Protein 3MML (pdb70)

Solvent-accessible surface area: 80293 Å² total

Structure (mmCIF, N/CA/C/O backbone):
data_3MML
#
_entry.id   3MML
#
_cell.length_a   77.483
_cell.length_b   84.239
_cell.length_c   402.075
_cell.angle_alpha   90.000
_cell.angle_beta   90.000
_cell.angle_gamma   90.000
#
_symmetry.space_group_name_H-M   'P 21 21 21'
#
loop_
_entity.id
_entity.type
_entity.pdbx_description
1 polymer 'Allophanate hydrolase subunit 2'
2 polymer 'Allophanate hydrolase subunit 1'
3 non-polymer 'CHLORIDE ION'
4 water water
#
loop_
_atom_site.group_PDB
_atom_site.id
_atom_site.type_symbol
_atom_site.label_atom_id
_atom_site.label_alt_id
_atom_site.label_comp_id
_atom_site.label_asym_id
_atom_site.label_entity_id
_atom_site.label_seq_id
_atom_site.pdbx_PDB_ins_code
_atom_site.Cartn_x
_atom_site.Cartn_y
_atom_site.Cartn_z
_atom_site.occupancy
_atom_site.B_iso_or_equiv
_atom_site.auth_seq_id
_atom_site.auth_comp_id
_atom_site.auth_asym_id
_atom_site.auth_atom_id
_atom_site.pdbx_PDB_model_num
ATOM 1 N N . GLY A 1 2 ? 60.171 51.200 -8.402 1.00 39.07 2 GLY A N 1
ATOM 2 C CA . GLY A 1 2 ? 58.987 52.037 -8.500 1.00 37.06 2 GLY A CA 1
ATOM 3 C C . GLY A 1 2 ? 58.575 52.628 -7.161 1.00 39.79 2 GLY A C 1
ATOM 4 O O . GLY A 1 2 ? 59.277 52.481 -6.147 1.00 41.01 2 GLY A O 1
ATOM 5 N N . THR A 1 3 ? 57.415 53.299 -7.160 1.00 31.37 3 THR A N 1
ATOM 6 C CA . THR A 1 3 ? 56.818 53.921 -5.995 1.00 28.20 3 THR A CA 1
ATOM 7 C C . THR A 1 3 ? 55.926 52.941 -5.254 1.00 29.09 3 THR A C 1
ATOM 8 O O . THR A 1 3 ? 55.150 52.195 -5.869 1.00 30.51 3 THR A O 1
ATOM 12 N N . THR A 1 4 ? 56.038 52.939 -3.922 1.00 23.16 4 THR A N 1
ATOM 13 C CA . THR A 1 4 ? 55.252 52.050 -3.068 1.00 22.58 4 THR A CA 1
ATOM 14 C C . THR A 1 4 ? 54.686 52.790 -1.856 1.00 27.34 4 THR A C 1
ATOM 15 O O . THR A 1 4 ? 55.144 53.892 -1.523 1.00 26.43 4 THR A O 1
ATOM 19 N N . LEU A 1 5 ? 53.702 52.172 -1.186 1.00 22.15 5 LEU A N 1
ATOM 20 C CA . LEU A 1 5 ? 53.184 52.656 0.070 1.00 20.76 5 LEU A CA 1
ATOM 21 C C . LEU A 1 5 ? 53.478 51.562 1.090 1.00 23.11 5 LEU A C 1
ATOM 22 O O . LEU A 1 5 ? 53.061 50.425 0.908 1.00 22.42 5 LEU A O 1
ATOM 27 N N . GLU A 1 6 ? 54.215 51.883 2.139 1.00 22.16 6 GLU A N 1
ATOM 28 C CA . GLU A 1 6 ? 54.502 50.910 3.187 1.00 23.59 6 GLU A CA 1
ATOM 29 C C . GLU A 1 6 ? 53.501 51.122 4.332 1.00 25.80 6 GLU A C 1
ATOM 30 O O . GLU A 1 6 ? 53.456 52.206 4.892 1.00 24.67 6 GLU A O 1
ATOM 36 N N . VAL A 1 7 ? 52.677 50.109 4.630 1.00 21.91 7 VAL A N 1
ATOM 37 C CA . VAL A 1 7 ? 51.664 50.158 5.690 1.00 21.02 7 VAL A CA 1
ATOM 38 C C . VAL A 1 7 ? 52.356 50.184 7.057 1.00 24.69 7 VAL A C 1
ATOM 39 O O . VAL A 1 7 ? 53.117 49.276 7.377 1.00 25.46 7 VAL A O 1
ATOM 43 N N . LEU A 1 8 ? 52.104 51.246 7.845 1.00 20.06 8 LEU A N 1
ATOM 44 C CA . LEU A 1 8 ? 52.691 51.390 9.183 1.00 19.38 8 LEU A CA 1
ATOM 45 C C . LEU A 1 8 ? 51.702 50.918 10.285 1.00 24.89 8 LEU A C 1
ATOM 46 O O . LEU A 1 8 ? 52.105 50.341 11.290 1.00 26.10 8 LEU A O 1
ATOM 51 N N . ARG A 1 9 ? 50.427 51.143 10.064 1.00 20.42 9 ARG A N 1
ATOM 52 C CA . ARG A 1 9 ? 49.328 50.902 11.018 1.00 19.69 9 ARG A CA 1
ATOM 53 C C . ARG A 1 9 ? 48.080 50.795 10.160 1.00 20.86 9 ARG A C 1
ATOM 54 O O . ARG A 1 9 ? 47.985 51.508 9.161 1.00 19.01 9 ARG A O 1
ATOM 62 N N . THR A 1 10 ? 47.129 49.925 10.526 1.00 19.11 10 THR A N 1
ATOM 63 C CA . THR A 1 10 ? 45.922 49.707 9.707 1.00 17.67 10 THR A CA 1
ATOM 64 C C . THR A 1 10 ? 44.592 50.238 10.231 1.00 20.51 10 THR A C 1
ATOM 65 O O . THR A 1 10 ? 43.700 50.564 9.442 1.00 17.66 10 THR A O 1
ATOM 69 N N . GLY A 1 11 ? 44.429 50.226 11.551 1.00 18.77 11 GLY A N 1
ATOM 70 C CA . GLY A 1 11 ? 43.139 50.493 12.164 1.00 17.49 11 GLY A CA 1
ATOM 71 C C . GLY A 1 11 ? 42.393 49.153 12.201 1.00 22.80 11 GLY A C 1
ATOM 72 O O . GLY A 1 11 ? 42.965 48.106 11.826 1.00 20.58 11 GLY A O 1
ATOM 73 N N . PRO A 1 12 ? 41.112 49.122 12.651 1.00 19.80 12 PRO A N 1
ATOM 74 C CA . PRO A 1 12 ? 40.385 47.832 12.736 1.00 18.77 12 PRO A CA 1
ATOM 75 C C . PRO A 1 12 ? 40.409 46.915 11.499 1.00 23.92 12 PRO A C 1
ATOM 76 O O . PRO A 1 12 ? 40.546 45.699 11.649 1.00 23.40 12 PRO A O 1
ATOM 80 N N . LEU A 1 13 ? 40.366 47.491 10.284 1.00 20.93 13 LEU A N 1
ATOM 81 C CA . LEU A 1 13 ? 40.346 46.697 9.047 1.00 19.81 13 LEU A CA 1
ATOM 82 C C . LEU A 1 13 ? 40.621 47.544 7.822 1.00 23.66 13 LEU A C 1
ATOM 83 O O . LEU A 1 13 ? 39.808 48.379 7.439 1.00 26.44 13 LEU A O 1
ATOM 88 N N . ALA A 1 14 ? 41.713 47.261 7.156 1.00 20.10 14 ALA A N 1
ATOM 89 C CA . ALA A 1 14 ? 42.109 47.955 5.942 1.00 19.17 14 ALA A CA 1
ATOM 90 C C . ALA A 1 14 ? 42.220 46.922 4.835 1.00 22.07 14 ALA A C 1
ATOM 91 O O . ALA A 1 14 ? 42.991 45.962 4.941 1.00 21.75 14 ALA A O 1
ATOM 93 N N . LEU A 1 15 ? 41.378 47.083 3.813 1.00 19.37 15 LEU A N 1
ATOM 94 C CA . LEU A 1 15 ? 41.260 46.164 2.675 1.00 19.53 15 LEU A CA 1
ATOM 95 C C . LEU A 1 15 ? 41.512 46.843 1.343 1.00 21.93 15 LEU A C 1
ATOM 96 O O . LEU A 1 15 ? 41.125 48.005 1.141 1.00 20.83 15 LEU A O 1
ATOM 101 N N . VAL A 1 16 ? 42.100 46.084 0.404 1.00 18.37 16 VAL A N 1
ATOM 102 C CA . VAL A 1 16 ? 42.257 46.559 -0.969 1.00 18.02 16 VAL A CA 1
ATOM 103 C C . VAL A 1 16 ? 40.883 46.309 -1.630 1.00 21.53 16 VAL A C 1
ATOM 104 O O . VAL A 1 16 ? 40.311 45.216 -1.516 1.00 20.15 16 VAL A O 1
ATOM 108 N N . GLU A 1 17 ? 40.333 47.348 -2.240 1.00 17.31 17 GLU A N 1
ATOM 109 C CA . GLU A 1 17 ? 39.029 47.242 -2.859 1.00 16.15 17 GLU A CA 1
ATOM 110 C C . GLU A 1 17 ? 38.945 47.945 -4.196 1.00 19.58 17 GLU A C 1
ATOM 111 O O . GLU A 1 17 ? 39.642 48.931 -4.444 1.00 20.26 17 GLU A O 1
ATOM 117 N N . ASP A 1 18 ? 38.074 47.450 -5.059 1.00 15.36 18 ASP A N 1
ATOM 118 C CA . ASP A 1 18 ? 37.794 48.094 -6.330 1.00 15.32 18 ASP A CA 1
ATOM 119 C C . ASP A 1 18 ? 36.297 47.922 -6.693 1.00 21.69 18 ASP A C 1
ATOM 120 O O . ASP A 1 18 ? 35.453 47.805 -5.794 1.00 20.93 18 ASP A O 1
ATOM 125 N N . LEU A 1 19 ? 35.966 47.864 -7.973 1.00 20.88 19 LEU A N 1
ATOM 126 C CA . LEU A 1 19 ? 34.580 47.710 -8.388 1.00 20.52 19 LEU A CA 1
ATOM 127 C C . LEU A 1 19 ? 34.091 46.273 -8.358 1.00 22.95 19 LEU A C 1
ATOM 128 O O . LEU A 1 19 ? 32.920 46.018 -8.587 1.00 22.67 19 LEU A O 1
ATOM 133 N N . GLY A 1 20 ? 34.977 45.362 -7.996 1.00 20.63 20 GLY A N 1
ATOM 134 C CA . GLY A 1 20 ? 34.662 43.957 -7.782 1.00 20.23 20 GLY A CA 1
ATOM 135 C C . GLY A 1 20 ? 34.883 43.068 -8.975 1.00 25.73 20 GLY A C 1
ATOM 136 O O . GLY A 1 20 ? 35.461 43.488 -9.985 1.00 26.88 20 GLY A O 1
ATOM 137 N N . ARG A 1 21 ? 34.457 41.813 -8.830 1.00 22.17 21 ARG A N 1
ATOM 138 C CA . ARG A 1 21 ? 34.552 40.778 -9.853 1.00 22.70 21 ARG A CA 1
ATOM 139 C C . ARG A 1 21 ? 33.129 40.357 -10.301 1.00 28.07 21 ARG A C 1
ATOM 140 O O . ARG A 1 21 ? 32.628 39.292 -9.912 1.00 25.02 21 ARG A O 1
ATOM 148 N N . PRO A 1 22 ? 32.458 41.194 -11.142 1.00 25.92 22 PRO A N 1
ATOM 149 C CA . PRO A 1 22 ? 31.073 40.837 -11.551 1.00 25.43 22 PRO A CA 1
ATOM 150 C C . PRO A 1 22 ? 31.044 39.675 -12.539 1.00 31.52 22 PRO A C 1
ATOM 151 O O . PRO A 1 22 ? 32.088 39.307 -13.091 1.00 32.51 22 PRO A O 1
ATOM 155 N N . GLY A 1 23 ? 29.859 39.111 -12.728 1.00 27.01 23 GLY A N 1
ATOM 156 C CA . GLY A 1 23 ? 29.615 38.066 -13.719 1.00 26.83 23 GLY A CA 1
ATOM 157 C C . GLY A 1 23 ? 30.132 36.679 -13.425 1.00 28.38 23 GLY A C 1
ATOM 158 O O . GLY A 1 23 ? 30.200 35.858 -14.347 1.00 28.16 23 GLY A O 1
ATOM 159 N N . LEU A 1 24 ? 30.434 36.385 -12.136 1.00 22.70 24 LEU A N 1
ATOM 160 C CA . LEU A 1 24 ? 31.024 35.113 -11.744 1.00 21.74 24 LEU A CA 1
ATOM 161 C C . LEU A 1 24 ? 30.142 34.138 -10.996 1.00 25.70 24 LEU A C 1
ATOM 162 O O . LEU A 1 24 ? 30.647 33.143 -10.479 1.00 27.36 24 LEU A O 1
ATOM 167 N N . ALA A 1 25 ? 28.821 34.363 -10.989 1.00 21.83 25 ALA A N 1
ATOM 168 C CA . ALA A 1 25 ? 27.845 33.444 -10.369 1.00 20.81 25 ALA A CA 1
ATOM 169 C C . ALA A 1 25 ? 27.997 32.009 -10.897 1.00 25.67 25 ALA A C 1
ATOM 170 O O . ALA A 1 25 ? 27.811 31.054 -10.144 1.00 26.25 25 ALA A O 1
ATOM 172 N N . HIS A 1 26 ? 28.341 31.853 -12.180 1.00 23.10 26 HIS A N 1
ATOM 173 C CA . HIS A 1 26 ? 28.536 30.537 -12.795 1.00 24.15 26 HIS A CA 1
ATOM 174 C C . HIS A 1 26 ? 29.675 29.727 -12.105 1.00 27.58 26 HIS A C 1
ATOM 175 O O . HIS A 1 26 ? 29.811 28.532 -12.373 1.00 28.70 26 HIS A O 1
ATOM 190 N N . GLY A 1 28 ? 30.185 30.441 -8.534 1.00 17.49 28 GLY A N 1
ATOM 191 C CA . GLY A 1 28 ? 29.772 30.687 -7.161 1.00 16.22 28 GLY A CA 1
ATOM 192 C C . GLY A 1 28 ? 30.508 31.809 -6.487 1.00 23.32 28 GLY A C 1
ATOM 193 O O . GLY A 1 28 ? 30.509 31.886 -5.263 1.00 24.37 28 GLY A O 1
ATOM 194 N N . VAL A 1 29 ? 31.095 32.712 -7.270 1.00 21.07 29 VAL A N 1
ATOM 195 C CA . VAL A 1 29 ? 31.880 33.833 -6.762 1.00 18.63 29 VAL A CA 1
ATOM 196 C C . VAL A 1 29 ? 31.059 35.142 -6.788 1.00 24.77 29 VAL A C 1
ATOM 197 O O . VAL A 1 29 ? 30.537 35.532 -7.831 1.00 27.53 29 VAL A O 1
ATOM 201 N N . THR A 1 30 ? 30.989 35.824 -5.638 1.00 19.86 30 THR A N 1
ATOM 202 C CA . THR A 1 30 ? 30.306 37.104 -5.477 1.00 19.08 30 THR A CA 1
ATOM 203 C C . THR A 1 30 ? 31.172 38.239 -6.000 1.00 24.20 30 THR A C 1
ATOM 204 O O . THR A 1 30 ? 32.390 38.095 -6.072 1.00 22.99 30 THR A O 1
ATOM 208 N N . ARG A 1 31 ? 30.533 39.352 -6.380 1.00 21.72 31 ARG A N 1
ATOM 209 C CA . ARG A 1 31 ? 31.135 40.529 -6.983 1.00 20.60 31 ARG A CA 1
ATOM 210 C C . ARG A 1 31 ? 32.106 41.201 -6.052 1.00 25.02 31 ARG A C 1
ATOM 211 O O . ARG A 1 31 ? 33.187 41.583 -6.511 1.00 24.58 31 ARG A O 1
ATOM 219 N N . SER A 1 32 ? 31.754 41.309 -4.725 1.00 21.37 32 SER A N 1
ATOM 220 C CA . SER A 1 32 ? 32.609 41.940 -3.702 1.00 19.69 32 SER A CA 1
ATOM 221 C C . SER A 1 32 ? 32.806 43.443 -4.039 1.00 21.59 32 SER A C 1
ATOM 222 O O . SER A 1 32 ? 31.885 44.065 -4.564 1.00 19.46 32 SER A O 1
ATOM 225 N N . GLY A 1 33 ? 33.985 43.995 -3.780 1.00 20.63 33 GLY A N 1
ATOM 226 C CA . GLY A 1 33 ? 34.283 45.394 -4.084 1.00 19.96 33 GLY A CA 1
ATOM 227 C C . GLY A 1 33 ? 33.978 46.381 -2.969 1.00 21.50 33 GLY A C 1
ATOM 228 O O . GLY A 1 33 ? 33.605 46.012 -1.842 1.00 19.53 33 GLY A O 1
ATOM 229 N N . ALA A 1 34 ? 34.221 47.645 -3.255 1.00 18.53 34 ALA A N 1
ATOM 230 C CA . ALA A 1 34 ? 34.021 48.707 -2.264 1.00 17.65 34 ALA A CA 1
ATOM 231 C C . ALA A 1 34 ? 32.595 48.668 -1.684 1.00 20.28 34 ALA A C 1
ATOM 232 O O . ALA A 1 34 ? 31.627 48.527 -2.422 1.00 19.43 34 ALA A O 1
ATOM 234 N N . ALA A 1 35 ? 32.473 48.731 -0.360 1.00 17.00 35 ALA A N 1
ATOM 235 C CA . ALA A 1 35 ? 31.166 48.737 0.316 1.00 15.37 35 ALA A CA 1
ATOM 236 C C . ALA A 1 35 ? 30.411 50.070 -0.008 1.00 23.56 35 ALA A C 1
ATOM 237 O O . ALA A 1 35 ? 29.186 50.078 -0.115 1.00 25.68 35 ALA A O 1
ATOM 239 N N . ASP A 1 36 ? 31.158 51.164 -0.232 1.00 18.31 36 ASP A N 1
ATOM 240 C CA . ASP A 1 36 ? 30.579 52.431 -0.625 1.00 18.43 36 ASP A CA 1
ATOM 241 C C . ASP A 1 36 ? 31.204 52.792 -1.967 1.00 23.67 36 ASP A C 1
ATOM 242 O O . ASP A 1 36 ? 32.269 53.417 -2.011 1.00 24.41 36 ASP A O 1
ATOM 247 N N . ARG A 1 37 ? 30.547 52.372 -3.057 1.00 21.02 37 ARG A N 1
ATOM 248 C CA . ARG A 1 37 ? 31.019 52.567 -4.441 1.00 20.74 37 ARG A CA 1
ATOM 249 C C . ARG A 1 37 ? 31.161 54.028 -4.857 1.00 23.11 37 ARG A C 1
ATOM 250 O O . ARG A 1 37 ? 32.133 54.357 -5.530 1.00 24.53 37 ARG A O 1
ATOM 258 N N . ARG A 1 38 ? 30.240 54.898 -4.436 1.00 19.27 38 ARG A N 1
ATOM 259 C CA . ARG A 1 38 ? 30.299 56.341 -4.758 1.00 19.86 38 ARG A CA 1
ATOM 260 C C . ARG A 1 38 ? 31.549 56.970 -4.219 1.00 21.80 38 ARG A C 1
ATOM 261 O O . ARG A 1 38 ? 32.253 57.618 -4.988 1.00 23.77 38 ARG A O 1
ATOM 269 N N . SER A 1 39 ? 31.871 56.740 -2.916 1.00 16.19 39 SER A N 1
ATOM 270 C CA . SER A 1 39 ? 33.102 57.314 -2.314 1.00 15.79 39 SER A CA 1
ATOM 271 C C . SER A 1 39 ? 34.386 56.784 -2.980 1.00 22.11 39 SER A C 1
ATOM 272 O O . SER A 1 39 ? 35.298 57.575 -3.278 1.00 21.84 39 SER A O 1
ATOM 275 N N . HIS A 1 40 ? 34.418 55.450 -3.262 1.00 18.42 40 HIS A N 1
ATOM 276 C CA . HIS A 1 40 ? 35.530 54.782 -3.920 1.00 18.35 40 HIS A CA 1
ATOM 277 C C . HIS A 1 40 ? 35.794 55.398 -5.290 1.00 22.23 40 HIS A C 1
ATOM 278 O O . HIS A 1 40 ? 36.936 55.762 -5.579 1.00 21.60 40 HIS A O 1
ATOM 285 N N . THR A 1 41 ? 34.724 55.550 -6.113 1.00 19.81 41 THR A N 1
ATOM 286 C CA . THR A 1 41 ? 34.841 56.151 -7.442 1.00 20.88 41 THR A CA 1
ATOM 287 C C . THR A 1 41 ? 35.219 57.604 -7.357 1.00 23.69 41 THR A C 1
ATOM 288 O O . THR A 1 41 ? 35.977 58.079 -8.190 1.00 24.90 41 THR A O 1
ATOM 292 N N . LEU A 1 42 ? 34.702 58.305 -6.336 1.00 20.22 42 LEU A N 1
ATOM 293 C CA . LEU A 1 42 ? 35.066 59.686 -6.100 1.00 20.29 42 LEU A CA 1
ATOM 294 C C . LEU A 1 42 ? 36.577 59.818 -5.831 1.00 24.69 42 LEU A C 1
ATOM 295 O O . LEU A 1 42 ? 37.248 60.667 -6.438 1.00 26.06 42 LEU A O 1
ATOM 300 N N . ALA A 1 43 ? 37.111 58.973 -4.939 1.00 21.31 43 ALA A N 1
ATOM 301 C CA . ALA A 1 43 ? 38.545 59.014 -4.604 1.00 20.51 43 ALA A CA 1
ATOM 302 C C . ALA A 1 43 ? 39.397 58.810 -5.872 1.00 24.18 43 ALA A C 1
ATOM 303 O O . ALA A 1 43 ? 40.366 59.550 -6.053 1.00 25.96 43 ALA A O 1
ATOM 305 N N . ASN A 1 44 ? 39.006 57.861 -6.761 1.00 17.54 44 ASN A N 1
ATOM 306 C CA . ASN A 1 44 ? 39.703 57.639 -8.031 1.00 17.65 44 ASN A CA 1
ATOM 307 C C . ASN A 1 44 ? 39.594 58.813 -8.984 1.00 24.98 44 ASN A C 1
ATOM 308 O O . ASN A 1 44 ? 40.599 59.184 -9.573 1.00 27.03 44 ASN A O 1
ATOM 313 N N . ARG A 1 45 ? 38.409 59.423 -9.116 1.00 21.24 45 ARG A N 1
ATOM 314 C CA . ARG A 1 45 ? 38.227 60.580 -10.015 1.00 22.01 45 ARG A CA 1
ATOM 315 C C . ARG A 1 45 ? 39.080 61.756 -9.600 1.00 27.35 45 ARG A C 1
ATOM 316 O O . ARG A 1 45 ? 39.657 62.401 -10.461 1.00 27.10 45 ARG A O 1
ATOM 324 N N . LEU A 1 46 ? 39.169 62.031 -8.275 1.00 24.97 46 LEU A N 1
ATOM 325 C CA . LEU A 1 46 ? 39.982 63.143 -7.749 1.00 23.91 46 LEU A CA 1
ATOM 326 C C . LEU A 1 46 ? 41.466 63.050 -8.147 1.00 26.94 46 LEU A C 1
ATOM 327 O O . LEU A 1 46 ? 42.128 64.086 -8.285 1.00 27.26 46 LEU A O 1
ATOM 332 N N . VAL A 1 47 ? 41.984 61.820 -8.275 1.00 22.60 47 VAL A N 1
ATOM 333 C CA . VAL A 1 47 ? 43.387 61.562 -8.633 1.00 22.89 47 VAL A CA 1
ATOM 334 C C . VAL A 1 47 ? 43.500 61.267 -10.097 1.00 30.33 47 VAL A C 1
ATOM 335 O O . VAL A 1 47 ? 44.601 60.983 -10.575 1.00 31.23 47 VAL A O 1
ATOM 339 N N . ALA A 1 48 ? 42.360 61.369 -10.834 1.00 28.74 48 ALA A N 1
ATOM 340 C CA . ALA A 1 48 ? 42.258 61.124 -12.291 1.00 29.38 48 ALA A CA 1
ATOM 341 C C . ALA A 1 48 ? 42.622 59.668 -12.656 1.00 31.70 48 ALA A C 1
ATOM 342 O O . ALA A 1 48 ? 43.294 59.398 -13.654 1.00 33.38 48 ALA A O 1
ATOM 344 N N . ASN A 1 49 ? 42.199 58.748 -11.822 1.00 26.14 49 ASN A N 1
ATOM 345 C CA . ASN A 1 49 ? 42.390 57.333 -12.078 1.00 27.12 49 ASN A CA 1
ATOM 346 C C . ASN A 1 49 ? 41.204 56.845 -12.853 1.00 33.32 49 ASN A C 1
ATOM 347 O O . ASN A 1 49 ? 40.103 57.330 -12.583 1.00 34.86 49 ASN A O 1
ATOM 352 N N . PRO A 1 50 ? 41.316 55.765 -13.646 1.00 31.54 50 PRO A N 1
ATOM 353 C CA . PRO A 1 50 ? 40.067 55.127 -14.157 1.00 32.84 50 PRO A CA 1
ATOM 354 C C . PRO A 1 50 ? 39.263 54.554 -12.962 1.00 37.75 50 PRO A C 1
ATOM 355 O O . PRO A 1 50 ? 39.828 54.312 -11.887 1.00 34.98 50 PRO A O 1
ATOM 359 N N . GLY A 1 51 ? 37.960 54.351 -13.147 1.00 36.75 51 GLY A N 1
ATOM 360 C CA . GLY A 1 51 ? 37.068 53.828 -12.108 1.00 35.17 51 GLY A CA 1
ATOM 361 C C . GLY A 1 51 ? 37.456 52.463 -11.553 1.00 39.48 51 GLY A C 1
ATOM 362 O O . GLY A 1 51 ? 37.217 52.213 -10.373 1.00 40.08 51 GLY A O 1
ATOM 363 N N . GLU A 1 52 ? 38.110 51.600 -12.382 1.00 36.01 52 GLU A N 1
ATOM 364 C CA . GLU A 1 52 ? 38.608 50.261 -12.034 1.00 35.72 52 GLU A CA 1
ATOM 365 C C . GLU A 1 52 ? 39.814 50.228 -11.046 1.00 34.94 52 GLU A C 1
ATOM 366 O O . GLU A 1 52 ? 40.102 49.148 -10.514 1.00 34.78 52 GLU A O 1
ATOM 372 N N . SER A 1 53 ? 40.558 51.360 -10.854 1.00 26.80 53 SER A N 1
ATOM 373 C CA . SER A 1 53 ? 41.721 51.357 -9.959 1.00 24.43 53 SER A CA 1
ATOM 374 C C . SER A 1 53 ? 41.330 51.031 -8.521 1.00 26.96 53 SER A C 1
ATOM 375 O O . SER A 1 53 ? 40.277 51.462 -8.035 1.00 25.32 53 SER A O 1
ATOM 378 N N . ALA A 1 54 ? 42.166 50.216 -7.864 1.00 22.98 54 ALA A N 1
ATOM 379 C CA . ALA A 1 54 ? 41.945 49.836 -6.489 1.00 20.87 54 ALA A CA 1
ATOM 380 C C . ALA A 1 54 ? 42.363 50.939 -5.526 1.00 23.71 54 ALA A C 1
ATOM 381 O O . ALA A 1 54 ? 43.284 51.716 -5.798 1.00 22.89 54 ALA A O 1
ATOM 383 N N . THR A 1 55 ? 41.604 51.051 -4.439 1.00 18.54 55 THR A N 1
ATOM 384 C CA . THR A 1 55 ? 41.830 51.997 -3.360 1.00 17.63 55 THR A CA 1
ATOM 385 C C . THR A 1 55 ? 41.996 51.134 -2.124 1.00 22.25 55 THR A C 1
ATOM 386 O O . THR A 1 55 ? 41.872 49.895 -2.194 1.00 20.58 55 THR A O 1
ATOM 390 N N . ILE A 1 56 ? 42.237 51.781 -0.983 1.00 18.30 56 ILE A N 1
ATOM 391 C CA . ILE A 1 56 ? 42.271 51.097 0.299 1.00 16.70 56 ILE A CA 1
ATOM 392 C C . ILE A 1 56 ? 41.022 51.558 1.044 1.00 19.48 56 ILE A C 1
ATOM 393 O O . ILE A 1 56 ? 40.818 52.774 1.239 1.00 17.69 56 ILE A O 1
ATOM 398 N N . GLU A 1 57 ? 40.161 50.583 1.390 1.00 15.04 57 GLU A N 1
ATOM 399 C CA . GLU A 1 57 ? 38.950 50.785 2.168 1.00 15.02 57 GLU A CA 1
ATOM 400 C C . GLU A 1 57 ? 39.390 50.634 3.620 1.00 21.07 57 GLU A C 1
ATOM 401 O O . GLU A 1 57 ? 39.894 49.578 4.022 1.00 20.74 57 GLU A O 1
ATOM 407 N N . VAL A 1 58 ? 39.258 51.711 4.393 1.00 18.74 58 VAL A N 1
ATOM 408 C CA . VAL A 1 58 ? 39.677 51.776 5.802 1.00 16.96 58 VAL A CA 1
ATOM 409 C C . VAL A 1 58 ? 38.420 51.828 6.665 1.00 20.80 58 VAL A C 1
ATOM 410 O O . VAL A 1 58 ? 37.530 52.607 6.370 1.00 21.49 58 VAL A O 1
ATOM 414 N N . THR A 1 59 ? 38.346 50.992 7.714 1.00 17.90 59 THR A N 1
ATOM 415 C CA . THR A 1 59 ? 37.195 50.887 8.615 1.00 16.85 59 THR A CA 1
ATOM 416 C C . THR A 1 59 ? 37.550 51.543 9.965 1.00 21.61 59 THR A C 1
ATOM 417 O O . THR A 1 59 ? 38.576 51.200 10.564 1.00 21.67 59 THR A O 1
ATOM 421 N N . PHE A 1 60 ? 36.724 52.511 10.424 1.00 16.59 60 PHE A N 1
ATOM 422 C CA . PHE A 1 60 ? 36.965 53.255 11.668 1.00 16.29 60 PHE A CA 1
ATOM 423 C C . PHE A 1 60 ? 38.265 54.117 11.657 1.00 20.54 60 PHE A C 1
ATOM 424 O O . PHE A 1 60 ? 38.707 54.526 12.707 1.00 22.19 60 PHE A O 1
ATOM 432 N N . GLY A 1 61 ? 38.827 54.401 10.493 1.00 16.15 61 GLY A N 1
ATOM 433 C CA . GLY A 1 61 ? 40.047 55.190 10.353 1.00 16.92 61 GLY A CA 1
ATOM 434 C C . GLY A 1 61 ? 41.266 54.477 10.898 1.00 19.20 61 GLY A C 1
ATOM 435 O O . GLY A 1 61 ? 41.281 53.243 10.951 1.00 19.40 61 GLY A O 1
ATOM 436 N N . GLY A 1 62 ? 42.290 55.245 11.255 1.00 14.26 62 GLY A N 1
ATOM 437 C CA . GLY A 1 62 ? 43.504 54.729 11.885 1.00 14.68 62 GLY A CA 1
ATOM 438 C C . GLY A 1 62 ? 44.581 54.108 11.017 1.00 20.54 62 GLY A C 1
ATOM 439 O O . GLY A 1 62 ? 45.531 53.524 11.536 1.00 22.92 62 GLY A O 1
ATOM 440 N N . PHE A 1 63 ? 44.450 54.228 9.719 1.00 16.33 63 PHE A N 1
ATOM 441 C CA . PHE A 1 63 ? 45.382 53.729 8.721 1.00 14.74 63 PHE A CA 1
ATOM 442 C C . PHE A 1 63 ? 46.505 54.738 8.467 1.00 19.36 63 PHE A C 1
ATOM 443 O O . PHE A 1 63 ? 46.247 55.919 8.220 1.00 20.83 63 PHE A O 1
ATOM 451 N N . SER A 1 64 ? 47.747 54.227 8.444 1.00 16.19 64 SER A N 1
ATOM 452 C CA . SER A 1 64 ? 48.978 54.974 8.163 1.00 15.61 64 SER A CA 1
ATOM 453 C C . SER A 1 64 ? 49.872 54.260 7.140 1.00 20.36 64 SER A C 1
ATOM 454 O O . SER A 1 64 ? 50.056 53.040 7.198 1.00 20.60 64 SER A O 1
ATOM 457 N N . ALA A 1 65 ? 50.435 55.019 6.216 1.00 18.97 65 ALA A N 1
ATOM 458 C CA . ALA A 1 65 ? 51.349 54.479 5.196 1.00 19.60 65 ALA A CA 1
ATOM 459 C C . ALA A 1 65 ? 52.407 55.491 4.870 1.00 26.22 65 ALA A C 1
ATOM 460 O O . ALA A 1 65 ? 52.121 56.686 4.828 1.00 29.26 65 ALA A O 1
ATOM 462 N N . ARG A 1 66 ? 53.631 55.009 4.656 1.00 21.49 66 ARG A N 1
ATOM 463 C CA . ARG A 1 66 ? 54.772 55.808 4.249 1.00 20.78 66 ARG A CA 1
ATOM 464 C C . ARG A 1 66 ? 54.988 55.633 2.769 1.00 25.61 66 ARG A C 1
ATOM 465 O O . ARG A 1 66 ? 55.014 54.493 2.274 1.00 25.74 66 ARG A O 1
ATOM 473 N N . VAL A 1 67 ? 55.233 56.768 2.081 1.00 22.61 67 VAL A N 1
ATOM 474 C CA . VAL A 1 67 ? 55.537 56.823 0.651 1.00 22.10 67 VAL A CA 1
ATOM 475 C C . VAL A 1 67 ? 57.012 56.568 0.423 1.00 26.30 67 VAL A C 1
ATOM 476 O O . VAL A 1 67 ? 57.844 57.136 1.135 1.00 27.72 67 VAL A O 1
ATOM 480 N N . CYS A 1 68 ? 57.343 55.695 -0.529 1.00 26.39 68 CYS A N 1
ATOM 481 C CA . CYS A 1 68 ? 58.747 55.367 -0.862 1.00 29.42 68 CYS A CA 1
ATOM 482 C C . CYS A 1 68 ? 58.955 55.308 -2.340 1.00 32.79 68 CYS A C 1
ATOM 483 O O . CYS A 1 68 ? 58.124 54.747 -3.059 1.00 32.49 68 CYS A O 1
ATOM 486 N N . GLY A 1 69 ? 60.091 55.826 -2.775 1.00 31.47 69 GLY A N 1
ATOM 487 C CA . GLY A 1 69 ? 60.559 55.728 -4.152 1.00 32.81 69 GLY A CA 1
ATOM 488 C C . GLY A 1 69 ? 60.170 56.818 -5.114 1.00 38.89 69 GLY A C 1
ATOM 489 O O . GLY A 1 69 ? 60.561 56.767 -6.284 1.00 42.41 69 GLY A O 1
ATOM 490 N N . GLY A 1 70 ? 59.402 57.781 -4.641 1.00 33.21 70 GLY A N 1
ATOM 491 C CA . GLY A 1 70 ? 58.945 58.893 -5.463 1.00 32.56 70 GLY A CA 1
ATOM 492 C C . GLY A 1 70 ? 57.776 59.608 -4.839 1.00 36.42 70 GLY A C 1
ATOM 493 O O . GLY A 1 70 ? 57.344 59.262 -3.738 1.00 35.32 70 GLY A O 1
ATOM 494 N N . ASP A 1 71 ? 57.249 60.600 -5.553 1.00 32.35 71 ASP A N 1
ATOM 495 C CA . ASP A 1 71 ? 56.102 61.381 -5.121 1.00 30.63 71 ASP A CA 1
ATOM 496 C C . ASP A 1 71 ? 54.771 60.752 -5.587 1.00 34.11 71 ASP A C 1
ATOM 497 O O . ASP A 1 71 ? 54.722 60.066 -6.616 1.00 33.76 71 ASP A O 1
ATOM 502 N N . VAL A 1 72 ? 53.691 60.981 -4.830 1.00 28.46 72 VAL A N 1
ATOM 503 C CA . VAL A 1 72 ? 52.363 60.458 -5.175 1.00 26.06 72 VAL A CA 1
ATOM 504 C C . VAL A 1 72 ? 51.290 61.519 -5.059 1.00 26.97 72 VAL A C 1
ATOM 505 O O . VAL A 1 72 ? 51.419 62.450 -4.267 1.00 28.41 72 VAL A O 1
ATOM 509 N N . ALA A 1 73 ? 50.209 61.319 -5.803 1.00 21.31 73 ALA A N 1
ATOM 510 C CA . ALA A 1 73 ? 48.982 62.124 -5.717 1.00 20.83 73 ALA A CA 1
ATOM 511 C C . ALA A 1 73 ? 47.944 61.190 -5.069 1.00 24.70 73 ALA A C 1
ATOM 512 O O . ALA A 1 73 ? 47.765 60.042 -5.507 1.00 23.94 73 ALA A O 1
ATOM 514 N N . ILE A 1 74 ? 47.334 61.644 -3.978 1.00 20.68 74 ILE A N 1
ATOM 515 C CA . ILE A 1 74 ? 46.335 60.853 -3.230 1.00 19.49 74 ILE A CA 1
ATOM 516 C C . ILE A 1 74 ? 45.042 61.655 -3.016 1.00 24.46 74 ILE A C 1
ATOM 517 O O . ILE A 1 74 ? 45.017 62.883 -3.199 1.00 23.28 74 ILE A O 1
ATOM 522 N N . ALA A 1 75 ? 43.993 60.953 -2.573 1.00 21.34 75 ALA A N 1
ATOM 523 C CA . ALA A 1 75 ? 42.720 61.540 -2.153 1.00 21.21 75 ALA A CA 1
ATOM 524 C C . ALA A 1 75 ? 42.097 60.593 -1.159 1.00 23.38 75 ALA A C 1
ATOM 525 O O . ALA A 1 75 ? 42.243 59.377 -1.277 1.00 22.47 75 ALA A O 1
ATOM 527 N N . VAL A 1 76 ? 41.430 61.148 -0.151 1.00 20.61 76 VAL A N 1
ATOM 528 C CA . VAL A 1 76 ? 40.713 60.363 0.876 1.00 17.14 76 VAL A CA 1
ATOM 529 C C . VAL A 1 76 ? 39.248 60.796 0.830 1.00 19.07 76 VAL A C 1
ATOM 530 O O . VAL A 1 76 ? 38.952 61.987 0.929 1.00 20.26 76 VAL A O 1
ATOM 534 N N . THR A 1 77 ? 38.356 59.853 0.640 1.00 15.72 77 THR A N 1
ATOM 535 C CA . THR A 1 77 ? 36.906 60.114 0.572 1.00 16.85 77 THR A CA 1
ATOM 536 C C . THR A 1 77 ? 36.180 59.205 1.568 1.00 20.97 77 THR A C 1
ATOM 537 O O . THR A 1 77 ? 36.832 58.360 2.199 1.00 19.01 77 THR A O 1
ATOM 541 N N . GLY A 1 78 ? 34.851 59.378 1.684 1.00 18.06 78 GLY A N 1
ATOM 542 C CA . GLY A 1 78 ? 34.003 58.615 2.613 1.00 16.25 78 GLY A CA 1
ATOM 543 C C . GLY A 1 78 ? 33.973 59.287 3.978 1.00 19.75 78 GLY A C 1
ATOM 544 O O . GLY A 1 78 ? 33.896 60.523 4.071 1.00 20.80 78 GLY A O 1
ATOM 545 N N . ALA A 1 79 ? 34.064 58.501 5.041 1.00 14.54 79 ALA A N 1
ATOM 546 C CA . ALA A 1 79 ? 34.073 59.052 6.389 1.00 14.91 79 ALA A CA 1
ATOM 547 C C . ALA A 1 79 ? 35.256 60.018 6.569 1.00 20.91 79 ALA A C 1
ATOM 548 O O . ALA A 1 79 ? 36.389 59.726 6.149 1.00 18.14 79 ALA A O 1
ATOM 550 N N . ASP A 1 80 ? 34.972 61.193 7.142 1.00 20.29 80 ASP A N 1
ATOM 551 C CA . ASP A 1 80 ? 35.983 62.223 7.359 1.00 20.22 80 ASP A CA 1
ATOM 552 C C . ASP A 1 80 ? 36.821 61.864 8.592 1.00 24.28 80 ASP A C 1
ATOM 553 O O . ASP A 1 80 ? 36.328 61.908 9.712 1.00 23.74 80 ASP A O 1
ATOM 558 N N . THR A 1 81 ? 38.076 61.516 8.356 1.00 21.02 81 THR A N 1
ATOM 559 C CA . THR A 1 81 ? 39.063 61.079 9.345 1.00 20.27 81 THR A CA 1
ATOM 560 C C . THR A 1 81 ? 40.131 62.148 9.579 1.00 22.98 81 THR A C 1
ATOM 561 O O . THR A 1 81 ? 41.155 61.844 10.179 1.00 22.38 81 THR A O 1
ATOM 565 N N . ASP A 1 82 ? 39.929 63.373 9.082 1.00 19.54 82 ASP A N 1
ATOM 566 C CA . ASP A 1 82 ? 40.912 64.457 9.209 1.00 20.42 82 ASP A CA 1
ATOM 567 C C . ASP A 1 82 ? 42.296 63.969 8.732 1.00 22.44 82 ASP A C 1
ATOM 568 O O . ASP A 1 82 ? 43.235 63.919 9.532 1.00 25.24 82 ASP A O 1
ATOM 573 N N . PRO A 1 83 ? 42.434 63.501 7.475 1.00 15.18 83 PRO A N 1
ATOM 574 C CA . PRO A 1 83 ? 43.724 62.921 7.050 1.00 13.73 83 PRO A CA 1
ATOM 575 C C . PRO A 1 83 ? 44.866 63.925 7.093 1.00 20.54 83 PRO A C 1
ATOM 576 O O . PRO A 1 83 ? 44.652 65.130 6.960 1.00 20.17 83 PRO A O 1
ATOM 580 N N . ALA A 1 84 ? 46.067 63.423 7.329 1.00 16.52 84 ALA A N 1
ATOM 581 C CA . ALA A 1 84 ? 47.249 64.225 7.543 1.00 15.21 84 ALA A CA 1
ATOM 582 C C . ALA A 1 84 ? 48.478 63.650 6.847 1.00 22.31 84 ALA A C 1
ATOM 583 O O . ALA A 1 84 ? 48.523 62.450 6.548 1.00 22.92 84 ALA A O 1
ATOM 585 N N . VAL A 1 85 ? 49.456 64.534 6.570 1.00 18.11 85 VAL A N 1
ATOM 586 C CA . VAL A 1 85 ? 50.778 64.204 6.052 1.00 19.19 85 VAL A CA 1
ATOM 587 C C . VAL A 1 85 ? 51.764 64.740 7.088 1.00 25.14 85 VAL A C 1
ATOM 588 O O . VAL A 1 85 ? 51.762 65.941 7.413 1.00 25.44 85 VAL A O 1
ATOM 592 N N . ASN A 1 86 ? 52.510 63.814 7.711 1.00 21.71 86 ASN A N 1
ATOM 593 C CA . ASN A 1 86 ? 53.436 64.122 8.804 1.00 21.28 86 ASN A CA 1
ATOM 594 C C . ASN A 1 86 ? 52.732 64.925 9.897 1.00 27.37 86 ASN A C 1
ATOM 595 O O . ASN A 1 86 ? 53.247 65.956 10.324 1.00 29.20 86 ASN A O 1
ATOM 600 N N . GLY A 1 87 ? 51.523 64.480 10.282 1.00 23.47 87 GLY A N 1
ATOM 601 C CA . GLY A 1 87 ? 50.690 65.140 11.293 1.00 23.33 87 GLY A CA 1
ATOM 602 C C . GLY A 1 87 ? 49.928 66.392 10.860 1.00 29.90 87 GLY A C 1
ATOM 603 O O . GLY A 1 87 ? 49.061 66.848 11.598 1.00 33.16 87 GLY A O 1
ATOM 604 N N . ILE A 1 88 ? 50.220 66.970 9.678 1.00 26.27 88 ILE A N 1
ATOM 605 C CA . ILE A 1 88 ? 49.533 68.185 9.219 1.00 26.63 88 ILE A CA 1
ATOM 606 C C . ILE A 1 88 ? 48.316 67.837 8.347 1.00 29.89 88 ILE A C 1
ATOM 607 O O . ILE A 1 88 ? 48.474 67.197 7.297 1.00 26.23 88 ILE A O 1
ATOM 612 N N . PRO A 1 89 ? 47.099 68.258 8.770 1.00 30.47 89 PRO A N 1
ATOM 613 C CA . PRO A 1 89 ? 45.877 67.900 8.012 1.00 29.30 89 PRO A CA 1
ATOM 614 C C . PRO A 1 89 ? 45.769 68.513 6.654 1.00 31.57 89 PRO A C 1
ATOM 615 O O . PRO A 1 89 ? 46.253 69.615 6.462 1.00 30.82 89 PRO A O 1
ATOM 619 N N . PHE A 1 90 ? 45.115 67.792 5.713 1.00 27.78 90 PHE A N 1
ATOM 620 C CA . PHE A 1 90 ? 44.944 68.246 4.338 1.00 25.47 90 PHE A CA 1
ATOM 621 C C . PHE A 1 90 ? 43.498 68.239 3.815 1.00 36.51 90 PHE A C 1
ATOM 622 O O . PHE A 1 90 ? 43.255 68.784 2.727 1.00 43.99 90 PHE A O 1
ATOM 630 N N . GLY A 1 91 ? 42.555 67.640 4.528 1.00 27.80 91 GLY A N 1
ATOM 631 C CA . GLY A 1 91 ? 41.180 67.672 4.030 1.00 26.72 91 GLY A CA 1
ATOM 632 C C . GLY A 1 91 ? 40.715 66.469 3.230 1.00 30.88 91 GLY A C 1
ATOM 633 O O . GLY A 1 91 ? 41.404 66.014 2.309 1.00 30.51 91 GLY A O 1
ATOM 634 N N . THR A 1 92 ? 39.527 65.940 3.592 1.00 26.71 92 THR A N 1
ATOM 635 C CA . THR A 1 92 ? 38.874 64.816 2.904 1.00 25.88 92 THR A CA 1
ATOM 636 C C . THR A 1 92 ? 38.352 65.387 1.574 1.00 27.75 92 THR A C 1
ATOM 637 O O . THR A 1 92 ? 38.135 66.597 1.497 1.00 27.29 92 THR A O 1
ATOM 641 N N . ASN A 1 93 ? 38.193 64.536 0.534 1.00 24.39 93 ASN A N 1
ATOM 642 C CA . ASN A 1 93 ? 37.659 64.904 -0.798 1.00 24.36 93 ASN A CA 1
ATOM 643 C C . ASN A 1 93 ? 38.512 65.903 -1.544 1.00 30.10 93 ASN A C 1
ATOM 644 O O . ASN A 1 93 ? 37.981 66.686 -2.319 1.00 31.55 93 ASN A O 1
ATOM 649 N N . SER A 1 94 ? 39.841 65.872 -1.341 1.00 26.36 94 SER A N 1
ATOM 650 C CA . SER A 1 94 ? 40.726 66.755 -2.082 1.00 26.99 94 SER A CA 1
ATOM 651 C C . SER A 1 94 ? 41.970 66.026 -2.502 1.00 32.08 94 SER A C 1
ATOM 652 O O . SER A 1 94 ? 42.475 65.198 -1.744 1.00 33.28 94 SER A O 1
ATOM 655 N N . ILE A 1 95 ? 42.456 66.307 -3.717 1.00 28.03 95 ILE A N 1
ATOM 656 C CA . ILE A 1 95 ? 43.703 65.734 -4.184 1.00 27.96 95 ILE A CA 1
ATOM 657 C C . ILE A 1 95 ? 44.859 66.307 -3.322 1.00 30.44 95 ILE A C 1
ATOM 658 O O . ILE A 1 95 ? 44.874 67.500 -3.017 1.00 31.34 95 ILE A O 1
ATOM 663 N N . HIS A 1 96 ? 45.785 65.450 -2.902 1.00 23.93 96 HIS A N 1
ATOM 664 C CA . HIS A 1 96 ? 46.925 65.883 -2.124 1.00 22.58 96 HIS A CA 1
ATOM 665 C C . HIS A 1 96 ? 48.184 65.227 -2.641 1.00 28.05 96 HIS A C 1
ATOM 666 O O . HIS A 1 96 ? 48.143 64.065 -3.027 1.00 29.05 96 HIS A O 1
ATOM 673 N N . HIS A 1 97 ? 49.291 65.988 -2.684 1.00 26.25 97 HIS A N 1
ATOM 674 C CA . HIS A 1 97 ? 50.602 65.576 -3.185 1.00 26.16 97 HIS A CA 1
ATOM 675 C C . HIS A 1 97 ? 51.552 65.285 -2.041 1.00 28.80 97 HIS A C 1
ATOM 676 O O . HIS A 1 97 ? 51.821 66.125 -1.177 1.00 28.63 97 HIS A O 1
ATOM 683 N N . VAL A 1 98 ? 52.064 64.072 -2.050 1.00 24.04 98 VAL A N 1
ATOM 684 C CA . VAL A 1 98 ? 52.917 63.549 -0.982 1.00 22.27 98 VAL A CA 1
ATOM 685 C C . VAL A 1 98 ? 54.292 63.249 -1.535 1.00 25.99 98 VAL A C 1
ATOM 686 O O . VAL A 1 98 ? 54.410 62.714 -2.631 1.00 25.83 98 VAL A O 1
ATOM 690 N N . HIS A 1 99 ? 55.330 63.614 -0.784 1.00 23.52 99 HIS A N 1
ATOM 691 C CA . HIS A 1 99 ? 56.717 63.383 -1.197 1.00 24.62 99 HIS A CA 1
ATOM 692 C C . HIS A 1 99 ? 57.238 62.071 -0.646 1.00 30.25 99 HIS A C 1
ATOM 693 O O . HIS A 1 99 ? 56.780 61.570 0.388 1.00 29.42 99 HIS A O 1
ATOM 700 N N . ASP A 1 100 ? 58.259 61.559 -1.301 1.00 28.41 100 ASP A N 1
ATOM 701 C CA . ASP A 1 100 ? 59.016 60.375 -0.914 1.00 27.88 100 ASP A CA 1
ATOM 702 C C . ASP A 1 100 ? 59.468 60.521 0.561 1.00 31.01 100 ASP A C 1
ATOM 703 O O . ASP A 1 100 ? 60.044 61.559 0.939 1.00 31.25 100 ASP A O 1
ATOM 708 N N . GLY A 1 101 ? 59.134 59.520 1.391 1.00 24.17 101 GLY A N 1
ATOM 709 C CA . GLY A 1 101 ? 59.486 59.503 2.809 1.00 20.20 101 GLY A CA 1
ATOM 710 C C . GLY A 1 101 ? 58.413 60.024 3.756 1.00 22.71 101 GLY A C 1
ATOM 711 O O . GLY A 1 101 ? 58.528 59.857 4.980 1.00 20.00 101 GLY A O 1
ATOM 712 N N . GLN A 1 102 ? 57.378 60.706 3.223 1.00 19.11 102 GLN A N 1
ATOM 713 C CA . GLN A 1 102 ? 56.341 61.267 4.091 1.00 18.35 102 GLN A CA 1
ATOM 714 C C . GLN A 1 102 ? 55.290 60.224 4.521 1.00 23.13 102 GLN A C 1
ATOM 715 O O . GLN A 1 102 ? 55.112 59.187 3.880 1.00 23.27 102 GLN A O 1
ATOM 721 N N . VAL A 1 103 ? 54.622 60.492 5.634 1.00 19.83 103 VAL A N 1
ATOM 722 C CA . VAL A 1 103 ? 53.630 59.575 6.169 1.00 18.87 103 VAL A CA 1
ATOM 723 C C . VAL A 1 103 ? 52.200 60.115 5.986 1.00 22.63 103 VAL A C 1
ATOM 724 O O . VAL A 1 103 ? 51.893 61.223 6.437 1.00 22.31 103 VAL A O 1
ATOM 728 N N . ILE A 1 104 ? 51.353 59.342 5.294 1.00 17.76 104 ILE A N 1
ATOM 729 C CA . ILE A 1 104 ? 49.929 59.641 5.112 1.00 17.02 104 ILE A CA 1
ATOM 730 C C . ILE A 1 104 ? 49.285 58.956 6.328 1.00 23.19 104 ILE A C 1
ATOM 731 O O . ILE A 1 104 ? 49.499 57.761 6.559 1.00 24.15 104 ILE A O 1
ATOM 736 N N . SER A 1 105 ? 48.443 59.677 7.042 1.00 19.45 105 SER A N 1
ATOM 737 C CA . SER A 1 105 ? 47.815 59.158 8.252 1.00 18.64 105 SER A CA 1
ATOM 738 C C . SER A 1 105 ? 46.341 59.532 8.326 1.00 22.87 105 SER A C 1
ATOM 739 O O . SER A 1 105 ? 45.993 60.712 8.259 1.00 21.25 105 SER A O 1
ATOM 742 N N . LEU A 1 106 ? 45.458 58.535 8.459 1.00 20.33 106 LEU A N 1
ATOM 743 C CA . LEU A 1 106 ? 44.039 58.880 8.643 1.00 18.47 106 LEU A CA 1
ATOM 744 C C . LEU A 1 106 ? 43.700 58.775 10.120 1.00 20.19 106 LEU A C 1
ATOM 745 O O . LEU A 1 106 ? 44.162 57.859 10.803 1.00 21.40 106 LEU A O 1
ATOM 750 N N . GLY A 1 107 ? 42.933 59.739 10.611 1.00 13.93 107 GLY A N 1
ATOM 751 C CA . GLY A 1 107 ? 42.447 59.759 11.985 1.00 12.20 107 GLY A CA 1
ATOM 752 C C . GLY A 1 107 ? 41.196 58.909 12.157 1.00 17.44 107 GLY A C 1
ATOM 753 O O . GLY A 1 107 ? 41.025 57.886 11.480 1.00 17.04 107 GLY A O 1
ATOM 754 N N . ALA A 1 108 ? 40.333 59.291 13.090 1.00 13.98 108 ALA A N 1
ATOM 755 C CA . ALA A 1 108 ? 39.150 58.490 13.373 1.00 14.57 108 ALA A CA 1
ATOM 756 C C . ALA A 1 108 ? 37.889 59.282 13.089 1.00 19.49 108 ALA A C 1
ATOM 757 O O . ALA A 1 108 ? 37.780 60.417 13.507 1.00 18.75 108 ALA A O 1
ATOM 759 N N . PRO A 1 109 ? 36.937 58.736 12.329 1.00 18.34 109 PRO A N 1
ATOM 760 C CA . PRO A 1 109 ? 35.726 59.516 12.041 1.00 19.66 109 PRO A CA 1
ATOM 761 C C . PRO A 1 109 ? 34.702 59.508 13.175 1.00 23.65 109 PRO A C 1
ATOM 762 O O . PRO A 1 109 ? 34.674 58.550 13.949 1.00 21.71 109 PRO A O 1
ATOM 766 N N . HIS A 1 110 ? 33.836 60.529 13.252 1.00 23.57 110 HIS A N 1
ATOM 767 C CA . HIS A 1 110 ? 32.747 60.461 14.246 1.00 27.23 110 HIS A CA 1
ATOM 768 C C . HIS A 1 110 ? 31.442 60.080 13.531 1.00 28.59 110 HIS A C 1
ATOM 769 O O . HIS A 1 110 ? 30.511 59.557 14.121 1.00 28.79 110 HIS A O 1
ATOM 776 N N . SER A 1 111 ? 31.404 60.366 12.242 1.00 21.74 111 SER A N 1
ATOM 777 C CA . SER A 1 111 ? 30.276 60.173 11.367 1.00 21.07 111 SER A CA 1
ATOM 778 C C . SER A 1 111 ? 30.753 59.318 10.179 1.00 21.20 111 SER A C 1
ATOM 779 O O . SER A 1 111 ? 31.817 59.576 9.634 1.00 19.03 111 SER A O 1
ATOM 782 N N . GLY A 1 112 ? 30.007 58.269 9.838 1.00 14.29 112 GLY A N 1
ATOM 783 C CA . GLY A 1 112 ? 30.430 57.343 8.791 1.00 11.79 112 GLY A CA 1
ATOM 784 C C . GLY A 1 112 ? 31.399 56.311 9.319 1.00 16.04 112 GLY A C 1
ATOM 785 O O . GLY A 1 112 ? 31.877 56.423 10.457 1.00 16.82 112 GLY A O 1
ATOM 786 N N . LEU A 1 113 ? 31.727 55.326 8.499 1.00 13.55 113 LEU A N 1
ATOM 787 C CA . LEU A 1 113 ? 32.565 54.185 8.915 1.00 15.20 113 LEU A CA 1
ATOM 788 C C . LEU A 1 113 ? 33.772 53.876 8.026 1.00 19.90 113 LEU A C 1
ATOM 789 O O . LEU A 1 113 ? 34.810 53.440 8.527 1.00 21.36 113 LEU A O 1
ATOM 794 N N . ARG A 1 114 ? 33.589 54.005 6.711 1.00 15.75 114 ARG A N 1
ATOM 795 C CA . ARG A 1 114 ? 34.576 53.643 5.715 1.00 14.96 114 ARG A CA 1
ATOM 796 C C . ARG A 1 114 ? 35.107 54.819 4.921 1.00 18.11 114 ARG A C 1
ATOM 797 O O . ARG A 1 114 ? 34.355 55.693 4.457 1.00 18.50 114 ARG A O 1
ATOM 805 N N . SER A 1 115 ? 36.418 54.831 4.782 1.00 14.41 115 SER A N 1
ATOM 806 C CA . SER A 1 115 ? 37.175 55.864 4.061 1.00 14.50 115 SER A CA 1
ATOM 807 C C . SER A 1 115 ? 37.933 55.177 2.963 1.00 20.32 115 SER A C 1
ATOM 808 O O . SER A 1 115 ? 38.268 53.989 3.089 1.00 21.31 115 SER A O 1
ATOM 811 N N . TYR A 1 116 ? 38.161 55.896 1.869 1.00 16.91 116 TYR A N 1
ATOM 812 C CA . TYR A 1 116 ? 38.832 55.364 0.692 1.00 16.68 116 TYR A CA 1
ATOM 813 C C . TYR A 1 116 ? 40.038 56.153 0.372 1.00 20.62 116 TYR A C 1
ATOM 814 O O . TYR A 1 116 ? 39.945 57.367 0.165 1.00 20.84 116 TYR A O 1
ATOM 823 N N . LEU A 1 117 ? 41.193 55.482 0.402 1.00 16.59 117 LEU A N 1
ATOM 824 C CA . LEU A 1 117 ? 42.445 56.122 0.060 1.00 15.80 117 LEU A CA 1
ATOM 825 C C . LEU A 1 117 ? 42.791 55.720 -1.335 1.00 21.21 117 LEU A C 1
ATOM 826 O O . LEU A 1 117 ? 43.024 54.537 -1.604 1.00 22.43 117 LEU A O 1
ATOM 831 N N . ALA A 1 118 ? 42.782 56.697 -2.245 1.00 16.75 118 ALA A N 1
ATOM 832 C CA . ALA A 1 118 ? 43.166 56.470 -3.632 1.00 15.75 118 ALA A CA 1
ATOM 833 C C . ALA A 1 118 ? 44.542 57.051 -3.852 1.00 19.04 118 ALA A C 1
ATOM 834 O O . ALA A 1 118 ? 44.921 58.028 -3.229 1.00 17.08 118 ALA A O 1
ATOM 836 N N . VAL A 1 119 ? 45.272 56.469 -4.777 1.00 18.72 119 VAL A N 1
ATOM 837 C CA . VAL A 1 119 ? 46.581 56.953 -5.174 1.00 19.19 119 VAL A CA 1
ATOM 838 C C . VAL A 1 119 ? 46.604 56.947 -6.693 1.00 23.59 119 VAL A C 1
ATOM 839 O O . VAL A 1 119 ? 46.111 56.005 -7.295 1.00 24.00 119 VAL A O 1
ATOM 843 N N . ARG A 1 120 ? 47.149 57.991 -7.301 1.00 21.24 120 ARG A N 1
ATOM 844 C CA . ARG A 1 120 ? 47.253 58.081 -8.754 1.00 22.54 120 ARG A CA 1
ATOM 845 C C . ARG A 1 120 ? 48.122 56.893 -9.293 1.00 28.09 120 ARG A C 1
ATOM 846 O O . ARG A 1 120 ? 49.292 56.761 -8.927 1.00 28.23 120 ARG A O 1
ATOM 854 N N . GLY A 1 121 ? 47.526 56.075 -10.160 1.00 23.39 121 GLY A N 1
ATOM 855 C CA . GLY A 1 121 ? 48.126 54.859 -10.700 1.00 22.67 121 GLY A CA 1
ATOM 856 C C . GLY A 1 121 ? 47.462 53.634 -10.098 1.00 26.73 121 GLY A C 1
ATOM 857 O O . GLY A 1 121 ? 47.551 52.546 -10.663 1.00 25.97 121 GLY A O 1
ATOM 858 N N . GLY A 1 122 ? 46.779 53.829 -8.953 1.00 23.17 122 GLY A N 1
ATOM 859 C CA . GLY A 1 122 ? 46.079 52.790 -8.197 1.00 20.38 122 GLY A CA 1
ATOM 860 C C . GLY A 1 122 ? 47.003 51.903 -7.387 1.00 24.34 122 GLY A C 1
ATOM 861 O O . GLY A 1 122 ? 48.225 51.926 -7.561 1.00 27.29 122 GLY A O 1
ATOM 862 N N . ILE A 1 123 ? 46.430 51.164 -6.452 1.00 20.90 123 ILE A N 1
ATOM 863 C CA . ILE A 1 123 ? 47.096 50.155 -5.616 1.00 21.28 123 ILE A CA 1
ATOM 864 C C . ILE A 1 123 ? 47.274 48.967 -6.553 1.00 28.48 123 ILE A C 1
ATOM 865 O O . ILE A 1 123 ? 46.306 48.267 -6.890 1.00 29.93 123 ILE A O 1
ATOM 870 N N . ASP A 1 124 ? 48.482 48.812 -7.040 1.00 25.59 124 ASP A N 1
ATOM 871 C CA . ASP A 1 124 ? 48.844 47.817 -8.035 1.00 26.11 124 ASP A CA 1
ATOM 872 C C . ASP A 1 124 ? 49.209 46.418 -7.485 1.00 31.79 124 ASP A C 1
ATOM 873 O O . ASP A 1 124 ? 50.215 45.830 -7.873 1.00 34.74 124 ASP A O 1
ATOM 878 N N . VAL A 1 125 ? 48.366 45.869 -6.597 1.00 25.77 125 VAL A N 1
ATOM 879 C CA . VAL A 1 125 ? 48.558 44.493 -6.090 1.00 24.08 125 VAL A CA 1
ATOM 880 C C . VAL A 1 125 ? 48.084 43.510 -7.187 1.00 28.71 125 VAL A C 1
ATOM 881 O O . VAL A 1 125 ? 47.406 43.916 -8.116 1.00 29.90 125 VAL A O 1
ATOM 885 N N . THR A 1 126 ? 48.440 42.251 -7.099 1.00 26.94 126 THR A N 1
ATOM 886 C CA . THR A 1 126 ? 48.024 41.269 -8.100 1.00 27.89 126 THR A CA 1
ATOM 887 C C . THR A 1 126 ? 46.484 41.024 -8.104 1.00 29.41 126 THR A C 1
ATOM 888 O O . THR A 1 126 ? 45.915 40.707 -7.052 1.00 26.48 126 THR A O 1
ATOM 892 N N . PRO A 1 127 ? 45.814 41.130 -9.274 1.00 25.75 127 PRO A N 1
ATOM 893 C CA . PRO A 1 127 ? 44.367 40.824 -9.323 1.00 24.77 127 PRO A CA 1
ATOM 894 C C . PRO A 1 127 ? 44.101 39.313 -9.136 1.00 29.81 127 PRO A C 1
ATOM 895 O O . PRO A 1 127 ? 44.947 38.480 -9.442 1.00 31.02 127 PRO A O 1
ATOM 899 N N . VAL A 1 128 ? 42.947 38.974 -8.573 1.00 23.83 128 VAL A N 1
ATOM 900 C CA . VAL A 1 128 ? 42.525 37.598 -8.310 1.00 22.68 128 VAL A CA 1
ATOM 901 C C . VAL A 1 128 ? 41.112 37.528 -8.907 1.00 28.23 128 VAL A C 1
ATOM 902 O O . VAL A 1 128 ? 40.208 38.266 -8.482 1.00 25.79 128 VAL A O 1
ATOM 906 N N . LEU A 1 129 ? 40.941 36.652 -9.924 1.00 25.93 129 LEU A N 1
ATOM 907 C CA . LEU A 1 129 ? 39.733 36.472 -10.709 1.00 24.82 129 LEU A CA 1
ATOM 908 C C . LEU A 1 129 ? 39.292 37.835 -11.310 1.00 30.20 129 LEU A C 1
ATOM 909 O O . LEU A 1 129 ? 38.117 38.205 -11.247 1.00 31.01 129 LEU A O 1
ATOM 914 N N . GLY A 1 130 ? 40.274 38.562 -11.856 1.00 27.68 130 GLY A N 1
ATOM 915 C CA . GLY A 1 130 ? 40.135 39.857 -12.519 1.00 27.16 130 GLY A CA 1
ATOM 916 C C . GLY A 1 130 ? 39.821 41.042 -11.622 1.00 32.74 130 GLY A C 1
ATOM 917 O O . GLY A 1 130 ? 39.462 42.111 -12.126 1.00 35.91 130 GLY A O 1
ATOM 918 N N . SER A 1 131 ? 39.978 40.894 -10.292 1.00 24.84 131 SER A N 1
ATOM 919 C CA . SER A 1 131 ? 39.708 41.984 -9.350 1.00 21.87 131 SER A CA 1
ATOM 920 C C . SER A 1 131 ? 40.729 42.058 -8.241 1.00 21.18 131 SER A C 1
ATOM 921 O O . SER A 1 131 ? 41.224 41.033 -7.794 1.00 20.60 131 SER A O 1
ATOM 924 N N . ARG A 1 132 ? 41.004 43.272 -7.766 1.00 18.09 132 ARG A N 1
ATOM 925 C CA . ARG A 1 132 ? 41.897 43.525 -6.627 1.00 18.45 132 ARG A CA 1
ATOM 926 C C . ARG A 1 132 ? 41.119 43.654 -5.309 1.00 22.83 132 ARG A C 1
ATOM 927 O O . ARG A 1 132 ? 41.693 43.997 -4.291 1.00 23.81 132 ARG A O 1
ATOM 935 N N . SER A 1 133 ? 39.827 43.336 -5.324 1.00 20.07 133 SER A N 1
ATOM 936 C CA . SER A 1 133 ? 38.946 43.347 -4.160 1.00 18.43 133 SER A CA 1
ATOM 937 C C . SER A 1 133 ? 39.139 42.106 -3.283 1.00 22.61 133 SER A C 1
ATOM 938 O O . SER A 1 133 ? 39.234 40.970 -3.784 1.00 22.21 133 SER A O 1
ATOM 941 N N . TYR A 1 134 ? 39.182 42.341 -1.961 1.00 18.31 134 TYR A N 1
ATOM 942 C CA . TYR A 1 134 ? 39.225 41.285 -0.979 1.00 17.27 134 TYR A CA 1
ATOM 943 C C . TYR A 1 134 ? 37.773 40.963 -0.530 1.00 22.94 134 TYR A C 1
ATOM 944 O O . TYR A 1 134 ? 37.003 41.867 -0.140 1.00 21.48 134 TYR A O 1
ATOM 953 N N . ASP A 1 135 ? 37.415 39.676 -0.597 1.00 18.05 135 ASP A N 1
ATOM 954 C CA . ASP A 1 135 ? 36.103 39.170 -0.225 1.00 16.23 135 ASP A CA 1
ATOM 955 C C . ASP A 1 135 ? 36.278 38.461 1.108 1.00 22.21 135 ASP A C 1
ATOM 956 O O . ASP A 1 135 ? 36.933 37.431 1.217 1.00 22.11 135 ASP A O 1
ATOM 961 N N . VAL A 1 136 ? 35.754 39.091 2.133 1.00 21.36 136 VAL A N 1
ATOM 962 C CA . VAL A 1 136 ? 35.848 38.750 3.558 1.00 22.09 136 VAL A CA 1
ATOM 963 C C . VAL A 1 136 ? 35.250 37.369 3.915 1.00 27.85 136 VAL A C 1
ATOM 964 O O . VAL A 1 136 ? 35.723 36.705 4.837 1.00 27.01 136 VAL A O 1
ATOM 976 N N . SER A 1 138 ? 34.708 34.589 1.397 1.00 24.68 138 SER A N 1
ATOM 977 C CA . SER A 1 138 ? 35.452 33.506 0.743 1.00 23.59 138 SER A CA 1
ATOM 978 C C . SER A 1 138 ? 36.972 33.682 0.876 1.00 24.74 138 SER A C 1
ATOM 979 O O . SER A 1 138 ? 37.731 32.764 0.557 1.00 24.29 138 SER A O 1
ATOM 982 N N . ALA A 1 139 ? 37.417 34.854 1.377 1.00 18.68 139 ALA A N 1
ATOM 983 C CA . ALA A 1 139 ? 38.840 35.172 1.519 1.00 18.49 139 ALA A CA 1
ATOM 984 C C . ALA A 1 139 ? 39.551 35.175 0.137 1.00 23.57 139 ALA A C 1
ATOM 985 O O . ALA A 1 139 ? 40.745 34.889 0.036 1.00 25.53 139 ALA A O 1
ATOM 987 N N . ILE A 1 140 ? 38.813 35.544 -0.909 1.00 21.24 140 ILE A N 1
ATOM 988 C CA . ILE A 1 140 ? 39.344 35.692 -2.269 1.00 21.61 140 ILE A CA 1
ATOM 989 C C . ILE A 1 140 ? 39.810 37.157 -2.404 1.00 26.42 140 ILE A C 1
ATOM 990 O O . ILE A 1 140 ? 39.067 38.075 -2.064 1.00 25.77 140 ILE A O 1
ATOM 995 N N . GLY A 1 141 ? 41.033 37.345 -2.881 1.00 24.22 141 GLY A N 1
ATOM 996 C CA . GLY A 1 141 ? 41.592 38.661 -3.152 1.00 23.32 141 GLY A CA 1
ATOM 997 C C . GLY A 1 141 ? 42.829 38.952 -2.342 1.00 27.87 141 GLY A C 1
ATOM 998 O O . GLY A 1 141 ? 43.299 38.094 -1.593 1.00 26.09 141 GLY A O 1
ATOM 999 N N . PRO A 1 142 ? 43.396 40.166 -2.508 1.00 25.85 142 PRO A N 1
ATOM 1000 C CA . PRO A 1 142 ? 44.579 40.554 -1.698 1.00 25.49 142 PRO A CA 1
ATOM 1001 C C . PRO A 1 142 ? 44.195 40.506 -0.213 1.00 27.93 142 PRO A C 1
ATOM 1002 O O . PRO A 1 142 ? 43.115 40.991 0.163 1.00 27.44 142 PRO A O 1
ATOM 1006 N N . SER A 1 143 ? 45.035 39.885 0.613 1.00 23.11 143 SER A N 1
ATOM 1007 C CA . SER A 1 143 ? 44.769 39.695 2.048 1.00 23.94 143 SER A CA 1
ATOM 1008 C C . SER A 1 143 ? 44.527 41.008 2.793 1.00 28.08 143 SER A C 1
ATOM 1009 O O . SER A 1 143 ? 45.126 42.030 2.431 1.00 28.29 143 SER A O 1
ATOM 1012 N N . PRO A 1 144 ? 43.749 40.986 3.896 1.00 22.29 144 PRO A N 1
ATOM 1013 C CA . PRO A 1 144 ? 43.607 42.207 4.709 1.00 20.65 144 PRO A CA 1
ATOM 1014 C C . PRO A 1 144 ? 44.990 42.755 5.072 1.00 24.42 144 PRO A C 1
ATOM 1015 O O . PRO A 1 144 ? 45.894 41.989 5.369 1.00 24.63 144 PRO A O 1
ATOM 1019 N N . LEU A 1 145 ? 45.173 44.069 4.937 1.00 20.87 145 LEU A N 1
ATOM 1020 C CA . LEU A 1 145 ? 46.444 44.737 5.165 1.00 20.18 145 LEU A CA 1
ATOM 1021 C C . LEU A 1 145 ? 46.972 44.597 6.590 1.00 25.36 145 LEU A C 1
ATOM 1022 O O . LEU A 1 145 ? 46.195 44.562 7.549 1.00 23.98 145 LEU A O 1
ATOM 1027 N N . ARG A 1 146 ? 48.319 44.500 6.707 1.00 22.29 146 ARG A N 1
ATOM 1028 C CA . ARG A 1 146 ? 49.029 44.344 7.963 1.00 22.95 146 ARG A CA 1
ATOM 1029 C C . ARG A 1 146 ? 50.165 45.355 7.981 1.00 25.95 146 ARG A C 1
ATOM 1030 O O . ARG A 1 146 ? 50.715 45.655 6.919 1.00 25.94 146 ARG A O 1
ATOM 1038 N N . PRO A 1 147 ? 50.622 45.789 9.179 1.00 21.45 147 PRO A N 1
ATOM 1039 C CA . PRO A 1 147 ? 51.854 46.626 9.238 1.00 21.33 147 PRO A CA 1
ATOM 1040 C C . PRO A 1 147 ? 53.007 45.875 8.573 1.00 26.10 147 PRO A C 1
ATOM 1041 O O . PRO A 1 147 ? 53.156 44.660 8.769 1.00 27.17 147 PRO A O 1
ATOM 1045 N N . GLY A 1 148 ? 53.774 46.576 7.755 1.00 23.22 148 GLY A N 1
ATOM 1046 C CA . GLY A 1 148 ? 54.899 45.988 7.025 1.00 23.44 148 GLY A CA 1
ATOM 1047 C C . GLY A 1 148 ? 54.602 45.726 5.560 1.00 30.14 148 GLY A C 1
ATOM 1048 O O . GLY A 1 148 ? 55.525 45.579 4.767 1.00 32.32 148 GLY A O 1
ATOM 1049 N N . ASP A 1 149 ? 53.305 45.658 5.179 1.00 26.43 149 ASP A N 1
ATOM 1050 C CA . ASP A 1 149 ? 52.898 45.437 3.788 1.00 24.48 149 ASP A CA 1
ATOM 1051 C C . ASP A 1 149 ? 53.338 46.588 2.920 1.00 27.62 149 ASP A C 1
ATOM 1052 O O . ASP A 1 149 ? 53.212 47.760 3.308 1.00 25.49 149 ASP A O 1
ATOM 1057 N N . VAL A 1 150 ? 53.882 46.240 1.753 1.00 24.06 150 VAL A N 1
ATOM 1058 C CA . VAL A 1 150 ? 54.395 47.179 0.768 1.00 23.81 150 VAL A CA 1
ATOM 1059 C C . VAL A 1 150 ? 53.482 47.088 -0.419 1.00 31.32 150 VAL A C 1
ATOM 1060 O O . VAL A 1 150 ? 53.380 46.041 -1.049 1.00 34.03 150 VAL A O 1
ATOM 1064 N N . LEU A 1 151 ? 52.766 48.165 -0.690 1.00 26.85 151 LEU A N 1
ATOM 1065 C CA . LEU A 1 151 ? 51.785 48.233 -1.763 1.00 25.91 151 LEU A CA 1
ATOM 1066 C C . LEU A 1 151 ? 52.325 48.984 -2.963 1.00 32.98 151 LEU A C 1
ATOM 1067 O O . LEU A 1 151 ? 52.711 50.145 -2.819 1.00 33.69 151 LEU A O 1
ATOM 1072 N N . PRO A 1 152 ? 52.411 48.354 -4.152 1.00 29.74 152 PRO A N 1
ATOM 1073 C CA . PRO A 1 152 ? 52.959 49.078 -5.311 1.00 29.01 152 PRO A CA 1
ATOM 1074 C C . PRO A 1 152 ? 51.960 50.086 -5.848 1.00 29.98 152 PRO A C 1
ATOM 1075 O O . PRO A 1 152 ? 50.760 49.847 -5.767 1.00 27.42 152 PRO A O 1
ATOM 1079 N N . VAL A 1 153 ? 52.469 51.209 -6.384 1.00 25.20 153 VAL A N 1
ATOM 1080 C CA . VAL A 1 153 ? 51.667 52.235 -7.037 1.00 23.68 153 VAL A CA 1
ATOM 1081 C C . VAL A 1 153 ? 51.791 51.969 -8.528 1.00 30.42 153 VAL A C 1
ATOM 1082 O O . VAL A 1 153 ? 52.907 51.840 -9.023 1.00 33.70 153 VAL A O 1
ATOM 1086 N N . GLY A 1 154 ? 50.662 51.837 -9.221 1.00 27.67 154 GLY A N 1
ATOM 1087 C CA . GLY A 1 154 ? 50.653 51.600 -10.660 1.00 28.22 154 GLY A CA 1
ATOM 1088 C C . GLY A 1 154 ? 51.225 52.727 -11.505 1.00 33.58 154 GLY A C 1
ATOM 1089 O O . GLY A 1 154 ? 51.376 53.878 -11.060 1.00 31.68 154 GLY A O 1
ATOM 1090 N N . GLU A 1 155 ? 51.552 52.391 -12.750 1.00 33.40 155 GLU A N 1
ATOM 1091 C CA . GLU A 1 155 ? 52.064 53.354 -13.717 1.00 34.77 155 GLU A CA 1
ATOM 1092 C C . GLU A 1 155 ? 50.969 54.368 -14.052 1.00 39.01 155 GLU A C 1
ATOM 1093 O O . GLU A 1 155 ? 49.783 54.041 -14.041 1.00 35.69 155 GLU A O 1
ATOM 1099 N N . HIS A 1 156 ? 51.371 55.614 -14.305 1.00 38.26 156 HIS A N 1
ATOM 1100 C CA . HIS A 1 156 ? 50.435 56.688 -14.640 1.00 38.24 156 HIS A CA 1
ATOM 1101 C C . HIS A 1 156 ? 51.142 57.803 -15.389 1.00 44.95 156 HIS A C 1
ATOM 1102 O O . HIS A 1 156 ? 52.352 57.947 -15.266 1.00 45.07 156 HIS A O 1
ATOM 1109 N N . THR A 1 157 ? 50.377 58.599 -16.143 1.00 46.33 157 THR A N 1
ATOM 1110 C CA . THR A 1 157 ? 50.838 59.796 -16.862 1.00 50.52 157 THR A CA 1
ATOM 1111 C C . THR A 1 157 ? 50.765 60.986 -15.866 1.00 62.65 157 THR A C 1
ATOM 1112 O O . THR A 1 157 ? 50.321 60.797 -14.720 1.00 59.86 157 THR A O 1
ATOM 1116 N N . ASP A 1 158 ? 51.208 62.199 -16.276 1.00 68.29 158 ASP A N 1
ATOM 1117 C CA . ASP A 1 158 ? 51.122 63.361 -15.377 1.00 71.05 158 ASP A CA 1
ATOM 1118 C C . ASP A 1 158 ? 50.306 64.537 -15.870 1.00 77.13 158 ASP A C 1
ATOM 1119 O O . ASP A 1 158 ? 50.849 65.597 -16.203 1.00 76.71 158 ASP A O 1
ATOM 1124 N N . GLU A 1 159 ? 48.975 64.327 -15.871 1.00 75.90 159 GLU A N 1
ATOM 1125 C CA . GLU A 1 159 ? 47.941 65.266 -16.306 1.00 77.95 159 GLU A CA 1
ATOM 1126 C C . GLU A 1 159 ? 47.452 66.262 -15.235 1.00 81.49 159 GLU A C 1
ATOM 1127 O O . GLU A 1 159 ? 46.795 65.916 -14.255 1.00 78.23 159 GLU A O 1
ATOM 1133 N N . PHE A 1 160 ? 47.802 67.517 -15.481 1.00 81.57 160 PHE A N 1
ATOM 1134 C CA . PHE A 1 160 ? 47.524 68.704 -14.691 1.00 81.85 160 PHE A CA 1
ATOM 1135 C C . PHE A 1 160 ? 46.903 69.777 -15.638 1.00 91.22 160 PHE A C 1
ATOM 1136 O O . PHE A 1 160 ? 47.294 69.842 -16.811 1.00 92.01 160 PHE A O 1
ATOM 1144 N N . PRO A 1 161 ? 45.914 70.598 -15.194 1.00 90.49 161 PRO A N 1
ATOM 1145 C CA . PRO A 1 161 ? 45.333 70.676 -13.837 1.00 89.50 161 PRO A CA 1
ATOM 1146 C C . PRO A 1 161 ? 44.478 69.483 -13.368 1.00 92.26 161 PRO A C 1
ATOM 1147 O O . PRO A 1 161 ? 44.286 68.487 -14.081 1.00 91.22 161 PRO A O 1
ATOM 1151 N N . GLU A 1 162 ? 44.028 69.582 -12.112 1.00 88.41 162 GLU A N 1
ATOM 1152 C CA . GLU A 1 162 ? 43.200 68.610 -11.399 1.00 86.90 162 GLU A CA 1
ATOM 1153 C C . GLU A 1 162 ? 41.741 69.065 -11.557 1.00 90.98 162 GLU A C 1
ATOM 1154 O O . GLU A 1 162 ? 41.446 70.256 -11.374 1.00 91.46 162 GLU A O 1
ATOM 1160 N N . LEU A 1 163 ? 40.841 68.137 -11.930 1.00 86.46 163 LEU A N 1
ATOM 1161 C CA . LEU A 1 163 ? 39.423 68.462 -12.126 1.00 85.95 163 LEU A CA 1
ATOM 1162 C C . LEU A 1 163 ? 38.645 68.589 -10.816 1.00 85.82 163 LEU A C 1
ATOM 1163 O O . LEU A 1 163 ? 38.731 67.719 -9.950 1.00 83.28 163 LEU A O 1
ATOM 1168 N N . ASP A 1 164 ? 37.893 69.686 -10.687 1.00 82.31 164 ASP A N 1
ATOM 1169 C CA . ASP A 1 164 ? 37.067 70.009 -9.524 1.00 81.61 164 ASP A CA 1
ATOM 1170 C C . ASP A 1 164 ? 35.817 69.131 -9.547 1.00 82.82 164 ASP A C 1
ATOM 1171 O O . ASP A 1 164 ? 35.141 69.037 -10.575 1.00 82.49 164 ASP A O 1
ATOM 1176 N N . GLN A 1 165 ? 35.525 68.471 -8.423 1.00 77.57 165 GLN A N 1
ATOM 1177 C CA . GLN A 1 165 ? 34.352 67.598 -8.309 1.00 75.81 165 GLN A CA 1
ATOM 1178 C C . GLN A 1 165 ? 33.193 68.242 -7.523 1.00 76.71 165 GLN A C 1
ATOM 1179 O O . GLN A 1 165 ? 33.421 69.134 -6.690 1.00 75.38 165 GLN A O 1
ATOM 1185 N N . ALA A 1 166 ? 31.945 67.797 -7.826 1.00 71.56 166 ALA A N 1
ATOM 1186 C CA . ALA A 1 166 ? 30.712 68.270 -7.188 1.00 70.36 166 ALA A CA 1
ATOM 1187 C C . ALA A 1 166 ? 30.761 68.042 -5.658 1.00 68.84 166 ALA A C 1
ATOM 1188 O O . ALA A 1 166 ? 31.263 66.992 -5.230 1.00 65.00 166 ALA A O 1
ATOM 1190 N N . PRO A 1 167 ? 30.265 69.017 -4.830 1.00 64.44 167 PRO A N 1
ATOM 1191 C CA . PRO A 1 167 ? 30.281 68.832 -3.366 1.00 62.21 167 PRO A CA 1
ATOM 1192 C C . PRO A 1 167 ? 29.596 67.540 -2.897 1.00 59.65 167 PRO A C 1
ATOM 1193 O O . PRO A 1 167 ? 28.760 66.950 -3.596 1.00 57.73 167 PRO A O 1
ATOM 1197 N N . VAL A 1 168 ? 30.014 67.081 -1.718 1.00 51.77 168 VAL A N 1
ATOM 1198 C CA . VAL A 1 168 ? 29.577 65.819 -1.143 1.00 48.72 168 VAL A CA 1
ATOM 1199 C C . VAL A 1 168 ? 28.593 66.066 0.009 1.00 46.80 168 VAL A C 1
ATOM 1200 O O . VAL A 1 168 ? 28.875 66.840 0.937 1.00 46.28 168 VAL A O 1
ATOM 1204 N N . ALA A 1 169 ? 27.466 65.371 -0.014 1.00 40.21 169 ALA A N 1
ATOM 1205 C CA . ALA A 1 169 ? 26.523 65.472 1.121 1.00 39.56 169 ALA A CA 1
ATOM 1206 C C . ALA A 1 169 ? 27.130 64.761 2.359 1.00 39.44 169 ALA A C 1
ATOM 1207 O O . ALA A 1 169 ? 27.741 63.692 2.218 1.00 38.02 169 ALA A O 1
ATOM 1209 N N . ALA A 1 170 ? 26.990 65.366 3.547 1.00 33.48 170 ALA A N 1
ATOM 1210 C CA . ALA A 1 170 ? 27.437 64.781 4.816 1.00 32.47 170 ALA A CA 1
ATOM 1211 C C . ALA A 1 170 ? 26.726 63.419 5.085 1.00 36.03 170 ALA A C 1
ATOM 1212 O O . ALA A 1 170 ? 25.617 63.166 4.598 1.00 38.06 170 ALA A O 1
ATOM 1214 N N . ILE A 1 171 ? 27.413 62.526 5.777 1.00 28.55 171 ILE A N 1
ATOM 1215 C CA . ILE A 1 171 ? 26.909 61.186 6.064 1.00 26.00 171 ILE A CA 1
ATOM 1216 C C . ILE A 1 171 ? 25.971 61.295 7.251 1.00 28.75 171 ILE A C 1
ATOM 1217 O O . ILE A 1 171 ? 26.294 62.034 8.171 1.00 29.28 171 ILE A O 1
ATOM 1222 N N . ALA A 1 172 ? 24.839 60.554 7.266 1.00 25.46 172 ALA A N 1
ATOM 1223 C CA . ALA A 1 172 ? 23.916 60.525 8.433 1.00 25.55 172 ALA A CA 1
ATOM 1224 C C . ALA A 1 172 ? 24.682 60.194 9.752 1.00 32.34 172 ALA A C 1
ATOM 1225 O O . ALA A 1 172 ? 25.367 59.160 9.812 1.00 31.39 172 ALA A O 1
ATOM 1227 N N . GLU A 1 173 ? 24.581 61.068 10.773 1.00 31.33 173 GLU A N 1
ATOM 1228 C CA . GLU A 1 173 ? 25.239 60.883 12.080 1.00 33.70 173 GLU A CA 1
ATOM 1229 C C . GLU A 1 173 ? 24.520 59.900 13.005 1.00 42.46 173 GLU A C 1
ATOM 1230 O O . GLU A 1 173 ? 25.187 59.111 13.682 1.00 41.30 173 GLU A O 1
ATOM 1236 N N . ASP A 1 174 ? 23.173 59.922 13.053 1.00 43.00 174 ASP A N 1
ATOM 1237 C CA . ASP A 1 174 ? 22.528 58.881 13.850 1.00 44.67 174 ASP A CA 1
ATOM 1238 C C . ASP A 1 174 ? 21.507 58.110 13.087 1.00 42.87 174 ASP A C 1
ATOM 1239 O O . ASP A 1 174 ? 21.765 56.979 12.716 1.00 42.85 174 ASP A O 1
ATOM 1244 N N . VAL A 1 175 ? 20.341 58.685 12.901 1.00 36.49 175 VAL A N 1
ATOM 1245 C CA . VAL A 1 175 ? 19.264 58.011 12.207 1.00 34.03 175 VAL A CA 1
ATOM 1246 C C . VAL A 1 175 ? 19.509 58.056 10.694 1.00 36.41 175 VAL A C 1
ATOM 1247 O O . VAL A 1 175 ? 19.597 59.145 10.082 1.00 36.95 175 VAL A O 1
ATOM 1251 N N . VAL A 1 176 ? 19.687 56.859 10.125 1.00 28.42 176 VAL A N 1
ATOM 1252 C CA . VAL A 1 176 ? 19.826 56.645 8.692 1.00 27.19 176 VAL A CA 1
ATOM 1253 C C . VAL A 1 176 ? 18.458 56.216 8.206 1.00 27.85 176 VAL A C 1
ATOM 1254 O O . VAL A 1 176 ? 17.874 55.272 8.769 1.00 27.63 176 VAL A O 1
ATOM 1258 N N . GLU A 1 177 ? 17.953 56.916 7.180 1.00 22.20 177 GLU A N 1
ATOM 1259 C CA . GLU A 1 177 ? 16.672 56.650 6.535 1.00 23.50 177 GLU A CA 1
ATOM 1260 C C . GLU A 1 177 ? 16.978 55.989 5.194 1.00 28.92 177 GLU A C 1
ATOM 1261 O O . GLU A 1 177 ? 17.728 56.558 4.410 1.00 29.54 177 GLU A O 1
ATOM 1267 N N . LEU A 1 178 ? 16.455 54.765 4.958 1.00 24.26 178 LEU A N 1
ATOM 1268 C CA . LEU A 1 178 ? 16.715 54.025 3.716 1.00 22.31 178 LEU A CA 1
ATOM 1269 C C . LEU A 1 178 ? 15.457 53.660 2.974 1.00 26.34 178 LEU A C 1
ATOM 1270 O O . LEU A 1 178 ? 14.476 53.232 3.589 1.00 27.56 178 LEU A O 1
ATOM 1275 N N . GLN A 1 179 ? 15.493 53.828 1.638 1.00 21.40 179 GLN A N 1
ATOM 1276 C CA . GLN A 1 179 ? 14.385 53.516 0.735 1.00 22.25 179 GLN A CA 1
ATOM 1277 C C . GLN A 1 179 ? 14.527 52.085 0.309 1.00 24.55 179 GLN A C 1
ATOM 1278 O O . GLN A 1 179 ? 15.636 51.620 -0.009 1.00 22.11 179 GLN A O 1
ATOM 1284 N N . VAL A 1 180 ? 13.409 51.368 0.351 1.00 21.47 180 VAL A N 1
ATOM 1285 C CA . VAL A 1 180 ? 13.372 49.941 0.111 1.00 20.33 180 VAL A CA 1
ATOM 1286 C C . VAL A 1 180 ? 12.295 49.616 -0.908 1.00 24.61 180 VAL A C 1
ATOM 1287 O O . VAL A 1 180 ? 11.128 49.973 -0.725 1.00 23.85 180 VAL A O 1
ATOM 1291 N N . VAL A 1 181 ? 12.675 48.875 -1.945 1.00 21.26 181 VAL A N 1
ATOM 1292 C CA . VAL A 1 181 ? 11.719 48.361 -2.919 1.00 22.04 181 VAL A CA 1
ATOM 1293 C C . VAL A 1 181 ? 11.083 47.101 -2.264 1.00 24.25 181 VAL A C 1
ATOM 1294 O O . VAL A 1 181 ? 11.824 46.166 -1.925 1.00 23.60 181 VAL A O 1
ATOM 1298 N N . PRO A 1 182 ? 9.745 47.091 -2.047 1.00 19.47 182 PRO A N 1
ATOM 1299 C CA . PRO A 1 182 ? 9.121 45.915 -1.380 1.00 20.19 182 PRO A CA 1
ATOM 1300 C C . PRO A 1 182 ? 9.269 44.608 -2.155 1.00 24.95 182 PRO A C 1
ATOM 1301 O O . PRO A 1 182 ? 9.202 44.617 -3.373 1.00 25.77 182 PRO A O 1
ATOM 1305 N N . GLY A 1 183 ? 9.446 43.502 -1.452 1.00 20.89 183 GLY A N 1
ATOM 1306 C CA . GLY A 1 183 ? 9.533 42.194 -2.092 1.00 20.58 183 GLY A CA 1
ATOM 1307 C C . GLY A 1 183 ? 10.932 41.718 -2.435 1.00 26.44 183 GLY A C 1
ATOM 1308 O O . GLY A 1 183 ? 11.940 42.394 -2.154 1.00 23.82 183 GLY A O 1
ATOM 1309 N N . PRO A 1 184 ? 11.041 40.524 -3.046 1.00 24.34 184 PRO A N 1
ATOM 1310 C CA . PRO A 1 184 ? 9.958 39.674 -3.600 1.00 23.77 184 PRO A CA 1
ATOM 1311 C C . PRO A 1 184 ? 9.172 38.782 -2.635 1.00 27.24 184 PRO A C 1
ATOM 1312 O O . PRO A 1 184 ? 8.112 38.308 -3.023 1.00 28.78 184 PRO A O 1
ATOM 1316 N N . ARG A 1 185 ? 9.671 38.546 -1.404 1.00 22.38 185 ARG A N 1
ATOM 1317 C CA . ARG A 1 185 ? 9.049 37.626 -0.432 1.00 22.11 185 ARG A CA 1
ATOM 1318 C C . ARG A 1 185 ? 8.384 38.301 0.752 1.00 26.20 185 ARG A C 1
ATOM 1319 O O . ARG A 1 185 ? 8.310 37.688 1.815 1.00 26.35 185 ARG A O 1
ATOM 1327 N N . ASP A 1 186 ? 7.848 39.523 0.576 1.00 22.15 186 ASP A N 1
ATOM 1328 C CA . ASP A 1 186 ? 7.150 40.207 1.655 1.00 21.77 186 ASP A CA 1
ATOM 1329 C C . ASP A 1 186 ? 5.897 39.432 2.133 1.00 26.42 186 ASP A C 1
ATOM 1330 O O . ASP A 1 186 ? 5.499 39.570 3.288 1.00 25.66 186 ASP A O 1
ATOM 1335 N N . ASP A 1 187 ? 5.340 38.554 1.259 1.00 23.01 187 ASP A N 1
ATOM 1336 C CA . ASP A 1 187 ? 4.162 37.706 1.524 1.00 23.05 187 ASP A CA 1
ATOM 1337 C C . ASP A 1 187 ? 4.477 36.607 2.568 1.00 27.47 187 ASP A C 1
ATOM 1338 O O . ASP A 1 187 ? 3.565 35.959 3.071 1.00 27.31 187 ASP A O 1
ATOM 1343 N N . TRP A 1 188 ? 5.771 36.382 2.870 1.00 25.19 188 TRP A N 1
ATOM 1344 C CA . TRP A 1 188 ? 6.225 35.383 3.841 1.00 26.05 188 TRP A CA 1
ATOM 1345 C C . TRP A 1 188 ? 6.056 35.851 5.280 1.00 28.88 188 TRP A C 1
ATOM 1346 O O . TRP A 1 188 ? 6.129 35.035 6.198 1.00 25.84 188 TRP A O 1
ATOM 1357 N N . PHE A 1 189 ? 5.813 37.160 5.463 1.00 25.98 189 PHE A N 1
ATOM 1358 C CA . PHE A 1 189 ? 5.742 37.811 6.766 1.00 25.50 189 PHE A CA 1
ATOM 1359 C C . PHE A 1 189 ? 4.330 38.193 7.184 1.00 30.06 189 PHE A C 1
ATOM 1360 O O . PHE A 1 189 ? 3.553 38.670 6.351 1.00 28.41 189 PHE A O 1
ATOM 1368 N N . VAL A 1 190 ? 4.009 37.951 8.487 1.00 25.50 190 VAL A N 1
ATOM 1369 C CA . VAL A 1 190 ? 2.716 38.252 9.082 1.00 25.56 190 VAL A CA 1
ATOM 1370 C C . VAL A 1 190 ? 2.384 39.738 8.925 1.00 32.61 190 VAL A C 1
ATOM 1371 O O . VAL A 1 190 ? 1.280 40.081 8.537 1.00 33.69 190 VAL A O 1
ATOM 1375 N N . ASP A 1 191 ? 3.359 40.607 9.155 1.00 30.72 191 ASP A N 1
ATOM 1376 C CA . ASP A 1 191 ? 3.134 42.043 9.091 1.00 30.25 191 ASP A CA 1
ATOM 1377 C C . ASP A 1 191 ? 4.372 42.658 8.449 1.00 32.67 191 ASP A C 1
ATOM 1378 O O . ASP A 1 191 ? 5.226 43.180 9.171 1.00 31.72 191 ASP A O 1
ATOM 1383 N N . PRO A 1 192 ? 4.566 42.565 7.103 1.00 27.60 192 PRO A N 1
ATOM 1384 C CA . PRO A 1 192 ? 5.812 43.119 6.536 1.00 25.39 192 PRO A CA 1
ATOM 1385 C C . PRO A 1 192 ? 6.008 44.603 6.875 1.00 30.39 192 PRO A C 1
ATOM 1386 O O . PRO A 1 192 ? 7.131 45.011 7.072 1.00 31.64 192 PRO A O 1
ATOM 1390 N N . ASP A 1 193 ? 4.920 45.376 7.029 1.00 28.26 193 ASP A N 1
ATOM 1391 C CA . ASP A 1 193 ? 4.925 46.800 7.357 1.00 28.30 193 ASP A CA 1
ATOM 1392 C C . ASP A 1 193 ? 5.625 47.158 8.674 1.00 35.18 193 ASP A C 1
ATOM 1393 O O . ASP A 1 193 ? 6.138 48.267 8.797 1.00 35.68 193 ASP A O 1
ATOM 1398 N N . ILE A 1 194 ? 5.794 46.181 9.580 1.00 32.76 194 ILE A N 1
ATOM 1399 C CA . ILE A 1 194 ? 6.600 46.365 10.782 1.00 33.51 194 ILE A CA 1
ATOM 1400 C C . ILE A 1 194 ? 8.025 46.815 10.363 1.00 29.42 194 ILE A C 1
ATOM 1401 O O . ILE A 1 194 ? 8.643 47.617 11.060 1.00 27.69 194 ILE A O 1
ATOM 1406 N N . LEU A 1 195 ? 8.536 46.287 9.244 1.00 21.24 195 LEU A N 1
ATOM 1407 C CA . LEU A 1 195 ? 9.860 46.637 8.744 1.00 20.63 195 LEU A CA 1
ATOM 1408 C C . LEU A 1 195 ? 10.074 48.159 8.640 1.00 22.82 195 LEU A C 1
ATOM 1409 O O . LEU A 1 195 ? 11.146 48.638 8.941 1.00 19.82 195 LEU A O 1
ATOM 1414 N N . VAL A 1 196 ? 9.026 48.892 8.227 1.00 22.10 196 VAL A N 1
ATOM 1415 C CA . VAL A 1 196 ? 9.025 50.328 7.968 1.00 22.18 196 VAL A CA 1
ATOM 1416 C C . VAL A 1 196 ? 8.417 51.216 9.100 1.00 27.53 196 VAL A C 1
ATOM 1417 O O . VAL A 1 196 ? 8.147 52.407 8.876 1.00 29.91 196 VAL A O 1
ATOM 1421 N N . ARG A 1 197 ? 8.227 50.644 10.293 1.00 22.21 197 ARG A N 1
ATOM 1422 C CA . ARG A 1 197 ? 7.665 51.304 11.484 1.00 23.06 197 ARG A CA 1
ATOM 1423 C C . ARG A 1 197 ? 8.573 51.052 12.736 1.00 29.19 197 ARG A C 1
ATOM 1424 O O . ARG A 1 197 ? 8.203 51.450 13.858 1.00 33.59 197 ARG A O 1
ATOM 1432 N N . THR A 1 198 ? 9.726 50.398 12.542 1.00 21.11 198 THR A N 1
ATOM 1433 C CA . THR A 1 198 ? 10.640 50.013 13.607 1.00 20.48 198 THR A CA 1
ATOM 1434 C C . THR A 1 198 ? 11.975 50.763 13.566 1.00 24.42 198 THR A C 1
ATOM 1435 O O . THR A 1 198 ? 12.546 50.937 12.493 1.00 23.02 198 THR A O 1
ATOM 1439 N N . ASN A 1 199 ? 12.521 51.095 14.751 1.00 22.16 199 ASN A N 1
ATOM 1440 C CA . ASN A 1 199 ? 13.864 51.650 14.895 1.00 22.87 199 ASN A CA 1
ATOM 1441 C C . ASN A 1 199 ? 14.824 50.501 14.991 1.00 28.63 199 ASN A C 1
ATOM 1442 O O . ASN A 1 199 ? 14.959 49.901 16.060 1.00 31.12 199 ASN A O 1
ATOM 1447 N N . TRP A 1 200 ? 15.421 50.133 13.870 1.00 22.87 200 TRP A N 1
ATOM 1448 C CA . TRP A 1 200 ? 16.344 49.016 13.865 1.00 20.82 200 TRP A CA 1
ATOM 1449 C C . TRP A 1 200 ? 17.689 49.453 14.369 1.00 27.83 200 TRP A C 1
ATOM 1450 O O . TRP A 1 200 ? 18.167 50.513 13.981 1.00 28.26 200 TRP A O 1
ATOM 1461 N N . LEU A 1 201 ? 18.309 48.648 15.232 1.00 26.34 201 LEU A N 1
ATOM 1462 C CA . LEU A 1 201 ? 19.643 48.954 15.751 1.00 25.90 201 LEU A CA 1
ATOM 1463 C C . LEU A 1 201 ? 20.679 48.101 15.062 1.00 24.66 201 LEU A C 1
ATOM 1464 O O . LEU A 1 201 ? 20.482 46.893 14.907 1.00 21.31 201 LEU A O 1
ATOM 1469 N N . VAL A 1 202 ? 21.816 48.727 14.702 1.00 20.85 202 VAL A N 1
ATOM 1470 C CA . VAL A 1 202 ? 22.924 48.040 14.046 1.00 20.74 202 VAL A CA 1
ATOM 1471 C C . VAL A 1 202 ? 23.875 47.429 15.083 1.00 24.28 202 VAL A C 1
ATOM 1472 O O . VAL A 1 202 ? 24.327 48.122 15.993 1.00 23.12 202 VAL A O 1
ATOM 1476 N N . THR A 1 203 ? 24.120 46.118 14.973 1.00 20.58 203 THR A N 1
ATOM 1477 C CA . THR A 1 203 ? 25.017 45.435 15.878 1.00 21.13 203 THR A CA 1
ATOM 1478 C C . THR A 1 203 ? 26.444 45.443 15.363 1.00 26.42 203 THR A C 1
ATOM 1479 O O . THR A 1 203 ? 26.713 45.615 14.173 1.00 25.10 203 THR A O 1
ATOM 1483 N N . ASN A 1 204 ? 27.354 45.266 16.296 1.00 24.50 204 ASN A N 1
ATOM 1484 C CA . ASN A 1 204 ? 28.792 45.125 16.103 1.00 24.57 204 ASN A CA 1
ATOM 1485 C C . ASN A 1 204 ? 29.131 43.841 15.313 1.00 28.99 204 ASN A C 1
ATOM 1486 O O . ASN A 1 204 ? 30.296 43.655 14.976 1.00 30.89 204 ASN A O 1
ATOM 1491 N N . ARG A 1 205 ? 28.145 42.960 15.017 1.00 24.15 205 ARG A N 1
ATOM 1492 C CA . ARG A 1 205 ? 28.391 41.732 14.239 1.00 23.56 205 ARG A CA 1
ATOM 1493 C C . ARG A 1 205 ? 28.289 41.989 12.732 1.00 26.64 205 ARG A C 1
ATOM 1494 O O . ARG A 1 205 ? 28.571 41.099 11.924 1.00 28.72 205 ARG A O 1
ATOM 1502 N N . SER A 1 206 ? 27.905 43.223 12.358 1.00 20.57 206 SER A N 1
ATOM 1503 C CA . SER A 1 206 ? 27.810 43.719 10.984 1.00 18.67 206 SER A CA 1
ATOM 1504 C C . SER A 1 206 ? 29.182 43.694 10.344 1.00 23.14 206 SER A C 1
ATOM 1505 O O . SER A 1 206 ? 30.197 43.882 11.027 1.00 23.68 206 SER A O 1
ATOM 1508 N N . ASP A 1 207 ? 29.222 43.378 9.052 1.00 18.04 207 ASP A N 1
ATOM 1509 C CA . ASP A 1 207 ? 30.473 43.323 8.297 1.00 17.24 207 ASP A CA 1
ATOM 1510 C C . ASP A 1 207 ? 30.068 43.457 6.850 1.00 21.51 207 ASP A C 1
ATOM 1511 O O . ASP A 1 207 ? 28.892 43.698 6.581 1.00 21.55 207 ASP A O 1
ATOM 1516 N N . ARG A 1 208 ? 30.994 43.226 5.923 1.00 17.83 208 ARG A N 1
ATOM 1517 C CA . ARG A 1 208 ? 30.753 43.326 4.493 1.00 15.75 208 ARG A CA 1
ATOM 1518 C C . ARG A 1 208 ? 29.877 42.195 3.953 1.00 19.68 208 ARG A C 1
ATOM 1519 O O . ARG A 1 208 ? 29.462 42.250 2.789 1.00 20.76 208 ARG A O 1
ATOM 1527 N N . VAL A 1 209 ? 29.611 41.159 4.775 1.00 14.85 209 VAL A N 1
ATOM 1528 C CA . VAL A 1 209 ? 28.715 40.082 4.357 1.00 14.82 209 VAL A CA 1
ATOM 1529 C C . VAL A 1 209 ? 27.274 40.554 4.523 1.00 20.51 209 VAL A C 1
ATOM 1530 O O . VAL A 1 209 ? 26.470 40.375 3.616 1.00 20.13 209 VAL A O 1
ATOM 1534 N N . GLY A 1 210 ? 26.980 41.176 5.678 1.00 18.21 210 GLY A N 1
ATOM 1535 C CA . GLY A 1 210 ? 25.681 41.734 5.979 1.00 18.22 210 GLY A CA 1
ATOM 1536 C C . GLY A 1 210 ? 25.656 42.634 7.183 1.00 24.36 210 GLY A C 1
ATOM 1537 O O . GLY A 1 210 ? 26.408 42.429 8.132 1.00 26.74 210 GLY A O 1
ATOM 1546 N N . ARG A 1 212 ? 23.732 43.502 10.433 1.00 21.91 212 ARG A N 1
ATOM 1547 C CA . ARG A 1 212 ? 22.763 42.848 11.297 1.00 21.13 212 ARG A CA 1
ATOM 1548 C C . ARG A 1 212 ? 21.971 43.864 12.072 1.00 24.78 212 ARG A C 1
ATOM 1549 O O . ARG A 1 212 ? 22.545 44.656 12.811 1.00 22.65 212 ARG A O 1
ATOM 1557 N N . LEU A 1 213 ? 20.636 43.806 11.935 1.00 23.78 213 LEU A N 1
ATOM 1558 C CA . LEU A 1 213 ? 19.722 44.709 12.617 1.00 23.61 213 LEU A CA 1
ATOM 1559 C C . LEU A 1 213 ? 18.971 43.959 13.694 1.00 31.42 213 LEU A C 1
ATOM 1560 O O . LEU A 1 213 ? 18.712 42.763 13.546 1.00 34.43 213 LEU A O 1
ATOM 1565 N N . VAL A 1 214 ? 18.658 44.650 14.798 1.00 27.87 214 VAL A N 1
ATOM 1566 C CA . VAL A 1 214 ? 17.884 44.083 15.885 1.00 29.15 214 VAL A CA 1
ATOM 1567 C C . VAL A 1 214 ? 16.760 45.024 16.224 1.00 31.69 214 VAL A C 1
ATOM 1568 O O . VAL A 1 214 ? 16.906 46.247 16.139 1.00 29.12 214 VAL A O 1
ATOM 1572 N N . GLY A 1 215 ? 15.652 44.421 16.600 1.00 30.20 215 GLY A N 1
ATOM 1573 C CA . GLY A 1 215 ? 14.431 45.063 17.037 1.00 31.33 215 GLY A CA 1
ATOM 1574 C C . GLY A 1 215 ? 13.383 43.991 17.183 1.00 39.68 215 GLY A C 1
ATOM 1575 O O . GLY A 1 215 ? 13.719 42.800 17.225 1.00 39.19 215 GLY A O 1
ATOM 1584 N N . PRO A 1 217 ? 11.175 41.219 16.387 1.00 32.75 217 PRO A N 1
ATOM 1585 C CA . PRO A 1 217 ? 11.315 40.253 15.280 1.00 31.39 217 PRO A CA 1
ATOM 1586 C C . PRO A 1 217 ? 10.148 40.197 14.319 1.00 33.93 217 PRO A C 1
ATOM 1587 O O . PRO A 1 217 ? 9.010 40.342 14.739 1.00 36.25 217 PRO A O 1
ATOM 1591 N N . LEU A 1 218 ? 10.446 40.010 13.029 1.00 29.96 218 LEU A N 1
ATOM 1592 C CA . LEU A 1 218 ? 9.466 39.842 11.964 1.00 30.18 218 LEU A CA 1
ATOM 1593 C C . LEU A 1 218 ? 9.010 38.365 12.024 1.00 36.52 218 LEU A C 1
ATOM 1594 O O . LEU A 1 218 ? 9.824 37.452 11.827 1.00 37.47 218 LEU A O 1
ATOM 1599 N N . GLU A 1 219 ? 7.728 38.122 12.292 1.00 34.81 219 GLU A N 1
ATOM 1600 C CA . GLU A 1 219 ? 7.299 36.728 12.278 1.00 34.67 219 GLU A CA 1
ATOM 1601 C C . GLU A 1 219 ? 6.897 36.207 10.902 1.00 33.15 219 GLU A C 1
ATOM 1602 O O . GLU A 1 219 ? 6.315 36.956 10.108 1.00 31.12 219 GLU A O 1
ATOM 1608 N N . TYR A 1 220 ? 7.268 34.937 10.615 1.00 26.61 220 TYR A N 1
ATOM 1609 C CA . TYR A 1 220 ? 6.904 34.246 9.385 1.00 26.05 220 TYR A CA 1
ATOM 1610 C C . TYR A 1 220 ? 5.428 33.795 9.480 1.00 28.70 220 TYR A C 1
ATOM 1611 O O . TYR A 1 220 ? 4.985 33.427 10.564 1.00 28.80 220 TYR A O 1
ATOM 1620 N N . ARG A 1 221 ? 4.715 33.738 8.342 1.00 23.80 221 ARG A N 1
ATOM 1621 C CA . ARG A 1 221 ? 3.333 33.252 8.277 1.00 23.97 221 ARG A CA 1
ATOM 1622 C C . ARG A 1 221 ? 3.405 31.736 8.411 1.00 31.73 221 ARG A C 1
ATOM 1623 O O . ARG A 1 221 ? 2.632 31.188 9.158 1.00 33.87 221 ARG A O 1
ATOM 1631 N N . ASN A 1 222 ? 4.406 31.072 7.784 1.00 29.90 222 ASN A N 1
ATOM 1632 C CA . ASN A 1 222 ? 4.648 29.623 7.876 1.00 29.68 222 ASN A CA 1
ATOM 1633 C C . ASN A 1 222 ? 6.081 29.416 8.353 1.00 34.33 222 ASN A C 1
ATOM 1634 O O . ASN A 1 222 ? 6.993 29.373 7.529 1.00 34.36 222 ASN A O 1
ATOM 1639 N N . PRO A 1 223 ? 6.310 29.346 9.694 1.00 33.23 223 PRO A N 1
ATOM 1640 C CA . PRO A 1 223 ? 7.699 29.304 10.221 1.00 33.01 223 PRO A CA 1
ATOM 1641 C C . PRO A 1 223 ? 8.613 28.176 9.803 1.00 40.75 223 PRO A C 1
ATOM 1642 O O . PRO A 1 223 ? 9.842 28.352 9.816 1.00 41.41 223 PRO A O 1
ATOM 1646 N N . ASP A 1 224 ? 8.038 27.039 9.433 1.00 39.50 224 ASP A N 1
ATOM 1647 C CA . ASP A 1 224 ? 8.825 25.882 9.026 1.00 41.37 224 ASP A CA 1
ATOM 1648 C C . ASP A 1 224 ? 9.050 25.817 7.516 1.00 43.75 224 ASP A C 1
ATOM 1649 O O . ASP A 1 224 ? 9.712 24.888 7.032 1.00 43.21 224 ASP A O 1
ATOM 1654 N N . ARG A 1 225 ? 8.473 26.788 6.762 1.00 38.82 225 ARG A N 1
ATOM 1655 C CA . ARG A 1 225 ? 8.595 26.842 5.303 1.00 36.45 225 ARG A CA 1
ATOM 1656 C C . ARG A 1 225 ? 10.047 27.123 4.857 1.00 39.58 225 ARG A C 1
ATOM 1657 O O . ARG A 1 225 ? 10.726 28.010 5.392 1.00 34.19 225 ARG A O 1
ATOM 1665 N N . GLN A 1 226 ? 10.520 26.316 3.900 1.00 40.97 226 GLN A N 1
ATOM 1666 C CA . GLN A 1 226 ? 11.882 26.450 3.376 1.00 41.41 226 GLN A CA 1
ATOM 1667 C C . GLN A 1 226 ? 11.844 27.041 1.990 1.00 43.29 226 GLN A C 1
ATOM 1668 O O . GLN A 1 226 ? 11.070 26.603 1.139 1.00 44.43 226 GLN A O 1
ATOM 1674 N N . LEU A 1 227 ? 12.641 28.085 1.798 1.00 35.63 227 LEU A N 1
ATOM 1675 C CA . LEU A 1 227 ? 12.769 28.769 0.539 1.00 32.69 227 LEU A CA 1
ATOM 1676 C C . LEU A 1 227 ? 13.901 28.086 -0.231 1.00 34.46 227 LEU A C 1
ATOM 1677 O O . LEU A 1 227 ? 15.017 28.008 0.294 1.00 35.04 227 LEU A O 1
ATOM 1682 N N . PRO A 1 228 ? 13.676 27.645 -1.492 1.00 28.94 228 PRO A N 1
ATOM 1683 C CA . PRO A 1 228 ? 14.812 27.151 -2.305 1.00 28.78 228 PRO A CA 1
ATOM 1684 C C . PRO A 1 228 ? 15.804 28.309 -2.514 1.00 32.57 228 PRO A C 1
ATOM 1685 O O . PRO A 1 228 ? 15.385 29.471 -2.624 1.00 32.81 228 PRO A O 1
ATOM 1689 N N . SER A 1 229 ? 17.107 28.011 -2.489 1.00 28.24 229 SER A N 1
ATOM 1690 C CA . SER A 1 229 ? 18.153 29.013 -2.648 1.00 27.26 229 SER A CA 1
ATOM 1691 C C . SER A 1 229 ? 17.937 29.877 -3.875 1.00 27.64 229 SER A C 1
ATOM 1692 O O . SER A 1 229 ? 17.528 29.371 -4.911 1.00 25.77 229 SER A O 1
ATOM 1695 N N . GLU A 1 230 ? 18.171 31.188 -3.735 1.00 23.24 230 GLU A N 1
ATOM 1696 C CA . GLU A 1 230 ? 18.026 32.125 -4.834 1.00 23.00 230 GLU A CA 1
ATOM 1697 C C . GLU A 1 230 ? 19.084 33.172 -4.837 1.00 27.61 230 GLU A C 1
ATOM 1698 O O . GLU A 1 230 ? 19.618 33.509 -3.784 1.00 28.70 230 GLU A O 1
ATOM 1704 N N . GLY A 1 231 ? 19.363 33.704 -6.020 1.00 24.43 231 GLY A N 1
ATOM 1705 C CA . GLY A 1 231 ? 20.317 34.792 -6.203 1.00 23.22 231 GLY A CA 1
ATOM 1706 C C . GLY A 1 231 ? 19.975 35.989 -5.330 1.00 26.37 231 GLY A C 1
ATOM 1707 O O . GLY A 1 231 ? 18.800 36.270 -5.041 1.00 26.72 231 GLY A O 1
ATOM 1708 N N . ALA A 1 232 ? 21.002 36.604 -4.798 1.00 20.25 232 ALA A N 1
ATOM 1709 C CA . ALA A 1 232 ? 20.870 37.740 -3.926 1.00 20.43 232 ALA A CA 1
ATOM 1710 C C . ALA A 1 232 ? 21.699 38.891 -4.466 1.00 22.88 232 ALA A C 1
ATOM 1711 O O . ALA A 1 232 ? 22.462 38.719 -5.420 1.00 22.15 232 ALA A O 1
ATOM 1713 N N . THR A 1 233 ? 21.490 40.091 -3.915 1.00 17.83 233 THR A N 1
ATOM 1714 C CA . THR A 1 233 ? 22.271 41.269 -4.307 1.00 17.95 233 THR A CA 1
ATOM 1715 C C . THR A 1 233 ? 22.573 41.996 -3.029 1.00 21.17 233 THR A C 1
ATOM 1716 O O . THR A 1 233 ? 21.889 41.790 -2.018 1.00 20.02 233 THR A O 1
ATOM 1720 N N . ARG A 1 234 ? 23.551 42.911 -3.083 1.00 18.10 234 ARG A N 1
ATOM 1721 C CA . ARG A 1 234 ? 23.794 43.722 -1.931 1.00 18.22 234 ARG A CA 1
ATOM 1722 C C . ARG A 1 234 ? 22.595 44.683 -1.778 1.00 22.98 234 ARG A C 1
ATOM 1723 O O . ARG A 1 234 ? 21.919 44.999 -2.764 1.00 25.72 234 ARG A O 1
ATOM 1731 N N . GLY A 1 235 ? 22.266 45.007 -0.551 1.00 16.16 235 GLY A N 1
ATOM 1732 C CA . GLY A 1 235 ? 21.102 45.824 -0.277 1.00 17.05 235 GLY A CA 1
ATOM 1733 C C . GLY A 1 235 ? 19.844 45.004 -0.090 1.00 20.21 235 GLY A C 1
ATOM 1734 O O . GLY A 1 235 ? 18.831 45.562 0.321 1.00 20.14 235 GLY A O 1
ATOM 1735 N N . ALA A 1 236 ? 19.888 43.680 -0.398 1.00 14.68 236 ALA A N 1
ATOM 1736 C CA . ALA A 1 236 ? 18.707 42.845 -0.175 1.00 15.43 236 ALA A CA 1
ATOM 1737 C C . ALA A 1 236 ? 18.540 42.622 1.322 1.00 19.85 236 ALA A C 1
ATOM 1738 O O . ALA A 1 236 ? 19.518 42.388 2.051 1.00 20.02 236 ALA A O 1
ATOM 1740 N N . ILE A 1 237 ? 17.306 42.743 1.785 1.00 17.14 237 ILE A N 1
ATOM 1741 C CA . ILE A 1 237 ? 16.973 42.553 3.199 1.00 15.99 237 ILE A CA 1
ATOM 1742 C C . ILE A 1 237 ? 16.435 41.146 3.445 1.00 22.13 237 ILE A C 1
ATOM 1743 O O . ILE A 1 237 ? 15.264 40.885 3.191 1.00 24.01 237 ILE A O 1
ATOM 1748 N N . GLN A 1 238 ? 17.299 40.265 3.947 1.00 19.45 238 GLN A N 1
ATOM 1749 C CA . GLN A 1 238 ? 16.971 38.871 4.280 1.00 20.16 238 GLN A CA 1
ATOM 1750 C C . GLN A 1 238 ? 16.363 38.846 5.653 1.00 23.89 238 GLN A C 1
ATOM 1751 O O . GLN A 1 238 ? 16.807 39.581 6.547 1.00 19.09 238 GLN A O 1
ATOM 1757 N N . VAL A 1 239 ? 15.410 37.916 5.858 1.00 23.68 239 VAL A N 1
ATOM 1758 C CA . VAL A 1 239 ? 14.834 37.737 7.178 1.00 22.89 239 VAL A CA 1
ATOM 1759 C C . VAL A 1 239 ? 15.024 36.295 7.617 1.00 26.75 239 VAL A C 1
ATOM 1760 O O . VAL A 1 239 ? 14.183 35.461 7.303 1.00 26.85 239 VAL A O 1
ATOM 1764 N N . PRO A 1 240 ? 16.115 35.987 8.362 1.00 23.60 240 PRO A N 1
ATOM 1765 C CA . PRO A 1 240 ? 16.318 34.618 8.869 1.00 23.90 240 PRO A CA 1
ATOM 1766 C C . PRO A 1 240 ? 15.214 34.207 9.850 1.00 31.03 240 PRO A C 1
ATOM 1767 O O . PRO A 1 240 ? 14.410 35.067 10.261 1.00 27.43 240 PRO A O 1
ATOM 1771 N N . PRO A 1 241 ? 15.125 32.904 10.239 1.00 31.63 241 PRO A N 1
ATOM 1772 C CA . PRO A 1 241 ? 14.007 32.463 11.123 1.00 30.85 241 PRO A CA 1
ATOM 1773 C C . PRO A 1 241 ? 13.819 33.209 12.448 1.00 31.64 241 PRO A C 1
ATOM 1774 O O . PRO A 1 241 ? 12.699 33.261 12.947 1.00 29.65 241 PRO A O 1
ATOM 1778 N N . ASN A 1 242 ? 14.897 33.820 12.996 1.00 28.13 242 ASN A N 1
ATOM 1779 C CA . ASN A 1 242 ? 14.842 34.586 14.258 1.00 27.24 242 ASN A CA 1
ATOM 1780 C C . ASN A 1 242 ? 14.116 35.940 14.090 1.00 31.19 242 ASN A C 1
ATOM 1781 O O . ASN A 1 242 ? 13.798 36.588 15.084 1.00 31.32 242 ASN A O 1
ATOM 1786 N N . GLY A 1 243 ? 13.878 36.349 12.837 1.00 26.70 243 GLY A N 1
ATOM 1787 C CA . GLY A 1 243 ? 13.136 37.559 12.510 1.00 26.53 243 GLY A CA 1
ATOM 1788 C C . GLY A 1 243 ? 13.943 38.843 12.556 1.00 28.18 243 GLY A C 1
ATOM 1789 O O . GLY A 1 243 ? 13.359 39.932 12.471 1.00 26.10 243 GLY A O 1
ATOM 1790 N N . PHE A 1 244 ? 15.283 38.728 12.698 1.00 22.86 244 PHE A N 1
ATOM 1791 C CA . PHE A 1 244 ? 16.167 39.908 12.724 1.00 22.18 244 PHE A CA 1
ATOM 1792 C C . PHE A 1 244 ? 16.700 40.141 11.333 1.00 26.09 244 PHE A C 1
ATOM 1793 O O . PHE A 1 244 ? 17.362 39.258 10.802 1.00 26.16 244 PHE A O 1
ATOM 1801 N N . PRO A 1 245 ? 16.319 41.264 10.682 1.00 23.36 245 PRO A N 1
ATOM 1802 C CA . PRO A 1 245 ? 16.771 41.503 9.310 1.00 22.44 245 PRO A CA 1
ATOM 1803 C C . PRO A 1 245 ? 18.278 41.683 9.182 1.00 24.34 245 PRO A C 1
ATOM 1804 O O . PRO A 1 245 ? 18.953 42.209 10.084 1.00 22.57 245 PRO A O 1
ATOM 1808 N N . VAL A 1 246 ? 18.793 41.234 8.036 1.00 18.97 246 VAL A N 1
ATOM 1809 C CA . VAL A 1 246 ? 20.183 41.349 7.651 1.00 17.12 246 VAL A CA 1
ATOM 1810 C C . VAL A 1 246 ? 20.127 42.040 6.301 1.00 21.59 246 VAL A C 1
ATOM 1811 O O . VAL A 1 246 ? 19.451 41.543 5.406 1.00 22.20 246 VAL A O 1
ATOM 1815 N N . ILE A 1 247 ? 20.843 43.163 6.138 1.00 19.56 247 ILE A N 1
ATOM 1816 C CA . ILE A 1 247 ? 20.947 43.864 4.847 1.00 17.50 247 ILE A CA 1
ATOM 1817 C C . ILE A 1 247 ? 22.266 43.403 4.240 1.00 21.39 247 ILE A C 1
ATOM 1818 O O . ILE A 1 247 ? 23.330 43.651 4.823 1.00 20.08 247 ILE A O 1
ATOM 1823 N N . LEU A 1 248 ? 22.191 42.643 3.124 1.00 17.94 248 LEU A N 1
ATOM 1824 C CA . LEU A 1 248 ? 23.377 42.064 2.483 1.00 17.27 248 LEU A CA 1
ATOM 1825 C C . LEU A 1 248 ? 24.368 43.107 1.993 1.00 21.85 248 LEU A C 1
ATOM 1826 O O . LEU A 1 248 ? 23.977 44.120 1.403 1.00 20.32 248 LEU A O 1
ATOM 1831 N N . GLY A 1 249 ? 25.641 42.846 2.248 1.00 17.82 249 GLY A N 1
ATOM 1832 C CA . GLY A 1 249 ? 26.721 43.737 1.834 1.00 16.89 249 GLY A CA 1
ATOM 1833 C C . GLY A 1 249 ? 27.410 43.262 0.571 1.00 23.53 249 GLY A C 1
ATOM 1834 O O . GLY A 1 249 ? 26.942 42.305 -0.075 1.00 23.60 249 GLY A O 1
ATOM 1835 N N . PRO A 1 250 ? 28.568 43.864 0.205 1.00 19.98 250 PRO A N 1
ATOM 1836 C CA . PRO A 1 250 ? 29.239 43.437 -1.057 1.00 19.02 250 PRO A CA 1
ATOM 1837 C C . PRO A 1 250 ? 29.772 42.009 -1.051 1.00 21.94 250 PRO A C 1
ATOM 1838 O O . PRO A 1 250 ? 29.950 41.420 -2.120 1.00 24.29 250 PRO A O 1
ATOM 1842 N N . ASP A 1 251 ? 30.026 41.451 0.135 1.00 16.99 251 ASP A N 1
ATOM 1843 C CA . ASP A 1 251 ? 30.614 40.106 0.272 1.00 15.56 251 ASP A CA 1
ATOM 1844 C C . ASP A 1 251 ? 29.572 38.998 0.580 1.00 22.84 251 ASP A C 1
ATOM 1845 O O . ASP A 1 251 ? 29.944 37.893 0.927 1.00 20.88 251 ASP A O 1
ATOM 1850 N N . HIS A 1 252 ? 28.276 39.274 0.347 1.00 25.81 252 HIS A N 1
ATOM 1851 C CA . HIS A 1 252 ? 27.184 38.296 0.494 1.00 28.22 252 HIS A CA 1
ATOM 1852 C C . HIS A 1 252 ? 27.463 37.109 -0.450 1.00 32.86 252 HIS A C 1
ATOM 1853 O O . HIS A 1 252 ? 27.900 37.365 -1.559 1.00 33.59 252 HIS A O 1
ATOM 1860 N N . PRO A 1 253 ? 27.158 35.843 -0.134 1.00 29.86 253 PRO A N 1
ATOM 1861 C CA . PRO A 1 253 ? 27.310 34.793 -1.160 1.00 29.81 253 PRO A CA 1
ATOM 1862 C C . PRO A 1 253 ? 26.328 35.006 -2.337 1.00 29.39 253 PRO A C 1
ATOM 1863 O O . PRO A 1 253 ? 25.330 35.730 -2.184 1.00 26.79 253 PRO A O 1
ATOM 1867 N N . VAL A 1 254 ? 26.653 34.460 -3.540 1.00 25.96 254 VAL A N 1
ATOM 1868 C CA . VAL A 1 254 ? 25.832 34.635 -4.754 1.00 26.86 254 VAL A CA 1
ATOM 1869 C C . VAL A 1 254 ? 24.374 34.265 -4.565 1.00 30.15 254 VAL A C 1
ATOM 1870 O O . VAL A 1 254 ? 23.527 34.915 -5.167 1.00 27.97 254 VAL A O 1
ATOM 1874 N N . THR A 1 255 ? 24.093 33.192 -3.787 1.00 27.14 255 THR A N 1
ATOM 1875 C CA . THR A 1 255 ? 22.748 32.739 -3.491 1.00 27.41 255 THR A CA 1
ATOM 1876 C C . THR A 1 255 ? 22.573 32.669 -1.984 1.00 34.27 255 THR A C 1
ATOM 1877 O O . THR A 1 255 ? 23.553 32.475 -1.252 1.00 36.08 255 THR A O 1
ATOM 1881 N N . GLY A 1 256 ? 21.325 32.789 -1.546 1.00 28.14 256 GLY A N 1
ATOM 1882 C CA . GLY A 1 256 ? 20.928 32.730 -0.149 1.00 25.98 256 GLY A CA 1
ATOM 1883 C C . GLY A 1 256 ? 19.640 31.950 -0.001 1.00 29.14 256 GLY A C 1
ATOM 1884 O O . GLY A 1 256 ? 18.870 31.813 -0.963 1.00 26.53 256 GLY A O 1
ATOM 1885 N N . GLY A 1 257 ? 19.406 31.439 1.211 1.00 26.59 257 GLY A N 1
ATOM 1886 C CA . GLY A 1 257 ? 18.211 30.651 1.497 1.00 27.19 257 GLY A CA 1
ATOM 1887 C C . GLY A 1 257 ? 17.132 31.325 2.308 1.00 31.23 257 GLY A C 1
ATOM 1888 O O . GLY A 1 257 ? 16.174 30.662 2.701 1.00 32.44 257 GLY A O 1
ATOM 1889 N N . TYR A 1 258 ? 17.297 32.626 2.618 1.00 27.92 258 TYR A N 1
ATOM 1890 C CA . TYR A 1 258 ? 16.322 33.352 3.456 1.00 26.81 258 TYR A CA 1
ATOM 1891 C C . TYR A 1 258 ? 15.380 34.207 2.648 1.00 26.36 258 TYR A C 1
ATOM 1892 O O . TYR A 1 258 ? 15.818 34.863 1.707 1.00 25.96 258 TYR A O 1
ATOM 1901 N N . PRO A 1 259 ? 14.090 34.271 3.015 1.00 21.08 259 PRO A N 1
ATOM 1902 C CA . PRO A 1 259 ? 13.172 35.160 2.261 1.00 20.15 259 PRO A CA 1
ATOM 1903 C C . PRO A 1 259 ? 13.599 36.640 2.361 1.00 22.24 259 PRO A C 1
ATOM 1904 O O . PRO A 1 259 ? 14.007 37.115 3.424 1.00 19.65 259 PRO A O 1
ATOM 1908 N N . VAL A 1 260 ? 13.578 37.334 1.226 1.00 20.33 260 VAL A N 1
ATOM 1909 C CA . VAL A 1 260 ? 13.947 38.743 1.110 1.00 18.45 260 VAL A CA 1
ATOM 1910 C C . VAL A 1 260 ? 12.667 39.571 1.163 1.00 23.17 260 VAL A C 1
ATOM 1911 O O . VAL A 1 260 ? 11.782 39.411 0.307 1.00 23.71 260 VAL A O 1
ATOM 1915 N N . ILE A 1 261 ? 12.537 40.391 2.217 1.00 17.86 261 ILE A N 1
ATOM 1916 C CA . ILE A 1 261 ? 11.343 41.229 2.451 1.00 18.23 261 ILE A CA 1
ATOM 1917 C C . ILE A 1 261 ? 11.307 42.476 1.542 1.00 25.30 261 ILE A C 1
ATOM 1918 O O . ILE A 1 261 ? 10.224 42.955 1.167 1.00 27.42 261 ILE A O 1
ATOM 1923 N N . GLY A 1 262 ? 12.497 42.971 1.208 1.00 19.99 262 GLY A N 1
ATOM 1924 C CA . GLY A 1 262 ? 12.704 44.150 0.379 1.00 18.78 262 GLY A CA 1
ATOM 1925 C C . GLY A 1 262 ? 14.156 44.327 -0.005 1.00 21.92 262 GLY A C 1
ATOM 1926 O O . GLY A 1 262 ? 15.039 43.642 0.527 1.00 20.73 262 GLY A O 1
ATOM 1927 N N . VAL A 1 263 ? 14.420 45.219 -0.973 1.00 16.51 263 VAL A N 1
ATOM 1928 C CA . VAL A 1 263 ? 15.786 45.478 -1.421 1.00 14.26 263 VAL A CA 1
ATOM 1929 C C . VAL A 1 263 ? 16.004 46.991 -1.428 1.00 16.59 263 VAL A C 1
ATOM 1930 O O . VAL A 1 263 ? 15.211 47.729 -2.009 1.00 17.14 263 VAL A O 1
ATOM 1934 N N . VAL A 1 264 ? 17.057 47.453 -0.764 1.00 12.99 264 VAL A N 1
ATOM 1935 C CA . VAL A 1 264 ? 17.421 48.873 -0.719 1.00 12.61 264 VAL A CA 1
ATOM 1936 C C . VAL A 1 264 ? 17.649 49.384 -2.170 1.00 19.55 264 VAL A C 1
ATOM 1937 O O . VAL A 1 264 ? 18.240 48.672 -3.002 1.00 20.87 264 VAL A O 1
ATOM 1941 N N . THR A 1 265 ? 17.149 50.591 -2.481 1.00 16.37 265 THR A N 1
ATOM 1942 C CA . THR A 1 265 ? 17.311 51.191 -3.800 1.00 16.06 265 THR A CA 1
ATOM 1943 C C . THR A 1 265 ? 18.770 51.477 -4.106 1.00 21.16 265 THR A C 1
ATOM 1944 O O . THR A 1 265 ? 19.566 51.692 -3.198 1.00 22.84 265 THR A O 1
ATOM 1948 N N . GLU A 1 266 ? 19.107 51.550 -5.378 1.00 18.14 266 GLU A N 1
ATOM 1949 C CA . GLU A 1 266 ? 20.438 51.884 -5.809 1.00 18.69 266 GLU A CA 1
ATOM 1950 C C . GLU A 1 266 ? 20.906 53.240 -5.189 1.00 23.54 266 GLU A C 1
ATOM 1951 O O . GLU A 1 266 ? 22.080 53.341 -4.810 1.00 21.76 266 GLU A O 1
ATOM 1957 N N . GLU A 1 267 ? 20.027 54.287 -5.163 1.00 21.54 267 GLU A N 1
ATOM 1958 C CA . GLU A 1 267 ? 20.377 55.613 -4.630 1.00 22.24 267 GLU A CA 1
ATOM 1959 C C . GLU A 1 267 ? 20.868 55.543 -3.194 1.00 25.46 267 GLU A C 1
ATOM 1960 O O . GLU A 1 267 ? 21.748 56.318 -2.830 1.00 29.48 267 GLU A O 1
ATOM 1966 N N . ASP A 1 268 ? 20.357 54.574 -2.392 1.00 18.87 268 ASP A N 1
ATOM 1967 C CA . ASP A 1 268 ? 20.660 54.387 -0.967 1.00 16.72 268 ASP A CA 1
ATOM 1968 C C . ASP A 1 268 ? 21.609 53.177 -0.612 1.00 22.13 268 ASP A C 1
ATOM 1969 O O . ASP A 1 268 ? 22.026 53.044 0.556 1.00 22.01 268 ASP A O 1
ATOM 1974 N N . ILE A 1 269 ? 21.971 52.334 -1.592 1.00 18.79 269 ILE A N 1
ATOM 1975 C CA . ILE A 1 269 ? 22.833 51.182 -1.314 1.00 21.34 269 ILE A CA 1
ATOM 1976 C C . ILE A 1 269 ? 24.229 51.537 -0.753 1.00 26.12 269 ILE A C 1
ATOM 1977 O O . ILE A 1 269 ? 24.711 50.881 0.173 1.00 28.04 269 ILE A O 1
ATOM 1982 N N . ASP A 1 270 ? 24.830 52.615 -1.245 1.00 20.17 270 ASP A N 1
ATOM 1983 C CA . ASP A 1 270 ? 26.143 53.057 -0.774 1.00 18.14 270 ASP A CA 1
ATOM 1984 C C . ASP A 1 270 ? 26.119 53.669 0.621 1.00 23.75 270 ASP A C 1
ATOM 1985 O O . ASP A 1 270 ? 27.127 53.611 1.316 1.00 23.88 270 ASP A O 1
ATOM 1990 N N . LYS A 1 271 ? 24.948 54.182 1.062 1.00 19.03 271 LYS A N 1
ATOM 1991 C CA . LYS A 1 271 ? 24.775 54.725 2.404 1.00 18.23 271 LYS A CA 1
ATOM 1992 C C . LYS A 1 271 ? 24.975 53.615 3.450 1.00 22.28 271 LYS A C 1
ATOM 1993 O O . LYS A 1 271 ? 25.397 53.892 4.574 1.00 22.36 271 LYS A O 1
ATOM 1999 N N . LEU A 1 272 ? 24.681 52.357 3.060 1.00 19.09 272 LEU A N 1
ATOM 2000 C CA . LEU A 1 272 ? 24.833 51.162 3.887 1.00 18.52 272 LEU A CA 1
ATOM 2001 C C . LEU A 1 272 ? 26.278 50.968 4.319 1.00 23.63 272 LEU A C 1
ATOM 2002 O O . LEU A 1 272 ? 26.524 50.472 5.421 1.00 24.46 272 LEU A O 1
ATOM 2007 N N . GLY A 1 273 ? 27.222 51.383 3.471 1.00 18.22 273 GLY A N 1
ATOM 2008 C CA . GLY A 1 273 ? 28.649 51.243 3.765 1.00 17.63 273 GLY A CA 1
ATOM 2009 C C . GLY A 1 273 ? 29.160 52.238 4.773 1.00 19.40 273 GLY A C 1
ATOM 2010 O O . GLY A 1 273 ? 30.307 52.129 5.204 1.00 19.83 273 GLY A O 1
ATOM 2011 N N . GLN A 1 274 ? 28.303 53.202 5.163 1.00 15.08 274 GLN A N 1
ATOM 2012 C CA . GLN A 1 274 ? 28.623 54.261 6.119 1.00 14.71 274 GLN A CA 1
ATOM 2013 C C . GLN A 1 274 ? 27.860 54.188 7.453 1.00 19.70 274 GLN A C 1
ATOM 2014 O O . GLN A 1 274 ? 27.904 55.146 8.231 1.00 19.62 274 GLN A O 1
ATOM 2020 N N . VAL A 1 275 ? 27.125 53.093 7.692 1.00 15.59 275 VAL A N 1
ATOM 2021 C CA . VAL A 1 275 ? 26.332 52.951 8.911 1.00 15.09 275 VAL A CA 1
ATOM 2022 C C . VAL A 1 275 ? 27.237 52.304 9.949 1.00 21.20 275 VAL A C 1
ATOM 2023 O O . VAL A 1 275 ? 27.848 51.252 9.690 1.00 21.19 275 VAL A O 1
ATOM 2027 N N . ARG A 1 276 ? 27.371 52.977 11.099 1.00 17.62 276 ARG A N 1
ATOM 2028 C CA . ARG A 1 276 ? 28.199 52.544 12.207 1.00 17.67 276 ARG A CA 1
ATOM 2029 C C . ARG A 1 276 ? 27.396 51.641 13.162 1.00 20.20 276 ARG A C 1
ATOM 2030 O O . ARG A 1 276 ? 26.216 51.903 13.381 1.00 18.59 276 ARG A O 1
ATOM 2038 N N . PRO A 1 277 ? 28.029 50.646 13.827 1.00 17.28 277 PRO A N 1
ATOM 2039 C CA . PRO A 1 277 ? 27.298 49.886 14.862 1.00 17.13 277 PRO A CA 1
ATOM 2040 C C . PRO A 1 277 ? 26.732 50.809 15.953 1.00 23.25 277 PRO A C 1
ATOM 2041 O O . PRO A 1 277 ? 27.359 51.803 16.333 1.00 24.82 277 PRO A O 1
ATOM 2045 N N . GLY A 1 278 ? 25.511 50.511 16.387 1.00 20.40 278 GLY A N 1
ATOM 2046 C CA . GLY A 1 278 ? 24.791 51.261 17.403 1.00 19.03 278 GLY A CA 1
ATOM 2047 C C . GLY A 1 278 ? 23.929 52.361 16.833 1.00 22.72 278 GLY A C 1
ATOM 2048 O O . GLY A 1 278 ? 23.159 52.983 17.567 1.00 22.89 278 GLY A O 1
ATOM 2049 N N . GLN A 1 279 ? 24.078 52.648 15.533 1.00 20.26 279 GLN A N 1
ATOM 2050 C CA . GLN A 1 279 ? 23.213 53.633 14.879 1.00 20.64 279 GLN A CA 1
ATOM 2051 C C . GLN A 1 279 ? 21.808 53.053 14.650 1.00 24.27 279 GLN A C 1
ATOM 2052 O O . GLN A 1 279 ? 21.608 51.827 14.639 1.00 21.48 279 GLN A O 1
ATOM 2058 N N . THR A 1 280 ? 20.848 53.949 14.424 1.00 23.63 280 THR A N 1
ATOM 2059 C CA . THR A 1 280 ? 19.463 53.598 14.118 1.00 23.24 280 THR A CA 1
ATOM 2060 C C . THR A 1 280 ? 19.229 53.645 12.608 1.00 27.86 280 THR A C 1
ATOM 2061 O O . THR A 1 280 ? 19.555 54.627 11.952 1.00 27.03 280 THR A O 1
ATOM 2065 N N . VAL A 1 281 ? 18.660 52.565 12.078 1.00 24.26 281 VAL A N 1
ATOM 2066 C CA . VAL A 1 281 ? 18.274 52.444 10.685 1.00 22.53 281 VAL A CA 1
ATOM 2067 C C . VAL A 1 281 ? 16.761 52.407 10.651 1.00 26.25 281 VAL A C 1
ATOM 2068 O O . VAL A 1 281 ? 16.119 51.587 11.324 1.00 27.21 281 VAL A O 1
ATOM 2072 N N . ARG A 1 282 ? 16.190 53.323 9.868 1.00 22.48 282 ARG A N 1
ATOM 2073 C CA . ARG A 1 282 ? 14.759 53.389 9.615 1.00 21.59 282 ARG A CA 1
ATOM 2074 C C . ARG A 1 282 ? 14.562 53.070 8.130 1.00 25.39 282 ARG A C 1
ATOM 2075 O O . ARG A 1 282 ? 15.269 53.615 7.269 1.00 26.01 282 ARG A O 1
ATOM 2083 N N . LEU A 1 283 ? 13.637 52.153 7.840 1.00 21.04 283 LEU A N 1
ATOM 2084 C CA . LEU A 1 283 ? 13.367 51.714 6.474 1.00 19.67 283 LEU A CA 1
ATOM 2085 C C . LEU A 1 283 ? 12.067 52.249 6.020 1.00 23.02 283 LEU A C 1
ATOM 2086 O O . LEU A 1 283 ? 11.185 52.422 6.843 1.00 23.92 283 LEU A O 1
ATOM 2091 N N . HIS A 1 284 ? 11.953 52.562 4.719 1.00 20.87 284 HIS A N 1
ATOM 2092 C CA . HIS A 1 284 ? 10.711 53.105 4.121 1.00 21.67 284 HIS A CA 1
ATOM 2093 C C . HIS A 1 284 ? 10.478 52.497 2.745 1.00 25.51 284 HIS A C 1
ATOM 2094 O O . HIS A 1 284 ? 11.431 52.340 1.981 1.00 23.37 284 HIS A O 1
ATOM 2101 N N . TRP A 1 285 ? 9.229 52.151 2.424 1.00 24.50 285 TRP A N 1
ATOM 2102 C CA . TRP A 1 285 ? 8.905 51.630 1.079 1.00 26.07 285 TRP A CA 1
ATOM 2103 C C . TRP A 1 285 ? 9.175 52.695 -0.003 1.00 35.35 285 TRP A C 1
ATOM 2104 O O . TRP A 1 285 ? 8.781 53.843 0.179 1.00 38.33 285 TRP A O 1
ATOM 2115 N N . ALA A 1 286 ? 9.904 52.343 -1.076 1.00 34.39 286 ALA A N 1
ATOM 2116 C CA . ALA A 1 286 ? 10.239 53.269 -2.179 1.00 37.22 286 ALA A CA 1
ATOM 2117 C C . ALA A 1 286 ? 8.946 53.675 -2.898 1.00 47.18 286 ALA A C 1
ATOM 2118 O O . ALA A 1 286 ? 8.791 54.837 -3.311 1.00 46.10 286 ALA A O 1
ATOM 2120 N N . TYR A 1 287 ? 8.021 52.712 -2.988 1.00 47.09 287 TYR A N 1
ATOM 2121 C CA . TYR A 1 287 ? 6.698 52.877 -3.550 1.00 50.41 287 TYR A CA 1
ATOM 2122 C C . TYR A 1 287 ? 5.734 51.966 -2.772 1.00 61.87 287 TYR A C 1
ATOM 2123 O O . TYR A 1 287 ? 6.196 50.959 -2.186 1.00 61.29 287 TYR A O 1
ATOM 2132 N N . PRO A 1 288 ? 4.406 52.286 -2.753 1.00 63.66 288 PRO A N 1
ATOM 2133 C CA . PRO A 1 288 ? 3.467 51.454 -2.002 1.00 63.81 288 PRO A CA 1
ATOM 2134 C C . PRO A 1 288 ? 3.537 49.977 -2.282 1.00 67.00 288 PRO A C 1
ATOM 2135 O O . PRO A 1 288 ? 3.823 49.523 -3.394 1.00 67.97 288 PRO A O 1
ATOM 2139 N N . ARG A 1 289 ? 3.393 49.260 -1.190 1.00 60.98 289 ARG A N 1
ATOM 2140 C CA . ARG A 1 289 ? 3.347 47.829 -1.157 1.00 59.98 289 ARG A CA 1
ATOM 2141 C C . ARG A 1 289 ? 1.874 47.445 -1.462 1.00 68.21 289 ARG A C 1
ATOM 2142 O O . ARG A 1 289 ? 0.948 48.203 -1.111 1.00 67.77 289 ARG A O 1
ATOM 2150 N N . ARG A 1 290 ? 1.663 46.293 -2.144 1.00 66.90 290 ARG A N 1
ATOM 2151 C CA . ARG A 1 290 ? 0.314 45.813 -2.483 1.00 94.26 290 ARG A CA 1
ATOM 2152 C C . ARG A 1 290 ? -0.007 44.400 -1.933 1.00 114.12 290 ARG A C 1
ATOM 2153 O O . ARG A 1 290 ? 0.874 43.545 -1.779 1.00 67.96 290 ARG A O 1
ATOM 2161 N N . SER B 2 19 ? 6.843 28.524 -24.918 1.00 69.87 1 SER B N 1
ATOM 2162 C CA . SER B 2 19 ? 6.598 28.902 -23.529 1.00 67.31 1 SER B CA 1
ATOM 2163 C C . SER B 2 19 ? 7.106 30.290 -23.218 1.00 65.69 1 SER B C 1
ATOM 2164 O O . SER B 2 19 ? 8.209 30.707 -23.617 1.00 63.15 1 SER B O 1
ATOM 2167 N N . THR B 2 20 ? 6.253 30.992 -22.492 1.00 59.49 2 THR B N 1
ATOM 2168 C CA . THR B 2 20 ? 6.381 32.359 -22.081 1.00 56.24 2 THR B CA 1
ATOM 2169 C C . THR B 2 20 ? 6.842 32.410 -20.610 1.00 56.20 2 THR B C 1
ATOM 2170 O O . THR B 2 20 ? 6.849 31.389 -19.914 1.00 54.81 2 THR B O 1
ATOM 2174 N N . LEU B 2 21 ? 7.325 33.578 -20.175 1.00 50.10 3 LEU B N 1
ATOM 2175 C CA . LEU B 2 21 ? 7.757 33.762 -18.794 1.00 46.87 3 LEU B CA 1
ATOM 2176 C C . LEU B 2 21 ? 6.539 33.768 -17.846 1.00 49.60 3 LEU B C 1
ATOM 2177 O O . LEU B 2 21 ? 5.415 34.041 -18.277 1.00 49.51 3 LEU B O 1
ATOM 2182 N N . GLY B 2 22 ? 6.785 33.441 -16.575 1.00 43.67 4 GLY B N 1
ATOM 2183 C CA . GLY B 2 22 ? 5.798 33.510 -15.511 1.00 42.07 4 GLY B CA 1
ATOM 2184 C C . GLY B 2 22 ? 5.955 34.842 -14.811 1.00 42.00 4 GLY B C 1
ATOM 2185 O O . GLY B 2 22 ? 6.046 35.883 -15.468 1.00 40.40 4 GLY B O 1
ATOM 2186 N N . THR B 2 23 ? 6.033 34.817 -13.475 1.00 36.98 5 THR B N 1
ATOM 2187 C CA . THR B 2 23 ? 6.202 36.020 -12.646 1.00 33.87 5 THR B CA 1
ATOM 2188 C C . THR B 2 23 ? 7.610 36.595 -12.848 1.00 32.02 5 THR B C 1
ATOM 2189 O O . THR B 2 23 ? 8.590 35.842 -12.896 1.00 28.22 5 THR B O 1
ATOM 2193 N N . VAL B 2 24 ? 7.683 37.938 -12.998 1.00 26.73 6 VAL B N 1
ATOM 2194 C CA . VAL B 2 24 ? 8.933 38.686 -13.130 1.00 23.83 6 VAL B CA 1
ATOM 2195 C C . VAL B 2 24 ? 8.868 39.777 -12.073 1.00 29.03 6 VAL B C 1
ATOM 2196 O O . VAL B 2 24 ? 8.210 40.798 -12.258 1.00 28.68 6 VAL B O 1
ATOM 2200 N N . HIS B 2 25 ? 9.543 39.546 -10.949 1.00 25.76 7 HIS B N 1
ATOM 2201 C CA . HIS B 2 25 ? 9.579 40.505 -9.845 1.00 23.21 7 HIS B CA 1
ATOM 2202 C C . HIS B 2 25 ? 10.651 41.506 -10.080 1.00 27.92 7 HIS B C 1
ATOM 2203 O O . HIS B 2 25 ? 11.742 41.145 -10.546 1.00 27.48 7 HIS B O 1
ATOM 2210 N N . ASN B 2 26 ? 10.393 42.744 -9.635 1.00 23.53 8 ASN B N 1
ATOM 2211 C CA . ASN B 2 26 ? 11.434 43.735 -9.506 1.00 22.79 8 ASN B CA 1
ATOM 2212 C C . ASN B 2 26 ? 12.223 43.251 -8.263 1.00 27.11 8 ASN B C 1
ATOM 2213 O O . ASN B 2 26 ? 11.619 42.872 -7.246 1.00 27.80 8 ASN B O 1
ATOM 2218 N N . TYR B 2 27 ? 13.546 43.159 -8.380 1.00 21.98 9 TYR B N 1
ATOM 2219 C CA . TYR B 2 27 ? 14.395 42.767 -7.259 1.00 19.80 9 TYR B CA 1
ATOM 2220 C C . TYR B 2 27 ? 15.199 44.015 -6.986 1.00 23.46 9 TYR B C 1
ATOM 2221 O O . TYR B 2 27 ? 16.257 44.221 -7.564 1.00 25.91 9 TYR B O 1
ATOM 2230 N N . GLY B 2 28 ? 14.641 44.894 -6.182 1.00 19.06 10 GLY B N 1
ATOM 2231 C CA . GLY B 2 28 ? 15.227 46.213 -5.984 1.00 19.83 10 GLY B CA 1
ATOM 2232 C C . GLY B 2 28 ? 15.004 47.024 -7.249 1.00 24.65 10 GLY B C 1
ATOM 2233 O O . GLY B 2 28 ? 14.079 46.725 -8.024 1.00 22.89 10 GLY B O 1
ATOM 2234 N N . ASP B 2 29 ? 15.874 48.019 -7.522 1.00 22.17 11 ASP B N 1
ATOM 2235 C CA . ASP B 2 29 ? 15.649 48.798 -8.738 1.00 20.16 11 ASP B CA 1
ATOM 2236 C C . ASP B 2 29 ? 16.585 48.502 -9.878 1.00 24.46 11 ASP B C 1
ATOM 2237 O O . ASP B 2 29 ? 16.519 49.160 -10.920 1.00 25.08 11 ASP B O 1
ATOM 2242 N N . GLN B 2 30 ? 17.411 47.460 -9.721 1.00 22.57 12 GLN B N 1
ATOM 2243 C CA . GLN B 2 30 ? 18.400 47.109 -10.738 1.00 22.58 12 GLN B CA 1
ATOM 2244 C C . GLN B 2 30 ? 18.626 45.628 -10.960 1.00 25.80 12 GLN B C 1
ATOM 2245 O O . GLN B 2 30 ? 19.723 45.210 -11.351 1.00 26.82 12 GLN B O 1
ATOM 2251 N N . ALA B 2 31 ? 17.570 44.841 -10.792 1.00 18.41 13 ALA B N 1
ATOM 2252 C CA . ALA B 2 31 ? 17.622 43.409 -11.048 1.00 16.57 13 ALA B CA 1
ATOM 2253 C C . ALA B 2 31 ? 16.203 42.972 -11.195 1.00 21.47 13 ALA B C 1
ATOM 2254 O O . ALA B 2 31 ? 15.275 43.695 -10.824 1.00 20.23 13 ALA B O 1
ATOM 2256 N N . LEU B 2 32 ? 16.025 41.775 -11.723 1.00 19.88 14 LEU B N 1
ATOM 2257 C CA . LEU B 2 32 ? 14.724 41.152 -11.939 1.00 19.86 14 LEU B CA 1
ATOM 2258 C C . LEU B 2 32 ? 14.824 39.702 -11.520 1.00 22.72 14 LEU B C 1
ATOM 2259 O O . LEU B 2 32 ? 15.810 39.030 -11.850 1.00 22.50 14 LEU B O 1
ATOM 2264 N N . LEU B 2 33 ? 13.817 39.220 -10.799 1.00 18.39 15 LEU B N 1
ATOM 2265 C CA . LEU B 2 33 ? 13.778 37.840 -10.351 1.00 19.17 15 LEU B CA 1
ATOM 2266 C C . LEU B 2 33 ? 12.660 37.137 -11.102 1.00 25.95 15 LEU B C 1
ATOM 2267 O O . LEU B 2 33 ? 11.481 37.520 -10.999 1.00 25.46 15 LEU B O 1
ATOM 2272 N N . LEU B 2 34 ? 13.049 36.133 -11.913 1.00 22.42 16 LEU B N 1
ATOM 2273 C CA . LEU B 2 34 ? 12.145 35.351 -12.735 1.00 23.20 16 LEU B CA 1
ATOM 2274 C C . LEU B 2 34 ? 11.820 34.061 -11.984 1.00 26.95 16 LEU B C 1
ATOM 2275 O O . LEU B 2 34 ? 12.718 33.389 -11.515 1.00 26.01 16 LEU B O 1
ATOM 2280 N N . GLU B 2 35 ? 10.543 33.723 -11.871 1.00 26.42 17 GLU B N 1
ATOM 2281 C CA . GLU B 2 35 ? 10.096 32.505 -11.191 1.00 27.88 17 GLU B CA 1
ATOM 2282 C C . GLU B 2 35 ? 9.775 31.384 -12.157 1.00 33.11 17 GLU B C 1
ATOM 2283 O O . GLU B 2 35 ? 9.187 31.630 -13.211 1.00 32.82 17 GLU B O 1
ATOM 2289 N N . PHE B 2 36 ? 10.137 30.140 -11.772 1.00 29.33 18 PHE B N 1
ATOM 2290 C CA . PHE B 2 36 ? 9.871 28.945 -12.564 1.00 30.39 18 PHE B CA 1
ATOM 2291 C C . PHE B 2 36 ? 9.395 27.805 -11.694 1.00 37.55 18 PHE B C 1
ATOM 2292 O O . PHE B 2 36 ? 9.667 27.803 -10.493 1.00 37.80 18 PHE B O 1
ATOM 2300 N N . ASP B 2 37 ? 8.682 26.840 -12.301 1.00 36.85 19 ASP B N 1
ATOM 2301 C CA . ASP B 2 37 ? 8.127 25.691 -11.589 1.00 39.72 19 ASP B CA 1
ATOM 2302 C C . ASP B 2 37 ? 9.074 24.515 -11.483 1.00 45.41 19 ASP B C 1
ATOM 2303 O O . ASP B 2 37 ? 8.793 23.568 -10.740 1.00 48.42 19 ASP B O 1
ATOM 2308 N N . SER B 2 38 ? 10.193 24.566 -12.210 1.00 40.37 20 SER B N 1
ATOM 2309 C CA . SER B 2 38 ? 11.165 23.480 -12.246 1.00 39.20 20 SER B CA 1
ATOM 2310 C C . SER B 2 38 ? 12.538 23.979 -12.586 1.00 41.63 20 SER B C 1
ATOM 2311 O O . SER B 2 38 ? 12.675 25.038 -13.189 1.00 40.81 20 SER B O 1
ATOM 2314 N N . THR B 2 39 ? 13.559 23.186 -12.239 1.00 40.08 21 THR B N 1
ATOM 2315 C CA . THR B 2 39 ? 14.968 23.471 -12.518 1.00 38.24 21 THR B CA 1
ATOM 2316 C C . THR B 2 39 ? 15.218 23.382 -14.024 1.00 41.93 21 THR B C 1
ATOM 2317 O O . THR B 2 39 ? 15.977 24.195 -14.559 1.00 41.60 21 THR B O 1
ATOM 2321 N N . ALA B 2 40 ? 14.529 22.449 -14.711 1.00 38.96 22 ALA B N 1
ATOM 2322 C CA . ALA B 2 40 ? 14.629 22.274 -16.160 1.00 39.75 22 ALA B CA 1
ATOM 2323 C C . ALA B 2 40 ? 14.274 23.579 -16.902 1.00 43.70 22 ALA B C 1
ATOM 2324 O O . ALA B 2 40 ? 14.977 23.948 -17.851 1.00 45.39 22 ALA B O 1
ATOM 2326 N N . GLU B 2 41 ? 13.226 24.293 -16.429 1.00 36.47 23 GLU B N 1
ATOM 2327 C CA . GLU B 2 41 ? 12.801 25.575 -16.990 1.00 34.86 23 GLU B CA 1
ATOM 2328 C C . GLU B 2 41 ? 13.831 26.662 -16.662 1.00 38.84 23 GLU B C 1
ATOM 2329 O O . GLU B 2 41 ? 14.078 27.529 -17.499 1.00 40.28 23 GLU B O 1
ATOM 2335 N N . VAL B 2 42 ? 14.400 26.648 -15.431 1.00 31.55 24 VAL B N 1
ATOM 2336 C CA . VAL B 2 42 ? 15.424 27.606 -15.002 1.00 29.72 24 VAL B CA 1
ATOM 2337 C C . VAL B 2 42 ? 16.625 27.521 -15.965 1.00 36.52 24 VAL B C 1
ATOM 2338 O O . VAL B 2 42 ? 17.094 28.543 -16.472 1.00 35.21 24 VAL B O 1
ATOM 2342 N N . LEU B 2 43 ? 17.077 26.293 -16.247 1.00 36.46 25 LEU B N 1
ATOM 2343 C CA . LEU B 2 43 ? 18.206 26.035 -17.130 1.00 37.80 25 LEU B CA 1
ATOM 2344 C C . LEU B 2 43 ? 17.960 26.426 -18.583 1.00 43.08 25 LEU B C 1
ATOM 2345 O O . LEU B 2 43 ? 18.845 27.000 -19.212 1.00 44.04 25 LEU B O 1
ATOM 2350 N N . ALA B 2 44 ? 16.765 26.183 -19.082 1.00 39.47 26 ALA B N 1
ATOM 2351 C CA . ALA B 2 44 ? 16.399 26.500 -20.458 1.00 41.00 26 ALA B CA 1
ATOM 2352 C C . ALA B 2 44 ? 16.361 28.023 -20.672 1.00 44.56 26 ALA B C 1
ATOM 2353 O O . ALA B 2 44 ? 16.851 28.530 -21.693 1.00 46.94 26 ALA B O 1
ATOM 2355 N N . TRP B 2 45 ? 15.802 28.735 -19.692 1.00 35.37 27 TRP B N 1
ATOM 2356 C CA . TRP B 2 45 ? 15.676 30.174 -19.710 1.00 32.83 27 TRP B CA 1
ATOM 2357 C C . TRP B 2 45 ? 16.991 30.859 -19.523 1.00 35.84 27 TRP B C 1
ATOM 2358 O O . TRP B 2 45 ? 17.208 31.911 -20.104 1.00 35.99 27 TRP B O 1
ATOM 2369 N N . THR B 2 46 ? 17.883 30.259 -18.742 1.00 33.00 28 THR B N 1
ATOM 2370 C CA . THR B 2 46 ? 19.229 30.783 -18.531 1.00 32.34 28 THR B CA 1
ATOM 2371 C C . THR B 2 46 ? 19.980 30.869 -19.865 1.00 38.27 28 THR B C 1
ATOM 2372 O O . THR B 2 46 ? 20.565 31.909 -20.154 1.00 37.75 28 THR B O 1
ATOM 2376 N N . GLU B 2 47 ? 19.904 29.809 -20.691 1.00 36.64 29 GLU B N 1
ATOM 2377 C CA . GLU B 2 47 ? 20.562 29.783 -21.983 1.00 37.45 29 GLU B CA 1
ATOM 2378 C C . GLU B 2 47 ? 19.974 30.782 -22.919 1.00 41.37 29 GLU B C 1
ATOM 2379 O O . GLU B 2 47 ? 20.722 31.544 -23.516 1.00 42.31 29 GLU B O 1
ATOM 2385 N N . THR B 2 48 ? 18.643 30.873 -22.953 1.00 37.15 30 THR B N 1
ATOM 2386 C CA . THR B 2 48 ? 17.909 31.865 -23.735 1.00 37.35 30 THR B CA 1
ATOM 2387 C C . THR B 2 48 ? 18.380 33.276 -23.385 1.00 39.50 30 THR B C 1
ATOM 2388 O O . THR B 2 48 ? 18.666 34.042 -24.293 1.00 40.07 30 THR B O 1
ATOM 2392 N N . LEU B 2 49 ? 18.458 33.609 -22.093 1.00 35.54 31 LEU B N 1
ATOM 2393 C CA . LEU B 2 49 ? 18.898 34.911 -21.601 1.00 36.41 31 LEU B CA 1
ATOM 2394 C C . LEU B 2 49 ? 20.362 35.185 -21.936 1.00 40.63 31 LEU B C 1
ATOM 2395 O O . LEU B 2 49 ? 20.691 36.285 -22.376 1.00 42.32 31 LEU B O 1
ATOM 2400 N N . ARG B 2 50 ? 21.212 34.173 -21.764 1.00 36.44 32 ARG B N 1
ATOM 2401 C CA . ARG B 2 50 ? 22.643 34.189 -22.016 1.00 36.99 32 ARG B CA 1
ATOM 2402 C C . ARG B 2 50 ? 22.915 34.451 -23.490 1.00 44.60 32 ARG B C 1
ATOM 2403 O O . ARG B 2 50 ? 23.784 35.253 -23.789 1.00 45.62 32 ARG B O 1
ATOM 2411 N N . GLU B 2 51 ? 22.151 33.804 -24.400 1.00 44.03 33 GLU B N 1
ATOM 2412 C CA . GLU B 2 51 ? 22.209 33.928 -25.864 1.00 46.17 33 GLU B CA 1
ATOM 2413 C C . GLU B 2 51 ? 21.640 35.267 -26.340 1.00 47.64 33 GLU B C 1
ATOM 2414 O O . GLU B 2 51 ? 22.009 35.716 -27.413 1.00 50.32 33 GLU B O 1
ATOM 2420 N N . ALA B 2 52 ? 20.674 35.850 -25.609 1.00 40.89 34 ALA B N 1
ATOM 2421 C CA . ALA B 2 52 ? 20.033 37.119 -25.972 1.00 39.15 34 ALA B CA 1
ATOM 2422 C C . ALA B 2 52 ? 20.979 38.308 -25.844 1.00 44.36 34 ALA B C 1
ATOM 2423 O O . ALA B 2 52 ? 20.761 39.306 -26.521 1.00 44.86 34 ALA B O 1
ATOM 2425 N N . GLU B 2 53 ? 22.043 38.193 -24.998 1.00 42.63 35 GLU B N 1
ATOM 2426 C CA . GLU B 2 53 ? 23.080 39.214 -24.763 1.00 43.43 35 GLU B CA 1
ATOM 2427 C C . GLU B 2 53 ? 22.476 40.608 -24.540 1.00 47.02 35 GLU B C 1
ATOM 2428 O O . GLU B 2 53 ? 22.836 41.575 -25.219 1.00 48.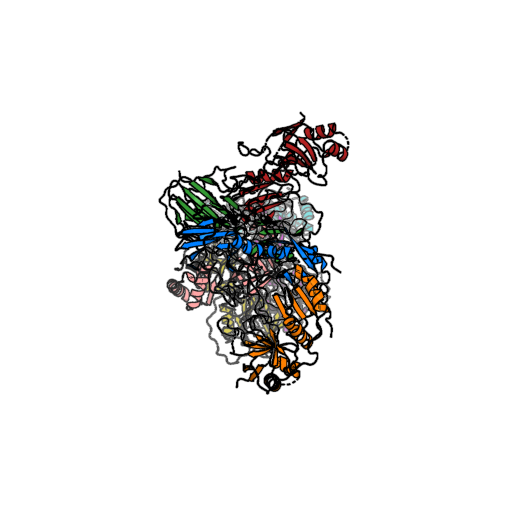78 35 GLU B O 1
ATOM 2434 N N . LEU B 2 54 ? 21.514 40.688 -23.612 1.00 41.44 36 LEU B N 1
ATOM 2435 C CA . LEU B 2 54 ? 20.749 41.893 -23.307 1.00 39.12 36 LEU B CA 1
ATOM 2436 C C . LEU B 2 54 ? 21.604 43.042 -22.797 1.00 41.36 36 LEU B C 1
ATOM 2437 O O . LEU B 2 54 ? 22.543 42.838 -22.038 1.00 38.04 36 LEU B O 1
ATOM 2442 N N . LEU B 2 55 ? 21.287 44.253 -23.242 1.00 39.78 37 LEU B N 1
ATOM 2443 C CA . LEU B 2 55 ? 21.978 45.461 -22.831 1.00 38.77 37 LEU B CA 1
ATOM 2444 C C . LEU B 2 55 ? 21.771 45.730 -21.331 1.00 37.53 37 LEU B C 1
ATOM 2445 O O . LEU B 2 55 ? 20.650 45.669 -20.815 1.00 34.49 37 LEU B O 1
ATOM 2450 N N . GLY B 2 56 ? 22.889 45.987 -20.660 1.00 33.19 38 GLY B N 1
ATOM 2451 C CA . GLY B 2 56 ? 22.941 46.316 -19.240 1.00 29.27 38 GLY B CA 1
ATOM 2452 C C . GLY B 2 56 ? 22.972 45.152 -18.293 1.00 29.01 38 GLY B C 1
ATOM 2453 O O . GLY B 2 56 ? 23.006 45.378 -17.084 1.00 29.34 38 GLY B O 1
ATOM 2454 N N . VAL B 2 57 ? 22.950 43.915 -18.801 1.00 24.75 39 VAL B N 1
ATOM 2455 C CA . VAL B 2 57 ? 22.987 42.709 -17.963 1.00 24.48 39 VAL B CA 1
ATOM 2456 C C . VAL B 2 57 ? 24.412 42.498 -17.460 1.00 30.78 39 VAL B C 1
ATOM 2457 O O . VAL B 2 57 ? 25.332 42.392 -18.264 1.00 33.70 39 VAL B O 1
ATOM 2461 N N . VAL B 2 58 ? 24.590 42.464 -16.128 1.00 26.90 40 VAL B N 1
ATOM 2462 C CA . VAL B 2 58 ? 25.887 42.291 -15.467 1.00 25.69 40 VAL B CA 1
ATOM 2463 C C . VAL B 2 58 ? 26.109 40.799 -15.133 1.00 27.03 40 VAL B C 1
ATOM 2464 O O . VAL B 2 58 ? 27.223 40.299 -15.236 1.00 27.45 40 VAL B O 1
ATOM 2468 N N . ASP B 2 59 ? 25.046 40.107 -14.727 1.00 22.05 41 ASP B N 1
ATOM 2469 C CA . ASP B 2 59 ? 25.069 38.697 -14.409 1.00 22.14 41 ASP B CA 1
ATOM 2470 C C . ASP B 2 59 ? 23.679 38.081 -14.497 1.00 24.35 41 ASP B C 1
ATOM 2471 O O . ASP B 2 59 ? 22.682 38.788 -14.373 1.00 22.90 41 ASP B O 1
ATOM 2476 N N . ILE B 2 60 ? 23.641 36.764 -14.765 1.00 20.90 42 ILE B N 1
ATOM 2477 C CA . ILE B 2 60 ? 22.462 35.902 -14.845 1.00 20.82 42 ILE B CA 1
ATOM 2478 C C . ILE B 2 60 ? 22.697 34.823 -13.795 1.00 25.42 42 ILE B C 1
ATOM 2479 O O . ILE B 2 60 ? 23.642 34.060 -13.890 1.00 26.21 42 ILE B O 1
ATOM 2484 N N . VAL B 2 61 ? 21.884 34.826 -12.751 1.00 23.01 43 VAL B N 1
ATOM 2485 C CA . VAL B 2 61 ? 22.011 33.923 -11.618 1.00 20.22 43 VAL B CA 1
ATOM 2486 C C . VAL B 2 61 ? 20.901 32.864 -11.577 1.00 22.64 43 VAL B C 1
ATOM 2487 O O . VAL B 2 61 ? 19.893 33.045 -10.897 1.00 23.13 43 VAL B O 1
ATOM 2491 N N . PRO B 2 62 ? 21.089 31.714 -12.263 1.00 20.18 44 PRO B N 1
ATOM 2492 C CA . PRO B 2 62 ? 20.105 30.633 -12.117 1.00 20.34 44 PRO B CA 1
ATOM 2493 C C . PRO B 2 62 ? 20.208 30.029 -10.699 1.00 24.51 44 PRO B C 1
ATOM 2494 O O . PRO B 2 62 ? 21.283 30.020 -10.087 1.00 23.21 44 PRO B O 1
ATOM 2498 N N . ALA B 2 63 ? 19.085 29.509 -10.201 1.00 22.99 45 ALA B N 1
ATOM 2499 C CA . ALA B 2 63 ? 18.981 28.836 -8.918 1.00 21.96 45 ALA B CA 1
ATOM 2500 C C . ALA B 2 63 ? 17.889 27.756 -9.004 1.00 30.59 45 ALA B C 1
ATOM 2501 O O . ALA B 2 63 ? 17.453 27.433 -10.104 1.00 32.47 45 ALA B O 1
ATOM 2503 N N . ALA B 2 64 ? 17.491 27.147 -7.889 1.00 28.95 46 ALA B N 1
ATOM 2504 C CA . ALA B 2 64 ? 16.521 26.041 -7.924 1.00 28.86 46 ALA B CA 1
ATOM 2505 C C . ALA B 2 64 ? 15.234 26.309 -8.645 1.00 34.00 46 ALA B C 1
ATOM 2506 O O . ALA B 2 64 ? 14.803 25.454 -9.422 1.00 36.95 46 ALA B O 1
ATOM 2508 N N . ARG B 2 65 ? 14.593 27.478 -8.386 1.00 27.07 47 ARG B N 1
ATOM 2509 C CA . ARG B 2 65 ? 13.296 27.794 -8.981 1.00 26.24 47 ARG B CA 1
ATOM 2510 C C . ARG B 2 65 ? 13.202 29.236 -9.488 1.00 27.02 47 ARG B C 1
ATOM 2511 O O . ARG B 2 65 ? 12.112 29.761 -9.729 1.00 27.73 47 ARG B O 1
ATOM 2519 N N . THR B 2 66 ? 14.337 29.870 -9.678 1.00 21.46 48 THR B N 1
ATOM 2520 C CA . THR B 2 66 ? 14.364 31.251 -10.123 1.00 20.90 48 THR B CA 1
ATOM 2521 C C . THR B 2 66 ? 15.595 31.536 -10.975 1.00 25.49 48 THR B C 1
ATOM 2522 O O . THR B 2 66 ? 16.573 30.772 -10.961 1.00 22.32 48 THR B O 1
ATOM 2526 N N . VAL B 2 67 ? 15.569 32.713 -11.634 1.00 22.33 49 VAL B N 1
ATOM 2527 C CA . VAL B 2 67 ? 16.695 33.282 -12.355 1.00 20.83 49 VAL B CA 1
ATOM 2528 C C . VAL B 2 67 ? 16.730 34.745 -11.946 1.00 26.86 49 VAL B C 1
ATOM 2529 O O . VAL B 2 67 ? 15.730 35.446 -12.087 1.00 28.05 49 VAL B O 1
ATOM 2533 N N . LEU B 2 68 ? 17.866 35.193 -11.402 1.00 22.95 50 LEU B N 1
ATOM 2534 C CA . LEU B 2 68 ? 18.084 36.588 -11.023 1.00 21.72 50 LEU B CA 1
ATOM 2535 C C . LEU B 2 68 ? 18.908 37.222 -12.153 1.00 24.76 50 LEU B C 1
ATOM 2536 O O . LEU B 2 68 ? 20.001 36.742 -12.469 1.00 22.10 50 LEU B O 1
ATOM 2541 N N . VAL B 2 69 ? 18.361 38.257 -12.791 1.00 22.37 51 VAL B N 1
ATOM 2542 C CA . VAL B 2 69 ? 19.041 38.987 -13.873 1.00 21.79 51 VAL B CA 1
ATOM 2543 C C . VAL B 2 69 ? 19.523 40.291 -13.237 1.00 22.48 51 VAL B C 1
ATOM 2544 O O . VAL B 2 69 ? 18.702 41.103 -12.833 1.00 20.50 51 VAL B O 1
ATOM 2548 N N . LYS B 2 70 ? 20.844 40.428 -13.037 1.00 19.24 52 LYS B N 1
ATOM 2549 C CA . LYS B 2 70 ? 21.454 41.610 -12.414 1.00 17.61 52 LYS B CA 1
ATOM 2550 C C . LYS B 2 70 ? 21.802 42.597 -13.486 1.00 21.98 52 LYS B C 1
ATOM 2551 O O . LYS B 2 70 ? 22.398 42.236 -14.507 1.00 23.04 52 LYS B O 1
ATOM 2557 N N . LEU B 2 71 ? 21.436 43.853 -13.253 1.00 19.47 53 LEU B N 1
ATOM 2558 C CA . LEU B 2 71 ? 21.610 44.947 -14.214 1.00 20.07 53 LEU B CA 1
ATOM 2559 C C . LEU B 2 71 ? 22.588 45.989 -13.747 1.00 22.39 53 LEU B C 1
ATOM 2560 O O . LEU B 2 71 ? 22.807 46.134 -12.545 1.00 21.29 53 LEU B O 1
ATOM 2565 N N . ALA B 2 72 ? 23.174 46.708 -14.702 1.00 20.20 54 ALA B N 1
ATOM 2566 C CA . ALA B 2 72 ? 24.207 47.743 -14.502 1.00 20.91 54 ALA B CA 1
ATOM 2567 C C . ALA B 2 72 ? 23.703 49.025 -13.826 1.00 27.71 54 ALA B C 1
ATOM 2568 O O . ALA B 2 72 ? 24.491 49.851 -13.396 1.00 30.75 54 ALA B O 1
ATOM 2570 N N . GLY B 2 73 ? 22.409 49.227 -13.809 1.00 23.51 55 GLY B N 1
ATOM 2571 C CA . GLY B 2 73 ? 21.821 50.413 -13.214 1.00 21.99 55 GLY B CA 1
ATOM 2572 C C . GLY B 2 73 ? 20.311 50.406 -13.287 1.00 22.59 55 GLY B C 1
ATOM 2573 O O . GLY B 2 73 ? 19.740 49.654 -14.072 1.00 19.35 55 GLY B O 1
ATOM 2574 N N . PRO B 2 74 ? 19.639 51.269 -12.497 1.00 20.36 56 PRO B N 1
ATOM 2575 C CA . PRO B 2 74 ? 18.163 51.294 -12.520 1.00 19.73 56 PRO B CA 1
ATOM 2576 C C . PRO B 2 74 ? 17.550 51.581 -13.870 1.00 23.37 56 PRO B C 1
ATOM 2577 O O . PRO B 2 74 ? 16.465 51.069 -14.136 1.00 26.05 56 PRO B O 1
ATOM 2581 N N . ARG B 2 75 ? 18.241 52.341 -14.737 1.00 19.29 57 ARG B N 1
ATOM 2582 C CA . ARG B 2 75 ? 17.754 52.702 -16.078 1.00 19.29 57 ARG B CA 1
ATOM 2583 C C . ARG B 2 75 ? 17.383 51.494 -16.948 1.00 24.86 57 ARG B C 1
ATOM 2584 O O . ARG B 2 75 ? 16.498 51.610 -17.796 1.00 26.01 57 ARG B O 1
ATOM 2592 N N . TYR B 2 76 ? 18.060 50.345 -16.729 1.00 21.11 58 TYR B N 1
ATOM 2593 C CA . TYR B 2 76 ? 17.893 49.109 -17.486 1.00 20.07 58 TYR B CA 1
ATOM 2594 C C . TYR B 2 76 ? 16.726 48.280 -17.067 1.00 22.55 58 TYR B C 1
ATOM 2595 O O . TYR B 2 76 ? 16.351 47.392 -17.828 1.00 22.00 58 TYR B O 1
ATOM 2604 N N . GLN B 2 77 ? 16.136 48.555 -15.877 1.00 19.29 59 GLN B N 1
ATOM 2605 C CA . GLN B 2 77 ? 15.053 47.739 -15.344 1.00 18.81 59 GLN B CA 1
ATOM 2606 C C . GLN B 2 77 ? 13.803 47.563 -16.224 1.00 24.16 59 GLN B C 1
ATOM 2607 O O . GLN B 2 77 ? 13.524 46.427 -16.655 1.00 24.68 59 GLN B O 1
ATOM 2613 N N . ALA B 2 78 ? 13.076 48.660 -16.511 1.00 20.93 60 ALA B N 1
ATOM 2614 C CA . ALA B 2 78 ? 11.889 48.601 -17.370 1.00 21.06 60 ALA B CA 1
ATOM 2615 C C . ALA B 2 78 ? 12.234 48.134 -18.836 1.00 26.57 60 ALA B C 1
ATOM 2616 O O . ALA B 2 78 ? 11.556 47.234 -19.345 1.00 28.90 60 ALA B O 1
ATOM 2618 N N . PRO B 2 79 ? 13.300 48.667 -19.504 1.00 22.12 61 PRO B N 1
ATOM 2619 C CA . PRO B 2 79 ? 13.630 48.182 -20.863 1.00 22.31 61 PRO B CA 1
ATOM 2620 C C . PRO B 2 79 ? 13.951 46.687 -20.902 1.00 29.97 61 PRO B C 1
ATOM 2621 O O . PRO B 2 79 ? 13.583 46.036 -21.874 1.00 34.05 61 PRO B O 1
ATOM 2625 N N . THR B 2 80 ? 14.605 46.128 -19.858 1.00 25.60 62 THR B N 1
ATOM 2626 C CA . THR B 2 80 ? 14.931 44.697 -19.809 1.00 25.51 62 THR B CA 1
ATOM 2627 C C . THR B 2 80 ? 13.657 43.863 -19.620 1.00 28.66 62 THR B C 1
ATOM 2628 O O . THR B 2 80 ? 13.505 42.809 -20.256 1.00 27.98 62 THR B O 1
ATOM 2632 N N . ARG B 2 81 ? 12.733 44.359 -18.777 1.00 24.93 63 ARG B N 1
ATOM 2633 C CA . ARG B 2 81 ? 11.435 43.702 -18.558 1.00 25.31 63 ARG B CA 1
ATOM 2634 C C . ARG B 2 81 ? 10.700 43.570 -19.868 1.00 31.42 63 ARG B C 1
ATOM 2635 O O . ARG B 2 81 ? 10.233 42.479 -20.185 1.00 34.21 63 ARG B O 1
ATOM 2643 N N . GLN B 2 82 ? 10.672 44.651 -20.679 1.00 27.67 64 GLN B N 1
ATOM 2644 C CA . GLN B 2 82 ? 10.076 44.648 -22.025 1.00 26.88 64 GLN B CA 1
ATOM 2645 C C . GLN B 2 82 ? 10.765 43.636 -22.947 1.00 31.59 64 GLN B C 1
ATOM 2646 O O . GLN B 2 82 ? 10.068 42.851 -23.586 1.00 33.96 64 GLN B O 1
ATOM 2652 N N . ARG B 2 83 ? 12.118 43.630 -22.998 1.00 28.67 65 ARG B N 1
ATOM 2653 C CA . ARG B 2 83 ? 12.884 42.702 -23.871 1.00 31.07 65 ARG B CA 1
ATOM 2654 C C . ARG B 2 83 ? 12.637 41.240 -23.494 1.00 38.36 65 ARG B C 1
ATOM 2655 O O . ARG B 2 83 ? 12.523 40.386 -24.379 1.00 40.91 65 ARG B O 1
ATOM 2663 N N . LEU B 2 84 ? 12.519 40.966 -22.181 1.00 34.85 66 LEU B N 1
ATOM 2664 C CA . LEU B 2 84 ? 12.215 39.648 -21.601 1.00 34.77 66 LEU B CA 1
ATOM 2665 C C . LEU B 2 84 ? 10.878 39.087 -22.116 1.00 40.59 66 LEU B C 1
ATOM 2666 O O . LEU B 2 84 ? 10.786 37.881 -22.393 1.00 41.20 66 LEU B O 1
ATOM 2671 N N . GLY B 2 85 ? 9.886 39.977 -22.297 1.00 35.33 67 GLY B N 1
ATOM 2672 C CA . GLY B 2 85 ? 8.569 39.624 -22.812 1.00 35.36 67 GLY B CA 1
ATOM 2673 C C . GLY B 2 85 ? 8.554 39.139 -24.246 1.00 42.07 67 GLY B C 1
ATOM 2674 O O . GLY B 2 85 ? 7.598 38.474 -24.659 1.00 44.68 67 GLY B O 1
ATOM 2675 N N . LYS B 2 86 ? 9.604 39.469 -25.022 1.00 38.62 68 LYS B N 1
ATOM 2676 C CA . LYS B 2 86 ? 9.756 39.094 -26.438 1.00 39.95 68 LYS B CA 1
ATOM 2677 C C . LYS B 2 86 ? 10.564 37.812 -26.617 1.00 48.82 68 LYS B C 1
ATOM 2678 O O . LYS B 2 86 ? 10.574 37.229 -27.695 1.00 53.56 68 LYS B O 1
ATOM 2684 N N . LEU B 2 87 ? 11.171 37.324 -25.548 1.00 44.50 69 LEU B N 1
ATOM 2685 C CA . LEU B 2 87 ? 11.968 36.102 -25.557 1.00 44.41 69 LEU B CA 1
ATOM 2686 C C . LEU B 2 87 ? 11.090 34.853 -25.502 1.00 52.97 69 LEU B C 1
ATOM 2687 O O . LEU B 2 87 ? 10.058 34.840 -24.827 1.00 52.77 69 LEU B O 1
ATOM 2692 N N . ARG B 2 88 ? 11.472 33.810 -26.234 1.00 53.76 70 ARG B N 1
ATOM 2693 C CA . ARG B 2 88 ? 10.748 32.555 -26.176 1.00 56.25 70 ARG B CA 1
ATOM 2694 C C . ARG B 2 88 ? 11.741 31.505 -25.870 1.00 66.09 70 ARG B C 1
ATOM 2695 O O . ARG B 2 88 ? 12.866 31.580 -26.367 1.00 65.15 70 ARG B O 1
ATOM 2703 N N . VAL B 2 89 ? 11.370 30.551 -25.015 1.00 69.34 71 VAL B N 1
ATOM 2704 C CA . VAL B 2 89 ? 12.292 29.492 -24.642 1.00 72.95 71 VAL B CA 1
ATOM 2705 C C . VAL B 2 89 ? 12.753 28.759 -25.912 1.00 89.90 71 VAL B C 1
ATOM 2706 O O . VAL B 2 89 ? 11.934 28.152 -26.618 1.00 91.14 71 VAL B O 1
ATOM 2710 N N . ARG B 2 90 ? 14.041 28.992 -26.276 1.00 94.11 72 ARG B N 1
ATOM 2711 C CA . ARG B 2 90 ? 14.672 28.479 -27.496 1.00 99.85 72 ARG B CA 1
ATOM 2712 C C . ARG B 2 90 ? 14.495 26.965 -27.772 1.00 112.89 72 ARG B C 1
ATOM 2713 O O . ARG B 2 90 ? 14.098 26.624 -28.898 1.00 114.92 72 ARG B O 1
ATOM 2721 N N . PRO B 2 91 ? 14.771 26.036 -26.814 1.00 113.65 73 PRO B N 1
ATOM 2722 C CA . PRO B 2 91 ? 14.631 24.618 -27.161 1.00 117.60 73 PRO B CA 1
ATOM 2723 C C . PRO B 2 91 ? 13.218 24.056 -27.014 1.00 127.54 73 PRO B C 1
ATOM 2724 O O . PRO B 2 91 ? 12.556 23.831 -28.034 1.00 130.54 73 PRO B O 1
ATOM 2728 N N . GLU B 2 92 ? 12.759 23.853 -25.742 1.00 124.45 74 GLU B N 1
ATOM 2729 C CA . GLU B 2 92 ? 11.515 23.207 -25.283 1.00 125.76 74 GLU B CA 1
ATOM 2730 C C . GLU B 2 92 ? 11.772 21.667 -25.219 1.00 131.16 74 GLU B C 1
ATOM 2731 O O . GLU B 2 92 ? 11.141 20.964 -24.426 1.00 131.23 74 GLU B O 1
ATOM 2737 N N . ALA B 2 93 ? 12.768 21.187 -26.008 1.00 128.21 75 ALA B N 1
ATOM 2738 C CA . ALA B 2 93 ? 13.266 19.812 -26.073 1.00 129.55 75 ALA B CA 1
ATOM 2739 C C . ALA B 2 93 ? 14.696 19.839 -25.499 1.00 130.43 75 ALA B C 1
ATOM 2740 O O . ALA B 2 93 ? 15.568 20.514 -26.056 1.00 128.42 75 ALA B O 1
ATOM 2742 N N . ILE B 2 94 ? 14.907 19.161 -24.344 1.00 126.58 76 ILE B N 1
ATOM 2743 C CA . ILE B 2 94 ? 16.175 19.138 -23.581 1.00 124.22 76 ILE B CA 1
ATOM 2744 C C . ILE B 2 94 ? 16.806 17.728 -23.398 1.00 128.07 76 ILE B C 1
ATOM 2745 O O . ILE B 2 94 ? 16.153 16.726 -23.710 1.00 130.26 76 ILE B O 1
ATOM 2750 N N . THR B 2 95 ? 18.077 17.661 -22.902 1.00 121.58 77 THR B N 1
ATOM 2751 C CA . THR B 2 95 ? 18.822 16.402 -22.674 1.00 121.41 77 THR B CA 1
ATOM 2752 C C . THR B 2 95 ? 19.142 16.115 -21.186 1.00 121.81 77 THR B C 1
ATOM 2753 O O . THR B 2 95 ? 19.418 17.048 -20.424 1.00 119.15 77 THR B O 1
ATOM 2757 N N . HIS B 2 96 ? 19.101 14.813 -20.792 1.00 117.54 78 HIS B N 1
ATOM 2758 C CA . HIS B 2 96 ? 19.378 14.325 -19.426 1.00 114.58 78 HIS B CA 1
ATOM 2759 C C . HIS B 2 96 ? 20.305 13.098 -19.432 1.00 114.01 78 HIS B C 1
ATOM 2760 O O . HIS B 2 96 ? 20.237 12.276 -18.516 1.00 112.68 78 HIS B O 1
ATOM 2767 N N . GLN B 2 97 ? 21.160 12.972 -20.469 1.00 108.99 79 GLN B N 1
ATOM 2768 C CA . GLN B 2 97 ? 22.116 11.869 -20.652 1.00 108.70 79 GLN B CA 1
ATOM 2769 C C . GLN B 2 97 ? 23.412 12.397 -21.315 1.00 108.71 79 GLN B C 1
ATOM 2770 O O . GLN B 2 97 ? 23.304 13.217 -22.236 1.00 108.00 79 GLN B O 1
ATOM 2776 N N . PRO B 2 98 ? 24.633 11.948 -20.895 1.00 103.09 80 PRO B N 1
ATOM 2777 C CA . PRO B 2 98 ? 25.864 12.460 -21.538 1.00 102.18 80 PRO B CA 1
ATOM 2778 C C . PRO B 2 98 ? 26.078 11.917 -22.958 1.00 109.59 80 PRO B C 1
ATOM 2779 O O . PRO B 2 98 ? 26.116 10.689 -23.139 1.00 110.86 80 PRO B O 1
ATOM 2783 N N . PRO B 2 99 ? 26.203 12.813 -23.979 1.00 106.92 81 PRO B N 1
ATOM 2784 C CA . PRO B 2 99 ? 26.380 12.340 -25.366 1.00 109.32 81 PRO B CA 1
ATOM 2785 C C . PRO B 2 99 ? 27.761 11.736 -25.629 1.00 111.34 81 PRO B C 1
ATOM 2786 O O . PRO B 2 99 ? 28.783 12.277 -25.187 1.00 108.84 81 PRO B O 1
ATOM 2790 N N . GLY B 2 100 ? 27.759 10.587 -26.310 1.00 108.39 82 GLY B N 1
ATOM 2791 C CA . GLY B 2 100 ? 28.953 9.802 -26.604 1.00 107.91 82 GLY B CA 1
ATOM 2792 C C . GLY B 2 100 ? 29.382 8.984 -25.400 1.00 107.14 82 GLY B C 1
ATOM 2793 O O . GLY B 2 100 ? 30.403 8.291 -25.445 1.00 105.57 82 GLY B O 1
ATOM 2794 N N . ASP B 2 101 ? 28.569 9.069 -24.310 1.00 101.57 83 ASP B N 1
ATOM 2795 C CA . ASP B 2 101 ? 28.741 8.460 -22.985 1.00 99.27 83 ASP B CA 1
ATOM 2796 C C . ASP B 2 101 ? 30.008 8.962 -22.252 1.00 96.61 83 ASP B C 1
ATOM 2797 O O . ASP B 2 101 ? 30.405 8.405 -21.219 1.00 95.05 83 ASP B O 1
ATOM 2802 N N . ARG B 2 102 ? 30.617 10.042 -22.789 1.00 88.51 84 ARG B N 1
ATOM 2803 C CA . ARG B 2 102 ? 31.811 10.672 -22.236 1.00 83.93 84 ARG B CA 1
ATOM 2804 C C . ARG B 2 102 ? 31.352 11.634 -21.134 1.00 77.70 84 ARG B C 1
ATOM 2805 O O . ARG B 2 102 ? 30.484 12.503 -21.359 1.00 77.53 84 ARG B O 1
ATOM 2813 N N . VAL B 2 103 ? 31.874 11.394 -19.924 1.00 64.49 85 VAL B N 1
ATOM 2814 C CA . VAL B 2 103 ? 31.637 12.183 -18.723 1.00 58.03 85 VAL B CA 1
ATOM 2815 C C . VAL B 2 103 ? 32.831 13.160 -18.673 1.00 57.34 85 VAL B C 1
ATOM 2816 O O . VAL B 2 103 ? 33.948 12.780 -19.056 1.00 57.29 85 VAL B O 1
ATOM 2820 N N . ASP B 2 104 ? 32.588 14.418 -18.282 1.00 49.55 86 ASP B N 1
ATOM 2821 C CA . ASP B 2 104 ? 33.635 15.450 -18.263 1.00 47.33 86 ASP B CA 1
ATOM 2822 C C . ASP B 2 104 ? 34.653 15.304 -17.151 1.00 47.32 86 ASP B C 1
ATOM 2823 O O . ASP B 2 104 ? 35.828 15.630 -17.341 1.00 46.19 86 ASP B O 1
ATOM 2828 N N . VAL B 2 105 ? 34.196 14.845 -15.979 1.00 42.48 87 VAL B N 1
ATOM 2829 C CA . VAL B 2 105 ? 35.011 14.676 -14.778 1.00 40.35 87 VAL B CA 1
ATOM 2830 C C . VAL B 2 105 ? 34.467 13.529 -13.920 1.00 41.18 87 VAL B C 1
ATOM 2831 O O . VAL B 2 105 ? 33.259 13.326 -13.841 1.00 39.69 87 VAL B O 1
ATOM 2835 N N . THR B 2 106 ? 35.372 12.800 -13.270 1.00 37.26 88 THR B N 1
ATOM 2836 C CA . THR B 2 106 ? 35.032 11.726 -12.344 1.00 36.31 88 THR B CA 1
ATOM 2837 C C . THR B 2 106 ? 35.501 12.159 -10.947 1.00 36.90 88 THR B C 1
ATOM 2838 O O . THR B 2 106 ? 36.651 12.539 -10.785 1.00 37.03 88 THR B O 1
ATOM 2842 N N . ILE B 2 107 ? 34.604 12.155 -9.967 1.00 31.85 89 ILE B N 1
ATOM 2843 C CA . ILE B 2 107 ? 34.920 12.541 -8.588 1.00 29.72 89 ILE B CA 1
ATOM 2844 C C . ILE B 2 107 ? 34.935 11.270 -7.733 1.00 31.94 89 ILE B C 1
ATOM 2845 O O . ILE B 2 107 ? 33.939 10.530 -7.704 1.00 31.56 89 ILE B O 1
ATOM 2850 N N . ASP B 2 108 ? 36.075 11.006 -7.084 1.00 26.39 90 ASP B N 1
ATOM 2851 C CA . ASP B 2 108 ? 36.250 9.828 -6.230 1.00 26.20 90 ASP B CA 1
ATOM 2852 C C . ASP B 2 108 ? 35.783 10.182 -4.824 1.00 26.33 90 ASP B C 1
ATOM 2853 O O . ASP B 2 108 ? 36.224 11.197 -4.258 1.00 21.62 90 ASP B O 1
ATOM 2858 N N . VAL B 2 109 ? 34.865 9.378 -4.298 1.00 22.50 91 VAL B N 1
ATOM 2859 C CA . VAL B 2 109 ? 34.209 9.619 -3.004 1.00 23.84 91 VAL B CA 1
ATOM 2860 C C . VAL B 2 109 ? 34.365 8.446 -2.045 1.00 29.81 91 VAL B C 1
ATOM 2861 O O . VAL B 2 109 ? 34.179 7.289 -2.451 1.00 29.68 91 VAL B O 1
ATOM 2865 N N . VAL B 2 110 ? 34.662 8.759 -0.755 1.00 25.50 92 VAL B N 1
ATOM 2866 C CA . VAL B 2 110 ? 34.702 7.773 0.336 1.00 25.33 92 VAL B CA 1
ATOM 2867 C C . VAL B 2 110 ? 33.325 7.952 0.949 1.00 32.25 92 VAL B C 1
ATOM 2868 O O . VAL B 2 110 ? 33.011 9.041 1.447 1.00 32.31 92 VAL B O 1
ATOM 2872 N N . TYR B 2 111 ? 32.477 6.912 0.863 1.00 30.33 93 TYR B N 1
ATOM 2873 C CA . TYR B 2 111 ? 31.125 6.972 1.375 1.00 30.21 93 TYR B CA 1
ATOM 2874 C C . TYR B 2 111 ? 31.006 6.708 2.881 1.00 36.75 93 TYR B C 1
ATOM 2875 O O . TYR B 2 111 ? 30.417 5.701 3.311 1.00 38.58 93 TYR B O 1
ATOM 2884 N N . ASP B 2 112 ? 31.535 7.658 3.680 1.00 32.51 94 ASP B N 1
ATOM 2885 C CA . ASP B 2 112 ? 31.564 7.635 5.151 1.00 32.87 94 ASP B CA 1
ATOM 2886 C C . ASP B 2 112 ? 30.791 8.799 5.766 1.00 38.57 94 ASP B C 1
ATOM 2887 O O . ASP B 2 112 ? 31.074 9.190 6.903 1.00 39.60 94 ASP B O 1
ATOM 2892 N N . GLY B 2 113 ? 29.855 9.361 5.009 1.00 36.10 95 GLY B N 1
ATOM 2893 C CA . GLY B 2 113 ? 29.058 10.507 5.439 1.00 37.30 95 GLY B CA 1
ATOM 2894 C C . GLY B 2 113 ? 28.196 10.224 6.652 1.00 46.42 95 GLY B C 1
ATOM 2895 O O . GLY B 2 113 ? 27.728 9.092 6.858 1.00 49.11 95 GLY B O 1
ATOM 2896 N N . ALA B 2 114 ? 27.988 11.275 7.455 1.00 42.83 96 ALA B N 1
ATOM 2897 C CA . ALA B 2 114 ? 27.224 11.272 8.700 1.00 43.93 96 ALA B CA 1
ATOM 2898 C C . ALA B 2 114 ? 25.755 10.854 8.529 1.00 50.59 96 ALA B C 1
ATOM 2899 O O . ALA B 2 114 ? 25.189 10.249 9.435 1.00 53.27 96 ALA B O 1
ATOM 2901 N N . ASP B 2 115 ? 25.153 11.194 7.384 1.00 45.36 97 ASP B N 1
ATOM 2902 C CA . ASP B 2 115 ? 23.760 10.938 7.061 1.00 45.98 97 ASP B CA 1
ATOM 2903 C C . ASP B 2 115 ? 23.519 9.772 6.096 1.00 50.63 97 ASP B C 1
ATOM 2904 O O . ASP B 2 115 ? 22.368 9.560 5.699 1.00 52.69 97 ASP B O 1
ATOM 2909 N N . LEU B 2 116 ? 24.573 8.990 5.746 1.00 46.15 98 LEU B N 1
ATOM 2910 C CA . LEU B 2 116 ? 24.435 7.838 4.842 1.00 46.19 98 LEU B CA 1
ATOM 2911 C C . LEU B 2 116 ? 23.310 6.878 5.260 1.00 52.22 98 LEU B C 1
ATOM 2912 O O . LEU B 2 116 ? 22.430 6.593 4.442 1.00 52.62 98 LEU B O 1
ATOM 2917 N N . HIS B 2 117 ? 23.295 6.457 6.538 1.00 50.87 99 HIS B N 1
ATOM 2918 C CA . HIS B 2 117 ? 22.244 5.578 7.092 1.00 54.58 99 HIS B CA 1
ATOM 2919 C C . HIS B 2 117 ? 20.871 6.254 7.133 1.00 61.78 99 HIS B C 1
ATOM 2920 O O . HIS B 2 117 ? 19.870 5.587 6.908 1.00 66.20 99 HIS B O 1
ATOM 2927 N N . GLU B 2 118 ? 20.822 7.581 7.344 1.00 56.79 100 GLU B N 1
ATOM 2928 C CA . GLU B 2 118 ? 19.578 8.345 7.350 1.00 57.98 100 GLU B CA 1
ATOM 2929 C C . GLU B 2 118 ? 18.967 8.420 5.942 1.00 59.88 100 GLU B C 1
ATOM 2930 O O . GLU B 2 118 ? 17.753 8.234 5.794 1.00 61.38 100 GLU B O 1
ATOM 2936 N N . VAL B 2 119 ? 19.819 8.668 4.918 1.00 52.91 101 VAL B N 1
ATOM 2937 C CA . VAL B 2 119 ? 19.444 8.732 3.496 1.00 51.79 101 VAL B CA 1
ATOM 2938 C C . VAL B 2 119 ? 18.872 7.373 3.084 1.00 57.29 101 VAL B C 1
ATOM 2939 O O . VAL B 2 119 ? 17.839 7.313 2.430 1.00 58.32 101 VAL B O 1
ATOM 2943 N N . ALA B 2 120 ? 19.529 6.288 3.516 1.00 55.24 102 ALA B N 1
ATOM 2944 C CA . ALA B 2 120 ? 19.097 4.925 3.254 1.00 56.87 102 ALA B CA 1
ATOM 2945 C C . ALA B 2 120 ? 17.659 4.728 3.768 1.00 61.90 102 ALA B C 1
ATOM 2946 O O . ALA B 2 120 ? 16.791 4.370 2.975 1.00 62.34 102 ALA B O 1
ATOM 2948 N N . SER B 2 121 ? 17.399 5.081 5.048 1.00 59.48 103 SER B N 1
ATOM 2949 C CA . SER B 2 121 ? 16.080 4.989 5.696 1.00 63.50 103 SER B CA 1
ATOM 2950 C C . SER B 2 121 ? 15.026 5.793 4.962 1.00 68.57 103 SER B C 1
ATOM 2951 O O . SER B 2 121 ? 13.956 5.272 4.691 1.00 70.92 103 SER B O 1
ATOM 2954 N N . LEU B 2 122 ? 15.346 7.049 4.616 1.00 64.22 104 LEU B N 1
ATOM 2955 C CA . LEU B 2 122 ? 14.440 7.967 3.932 1.00 63.84 104 LEU B CA 1
ATOM 2956 C C . LEU B 2 122 ? 14.136 7.559 2.480 1.00 69.19 104 LEU B C 1
ATOM 2957 O O . LEU B 2 122 ? 13.016 7.754 2.025 1.00 70.29 104 LEU B O 1
ATOM 2962 N N . THR B 2 123 ? 15.124 7.003 1.751 1.00 65.54 105 THR B N 1
ATOM 2963 C CA . THR B 2 123 ? 14.943 6.589 0.347 1.00 65.20 105 THR B CA 1
ATOM 2964 C C . THR B 2 123 ? 14.400 5.172 0.190 1.00 69.40 105 THR B C 1
ATOM 2965 O O . THR B 2 123 ? 14.071 4.772 -0.934 1.00 70.16 105 THR B O 1
ATOM 2969 N N . GLY B 2 124 ? 14.332 4.429 1.292 1.00 65.61 106 GLY B N 1
ATOM 2970 C CA . GLY B 2 124 ? 13.842 3.050 1.295 1.00 68.44 106 GLY B CA 1
ATOM 2971 C C . GLY B 2 124 ? 14.853 2.078 0.714 1.00 71.87 106 GLY B C 1
ATOM 2972 O O . GLY B 2 124 ? 14.493 1.012 0.220 1.00 75.47 106 GLY B O 1
ATOM 2981 N N . THR B 2 126 ? 19.172 0.451 1.105 1.00 59.91 108 THR B N 1
ATOM 2982 C CA . THR B 2 126 ? 20.224 0.071 2.046 1.00 57.99 108 THR B CA 1
ATOM 2983 C C . THR B 2 126 ? 21.399 1.028 1.774 1.00 57.81 108 THR B C 1
ATOM 2984 O O . THR B 2 126 ? 21.457 1.579 0.668 1.00 57.16 108 THR B O 1
ATOM 2988 N N . PRO B 2 127 ? 22.380 1.215 2.692 1.00 51.58 109 PRO B N 1
ATOM 2989 C CA . PRO B 2 127 ? 23.537 2.087 2.353 1.00 47.39 109 PRO B CA 1
ATOM 2990 C C . PRO B 2 127 ? 24.279 1.658 1.076 1.00 50.78 109 PRO B C 1
ATOM 2991 O O . PRO B 2 127 ? 24.700 2.513 0.307 1.00 50.32 109 PRO B O 1
ATOM 2995 N N . ALA B 2 128 ? 24.363 0.342 0.812 1.00 48.76 110 ALA B N 1
ATOM 2996 C CA . ALA B 2 128 ? 24.982 -0.221 -0.397 1.00 47.34 110 ALA B CA 1
ATOM 2997 C C . ALA B 2 128 ? 24.254 0.274 -1.680 1.00 51.70 110 ALA B C 1
ATOM 2998 O O . ALA B 2 128 ? 24.916 0.680 -2.636 1.00 50.03 110 ALA B O 1
ATOM 3000 N N . GLN B 2 129 ? 22.902 0.270 -1.668 1.00 49.18 111 GLN B N 1
ATOM 3001 C CA . GLN B 2 129 ? 22.085 0.731 -2.789 1.00 50.79 111 GLN B CA 1
ATOM 3002 C C . GLN B 2 129 ? 22.205 2.242 -2.995 1.00 54.95 111 GLN B C 1
ATOM 3003 O O . GLN B 2 129 ? 22.143 2.693 -4.139 1.00 55.93 111 GLN B O 1
ATOM 3009 N N . VAL B 2 130 ? 22.371 3.019 -1.895 1.00 48.88 112 VAL B N 1
ATOM 3010 C CA . VAL B 2 130 ? 22.529 4.473 -1.951 1.00 46.98 112 VAL B CA 1
ATOM 3011 C C . VAL B 2 130 ? 23.804 4.828 -2.719 1.00 49.56 112 VAL B C 1
ATOM 3012 O O . VAL B 2 130 ? 23.750 5.650 -3.642 1.00 49.57 112 VAL B O 1
ATOM 3016 N N . ILE B 2 131 ? 24.939 4.188 -2.341 1.00 43.43 113 ILE B N 1
ATOM 3017 C CA . ILE B 2 131 ? 26.252 4.359 -2.967 1.00 40.63 113 ILE B CA 1
ATOM 3018 C C . ILE B 2 131 ? 26.183 3.963 -4.453 1.00 43.86 113 ILE B C 1
ATOM 3019 O O . ILE B 2 131 ? 26.631 4.726 -5.305 1.00 44.11 113 ILE B O 1
ATOM 3024 N N . ALA B 2 132 ? 25.604 2.794 -4.751 1.00 39.63 114 ALA B N 1
ATOM 3025 C CA . ALA B 2 132 ? 25.425 2.289 -6.113 1.00 40.19 114 ALA B CA 1
ATOM 3026 C C . ALA B 2 132 ? 24.557 3.248 -6.981 1.00 47.26 114 ALA B C 1
ATOM 3027 O O . ALA B 2 132 ? 24.881 3.456 -8.153 1.00 48.67 114 ALA B O 1
ATOM 3029 N N . ALA B 2 133 ? 23.486 3.840 -6.412 1.00 42.51 115 ALA B N 1
ATOM 3030 C CA . ALA B 2 133 ? 22.644 4.786 -7.155 1.00 42.56 115 ALA B CA 1
ATOM 3031 C C . ALA B 2 133 ? 23.409 6.099 -7.428 1.00 44.84 115 ALA B C 1
ATOM 3032 O O . ALA B 2 133 ? 23.387 6.604 -8.550 1.00 46.15 115 ALA B O 1
ATOM 3034 N N . HIS B 2 134 ? 24.118 6.619 -6.417 1.00 37.83 116 HIS B N 1
ATOM 3035 C CA . HIS B 2 134 ? 24.889 7.855 -6.543 1.00 34.94 116 HIS B CA 1
ATOM 3036 C C . HIS B 2 134 ? 26.005 7.748 -7.581 1.00 39.05 116 HIS B C 1
ATOM 3037 O O . HIS B 2 134 ? 26.222 8.700 -8.342 1.00 35.87 116 HIS B O 1
ATOM 3044 N N . THR B 2 135 ? 26.672 6.575 -7.632 1.00 36.99 117 THR B N 1
ATOM 3045 C CA . THR B 2 135 ? 27.764 6.294 -8.561 1.00 38.10 117 THR B CA 1
ATOM 3046 C C . THR B 2 135 ? 27.298 5.724 -9.926 1.00 49.09 117 THR B C 1
ATOM 3047 O O . THR B 2 135 ? 28.064 5.764 -10.890 1.00 50.68 117 THR B O 1
ATOM 3051 N N . GLY B 2 136 ? 26.082 5.196 -9.990 1.00 48.96 118 GLY B N 1
ATOM 3052 C CA . GLY B 2 136 ? 25.562 4.561 -11.195 1.00 53.01 118 GLY B CA 1
ATOM 3053 C C . GLY B 2 136 ? 25.026 5.451 -12.305 1.00 62.18 118 GLY B C 1
ATOM 3054 O O . GLY B 2 136 ? 25.007 5.046 -13.479 1.00 64.91 118 GLY B O 1
ATOM 3055 N N . THR B 2 137 ? 24.516 6.636 -11.946 1.00 57.51 119 THR B N 1
ATOM 3056 C CA . THR B 2 137 ? 23.961 7.566 -12.931 1.00 55.87 119 THR B CA 1
ATOM 3057 C C . THR B 2 137 ? 24.755 8.850 -12.875 1.00 55.00 119 THR B C 1
ATOM 3058 O O . THR B 2 137 ? 24.868 9.436 -11.795 1.00 52.91 119 THR B O 1
ATOM 3062 N N . PRO B 2 138 ? 25.293 9.312 -14.035 1.00 50.16 120 PRO B N 1
ATOM 3063 C CA . PRO B 2 138 ? 26.044 10.584 -14.043 1.00 46.78 120 PRO B CA 1
ATOM 3064 C C . PRO B 2 138 ? 25.131 11.766 -13.754 1.00 48.59 120 PRO B C 1
ATOM 3065 O O . PRO B 2 138 ? 23.919 11.679 -13.968 1.00 48.92 120 PRO B O 1
ATOM 3069 N N . TRP B 2 139 ? 25.710 12.848 -13.214 1.00 42.95 121 TRP B N 1
ATOM 3070 C CA . TRP B 2 139 ? 24.994 14.072 -12.851 1.00 39.85 121 TRP B CA 1
ATOM 3071 C C . TRP B 2 139 ? 25.465 15.182 -13.748 1.00 43.34 121 TRP B C 1
ATOM 3072 O O . TRP B 2 139 ? 26.623 15.195 -14.170 1.00 42.00 121 TRP B O 1
ATOM 3083 N N . ARG B 2 140 ? 24.582 16.128 -14.022 1.00 41.25 122 ARG B N 1
ATOM 3084 C CA . ARG B 2 140 ? 24.931 17.308 -14.808 1.00 40.89 122 ARG B CA 1
ATOM 3085 C C . ARG B 2 140 ? 25.019 18.505 -13.861 1.00 41.05 122 ARG B C 1
ATOM 3086 O O . ARG B 2 140 ? 24.175 18.640 -12.956 1.00 40.69 122 ARG B O 1
ATOM 3094 N N . VAL B 2 141 ? 26.024 19.368 -14.057 1.00 33.61 123 VAL B N 1
ATOM 3095 C CA . VAL B 2 141 ? 26.079 20.571 -13.236 1.00 31.93 123 VAL B CA 1
ATOM 3096 C C . VAL B 2 141 ? 25.097 21.559 -13.827 1.00 36.08 123 VAL B C 1
ATOM 3097 O O . VAL B 2 141 ? 25.259 21.980 -14.984 1.00 36.09 123 VAL B O 1
ATOM 3101 N N . GLY B 2 142 ? 24.021 21.794 -13.073 1.00 31.59 124 GLY B N 1
ATOM 3102 C CA . GLY B 2 142 ? 22.963 22.700 -13.482 1.00 32.72 124 GLY B CA 1
ATOM 3103 C C . GLY B 2 142 ? 23.396 24.147 -13.351 1.00 39.67 124 GLY B C 1
ATOM 3104 O O . GLY B 2 142 ? 23.433 24.889 -14.339 1.00 40.26 124 GLY B O 1
ATOM 3105 N N . PHE B 2 143 ? 23.785 24.532 -12.131 1.00 35.74 125 PHE B N 1
ATOM 3106 C CA . PHE B 2 143 ? 24.203 25.888 -11.809 1.00 33.95 125 PHE B CA 1
ATOM 3107 C C . PHE B 2 143 ? 25.095 25.914 -10.577 1.00 36.62 125 PHE B C 1
ATOM 3108 O O . PHE B 2 143 ? 25.117 24.957 -9.798 1.00 35.61 125 PHE B O 1
ATOM 3116 N N . CYS B 2 144 ? 25.788 27.039 -10.379 1.00 32.89 126 CYS B N 1
ATOM 3117 C CA . CYS B 2 144 ? 26.618 27.262 -9.209 1.00 32.46 126 CYS B CA 1
ATOM 3118 C C . CYS B 2 144 ? 25.921 28.274 -8.321 1.00 35.93 126 CYS B C 1
ATOM 3119 O O . CYS B 2 144 ? 25.086 29.047 -8.778 1.00 37.67 126 CYS B O 1
ATOM 3122 N N . GLY B 2 145 ? 26.233 28.220 -7.051 1.00 31.53 127 GLY B N 1
ATOM 3123 C CA . GLY B 2 145 ? 25.725 29.108 -6.024 1.00 31.04 127 GLY B CA 1
ATOM 3124 C C . GLY B 2 145 ? 26.296 28.705 -4.684 1.00 36.01 127 GLY B C 1
ATOM 3125 O O . GLY B 2 145 ? 27.128 27.798 -4.615 1.00 36.30 127 GLY B O 1
ATOM 3126 N N . PHE B 2 146 ? 25.874 29.394 -3.614 1.00 31.53 128 PHE B N 1
ATOM 3127 C CA . PHE B 2 146 ? 26.218 29.104 -2.229 1.00 29.62 128 PHE B CA 1
ATOM 3128 C C . PHE B 2 146 ? 27.618 29.547 -1.777 1.00 35.81 128 PHE B C 1
ATOM 3129 O O . PHE B 2 146 ? 27.762 30.170 -0.710 1.00 37.50 128 PHE B O 1
ATOM 3137 N N . ALA B 2 147 ? 28.653 29.133 -2.535 1.00 28.82 129 ALA B N 1
ATOM 3138 C CA . ALA B 2 147 ? 30.062 29.366 -2.249 1.00 26.20 129 ALA B CA 1
ATOM 3139 C C . ALA B 2 147 ? 30.851 29.187 -3.526 1.00 27.31 129 ALA B C 1
ATOM 3140 O O . ALA B 2 147 ? 30.378 28.476 -4.421 1.00 27.55 129 ALA B O 1
ATOM 3142 N N . PRO B 2 148 ? 32.076 29.761 -3.634 1.00 23.74 130 PRO B N 1
ATOM 3143 C CA . PRO B 2 148 ? 32.871 29.544 -4.864 1.00 22.80 130 PRO B CA 1
ATOM 3144 C C . PRO B 2 148 ? 33.162 28.060 -5.090 1.00 25.98 130 PRO B C 1
ATOM 3145 O O . PRO B 2 148 ? 33.650 27.402 -4.194 1.00 25.42 130 PRO B O 1
ATOM 3149 N N . GLY B 2 149 ? 32.818 27.538 -6.254 1.00 24.24 131 GLY B N 1
ATOM 3150 C CA . GLY B 2 149 ? 33.049 26.137 -6.575 1.00 24.84 131 GLY B CA 1
ATOM 3151 C C . GLY B 2 149 ? 31.930 25.187 -6.171 1.00 30.66 131 GLY B C 1
ATOM 3152 O O . GLY B 2 149 ? 32.023 23.979 -6.433 1.00 31.96 131 GLY B O 1
ATOM 3153 N N . PHE B 2 150 ? 30.875 25.700 -5.516 1.00 26.84 132 PHE B N 1
ATOM 3154 C CA . PHE B 2 150 ? 29.756 24.842 -5.137 1.00 27.73 132 PHE B CA 1
ATOM 3155 C C . PHE B 2 150 ? 28.813 24.688 -6.350 1.00 33.84 132 PHE B C 1
ATOM 3156 O O . PHE B 2 150 ? 28.212 25.667 -6.801 1.00 35.06 132 PHE B O 1
ATOM 3164 N N . ALA B 2 151 ? 28.712 23.471 -6.881 1.00 27.89 133 ALA B N 1
ATOM 3165 C CA . ALA B 2 151 ? 27.873 23.178 -8.033 1.00 27.45 133 ALA B CA 1
ATOM 3166 C C . ALA B 2 151 ? 26.654 22.356 -7.631 1.00 34.13 133 ALA B C 1
ATOM 3167 O O . ALA B 2 151 ? 26.779 21.375 -6.901 1.00 35.45 133 ALA B O 1
ATOM 3169 N N . TYR B 2 152 ? 25.469 22.791 -8.073 1.00 30.91 134 TYR B N 1
ATOM 3170 C CA . TYR B 2 152 ? 24.191 22.090 -7.855 1.00 31.22 134 TYR B CA 1
ATOM 3171 C C . TYR B 2 152 ? 24.065 21.117 -9.025 1.00 34.59 134 TYR B C 1
ATOM 3172 O O . TYR B 2 152 ? 23.995 21.504 -10.203 1.00 32.37 134 TYR B O 1
ATOM 3181 N N . LEU B 2 153 ? 24.127 19.839 -8.689 1.00 33.24 135 LEU B N 1
ATOM 3182 C CA . LEU B 2 153 ? 24.074 18.765 -9.669 1.00 33.35 135 LEU B CA 1
ATOM 3183 C C . LEU B 2 153 ? 22.683 18.234 -9.837 1.00 38.16 135 LEU B C 1
ATOM 3184 O O . LEU B 2 153 ? 21.933 18.119 -8.863 1.00 38.47 135 LEU B O 1
ATOM 3189 N N . VAL B 2 154 ? 22.314 17.987 -11.099 1.00 36.25 136 VAL B N 1
ATOM 3190 C CA . VAL B 2 154 ? 20.995 17.480 -11.514 1.00 37.80 136 VAL B CA 1
ATOM 3191 C C . VAL B 2 154 ? 21.112 16.245 -12.437 1.00 45.23 136 VAL B C 1
ATOM 3192 O O . VAL B 2 154 ? 22.187 15.943 -12.954 1.00 44.76 136 VAL B O 1
ATOM 3196 N N . ASP B 2 155 ? 19.974 15.596 -12.694 1.00 46.03 137 ASP B N 1
ATOM 3197 C CA . ASP B 2 155 ? 19.804 14.470 -13.614 1.00 49.16 137 ASP B CA 1
ATOM 3198 C C . ASP B 2 155 ? 20.462 13.164 -13.194 1.00 55.45 137 ASP B C 1
ATOM 3199 O O . ASP B 2 155 ? 20.688 12.268 -14.031 1.00 57.42 137 ASP B O 1
ATOM 3204 N N . GLY B 2 156 ? 20.687 13.037 -11.882 1.00 50.91 138 GLY B N 1
ATOM 3205 C CA . GLY B 2 156 ? 21.230 11.824 -11.285 1.00 51.07 138 GLY B CA 1
ATOM 3206 C C . GLY B 2 156 ? 20.091 10.880 -10.956 1.00 56.92 138 GLY B C 1
ATOM 3207 O O . GLY B 2 156 ? 18.951 11.124 -11.367 1.00 59.20 138 GLY B O 1
ATOM 3208 N N . ASP B 2 157 ? 20.378 9.803 -10.207 1.00 50.87 139 ASP B N 1
ATOM 3209 C CA . ASP B 2 157 ? 19.367 8.834 -9.820 1.00 51.58 139 ASP B CA 1
ATOM 3210 C C . ASP B 2 157 ? 18.268 9.482 -8.958 1.00 54.17 139 ASP B C 1
ATOM 3211 O O . ASP B 2 157 ? 18.537 9.942 -7.841 1.00 51.20 139 ASP B O 1
ATOM 3216 N N . ALA B 2 158 ? 17.026 9.499 -9.501 1.00 52.68 140 ALA B N 1
ATOM 3217 C CA . ALA B 2 158 ? 15.839 10.077 -8.859 1.00 53.93 140 ALA B CA 1
ATOM 3218 C C . ALA B 2 158 ? 15.441 9.416 -7.540 1.00 61.78 140 ALA B C 1
ATOM 3219 O O . ALA B 2 158 ? 14.784 10.057 -6.722 1.00 62.21 140 ALA B O 1
ATOM 3221 N N . ARG B 2 159 ? 15.857 8.146 -7.326 1.00 60.79 141 ARG B N 1
ATOM 3222 C CA . ARG B 2 159 ? 15.611 7.372 -6.100 1.00 61.74 141 ARG B CA 1
ATOM 3223 C C . ARG B 2 159 ? 16.274 8.016 -4.883 1.00 60.93 141 ARG B C 1
ATOM 3224 O O . ARG B 2 159 ? 15.831 7.804 -3.757 1.00 61.23 141 ARG B O 1
ATOM 3232 N N . LEU B 2 160 ? 17.344 8.793 -5.119 1.00 53.61 142 LEU B N 1
ATOM 3233 C CA . LEU B 2 160 ? 18.133 9.452 -4.080 1.00 51.11 142 LEU B CA 1
ATOM 3234 C C . LEU B 2 160 ? 17.463 10.694 -3.468 1.00 57.64 142 LEU B C 1
ATOM 3235 O O . LEU B 2 160 ? 17.962 11.199 -2.456 1.00 55.65 142 LEU B O 1
ATOM 3240 N N . GLN B 2 161 ? 16.339 11.180 -4.071 1.00 56.16 143 GLN B N 1
ATOM 3241 C CA . GLN B 2 161 ? 15.615 12.370 -3.602 1.00 55.22 143 GLN B CA 1
ATOM 3242 C C . GLN B 2 161 ? 15.242 12.266 -2.136 1.00 61.77 143 GLN B C 1
ATOM 3243 O O . GLN B 2 161 ? 14.488 11.387 -1.735 1.00 66.44 143 GLN B O 1
ATOM 3249 N N . VAL B 2 162 ? 15.859 13.115 -1.338 1.00 56.73 144 VAL B N 1
ATOM 3250 C CA . VAL B 2 162 ? 15.770 13.143 0.111 1.00 57.45 144 VAL B CA 1
ATOM 3251 C C . VAL B 2 162 ? 15.600 14.604 0.579 1.00 63.70 144 VAL B C 1
ATOM 3252 O O . VAL B 2 162 ? 16.153 15.516 -0.056 1.00 62.87 144 VAL B O 1
ATOM 3256 N N . PRO B 2 163 ? 14.818 14.885 1.646 1.00 62.80 145 PRO B N 1
ATOM 3257 C CA . PRO B 2 163 ? 14.669 16.289 2.060 1.00 61.62 145 PRO B CA 1
ATOM 3258 C C . PRO B 2 163 ? 15.921 16.808 2.767 1.00 62.51 145 PRO B C 1
ATOM 3259 O O . PRO B 2 163 ? 16.726 16.005 3.241 1.00 60.92 145 PRO B O 1
ATOM 3263 N N . ARG B 2 164 ? 16.050 18.145 2.870 1.00 58.75 146 ARG B N 1
ATOM 3264 C CA . ARG B 2 164 ? 17.116 18.837 3.598 1.00 58.07 146 ARG B CA 1
ATOM 3265 C C . ARG B 2 164 ? 17.021 18.463 5.076 1.00 64.52 146 ARG B C 1
ATOM 3266 O O . ARG B 2 164 ? 15.965 18.001 5.522 1.00 67.31 146 ARG B O 1
ATOM 3274 N N . ARG B 2 165 ? 18.093 18.697 5.845 1.00 60.42 147 ARG B N 1
ATOM 3275 C CA . ARG B 2 165 ? 18.087 18.432 7.284 1.00 62.17 147 ARG B CA 1
ATOM 3276 C C . ARG B 2 165 ? 17.179 19.450 7.965 1.00 74.07 147 ARG B C 1
ATOM 3277 O O . ARG B 2 165 ? 17.039 20.579 7.459 1.00 72.88 147 ARG B O 1
ATOM 3285 N N . ALA B 2 166 ? 16.520 19.045 9.083 1.00 76.57 148 ALA B N 1
ATOM 3286 C CA . ALA B 2 166 ? 15.577 19.919 9.818 1.00 78.92 148 ALA B CA 1
ATOM 3287 C C . ALA B 2 166 ? 16.240 21.259 10.163 1.00 81.52 148 ALA B C 1
ATOM 3288 O O . ALA B 2 166 ? 15.716 22.325 9.825 1.00 80.15 148 ALA B O 1
ATOM 3290 N N . GLU B 2 167 ? 17.442 21.179 10.752 1.00 77.86 149 GLU B N 1
ATOM 3291 C CA . GLU B 2 167 ? 18.254 22.335 11.079 1.00 76.73 149 GLU B CA 1
ATOM 3292 C C . GLU B 2 167 ? 19.650 22.187 10.434 1.00 74.86 149 GLU B C 1
ATOM 3293 O O . GLU B 2 167 ? 20.208 21.082 10.444 1.00 75.43 149 GLU B O 1
ATOM 3299 N N . PRO B 2 168 ? 20.222 23.271 9.856 1.00 65.36 150 PRO B N 1
ATOM 3300 C CA . PRO B 2 168 ? 21.562 23.157 9.259 1.00 61.50 150 PRO B CA 1
ATOM 3301 C C . PRO B 2 168 ? 22.668 22.873 10.271 1.00 61.63 150 PRO B C 1
ATOM 3302 O O . PRO B 2 168 ? 22.555 23.238 11.436 1.00 62.83 150 PRO B O 1
ATOM 3306 N N . ARG B 2 169 ? 23.735 22.205 9.814 1.00 54.39 151 ARG B N 1
ATOM 3307 C CA . ARG B 2 169 ? 24.905 21.898 10.619 1.00 53.35 151 ARG B CA 1
ATOM 3308 C C . ARG B 2 169 ? 25.747 23.164 10.709 1.00 58.53 151 ARG B C 1
ATOM 3309 O O . ARG B 2 169 ? 25.735 23.976 9.780 1.00 56.19 151 ARG B O 1
ATOM 3317 N N . THR B 2 170 ? 26.479 23.328 11.823 1.00 57.16 152 THR B N 1
ATOM 3318 C CA . THR B 2 170 ? 27.339 24.483 12.072 1.00 56.62 152 THR B CA 1
ATOM 3319 C C . THR B 2 170 ? 28.569 24.427 11.172 1.00 59.40 152 THR B C 1
ATOM 3320 O O . THR B 2 170 ? 29.011 25.455 10.641 1.00 59.22 152 THR B O 1
ATOM 3324 N N . SER B 2 171 ? 29.101 23.208 11.004 1.00 53.95 153 SER B N 1
ATOM 3325 C CA . SER B 2 171 ? 30.286 22.928 10.225 1.00 52.01 153 SER B CA 1
ATOM 3326 C C . SER B 2 171 ? 30.156 21.592 9.503 1.00 56.63 153 SER B C 1
ATOM 3327 O O . SER B 2 171 ? 29.936 20.550 10.139 1.00 59.76 153 SER B O 1
ATOM 3330 N N . VAL B 2 172 ? 30.284 21.632 8.168 1.00 47.63 154 VAL B N 1
ATOM 3331 C CA . VAL B 2 172 ? 30.332 20.440 7.322 1.00 44.49 154 VAL B CA 1
ATOM 3332 C C . VAL B 2 172 ? 31.753 20.437 6.751 1.00 43.28 154 VAL B C 1
ATOM 3333 O O . VAL B 2 172 ? 32.266 21.515 6.440 1.00 40.59 154 VAL B O 1
ATOM 3337 N N . PRO B 2 173 ? 32.468 19.297 6.693 1.00 39.25 155 PRO B N 1
ATOM 3338 C CA . PRO B 2 173 ? 33.856 19.342 6.192 1.00 36.86 155 PRO B CA 1
ATOM 3339 C C . PRO B 2 173 ? 33.992 19.669 4.706 1.00 39.96 155 PRO B C 1
ATOM 3340 O O . PRO B 2 173 ? 33.048 19.476 3.924 1.00 38.14 155 PRO B O 1
ATOM 3344 N N . ALA B 2 174 ? 35.173 20.199 4.326 1.00 36.19 156 ALA B N 1
ATOM 3345 C CA . ALA B 2 174 ? 35.525 20.517 2.949 1.00 34.57 156 ALA B CA 1
ATOM 3346 C C . ALA B 2 174 ? 35.541 19.184 2.185 1.00 36.78 156 ALA B C 1
ATOM 3347 O O . ALA B 2 174 ? 36.071 18.189 2.701 1.00 36.75 156 ALA B O 1
ATOM 3349 N N . GLY B 2 175 ? 34.902 19.165 1.011 1.00 30.98 157 GLY B N 1
ATOM 3350 C CA . GLY B 2 175 ? 34.814 17.970 0.169 1.00 29.57 157 GLY B CA 1
ATOM 3351 C C . GLY B 2 175 ? 33.642 17.068 0.495 1.00 32.09 157 GLY B C 1
ATOM 3352 O O . GLY B 2 175 ? 33.537 15.973 -0.054 1.00 32.55 157 GLY B O 1
ATOM 3353 N N . ALA B 2 176 ? 32.743 17.520 1.384 1.00 28.00 158 ALA B N 1
ATOM 3354 C CA . ALA B 2 176 ? 31.543 16.773 1.762 1.00 28.60 158 ALA B CA 1
ATOM 3355 C C . ALA B 2 176 ? 30.614 16.596 0.565 1.00 32.54 158 ALA B C 1
ATOM 3356 O O . ALA B 2 176 ? 30.256 17.575 -0.095 1.00 32.22 158 ALA B O 1
ATOM 3358 N N . VAL B 2 177 ? 30.283 15.321 0.267 1.00 27.54 159 VAL B N 1
ATOM 3359 C CA . VAL B 2 177 ? 29.424 14.908 -0.840 1.00 25.02 159 VAL B CA 1
ATOM 3360 C C . VAL B 2 177 ? 28.060 14.767 -0.245 1.00 32.64 159 VAL B C 1
ATOM 3361 O O . VAL B 2 177 ? 27.877 14.088 0.765 1.00 32.51 159 VAL B O 1
ATOM 3365 N N . ALA B 2 178 ? 27.110 15.493 -0.806 1.00 33.14 160 ALA B N 1
ATOM 3366 C CA . ALA B 2 178 ? 25.791 15.603 -0.212 1.00 34.24 160 ALA B CA 1
ATOM 3367 C C . ALA B 2 178 ? 24.599 15.533 -1.158 1.00 35.21 160 ALA B C 1
ATOM 3368 O O . ALA B 2 178 ? 24.755 15.582 -2.382 1.00 34.07 160 ALA B O 1
ATOM 3370 N N . LEU B 2 179 ? 23.397 15.423 -0.558 1.00 31.17 161 LEU B N 1
ATOM 3371 C CA . LEU B 2 179 ? 22.104 15.362 -1.253 1.00 31.71 161 LEU B CA 1
ATOM 3372 C C . LEU B 2 179 ? 21.086 16.280 -0.604 1.00 38.21 161 LEU B C 1
ATOM 3373 O O . LEU B 2 179 ? 21.098 16.457 0.616 1.00 40.37 161 LEU B O 1
ATOM 3378 N N . ALA B 2 180 ? 20.191 16.846 -1.407 1.00 36.33 162 ALA B N 1
ATOM 3379 C CA . ALA B 2 180 ? 19.025 17.647 -0.958 1.00 37.58 162 ALA B CA 1
ATOM 3380 C C . ALA B 2 180 ? 18.085 17.786 -2.129 1.00 43.07 162 ALA B C 1
ATOM 3381 O O . ALA B 2 180 ? 18.525 18.214 -3.220 1.00 41.65 162 ALA B O 1
ATOM 3383 N N . GLY B 2 181 ? 16.817 17.386 -1.911 1.00 41.11 163 GLY B N 1
ATOM 3384 C CA . GLY B 2 181 ? 15.793 17.431 -2.940 1.00 42.09 163 GLY B CA 1
ATOM 3385 C C . GLY B 2 181 ? 16.240 16.652 -4.154 1.00 50.27 163 GLY B C 1
ATOM 3386 O O . GLY B 2 181 ? 16.710 15.524 -4.014 1.00 51.70 163 GLY B O 1
ATOM 3387 N N . GLU B 2 182 ? 16.182 17.284 -5.335 1.00 48.34 164 GLU B N 1
ATOM 3388 C CA . GLU B 2 182 ? 16.578 16.688 -6.621 1.00 48.64 164 GLU B CA 1
ATOM 3389 C C . GLU B 2 182 ? 18.082 16.869 -6.911 1.00 46.22 164 GLU B C 1
ATOM 3390 O O . GLU B 2 182 ? 18.561 16.463 -7.983 1.00 46.47 164 GLU B O 1
ATOM 3396 N N . PHE B 2 183 ? 18.810 17.494 -5.977 1.00 37.95 165 PHE B N 1
ATOM 3397 C CA . PHE B 2 183 ? 20.231 17.797 -6.177 1.00 35.45 165 PHE B CA 1
ATOM 3398 C C . PHE B 2 183 ? 21.220 16.966 -5.378 1.00 39.39 165 PHE B C 1
ATOM 3399 O O . PHE B 2 183 ? 20.923 16.432 -4.299 1.00 40.90 165 PHE B O 1
ATOM 3407 N N . SER B 2 184 ? 22.431 16.932 -5.915 1.00 33.23 166 SER B N 1
ATOM 3408 C CA . SER B 2 184 ? 23.622 16.427 -5.273 1.00 32.00 166 SER B CA 1
ATOM 3409 C C . SER B 2 184 ? 24.648 17.579 -5.381 1.00 36.37 166 SER B C 1
ATOM 3410 O O . SER B 2 184 ? 24.526 18.455 -6.236 1.00 36.24 166 SER B O 1
ATOM 3413 N N . GLY B 2 185 ? 25.620 17.597 -4.505 1.00 32.50 167 GLY B N 1
ATOM 3414 C CA . GLY B 2 185 ? 26.633 18.633 -4.560 1.00 30.98 167 GLY B CA 1
ATOM 3415 C C . GLY B 2 185 ? 27.801 18.337 -3.667 1.00 32.43 167 GLY B C 1
ATOM 3416 O O . GLY B 2 185 ? 27.680 17.538 -2.735 1.00 32.64 167 GLY B O 1
ATOM 3417 N N . VAL B 2 186 ? 28.935 18.969 -3.956 1.00 26.13 168 VAL B N 1
ATOM 3418 C CA . VAL B 2 186 ? 30.144 18.823 -3.150 1.00 24.00 168 VAL B CA 1
ATOM 3419 C C . VAL B 2 186 ? 30.504 20.184 -2.534 1.00 29.06 168 VAL B C 1
ATOM 3420 O O . VAL B 2 186 ? 30.779 21.135 -3.277 1.00 27.71 168 VAL B O 1
ATOM 3424 N N . TYR B 2 187 ? 30.536 20.258 -1.187 1.00 26.05 169 TYR B N 1
ATOM 3425 C CA . TYR B 2 187 ? 30.929 21.454 -0.431 1.00 25.96 169 TYR B CA 1
ATOM 3426 C C . TYR B 2 187 ? 32.406 21.756 -0.686 1.00 32.13 169 TYR B C 1
ATOM 3427 O O . TYR B 2 187 ? 33.258 20.909 -0.380 1.00 33.80 169 TYR B O 1
ATOM 3436 N N . PRO B 2 188 ? 32.739 22.930 -1.283 1.00 27.51 170 PRO B N 1
ATOM 3437 C CA . PRO B 2 188 ? 34.169 23.218 -1.592 1.00 26.57 170 PRO B CA 1
ATOM 3438 C C . PRO B 2 188 ? 35.059 23.520 -0.386 1.00 35.21 170 PRO B C 1
ATOM 3439 O O . PRO B 2 188 ? 36.237 23.186 -0.408 1.00 36.82 170 PRO B O 1
ATOM 3443 N N . ARG B 2 189 ? 34.519 24.149 0.660 1.00 33.55 171 ARG B N 1
ATOM 3444 C CA . ARG B 2 189 ? 35.265 24.493 1.885 1.00 34.16 171 ARG B CA 1
ATOM 3445 C C . ARG B 2 189 ? 34.437 24.111 3.114 1.00 37.18 171 ARG B C 1
ATOM 3446 O O . ARG B 2 189 ? 33.210 23.960 3.005 1.00 32.17 171 ARG B O 1
ATOM 3454 N N . GLN B 2 190 ? 35.091 24.074 4.297 1.00 36.42 172 GLN B N 1
ATOM 3455 C CA . GLN B 2 190 ? 34.394 23.876 5.566 1.00 37.90 172 GLN B CA 1
ATOM 3456 C C . GLN B 2 190 ? 33.427 25.049 5.735 1.00 42.98 172 GLN B C 1
ATOM 3457 O O . GLN B 2 190 ? 33.834 26.203 5.581 1.00 43.62 172 GLN B O 1
ATOM 3463 N N . SER B 2 191 ? 32.144 24.754 5.984 1.00 39.38 173 SER B N 1
ATOM 3464 C CA . SER B 2 191 ? 31.122 25.774 6.126 1.00 40.44 173 SER B CA 1
ATOM 3465 C C . SER B 2 191 ? 29.851 25.212 6.740 1.00 46.95 173 SER B C 1
ATOM 3466 O O . SER B 2 191 ? 29.700 23.991 6.770 1.00 49.05 173 SER B O 1
ATOM 3469 N N . PRO B 2 192 ? 28.883 26.055 7.167 1.00 42.44 174 PRO B N 1
ATOM 3470 C CA . PRO B 2 192 ? 27.606 25.490 7.623 1.00 43.01 174 PRO B CA 1
ATOM 3471 C C . PRO B 2 192 ? 26.859 24.924 6.409 1.00 46.35 174 PRO B C 1
ATOM 3472 O O . PRO B 2 192 ? 27.039 25.423 5.291 1.00 44.89 174 PRO B O 1
ATOM 3476 N N . GLY B 2 193 ? 26.048 23.895 6.623 1.00 43.22 175 GLY B N 1
ATOM 3477 C CA . GLY B 2 193 ? 25.279 23.280 5.544 1.00 42.53 175 GLY B CA 1
ATOM 3478 C C . GLY B 2 193 ? 24.123 22.447 6.031 1.00 47.37 175 GLY B C 1
ATOM 3479 O O . GLY B 2 193 ? 24.248 21.741 7.030 1.00 48.57 175 GLY B O 1
ATOM 3480 N N . GLY B 2 194 ? 23.009 22.522 5.315 1.00 44.86 176 GLY B N 1
ATOM 3481 C CA . GLY B 2 194 ? 21.791 21.788 5.660 1.00 46.02 176 GLY B CA 1
ATOM 3482 C C . GLY B 2 194 ? 21.497 20.569 4.813 1.00 48.59 176 GLY B C 1
ATOM 3483 O O . GLY B 2 194 ? 20.443 19.944 4.963 1.00 52.28 176 GLY B O 1
ATOM 3484 N N . TRP B 2 195 ? 22.413 20.229 3.911 1.00 39.88 177 TRP B N 1
ATOM 3485 C CA . TRP B 2 195 ? 22.266 19.073 3.035 1.00 38.25 177 TRP B CA 1
ATOM 3486 C C . TRP B 2 195 ? 22.623 17.774 3.746 1.00 42.45 177 TRP B C 1
ATOM 3487 O O . TRP B 2 195 ? 23.327 17.775 4.764 1.00 42.02 177 TRP B O 1
ATOM 3498 N N . GLN B 2 196 ? 22.128 16.671 3.197 1.00 40.23 178 GLN B N 1
ATOM 3499 C CA . GLN B 2 196 ? 22.330 15.318 3.707 1.00 41.87 178 GLN B CA 1
ATOM 3500 C C . GLN B 2 196 ? 23.693 14.805 3.242 1.00 41.19 178 GLN B C 1
ATOM 3501 O O . GLN B 2 196 ? 23.903 14.694 2.037 1.00 39.98 178 GLN B O 1
ATOM 3507 N N . LEU B 2 197 ? 24.641 14.570 4.183 1.00 35.74 179 LEU B N 1
ATOM 3508 C CA . LEU B 2 197 ? 26.040 14.162 3.896 1.00 33.02 179 LEU B CA 1
ATOM 3509 C C . LEU B 2 197 ? 26.234 12.651 3.731 1.00 38.78 179 LEU B C 1
ATOM 3510 O O . LEU B 2 197 ? 26.047 11.903 4.689 1.00 40.46 179 LEU B O 1
ATOM 3515 N N . ILE B 2 198 ? 26.652 12.208 2.526 1.00 33.72 180 ILE B N 1
ATOM 3516 C CA . ILE B 2 198 ? 26.823 10.783 2.199 1.00 33.01 180 ILE B CA 1
ATOM 3517 C C . ILE B 2 198 ? 28.258 10.304 2.093 1.00 36.24 180 ILE B C 1
ATOM 3518 O O . ILE B 2 198 ? 28.528 9.099 2.155 1.00 36.67 180 ILE B O 1
ATOM 3523 N N . GLY B 2 199 ? 29.173 11.251 1.996 1.00 30.51 181 GLY B N 1
ATOM 3524 C CA . GLY B 2 199 ? 30.586 10.939 1.892 1.00 29.30 181 GLY B CA 1
ATOM 3525 C C . GLY B 2 199 ? 31.469 12.150 1.736 1.00 32.19 181 GLY B C 1
ATOM 3526 O O . GLY B 2 199 ? 31.057 13.293 2.010 1.00 32.03 181 GLY B O 1
ATOM 3527 N N . HIS B 2 200 ? 32.714 11.899 1.340 1.00 27.42 182 HIS B N 1
ATOM 3528 C CA . HIS B 2 200 ? 33.667 12.998 1.147 1.00 25.74 182 HIS B CA 1
ATOM 3529 C C . HIS B 2 200 ? 34.630 12.716 0.020 1.00 27.26 182 HIS B C 1
ATOM 3530 O O . HIS B 2 200 ? 34.913 11.551 -0.289 1.00 25.93 182 HIS B O 1
ATOM 3537 N N . THR B 2 201 ? 35.119 13.784 -0.604 1.00 23.98 183 THR B N 1
ATOM 3538 C CA . THR B 2 201 ? 36.113 13.719 -1.658 1.00 24.04 183 THR B CA 1
ATOM 3539 C C . THR B 2 201 ? 37.371 14.503 -1.289 1.00 27.49 183 THR B C 1
ATOM 3540 O O . THR B 2 201 ? 37.302 15.458 -0.484 1.00 25.95 183 THR B O 1
ATOM 3544 N N . ASP B 2 202 ? 38.512 14.082 -1.898 1.00 23.27 184 ASP B N 1
ATOM 3545 C CA . ASP B 2 202 ? 39.797 14.747 -1.760 1.00 24.17 184 ASP B CA 1
ATOM 3546 C C . ASP B 2 202 ? 40.083 15.618 -2.989 1.00 28.08 184 ASP B C 1
ATOM 3547 O O . ASP B 2 202 ? 41.105 16.306 -3.041 1.00 29.68 184 ASP B O 1
ATOM 3552 N N . ALA B 2 203 ? 39.152 15.630 -3.948 1.00 24.29 185 ALA B N 1
ATOM 3553 C CA . ALA B 2 203 ? 39.203 16.466 -5.153 1.00 23.35 185 ALA B CA 1
ATOM 3554 C C . ALA B 2 203 ? 39.052 17.940 -4.729 1.00 23.80 185 ALA B C 1
ATOM 3555 O O . ALA B 2 203 ? 38.337 18.236 -3.772 1.00 21.59 185 ALA B O 1
ATOM 3557 N N . VAL B 2 204 ? 39.785 18.831 -5.378 1.00 21.11 186 VAL B N 1
ATOM 3558 C CA . VAL B 2 204 ? 39.752 20.251 -5.055 1.00 21.95 186 VAL B CA 1
ATOM 3559 C C . VAL B 2 204 ? 38.664 20.891 -5.913 1.00 28.91 186 VAL B C 1
ATOM 3560 O O . VAL B 2 204 ? 38.837 21.008 -7.134 1.00 30.93 186 VAL B O 1
ATOM 3572 N N . PHE B 2 206 ? 37.519 24.007 -5.665 1.00 22.05 188 PHE B N 1
ATOM 3573 C CA . PHE B 2 206 ? 37.846 25.369 -5.981 1.00 20.77 188 PHE B CA 1
ATOM 3574 C C . PHE B 2 206 ? 39.262 25.731 -5.624 1.00 25.71 188 PHE B C 1
ATOM 3575 O O . PHE B 2 206 ? 39.686 25.496 -4.518 1.00 26.38 188 PHE B O 1
ATOM 3583 N N . ASP B 2 207 ? 39.999 26.292 -6.566 1.00 24.56 189 ASP B N 1
ATOM 3584 C CA . ASP B 2 207 ? 41.368 26.729 -6.357 1.00 26.55 189 ASP B CA 1
ATOM 3585 C C . ASP B 2 207 ? 41.589 27.945 -7.222 1.00 34.24 189 ASP B C 1
ATOM 3586 O O . ASP B 2 207 ? 41.580 27.867 -8.450 1.00 36.49 189 ASP B O 1
ATOM 3591 N N . VAL B 2 208 ? 41.799 29.067 -6.566 1.00 31.04 190 VAL B N 1
ATOM 3592 C CA . VAL B 2 208 ? 41.957 30.364 -7.221 1.00 32.01 190 VAL B CA 1
ATOM 3593 C C . VAL B 2 208 ? 43.165 30.479 -8.169 1.00 41.11 190 VAL B C 1
ATOM 3594 O O . VAL B 2 208 ? 43.144 31.293 -9.106 1.00 41.62 190 VAL B O 1
ATOM 3598 N N . ASN B 2 209 ? 44.188 29.631 -7.953 1.00 40.16 191 ASN B N 1
ATOM 3599 C CA . ASN B 2 209 ? 45.428 29.636 -8.742 1.00 42.71 191 ASN B CA 1
ATOM 3600 C C . ASN B 2 209 ? 45.452 28.650 -9.917 1.00 49.93 191 ASN B C 1
ATOM 3601 O O . ASN B 2 209 ? 46.353 28.701 -10.748 1.00 52.84 191 ASN B O 1
ATOM 3606 N N . ARG B 2 210 ? 44.458 27.776 -9.982 1.00 45.76 192 ARG B N 1
ATOM 3607 C CA . ARG B 2 210 ? 44.273 26.785 -11.027 1.00 45.84 192 ARG B CA 1
ATOM 3608 C C . ARG B 2 210 ? 43.701 27.527 -12.249 1.00 52.18 192 ARG B C 1
ATOM 3609 O O . ARG B 2 210 ? 42.963 28.498 -12.078 1.00 51.25 192 ARG B O 1
ATOM 3617 N N . ASP B 2 211 ? 44.061 27.086 -13.469 1.00 51.85 193 ASP B N 1
ATOM 3618 C CA . ASP B 2 211 ? 43.620 27.679 -14.744 1.00 52.92 193 ASP B CA 1
ATOM 3619 C C . ASP B 2 211 ? 42.111 27.736 -14.855 1.00 54.99 193 ASP B C 1
ATOM 3620 O O . ASP B 2 211 ? 41.577 28.730 -15.349 1.00 56.23 193 ASP B O 1
ATOM 3625 N N . LYS B 2 212 ? 41.421 26.684 -14.362 1.00 48.56 194 LYS B N 1
ATOM 3626 C CA . LYS B 2 212 ? 39.958 26.633 -14.251 1.00 45.74 194 LYS B CA 1
ATOM 3627 C C . LYS B 2 212 ? 39.697 26.591 -12.736 1.00 43.43 194 LYS B C 1
ATOM 3628 O O . LYS B 2 212 ? 39.875 25.550 -12.096 1.00 41.05 194 LYS B O 1
ATOM 3634 N N . PRO B 2 213 ? 39.438 27.766 -12.114 1.00 37.98 195 PRO B N 1
ATOM 3635 C CA . PRO B 2 213 ? 39.306 27.810 -10.639 1.00 34.37 195 PRO B CA 1
ATOM 3636 C C . PRO B 2 213 ? 38.321 26.825 -10.045 1.00 34.60 195 PRO B C 1
ATOM 3637 O O . PRO B 2 213 ? 38.675 26.107 -9.120 1.00 32.73 195 PRO B O 1
ATOM 3641 N N . ALA B 2 214 ? 37.087 26.792 -10.578 1.00 30.56 196 ALA B N 1
ATOM 3642 C CA . ALA B 2 214 ? 36.040 25.879 -10.143 1.00 27.82 196 ALA B CA 1
ATOM 3643 C C . ALA B 2 214 ? 36.176 24.604 -10.986 1.00 34.05 196 ALA B C 1
ATOM 3644 O O . ALA B 2 214 ? 36.262 24.680 -12.225 1.00 33.54 196 ALA B O 1
ATOM 3646 N N . LEU B 2 215 ? 36.222 23.444 -10.316 1.00 29.79 197 LEU B N 1
ATOM 3647 C CA . LEU B 2 215 ? 36.325 22.159 -11.005 1.00 30.24 197 LEU B CA 1
ATOM 3648 C C . LEU B 2 215 ? 35.081 21.890 -11.861 1.00 35.33 197 LEU B C 1
ATOM 3649 O O . LEU B 2 215 ? 35.217 21.378 -12.966 1.00 35.26 197 LEU B O 1
ATOM 3654 N N . LEU B 2 216 ? 33.887 22.269 -11.343 1.00 31.29 198 LEU B N 1
ATOM 3655 C CA . LEU B 2 216 ? 32.592 22.033 -11.968 1.00 31.04 198 LEU B CA 1
ATOM 3656 C C . LEU B 2 216 ? 31.973 23.324 -12.533 1.00 37.97 198 LEU B C 1
ATOM 3657 O O . LEU B 2 216 ? 31.714 24.286 -11.801 1.00 37.78 198 LEU B O 1
ATOM 3662 N N . THR B 2 217 ? 31.744 23.320 -13.849 1.00 37.07 199 THR B N 1
ATOM 3663 C CA . THR B 2 217 ? 31.183 24.418 -14.650 1.00 37.18 199 THR B CA 1
ATOM 3664 C C . THR B 2 217 ? 29.777 24.025 -15.133 1.00 38.56 199 THR B C 1
ATOM 3665 O O . THR B 2 217 ? 29.625 22.885 -15.564 1.00 38.39 199 THR B O 1
ATOM 3669 N N . PRO B 2 218 ? 28.752 24.930 -15.140 1.00 35.97 200 PRO B N 1
ATOM 3670 C CA . PRO B 2 218 ? 27.422 24.537 -15.678 1.00 35.04 200 PRO B CA 1
ATOM 3671 C C . PRO B 2 218 ? 27.496 23.871 -17.053 1.00 37.32 200 PRO B C 1
ATOM 3672 O O . PRO B 2 218 ? 28.268 24.302 -17.907 1.00 37.40 200 PRO B O 1
ATOM 3676 N N . GLY B 2 219 ? 26.774 22.758 -17.208 1.00 33.22 201 GLY B N 1
ATOM 3677 C CA . GLY B 2 219 ? 26.749 21.992 -18.447 1.00 34.17 201 GLY B CA 1
ATOM 3678 C C . GLY B 2 219 ? 27.616 20.748 -18.452 1.00 42.07 201 GLY B C 1
ATOM 3679 O O . GLY B 2 219 ? 27.404 19.857 -19.278 1.00 46.38 201 GLY B O 1
ATOM 3688 N N . TRP B 2 221 ? 29.193 17.128 -17.229 1.00 41.30 203 TRP B N 1
ATOM 3689 C CA . TRP B 2 221 ? 28.684 15.844 -16.748 1.00 42.57 203 TRP B CA 1
ATOM 3690 C C . TRP B 2 221 ? 29.709 15.269 -15.792 1.00 43.00 203 TRP B C 1
ATOM 3691 O O . TRP B 2 221 ? 30.911 15.226 -16.103 1.00 40.55 203 TRP B O 1
ATOM 3702 N N . VAL B 2 222 ? 29.230 14.872 -14.604 1.00 38.98 204 VAL B N 1
ATOM 3703 C CA . VAL B 2 222 ? 30.038 14.326 -13.514 1.00 36.91 204 VAL B CA 1
ATOM 3704 C C . VAL B 2 222 ? 29.650 12.880 -13.226 1.00 40.62 204 VAL B C 1
ATOM 3705 O O . VAL B 2 222 ? 28.464 12.572 -13.096 1.00 41.56 204 VAL B O 1
ATOM 3709 N N . GLN B 2 223 ? 30.655 12.023 -13.053 1.00 34.75 205 GLN B N 1
ATOM 3710 C CA . GLN B 2 223 ? 30.482 10.661 -12.587 1.00 33.73 205 GLN B CA 1
ATOM 3711 C C . GLN B 2 223 ? 31.106 10.572 -11.175 1.00 35.25 205 GLN B C 1
ATOM 3712 O O . GLN B 2 223 ? 32.220 11.058 -10.948 1.00 33.47 205 GLN B O 1
ATOM 3718 N N . PHE B 2 224 ? 30.376 9.994 -10.228 1.00 31.66 206 PHE B N 1
ATOM 3719 C CA . PHE B 2 224 ? 30.906 9.768 -8.897 1.00 30.57 206 PHE B CA 1
ATOM 3720 C C . PHE B 2 224 ? 31.396 8.340 -8.887 1.00 35.25 206 PHE B C 1
ATOM 3721 O O . PHE B 2 224 ? 30.775 7.480 -9.528 1.00 37.00 206 PHE B O 1
ATOM 3729 N N . ARG B 2 225 ? 32.547 8.098 -8.222 1.00 28.33 207 ARG B N 1
ATOM 3730 C CA . ARG B 2 225 ? 33.171 6.801 -8.132 1.00 27.73 207 ARG B CA 1
ATOM 3731 C C . ARG B 2 225 ? 33.514 6.519 -6.667 1.00 33.47 207 ARG B C 1
ATOM 3732 O O . ARG B 2 225 ? 34.134 7.350 -6.001 1.00 32.61 207 ARG B O 1
ATOM 3740 N N . ALA B 2 226 ? 33.091 5.346 -6.172 1.00 30.91 208 ALA B N 1
ATOM 3741 C CA . ALA B 2 226 ? 33.351 4.942 -4.804 1.00 28.70 208 ALA B CA 1
ATOM 3742 C C . ALA B 2 226 ? 34.771 4.520 -4.620 1.00 32.77 208 ALA B C 1
ATOM 3743 O O . ALA B 2 226 ? 35.305 3.743 -5.429 1.00 34.36 208 ALA B O 1
ATOM 3745 N N . VAL B 2 227 ? 35.387 5.086 -3.554 1.00 27.29 209 VAL B N 1
ATOM 3746 C CA . VAL B 2 227 ? 36.728 4.776 -3.118 1.00 25.78 209 VAL B CA 1
ATOM 3747 C C . VAL B 2 227 ? 36.674 3.412 -2.410 1.00 36.43 209 VAL B C 1
ATOM 3748 O O . VAL B 2 227 ? 35.907 3.234 -1.458 1.00 37.65 209 VAL B O 1
ATOM 3752 N N . GLY B 2 228 ? 37.489 2.474 -2.882 1.00 35.06 210 GLY B N 1
ATOM 3753 C CA . GLY B 2 228 ? 37.565 1.140 -2.305 1.00 38.31 210 GLY B CA 1
ATOM 3754 C C . GLY B 2 228 ? 38.216 0.097 -3.185 1.00 56.53 210 GLY B C 1
ATOM 3755 O O . GLY B 2 228 ? 38.432 0.365 -4.389 1.00 66.23 210 GLY B O 1
ATOM 3757 N N . GLY C 1 2 ? 56.653 77.026 29.352 1.00 42.04 2 GLY C N 1
ATOM 3758 C CA . GLY C 1 2 ? 57.507 75.887 29.071 1.00 40.77 2 GLY C CA 1
ATOM 3759 C C . GLY C 1 2 ? 57.097 75.019 27.881 1.00 39.94 2 GLY C C 1
ATOM 3760 O O . GLY C 1 2 ? 57.102 75.453 26.717 1.00 38.29 2 GLY C O 1
ATOM 3761 N N . THR C 1 3 ? 56.844 73.745 28.181 1.00 32.14 3 THR C N 1
ATOM 3762 C CA . THR C 1 3 ? 56.493 72.703 27.239 1.00 29.20 3 THR C CA 1
ATOM 3763 C C . THR C 1 3 ? 54.984 72.702 26.998 1.00 30.58 3 THR C C 1
ATOM 3764 O O . THR C 1 3 ? 54.178 72.857 27.933 1.00 27.95 3 THR C O 1
ATOM 3768 N N . THR C 1 4 ? 54.604 72.527 25.730 1.00 26.02 4 THR C N 1
ATOM 3769 C CA . THR C 1 4 ? 53.187 72.489 25.363 1.00 24.36 4 THR C CA 1
ATOM 3770 C C . THR C 1 4 ? 52.888 71.350 24.400 1.00 26.53 4 THR C C 1
ATOM 3771 O O . THR C 1 4 ? 53.790 70.863 23.710 1.00 25.51 4 THR C O 1
ATOM 3775 N N . LEU C 1 5 ? 51.602 70.963 24.319 1.00 22.11 5 LEU C N 1
ATOM 3776 C CA . LEU C 1 5 ? 51.118 70.010 23.336 1.00 20.97 5 LEU C CA 1
ATOM 3777 C C . LEU C 1 5 ? 50.161 70.755 22.421 1.00 23.77 5 LEU C C 1
ATOM 3778 O O . LEU C 1 5 ? 49.190 71.334 22.895 1.00 24.54 5 LEU C O 1
ATOM 3783 N N . GLU C 1 6 ? 50.423 70.757 21.122 1.00 20.20 6 GLU C N 1
ATOM 3784 C CA . GLU C 1 6 ? 49.537 71.422 20.166 1.00 19.59 6 GLU C CA 1
ATOM 3785 C C . GLU C 1 6 ? 48.645 70.363 19.539 1.00 24.86 6 GLU C C 1
ATOM 3786 O O . GLU C 1 6 ? 49.149 69.437 18.929 1.00 26.12 6 GLU C O 1
ATOM 3792 N N . VAL C 1 7 ? 47.325 70.488 19.710 1.00 20.97 7 VAL C N 1
ATOM 3793 C CA . VAL C 1 7 ? 46.352 69.534 19.194 1.00 20.07 7 VAL C CA 1
ATOM 3794 C C . VAL C 1 7 ? 46.258 69.693 17.670 1.00 23.67 7 VAL C C 1
ATOM 3795 O O . VAL C 1 7 ? 45.908 70.770 17.169 1.00 24.14 7 VAL C O 1
ATOM 3799 N N . LEU C 1 8 ? 46.602 68.623 16.936 1.00 17.98 8 LEU C N 1
ATOM 3800 C CA . LEU C 1 8 ? 46.574 68.653 15.476 1.00 17.87 8 LEU C CA 1
ATOM 3801 C C . LEU C 1 8 ? 45.253 68.114 14.926 1.00 20.07 8 LEU C C 1
ATOM 3802 O O . LEU C 1 8 ? 44.737 68.630 13.955 1.00 19.71 8 LEU C O 1
ATOM 3807 N N . ARG C 1 9 ? 44.675 67.136 15.620 1.00 17.02 9 ARG C N 1
ATOM 3808 C CA . ARG C 1 9 ? 43.489 66.374 15.231 1.00 15.88 9 ARG C CA 1
ATOM 3809 C C . ARG C 1 9 ? 43.006 65.768 16.542 1.00 17.88 9 ARG C C 1
ATOM 3810 O O . ARG C 1 9 ? 43.841 65.431 17.391 1.00 15.05 9 ARG C O 1
ATOM 3818 N N . THR C 1 10 ? 41.675 65.617 16.717 1.00 15.69 10 THR C N 1
ATOM 3819 C CA . THR C 1 10 ? 41.135 65.104 18.002 1.00 14.81 10 THR C CA 1
ATOM 3820 C C . THR C 1 10 ? 40.517 63.711 17.972 1.00 16.76 10 THR C C 1
ATOM 3821 O O . THR C 1 10 ? 40.506 63.023 18.984 1.00 15.04 10 THR C O 1
ATOM 3825 N N . GLY C 1 11 ? 39.909 63.359 16.850 1.00 15.87 11 GLY C N 1
ATOM 3826 C CA . GLY C 1 11 ? 39.068 62.184 16.728 1.00 15.94 11 GLY C CA 1
ATOM 3827 C C . GLY C 1 11 ? 37.665 62.590 17.206 1.00 20.65 11 GLY C C 1
ATOM 3828 O O . GLY C 1 11 ? 37.420 63.781 17.503 1.00 15.57 11 GLY C O 1
ATOM 3829 N N . PRO C 1 12 ? 36.706 61.640 17.314 1.00 20.92 12 PRO C N 1
ATOM 3830 C CA . PRO C 1 12 ? 35.328 62.024 17.727 1.00 21.26 12 PRO C CA 1
ATOM 3831 C C . PRO C 1 12 ? 35.165 62.908 18.981 1.00 28.15 12 PRO C C 1
ATOM 3832 O O . PRO C 1 12 ? 34.332 63.823 18.966 1.00 30.49 12 PRO C O 1
ATOM 3836 N N . LEU C 1 13 ? 35.946 62.670 20.050 1.00 24.18 13 LEU C N 1
ATOM 3837 C CA . LEU C 1 13 ? 35.819 63.456 21.297 1.00 22.39 13 LEU C CA 1
ATOM 3838 C C . LEU C 1 13 ? 37.052 63.334 22.177 1.00 24.66 13 LEU C C 1
ATOM 3839 O O . LEU C 1 13 ? 37.302 62.265 22.757 1.00 23.66 13 LEU C O 1
ATOM 3844 N N . ALA C 1 14 ? 37.794 64.451 22.323 1.00 18.88 14 ALA C N 1
ATOM 3845 C CA . ALA C 1 14 ? 38.998 64.475 23.159 1.00 17.25 14 ALA C CA 1
ATOM 3846 C C . ALA C 1 14 ? 38.774 65.467 24.276 1.00 20.68 14 ALA C C 1
ATOM 3847 O O . ALA C 1 14 ? 38.552 66.666 24.042 1.00 19.25 14 ALA C O 1
ATOM 3849 N N . LEU C 1 15 ? 38.765 64.932 25.509 1.00 19.46 15 LEU C N 1
ATOM 3850 C CA . LEU C 1 15 ? 38.477 65.696 26.730 1.00 20.52 15 LEU C CA 1
ATOM 3851 C C . LEU C 1 15 ? 39.582 65.674 27.715 1.00 22.28 15 LEU C C 1
ATOM 3852 O O . LEU C 1 15 ? 40.223 64.648 27.878 1.00 22.35 15 LEU C O 1
ATOM 3857 N N . VAL C 1 16 ? 39.745 66.786 28.446 1.00 20.21 16 VAL C N 1
ATOM 3858 C CA . VAL C 1 16 ? 40.689 66.854 29.569 1.00 20.63 16 VAL C CA 1
ATOM 3859 C C . VAL C 1 16 ? 39.937 66.242 30.740 1.00 25.71 16 VAL C C 1
ATOM 3860 O O . VAL C 1 16 ? 38.790 66.617 31.013 1.00 26.04 16 VAL C O 1
ATOM 3864 N N . GLU C 1 17 ? 40.524 65.229 31.354 1.00 21.76 17 GLU C N 1
ATOM 3865 C CA . GLU C 1 17 ? 39.883 64.551 32.474 1.00 20.98 17 GLU C CA 1
ATOM 3866 C C . GLU C 1 17 ? 40.864 64.282 33.629 1.00 26.28 17 GLU C C 1
ATOM 3867 O O . GLU C 1 17 ? 42.068 64.100 33.417 1.00 27.01 17 GLU C O 1
ATOM 3873 N N . ASP C 1 18 ? 40.331 64.279 34.840 1.00 22.27 18 ASP C N 1
ATOM 3874 C CA . ASP C 1 18 ? 41.054 63.903 36.046 1.00 23.99 18 ASP C CA 1
ATOM 3875 C C . ASP C 1 18 ? 40.164 63.030 36.979 1.00 29.03 18 ASP C C 1
ATOM 3876 O O . ASP C 1 18 ? 39.357 62.215 36.501 1.00 28.89 18 ASP C O 1
ATOM 3881 N N . LEU C 1 19 ? 40.339 63.173 38.268 1.00 27.03 19 LEU C N 1
ATOM 3882 C CA . LEU C 1 19 ? 39.593 62.419 39.277 1.00 29.44 19 LEU C CA 1
ATOM 3883 C C . LEU C 1 19 ? 38.212 63.020 39.460 1.00 32.89 19 LEU C C 1
ATOM 3884 O O . LEU C 1 19 ? 37.361 62.434 40.114 1.00 33.34 19 LEU C O 1
ATOM 3889 N N . GLY C 1 20 ? 38.025 64.206 38.904 1.00 28.21 20 GLY C N 1
ATOM 3890 C CA . GLY C 1 20 ? 36.769 64.916 38.936 1.00 26.91 20 GLY C CA 1
ATOM 3891 C C . GLY C 1 20 ? 36.666 65.862 40.090 1.00 32.24 20 GLY C C 1
ATOM 3892 O O . GLY C 1 20 ? 37.671 66.191 40.732 1.00 32.96 20 GLY C O 1
ATOM 3893 N N . ARG C 1 21 ? 35.421 66.308 40.346 1.00 29.12 21 ARG C N 1
ATOM 3894 C CA . ARG C 1 21 ? 35.099 67.262 41.399 1.00 29.06 21 ARG C CA 1
ATOM 3895 C C . ARG C 1 21 ? 34.091 66.667 42.428 1.00 33.51 21 ARG C C 1
ATOM 3896 O O . ARG C 1 21 ? 32.906 67.011 42.389 1.00 32.89 21 ARG C O 1
ATOM 3904 N N . PRO C 1 22 ? 34.556 65.748 43.333 1.00 29.94 22 PRO C N 1
ATOM 3905 C CA . PRO C 1 22 ? 33.637 65.142 44.318 1.00 31.15 22 PRO C CA 1
ATOM 3906 C C . PRO C 1 22 ? 33.102 66.115 45.352 1.00 36.44 22 PRO C C 1
ATOM 3907 O O . PRO C 1 22 ? 33.689 67.181 45.538 1.00 39.38 22 PRO C O 1
ATOM 3911 N N . GLY C 1 23 ? 32.016 65.719 46.019 1.00 30.73 23 GLY C N 1
ATOM 3912 C CA . GLY C 1 23 ? 31.405 66.450 47.130 1.00 31.50 23 GLY C CA 1
ATOM 3913 C C . GLY C 1 23 ? 30.712 67.763 46.835 1.00 36.34 23 GLY C C 1
ATOM 3914 O O . GLY C 1 23 ? 30.517 68.569 47.749 1.00 37.77 23 GLY C O 1
ATOM 3915 N N . LEU C 1 24 ? 30.264 67.959 45.584 1.00 31.56 24 LEU C N 1
ATOM 3916 C CA . LEU C 1 24 ? 29.632 69.206 45.165 1.00 30.80 24 LEU C CA 1
ATOM 3917 C C . LEU C 1 24 ? 28.127 69.155 44.879 1.00 38.33 24 LEU C C 1
ATOM 3918 O O . LEU C 1 24 ? 27.596 70.115 44.322 1.00 39.01 24 LEU C O 1
ATOM 3923 N N . ALA C 1 25 ? 27.419 68.092 45.334 1.00 35.51 25 ALA C N 1
ATOM 3924 C CA . ALA C 1 25 ? 25.971 67.966 45.165 1.00 35.26 25 ALA C CA 1
ATOM 3925 C C . ALA C 1 25 ? 25.236 69.164 45.785 1.00 40.84 25 ALA C C 1
ATOM 3926 O O . ALA C 1 25 ? 24.200 69.579 45.275 1.00 42.47 25 ALA C O 1
ATOM 3928 N N . HIS C 1 26 ? 25.788 69.747 46.856 1.00 38.03 26 HIS C N 1
ATOM 3929 C CA . HIS C 1 26 ? 25.182 70.914 47.517 1.00 39.52 26 HIS C CA 1
ATOM 3930 C C . HIS C 1 26 ? 25.086 72.141 46.578 1.00 44.00 26 HIS C C 1
ATOM 3931 O O . HIS C 1 26 ? 24.388 73.095 46.897 1.00 45.76 26 HIS C O 1
ATOM 3946 N N . GLY C 1 28 ? 24.700 71.422 43.029 1.00 35.43 28 GLY C N 1
ATOM 3947 C CA . GLY C 1 28 ? 24.154 70.757 41.852 1.00 32.69 28 GLY C CA 1
ATOM 3948 C C . GLY C 1 28 ? 25.190 70.341 40.832 1.00 34.65 28 GLY C C 1
ATOM 3949 O O . GLY C 1 28 ? 24.853 70.110 39.671 1.00 34.65 28 GLY C O 1
ATOM 3950 N N . VAL C 1 29 ? 26.444 70.182 41.265 1.00 30.15 29 VAL C N 1
ATOM 3951 C CA . VAL C 1 29 ? 27.548 69.806 40.400 1.00 29.31 29 VAL C CA 1
ATOM 3952 C C . VAL C 1 29 ? 27.921 68.322 40.592 1.00 32.85 29 VAL C C 1
ATOM 3953 O O . VAL C 1 29 ? 28.253 67.887 41.697 1.00 32.91 29 VAL C O 1
ATOM 3957 N N . THR C 1 30 ? 27.901 67.565 39.507 1.00 29.35 30 THR C N 1
ATOM 3958 C CA . THR C 1 30 ? 28.256 66.144 39.495 1.00 28.39 30 THR C CA 1
ATOM 3959 C C . THR C 1 30 ? 29.798 65.986 39.537 1.00 32.64 30 THR C C 1
ATOM 3960 O O . THR C 1 30 ? 30.533 66.913 39.166 1.00 32.63 30 THR C O 1
ATOM 3964 N N . ARG C 1 31 ? 30.277 64.825 40.006 1.00 29.13 31 ARG C N 1
ATOM 3965 C CA . ARG C 1 31 ? 31.703 64.529 40.142 1.00 27.54 31 ARG C CA 1
ATOM 3966 C C . ARG C 1 31 ? 32.472 64.545 38.817 1.00 30.30 31 ARG C C 1
ATOM 3967 O O . ARG C 1 31 ? 33.607 65.045 38.779 1.00 28.66 31 ARG C O 1
ATOM 3975 N N . SER C 1 32 ? 31.882 63.970 37.754 1.00 24.92 32 SER C N 1
ATOM 3976 C CA . SER C 1 32 ? 32.541 63.919 36.457 1.00 23.47 32 SER C CA 1
ATOM 3977 C C . SER C 1 32 ? 33.842 63.080 36.557 1.00 27.83 32 SER C C 1
ATOM 3978 O O . SER C 1 32 ? 33.878 62.100 37.299 1.00 26.13 32 SER C O 1
ATOM 3981 N N . GLY C 1 33 ? 34.879 63.476 35.814 1.00 25.54 33 GLY C N 1
ATOM 3982 C CA . GLY C 1 33 ? 36.178 62.817 35.833 1.00 23.77 33 GLY C CA 1
ATOM 3983 C C . GLY C 1 33 ? 36.268 61.762 34.770 1.00 25.48 33 GLY C C 1
ATOM 3984 O O . GLY C 1 33 ? 35.359 61.621 33.935 1.00 24.60 33 GLY C O 1
ATOM 3985 N N . ALA C 1 34 ? 37.367 61.018 34.794 1.00 22.38 34 ALA C N 1
ATOM 3986 C CA . ALA C 1 34 ? 37.618 59.949 33.815 1.00 22.25 34 ALA C CA 1
ATOM 3987 C C . ALA C 1 34 ? 36.480 58.885 33.790 1.00 26.69 34 ALA C C 1
ATOM 3988 O O . ALA C 1 34 ? 36.027 58.483 34.850 1.00 26.72 34 ALA C O 1
ATOM 3990 N N . ALA C 1 35 ? 36.013 58.460 32.586 1.00 23.61 35 ALA C N 1
ATOM 3991 C CA . ALA C 1 35 ? 34.972 57.425 32.443 1.00 23.41 35 ALA C CA 1
ATOM 3992 C C . ALA C 1 35 ? 35.534 56.048 32.853 1.00 31.50 35 ALA C C 1
ATOM 3993 O O . ALA C 1 35 ? 34.812 55.233 33.425 1.00 34.53 35 ALA C O 1
ATOM 3995 N N . ASP C 1 36 ? 36.827 55.802 32.595 1.00 27.05 36 ASP C N 1
ATOM 3996 C CA . ASP C 1 36 ? 37.505 54.575 32.993 1.00 26.00 36 ASP C CA 1
ATOM 3997 C C . ASP C 1 36 ? 38.633 55.003 33.925 1.00 28.80 36 ASP C C 1
ATOM 3998 O O . ASP C 1 36 ? 39.736 55.300 33.471 1.00 27.27 36 ASP C O 1
ATOM 4003 N N . ARG C 1 37 ? 38.328 55.055 35.237 1.00 26.11 37 ARG C N 1
ATOM 4004 C CA . ARG C 1 37 ? 39.234 55.493 36.290 1.00 26.02 37 ARG C CA 1
ATOM 4005 C C . ARG C 1 37 ? 40.530 54.670 36.383 1.00 30.88 37 ARG C C 1
ATOM 4006 O O . ARG C 1 37 ? 41.593 55.274 36.539 1.00 32.64 37 ARG C O 1
ATOM 4014 N N . ARG C 1 38 ? 40.460 53.320 36.289 1.00 24.95 38 ARG C N 1
ATOM 4015 C CA . ARG C 1 38 ? 41.642 52.440 36.353 1.00 24.90 38 ARG C CA 1
ATOM 4016 C C . ARG C 1 38 ? 42.644 52.800 35.263 1.00 30.42 38 ARG C C 1
ATOM 4017 O O . ARG C 1 38 ? 43.819 52.988 35.581 1.00 32.58 38 ARG C O 1
ATOM 4025 N N . SER C 1 39 ? 42.194 52.924 33.985 1.00 25.83 39 SER C N 1
ATOM 4026 C CA . SER C 1 39 ? 43.081 53.287 32.856 1.00 24.76 39 SER C CA 1
ATOM 4027 C C . SER C 1 39 ? 43.708 54.662 33.021 1.00 29.31 39 SER C C 1
ATOM 4028 O O . SER C 1 39 ? 44.889 54.816 32.735 1.00 30.23 39 SER C O 1
ATOM 4031 N N . HIS C 1 40 ? 42.9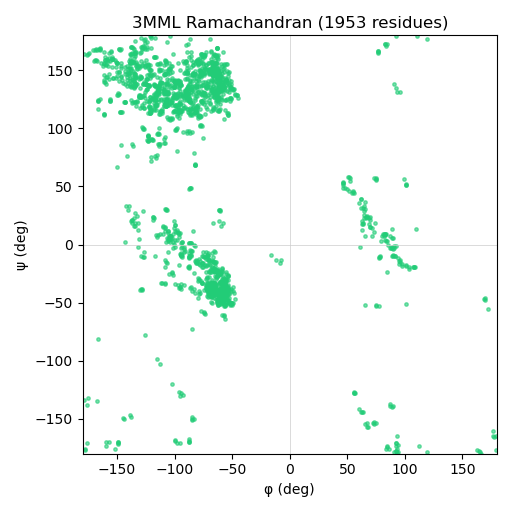25 55.653 33.484 1.00 24.29 40 HIS C N 1
ATOM 4032 C CA . HIS C 1 40 ? 43.384 57.021 33.704 1.00 22.92 40 HIS C CA 1
ATOM 4033 C C . HIS C 1 40 ? 44.517 57.042 34.759 1.00 29.32 40 HIS C C 1
ATOM 4034 O O . HIS C 1 40 ? 45.565 57.654 34.544 1.00 29.91 40 HIS C O 1
ATOM 4041 N N . THR C 1 41 ? 44.277 56.374 35.888 1.00 25.84 41 THR C N 1
ATOM 4042 C CA . THR C 1 41 ? 45.178 56.229 37.023 1.00 25.98 41 THR C CA 1
ATOM 4043 C C . THR C 1 41 ? 46.477 55.555 36.590 1.00 27.52 41 THR C C 1
ATOM 4044 O O . THR C 1 41 ? 47.548 55.985 37.007 1.00 29.22 41 THR C O 1
ATOM 4048 N N . LEU C 1 42 ? 46.395 54.542 35.726 1.00 24.32 42 LEU C N 1
ATOM 4049 C CA . LEU C 1 42 ? 47.566 53.810 35.213 1.00 24.48 42 LEU C CA 1
ATOM 4050 C C . LEU C 1 42 ? 48.446 54.711 34.354 1.00 28.71 42 LEU C C 1
ATOM 4051 O O . LEU C 1 42 ? 49.661 54.739 34.533 1.00 30.15 42 LEU C O 1
ATOM 4056 N N . ALA C 1 43 ? 47.827 55.458 33.450 1.00 24.50 43 ALA C N 1
ATOM 4057 C CA . ALA C 1 43 ? 48.509 56.388 32.547 1.00 23.51 43 ALA C CA 1
ATOM 4058 C C . ALA C 1 43 ? 49.353 57.341 33.383 1.00 29.07 43 ALA C C 1
ATOM 4059 O O . ALA C 1 43 ? 50.538 57.495 33.105 1.00 31.20 43 ALA C O 1
ATOM 4061 N N . ASN C 1 44 ? 48.768 57.907 34.449 1.00 25.64 44 ASN C N 1
ATOM 4062 C CA . ASN C 1 44 ? 49.432 58.815 35.383 1.00 26.51 44 ASN C CA 1
ATOM 4063 C C . ASN C 1 44 ? 50.515 58.136 36.185 1.00 34.68 44 ASN C C 1
ATOM 4064 O O . ASN C 1 44 ? 51.549 58.761 36.435 1.00 37.00 44 ASN C O 1
ATOM 4069 N N . ARG C 1 45 ? 50.294 56.875 36.617 1.00 33.00 45 ARG C N 1
ATOM 4070 C CA . ARG C 1 45 ? 51.318 56.127 37.388 1.00 34.21 45 ARG C CA 1
ATOM 4071 C C . ARG C 1 45 ? 52.521 55.828 36.484 1.00 36.45 45 ARG C C 1
ATOM 4072 O O . ARG C 1 45 ? 53.652 55.970 36.906 1.00 37.52 45 ARG C O 1
ATOM 4080 N N . LEU C 1 46 ? 52.271 55.453 35.231 1.00 31.23 46 LEU C N 1
ATOM 4081 C CA . LEU C 1 46 ? 53.350 55.169 34.301 1.00 31.19 46 LEU C CA 1
ATOM 4082 C C . LEU C 1 46 ? 54.348 56.317 34.107 1.00 36.92 46 LEU C C 1
ATOM 4083 O O . LEU C 1 46 ? 55.529 56.046 33.970 1.00 38.73 46 LEU C O 1
ATOM 4088 N N . VAL C 1 47 ? 53.886 57.580 34.120 1.00 31.86 47 VAL C N 1
ATOM 4089 C CA . VAL C 1 47 ? 54.746 58.754 33.919 1.00 30.58 47 VAL C CA 1
ATOM 4090 C C . VAL C 1 47 ? 55.182 59.377 35.234 1.00 36.81 47 VAL C C 1
ATOM 4091 O O . VAL C 1 47 ? 55.787 60.453 35.225 1.00 37.73 47 VAL C O 1
ATOM 4095 N N . ALA C 1 48 ? 54.851 58.714 36.356 1.00 33.24 48 ALA C N 1
ATOM 4096 C CA . ALA C 1 48 ? 55.153 59.122 37.735 1.00 34.07 48 ALA C CA 1
ATOM 4097 C C . ALA C 1 48 ? 54.497 60.456 38.129 1.00 38.54 48 ALA C C 1
ATOM 4098 O O . ALA C 1 48 ? 55.076 61.274 38.860 1.00 37.74 48 ALA C O 1
ATOM 4100 N N . ASN C 1 49 ? 53.250 60.645 37.671 1.00 33.90 49 ASN C N 1
ATOM 4101 C CA . ASN C 1 49 ? 52.514 61.827 38.052 1.00 34.09 49 ASN C CA 1
ATOM 4102 C C . ASN C 1 49 ? 51.827 61.641 39.411 1.00 42.15 49 ASN C C 1
ATOM 4103 O O . ASN C 1 49 ? 51.406 60.527 39.719 1.00 43.25 49 ASN C O 1
ATOM 4108 N N . PRO C 1 50 ? 51.539 62.715 40.182 1.00 38.96 50 PRO C N 1
ATOM 4109 C CA . PRO C 1 50 ? 50.610 62.538 41.311 1.00 38.62 50 PRO C CA 1
ATOM 4110 C C . PRO C 1 50 ? 49.262 62.099 40.727 1.00 40.85 50 PRO C C 1
ATOM 4111 O O . PRO C 1 50 ? 48.952 62.411 39.568 1.00 41.09 50 PRO C O 1
ATOM 4115 N N . GLY C 1 51 ? 48.489 61.358 41.495 1.00 36.97 51 GLY C N 1
ATOM 4116 C CA . GLY C 1 51 ? 47.191 60.845 41.044 1.00 35.63 51 GLY C CA 1
ATOM 4117 C C . GLY C 1 51 ? 46.141 61.853 40.603 1.00 38.49 51 GLY C C 1
ATOM 4118 O O . GLY C 1 51 ? 45.242 61.484 39.856 1.00 38.13 51 GLY C O 1
ATOM 4119 N N . GLU C 1 52 ? 46.257 63.135 41.031 1.00 36.01 52 GLU C N 1
ATOM 4120 C CA . GLU C 1 52 ? 45.356 64.251 40.682 1.00 35.68 52 GLU C CA 1
ATOM 4121 C C . GLU C 1 52 ? 45.566 64.788 39.234 1.00 35.77 52 GLU C C 1
ATOM 4122 O O . GLU C 1 52 ? 44.689 65.501 38.737 1.00 34.11 52 GLU C O 1
ATOM 4128 N N . SER C 1 53 ? 46.728 64.505 38.598 1.00 28.59 53 SER C N 1
ATOM 4129 C CA . SER C 1 53 ? 47.073 65.030 37.272 1.00 25.89 53 SER C CA 1
ATOM 4130 C C . SER C 1 53 ? 46.012 64.738 36.237 1.00 28.62 53 SER C C 1
ATOM 4131 O O . SER C 1 53 ? 45.390 63.671 36.289 1.00 28.14 53 SER C O 1
ATOM 4134 N N . ALA C 1 54 ? 45.808 65.690 35.290 1.00 23.51 54 ALA C N 1
ATOM 4135 C CA . ALA C 1 54 ? 44.863 65.495 34.190 1.00 20.89 54 ALA C CA 1
ATOM 4136 C C . ALA C 1 54 ? 45.533 64.771 33.018 1.00 23.50 54 ALA C C 1
ATOM 4137 O O . ALA C 1 54 ? 46.748 64.903 32.786 1.00 23.25 54 ALA C O 1
ATOM 4139 N N . THR C 1 55 ? 44.746 63.950 32.330 1.00 18.23 55 THR C N 1
ATOM 4140 C CA . THR C 1 55 ? 45.164 63.221 31.134 1.00 16.37 55 THR C CA 1
ATOM 4141 C C . THR C 1 55 ? 44.196 63.702 30.057 1.00 20.71 55 THR C C 1
ATOM 4142 O O . THR C 1 55 ? 43.285 64.497 30.344 1.00 21.43 55 THR C O 1
ATOM 4146 N N . ILE C 1 56 ? 44.355 63.189 28.826 1.00 17.32 56 ILE C N 1
ATOM 4147 C CA . ILE C 1 56 ? 43.410 63.433 27.754 1.00 16.69 56 ILE C CA 1
ATOM 4148 C C . ILE C 1 56 ? 42.681 62.106 27.520 1.00 20.21 56 ILE C C 1
ATOM 4149 O O . ILE C 1 56 ? 43.323 61.074 27.280 1.00 19.69 56 ILE C O 1
ATOM 4154 N N . GLU C 1 57 ? 41.363 62.119 27.709 1.00 17.15 57 GLU C N 1
ATOM 4155 C CA . GLU C 1 57 ? 40.462 61.000 27.439 1.00 17.07 57 GLU C CA 1
ATOM 4156 C C . GLU C 1 57 ? 40.071 61.117 25.943 1.00 20.92 57 GLU C C 1
ATOM 4157 O O . GLU C 1 57 ? 39.502 62.120 25.521 1.00 20.15 57 GLU C O 1
ATOM 4163 N N . VAL C 1 58 ? 40.468 60.135 25.146 1.00 18.58 58 VAL C N 1
ATOM 4164 C CA . VAL C 1 58 ? 40.245 60.113 23.693 1.00 17.82 58 VAL C CA 1
ATOM 4165 C C . VAL C 1 58 ? 39.195 59.040 23.400 1.00 21.80 58 VAL C C 1
ATOM 4166 O O . VAL C 1 58 ? 39.280 57.932 23.914 1.00 23.41 58 VAL C O 1
ATOM 4170 N N . THR C 1 59 ? 38.219 59.374 22.582 1.00 19.13 59 THR C N 1
ATOM 4171 C CA . THR C 1 59 ? 37.113 58.481 22.232 1.00 20.05 59 THR C CA 1
ATOM 4172 C C . THR C 1 59 ? 37.303 58.006 20.790 1.00 24.46 59 THR C C 1
ATOM 4173 O O . THR C 1 59 ? 37.483 58.844 19.903 1.00 24.18 59 THR C O 1
ATOM 4177 N N . PHE C 1 60 ? 37.317 56.663 20.568 1.00 19.10 60 PHE C N 1
ATOM 4178 C CA . PHE C 1 60 ? 37.520 56.068 19.246 1.00 19.34 60 PHE C CA 1
ATOM 4179 C C . PHE C 1 60 ? 38.912 56.379 18.604 1.00 24.46 60 PHE C C 1
ATOM 4180 O O . PHE C 1 60 ? 39.052 56.221 17.404 1.00 25.66 60 PHE C O 1
ATOM 4188 N N . GLY C 1 61 ? 39.914 56.769 19.397 1.00 20.07 61 GLY C N 1
ATOM 4189 C CA . GLY C 1 61 ? 41.243 57.141 18.912 1.00 18.75 61 GLY C CA 1
ATOM 4190 C C . GLY C 1 61 ? 41.265 58.401 18.045 1.00 20.97 61 GLY C C 1
ATOM 4191 O O . GLY C 1 61 ? 40.391 59.278 18.137 1.00 18.22 61 GLY C O 1
ATOM 4192 N N . GLY C 1 62 ? 42.267 58.481 17.189 1.00 17.34 62 GLY C N 1
ATOM 4193 C CA . GLY C 1 62 ? 42.392 59.552 16.208 1.00 16.97 62 GLY C CA 1
ATOM 4194 C C . GLY C 1 62 ? 42.940 60.876 16.679 1.00 21.06 62 GLY C C 1
ATOM 4195 O O . GLY C 1 62 ? 42.928 61.850 15.924 1.00 24.11 62 GLY C O 1
ATOM 4196 N N . PHE C 1 63 ? 43.412 60.931 17.902 1.00 14.86 63 PHE C N 1
ATOM 4197 C CA . PHE C 1 63 ? 44.005 62.120 18.499 1.00 14.61 63 PHE C CA 1
ATOM 4198 C C . PHE C 1 63 ? 45.515 62.241 18.127 1.00 20.85 63 PHE C C 1
ATOM 4199 O O . PHE C 1 63 ? 46.280 61.279 18.268 1.00 21.66 63 PHE C O 1
ATOM 4207 N N . SER C 1 64 ? 45.933 63.442 17.754 1.00 17.38 64 SER C N 1
ATOM 4208 C CA . SER C 1 64 ? 47.326 63.787 17.441 1.00 17.65 64 SER C CA 1
ATOM 4209 C C . SER C 1 64 ? 47.695 65.091 18.080 1.00 21.08 64 SER C C 1
ATOM 4210 O O . SER C 1 64 ? 46.885 66.020 18.091 1.00 22.68 64 SER C O 1
ATOM 4213 N N . ALA C 1 65 ? 48.913 65.165 18.597 1.00 15.39 65 ALA C N 1
ATOM 4214 C CA . ALA C 1 65 ? 49.460 66.375 19.202 1.00 15.52 65 ALA C CA 1
ATOM 4215 C C . ALA C 1 65 ? 50.960 66.467 18.959 1.00 23.17 65 ALA C C 1
ATOM 4216 O O . ALA C 1 65 ? 51.660 65.451 18.926 1.00 24.74 65 ALA C O 1
ATOM 4218 N N . ARG C 1 66 ? 51.443 67.685 18.774 1.00 20.07 66 ARG C N 1
ATOM 4219 C CA . ARG C 1 66 ? 52.850 68.000 18.595 1.00 18.98 66 ARG C CA 1
ATOM 4220 C C . ARG C 1 66 ? 53.407 68.592 19.863 1.00 23.25 66 ARG C C 1
ATOM 4221 O O . ARG C 1 66 ? 52.790 69.489 20.475 1.00 21.84 66 ARG C O 1
ATOM 4229 N N . VAL C 1 67 ? 54.620 68.124 20.222 1.00 20.70 67 VAL C N 1
ATOM 4230 C CA . VAL C 1 67 ? 55.369 68.538 21.402 1.00 19.75 67 VAL C CA 1
ATOM 4231 C C . VAL C 1 67 ? 56.216 69.759 21.040 1.00 24.73 67 VAL C C 1
ATOM 4232 O O . VAL C 1 67 ? 56.882 69.775 19.997 1.00 24.17 67 VAL C O 1
ATOM 4236 N N . CYS C 1 68 ? 56.211 70.771 21.911 1.00 21.50 68 CYS C N 1
ATOM 4237 C CA . CYS C 1 68 ? 57.038 71.961 21.711 1.00 22.35 68 CYS C CA 1
ATOM 4238 C C . CYS C 1 68 ? 57.607 72.454 22.994 1.00 28.38 68 CYS C C 1
ATOM 4239 O O . CYS C 1 68 ? 56.911 72.473 23.995 1.00 27.94 68 CYS C O 1
ATOM 4242 N N . GLY C 1 69 ? 58.849 72.911 22.942 1.00 29.70 69 GLY C N 1
ATOM 4243 C CA . GLY C 1 69 ? 59.519 73.542 24.074 1.00 30.74 69 GLY C CA 1
ATOM 4244 C C . GLY C 1 69 ? 60.344 72.664 24.978 1.00 36.40 69 GLY C C 1
ATOM 4245 O O . GLY C 1 69 ? 60.950 73.161 25.927 1.00 38.44 69 GLY C O 1
ATOM 4246 N N . GLY C 1 70 ? 60.376 71.375 24.696 1.00 32.23 70 GLY C N 1
ATOM 4247 C CA . GLY C 1 70 ? 61.179 70.432 25.466 1.00 31.75 70 GLY C CA 1
ATOM 4248 C C . GLY C 1 70 ? 60.748 69.012 25.197 1.00 34.62 70 GLY C C 1
ATOM 4249 O O . GLY C 1 70 ? 59.845 68.776 24.396 1.00 32.17 70 GLY C O 1
ATOM 4250 N N . ASP C 1 71 ? 61.386 68.071 25.878 1.00 32.61 71 ASP C N 1
ATOM 4251 C CA . ASP C 1 71 ? 61.085 66.644 25.818 1.00 31.75 71 ASP C CA 1
ATOM 4252 C C . ASP C 1 71 ? 60.032 66.288 26.861 1.00 37.33 71 ASP C C 1
ATOM 4253 O O . ASP C 1 71 ? 59.985 66.921 27.914 1.00 39.01 71 ASP C O 1
ATOM 4258 N N . VAL C 1 72 ? 59.178 65.299 26.564 1.00 32.18 72 VAL C N 1
ATOM 4259 C CA . VAL C 1 72 ? 58.123 64.839 27.480 1.00 31.08 72 VAL C CA 1
ATOM 4260 C C . VAL C 1 72 ? 58.120 63.304 27.633 1.00 34.18 72 VAL C C 1
ATOM 4261 O O . VAL C 1 72 ? 58.486 62.594 26.697 1.00 33.66 72 VAL C O 1
ATOM 4265 N N . ALA C 1 73 ? 57.671 62.798 28.785 1.00 28.92 73 ALA C N 1
ATOM 4266 C CA . ALA C 1 73 ? 57.450 61.368 28.983 1.00 27.96 73 ALA C CA 1
ATOM 4267 C C . ALA C 1 73 ? 55.931 61.216 28.949 1.00 30.46 73 ALA C C 1
ATOM 4268 O O . ALA C 1 73 ? 55.192 61.990 29.577 1.00 30.07 73 ALA C O 1
ATOM 4270 N N . ILE C 1 74 ? 55.465 60.281 28.147 1.00 25.74 74 ILE C N 1
ATOM 4271 C CA . ILE C 1 74 ? 54.027 60.043 27.956 1.00 23.42 74 ILE C CA 1
ATOM 4272 C C . ILE C 1 74 ? 53.709 58.569 28.127 1.00 27.15 74 ILE C C 1
ATOM 4273 O O . ILE C 1 74 ? 54.622 57.706 28.109 1.00 26.71 74 ILE C O 1
ATOM 4278 N N . ALA C 1 75 ? 52.413 58.279 28.292 1.00 21.74 75 ALA C N 1
ATOM 4279 C CA . ALA C 1 75 ? 51.889 56.912 28.361 1.00 21.04 75 ALA C CA 1
ATOM 4280 C C . ALA C 1 75 ? 50.469 56.946 27.825 1.00 24.78 75 ALA C C 1
ATOM 4281 O O . ALA C 1 75 ? 49.762 57.948 28.029 1.00 23.66 75 ALA C O 1
ATOM 4283 N N . VAL C 1 76 ? 50.073 55.893 27.099 1.00 21.22 76 VAL C N 1
ATOM 4284 C CA . VAL C 1 76 ? 48.717 55.756 26.549 1.00 21.08 76 VAL C CA 1
ATOM 4285 C C . VAL C 1 76 ? 48.140 54.458 27.109 1.00 26.09 76 VAL C C 1
ATOM 4286 O O . VAL C 1 76 ? 48.735 53.393 26.944 1.00 24.87 76 VAL C O 1
ATOM 4290 N N . THR C 1 77 ? 47.007 54.554 27.796 1.00 22.97 77 THR C N 1
ATOM 4291 C CA . THR C 1 77 ? 46.331 53.393 28.386 1.00 23.41 77 THR C CA 1
ATOM 4292 C C . THR C 1 77 ? 44.888 53.328 27.865 1.00 26.91 77 THR C C 1
ATOM 4293 O O . THR C 1 77 ? 44.461 54.252 27.156 1.00 25.74 77 THR C O 1
ATOM 4297 N N . GLY C 1 78 ? 44.168 52.247 28.215 1.00 21.69 78 GLY C N 1
ATOM 4298 C CA . GLY C 1 78 ? 42.784 52.020 27.815 1.00 18.93 78 GLY C CA 1
ATOM 4299 C C . GLY C 1 78 ? 42.751 51.289 26.498 1.00 21.92 78 GLY C C 1
ATOM 4300 O O . GLY C 1 78 ? 43.549 50.379 26.285 1.00 21.12 78 GLY C O 1
ATOM 4301 N N . ALA C 1 79 ? 41.822 51.674 25.597 1.00 19.49 79 ALA C N 1
ATOM 4302 C CA . ALA C 1 79 ? 41.709 51.039 24.287 1.00 19.77 79 ALA C CA 1
ATOM 4303 C C . ALA C 1 79 ? 43.063 51.133 23.534 1.00 21.82 79 ALA C C 1
ATOM 4304 O O . ALA C 1 79 ? 43.716 52.181 23.530 1.00 20.32 79 ALA C O 1
ATOM 4306 N N . ASP C 1 80 ? 43.495 50.021 22.967 1.00 18.94 80 ASP C N 1
ATOM 4307 C CA . ASP C 1 80 ? 44.749 49.967 22.212 1.00 19.30 80 ASP C CA 1
ATOM 4308 C C . ASP C 1 80 ? 44.535 50.572 20.820 1.00 24.02 80 ASP C C 1
ATOM 4309 O O . ASP C 1 80 ? 43.858 49.987 19.979 1.00 24.31 80 ASP C O 1
ATOM 4314 N N . THR C 1 81 ? 45.135 51.731 20.591 1.00 21.80 81 THR C N 1
ATOM 4315 C CA . THR C 1 81 ? 45.052 52.515 19.346 1.00 20.59 81 THR C CA 1
ATOM 4316 C C . THR C 1 81 ? 46.334 52.424 18.525 1.00 26.15 81 THR C C 1
ATOM 4317 O O . THR C 1 81 ? 46.503 53.219 17.606 1.00 25.82 81 THR C O 1
ATOM 4321 N N . ASP C 1 82 ? 47.258 51.502 18.859 1.00 24.65 82 ASP C N 1
ATOM 4322 C CA . ASP C 1 82 ? 48.556 51.407 18.177 1.00 25.11 82 ASP C CA 1
ATOM 4323 C C . ASP C 1 82 ? 49.278 52.785 18.156 1.00 25.45 82 ASP C C 1
ATOM 4324 O O . ASP C 1 82 ? 49.540 53.321 17.068 1.00 24.34 82 ASP C O 1
ATOM 4329 N N . PRO C 1 83 ? 49.485 53.438 19.322 1.00 21.19 83 PRO C N 1
ATOM 4330 C CA . PRO C 1 83 ? 50.041 54.800 19.279 1.00 20.96 83 PRO C CA 1
ATOM 4331 C C . PRO C 1 83 ? 51.440 54.856 18.647 1.00 25.04 83 PRO C C 1
ATOM 4332 O O . PRO C 1 83 ? 52.194 53.875 18.677 1.00 25.72 83 PRO C O 1
ATOM 4336 N N . ALA C 1 84 ? 51.727 55.969 17.985 1.00 21.16 84 ALA C N 1
ATOM 4337 C CA . ALA C 1 84 ? 52.989 56.191 17.282 1.00 20.68 84 ALA C CA 1
ATOM 4338 C C . ALA C 1 84 ? 53.530 57.606 17.518 1.00 26.66 84 ALA C C 1
ATOM 4339 O O . ALA C 1 84 ? 52.789 58.525 17.893 1.00 27.21 84 ALA C O 1
ATOM 4341 N N . VAL C 1 85 ? 54.853 57.746 17.352 1.00 23.38 85 VAL C N 1
ATOM 4342 C CA . VAL C 1 85 ? 55.580 59.005 17.390 1.00 21.99 85 VAL C CA 1
ATOM 4343 C C . VAL C 1 85 ? 56.238 59.111 16.021 1.00 28.13 85 VAL C C 1
ATOM 4344 O O . VAL C 1 85 ? 57.000 58.219 15.654 1.00 30.44 85 VAL C O 1
ATOM 4348 N N . ASN C 1 86 ? 55.843 60.119 15.216 1.00 24.46 86 ASN C N 1
ATOM 4349 C CA . ASN C 1 86 ? 56.296 60.279 13.827 1.00 25.29 86 ASN C CA 1
ATOM 4350 C C . ASN C 1 86 ? 56.217 58.944 13.048 1.00 31.75 86 ASN C C 1
ATOM 4351 O O . ASN C 1 86 ? 57.204 58.515 12.455 1.00 33.57 86 ASN C O 1
ATOM 4356 N N . GLY C 1 87 ? 55.076 58.265 13.148 1.00 28.84 87 GLY C N 1
ATOM 4357 C CA . GLY C 1 87 ? 54.831 56.983 12.486 1.00 28.02 87 GLY C CA 1
ATOM 4358 C C . GLY C 1 87 ? 55.423 55.735 13.111 1.00 29.39 87 GLY C C 1
ATOM 4359 O O . GLY C 1 87 ? 55.099 54.635 12.660 1.00 28.05 87 GLY C O 1
ATOM 4360 N N . ILE C 1 88 ? 56.315 55.867 14.115 1.00 24.91 88 ILE C N 1
ATOM 4361 C CA . ILE C 1 88 ? 56.952 54.697 14.753 1.00 24.70 88 ILE C CA 1
ATOM 4362 C C . ILE C 1 88 ? 56.126 54.277 15.977 1.00 27.77 88 ILE C C 1
ATOM 4363 O O . ILE C 1 88 ? 55.975 55.069 16.911 1.00 26.97 88 ILE C O 1
ATOM 4368 N N . PRO C 1 89 ? 55.568 53.049 15.983 1.00 24.44 89 PRO C N 1
ATOM 4369 C CA . PRO C 1 89 ? 54.717 52.624 17.118 1.00 24.01 89 PRO C CA 1
ATOM 4370 C C . PRO C 1 89 ? 55.480 52.474 18.410 1.00 30.18 89 PRO C C 1
ATOM 4371 O O . PRO C 1 89 ? 56.670 52.148 18.370 1.00 34.55 89 PRO C O 1
ATOM 4375 N N . PHE C 1 90 ? 54.804 52.697 19.550 1.00 25.49 90 PHE C N 1
ATOM 4376 C CA . PHE C 1 90 ? 55.470 52.569 20.847 1.00 26.11 90 PHE C CA 1
ATOM 4377 C C . PHE C 1 90 ? 54.760 51.696 21.881 1.00 36.55 90 PHE C C 1
ATOM 4378 O O . PHE C 1 90 ? 55.340 51.394 22.931 1.00 42.29 90 PHE C O 1
ATOM 4386 N N . GLY C 1 91 ? 53.542 51.296 21.624 1.00 32.40 91 GLY C N 1
ATOM 4387 C CA . GLY C 1 91 ? 52.909 50.404 22.597 1.00 33.67 91 GLY C CA 1
ATOM 4388 C C . GLY C 1 91 ? 52.060 51.054 23.669 1.00 37.15 91 GLY C C 1
ATOM 4389 O O . GLY C 1 91 ? 52.471 52.025 24.314 1.00 37.68 91 GLY C O 1
ATOM 4390 N N . THR C 1 92 ? 50.856 50.516 23.842 1.00 31.27 92 THR C N 1
ATOM 4391 C CA . THR C 1 92 ? 49.920 50.952 24.861 1.00 29.77 92 THR C CA 1
ATOM 4392 C C . THR C 1 92 ? 50.470 50.420 26.227 1.00 34.20 92 THR C C 1
ATOM 4393 O O . THR C 1 92 ? 51.197 49.421 26.254 1.00 35.38 92 THR C O 1
ATOM 4397 N N . ASN C 1 93 ? 50.178 51.136 27.334 1.00 29.20 93 ASN C N 1
ATOM 4398 C CA . ASN C 1 93 ? 50.586 50.799 28.699 1.00 29.08 93 ASN C CA 1
ATOM 4399 C C . ASN C 1 93 ? 52.075 50.829 28.938 1.00 35.56 93 ASN C C 1
ATOM 4400 O O . ASN C 1 93 ? 52.584 50.071 29.770 1.00 38.24 93 ASN C O 1
ATOM 4405 N N . SER C 1 94 ? 52.786 51.722 28.260 1.00 30.95 94 SER C N 1
ATOM 4406 C CA . SER C 1 94 ? 54.233 51.826 28.476 1.00 31.73 94 SER C CA 1
ATOM 4407 C C . SER C 1 94 ? 54.654 53.269 28.409 1.00 32.60 94 SER C C 1
ATOM 4408 O O . SER C 1 94 ? 54.079 54.028 27.656 1.00 31.46 94 SER C O 1
ATOM 4411 N N . ILE C 1 95 ? 55.653 53.645 29.179 1.00 29.99 95 ILE C N 1
ATOM 4412 C CA . ILE C 1 95 ? 56.203 54.995 29.136 1.00 29.66 95 ILE C CA 1
ATOM 4413 C C . ILE C 1 95 ? 56.995 55.169 27.829 1.00 34.70 95 ILE C C 1
ATOM 4414 O O . ILE C 1 95 ? 57.714 54.258 27.414 1.00 35.30 95 ILE C O 1
ATOM 4419 N N . HIS C 1 96 ? 56.845 56.335 27.197 1.00 31.65 96 HIS C N 1
ATOM 4420 C CA . HIS C 1 96 ? 57.572 56.697 25.980 1.00 31.25 96 HIS C CA 1
ATOM 4421 C C . HIS C 1 96 ? 58.076 58.114 26.098 1.00 33.06 96 HIS C C 1
ATOM 4422 O O . HIS C 1 96 ? 57.340 59.003 26.518 1.00 32.37 96 HIS C O 1
ATOM 4429 N N . HIS C 1 97 ? 59.325 58.312 25.734 1.00 30.84 97 HIS C N 1
ATOM 4430 C CA . HIS C 1 97 ? 59.968 59.611 25.727 1.00 32.41 97 HIS C CA 1
ATOM 4431 C C . HIS C 1 97 ? 59.796 60.239 24.346 1.00 34.14 97 HIS C C 1
ATOM 4432 O O . HIS C 1 97 ? 60.122 59.618 23.336 1.00 34.69 97 HIS C O 1
ATOM 4439 N N . VAL C 1 98 ? 59.223 61.439 24.302 1.00 28.18 98 VAL C N 1
ATOM 4440 C CA . VAL C 1 98 ? 58.964 62.186 23.052 1.00 25.91 98 VAL C CA 1
ATOM 4441 C C . VAL C 1 98 ? 59.847 63.438 23.034 1.00 29.15 98 VAL C C 1
ATOM 4442 O O . VAL C 1 98 ? 59.991 64.112 24.054 1.00 28.98 98 VAL C O 1
ATOM 4446 N N . HIS C 1 99 ? 60.462 63.714 21.907 1.00 28.17 99 HIS C N 1
ATOM 4447 C CA . HIS C 1 99 ? 61.348 64.867 21.757 1.00 30.06 99 HIS C CA 1
ATOM 4448 C C . HIS C 1 99 ? 60.578 66.070 21.245 1.00 30.77 99 HIS C C 1
ATOM 4449 O O . HIS C 1 99 ? 59.567 65.938 20.561 1.00 28.24 99 HIS C O 1
ATOM 4456 N N . ASP C 1 100 ? 61.120 67.247 21.529 1.00 28.56 100 ASP C N 1
ATOM 4457 C CA . ASP C 1 100 ? 60.635 68.550 21.066 1.00 27.38 100 ASP C CA 1
ATOM 4458 C C . ASP C 1 100 ? 60.445 68.472 19.522 1.00 29.55 100 ASP C C 1
ATOM 4459 O O . ASP C 1 100 ? 61.361 68.038 18.812 1.00 28.86 100 ASP C O 1
ATOM 4464 N N . GLY C 1 101 ? 59.242 68.801 19.057 1.00 22.63 101 GLY C N 1
ATOM 4465 C CA . GLY C 1 101 ? 58.918 68.811 17.635 1.00 21.94 101 GLY C CA 1
ATOM 4466 C C . GLY C 1 101 ? 58.219 67.576 17.113 1.00 24.37 101 GLY C C 1
ATOM 4467 O O . GLY C 1 101 ? 57.663 67.615 16.022 1.00 23.06 101 GLY C O 1
ATOM 4468 N N . GLN C 1 102 ? 58.257 66.473 17.870 1.00 22.39 102 GLN C N 1
ATOM 4469 C CA . GLN C 1 102 ? 57.663 65.223 17.428 1.00 22.55 102 GLN C CA 1
ATOM 4470 C C . GLN C 1 102 ? 56.151 65.178 17.573 1.00 27.02 102 GLN C C 1
ATOM 4471 O O . GLN C 1 102 ? 55.569 65.900 18.377 1.00 26.47 102 GLN C O 1
ATOM 4477 N N . VAL C 1 103 ? 55.516 64.329 16.772 1.00 23.34 103 VAL C N 1
ATOM 4478 C CA . VAL C 1 103 ? 54.070 64.184 16.773 1.00 20.68 103 VAL C CA 1
ATOM 4479 C C . VAL C 1 103 ? 53.641 62.854 17.417 1.00 24.56 103 VAL C C 1
ATOM 4480 O O . VAL C 1 103 ? 54.048 61.795 16.954 1.00 24.26 103 VAL C O 1
ATOM 4484 N N . ILE C 1 104 ? 52.825 62.933 18.495 1.00 21.60 104 ILE C N 1
ATOM 4485 C CA . ILE C 1 104 ? 52.218 61.784 19.151 1.00 20.46 104 ILE C CA 1
ATOM 4486 C C . ILE C 1 104 ? 50.914 61.580 18.379 1.00 24.62 104 ILE C C 1
ATOM 4487 O O . ILE C 1 104 ? 50.103 62.518 18.276 1.00 25.22 104 ILE C O 1
ATOM 4492 N N . SER C 1 105 ? 50.683 60.358 17.906 1.00 19.80 105 SER C N 1
ATOM 4493 C CA . SER C 1 105 ? 49.490 60.029 17.135 1.00 18.81 105 SER C CA 1
ATOM 4494 C C . SER C 1 105 ? 48.814 58.740 17.586 1.00 23.22 105 SER C C 1
ATOM 4495 O O . SER C 1 105 ? 49.423 57.668 17.490 1.00 23.32 105 SER C O 1
ATOM 4498 N N . LEU C 1 106 ? 47.541 58.824 18.031 1.00 20.28 106 LEU C N 1
ATOM 4499 C CA . LEU C 1 106 ? 46.833 57.587 18.345 1.00 19.45 106 LEU C CA 1
ATOM 4500 C C . LEU C 1 106 ? 46.002 57.166 17.142 1.00 21.21 106 LEU C C 1
ATOM 4501 O O . LEU C 1 106 ? 45.414 58.007 16.449 1.00 20.18 106 LEU C O 1
ATOM 4506 N N . GLY C 1 107 ? 45.989 55.868 16.883 1.00 16.99 107 GLY C N 1
ATOM 4507 C CA . GLY C 1 107 ? 45.212 55.276 15.804 1.00 15.43 107 GLY C CA 1
ATOM 4508 C C . GLY C 1 107 ? 43.797 55.002 16.260 1.00 20.68 107 GLY C C 1
ATOM 4509 O O . GLY C 1 107 ? 43.272 55.701 17.134 1.00 19.74 107 GLY C O 1
ATOM 4510 N N . ALA C 1 108 ? 43.165 53.986 15.670 1.00 17.87 108 ALA C N 1
ATOM 4511 C CA . ALA C 1 108 ? 41.783 53.650 15.979 1.00 16.37 108 ALA C CA 1
ATOM 4512 C C . ALA C 1 108 ? 41.692 52.262 16.613 1.00 20.98 108 ALA C C 1
ATOM 4513 O O . ALA C 1 108 ? 42.266 51.302 16.093 1.00 20.24 108 ALA C O 1
ATOM 4515 N N . PRO C 1 109 ? 41.037 52.123 17.769 1.00 19.46 109 PRO C N 1
ATOM 4516 C CA . PRO C 1 109 ? 40.977 50.787 18.399 1.00 19.81 109 PRO C CA 1
ATOM 4517 C C . PRO C 1 109 ? 39.935 49.889 17.760 1.00 24.85 109 PRO C C 1
ATOM 4518 O O . PRO C 1 109 ? 38.962 50.411 17.200 1.00 22.58 109 PRO C O 1
ATOM 4522 N N . HIS C 1 110 ? 40.079 48.555 17.891 1.00 26.34 110 HIS C N 1
ATOM 4523 C CA . HIS C 1 110 ? 39.001 47.670 17.424 1.00 29.21 110 HIS C CA 1
ATOM 4524 C C . HIS C 1 110 ? 38.194 47.197 18.605 1.00 32.70 110 HIS C C 1
ATOM 4525 O O . HIS C 1 110 ? 37.037 46.862 18.459 1.00 34.28 110 HIS C O 1
ATOM 4532 N N . SER C 1 111 ? 38.818 47.166 19.777 1.00 29.86 111 SER C N 1
ATOM 4533 C CA . SER C 1 111 ? 38.265 46.686 21.048 1.00 29.03 111 SER C CA 1
ATOM 4534 C C . SER C 1 111 ? 38.410 47.842 22.059 1.00 31.06 111 SER C C 1
ATOM 4535 O O . SER C 1 111 ? 39.448 48.508 22.103 1.00 30.88 111 SER C O 1
ATOM 4538 N N . GLY C 1 112 ? 37.360 48.121 22.810 1.00 25.65 112 GLY C N 1
ATOM 4539 C CA . GLY C 1 112 ? 37.397 49.246 23.736 1.00 24.13 112 GLY C CA 1
ATOM 4540 C C . GLY C 1 112 ? 37.070 50.545 23.043 1.00 25.92 112 GLY C C 1
ATOM 4541 O O . GLY C 1 112 ? 36.999 50.603 21.804 1.00 23.35 112 GLY C O 1
ATOM 4542 N N . LEU C 1 113 ? 36.890 51.610 23.833 1.00 22.74 113 LEU C N 1
ATOM 4543 C CA . LEU C 1 113 ? 36.450 52.906 23.295 1.00 22.12 113 LEU C CA 1
ATOM 4544 C C . LEU C 1 113 ? 37.301 54.126 23.693 1.00 24.24 113 LEU C C 1
ATOM 4545 O O . LEU C 1 113 ? 37.458 55.061 22.894 1.00 24.32 113 LEU C O 1
ATOM 4550 N N . ARG C 1 114 ? 37.773 54.139 24.944 1.00 18.23 114 ARG C N 1
ATOM 4551 C CA . ARG C 1 114 ? 38.485 55.264 25.520 1.00 18.06 114 ARG C CA 1
ATOM 4552 C C . ARG C 1 114 ? 39.932 54.969 25.855 1.00 20.95 114 ARG C C 1
ATOM 4553 O O . ARG C 1 114 ? 40.257 53.924 26.426 1.00 18.98 114 ARG C O 1
ATOM 4561 N N . SER C 1 115 ? 40.788 55.902 25.460 1.00 17.76 115 SER C N 1
ATOM 4562 C CA . SER C 1 115 ? 42.238 55.840 25.675 1.00 18.10 115 SER C CA 1
ATOM 4563 C C . SER C 1 115 ? 42.622 57.072 26.472 1.00 21.95 115 SER C C 1
ATOM 4564 O O . SER C 1 115 ? 41.954 58.110 26.387 1.00 21.57 115 SER C O 1
ATOM 4567 N N . TYR C 1 116 ? 43.664 56.945 27.262 1.00 18.64 116 TYR C N 1
ATOM 4568 C CA . TYR C 1 116 ? 44.136 58.000 28.150 1.00 18.67 116 TYR C CA 1
ATOM 4569 C C . TYR C 1 116 ? 45.542 58.352 27.852 1.00 25.59 116 TYR C C 1
ATOM 4570 O O . TYR C 1 116 ? 46.427 57.497 27.935 1.00 27.65 116 TYR C O 1
ATOM 4579 N N . LEU C 1 117 ? 45.754 59.605 27.466 1.00 21.78 117 LEU C N 1
ATOM 4580 C CA . LEU C 1 117 ? 47.096 60.081 27.192 1.00 21.27 117 LEU C CA 1
ATOM 4581 C C . LEU C 1 117 ? 47.554 60.862 28.394 1.00 24.61 117 LEU C C 1
ATOM 4582 O O . LEU C 1 117 ? 46.975 61.900 28.726 1.00 24.11 117 LEU C O 1
ATOM 4587 N N . ALA C 1 118 ? 48.585 60.356 29.065 1.00 21.80 118 ALA C N 1
ATOM 4588 C CA . ALA C 1 118 ? 49.175 61.059 30.202 1.00 22.15 118 ALA C CA 1
ATOM 4589 C C . ALA C 1 118 ? 50.495 61.635 29.773 1.00 28.67 118 ALA C C 1
ATOM 4590 O O . ALA C 1 118 ? 51.162 61.082 28.901 1.00 27.19 118 ALA C O 1
ATOM 4592 N N . VAL C 1 119 ? 50.877 62.750 30.390 1.00 29.08 119 VAL C N 1
ATOM 4593 C CA . VAL C 1 119 ? 52.154 63.414 30.146 1.00 29.46 119 VAL C CA 1
ATOM 4594 C C . VAL C 1 119 ? 52.727 63.752 31.500 1.00 33.31 119 VAL C C 1
ATOM 4595 O O . VAL C 1 119 ? 51.981 64.166 32.396 1.00 33.59 119 VAL C O 1
ATOM 4599 N N . ARG C 1 120 ? 54.021 63.515 31.695 1.00 31.17 120 ARG C N 1
ATOM 4600 C CA . ARG C 1 120 ? 54.656 63.863 32.971 1.00 31.20 120 ARG C CA 1
ATOM 4601 C C . ARG C 1 120 ? 54.566 65.391 33.186 1.00 31.68 120 ARG C C 1
ATOM 4602 O O . ARG C 1 120 ? 54.990 66.168 32.319 1.00 26.97 120 ARG C O 1
ATOM 4610 N N . GLY C 1 121 ? 53.978 65.761 34.328 1.00 28.61 121 GLY C N 1
ATOM 4611 C CA . GLY C 1 121 ? 53.684 67.127 34.719 1.00 28.35 121 GLY C CA 1
ATOM 4612 C C . GLY C 1 121 ? 52.188 67.388 34.612 1.00 30.72 121 GLY C C 1
ATOM 4613 O O . GLY C 1 121 ? 51.671 68.333 35.221 1.00 30.42 121 GLY C O 1
ATOM 4614 N N . GLY C 1 122 ? 51.497 66.543 33.833 1.00 25.44 122 GLY C N 1
ATOM 4615 C CA . GLY C 1 122 ? 50.051 66.617 33.585 1.00 24.07 122 GLY C CA 1
ATOM 4616 C C . GLY C 1 122 ? 49.651 67.710 32.615 1.00 27.76 122 GLY C C 1
ATOM 4617 O O . GLY C 1 122 ? 50.462 68.590 32.291 1.00 28.61 122 GLY C O 1
ATOM 4618 N N . ILE C 1 123 ? 48.398 67.648 32.117 1.00 24.15 123 ILE C N 1
ATOM 4619 C CA . ILE C 1 123 ? 47.783 68.657 31.241 1.00 23.39 123 ILE C CA 1
ATOM 4620 C C . ILE C 1 123 ? 47.413 69.792 32.186 1.00 30.13 123 ILE C C 1
ATOM 4621 O O . ILE C 1 123 ? 46.488 69.671 32.986 1.00 32.21 123 ILE C O 1
ATOM 4626 N N . ASP C 1 124 ? 48.220 70.843 32.173 1.00 27.58 124 ASP C N 1
ATOM 4627 C CA . ASP C 1 124 ? 48.122 71.946 33.111 1.00 27.91 124 ASP C CA 1
ATOM 4628 C C . ASP C 1 124 ? 47.167 73.070 32.719 1.00 31.43 124 ASP C C 1
ATOM 4629 O O . ASP C 1 124 ? 47.513 74.241 32.829 1.00 35.21 124 ASP C O 1
ATOM 4634 N N . VAL C 1 125 ? 45.940 72.724 32.296 1.00 24.34 125 VAL C N 1
ATOM 4635 C CA . VAL C 1 125 ? 44.912 73.719 31.990 1.00 23.25 125 VAL C CA 1
ATOM 4636 C C . VAL C 1 125 ? 44.344 74.265 33.322 1.00 31.17 125 VAL C C 1
ATOM 4637 O O . VAL C 1 125 ? 44.524 73.643 34.366 1.00 32.31 125 VAL C O 1
ATOM 4641 N N . THR C 1 126 ? 43.684 75.408 33.297 1.00 29.53 126 THR C N 1
ATOM 4642 C CA . THR C 1 126 ? 43.113 75.992 34.506 1.00 31.17 126 THR C CA 1
ATOM 4643 C C . THR C 1 126 ? 42.007 75.104 35.127 1.00 34.02 126 THR C C 1
ATOM 4644 O O . THR C 1 126 ? 41.055 74.755 34.424 1.00 34.02 126 THR C O 1
ATOM 4648 N N . PRO C 1 127 ? 42.088 74.776 36.440 1.00 29.11 127 PRO C N 1
ATOM 4649 C CA . PRO C 1 127 ? 41.007 73.993 37.069 1.00 28.68 127 PRO C CA 1
ATOM 4650 C C . PRO C 1 127 ? 39.713 74.823 37.206 1.00 33.76 127 PRO C C 1
ATOM 4651 O O . PRO C 1 127 ? 39.752 76.065 37.292 1.00 33.53 127 PRO C O 1
ATOM 4655 N N . VAL C 1 128 ? 38.567 74.133 37.173 1.00 29.40 128 VAL C N 1
ATOM 4656 C CA . VAL C 1 128 ? 37.234 74.731 37.341 1.00 28.60 128 VAL C CA 1
ATOM 4657 C C . VAL C 1 128 ? 36.579 73.935 38.451 1.00 32.67 128 VAL C C 1
ATOM 4658 O O . VAL C 1 128 ? 36.417 72.720 38.315 1.00 31.70 128 VAL C O 1
ATOM 4662 N N . LEU C 1 129 ? 36.260 74.605 39.572 1.00 31.83 129 LEU C N 1
ATOM 4663 C CA . LEU C 1 129 ? 35.693 74.016 40.802 1.00 32.11 129 LEU C CA 1
ATOM 4664 C C . LEU C 1 129 ? 36.604 72.888 41.313 1.00 36.23 129 LEU C C 1
ATOM 4665 O O . LEU C 1 129 ? 36.130 71.800 41.672 1.00 37.40 129 LEU C O 1
ATOM 4670 N N . GLY C 1 130 ? 37.915 73.179 41.305 1.00 31.11 130 GLY C N 1
ATOM 4671 C CA . GLY C 1 130 ? 38.998 72.310 41.767 1.00 29.92 130 GLY C CA 1
ATOM 4672 C C . GLY C 1 130 ? 39.289 71.088 40.918 1.00 32.63 130 GLY C C 1
ATOM 4673 O O . GLY C 1 130 ? 40.009 70.194 41.362 1.00 32.83 130 GLY C O 1
ATOM 4674 N N . SER C 1 131 ? 38.772 71.040 39.683 1.00 27.88 131 SER C N 1
ATOM 4675 C CA . SER C 1 131 ? 39.005 69.915 38.783 1.00 25.44 131 SER C CA 1
ATOM 4676 C C . SER C 1 131 ? 39.255 70.383 37.350 1.00 27.38 131 SER C C 1
ATOM 4677 O O . SER C 1 131 ? 38.669 71.373 36.896 1.00 26.79 131 SER C O 1
ATOM 4680 N N . ARG C 1 132 ? 40.086 69.627 36.626 1.00 23.85 132 ARG C N 1
ATOM 4681 C CA . ARG C 1 132 ? 40.379 69.885 35.213 1.00 23.20 132 ARG C CA 1
ATOM 4682 C C . ARG C 1 132 ? 39.521 68.995 34.314 1.00 26.35 132 ARG C C 1
ATOM 4683 O O . ARG C 1 132 ? 39.737 68.949 33.109 1.00 26.68 132 ARG C O 1
ATOM 4691 N N . SER C 1 133 ? 38.508 68.359 34.884 1.00 22.64 133 SER C N 1
ATOM 4692 C CA . SER C 1 133 ? 37.588 67.495 34.152 1.00 21.83 133 SER C CA 1
ATOM 4693 C C . SER C 1 133 ? 36.509 68.298 33.428 1.00 25.11 133 SER C C 1
ATOM 4694 O O . SER C 1 133 ? 35.907 69.204 34.005 1.00 26.07 133 SER C O 1
ATOM 4697 N N . TYR C 1 134 ? 36.222 67.913 32.193 1.00 19.48 134 TYR C N 1
ATOM 4698 C CA . TYR C 1 134 ? 35.117 68.491 31.461 1.00 18.97 134 TYR C CA 1
ATOM 4699 C C . TYR C 1 134 ? 33.877 67.632 31.721 1.00 22.40 134 TYR C C 1
ATOM 4700 O O . TYR C 1 134 ? 33.946 66.404 31.615 1.00 20.04 134 TYR C O 1
ATOM 4709 N N . ASP C 1 135 ? 32.757 68.296 32.053 1.00 20.73 135 ASP C N 1
ATOM 4710 C CA . ASP C 1 135 ? 31.451 67.713 32.339 1.00 21.46 135 ASP C CA 1
ATOM 4711 C C . ASP C 1 135 ? 30.603 68.030 31.128 1.00 28.46 135 ASP C C 1
ATOM 4712 O O . ASP C 1 135 ? 30.275 69.177 30.835 1.00 28.49 135 ASP C O 1
ATOM 4717 N N . VAL C 1 136 ? 30.326 66.989 30.390 1.00 27.67 136 VAL C N 1
ATOM 4718 C CA . VAL C 1 136 ? 29.609 66.965 29.124 1.00 28.43 136 VAL C CA 1
ATOM 4719 C C . VAL C 1 136 ? 28.184 67.520 29.197 1.00 36.40 136 VAL C C 1
ATOM 4720 O O . VAL C 1 136 ? 27.750 68.205 28.281 1.00 36.84 136 VAL C O 1
ATOM 4732 N N . SER C 1 138 ? 26.754 69.591 31.936 1.00 29.67 138 SER C N 1
ATOM 4733 C CA . SER C 1 138 ? 26.692 70.943 32.462 1.00 28.63 138 SER C CA 1
ATOM 4734 C C . SER C 1 138 ? 27.637 71.888 31.718 1.00 31.49 138 SER C C 1
ATOM 4735 O O . SER C 1 138 ? 27.545 73.098 31.897 1.00 30.83 138 SER C O 1
ATOM 4738 N N . ALA C 1 139 ? 28.569 71.335 30.906 1.00 27.10 139 ALA C N 1
ATOM 4739 C CA . ALA C 1 139 ? 29.600 72.083 30.171 1.00 26.09 139 ALA C CA 1
ATOM 4740 C C . ALA C 1 139 ? 30.600 72.799 31.109 1.00 30.75 139 ALA C C 1
ATOM 4741 O O . ALA C 1 139 ? 31.221 73.801 30.723 1.00 32.37 139 ALA C O 1
ATOM 4743 N N . ILE C 1 140 ? 30.757 72.263 32.335 1.00 25.10 140 ILE C N 1
ATOM 4744 C CA . ILE C 1 140 ? 31.702 72.770 33.322 1.00 23.73 140 ILE C CA 1
ATOM 4745 C C . ILE C 1 140 ? 33.047 72.090 33.099 1.00 27.31 140 ILE C C 1
ATOM 4746 O O . ILE C 1 140 ? 33.098 70.867 33.009 1.00 25.28 140 ILE C O 1
ATOM 4751 N N . GLY C 1 141 ? 34.111 72.900 33.098 1.00 25.39 141 GLY C N 1
ATOM 4752 C CA . GLY C 1 141 ? 35.501 72.482 33.008 1.00 24.69 141 GLY C CA 1
ATOM 4753 C C . GLY C 1 141 ? 36.124 72.906 31.701 1.00 29.52 141 GLY C C 1
ATOM 4754 O O . GLY C 1 141 ? 35.475 73.624 30.931 1.00 30.08 141 GLY C O 1
ATOM 4755 N N . PRO C 1 142 ? 37.384 72.469 31.423 1.00 25.45 142 PRO C N 1
ATOM 4756 C CA . PRO C 1 142 ? 38.042 72.836 30.139 1.00 23.87 142 PRO C CA 1
ATOM 4757 C C . PRO C 1 142 ? 37.260 72.295 28.949 1.00 27.63 142 PRO C C 1
ATOM 4758 O O . PRO C 1 142 ? 36.890 71.113 28.944 1.00 26.50 142 PRO C O 1
ATOM 4762 N N . SER C 1 143 ? 37.002 73.163 27.945 1.00 23.94 143 SER C N 1
ATOM 4763 C CA . SER C 1 143 ? 36.229 72.826 26.748 1.00 23.87 143 SER C CA 1
ATOM 4764 C C . SER C 1 143 ? 36.751 71.604 26.010 1.00 26.30 143 SER C C 1
ATOM 4765 O O . SER C 1 143 ? 37.970 71.398 25.968 1.00 27.02 143 SER C O 1
ATOM 4768 N N . PRO C 1 144 ? 35.862 70.815 25.359 1.00 20.46 144 PRO C N 1
ATOM 4769 C CA . PRO C 1 144 ? 36.353 69.723 24.491 1.00 19.68 144 PRO C CA 1
ATOM 4770 C C . PRO C 1 144 ? 37.446 70.255 23.542 1.00 24.43 144 PRO C C 1
ATOM 4771 O O . PRO C 1 144 ? 37.345 71.378 23.022 1.00 23.91 144 PRO C O 1
ATOM 4775 N N . LEU C 1 145 ? 38.541 69.510 23.432 1.00 20.62 145 LEU C N 1
ATOM 4776 C CA . LEU C 1 145 ? 39.678 69.887 22.600 1.00 19.40 145 LEU C CA 1
ATOM 4777 C C . LEU C 1 145 ? 39.321 70.052 21.113 1.00 23.98 145 LEU C C 1
ATOM 4778 O O . LEU C 1 145 ? 38.425 69.348 20.583 1.00 20.98 145 LEU C O 1
ATOM 4783 N N . ARG C 1 146 ? 40.007 71.038 20.463 1.00 20.53 146 ARG C N 1
ATOM 4784 C CA . ARG C 1 146 ? 39.835 71.358 19.053 1.00 20.10 146 ARG C CA 1
ATOM 4785 C C . ARG C 1 146 ? 41.217 71.429 18.404 1.00 22.57 146 ARG C C 1
ATOM 4786 O O . ARG C 1 146 ? 42.184 71.828 19.086 1.00 21.62 146 ARG C O 1
ATOM 4794 N N . PRO C 1 147 ? 41.320 71.178 17.074 1.00 18.04 147 PRO C N 1
ATOM 4795 C CA . PRO C 1 147 ? 42.621 71.400 16.387 1.00 17.95 147 PRO C CA 1
ATOM 4796 C C . PRO C 1 147 ? 43.035 72.853 16.576 1.00 22.98 147 PRO C C 1
ATOM 4797 O O . PRO C 1 147 ? 42.173 73.745 16.508 1.00 21.83 147 PRO C O 1
ATOM 4801 N N . GLY C 1 148 ? 44.319 73.075 16.864 1.00 20.72 148 GLY C N 1
ATOM 4802 C CA . GLY C 1 148 ? 44.843 74.415 17.111 1.00 20.69 148 GLY C CA 1
ATOM 4803 C C . GLY C 1 148 ? 45.032 74.744 18.584 1.00 27.19 148 GLY C C 1
ATOM 4804 O O . GLY C 1 148 ? 45.756 75.689 18.910 1.00 28.56 148 GLY C O 1
ATOM 4805 N N . ASP C 1 149 ? 44.386 73.971 19.498 1.00 22.65 149 ASP C N 1
ATOM 4806 C CA . ASP C 1 149 ? 44.544 74.176 20.940 1.00 21.22 149 ASP C CA 1
ATOM 4807 C C . ASP C 1 149 ? 45.967 73.842 21.345 1.00 23.93 149 ASP C C 1
ATOM 4808 O O . ASP C 1 149 ? 46.525 72.828 20.916 1.00 21.48 149 ASP C O 1
ATOM 4813 N N . VAL C 1 150 ? 46.535 74.695 22.192 1.00 21.78 150 VAL C N 1
ATOM 4814 C CA . VAL C 1 150 ? 47.869 74.538 22.759 1.00 19.75 150 VAL C CA 1
ATOM 4815 C C . VAL C 1 150 ? 47.688 74.299 24.258 1.00 23.84 150 VAL C C 1
ATOM 4816 O O . VAL C 1 150 ? 47.182 75.155 24.977 1.00 24.26 150 VAL C O 1
ATOM 4820 N N . LEU C 1 151 ? 48.063 73.120 24.703 1.00 22.21 151 LEU C N 1
ATOM 4821 C CA . LEU C 1 151 ? 47.906 72.681 26.081 1.00 22.45 151 LEU C CA 1
ATOM 4822 C C . LEU C 1 151 ? 49.210 72.782 26.835 1.00 29.79 151 LEU C C 1
ATOM 4823 O O . LEU C 1 151 ? 50.199 72.196 26.397 1.00 30.42 151 LEU C O 1
ATOM 4828 N N . PRO C 1 152 ? 49.243 73.454 28.010 1.00 28.80 152 PRO C N 1
ATOM 4829 C CA . PRO C 1 152 ? 50.497 73.483 28.782 1.00 28.57 152 PRO C CA 1
ATOM 4830 C C . PRO C 1 152 ? 50.761 72.174 29.505 1.00 28.68 152 PRO C C 1
ATOM 4831 O O . PRO C 1 152 ? 49.825 71.497 29.956 1.00 26.44 152 PRO C O 1
ATOM 4835 N N . VAL C 1 153 ? 52.047 71.821 29.617 1.00 25.94 153 VAL C N 1
ATOM 4836 C CA . VAL C 1 153 ? 52.490 70.648 30.368 1.00 26.04 153 VAL C CA 1
ATOM 4837 C C . VAL C 1 153 ? 52.981 71.214 31.705 1.00 32.77 153 VAL C C 1
ATOM 4838 O O . VAL C 1 153 ? 53.746 72.177 31.716 1.00 35.03 153 VAL C O 1
ATOM 4842 N N . GLY C 1 154 ? 52.501 70.658 32.814 1.00 30.19 154 GLY C N 1
ATOM 4843 C CA . GLY C 1 154 ? 52.891 71.122 34.147 1.00 30.95 154 GLY C CA 1
ATOM 4844 C C . GLY C 1 154 ? 54.343 70.907 34.505 1.00 38.37 154 GLY C C 1
ATOM 4845 O O . GLY C 1 154 ? 55.051 70.134 33.858 1.00 37.62 154 GLY C O 1
ATOM 4846 N N . GLU C 1 155 ? 54.808 71.592 35.548 1.00 39.68 155 GLU C N 1
ATOM 4847 C CA . GLU C 1 155 ? 56.183 71.457 36.034 1.00 40.62 155 GLU C CA 1
ATOM 4848 C C . GLU C 1 155 ? 56.433 70.064 36.579 1.00 44.30 155 GLU C C 1
ATOM 4849 O O . GLU C 1 155 ? 55.532 69.438 37.145 1.00 40.99 155 GLU C O 1
ATOM 4855 N N . HIS C 1 156 ? 57.645 69.555 36.348 1.00 45.12 156 HIS C N 1
ATOM 4856 C CA . HIS C 1 156 ? 58.061 68.232 36.808 1.00 46.33 156 HIS C CA 1
ATOM 4857 C C . HIS C 1 156 ? 59.585 68.113 36.821 1.00 55.29 156 HIS C C 1
ATOM 4858 O O . HIS C 1 156 ? 60.283 68.860 36.117 1.00 53.68 156 HIS C O 1
ATOM 4865 N N . THR C 1 157 ? 60.083 67.123 37.574 1.00 57.20 157 THR C N 1
ATOM 4866 C CA . THR C 1 157 ? 61.504 66.748 37.592 1.00 60.69 157 THR C CA 1
ATOM 4867 C C . THR C 1 157 ? 61.670 65.785 36.396 1.00 69.74 157 THR C C 1
ATOM 4868 O O . THR C 1 157 ? 60.735 65.036 36.095 1.00 67.68 157 THR C O 1
ATOM 4872 N N . ASP C 1 158 ? 62.789 65.873 35.648 1.00 71.51 158 ASP C N 1
ATOM 4873 C CA . ASP C 1 158 ? 63.009 65.019 34.459 1.00 71.77 158 ASP C CA 1
ATOM 4874 C C . ASP C 1 158 ? 63.314 63.569 34.841 1.00 75.29 158 ASP C C 1
ATOM 4875 O O . ASP C 1 158 ? 62.905 62.650 34.138 1.00 74.34 158 ASP C O 1
ATOM 4880 N N . GLU C 1 159 ? 64.020 63.379 35.954 1.00 72.87 159 GLU C N 1
ATOM 4881 C CA . GLU C 1 159 ? 64.386 62.076 36.488 1.00 73.92 159 GLU C CA 1
ATOM 4882 C C . GLU C 1 159 ? 63.236 61.534 37.343 1.00 75.58 159 GLU C C 1
ATOM 4883 O O . GLU C 1 159 ? 62.639 62.294 38.108 1.00 75.19 159 GLU C O 1
ATOM 4889 N N . PHE C 1 160 ? 62.917 60.232 37.189 1.00 71.09 160 PHE C N 1
ATOM 4890 C CA . PHE C 1 160 ? 61.889 59.506 37.954 1.00 70.67 160 PHE C CA 1
ATOM 4891 C C . PHE C 1 160 ? 62.050 57.963 37.829 1.00 78.32 160 PHE C C 1
ATOM 4892 O O . PHE C 1 160 ? 62.580 57.501 36.810 1.00 76.93 160 PHE C O 1
ATOM 4900 N N . PRO C 1 161 ? 61.556 57.140 38.798 1.00 79.01 161 PRO C N 1
ATOM 4901 C CA . PRO C 1 161 ? 61.689 55.684 38.644 1.00 80.67 161 PRO C CA 1
ATOM 4902 C C . PRO C 1 161 ? 60.558 55.084 37.810 1.00 87.90 161 PRO C C 1
ATOM 4903 O O . PRO C 1 161 ? 59.374 55.245 38.149 1.00 86.02 161 PRO C O 1
ATOM 4907 N N . GLU C 1 162 ? 60.933 54.419 36.686 1.00 88.19 162 GLU C N 1
ATOM 4908 C CA . GLU C 1 162 ? 60.016 53.726 35.761 1.00 87.43 162 GLU C CA 1
ATOM 4909 C C . GLU C 1 162 ? 59.750 52.322 36.370 1.00 96.77 162 GLU C C 1
ATOM 4910 O O . GLU C 1 162 ? 60.392 51.329 35.985 1.00 97.77 162 GLU C O 1
ATOM 4916 N N . LEU C 1 163 ? 58.843 52.285 37.386 1.00 95.38 163 LEU C N 1
ATOM 4917 C CA . LEU C 1 163 ? 58.441 51.096 38.154 1.00 96.97 163 LEU C CA 1
ATOM 4918 C C . LEU C 1 163 ? 57.761 50.007 37.311 1.00 101.95 163 LEU C C 1
ATOM 4919 O O . LEU C 1 163 ? 57.099 50.302 36.303 1.00 98.97 163 LEU C O 1
ATOM 4924 N N . ASP C 1 164 ? 57.918 48.740 37.761 1.00 101.78 164 ASP C N 1
ATOM 4925 C CA . ASP C 1 164 ? 57.295 47.558 37.147 1.00 101.64 164 ASP C CA 1
ATOM 4926 C C . ASP C 1 164 ? 55.804 47.570 37.523 1.00 102.30 164 ASP C C 1
ATOM 4927 O O . ASP C 1 164 ? 55.463 47.617 38.714 1.00 102.71 164 ASP C O 1
ATOM 4932 N N . GLN C 1 165 ? 54.923 47.594 36.512 1.00 95.15 165 GLN C N 1
ATOM 4933 C CA . GLN C 1 165 ? 53.478 47.670 36.753 1.00 92.65 165 GLN C CA 1
ATOM 4934 C C . GLN C 1 165 ? 52.749 46.331 36.579 1.00 94.66 165 GLN C C 1
ATOM 4935 O O . GLN C 1 165 ? 53.214 45.465 35.830 1.00 94.52 165 GLN C O 1
ATOM 4941 N N . ALA C 1 166 ? 51.606 46.173 37.288 1.00 89.31 166 ALA C N 1
ATOM 4942 C CA . ALA C 1 166 ? 50.752 44.982 37.245 1.00 89.09 166 ALA C CA 1
ATOM 4943 C C . ALA C 1 166 ? 50.188 44.790 35.832 1.00 90.83 166 ALA C C 1
ATOM 4944 O O . ALA C 1 166 ? 49.807 45.790 35.208 1.00 89.23 166 ALA C O 1
ATOM 4946 N N . PRO C 1 167 ? 50.121 43.534 35.305 1.00 86.46 167 PRO C N 1
ATOM 4947 C CA . PRO C 1 167 ? 49.565 43.333 33.947 1.00 83.95 167 PRO C CA 1
ATOM 4948 C C . PRO C 1 167 ? 48.140 43.865 33.788 1.00 81.26 167 PRO C C 1
ATOM 4949 O O . PRO C 1 167 ? 47.393 44.002 34.774 1.00 80.57 167 PRO C O 1
ATOM 4953 N N . VAL C 1 168 ? 47.787 44.208 32.540 1.00 72.01 168 VAL C N 1
ATOM 4954 C CA . VAL C 1 168 ? 46.490 44.795 32.221 1.00 67.47 168 VAL C CA 1
ATOM 4955 C C . VAL C 1 168 ? 45.529 43.776 31.622 1.00 68.28 168 VAL C C 1
ATOM 4956 O O . VAL C 1 168 ? 45.855 43.132 30.615 1.00 66.93 168 VAL C O 1
ATOM 4960 N N . ALA C 1 169 ? 44.333 43.659 32.225 1.00 63.35 169 ALA C N 1
ATOM 4961 C CA . ALA C 1 169 ? 43.284 42.777 31.711 1.00 62.87 169 ALA C CA 1
ATOM 4962 C C . ALA C 1 169 ? 42.770 43.346 30.359 1.00 60.76 169 ALA C C 1
ATOM 4963 O O . ALA C 1 169 ? 42.524 44.564 30.254 1.00 56.97 169 ALA C O 1
ATOM 4965 N N . ALA C 1 170 ? 42.654 42.468 29.329 1.00 54.71 170 ALA C N 1
ATOM 4966 C CA . ALA C 1 170 ? 42.142 42.869 28.010 1.00 51.80 170 ALA C CA 1
ATOM 4967 C C . ALA C 1 170 ? 40.670 43.273 28.120 1.00 50.67 170 ALA C C 1
ATOM 4968 O O . ALA C 1 170 ? 39.956 42.884 29.060 1.00 51.57 170 ALA C O 1
ATOM 4970 N N . ILE C 1 171 ? 40.272 44.168 27.237 1.00 40.82 171 ILE C N 1
ATOM 4971 C CA . ILE C 1 171 ? 38.927 44.721 27.179 1.00 35.93 171 ILE C CA 1
ATOM 4972 C C . ILE C 1 171 ? 38.055 43.723 26.438 1.00 37.36 171 ILE C C 1
ATOM 4973 O O . ILE C 1 171 ? 38.482 43.225 25.393 1.00 39.06 171 ILE C O 1
ATOM 4978 N N . ALA C 1 172 ? 36.839 43.451 26.949 1.00 32.53 172 ALA C N 1
ATOM 4979 C CA . ALA C 1 172 ? 35.844 42.566 26.313 1.00 32.35 172 ALA C CA 1
ATOM 4980 C C . ALA C 1 172 ? 35.562 43.041 24.882 1.00 38.69 172 ALA C C 1
ATOM 4981 O O . ALA C 1 172 ? 35.244 44.221 24.687 1.00 36.76 172 ALA C O 1
ATOM 4983 N N . GLU C 1 173 ? 35.734 42.147 23.884 1.00 40.21 173 GLU C N 1
ATOM 4984 C CA . GLU C 1 173 ? 35.509 42.473 22.458 1.00 41.16 173 GLU C CA 1
ATOM 4985 C C . GLU C 1 173 ? 34.052 42.354 22.070 1.00 45.62 173 GLU C C 1
ATOM 4986 O O . GLU C 1 173 ? 33.588 43.164 21.269 1.00 44.04 173 GLU C O 1
ATOM 4992 N N . ASP C 1 174 ? 33.318 41.345 22.605 1.00 44.50 174 ASP C N 1
ATOM 4993 C CA . ASP C 1 174 ? 31.897 41.262 22.276 1.00 44.16 174 ASP C CA 1
ATOM 4994 C C . ASP C 1 174 ? 30.962 41.456 23.441 1.00 41.47 174 ASP C C 1
ATOM 4995 O O . ASP C 1 174 ? 30.666 42.604 23.741 1.00 39.99 174 ASP C O 1
ATOM 5000 N N . VAL C 1 175 ? 30.444 40.371 24.045 1.00 34.85 175 VAL C N 1
ATOM 5001 C CA . VAL C 1 175 ? 29.516 40.445 25.180 1.00 33.20 175 VAL C CA 1
ATOM 5002 C C . VAL C 1 175 ? 30.233 40.919 26.436 1.00 39.04 175 VAL C C 1
ATOM 5003 O O . VAL C 1 175 ? 31.311 40.413 26.771 1.00 40.17 175 VAL C O 1
ATOM 5007 N N . VAL C 1 176 ? 29.659 41.941 27.085 1.00 34.48 176 VAL C N 1
ATOM 5008 C CA . VAL C 1 176 ? 30.146 42.510 28.333 1.00 32.82 176 VAL C CA 1
ATOM 5009 C C . VAL C 1 176 ? 29.197 42.031 29.409 1.00 37.67 176 VAL C C 1
ATOM 5010 O O . VAL C 1 176 ? 27.992 42.278 29.316 1.00 38.49 176 VAL C O 1
ATOM 5014 N N . GLU C 1 177 ? 29.729 41.308 30.406 1.00 34.39 177 GLU C N 1
ATOM 5015 C CA . GLU C 1 177 ? 28.950 40.769 31.534 1.00 34.11 177 GLU C CA 1
ATOM 5016 C C . GLU C 1 177 ? 29.128 41.732 32.699 1.00 37.03 177 GLU C C 1
ATOM 5017 O O . GLU C 1 177 ? 30.255 42.107 33.002 1.00 36.85 177 GLU C O 1
ATOM 5023 N N . LEU C 1 178 ? 28.028 42.189 33.305 1.00 32.63 178 LEU C N 1
ATOM 5024 C CA . LEU C 1 178 ? 28.081 43.137 34.424 1.00 30.31 178 LEU C CA 1
ATOM 5025 C C . LEU C 1 178 ? 27.298 42.642 35.609 1.00 33.17 178 LEU C C 1
ATOM 5026 O O . LEU C 1 178 ? 26.198 42.119 35.444 1.00 32.87 178 LEU C O 1
ATOM 5031 N N . GLN C 1 179 ? 27.866 42.825 36.817 1.00 29.23 179 GLN C N 1
ATOM 5032 C CA . GLN C 1 179 ? 27.224 42.484 38.094 1.00 28.59 179 GLN C CA 1
ATOM 5033 C C . GLN C 1 179 ? 26.436 43.702 38.535 1.00 33.27 179 GLN C C 1
ATOM 5034 O O . GLN C 1 179 ? 26.915 44.850 38.447 1.00 31.59 179 GLN C O 1
ATOM 5040 N N . VAL C 1 180 ? 25.198 43.454 38.973 1.00 31.88 180 VAL C N 1
ATOM 5041 C CA . VAL C 1 180 ? 24.256 44.496 39.345 1.00 30.95 180 VAL C CA 1
ATOM 5042 C C . VAL C 1 180 ? 23.682 44.219 40.711 1.00 37.25 180 VAL C C 1
ATOM 5043 O O . VAL C 1 180 ? 23.132 43.142 40.951 1.00 39.30 180 VAL C O 1
ATOM 5047 N N . VAL C 1 181 ? 23.774 45.210 41.611 1.00 32.98 181 VAL C N 1
ATOM 5048 C CA . VAL C 1 181 ? 23.148 45.121 42.920 1.00 32.76 181 VAL C CA 1
ATOM 5049 C C . VAL C 1 181 ? 21.655 45.467 42.679 1.00 35.09 181 VAL C C 1
ATOM 5050 O O . VAL C 1 181 ? 21.356 46.554 42.179 1.00 33.19 181 VAL C O 1
ATOM 5054 N N . PRO C 1 182 ? 20.721 44.551 42.987 1.00 32.18 182 PRO C N 1
ATOM 5055 C CA . PRO C 1 182 ? 19.299 44.846 42.733 1.00 32.37 182 PRO C CA 1
ATOM 5056 C C . PRO C 1 182 ? 18.757 46.012 43.535 1.00 38.09 182 PRO C C 1
ATOM 5057 O O . PRO C 1 182 ? 19.110 46.174 44.708 1.00 39.65 182 PRO C O 1
ATOM 5061 N N . GLY C 1 183 ? 17.885 46.795 42.914 1.00 33.96 183 GLY C N 1
ATOM 5062 C CA . GLY C 1 183 ? 17.237 47.902 43.609 1.00 34.09 183 GLY C CA 1
ATOM 5063 C C . GLY C 1 183 ? 17.911 49.247 43.469 1.00 37.04 183 GLY C C 1
ATOM 5064 O O . GLY C 1 183 ? 18.918 49.375 42.776 1.00 35.17 183 GLY C O 1
ATOM 5065 N N . PRO C 1 184 ? 17.374 50.293 44.111 1.00 35.52 184 PRO C N 1
ATOM 5066 C CA . PRO C 1 184 ? 16.284 50.276 45.108 1.00 37.85 184 PRO C CA 1
ATOM 5067 C C . PRO C 1 184 ? 14.841 50.178 44.621 1.00 46.01 184 PRO C C 1
ATOM 5068 O O . PRO C 1 184 ? 13.968 49.860 45.441 1.00 47.67 184 PRO C O 1
ATOM 5072 N N . ARG C 1 185 ? 14.576 50.441 43.312 1.00 41.18 185 ARG C N 1
ATOM 5073 C CA . ARG C 1 185 ? 13.214 50.461 42.758 1.00 40.25 185 ARG C CA 1
ATOM 5074 C C . ARG C 1 185 ? 12.859 49.278 41.861 1.00 43.07 185 ARG C C 1
ATOM 5075 O O . ARG C 1 185 ? 12.035 49.424 40.962 1.00 40.89 185 ARG C O 1
ATOM 5083 N N . ASP C 1 186 ? 13.436 48.102 42.101 1.00 41.78 186 ASP C N 1
ATOM 5084 C CA . ASP C 1 186 ? 13.108 46.923 41.291 1.00 42.85 186 ASP C CA 1
ATOM 5085 C C . ASP C 1 186 ? 11.614 46.510 41.444 1.00 51.73 186 ASP C C 1
ATOM 5086 O O . ASP C 1 186 ? 11.050 45.925 40.521 1.00 52.24 186 ASP C O 1
ATOM 5091 N N . ASP C 1 187 ? 10.972 46.896 42.571 1.00 51.09 187 ASP C N 1
ATOM 5092 C CA . ASP C 1 187 ? 9.553 46.654 42.888 1.00 53.17 187 ASP C CA 1
ATOM 5093 C C . ASP C 1 187 ? 8.597 47.425 41.951 1.00 55.91 187 ASP C C 1
ATOM 5094 O O . ASP C 1 187 ? 7.409 47.132 41.941 1.00 57.70 187 ASP C O 1
ATOM 5099 N N . TRP C 1 188 ? 9.108 48.420 41.200 1.00 49.73 188 TRP C N 1
ATOM 5100 C CA . TRP C 1 188 ? 8.344 49.241 40.249 1.00 49.10 188 TRP C CA 1
ATOM 5101 C C . TRP C 1 188 ? 7.999 48.510 38.945 1.00 52.00 188 TRP C C 1
ATOM 5102 O O . TRP C 1 188 ? 7.150 48.979 38.174 1.00 52.69 188 TRP C O 1
ATOM 5113 N N . PHE C 1 189 ? 8.685 47.386 38.687 1.00 45.51 189 PHE C N 1
ATOM 5114 C CA . PHE C 1 189 ? 8.593 46.637 37.441 1.00 43.34 189 PHE C CA 1
ATOM 5115 C C . PHE C 1 189 ? 7.799 45.380 37.532 1.00 51.66 189 PHE C C 1
ATOM 5116 O O . PHE C 1 189 ? 7.862 44.687 38.548 1.00 55.01 189 PHE C O 1
ATOM 5124 N N . VAL C 1 190 ? 7.031 45.095 36.468 1.00 48.13 190 VAL C N 1
ATOM 5125 C CA . VAL C 1 190 ? 6.181 43.910 36.354 1.00 49.67 190 VAL C CA 1
ATOM 5126 C C . VAL C 1 190 ? 7.047 42.650 36.483 1.00 55.78 190 VAL C C 1
ATOM 5127 O O . VAL C 1 190 ? 6.730 41.760 37.280 1.00 57.51 190 VAL C O 1
ATOM 5131 N N . ASP C 1 191 ? 8.141 42.600 35.715 1.00 50.60 191 ASP C N 1
ATOM 5132 C CA . ASP C 1 191 ? 9.076 41.493 35.736 1.00 50.11 191 ASP C CA 1
ATOM 5133 C C . ASP C 1 191 ? 10.513 42.039 35.705 1.00 52.05 191 ASP C C 1
ATOM 5134 O O . ASP C 1 191 ? 11.101 42.153 34.625 1.00 51.35 191 ASP C O 1
ATOM 5139 N N . PRO C 1 192 ? 11.105 42.375 36.879 1.00 47.70 192 PRO C N 1
ATOM 5140 C CA . PRO C 1 192 ? 12.484 42.922 36.870 1.00 45.64 192 PRO C CA 1
ATOM 5141 C C . PRO C 1 192 ? 13.566 41.946 36.409 1.00 48.35 192 PRO C C 1
ATOM 5142 O O . PRO C 1 192 ? 14.616 42.399 35.945 1.00 45.24 192 PRO C O 1
ATOM 5146 N N . ASP C 1 193 ? 13.298 40.621 36.463 1.00 46.14 193 ASP C N 1
ATOM 5147 C CA . ASP C 1 193 ? 14.266 39.623 36.003 1.00 46.30 193 ASP C CA 1
ATOM 5148 C C . ASP C 1 193 ? 14.554 39.682 34.493 1.00 51.20 193 ASP C C 1
ATOM 5149 O O . ASP C 1 193 ? 15.597 39.174 34.072 1.00 52.19 193 ASP C O 1
ATOM 5154 N N . ILE C 1 194 ? 13.690 40.393 33.696 1.00 45.05 194 ILE C N 1
ATOM 5155 C CA . ILE C 1 194 ? 13.927 40.666 32.274 1.00 43.26 194 ILE C CA 1
ATOM 5156 C C . ILE C 1 194 ? 15.310 41.331 32.178 1.00 43.29 194 ILE C C 1
ATOM 5157 O O . ILE C 1 194 ? 16.049 41.050 31.242 1.00 44.66 194 ILE C O 1
ATOM 5162 N N . LEU C 1 195 ? 15.675 42.166 33.171 1.00 36.06 195 LEU C N 1
ATOM 5163 C CA . LEU C 1 195 ? 16.976 42.843 33.158 1.00 34.70 195 LEU C CA 1
ATOM 5164 C C . LEU C 1 195 ? 18.153 41.881 32.973 1.00 36.03 195 LEU C C 1
ATOM 5165 O O . LEU C 1 195 ? 19.078 42.159 32.220 1.00 30.62 195 LEU C O 1
ATOM 5170 N N . VAL C 1 196 ? 18.084 40.746 33.672 1.00 36.11 196 VAL C N 1
ATOM 5171 C CA . VAL C 1 196 ? 19.137 39.747 33.739 1.00 36.41 196 VAL C CA 1
ATOM 5172 C C . VAL C 1 196 ? 19.012 38.545 32.786 1.00 43.68 196 VAL C C 1
ATOM 5173 O O . VAL C 1 196 ? 19.789 37.596 32.900 1.00 44.81 196 VAL C O 1
ATOM 5177 N N . ARG C 1 197 ? 18.077 38.594 31.831 1.00 41.64 197 ARG C N 1
ATOM 5178 C CA . ARG C 1 197 ? 17.913 37.527 30.845 1.00 42.73 197 ARG C CA 1
ATOM 5179 C C . ARG C 1 197 ? 17.821 38.065 29.406 1.00 47.63 197 ARG C C 1
ATOM 5180 O O . ARG C 1 197 ? 17.545 37.319 28.467 1.00 48.88 197 ARG C O 1
ATOM 5188 N N . THR C 1 198 ? 18.159 39.347 29.234 1.00 42.46 198 THR C N 1
ATOM 5189 C CA . THR C 1 198 ? 18.082 40.041 27.957 1.00 41.24 198 THR C CA 1
ATOM 5190 C C . THR C 1 198 ? 19.466 40.385 27.424 1.00 44.85 198 THR C C 1
ATOM 5191 O O . THR C 1 198 ? 20.331 40.805 28.186 1.00 44.20 198 THR C O 1
ATOM 5195 N N . ASN C 1 199 ? 19.660 40.229 26.111 1.00 41.46 199 ASN C N 1
ATOM 5196 C CA . ASN C 1 199 ? 20.886 40.647 25.429 1.00 39.91 199 ASN C CA 1
ATOM 5197 C C . ASN C 1 199 ? 20.639 42.102 25.065 1.00 41.12 199 ASN C C 1
ATOM 5198 O O . ASN C 1 199 ? 19.909 42.381 24.121 1.00 44.86 199 ASN C O 1
ATOM 5203 N N . TRP C 1 200 ? 21.139 43.014 25.878 1.00 31.83 200 TRP C N 1
ATOM 5204 C CA . TRP C 1 200 ? 20.948 44.443 25.694 1.00 29.11 200 TRP C CA 1
ATOM 5205 C C . TRP C 1 200 ? 21.922 44.984 24.680 1.00 32.19 200 TRP C C 1
ATOM 5206 O O . TRP C 1 200 ? 23.118 44.739 24.804 1.00 31.52 200 TRP C O 1
ATOM 5217 N N . LEU C 1 201 ? 21.428 45.753 23.692 1.00 28.11 201 LEU C N 1
ATOM 5218 C CA . LEU C 1 201 ? 22.304 46.368 22.717 1.00 26.97 201 LEU C CA 1
ATOM 5219 C C . LEU C 1 201 ? 22.642 47.807 23.113 1.00 29.58 201 LEU C C 1
ATOM 5220 O O . LEU C 1 201 ? 21.754 48.558 23.485 1.00 31.50 201 LEU C O 1
ATOM 5225 N N . VAL C 1 202 ? 23.897 48.203 22.977 1.00 23.81 202 VAL C N 1
ATOM 5226 C CA . VAL C 1 202 ? 24.383 49.556 23.283 1.00 22.02 202 VAL C CA 1
ATOM 5227 C C . VAL C 1 202 ? 24.203 50.465 22.064 1.00 25.61 202 VAL C C 1
ATOM 5228 O O . VAL C 1 202 ? 24.702 50.149 20.979 1.00 26.24 202 VAL C O 1
ATOM 5232 N N . THR C 1 203 ? 23.477 51.578 22.230 1.00 21.79 203 THR C N 1
ATOM 5233 C CA . THR C 1 203 ? 23.254 52.483 21.103 1.00 21.88 203 THR C CA 1
ATOM 5234 C C . THR C 1 203 ? 24.358 53.544 20.983 1.00 25.92 203 THR C C 1
ATOM 5235 O O . THR C 1 203 ? 25.110 53.776 21.929 1.00 22.23 203 THR C O 1
ATOM 5239 N N . ASN C 1 204 ? 24.393 54.220 19.814 1.00 25.54 204 ASN C N 1
ATOM 5240 C CA . ASN C 1 204 ? 25.264 55.348 19.448 1.00 24.27 204 ASN C CA 1
ATOM 5241 C C . ASN C 1 204 ? 24.859 56.637 20.216 1.00 28.50 204 ASN C C 1
ATOM 5242 O O . ASN C 1 204 ? 25.566 57.633 20.110 1.00 29.50 204 ASN C O 1
ATOM 5247 N N . ARG C 1 205 ? 23.737 56.627 20.968 1.00 25.38 205 ARG C N 1
ATOM 5248 C CA . ARG C 1 205 ? 23.322 57.779 21.775 1.00 25.50 205 ARG C CA 1
ATOM 5249 C C . ARG C 1 205 ? 24.009 57.791 23.163 1.00 27.94 205 ARG C C 1
ATOM 5250 O O . ARG C 1 205 ? 23.889 58.767 23.904 1.00 27.64 205 ARG C O 1
ATOM 5258 N N . SER C 1 206 ? 24.764 56.722 23.477 1.00 23.42 206 SER C N 1
ATOM 5259 C CA . SER C 1 206 ? 25.553 56.575 24.696 1.00 22.35 206 SER C CA 1
ATOM 5260 C C . SER C 1 206 ? 26.614 57.656 24.766 1.00 25.58 206 SER C C 1
ATOM 5261 O O . SER C 1 206 ? 27.176 58.041 23.749 1.00 26.06 206 SER C O 1
ATOM 5264 N N . ASP C 1 207 ? 26.852 58.179 25.953 1.00 21.58 207 ASP C N 1
ATOM 5265 C CA . ASP C 1 207 ? 27.839 59.227 26.189 1.00 19.81 207 ASP C CA 1
ATOM 5266 C C . ASP C 1 207 ? 28.208 59.144 27.657 1.00 23.16 207 ASP C C 1
ATOM 5267 O O . ASP C 1 207 ? 27.768 58.206 28.338 1.00 23.28 207 ASP C O 1
ATOM 5272 N N . ARG C 1 208 ? 28.945 60.150 28.166 1.00 18.58 208 ARG C N 1
ATOM 5273 C CA . ARG C 1 208 ? 29.369 60.228 29.571 1.00 16.77 208 ARG C CA 1
ATOM 5274 C C . ARG C 1 208 ? 28.231 60.551 30.528 1.00 22.53 208 ARG C C 1
ATOM 5275 O O . ARG C 1 208 ? 28.424 60.453 31.724 1.00 24.63 208 ARG C O 1
ATOM 5283 N N . VAL C 1 209 ? 27.040 60.902 30.027 1.00 20.85 209 VAL C N 1
ATOM 5284 C CA . VAL C 1 209 ? 25.875 61.124 30.886 1.00 23.09 209 VAL C CA 1
ATOM 5285 C C . VAL C 1 209 ? 25.276 59.721 31.184 1.00 27.05 209 VAL C C 1
ATOM 5286 O O . VAL C 1 209 ? 24.949 59.431 32.330 1.00 25.53 209 VAL C O 1
ATOM 5290 N N . GLY C 1 210 ? 25.222 58.856 30.161 1.00 22.87 210 GLY C N 1
ATOM 5291 C CA . GLY C 1 210 ? 24.759 57.486 30.330 1.00 21.56 210 GLY C CA 1
ATOM 5292 C C . GLY C 1 210 ? 24.865 56.606 29.104 1.00 24.93 210 GLY C C 1
ATOM 5293 O O . GLY C 1 210 ? 24.849 57.080 27.954 1.00 22.25 210 GLY C O 1
ATOM 5302 N N . ARG C 1 212 ? 23.036 54.038 26.738 1.00 23.93 212 ARG C N 1
ATOM 5303 C CA . ARG C 1 212 ? 21.658 53.670 26.403 1.00 24.43 212 ARG C CA 1
ATOM 5304 C C . ARG C 1 212 ? 21.596 52.253 25.885 1.00 28.13 212 ARG C C 1
ATOM 5305 O O . ARG C 1 212 ? 22.299 51.913 24.938 1.00 26.58 212 ARG C O 1
ATOM 5313 N N . LEU C 1 213 ? 20.761 51.425 26.512 1.00 27.58 213 LEU C N 1
ATOM 5314 C CA . LEU C 1 213 ? 20.559 50.028 26.114 1.00 29.14 213 LEU C CA 1
ATOM 5315 C C . LEU C 1 213 ? 19.190 49.838 25.479 1.00 36.68 213 LEU C C 1
ATOM 5316 O O . LEU C 1 213 ? 18.249 50.532 25.858 1.00 35.96 213 LEU C O 1
ATOM 5321 N N . VAL C 1 214 ? 19.079 48.922 24.501 1.00 34.49 214 VAL C N 1
ATOM 5322 C CA . VAL C 1 214 ? 17.815 48.582 23.838 1.00 35.49 214 VAL C CA 1
ATOM 5323 C C . VAL C 1 214 ? 17.633 47.087 23.834 1.00 39.93 214 VAL C C 1
ATOM 5324 O O . VAL C 1 214 ? 18.594 46.328 23.721 1.00 38.48 214 VAL C O 1
ATOM 5328 N N . GLY C 1 215 ? 16.396 46.687 23.993 1.00 40.33 215 GLY C N 1
ATOM 5329 C CA . GLY C 1 215 ? 15.963 45.304 24.032 1.00 43.22 215 GLY C CA 1
ATOM 5330 C C . GLY C 1 215 ? 14.532 45.270 24.492 1.00 51.84 215 GLY C C 1
ATOM 5331 O O . GLY C 1 215 ? 13.860 46.302 24.414 1.00 51.99 215 GLY C O 1
ATOM 5340 N N . PRO C 1 217 ? 11.508 45.901 26.340 1.00 46.83 217 PRO C N 1
ATOM 5341 C CA . PRO C 1 217 ? 11.266 46.943 27.356 1.00 45.80 217 PRO C CA 1
ATOM 5342 C C . PRO C 1 217 ? 10.796 46.412 28.709 1.00 51.31 217 PRO C C 1
ATOM 5343 O O . PRO C 1 217 ? 10.045 45.436 28.778 1.00 52.18 217 PRO C O 1
ATOM 5347 N N . LEU C 1 218 ? 11.276 47.051 29.783 1.00 47.33 218 LEU C N 1
ATOM 5348 C CA . LEU C 1 218 ? 10.894 46.755 31.147 1.00 47.42 218 LEU C CA 1
ATOM 5349 C C . LEU C 1 218 ? 9.572 47.497 31.372 1.00 52.72 218 LEU C C 1
ATOM 5350 O O . LEU C 1 218 ? 9.541 48.729 31.306 1.00 51.29 218 LEU C O 1
ATOM 5355 N N . GLU C 1 219 ? 8.472 46.773 31.624 1.00 52.05 219 GLU C N 1
ATOM 5356 C CA . GLU C 1 219 ? 7.252 47.518 31.865 1.00 53.16 219 GLU C CA 1
ATOM 5357 C C . GLU C 1 219 ? 7.075 47.864 33.338 1.00 54.45 219 GLU C C 1
ATOM 5358 O O . GLU C 1 219 ? 7.458 47.084 34.219 1.00 54.15 219 GLU C O 1
ATOM 5364 N N . TYR C 1 220 ? 6.543 49.063 33.593 1.00 49.46 220 TYR C N 1
ATOM 5365 C CA . TYR C 1 220 ? 6.221 49.546 34.938 1.00 49.79 220 TYR C CA 1
ATOM 5366 C C . TYR C 1 220 ? 4.912 48.872 35.393 1.00 55.60 220 TYR C C 1
ATOM 5367 O O . TYR C 1 220 ? 4.028 48.633 34.572 1.00 55.35 220 TYR C O 1
ATOM 5376 N N . ARG C 1 221 ? 4.766 48.638 36.702 1.00 55.02 221 ARG C N 1
ATOM 5377 C CA . ARG C 1 221 ? 3.538 48.121 37.314 1.00 57.76 221 ARG C CA 1
ATOM 5378 C C . ARG C 1 221 ? 2.463 49.213 37.193 1.00 65.80 221 ARG C C 1
ATOM 5379 O O . ARG C 1 221 ? 1.332 48.922 36.795 1.00 67.34 221 ARG C O 1
ATOM 5387 N N . ASN C 1 222 ? 2.849 50.477 37.502 1.00 63.61 222 ASN C N 1
ATOM 5388 C CA . ASN C 1 222 ? 2.008 51.675 37.434 1.00 65.86 222 ASN C CA 1
ATOM 5389 C C . ASN C 1 222 ? 2.685 52.675 36.491 1.00 69.83 222 ASN C C 1
ATOM 5390 O O . ASN C 1 222 ? 3.535 53.458 36.933 1.00 70.14 222 ASN C O 1
ATOM 5395 N N . PRO C 1 223 ? 2.369 52.615 35.172 1.00 65.09 223 PRO C N 1
ATOM 5396 C CA . PRO C 1 223 ? 3.075 53.462 34.192 1.00 63.83 223 PRO C CA 1
ATOM 5397 C C . PRO C 1 223 ? 3.023 54.975 34.353 1.00 71.95 223 PRO C C 1
ATOM 5398 O O . PRO C 1 223 ? 3.906 55.670 33.861 1.00 71.57 223 PRO C O 1
ATOM 5402 N N . ASP C 1 224 ? 2.018 55.480 35.035 1.00 73.52 224 ASP C N 1
ATOM 5403 C CA . ASP C 1 224 ? 1.873 56.912 35.230 1.00 75.33 224 ASP C CA 1
ATOM 5404 C C . ASP C 1 224 ? 2.544 57.397 36.509 1.00 78.85 224 ASP C C 1
ATOM 5405 O O . ASP C 1 224 ? 2.608 58.614 36.720 1.00 80.49 224 ASP C O 1
ATOM 5410 N N . ARG C 1 225 ? 3.048 56.454 37.353 1.00 71.80 225 ARG C N 1
ATOM 5411 C CA . ARG C 1 225 ? 3.689 56.745 38.636 1.00 70.05 225 ARG C CA 1
ATOM 5412 C C . ARG C 1 225 ? 4.962 57.568 38.480 1.00 70.31 225 ARG C C 1
ATOM 5413 O O . ARG C 1 225 ? 5.838 57.246 37.671 1.00 66.95 225 ARG C O 1
ATOM 5421 N N . GLN C 1 226 ? 5.027 58.666 39.242 1.00 66.65 226 GLN C N 1
ATOM 5422 C CA . GLN C 1 226 ? 6.173 59.564 39.240 1.00 63.94 226 GLN C CA 1
ATOM 5423 C C . GLN C 1 226 ? 6.974 59.374 40.511 1.00 61.78 226 GLN C C 1
ATOM 5424 O O . GLN C 1 226 ? 6.439 59.324 41.628 1.00 62.05 226 GLN C O 1
ATOM 5430 N N . LEU C 1 227 ? 8.258 59.201 40.312 1.00 53.03 227 LEU C N 1
ATOM 5431 C CA . LEU C 1 227 ? 9.211 59.032 41.379 1.00 50.58 227 LEU C CA 1
ATOM 5432 C C . LEU C 1 227 ? 9.714 60.421 41.783 1.00 50.29 227 LEU C C 1
ATOM 5433 O O . LEU C 1 227 ? 10.203 61.154 40.909 1.00 47.31 227 LEU C O 1
ATOM 5438 N N . PRO C 1 228 ? 9.646 60.784 43.091 1.00 45.13 228 PRO C N 1
ATOM 5439 C CA . PRO C 1 228 ? 10.237 62.069 43.515 1.00 44.34 228 PRO C CA 1
ATOM 5440 C C . PRO C 1 228 ? 11.741 62.006 43.223 1.00 48.13 228 PRO C C 1
ATOM 5441 O O . PRO C 1 228 ? 12.343 60.932 43.360 1.00 47.10 228 PRO C O 1
ATOM 5445 N N . SER C 1 229 ? 12.334 63.124 42.761 1.00 44.38 229 SER C N 1
ATOM 5446 C CA . SER C 1 229 ? 13.744 63.186 42.411 1.00 42.85 229 SER C CA 1
ATOM 5447 C C . SER C 1 229 ? 14.642 62.663 43.509 1.00 45.40 229 SER C C 1
ATOM 5448 O O . SER C 1 229 ? 14.385 62.926 44.688 1.00 45.61 229 SER C O 1
ATOM 5451 N N . GLU C 1 230 ? 15.637 61.845 43.122 1.00 39.29 230 GLU C N 1
ATOM 5452 C CA . GLU C 1 230 ? 16.595 61.271 44.052 1.00 38.22 230 GLU C CA 1
ATOM 5453 C C . GLU C 1 230 ? 18.002 61.278 43.535 1.00 39.82 230 GLU C C 1
ATOM 5454 O O . GLU C 1 230 ? 18.221 61.202 42.316 1.00 38.56 230 GLU C O 1
ATOM 5460 N N . GLY C 1 231 ? 18.943 61.366 44.476 1.00 34.56 231 GLY C N 1
ATOM 5461 C CA . GLY C 1 231 ? 20.373 61.322 44.197 1.00 32.39 231 GLY C CA 1
ATOM 5462 C C . GLY C 1 231 ? 20.728 60.082 43.411 1.00 34.59 231 GLY C C 1
ATOM 5463 O O . GLY C 1 231 ? 20.130 59.024 43.606 1.00 34.40 231 GLY C O 1
ATOM 5464 N N . ALA C 1 232 ? 21.631 60.227 42.451 1.00 30.70 232 ALA C N 1
ATOM 5465 C CA . ALA C 1 232 ? 22.056 59.124 41.606 1.00 28.44 232 ALA C CA 1
ATOM 5466 C C . ALA C 1 232 ? 23.564 58.968 41.703 1.00 32.47 232 ALA C C 1
ATOM 5467 O O . ALA C 1 232 ? 24.227 59.834 42.270 1.00 31.66 232 ALA C O 1
ATOM 5469 N N . THR C 1 233 ? 24.110 57.859 41.179 1.00 30.35 233 THR C N 1
ATOM 5470 C CA . THR C 1 233 ? 25.568 57.613 41.107 1.00 29.37 233 THR C CA 1
ATOM 5471 C C . THR C 1 233 ? 25.853 57.023 39.757 1.00 31.50 233 THR C C 1
ATOM 5472 O O . THR C 1 233 ? 24.940 56.472 39.124 1.00 29.68 233 THR C O 1
ATOM 5476 N N . ARG C 1 234 ? 27.135 57.041 39.340 1.00 29.18 234 ARG C N 1
ATOM 5477 C CA . ARG C 1 234 ? 27.487 56.365 38.111 1.00 27.52 234 ARG C CA 1
ATOM 5478 C C . ARG C 1 234 ? 27.285 54.862 38.326 1.00 29.29 234 ARG C C 1
ATOM 5479 O O . ARG C 1 234 ? 27.365 54.376 39.461 1.00 28.91 234 ARG C O 1
ATOM 5487 N N . GLY C 1 235 ? 26.863 54.180 37.278 1.00 24.02 235 GLY C N 1
ATOM 5488 C CA . GLY C 1 235 ? 26.575 52.758 37.360 1.00 23.60 235 GLY C CA 1
ATOM 5489 C C . GLY C 1 235 ? 25.136 52.482 37.713 1.00 27.20 235 GLY C C 1
ATOM 5490 O O . GLY C 1 235 ? 24.715 51.335 37.632 1.00 28.59 235 GLY C O 1
ATOM 5491 N N . ALA C 1 236 ? 24.358 53.516 38.104 1.00 23.89 236 ALA C N 1
ATOM 5492 C CA . ALA C 1 236 ? 22.946 53.290 38.416 1.00 24.93 236 ALA C CA 1
ATOM 5493 C C . ALA C 1 236 ? 22.189 53.047 37.118 1.00 25.66 236 ALA C C 1
ATOM 5494 O O . ALA C 1 236 ? 22.437 53.733 36.121 1.00 25.41 236 ALA C O 1
ATOM 5496 N N . ILE C 1 237 ? 21.312 52.040 37.120 1.00 21.62 237 ILE C N 1
ATOM 5497 C CA . ILE C 1 237 ? 20.494 51.665 35.981 1.00 20.49 237 ILE C CA 1
ATOM 5498 C C . ILE C 1 237 ? 19.091 52.250 36.108 1.00 29.46 237 ILE C C 1
ATOM 5499 O O . ILE C 1 237 ? 18.249 51.700 36.823 1.00 31.49 237 ILE C O 1
ATOM 5504 N N . GLN C 1 238 ? 18.852 53.385 35.432 1.00 27.34 238 GLN C N 1
ATOM 5505 C CA . GLN C 1 238 ? 17.553 54.070 35.386 1.00 27.65 238 GLN C CA 1
ATOM 5506 C C . GLN C 1 238 ? 16.691 53.395 34.342 1.00 33.80 238 GLN C C 1
ATOM 5507 O O . GLN C 1 238 ? 17.189 52.962 33.300 1.00 31.77 238 GLN C O 1
ATOM 5513 N N . VAL C 1 239 ? 15.383 53.358 34.581 1.00 34.15 239 VAL C N 1
ATOM 5514 C CA . VAL C 1 239 ? 14.455 52.812 33.596 1.00 33.79 239 VAL C CA 1
ATOM 5515 C C . VAL C 1 239 ? 13.413 53.878 33.256 1.00 39.42 239 VAL C C 1
ATOM 5516 O O . VAL C 1 239 ? 12.397 53.965 33.954 1.00 39.20 239 VAL C O 1
ATOM 5520 N N . PRO C 1 240 ? 13.657 54.690 32.182 1.00 35.42 240 PRO C N 1
ATOM 5521 C CA . PRO C 1 240 ? 12.674 55.704 31.767 1.00 36.03 240 PRO C CA 1
ATOM 5522 C C . PRO C 1 240 ? 11.358 55.057 31.313 1.00 41.22 240 PRO C C 1
ATOM 5523 O O . PRO C 1 240 ? 11.313 53.829 31.166 1.00 39.90 240 PRO C O 1
ATOM 5527 N N . PRO C 1 241 ? 10.273 55.841 31.105 1.00 40.56 241 PRO C N 1
ATOM 5528 C CA . PRO C 1 241 ? 8.962 55.229 30.738 1.00 41.25 241 PRO C CA 1
ATOM 5529 C C . PRO C 1 241 ? 8.928 54.290 29.530 1.00 42.32 241 PRO C C 1
ATOM 5530 O O . PRO C 1 241 ? 8.095 53.378 29.505 1.00 42.05 241 PRO C O 1
ATOM 5534 N N . ASN C 1 242 ? 9.856 54.468 28.564 1.00 36.90 242 ASN C N 1
ATOM 5535 C CA . ASN C 1 242 ? 9.960 53.621 27.365 1.00 36.08 242 ASN C CA 1
ATOM 5536 C C . ASN C 1 242 ? 10.469 52.176 27.690 1.00 39.45 242 ASN C C 1
ATOM 5537 O O . ASN C 1 242 ? 10.377 51.284 26.847 1.00 40.50 242 ASN C O 1
ATOM 5542 N N . GLY C 1 243 ? 11.011 51.983 28.890 1.00 33.17 243 GLY C N 1
ATOM 5543 C CA . GLY C 1 243 ? 11.471 50.687 29.367 1.00 32.17 243 GLY C CA 1
ATOM 5544 C C . GLY C 1 243 ? 12.859 50.293 28.920 1.00 36.12 243 GLY C C 1
ATOM 5545 O O . GLY C 1 243 ? 13.271 49.149 29.142 1.00 35.40 243 GLY C O 1
ATOM 5546 N N . PHE C 1 244 ? 13.602 51.237 28.291 1.00 30.74 244 PHE C N 1
ATOM 5547 C CA . PHE C 1 244 ? 14.962 50.988 27.823 1.00 27.19 244 PHE C CA 1
ATOM 5548 C C . PHE C 1 244 ? 15.926 51.474 28.867 1.00 32.51 244 PHE C C 1
ATOM 5549 O O . PHE C 1 244 ? 15.921 52.663 29.166 1.00 33.56 244 PHE C O 1
ATOM 5557 N N . PRO C 1 245 ? 16.710 50.561 29.497 1.00 28.33 245 PRO C N 1
ATOM 5558 C CA . PRO C 1 245 ? 17.617 50.988 30.569 1.00 26.75 245 PRO C CA 1
ATOM 5559 C C . PRO C 1 245 ? 18.714 51.912 30.134 1.00 28.63 245 PRO C C 1
ATOM 5560 O O . PRO C 1 245 ? 19.223 51.825 29.017 1.00 28.25 245 PRO C O 1
ATOM 5564 N N . VAL C 1 246 ? 19.077 52.803 31.051 1.00 25.42 246 VAL C N 1
ATOM 5565 C CA . VAL C 1 246 ? 20.178 53.758 30.924 1.00 23.76 246 VAL C CA 1
ATOM 5566 C C . VAL C 1 246 ? 21.135 53.506 32.102 1.00 26.97 246 VAL C C 1
ATOM 5567 O O . VAL C 1 246 ? 20.697 53.550 33.256 1.00 27.41 246 VAL C O 1
ATOM 5571 N N . ILE C 1 247 ? 22.418 53.233 31.816 1.00 20.26 247 ILE C N 1
ATOM 5572 C CA . ILE C 1 247 ? 23.414 53.055 32.871 1.00 18.44 247 ILE C CA 1
ATOM 5573 C C . ILE C 1 247 ? 24.137 54.368 32.998 1.00 26.66 247 ILE C C 1
ATOM 5574 O O . ILE C 1 247 ? 24.842 54.765 32.061 1.00 28.19 247 ILE C O 1
ATOM 5579 N N . LEU C 1 248 ? 23.921 55.084 34.132 1.00 24.02 248 LEU C N 1
ATOM 5580 C CA . LEU C 1 248 ? 24.537 56.400 34.349 1.00 23.42 248 LEU C CA 1
ATOM 5581 C C . LEU C 1 248 ? 26.050 56.404 34.334 1.00 26.04 248 LEU C C 1
ATOM 5582 O O . LEU C 1 248 ? 26.659 55.519 34.925 1.00 24.00 248 LEU C O 1
ATOM 5587 N N . GLY C 1 249 ? 26.621 57.395 33.641 1.00 23.91 249 GLY C N 1
ATOM 5588 C CA . GLY C 1 249 ? 28.060 57.576 33.484 1.00 24.12 249 GLY C CA 1
ATOM 5589 C C . GLY C 1 249 ? 28.632 58.618 34.429 1.00 29.28 249 GLY C C 1
ATOM 5590 O O . GLY C 1 249 ? 27.909 59.095 35.302 1.00 30.77 249 GLY C O 1
ATOM 5591 N N . PRO C 1 250 ? 29.903 59.071 34.246 1.00 24.49 250 PRO C N 1
ATOM 5592 C CA . PRO C 1 250 ? 30.471 60.069 35.188 1.00 23.22 250 PRO C CA 1
ATOM 5593 C C . PRO C 1 250 ? 29.797 61.431 35.174 1.00 27.42 250 PRO C C 1
ATOM 5594 O O . PRO C 1 250 ? 29.911 62.164 36.141 1.00 28.53 250 PRO C O 1
ATOM 5598 N N . ASP C 1 251 ? 29.125 61.773 34.082 1.00 23.48 251 ASP C N 1
ATOM 5599 C CA . ASP C 1 251 ? 28.514 63.085 33.898 1.00 24.51 251 ASP C CA 1
ATOM 5600 C C . ASP C 1 251 ? 27.002 63.155 34.168 1.00 30.18 251 ASP C C 1
ATOM 5601 O O . ASP C 1 251 ? 26.362 64.184 33.872 1.00 28.16 251 ASP C O 1
ATOM 5606 N N . HIS C 1 252 ? 26.456 62.072 34.774 1.00 27.42 252 HIS C N 1
ATOM 5607 C CA . HIS C 1 252 ? 25.041 61.952 35.152 1.00 28.59 252 HIS C CA 1
ATOM 5608 C C . HIS C 1 252 ? 24.652 63.172 36.001 1.00 33.75 252 HIS C C 1
ATOM 5609 O O . HIS C 1 252 ? 25.495 63.678 36.753 1.00 31.15 252 HIS C O 1
ATOM 5616 N N . PRO C 1 253 ? 23.399 63.656 35.960 1.00 33.31 253 PRO C N 1
ATOM 5617 C CA . PRO C 1 253 ? 23.050 64.788 36.853 1.00 34.45 253 PRO C CA 1
ATOM 5618 C C . PRO C 1 253 ? 23.016 64.327 38.318 1.00 38.38 253 PRO C C 1
ATOM 5619 O O . PRO C 1 253 ? 22.851 63.121 38.563 1.00 35.91 253 PRO C O 1
ATOM 5623 N N . VAL C 1 254 ? 23.199 65.257 39.287 1.00 36.52 254 VAL C N 1
ATOM 5624 C CA . VAL C 1 254 ? 23.209 64.885 40.710 1.00 38.13 254 VAL C CA 1
ATOM 5625 C C . VAL C 1 254 ? 21.964 64.142 41.194 1.00 40.75 254 VAL C C 1
ATOM 5626 O O . VAL C 1 254 ? 22.073 63.226 42.001 1.00 41.48 254 VAL C O 1
ATOM 5630 N N . THR C 1 255 ? 20.794 64.537 40.698 1.00 36.55 255 THR C N 1
ATOM 5631 C CA . THR C 1 255 ? 19.519 63.876 40.996 1.00 37.33 255 THR C CA 1
ATOM 5632 C C . THR C 1 255 ? 18.813 63.495 39.700 1.00 40.00 255 THR C C 1
ATOM 5633 O O . THR C 1 255 ? 19.041 64.113 38.661 1.00 40.42 255 THR C O 1
ATOM 5637 N N . GLY C 1 256 ? 17.981 62.471 39.778 1.00 35.38 256 GLY C N 1
ATOM 5638 C CA . GLY C 1 256 ? 17.208 61.976 38.647 1.00 34.93 256 GLY C CA 1
ATOM 5639 C C . GLY C 1 256 ? 15.797 61.627 39.035 1.00 40.13 256 GLY C C 1
ATOM 5640 O O . GLY C 1 256 ? 15.510 61.395 40.211 1.00 40.29 256 GLY C O 1
ATOM 5641 N N . GLY C 1 257 ? 14.923 61.567 38.045 1.00 37.88 257 GLY C N 1
ATOM 5642 C CA . GLY C 1 257 ? 13.513 61.265 38.282 1.00 38.92 257 GLY C CA 1
ATOM 5643 C C . GLY C 1 257 ? 13.039 59.912 37.781 1.00 43.14 257 GLY C C 1
ATOM 5644 O O . GLY C 1 257 ? 11.840 59.645 37.819 1.00 46.36 257 GLY C O 1
ATOM 5645 N N . TYR C 1 258 ? 13.954 59.030 37.329 1.00 35.87 258 TYR C N 1
ATOM 5646 C CA . TYR C 1 258 ? 13.573 57.701 36.864 1.00 34.17 258 TYR C CA 1
ATOM 5647 C C . TYR C 1 258 ? 13.862 56.623 37.892 1.00 37.46 258 TYR C C 1
ATOM 5648 O O . TYR C 1 258 ? 14.918 56.662 38.526 1.00 37.02 258 TYR C O 1
ATOM 5657 N N . PRO C 1 259 ? 12.975 55.610 38.048 1.00 34.57 259 PRO C N 1
ATOM 5658 C CA . PRO C 1 259 ? 13.263 54.522 39.000 1.00 33.77 259 PRO C CA 1
ATOM 5659 C C . PRO C 1 259 ? 14.534 53.763 38.621 1.00 35.20 259 PRO C C 1
ATOM 5660 O O . PRO C 1 259 ? 14.758 53.472 37.440 1.00 34.59 259 PRO C O 1
ATOM 5664 N N . VAL C 1 260 ? 15.388 53.506 39.611 1.00 29.68 260 VAL C N 1
ATOM 5665 C CA . VAL C 1 260 ? 16.619 52.757 39.436 1.00 28.33 260 VAL C CA 1
ATOM 5666 C C . VAL C 1 260 ? 16.336 51.264 39.758 1.00 35.55 260 VAL C C 1
ATOM 5667 O O . VAL C 1 260 ? 15.945 50.937 40.880 1.00 36.19 260 VAL C O 1
ATOM 5671 N N . ILE C 1 261 ? 16.459 50.383 38.742 1.00 31.69 261 ILE C N 1
ATOM 5672 C CA . ILE C 1 261 ? 16.202 48.942 38.888 1.00 31.87 261 ILE C CA 1
ATOM 5673 C C . ILE C 1 261 ? 17.347 48.214 39.612 1.00 36.72 261 ILE C C 1
ATOM 5674 O O . ILE C 1 261 ? 17.106 47.237 40.322 1.00 38.35 261 ILE C O 1
ATOM 5679 N N . GLY C 1 262 ? 18.571 48.695 39.395 1.00 29.86 262 GLY C N 1
ATOM 5680 C CA . GLY C 1 262 ? 19.790 48.151 39.958 1.00 28.29 262 GLY C CA 1
ATOM 5681 C C . GLY C 1 262 ? 20.967 49.087 39.765 1.00 31.25 262 GLY C C 1
ATOM 5682 O O . GLY C 1 262 ? 20.872 50.076 39.028 1.00 29.38 262 GLY C O 1
ATOM 5683 N N . VAL C 1 263 ? 22.071 48.818 40.466 1.00 26.93 263 VAL C N 1
ATOM 5684 C CA . VAL C 1 263 ? 23.274 49.639 40.355 1.00 25.38 263 VAL C CA 1
ATOM 5685 C C . VAL C 1 263 ? 24.463 48.694 40.107 1.00 29.81 263 VAL C C 1
ATOM 5686 O O . VAL C 1 263 ? 24.639 47.715 40.829 1.00 31.39 263 VAL C O 1
ATOM 5690 N N . VAL C 1 264 ? 25.256 48.974 39.077 1.00 23.31 264 VAL C N 1
ATOM 5691 C CA . VAL C 1 264 ? 26.430 48.181 38.744 1.00 23.13 264 VAL C CA 1
ATOM 5692 C C . VAL C 1 264 ? 27.400 48.220 39.953 1.00 30.80 264 VAL C C 1
ATOM 5693 O O . VAL C 1 264 ? 27.574 49.282 40.555 1.00 30.62 264 VAL C O 1
ATOM 5697 N N . THR C 1 265 ? 27.985 47.058 40.333 1.00 28.41 265 THR C N 1
ATOM 5698 C CA . THR C 1 265 ? 28.979 47.013 41.415 1.00 29.00 265 THR C CA 1
ATOM 5699 C C . THR C 1 265 ? 30.221 47.849 41.039 1.00 34.76 265 THR C C 1
ATOM 5700 O O . THR C 1 265 ? 30.482 48.100 39.849 1.00 34.68 265 THR C O 1
ATOM 5704 N N . GLU C 1 266 ? 30.997 48.253 42.055 1.00 33.01 266 GLU C N 1
ATOM 5705 C CA . GLU C 1 266 ? 32.196 49.062 41.892 1.00 33.09 266 GLU C CA 1
ATOM 5706 C C . GLU C 1 266 ? 33.227 48.440 40.959 1.00 36.32 266 GLU C C 1
ATOM 5707 O O . GLU C 1 266 ? 33.722 49.125 40.079 1.00 34.98 266 GLU C O 1
ATOM 5713 N N . GLU C 1 267 ? 33.506 47.145 41.129 1.00 34.20 267 GLU C N 1
ATOM 5714 C CA . GLU C 1 267 ? 34.466 46.380 40.343 1.00 33.89 267 GLU C CA 1
ATOM 5715 C C . GLU C 1 267 ? 34.196 46.472 38.818 1.00 36.81 267 GLU C C 1
ATOM 5716 O O . GLU C 1 267 ? 35.146 46.554 38.035 1.00 37.27 267 GLU C O 1
ATOM 5722 N N . ASP C 1 268 ? 32.909 46.471 38.407 1.00 31.61 268 ASP C N 1
ATOM 5723 C CA . ASP C 1 268 ? 32.505 46.514 36.994 1.00 29.54 268 ASP C CA 1
ATOM 5724 C C . ASP C 1 268 ? 32.220 47.936 36.463 1.00 33.24 268 ASP C C 1
ATOM 5725 O O . ASP C 1 268 ? 31.915 48.096 35.300 1.00 31.38 268 ASP C O 1
ATOM 5730 N N . ILE C 1 269 ? 32.299 48.953 37.291 1.00 32.98 269 ILE C N 1
ATOM 5731 C CA . ILE C 1 269 ? 32.005 50.310 36.817 1.00 33.71 269 ILE C CA 1
ATOM 5732 C C . ILE C 1 269 ? 32.940 50.859 35.696 1.00 36.08 269 ILE C C 1
ATOM 5733 O O . ILE C 1 269 ? 32.449 51.500 34.759 1.00 34.31 269 ILE C O 1
ATOM 5738 N N . ASP C 1 270 ? 34.257 50.575 35.764 1.00 32.61 270 ASP C N 1
ATOM 5739 C CA . ASP C 1 270 ? 35.191 51.048 34.722 1.00 32.01 270 ASP C CA 1
ATOM 5740 C C . ASP C 1 270 ? 35.027 50.368 33.368 1.00 36.67 270 ASP C C 1
ATOM 5741 O O . ASP C 1 270 ? 35.312 50.996 32.339 1.00 35.37 270 ASP C O 1
ATOM 5746 N N . LYS C 1 271 ? 34.538 49.096 33.371 1.00 33.06 271 LYS C N 1
ATOM 5747 C CA . LYS C 1 271 ? 34.219 48.315 32.173 1.00 31.63 271 LYS C CA 1
ATOM 5748 C C . LYS C 1 271 ? 33.274 49.116 31.293 1.00 33.34 271 LYS C C 1
ATOM 5749 O O . LYS C 1 271 ? 33.371 49.036 30.070 1.00 34.37 271 LYS C O 1
ATOM 5755 N N . LEU C 1 272 ? 32.344 49.867 31.902 1.00 28.17 272 LEU C N 1
ATOM 5756 C CA . LEU C 1 272 ? 31.351 50.689 31.170 1.00 26.35 272 LEU C CA 1
ATOM 5757 C C . LEU C 1 272 ? 32.000 51.714 30.275 1.00 27.71 272 LEU C C 1
ATOM 5758 O O . LEU C 1 272 ? 31.430 52.034 29.243 1.00 27.29 272 LEU C O 1
ATOM 5763 N N . GLY C 1 273 ? 33.161 52.244 30.686 1.00 23.66 273 GLY C N 1
ATOM 5764 C CA . GLY C 1 273 ? 33.902 53.241 29.920 1.00 22.73 273 GLY C CA 1
ATOM 5765 C C . GLY C 1 273 ? 34.546 52.693 28.655 1.00 26.47 273 GLY C C 1
ATOM 5766 O O . GLY C 1 273 ? 35.033 53.467 27.823 1.00 26.52 273 GLY C O 1
ATOM 5767 N N . GLN C 1 274 ? 34.518 51.352 28.481 1.00 20.84 274 GLN C N 1
ATOM 5768 C CA . GLN C 1 274 ? 35.109 50.650 27.350 1.00 19.96 274 GLN C CA 1
ATOM 5769 C C . GLN C 1 274 ? 34.111 49.908 26.459 1.00 24.67 274 GLN C C 1
ATOM 5770 O O . GLN C 1 274 ? 34.526 49.135 25.597 1.00 25.86 274 GLN C O 1
ATOM 5776 N N . VAL C 1 275 ? 32.805 50.101 26.685 1.00 22.23 275 VAL C N 1
ATOM 5777 C CA . VAL C 1 275 ? 31.762 49.433 25.892 1.00 23.64 275 VAL C CA 1
ATOM 5778 C C . VAL C 1 275 ? 31.482 50.303 24.664 1.00 28.06 275 VAL C C 1
ATOM 5779 O O . VAL C 1 275 ? 31.202 51.499 24.807 1.00 28.95 275 VAL C O 1
ATOM 5783 N N . ARG C 1 276 ? 31.619 49.706 23.477 1.00 21.69 276 ARG C N 1
ATOM 5784 C CA . ARG C 1 276 ? 31.413 50.386 22.214 1.00 21.05 276 ARG C CA 1
ATOM 5785 C C . ARG C 1 276 ? 29.932 50.299 21.770 1.00 24.62 276 ARG C C 1
ATOM 5786 O O . ARG C 1 276 ? 29.289 49.253 21.981 1.00 23.34 276 ARG C O 1
ATOM 5794 N N . PRO C 1 277 ? 29.395 51.340 21.064 1.00 18.40 277 PRO C N 1
ATOM 5795 C CA . PRO C 1 277 ? 28.039 51.202 20.483 1.00 17.12 277 PRO C CA 1
ATOM 5796 C C . PRO C 1 277 ? 27.965 49.949 19.589 1.00 22.80 277 PRO C C 1
ATOM 5797 O O . PRO C 1 277 ? 28.949 49.621 18.883 1.00 20.96 277 PRO C O 1
ATOM 5801 N N . GLY C 1 278 ? 26.845 49.215 19.668 1.00 18.93 278 GLY C N 1
ATOM 5802 C CA . GLY C 1 278 ? 26.724 47.996 18.868 1.00 19.69 278 GLY C CA 1
ATOM 5803 C C . GLY C 1 278 ? 27.054 46.716 19.604 1.00 23.67 278 GLY C C 1
ATOM 5804 O O . GLY C 1 278 ? 26.691 45.637 19.136 1.00 25.38 278 GLY C O 1
ATOM 5805 N N . GLN C 1 279 ? 27.759 46.813 20.736 1.00 20.92 279 GLN C N 1
ATOM 5806 C CA . GLN C 1 279 ? 28.086 45.683 21.622 1.00 21.97 279 GLN C CA 1
ATOM 5807 C C . GLN C 1 279 ? 26.863 45.270 22.449 1.00 27.47 279 GLN C C 1
ATOM 5808 O O . GLN C 1 279 ? 25.914 46.042 22.637 1.00 26.27 279 GLN C O 1
ATOM 5814 N N . THR C 1 280 ? 26.908 44.051 22.946 1.00 26.10 280 THR C N 1
ATOM 5815 C CA . THR C 1 280 ? 25.871 43.438 23.768 1.00 26.21 280 THR C CA 1
ATOM 5816 C C . THR C 1 280 ? 26.310 43.468 25.214 1.00 31.79 280 THR C C 1
ATOM 5817 O O . THR C 1 280 ? 27.454 43.113 25.530 1.00 31.78 280 THR C O 1
ATOM 5821 N N . VAL C 1 281 ? 25.382 43.868 26.097 1.00 27.70 281 VAL C N 1
ATOM 5822 C CA . VAL C 1 281 ? 25.581 43.909 27.525 1.00 26.95 281 VAL C CA 1
ATOM 5823 C C . VAL C 1 281 ? 24.637 42.882 28.164 1.00 32.81 281 VAL C C 1
ATOM 5824 O O . VAL C 1 281 ? 23.452 42.834 27.829 1.00 32.28 281 VAL C O 1
ATOM 5828 N N . ARG C 1 282 ? 25.188 42.026 29.036 1.00 30.76 282 ARG C N 1
ATOM 5829 C CA . ARG C 1 282 ? 24.434 41.040 29.812 1.00 31.88 282 ARG C CA 1
ATOM 5830 C C . ARG C 1 282 ? 24.582 41.405 31.270 1.00 35.43 282 ARG C C 1
ATOM 5831 O O . ARG C 1 282 ? 25.697 41.657 31.733 1.00 34.50 282 ARG C O 1
ATOM 5839 N N . LEU C 1 283 ? 23.450 41.512 31.977 1.00 31.47 283 LEU C N 1
ATOM 5840 C CA . LEU C 1 283 ? 23.438 41.888 33.379 1.00 30.50 283 LEU C CA 1
ATOM 5841 C C . LEU C 1 283 ? 23.154 40.701 34.246 1.00 35.94 283 LEU C C 1
ATOM 5842 O O . LEU C 1 283 ? 22.449 39.777 33.829 1.00 36.59 283 LEU C O 1
ATOM 5847 N N . HIS C 1 284 ? 23.739 40.687 35.441 1.00 34.39 284 HIS C N 1
ATOM 5848 C CA . HIS C 1 284 ? 23.522 39.597 36.415 1.00 36.76 284 HIS C CA 1
ATOM 5849 C C . HIS C 1 284 ? 23.380 40.178 37.812 1.00 39.70 284 HIS C C 1
ATOM 5850 O O . HIS C 1 284 ? 24.149 41.064 38.181 1.00 38.59 284 HIS C O 1
ATOM 5857 N N . TRP C 1 285 ? 22.411 39.691 38.589 1.00 37.54 285 TRP C N 1
ATOM 5858 C CA . TRP C 1 285 ? 22.258 40.122 39.982 1.00 38.15 285 TRP C CA 1
ATOM 5859 C C . TRP C 1 285 ? 23.517 39.738 40.798 1.00 41.38 285 TRP C C 1
ATOM 5860 O O . TRP C 1 285 ? 23.975 38.597 40.699 1.00 41.72 285 TRP C O 1
ATOM 5871 N N . ALA C 1 286 ? 24.089 40.694 41.558 1.00 37.10 286 ALA C N 1
ATOM 5872 C CA . ALA C 1 286 ? 25.284 40.483 42.402 1.00 36.95 286 ALA C CA 1
ATOM 5873 C C . ALA C 1 286 ? 24.928 39.491 43.505 1.00 45.22 286 ALA C C 1
ATOM 5874 O O . ALA C 1 286 ? 25.742 38.646 43.872 1.00 47.20 286 ALA C O 1
ATOM 5876 N N . TYR C 1 287 ? 23.684 39.571 43.987 1.00 42.78 287 TYR C N 1
ATOM 5877 C CA . TYR C 1 287 ? 23.097 38.680 44.983 1.00 45.08 287 TYR C CA 1
ATOM 5878 C C . TYR C 1 287 ? 21.582 38.618 44.703 1.00 52.46 287 TYR C C 1
ATOM 5879 O O . TYR C 1 287 ? 21.053 39.554 44.087 1.00 49.97 287 TYR C O 1
ATOM 5888 N N . PRO C 1 288 ? 20.851 37.557 45.114 1.00 53.38 288 PRO C N 1
ATOM 5889 C CA . PRO C 1 288 ? 19.402 37.509 44.815 1.00 54.54 288 PRO C CA 1
ATOM 5890 C C . PRO C 1 288 ? 18.578 38.686 45.335 1.00 62.51 288 PRO C C 1
ATOM 5891 O O . PRO C 1 288 ? 18.934 39.296 46.339 1.00 61.67 288 PRO C O 1
ATOM 5895 N N . ARG C 1 289 ? 17.508 39.051 44.621 1.00 62.99 289 ARG C N 1
ATOM 5896 C CA . ARG C 1 289 ? 16.603 40.100 45.108 1.00 65.09 289 ARG C CA 1
ATOM 5897 C C . ARG C 1 289 ? 15.439 39.438 45.832 1.00 78.02 289 ARG C C 1
ATOM 5898 O O . ARG C 1 289 ? 15.070 38.304 45.499 1.00 78.43 289 ARG C O 1
ATOM 5906 N N . ARG C 1 290 ? 14.878 40.133 46.834 1.00 80.90 290 ARG C N 1
ATOM 5907 C CA . ARG C 1 290 ? 13.762 39.628 47.633 1.00 85.67 290 ARG C CA 1
ATOM 5908 C C . ARG C 1 290 ? 12.846 40.760 48.159 1.00 94.25 290 ARG C C 1
ATOM 5909 O O . ARG C 1 290 ? 13.330 41.896 48.267 1.00 92.89 290 ARG C O 1
ATOM 5917 N N . PRO C 1 291 ? 11.539 40.496 48.494 1.00 94.81 291 PRO C N 1
ATOM 5918 C CA . PRO C 1 291 ? 10.686 41.585 49.010 1.00 100.32 291 PRO C CA 1
ATOM 5919 C C . PRO C 1 291 ? 10.868 41.845 50.507 1.00 135.86 291 PRO C C 1
ATOM 5920 O O . PRO C 1 291 ? 10.921 42.997 50.944 1.00 100.60 291 PRO C O 1
ATOM 5924 N N . SER D 2 19 ? 14.076 60.366 66.981 1.00 84.91 1 SER D N 1
ATOM 5925 C CA . SER D 2 19 ? 13.644 59.318 66.054 1.00 82.94 1 SER D CA 1
ATOM 5926 C C . SER D 2 19 ? 14.825 58.624 65.323 1.00 84.58 1 SER D C 1
ATOM 5927 O O . SER D 2 19 ? 15.923 59.188 65.213 1.00 82.15 1 SER D O 1
ATOM 5930 N N . THR D 2 20 ? 14.580 57.388 64.843 1.00 80.72 2 THR D N 1
ATOM 5931 C CA . THR D 2 20 ? 15.555 56.575 64.115 1.00 77.71 2 THR D CA 1
ATOM 5932 C C . THR D 2 20 ? 15.213 56.531 62.638 1.00 77.27 2 THR D C 1
ATOM 5933 O O . THR D 2 20 ? 14.168 57.021 62.199 1.00 76.11 2 THR D O 1
ATOM 5937 N N . LEU D 2 21 ? 16.103 55.922 61.873 1.00 70.99 3 LEU D N 1
ATOM 5938 C CA . LEU D 2 21 ? 15.969 55.785 60.435 1.00 66.62 3 LEU D CA 1
ATOM 5939 C C . LEU D 2 21 ? 14.895 54.772 60.054 1.00 69.18 3 LEU D C 1
ATOM 5940 O O . LEU D 2 21 ? 14.583 53.872 60.841 1.00 71.98 3 LEU D O 1
ATOM 5945 N N . GLY D 2 22 ? 14.343 54.947 58.853 1.00 60.56 4 GLY D N 1
ATOM 5946 C CA . GLY D 2 22 ? 13.383 54.024 58.268 1.00 59.73 4 GLY D CA 1
ATOM 5947 C C . GLY D 2 22 ? 14.136 53.050 57.379 1.00 59.71 4 GLY D C 1
ATOM 5948 O O . GLY D 2 22 ? 15.144 52.462 57.805 1.00 59.51 4 GLY D O 1
ATOM 5949 N N . THR D 2 23 ? 13.686 52.922 56.119 1.00 52.22 5 THR D N 1
ATOM 5950 C CA . THR D 2 23 ? 14.310 52.084 55.095 1.00 49.85 5 THR D CA 1
ATOM 5951 C C . THR D 2 23 ? 15.683 52.658 54.700 1.00 51.18 5 THR D C 1
ATOM 5952 O O . THR D 2 23 ? 15.838 53.868 54.518 1.00 48.19 5 THR D O 1
ATOM 5956 N N . VAL D 2 24 ? 16.681 51.776 54.636 1.00 48.31 6 VAL D N 1
ATOM 5957 C CA . VAL D 2 24 ? 18.040 52.073 54.205 1.00 44.93 6 VAL D CA 1
ATOM 5958 C C . VAL D 2 24 ? 18.363 51.046 53.135 1.00 47.16 6 VAL D C 1
ATOM 5959 O O . VAL D 2 24 ? 18.651 49.888 53.439 1.00 47.99 6 VAL D O 1
ATOM 5963 N N . HIS D 2 25 ? 18.275 51.467 51.874 1.00 42.13 7 HIS D N 1
ATOM 5964 C CA . HIS D 2 25 ? 18.594 50.610 50.736 1.00 39.90 7 HIS D CA 1
ATOM 5965 C C . HIS D 2 25 ? 20.063 50.632 50.474 1.00 41.36 7 HIS D C 1
ATOM 5966 O O . HIS D 2 25 ? 20.688 51.693 50.569 1.00 39.48 7 HIS D O 1
ATOM 5973 N N . ASN D 2 26 ? 20.596 49.498 50.014 1.00 38.36 8 ASN D N 1
ATOM 5974 C CA . ASN D 2 26 ? 21.937 49.442 49.453 1.00 36.93 8 ASN D CA 1
ATOM 5975 C C . ASN D 2 26 ? 21.729 50.076 48.070 1.00 40.02 8 ASN D C 1
ATOM 5976 O O . ASN D 2 26 ? 20.757 49.741 47.380 1.00 41.20 8 ASN D O 1
ATOM 5981 N N . TYR D 2 27 ? 22.556 51.044 47.708 1.00 35.01 9 TYR D N 1
ATOM 5982 C CA . TYR D 2 27 ? 22.498 51.690 46.391 1.00 32.07 9 TYR D CA 1
ATOM 5983 C C . TYR D 2 27 ? 23.800 51.288 45.727 1.00 33.80 9 TYR D C 1
ATOM 5984 O O . TYR D 2 27 ? 24.823 51.944 45.881 1.00 30.59 9 TYR D O 1
ATOM 5993 N N . GLY D 2 28 ? 23.779 50.134 45.090 1.00 31.97 10 GLY D N 1
ATOM 5994 C CA . GLY D 2 28 ? 25.005 49.536 44.585 1.00 32.24 10 GLY D CA 1
ATOM 5995 C C . GLY D 2 28 ? 25.806 49.000 45.765 1.00 38.09 10 GLY D C 1
ATOM 5996 O O . GLY D 2 28 ? 25.235 48.701 46.827 1.00 38.14 10 GLY D O 1
ATOM 5997 N N . ASP D 2 29 ? 27.127 48.897 45.616 1.00 35.06 11 ASP D N 1
ATOM 5998 C CA . ASP D 2 29 ? 27.932 48.373 46.714 1.00 36.05 11 ASP D CA 1
ATOM 5999 C C . ASP D 2 29 ? 28.737 49.422 47.465 1.00 42.03 11 ASP D C 1
ATOM 6000 O O . ASP D 2 29 ? 29.470 49.088 48.389 1.00 43.05 11 ASP D O 1
ATOM 6005 N N . GLN D 2 30 ? 28.584 50.693 47.090 1.00 38.59 12 GLN D N 1
ATOM 6006 C CA . GLN D 2 30 ? 29.291 51.752 47.780 1.00 38.50 12 GLN D CA 1
ATOM 6007 C C . GLN D 2 30 ? 28.476 53.000 48.015 1.00 39.83 12 GLN D C 1
ATOM 6008 O O . GLN D 2 30 ? 29.019 54.111 48.069 1.00 38.22 12 GLN D O 1
ATOM 6014 N N . ALA D 2 31 ? 27.173 52.815 48.229 1.00 35.70 13 ALA D N 1
ATOM 6015 C CA . ALA D 2 31 ? 26.266 53.929 48.563 1.00 34.16 13 ALA D CA 1
ATOM 6016 C C . ALA D 2 31 ? 25.052 53.390 49.283 1.00 36.86 13 ALA D C 1
ATOM 6017 O O . ALA D 2 31 ? 24.783 52.188 49.222 1.00 37.32 13 ALA D O 1
ATOM 6019 N N . LEU D 2 32 ? 24.347 54.270 49.990 1.00 32.35 14 LEU D N 1
ATOM 6020 C CA . LEU D 2 32 ? 23.146 53.917 50.742 1.00 32.93 14 LEU D CA 1
ATOM 6021 C C . LEU D 2 32 ? 22.083 54.963 50.464 1.00 35.03 14 LEU D C 1
ATOM 6022 O O . LEU D 2 32 ? 22.390 56.156 50.436 1.00 32.72 14 LEU D O 1
ATOM 6027 N N . LEU D 2 33 ? 20.850 54.516 50.236 1.00 31.39 15 LEU D N 1
ATOM 6028 C CA . LEU D 2 33 ? 19.735 55.412 49.982 1.00 30.70 15 LEU D CA 1
ATOM 6029 C C . LEU D 2 33 ? 18.759 55.316 51.151 1.00 36.19 15 LEU D C 1
ATOM 6030 O O . LEU D 2 33 ? 18.192 54.255 51.406 1.00 35.61 15 LEU D O 1
ATOM 6035 N N . LEU D 2 34 ? 18.656 56.415 51.912 1.00 35.08 16 LEU D N 1
ATOM 6036 C CA . LEU D 2 34 ? 17.804 56.539 53.093 1.00 37.46 16 LEU D CA 1
ATOM 6037 C C . LEU D 2 34 ? 16.467 57.126 52.673 1.00 41.82 16 LEU D C 1
ATOM 6038 O O . LEU D 2 34 ? 16.446 58.153 51.997 1.00 40.94 16 LEU D O 1
ATOM 6043 N N . GLU D 2 35 ? 15.371 56.475 53.035 1.00 40.49 17 GLU D N 1
ATOM 6044 C CA . GLU D 2 35 ? 14.008 56.884 52.695 1.00 42.19 17 GLU D CA 1
ATOM 6045 C C . GLU D 2 35 ? 13.366 57.705 53.828 1.00 48.08 17 GLU D C 1
ATOM 6046 O O . GLU D 2 35 ? 13.536 57.337 54.999 1.00 49.07 17 GLU D O 1
ATOM 6052 N N . PHE D 2 36 ? 12.633 58.815 53.487 1.00 45.49 18 PHE D N 1
ATOM 6053 C CA . PHE D 2 36 ? 11.916 59.721 54.425 1.00 47.55 18 PHE D CA 1
ATOM 6054 C C . PHE D 2 36 ? 10.539 60.111 53.901 1.00 57.51 18 PHE D C 1
ATOM 6055 O O . PHE D 2 36 ? 10.288 60.020 52.704 1.00 56.61 18 PHE D O 1
ATOM 6063 N N . ASP D 2 37 ? 9.644 60.513 54.798 1.00 61.29 19 ASP D N 1
ATOM 6064 C CA . ASP D 2 37 ? 8.269 60.869 54.455 1.00 64.55 19 ASP D CA 1
ATOM 6065 C C . ASP D 2 37 ? 8.098 62.326 54.049 1.00 68.96 19 ASP D C 1
ATOM 6066 O O . ASP D 2 37 ? 7.024 62.697 53.564 1.00 72.31 19 ASP D O 1
ATOM 6071 N N . SER D 2 38 ? 9.135 63.153 54.257 1.00 61.34 20 SER D N 1
ATOM 6072 C CA . SER D 2 38 ? 9.075 64.580 53.965 1.00 60.76 20 SER D CA 1
ATOM 6073 C C . SER D 2 38 ? 10.446 65.145 53.683 1.00 63.57 20 SER D C 1
ATOM 6074 O O . SER D 2 38 ? 11.453 64.572 54.103 1.00 61.97 20 SER D O 1
ATOM 6077 N N . THR D 2 39 ? 10.477 66.302 53.000 1.00 60.23 21 THR D N 1
ATOM 6078 C CA . THR D 2 39 ? 11.686 67.043 52.674 1.00 58.06 21 THR D CA 1
ATOM 6079 C C . THR D 2 39 ? 12.319 67.609 53.956 1.00 62.23 21 THR D C 1
ATOM 6080 O O . THR D 2 39 ? 13.546 67.610 54.083 1.00 61.26 21 THR D O 1
ATOM 6084 N N . ALA D 2 40 ? 11.481 68.013 54.931 1.00 60.92 22 ALA D N 1
ATOM 6085 C CA . ALA D 2 40 ? 11.925 68.532 56.225 1.00 61.97 22 ALA D CA 1
ATOM 6086 C C . ALA D 2 40 ? 12.784 67.505 56.963 1.00 64.05 22 ALA D C 1
ATOM 6087 O O . ALA D 2 40 ? 13.801 67.890 57.539 1.00 64.99 22 ALA D O 1
ATOM 6089 N N . GLU D 2 41 ? 12.411 66.201 56.894 1.00 57.32 23 GLU D N 1
ATOM 6090 C CA . GLU D 2 41 ? 13.147 65.094 57.513 1.00 55.32 23 GLU D CA 1
ATOM 6091 C C . GLU D 2 41 ? 14.419 64.847 56.780 1.00 52.90 23 GLU D C 1
ATOM 6092 O O . GLU D 2 41 ? 15.419 64.505 57.404 1.00 51.42 23 GLU D O 1
ATOM 6098 N N . VAL D 2 42 ? 14.384 64.996 55.455 1.00 48.39 24 VAL D N 1
ATOM 6099 C CA . VAL D 2 42 ? 15.557 64.788 54.598 1.00 46.05 24 VAL D CA 1
ATOM 6100 C C . VAL D 2 42 ? 16.625 65.825 55.034 1.00 55.02 24 VAL D C 1
ATOM 6101 O O . VAL D 2 42 ? 17.756 65.458 55.335 1.00 55.61 24 VAL D O 1
ATOM 6105 N N . LEU D 2 43 ? 16.221 67.092 55.165 1.00 54.55 25 LEU D N 1
ATOM 6106 C CA . LEU D 2 43 ? 17.097 68.189 55.571 1.00 55.21 25 LEU D CA 1
ATOM 6107 C C . LEU D 2 43 ? 17.613 68.027 57.014 1.00 59.13 25 LEU D C 1
ATOM 6108 O O . LEU D 2 43 ? 18.793 68.291 57.236 1.00 59.05 25 LEU D O 1
ATOM 6113 N N . ALA D 2 44 ? 16.789 67.488 57.963 1.00 54.55 26 ALA D N 1
ATOM 6114 C CA . ALA D 2 44 ? 17.255 67.239 59.353 1.00 55.44 26 ALA D CA 1
ATOM 6115 C C . ALA D 2 44 ? 18.262 66.055 59.450 1.00 57.66 26 ALA D C 1
ATOM 6116 O O . ALA D 2 44 ? 19.268 66.162 60.160 1.00 59.73 26 ALA D O 1
ATOM 6118 N N . TRP D 2 45 ? 18.014 64.956 58.715 1.00 48.99 27 TRP D N 1
ATOM 6119 C CA . TRP D 2 45 ? 18.910 63.812 58.701 1.00 47.33 27 TRP D CA 1
ATOM 6120 C C . TRP D 2 45 ? 20.198 64.129 57.938 1.00 50.84 27 TRP D C 1
ATOM 6121 O O . TRP D 2 45 ? 21.247 63.576 58.279 1.00 50.48 27 TRP D O 1
ATOM 6132 N N . THR D 2 46 ? 20.130 65.056 56.940 1.00 45.94 28 THR D N 1
ATOM 6133 C CA . THR D 2 46 ? 21.309 65.525 56.211 1.00 44.56 28 THR D CA 1
ATOM 6134 C C . THR D 2 46 ? 22.262 66.165 57.208 1.00 52.58 28 THR D C 1
ATOM 6135 O O . THR D 2 46 ? 23.429 65.792 57.227 1.00 53.04 28 THR D O 1
ATOM 6139 N N . GLU D 2 47 ? 21.753 67.073 58.068 1.00 51.77 29 GLU D N 1
ATOM 6140 C CA . GLU D 2 47 ? 22.525 67.735 59.113 1.00 55.11 29 GLU D CA 1
ATOM 6141 C C . GLU D 2 47 ? 23.119 66.722 60.089 1.00 60.45 29 GLU D C 1
ATOM 6142 O O . GLU D 2 47 ? 24.295 66.836 60.437 1.00 61.81 29 GLU D O 1
ATOM 6148 N N . THR D 2 48 ? 22.316 65.724 60.500 1.00 55.82 30 THR D N 1
ATOM 6149 C CA . THR D 2 48 ? 22.720 64.654 61.418 1.00 57.25 30 THR D CA 1
ATOM 6150 C C . THR D 2 48 ? 23.889 63.826 60.832 1.00 60.32 30 THR D C 1
ATOM 6151 O O . THR D 2 48 ? 24.847 63.507 61.535 1.00 61.51 30 THR D O 1
ATOM 6155 N N . LEU D 2 49 ? 23.787 63.486 59.549 1.00 54.50 31 LEU D N 1
ATOM 6156 C CA . LEU D 2 49 ? 24.797 62.725 58.823 1.00 52.62 31 LEU D CA 1
ATOM 6157 C C . LEU D 2 49 ? 26.073 63.545 58.611 1.00 59.85 31 LEU D C 1
ATOM 6158 O O . LEU D 2 49 ? 27.167 63.018 58.800 1.00 60.25 31 LEU D O 1
ATOM 6163 N N . ARG D 2 50 ? 25.931 64.832 58.252 1.00 58.12 32 ARG D N 1
ATOM 6164 C CA . ARG D 2 50 ? 27.043 65.768 58.079 1.00 59.17 32 ARG D CA 1
ATOM 6165 C C . ARG D 2 50 ? 27.815 65.875 59.405 1.00 66.87 32 ARG D C 1
ATOM 6166 O O . ARG D 2 50 ? 29.034 65.671 59.416 1.00 67.71 32 ARG D O 1
ATOM 6174 N N . GLU D 2 51 ? 27.089 66.123 60.524 1.00 65.58 33 GLU D N 1
ATOM 6175 C CA . GLU D 2 51 ? 27.649 66.262 61.867 1.00 69.38 33 GLU D CA 1
ATOM 6176 C C . GLU D 2 51 ? 28.293 64.978 62.396 1.00 73.94 33 GLU D C 1
ATOM 6177 O O . GLU D 2 51 ? 29.207 65.049 63.222 1.00 77.67 33 GLU D O 1
ATOM 6183 N N . ALA D 2 52 ? 27.831 63.811 61.923 1.00 67.19 34 ALA D N 1
ATOM 6184 C CA . ALA D 2 52 ? 28.392 62.524 62.341 1.00 67.77 34 ALA D CA 1
ATOM 6185 C C . ALA D 2 52 ? 29.809 62.297 61.780 1.00 71.11 34 ALA D C 1
ATOM 6186 O O . ALA D 2 52 ? 30.572 61.526 62.364 1.00 72.80 34 ALA D O 1
ATOM 6188 N N . GLU D 2 53 ? 30.161 62.986 60.662 1.00 65.15 35 GLU D N 1
ATOM 6189 C CA . GLU D 2 53 ? 31.472 62.918 59.994 1.00 64.73 35 GLU D CA 1
ATOM 6190 C C . GLU D 2 53 ? 31.954 61.466 59.831 1.00 65.92 35 GLU D C 1
ATOM 6191 O O . GLU D 2 53 ? 33.042 61.094 60.279 1.00 67.67 35 GLU D O 1
ATOM 6197 N N . LEU D 2 54 ? 31.091 60.648 59.215 1.00 58.52 36 LEU D N 1
ATOM 6198 C CA . LEU D 2 54 ? 31.295 59.225 58.997 1.00 56.40 36 LEU D CA 1
ATOM 6199 C C . LEU D 2 54 ? 32.472 58.943 58.107 1.00 57.14 36 LEU D C 1
ATOM 6200 O O . LEU D 2 54 ? 32.695 59.650 57.120 1.00 54.09 36 LEU D O 1
ATOM 6205 N N . LEU D 2 55 ? 33.235 57.917 58.476 1.00 56.15 37 LEU D N 1
ATOM 6206 C CA . LEU D 2 55 ? 34.407 57.470 57.746 1.00 56.76 37 LEU D CA 1
ATOM 6207 C C . LEU D 2 55 ? 34.009 56.913 56.374 1.00 56.57 37 LEU D C 1
ATOM 6208 O O . LEU D 2 55 ? 33.070 56.115 56.267 1.00 55.30 37 LEU D O 1
ATOM 6213 N N . GLY D 2 56 ? 34.705 57.385 55.344 1.00 50.62 38 GLY D N 1
ATOM 6214 C CA . GLY D 2 56 ? 34.504 56.959 53.963 1.00 46.94 38 GLY D CA 1
ATOM 6215 C C . GLY D 2 56 ? 33.391 57.645 53.200 1.00 48.33 38 GLY D C 1
ATOM 6216 O O . GLY D 2 56 ? 33.139 57.276 52.053 1.00 45.49 38 GLY D O 1
ATOM 6217 N N . VAL D 2 57 ? 32.708 58.632 53.813 1.00 45.66 39 VAL D N 1
ATOM 6218 C CA . VAL D 2 57 ? 31.623 59.364 53.146 1.00 43.70 39 VAL D CA 1
ATOM 6219 C C . VAL D 2 57 ? 32.232 60.378 52.179 1.00 47.74 39 VAL D C 1
ATOM 6220 O O . VAL D 2 57 ? 33.042 61.199 52.587 1.00 50.45 39 VAL D O 1
ATOM 6224 N N . VAL D 2 58 ? 31.865 60.292 50.903 1.00 41.36 40 VAL D N 1
ATOM 6225 C CA . VAL D 2 58 ? 32.358 61.168 49.837 1.00 40.46 40 VAL D CA 1
ATOM 6226 C C . VAL D 2 58 ? 31.378 62.344 49.615 1.00 42.13 40 VAL D C 1
ATOM 6227 O O . VAL D 2 58 ? 31.796 63.467 49.343 1.00 42.67 40 VAL D O 1
ATOM 6231 N N . ASP D 2 59 ? 30.084 62.079 49.737 1.00 37.21 41 ASP D N 1
ATOM 6232 C CA . ASP D 2 59 ? 29.034 63.076 49.574 1.00 35.86 41 ASP D CA 1
ATOM 6233 C C . ASP D 2 59 ? 27.741 62.580 50.199 1.00 37.51 41 ASP D C 1
ATOM 6234 O O . ASP D 2 59 ? 27.525 61.365 50.328 1.00 34.28 41 ASP D O 1
ATOM 6239 N N . ILE D 2 60 ? 26.899 63.550 50.602 1.00 34.64 42 ILE D N 1
ATOM 6240 C CA . ILE D 2 60 ? 25.568 63.380 51.175 1.00 35.43 42 ILE D CA 1
ATOM 6241 C C . ILE D 2 60 ? 24.632 64.150 50.241 1.00 40.32 42 ILE D C 1
ATOM 6242 O O . ILE D 2 60 ? 24.743 65.374 50.109 1.00 42.15 42 ILE D O 1
ATOM 6247 N N . VAL D 2 61 ? 23.762 63.411 49.553 1.00 34.13 43 VAL D N 1
ATOM 6248 C CA . VAL D 2 61 ? 22.857 63.951 48.560 1.00 31.92 43 VAL D CA 1
ATOM 6249 C C . VAL D 2 61 ? 21.387 63.961 49.022 1.00 39.37 43 VAL D C 1
ATOM 6250 O O . VAL D 2 61 ? 20.625 63.021 48.786 1.00 40.16 43 VAL D O 1
ATOM 6254 N N . PRO D 2 62 ? 20.933 65.065 49.618 1.00 38.03 44 PRO D N 1
ATOM 6255 C CA . PRO D 2 62 ? 19.508 65.158 49.952 1.00 39.71 44 PRO D CA 1
ATOM 6256 C C . PRO D 2 62 ? 18.675 65.323 48.662 1.00 45.31 44 PRO D C 1
ATOM 6257 O O . PRO D 2 62 ? 19.175 65.831 47.648 1.00 44.18 44 PRO D O 1
ATOM 6261 N N . ALA D 2 63 ? 17.432 64.833 48.674 1.00 41.96 45 ALA D N 1
ATOM 6262 C CA . ALA D 2 63 ? 16.523 64.916 47.522 1.00 41.10 45 ALA D CA 1
ATOM 6263 C C . ALA D 2 63 ? 15.093 65.002 48.028 1.00 48.81 45 ALA D C 1
ATOM 6264 O O . ALA D 2 63 ? 14.923 65.237 49.214 1.00 49.34 45 ALA D O 1
ATOM 6266 N N . ALA D 2 64 ? 14.064 64.884 47.164 1.00 47.03 46 ALA D N 1
ATOM 6267 C CA . ALA D 2 64 ? 12.681 65.061 47.608 1.00 48.32 46 ALA D CA 1
ATOM 6268 C C . ALA D 2 64 ? 12.250 64.223 48.802 1.00 53.32 46 ALA D C 1
ATOM 6269 O O . ALA D 2 64 ? 11.685 64.774 49.755 1.00 56.31 46 ALA D O 1
ATOM 6271 N N . ARG D 2 65 ? 12.531 62.910 48.776 1.00 46.68 47 ARG D N 1
ATOM 6272 C CA . ARG D 2 65 ? 12.115 61.998 49.851 1.00 46.64 47 ARG D CA 1
ATOM 6273 C C . ARG D 2 65 ? 13.217 61.032 50.307 1.00 46.82 47 ARG D C 1
ATOM 6274 O O . ARG D 2 65 ? 12.951 60.016 50.942 1.00 47.37 47 ARG D O 1
ATOM 6282 N N . THR D 2 66 ? 14.456 61.351 49.985 1.00 40.39 48 THR D N 1
ATOM 6283 C CA . THR D 2 66 ? 15.561 60.468 50.289 1.00 38.56 48 THR D CA 1
ATOM 6284 C C . THR D 2 66 ? 16.833 61.241 50.564 1.00 40.83 48 THR D C 1
ATOM 6285 O O . THR D 2 66 ? 16.930 62.430 50.257 1.00 40.88 48 THR D O 1
ATOM 6289 N N . VAL D 2 67 ? 17.837 60.526 51.094 1.00 35.58 49 VAL D N 1
ATOM 6290 C CA . VAL D 2 67 ? 19.200 61.005 51.273 1.00 33.15 49 VAL D CA 1
ATOM 6291 C C . VAL D 2 67 ? 20.093 59.891 50.734 1.00 37.91 49 VAL D C 1
ATOM 6292 O O . VAL D 2 67 ? 19.974 58.736 51.167 1.00 37.24 49 VAL D O 1
ATOM 6296 N N . LEU D 2 68 ? 20.957 60.235 49.765 1.00 35.47 50 LEU D N 1
ATOM 6297 C CA . LEU D 2 68 ? 21.921 59.322 49.179 1.00 35.09 50 LEU D CA 1
ATOM 6298 C C . LEU D 2 68 ? 23.255 59.599 49.873 1.00 38.27 50 LEU D C 1
ATOM 6299 O O . LEU D 2 68 ? 23.738 60.729 49.829 1.00 36.92 50 LEU D O 1
ATOM 6304 N N . VAL D 2 69 ? 23.820 58.585 50.549 1.00 35.60 51 VAL D N 1
ATOM 6305 C CA . VAL D 2 69 ? 25.124 58.683 51.210 1.00 35.66 51 VAL D CA 1
ATOM 6306 C C . VAL D 2 69 ? 26.111 57.965 50.299 1.00 37.86 51 VAL D C 1
ATOM 6307 O O . VAL D 2 69 ? 26.006 56.751 50.132 1.00 39.06 51 VAL D O 1
ATOM 6311 N N . LYS D 2 70 ? 26.991 58.723 49.627 1.00 32.58 52 LYS D N 1
ATOM 6312 C CA . LYS D 2 70 ? 27.987 58.168 48.700 1.00 29.96 52 LYS D CA 1
ATOM 6313 C C . LYS D 2 70 ? 29.252 57.861 49.466 1.00 33.95 52 LYS D C 1
ATOM 6314 O O . LYS D 2 70 ? 29.729 58.695 50.245 1.00 33.65 52 LYS D O 1
ATOM 6320 N N . LEU D 2 71 ? 29.772 56.647 49.272 1.00 31.97 53 LEU D N 1
ATOM 6321 C CA . LEU D 2 71 ? 30.954 56.158 49.983 1.00 34.21 53 LEU D CA 1
ATOM 6322 C C . LEU D 2 71 ? 32.141 55.980 49.057 1.00 38.82 53 LEU D C 1
ATOM 6323 O O . LEU D 2 71 ? 31.958 55.767 47.856 1.00 38.02 53 LEU D O 1
ATOM 6328 N N . ALA D 2 72 ? 33.350 56.031 49.638 1.00 37.46 54 ALA D N 1
ATOM 6329 C CA . ALA D 2 72 ? 34.637 55.917 48.959 1.00 38.35 54 ALA D CA 1
ATOM 6330 C C . ALA D 2 72 ? 34.939 54.540 48.375 1.00 42.59 54 ALA D C 1
ATOM 6331 O O . ALA D 2 72 ? 35.800 54.420 47.505 1.00 44.58 54 ALA D O 1
ATOM 6333 N N . GLY D 2 73 ? 34.269 53.517 48.869 1.00 37.55 55 GLY D N 1
ATOM 6334 C CA . GLY D 2 73 ? 34.500 52.160 48.406 1.00 37.62 55 GLY D CA 1
ATOM 6335 C C . GLY D 2 73 ? 33.565 51.156 49.028 1.00 41.55 55 GLY D C 1
ATOM 6336 O O . GLY D 2 73 ? 32.951 51.453 50.056 1.00 41.47 55 GLY D O 1
ATOM 6337 N N . PRO D 2 74 ? 33.450 49.942 48.433 1.00 38.17 56 PRO D N 1
ATOM 6338 C CA . PRO D 2 74 ? 32.544 48.922 48.998 1.00 39.25 56 PRO D CA 1
ATOM 6339 C C . PRO D 2 74 ? 32.792 48.549 50.451 1.00 45.98 56 PRO D C 1
ATOM 6340 O O . PRO D 2 74 ? 31.831 48.206 51.142 1.00 47.91 56 PRO D O 1
ATOM 6344 N N . ARG D 2 75 ? 34.063 48.624 50.912 1.00 43.27 57 ARG D N 1
ATOM 6345 C CA . ARG D 2 75 ? 34.458 48.296 52.293 1.00 45.17 57 ARG D CA 1
ATOM 6346 C C . ARG D 2 75 ? 33.693 49.094 53.357 1.00 48.90 57 ARG D C 1
ATOM 6347 O O . ARG D 2 75 ? 33.498 48.589 54.447 1.00 51.71 57 ARG D O 1
ATOM 6355 N N . TYR D 2 76 ? 33.267 50.328 53.029 1.00 44.26 58 TYR D N 1
ATOM 6356 C CA . TYR D 2 76 ? 32.549 51.247 53.917 1.00 44.39 58 TYR D CA 1
ATOM 6357 C C . TYR D 2 76 ? 31.055 50.985 54.038 1.00 46.06 58 TYR D C 1
ATOM 6358 O O . TYR D 2 76 ? 30.438 51.531 54.941 1.00 45.06 58 TYR D O 1
ATOM 6367 N N . GLN D 2 77 ? 30.469 50.157 53.157 1.00 42.38 59 GLN D N 1
ATOM 6368 C CA . GLN D 2 77 ? 29.021 49.916 53.162 1.00 40.38 59 GLN D CA 1
ATOM 6369 C C . GLN D 2 77 ? 28.435 49.355 54.457 1.00 47.04 59 GLN D C 1
ATOM 6370 O O . GLN D 2 77 ? 27.574 50.018 55.042 1.00 47.00 59 GLN D O 1
ATOM 6376 N N . ALA D 2 78 ? 28.888 48.146 54.899 1.00 45.25 60 ALA D N 1
ATOM 6377 C CA . ALA D 2 78 ? 28.448 47.523 56.157 1.00 47.35 60 ALA D CA 1
ATOM 6378 C C . ALA D 2 78 ? 28.796 48.385 57.397 1.00 53.25 60 ALA D C 1
ATOM 6379 O O . ALA D 2 78 ? 27.890 48.652 58.194 1.00 55.25 60 ALA D O 1
ATOM 6381 N N . PRO D 2 79 ? 30.053 48.896 57.562 1.00 49.45 61 PRO D N 1
ATOM 6382 C CA . PRO D 2 79 ? 30.352 49.754 58.725 1.00 50.76 61 PRO D CA 1
ATOM 6383 C C . PRO D 2 79 ? 29.474 51.005 58.797 1.00 52.43 61 PRO D C 1
ATOM 6384 O O . PRO D 2 79 ? 29.074 51.393 59.896 1.00 54.69 61 PRO D O 1
ATOM 6388 N N . THR D 2 80 ? 29.135 51.595 57.639 1.00 44.04 62 THR D N 1
ATOM 6389 C CA . THR D 2 80 ? 28.242 52.749 57.583 1.00 43.17 62 THR D CA 1
ATOM 6390 C C . THR D 2 80 ? 26.832 52.357 58.003 1.00 49.03 62 THR D C 1
ATOM 6391 O O . THR D 2 80 ? 26.237 53.070 58.808 1.00 50.71 62 THR D O 1
ATOM 6395 N N . ARG D 2 81 ? 26.313 51.225 57.494 1.00 44.78 63 ARG D N 1
ATOM 6396 C CA . ARG D 2 81 ? 24.979 50.741 57.849 1.00 46.14 63 ARG D CA 1
ATOM 6397 C C . ARG D 2 81 ? 24.869 50.592 59.350 1.00 56.68 63 ARG D C 1
ATOM 6398 O O . ARG D 2 81 ? 23.887 51.076 59.924 1.00 58.65 63 ARG D O 1
ATOM 6406 N N . GLN D 2 82 ? 25.920 50.021 60.003 1.00 55.81 64 GLN D N 1
ATOM 6407 C CA . GLN D 2 82 ? 25.987 49.828 61.470 1.00 58.75 64 GLN D CA 1
ATOM 6408 C C . GLN D 2 82 ? 25.955 51.178 62.192 1.00 63.89 64 GLN D C 1
ATOM 6409 O O . GLN D 2 82 ? 25.130 51.361 63.093 1.00 66.97 64 GLN D O 1
ATOM 6415 N N . ARG D 2 83 ? 26.847 52.124 61.796 1.00 58.09 65 ARG D N 1
ATOM 6416 C CA . ARG D 2 83 ? 26.943 53.474 62.376 1.00 58.08 65 ARG D CA 1
ATOM 6417 C C . ARG D 2 83 ? 25.601 54.219 62.261 1.00 60.75 65 ARG D C 1
ATOM 6418 O O . ARG D 2 83 ? 25.153 54.837 63.228 1.00 62.90 65 ARG D O 1
ATOM 6426 N N . LEU D 2 84 ? 24.945 54.107 61.091 1.00 54.51 66 LEU D N 1
ATOM 6427 C CA . LEU D 2 84 ? 23.650 54.709 60.775 1.00 53.66 66 LEU D CA 1
ATOM 6428 C C . LEU D 2 84 ? 22.554 54.300 61.764 1.00 61.42 66 LEU D C 1
ATOM 6429 O O . LEU D 2 84 ? 21.743 55.138 62.164 1.00 62.38 66 LEU D O 1
ATOM 6434 N N . GLY D 2 85 ? 22.600 53.043 62.205 1.00 59.57 67 GLY D N 1
ATOM 6435 C CA . GLY D 2 85 ? 21.658 52.486 63.169 1.00 62.35 67 GLY D CA 1
ATOM 6436 C C . GLY D 2 85 ? 21.727 53.103 64.547 1.00 70.30 67 GLY D C 1
ATOM 6437 O O . GLY D 2 85 ? 20.742 53.053 65.302 1.00 73.56 67 GLY D O 1
ATOM 6438 N N . LYS D 2 86 ? 22.891 53.695 64.888 1.00 66.53 68 LYS D N 1
ATOM 6439 C CA . LYS D 2 86 ? 23.130 54.326 66.198 1.00 69.19 68 LYS D CA 1
ATOM 6440 C C . LYS D 2 86 ? 22.844 55.840 66.177 1.00 71.08 68 LYS D C 1
ATOM 6441 O O . LYS D 2 86 ? 22.836 56.481 67.223 1.00 73.13 68 LYS D O 1
ATOM 6447 N N . LEU D 2 87 ? 22.583 56.398 64.985 1.00 63.27 69 LEU D N 1
ATOM 6448 C CA . LEU D 2 87 ? 22.284 57.812 64.812 1.00 61.42 69 LEU D CA 1
ATOM 6449 C C . LEU D 2 87 ? 20.867 58.163 65.229 1.00 68.85 69 LEU D C 1
ATOM 6450 O O . LEU D 2 87 ? 19.946 57.367 65.034 1.00 69.80 69 LEU D O 1
ATOM 6455 N N . ARG D 2 88 ? 20.708 59.368 65.812 1.00 66.40 70 ARG D N 1
ATOM 6456 C CA . ARG D 2 88 ? 19.431 59.938 66.221 1.00 67.18 70 ARG D CA 1
ATOM 6457 C C . ARG D 2 88 ? 19.276 61.419 65.805 1.00 69.15 70 ARG D C 1
ATOM 6458 O O . ARG D 2 88 ? 20.234 62.201 65.882 1.00 67.61 70 ARG D O 1
ATOM 6466 N N . VAL D 2 89 ? 18.065 61.776 65.330 1.00 65.03 71 VAL D N 1
ATOM 6467 C CA . VAL D 2 89 ? 17.699 63.135 64.935 1.00 64.95 71 VAL D CA 1
ATOM 6468 C C . VAL D 2 89 ? 16.770 63.689 65.998 1.00 76.19 71 VAL D C 1
ATOM 6469 O O . VAL D 2 89 ? 15.954 62.930 66.547 1.00 78.64 71 VAL D O 1
ATOM 6473 N N . ARG D 2 90 ? 16.888 64.993 66.322 1.00 76.69 72 ARG D N 1
ATOM 6474 C CA . ARG D 2 90 ? 15.972 65.561 67.325 1.00 81.86 72 ARG D CA 1
ATOM 6475 C C . ARG D 2 90 ? 14.668 65.939 66.606 1.00 84.90 72 ARG D C 1
ATOM 6476 O O . ARG D 2 90 ? 14.741 66.428 65.467 1.00 80.55 72 ARG D O 1
ATOM 6484 N N . PRO D 2 91 ? 13.482 65.773 67.245 1.00 85.14 73 PRO D N 1
ATOM 6485 C CA . PRO D 2 91 ? 12.228 66.190 66.583 1.00 84.84 73 PRO D CA 1
ATOM 6486 C C . PRO D 2 91 ? 12.238 67.662 66.124 1.00 88.81 73 PRO D C 1
ATOM 6487 O O . PRO D 2 91 ? 11.777 67.946 65.016 1.00 87.05 73 PRO D O 1
ATOM 6491 N N . GLU D 2 92 ? 12.827 68.569 66.947 1.00 86.10 74 GLU D N 1
ATOM 6492 C CA . GLU D 2 92 ? 12.985 70.006 66.715 1.00 86.32 74 GLU D CA 1
ATOM 6493 C C . GLU D 2 92 ? 13.688 70.332 65.405 1.00 87.00 74 GLU D C 1
ATOM 6494 O O . GLU D 2 92 ? 13.307 71.299 64.742 1.00 86.58 74 GLU D O 1
ATOM 6500 N N . ALA D 2 93 ? 14.708 69.522 65.021 1.00 81.01 75 ALA D N 1
ATOM 6501 C CA . ALA D 2 93 ? 15.480 69.679 63.776 1.00 76.74 75 ALA D CA 1
ATOM 6502 C C . ALA D 2 93 ? 14.621 69.544 62.499 1.00 76.94 75 ALA D C 1
ATOM 6503 O O . ALA D 2 93 ? 15.021 70.052 61.448 1.00 73.20 75 ALA D O 1
ATOM 6505 N N . ILE D 2 94 ? 13.453 68.846 62.597 1.00 74.42 76 ILE D N 1
ATOM 6506 C CA . ILE D 2 94 ? 12.472 68.679 61.516 1.00 71.88 76 ILE D CA 1
ATOM 6507 C C . ILE D 2 94 ? 11.596 69.934 61.579 1.00 80.06 76 ILE D C 1
ATOM 6508 O O . ILE D 2 94 ? 10.707 70.039 62.423 1.00 81.99 76 ILE D O 1
ATOM 6513 N N . THR D 2 95 ? 11.931 70.926 60.737 1.00 78.40 77 THR D N 1
ATOM 6514 C CA . THR D 2 95 ? 11.265 72.232 60.702 1.00 81.28 77 THR D CA 1
ATOM 6515 C C . THR D 2 95 ? 10.589 72.533 59.356 1.00 84.10 77 THR D C 1
ATOM 6516 O O . THR D 2 95 ? 11.092 72.123 58.306 1.00 79.99 77 THR D O 1
ATOM 6520 N N . HIS D 2 96 ? 9.453 73.248 59.402 1.00 84.36 78 HIS D N 1
ATOM 6521 C CA . HIS D 2 96 ? 8.672 73.635 58.220 1.00 84.27 78 HIS D CA 1
ATOM 6522 C C . HIS D 2 96 ? 8.597 75.149 58.011 1.00 90.41 78 HIS D C 1
ATOM 6523 O O . HIS D 2 96 ? 8.151 75.609 56.956 1.00 89.42 78 HIS D O 1
ATOM 6530 N N . GLN D 2 97 ? 9.052 75.910 59.020 1.00 89.51 79 GLN D N 1
ATOM 6531 C CA . GLN D 2 97 ? 9.148 77.367 59.019 1.00 91.88 79 GLN D CA 1
ATOM 6532 C C . GLN D 2 97 ? 10.585 77.749 59.450 1.00 97.41 79 GLN D C 1
ATOM 6533 O O . GLN D 2 97 ? 11.226 76.927 60.116 1.00 95.59 79 GLN D O 1
ATOM 6539 N N . PRO D 2 98 ? 11.150 78.926 59.063 1.00 96.84 80 PRO D N 1
ATOM 6540 C CA . PRO D 2 98 ? 12.528 79.239 59.495 1.00 97.32 80 PRO D CA 1
ATOM 6541 C C . PRO D 2 98 ? 12.608 79.427 61.015 1.00 106.06 80 PRO D C 1
ATOM 6542 O O . PRO D 2 98 ? 11.731 80.103 61.567 1.00 109.32 80 PRO D O 1
ATOM 6546 N N . PRO D 2 99 ? 13.583 78.784 61.718 1.00 102.22 81 PRO D N 1
ATOM 6547 C CA . PRO D 2 99 ? 13.667 78.948 63.180 1.00 106.51 81 PRO D CA 1
ATOM 6548 C C . PRO D 2 99 ? 14.088 80.376 63.543 1.00 115.79 81 PRO D C 1
ATOM 6549 O O . PRO D 2 99 ? 15.187 80.818 63.186 1.00 113.72 81 PRO D O 1
ATOM 6553 N N . GLY D 2 100 ? 13.162 81.091 64.195 1.00 118.51 82 GLY D N 1
ATOM 6554 C CA . GLY D 2 100 ? 13.287 82.499 64.569 1.00 123.49 82 GLY D CA 1
ATOM 6555 C C . GLY D 2 100 ? 12.796 83.420 63.464 1.00 128.21 82 GLY D C 1
ATOM 6556 O O . GLY D 2 100 ? 13.063 84.626 63.485 1.00 130.49 82 GLY D O 1
ATOM 6557 N N . ASP D 2 101 ? 12.085 82.831 62.468 1.00 122.89 83 ASP D N 1
ATOM 6558 C CA . ASP D 2 101 ? 11.538 83.454 61.254 1.00 122.67 83 ASP D CA 1
ATOM 6559 C C . ASP D 2 101 ? 12.590 84.078 60.314 1.00 126.76 83 ASP D C 1
ATOM 6560 O O . ASP D 2 101 ? 12.250 84.531 59.218 1.00 125.23 83 ASP D O 1
ATOM 6565 N N . ARG D 2 102 ? 13.873 84.029 60.728 1.00 124.26 84 ARG D N 1
ATOM 6566 C CA . ARG D 2 102 ? 15.031 84.557 60.008 1.00 123.18 84 ARG D CA 1
ATOM 6567 C C . ARG D 2 102 ? 15.418 83.732 58.787 1.00 121.28 84 ARG D C 1
ATOM 6568 O O . ARG D 2 102 ? 15.596 82.511 58.864 1.00 118.17 84 ARG D O 1
ATOM 6576 N N . VAL D 2 103 ? 15.545 84.430 57.655 1.00 116.27 85 VAL D N 1
ATOM 6577 C CA . VAL D 2 103 ? 15.887 83.898 56.332 1.00 110.67 85 VAL D CA 1
ATOM 6578 C C . VAL D 2 103 ? 17.407 84.061 56.023 1.00 109.71 85 VAL D C 1
ATOM 6579 O O . VAL D 2 103 ? 18.069 84.924 56.604 1.00 111.96 85 VAL D O 1
ATOM 6583 N N . ASP D 2 104 ? 17.949 83.218 55.130 1.00 100.34 86 ASP D N 1
ATOM 6584 C CA . ASP D 2 104 ? 19.359 83.233 54.735 1.00 97.75 86 ASP D CA 1
ATOM 6585 C C . ASP D 2 104 ? 19.676 84.197 53.600 1.00 99.57 86 ASP D C 1
ATOM 6586 O O . ASP D 2 104 ? 20.743 84.811 53.613 1.00 100.50 86 ASP D O 1
ATOM 6591 N N . VAL D 2 105 ? 18.758 84.328 52.623 1.00 93.50 87 VAL D N 1
ATOM 6592 C CA . VAL D 2 105 ? 18.936 85.171 51.432 1.00 93.02 87 VAL D CA 1
ATOM 6593 C C . VAL D 2 105 ? 17.585 85.730 50.970 1.00 96.28 87 VAL D C 1
ATOM 6594 O O . VAL D 2 105 ? 16.548 85.072 51.129 1.00 92.69 87 VAL D O 1
ATOM 6598 N N . THR D 2 106 ? 17.614 86.943 50.387 1.00 96.58 88 THR D N 1
ATOM 6599 C CA . THR D 2 106 ? 16.433 87.599 49.825 1.00 99.07 88 THR D CA 1
ATOM 6600 C C . THR D 2 106 ? 16.666 87.778 48.332 1.00 103.48 88 THR D C 1
ATOM 6601 O O . THR D 2 106 ? 17.684 88.340 47.939 1.00 104.17 88 THR D O 1
ATOM 6605 N N . ILE D 2 107 ? 15.752 87.255 47.506 1.00 99.74 89 ILE D N 1
ATOM 6606 C CA . ILE D 2 107 ? 15.851 87.343 46.044 1.00 98.76 89 ILE D CA 1
ATOM 6607 C C . ILE D 2 107 ? 14.812 88.340 45.549 1.00 108.04 89 ILE D C 1
ATOM 6608 O O . ILE D 2 107 ? 13.625 88.192 45.850 1.00 108.41 89 ILE D O 1
ATOM 6613 N N . ASP D 2 108 ? 15.273 89.379 44.831 1.00 108.85 90 ASP D N 1
ATOM 6614 C CA . ASP D 2 108 ? 14.396 90.407 44.273 1.00 113.73 90 ASP D CA 1
ATOM 6615 C C . ASP D 2 108 ? 13.911 89.968 42.907 1.00 117.60 90 ASP D C 1
ATOM 6616 O O . ASP D 2 108 ? 14.716 89.624 42.043 1.00 114.11 90 ASP D O 1
ATOM 6621 N N . VAL D 2 109 ? 12.580 89.925 42.743 1.00 117.78 91 VAL D N 1
ATOM 6622 C CA . VAL D 2 109 ? 11.904 89.430 41.542 1.00 117.20 91 VAL D CA 1
ATOM 6623 C C . VAL D 2 109 ? 10.997 90.483 40.910 1.00 125.91 91 VAL D C 1
ATOM 6624 O O . VAL D 2 109 ? 10.229 91.151 41.616 1.00 128.64 91 VAL D O 1
ATOM 6628 N N . VAL D 2 110 ? 11.056 90.584 39.569 1.00 122.78 92 VAL D N 1
ATOM 6629 C CA . VAL D 2 110 ? 10.157 91.419 38.780 1.00 127.06 92 VAL D CA 1
ATOM 6630 C C . VAL D 2 110 ? 9.111 90.399 38.332 1.00 129.02 92 VAL D C 1
ATOM 6631 O O . VAL D 2 110 ? 9.452 89.453 37.612 1.00 124.56 92 VAL D O 1
ATOM 6635 N N . TYR D 2 111 ? 7.864 90.552 38.802 1.00 128.20 93 TYR D N 1
ATOM 6636 C CA . TYR D 2 111 ? 6.795 89.613 38.477 1.00 127.07 93 TYR D CA 1
ATOM 6637 C C . TYR D 2 111 ? 6.126 89.870 37.123 1.00 135.05 93 TYR D C 1
ATOM 6638 O O . TYR D 2 111 ? 4.956 90.251 37.048 1.00 138.59 93 TYR D O 1
ATOM 6647 N N . ASP D 2 112 ? 6.899 89.633 36.047 1.00 130.83 94 ASP D N 1
ATOM 6648 C CA . ASP D 2 112 ? 6.500 89.824 34.652 1.00 133.59 94 ASP D CA 1
ATOM 6649 C C . ASP D 2 112 ? 6.533 88.511 33.849 1.00 134.97 94 ASP D C 1
ATOM 6650 O O . ASP D 2 112 ? 6.675 88.534 32.622 1.00 135.04 94 ASP D O 1
ATOM 6655 N N . GLY D 2 113 ? 6.429 87.389 34.554 1.00 129.17 95 GLY D N 1
ATOM 6656 C CA . GLY D 2 113 ? 6.464 86.061 33.959 1.00 126.30 95 GLY D CA 1
ATOM 6657 C C . GLY D 2 113 ? 5.342 85.807 32.979 1.00 133.89 95 GLY D C 1
ATOM 6658 O O . GLY D 2 113 ? 4.236 86.325 33.143 1.00 136.91 95 GLY D O 1
ATOM 6659 N N . ALA D 2 114 ? 5.643 84.999 31.955 1.00 130.19 96 ALA D N 1
ATOM 6660 C CA . ALA D 2 114 ? 4.750 84.612 30.864 1.00 133.37 96 ALA D CA 1
ATOM 6661 C C . ALA D 2 114 ? 3.487 83.876 31.321 1.00 140.18 96 ALA D C 1
ATOM 6662 O O . ALA D 2 114 ? 2.440 84.003 30.680 1.00 144.46 96 ALA D O 1
ATOM 6664 N N . ASP D 2 115 ? 3.592 83.109 32.418 1.00 133.92 97 ASP D N 1
ATOM 6665 C CA . ASP D 2 115 ? 2.509 82.297 32.963 1.00 134.58 97 ASP D CA 1
ATOM 6666 C C . ASP D 2 115 ? 1.842 82.871 34.221 1.00 141.53 97 ASP D C 1
ATOM 6667 O O . ASP D 2 115 ? 0.991 82.194 34.804 1.00 141.86 97 ASP D O 1
ATOM 6672 N N . LEU D 2 116 ? 2.187 84.116 34.622 1.00 140.79 98 LEU D N 1
ATOM 6673 C CA . LEU D 2 116 ? 1.601 84.753 35.810 1.00 143.49 98 LEU D CA 1
ATOM 6674 C C . LEU D 2 116 ? 0.065 84.714 35.819 1.00 154.53 98 LEU D C 1
ATOM 6675 O O . LEU D 2 116 ? -0.523 84.251 36.800 1.00 154.16 98 LEU D O 1
ATOM 6680 N N . HIS D 2 117 ? -0.569 85.134 34.707 1.00 157.24 99 HIS D N 1
ATOM 6681 C CA . HIS D 2 117 ? -2.026 85.124 34.554 1.00 163.30 99 HIS D CA 1
ATOM 6682 C C . HIS D 2 117 ? -2.602 83.703 34.522 1.00 166.80 99 HIS D C 1
ATOM 6683 O O . HIS D 2 117 ? -3.700 83.486 35.036 1.00 169.04 99 HIS D O 1
ATOM 6690 N N . GLU D 2 118 ? -1.841 82.733 33.969 1.00 159.90 100 GLU D N 1
ATOM 6691 C CA . GLU D 2 118 ? -2.244 81.323 33.915 1.00 158.51 100 GLU D CA 1
ATOM 6692 C C . GLU D 2 118 ? -2.240 80.706 35.324 1.00 160.22 100 GLU D C 1
ATOM 6693 O O . GLU D 2 118 ? -3.183 79.995 35.678 1.00 160.82 100 GLU D O 1
ATOM 6699 N N . VAL D 2 119 ? -1.190 81.008 36.126 1.00 154.21 101 VAL D N 1
ATOM 6700 C CA . VAL D 2 119 ? -1.026 80.563 37.520 1.00 152.28 101 VAL D CA 1
ATOM 6701 C C . VAL D 2 119 ? -2.199 81.103 38.343 1.00 162.52 101 VAL D C 1
ATOM 6702 O O . VAL D 2 119 ? -2.801 80.354 39.115 1.00 162.25 101 VAL D O 1
ATOM 6706 N N . ALA D 2 120 ? -2.551 82.385 38.128 1.00 163.55 102 ALA D N 1
ATOM 6707 C CA . ALA D 2 120 ? -3.675 83.039 38.791 1.00 168.68 102 ALA D CA 1
ATOM 6708 C C . ALA D 2 120 ? -4.968 82.245 38.543 1.00 176.15 102 ALA D C 1
ATOM 6709 O O . ALA D 2 120 ? -5.606 81.826 39.508 1.00 176.61 102 ALA D O 1
ATOM 6711 N N . SER D 2 121 ? -5.277 81.942 37.260 1.00 174.10 103 SER D N 1
ATOM 6712 C CA . SER D 2 121 ? -6.452 81.170 36.833 1.00 177.38 103 SER D CA 1
ATOM 6713 C C . SER D 2 121 ? -6.477 79.776 37.455 1.00 177.49 103 SER D C 1
ATOM 6714 O O . SER D 2 121 ? -7.511 79.361 37.979 1.00 179.82 103 SER D O 1
ATOM 6717 N N . LEU D 2 122 ? -5.334 79.071 37.415 1.00 167.99 104 LEU D N 1
ATOM 6718 C CA . LEU D 2 122 ? -5.190 77.719 37.950 1.00 164.14 104 LEU D CA 1
ATOM 6719 C C . LEU D 2 122 ? -5.289 77.643 39.486 1.00 166.28 104 LEU D C 1
ATOM 6720 O O . LEU D 2 122 ? -5.864 76.683 40.006 1.00 166.18 104 LEU D O 1
ATOM 6725 N N . THR D 2 123 ? -4.747 78.647 40.205 1.00 161.45 105 THR D N 1
ATOM 6726 C CA . THR D 2 123 ? -4.769 78.678 41.677 1.00 159.87 105 THR D CA 1
ATOM 6727 C C . THR D 2 123 ? -6.043 79.292 42.260 1.00 166.54 105 THR D C 1
ATOM 6728 O O . THR D 2 123 ? -6.246 79.228 43.474 1.00 165.58 105 THR D O 1
ATOM 6732 N N . GLY D 2 124 ? -6.865 79.895 41.404 1.00 167.12 106 GLY D N 1
ATOM 6733 C CA . GLY D 2 124 ? -8.103 80.554 41.806 1.00 172.26 106 GLY D CA 1
ATOM 6734 C C . GLY D 2 124 ? -7.865 81.889 42.481 1.00 176.43 106 GLY D C 1
ATOM 6735 O O . GLY D 2 124 ? -8.721 82.372 43.226 1.00 177.43 106 GLY D O 1
ATOM 6744 N N . THR D 2 126 ? -5.900 86.079 42.029 1.00 167.83 108 THR D N 1
ATOM 6745 C CA . THR D 2 126 ? -5.653 87.179 41.096 1.00 167.34 108 THR D CA 1
ATOM 6746 C C . THR D 2 126 ? -4.124 87.273 40.958 1.00 168.32 108 THR D C 1
ATOM 6747 O O . THR D 2 126 ? -3.436 86.799 41.870 1.00 166.38 108 THR D O 1
ATOM 6751 N N . PRO D 2 127 ? -3.545 87.918 39.908 1.00 165.24 109 PRO D N 1
ATOM 6752 C CA . PRO D 2 127 ? -2.073 88.033 39.854 1.00 161.87 109 PRO D CA 1
ATOM 6753 C C . PRO D 2 127 ? -1.470 88.716 41.087 1.00 164.35 109 PRO D C 1
ATOM 6754 O O . PRO D 2 127 ? -0.401 88.303 41.530 1.00 159.88 109 PRO D O 1
ATOM 6758 N N . ALA D 2 128 ? -2.188 89.696 41.683 1.00 163.91 110 ALA D N 1
ATOM 6759 C CA . ALA D 2 128 ? -1.776 90.402 42.904 1.00 162.87 110 ALA D CA 1
ATOM 6760 C C . ALA D 2 128 ? -1.618 89.424 44.083 1.00 162.67 110 ALA D C 1
ATOM 6761 O O . ALA D 2 128 ? -0.620 89.496 44.806 1.00 159.40 110 ALA D O 1
ATOM 6763 N N . GLN D 2 129 ? -2.587 88.493 44.245 1.00 157.64 111 GLN D N 1
ATOM 6764 C CA . GLN D 2 129 ? -2.581 87.476 45.304 1.00 153.55 111 GLN D CA 1
ATOM 6765 C C . GLN D 2 129 ? -1.475 86.446 45.097 1.00 147.45 111 GLN D C 1
ATOM 6766 O O . GLN D 2 129 ? -0.908 85.969 46.079 1.00 144.25 111 GLN D O 1
ATOM 6772 N N . VAL D 2 130 ? -1.164 86.111 43.826 1.00 139.21 112 VAL D N 1
ATOM 6773 C CA . VAL D 2 130 ? -0.098 85.167 43.471 1.00 131.70 112 VAL D CA 1
ATOM 6774 C C . VAL D 2 130 ? 1.252 85.724 43.939 1.00 129.66 112 VAL D C 1
ATOM 6775 O O . VAL D 2 130 ? 1.987 85.012 44.625 1.00 125.57 112 VAL D O 1
ATOM 6779 N N . ILE D 2 131 ? 1.551 87.000 43.587 1.00 126.81 113 ILE D N 1
ATOM 6780 C CA . ILE D 2 131 ? 2.786 87.714 43.948 1.00 124.92 113 ILE D CA 1
ATOM 6781 C C . ILE D 2 131 ? 2.905 87.819 45.472 1.00 128.12 113 ILE D C 1
ATOM 6782 O O . ILE D 2 131 ? 3.967 87.520 46.021 1.00 125.18 113 ILE D O 1
ATOM 6787 N N . ALA D 2 132 ? 1.809 88.200 46.141 1.00 127.32 114 ALA D N 1
ATOM 6788 C CA . ALA D 2 132 ? 1.751 88.321 47.595 1.00 128.41 114 ALA D CA 1
ATOM 6789 C C . ALA D 2 132 ? 2.003 86.976 48.291 1.00 127.57 114 ALA D C 1
ATOM 6790 O O . ALA D 2 132 ? 2.719 86.952 49.288 1.00 125.68 114 ALA D O 1
ATOM 6792 N N . ALA D 2 133 ? 1.452 85.861 47.756 1.00 122.15 115 ALA D N 1
ATOM 6793 C CA . ALA D 2 133 ? 1.664 84.525 48.330 1.00 118.12 115 ALA D CA 1
ATOM 6794 C C . ALA D 2 133 ? 3.119 84.078 48.136 1.00 115.99 115 ALA D C 1
ATOM 6795 O O . ALA D 2 133 ? 3.727 83.581 49.078 1.00 113.93 115 ALA D O 1
ATOM 6797 N N . HIS D 2 134 ? 3.690 84.305 46.943 1.00 109.73 116 HIS D N 1
ATOM 6798 C CA . HIS D 2 134 ? 5.073 83.937 46.634 1.00 104.11 116 HIS D CA 1
ATOM 6799 C C . HIS D 2 134 ? 6.093 84.680 47.501 1.00 108.27 116 HIS D C 1
ATOM 6800 O O . HIS D 2 134 ? 7.084 84.082 47.940 1.00 104.60 116 HIS D O 1
ATOM 6807 N N . THR D 2 135 ? 5.827 85.974 47.767 1.00 108.69 117 THR D N 1
ATOM 6808 C CA . THR D 2 135 ? 6.678 86.854 48.577 1.00 109.55 117 THR D CA 1
ATOM 6809 C C . THR D 2 135 ? 6.366 86.801 50.090 1.00 115.93 117 THR D C 1
ATOM 6810 O O . THR D 2 135 ? 7.211 87.193 50.894 1.00 115.48 117 THR D O 1
ATOM 6814 N N . GLY D 2 136 ? 5.170 86.334 50.456 1.00 115.01 118 GLY D N 1
ATOM 6815 C CA . GLY D 2 136 ? 4.697 86.291 51.841 1.00 117.62 118 GLY D CA 1
ATOM 6816 C C . GLY D 2 136 ? 5.198 85.170 52.731 1.00 118.00 118 GLY D C 1
ATOM 6817 O O . GLY D 2 136 ? 5.271 85.340 53.952 1.00 119.04 118 GLY D O 1
ATOM 6818 N N . THR D 2 137 ? 5.503 84.007 52.138 1.00 109.68 119 THR D N 1
ATOM 6819 C CA . THR D 2 137 ? 5.985 82.850 52.883 1.00 105.79 119 THR D CA 1
ATOM 6820 C C . THR D 2 137 ? 7.370 82.474 52.389 1.00 104.19 119 THR D C 1
ATOM 6821 O O . THR D 2 137 ? 7.534 82.251 51.188 1.00 100.67 119 THR D O 1
ATOM 6825 N N . PRO D 2 138 ? 8.367 82.389 53.306 1.00 100.13 120 PRO D N 1
ATOM 6826 C CA . PRO D 2 138 ? 9.720 81.981 52.891 1.00 96.14 120 PRO D CA 1
ATOM 6827 C C . PRO D 2 138 ? 9.749 80.530 52.424 1.00 95.69 120 PRO D C 1
ATOM 6828 O O . PRO D 2 138 ? 8.891 79.726 52.826 1.00 95.41 120 PRO D O 1
ATOM 6832 N N . TRP D 2 139 ? 10.714 80.214 51.539 1.00 87.72 121 TRP D N 1
ATOM 6833 C CA . TRP D 2 139 ? 10.893 78.881 50.973 1.00 82.80 121 TRP D CA 1
ATOM 6834 C C . TRP D 2 139 ? 12.189 78.302 51.473 1.00 84.79 121 TRP D C 1
ATOM 6835 O O . TRP D 2 139 ? 13.140 79.045 51.732 1.00 85.84 121 TRP D O 1
ATOM 6846 N N . ARG D 2 140 ? 12.238 76.974 51.599 1.00 77.60 122 ARG D N 1
ATOM 6847 C CA . ARG D 2 140 ? 13.446 76.272 51.997 1.00 74.28 122 ARG D CA 1
ATOM 6848 C C . ARG D 2 140 ? 14.019 75.588 50.764 1.00 76.06 122 ARG D C 1
ATOM 6849 O O . ARG D 2 140 ? 13.252 75.018 49.978 1.00 76.04 122 ARG D O 1
ATOM 6857 N N . VAL D 2 141 ? 15.356 75.639 50.575 1.00 69.74 123 VAL D N 1
ATOM 6858 C CA . VAL D 2 141 ? 15.942 74.904 49.471 1.00 65.53 123 VAL D CA 1
ATOM 6859 C C . VAL D 2 141 ? 16.037 73.459 49.907 1.00 66.29 123 VAL D C 1
ATOM 6860 O O . VAL D 2 141 ? 16.724 73.141 50.878 1.00 63.61 123 VAL D O 1
ATOM 6864 N N . GLY D 2 142 ? 15.216 72.631 49.276 1.00 64.90 124 GLY D N 1
ATOM 6865 C CA . GLY D 2 142 ? 15.134 71.207 49.580 1.00 64.51 124 GLY D CA 1
ATOM 6866 C C . GLY D 2 142 ? 16.300 70.455 48.990 1.00 67.07 124 GLY D C 1
ATOM 6867 O O . GLY D 2 142 ? 17.069 69.821 49.712 1.00 65.97 124 GLY D O 1
ATOM 6868 N N . PHE D 2 143 ? 16.460 70.573 47.665 1.00 63.94 125 PHE D N 1
ATOM 6869 C CA . PHE D 2 143 ? 17.514 69.880 46.937 1.00 63.05 125 PHE D CA 1
ATOM 6870 C C . PHE D 2 143 ? 17.902 70.548 45.620 1.00 71.51 125 PHE D C 1
ATOM 6871 O O . PHE D 2 143 ? 17.119 71.302 45.037 1.00 72.28 125 PHE D O 1
ATOM 6879 N N . CYS D 2 144 ? 19.122 70.256 45.146 1.00 70.52 126 CYS D N 1
ATOM 6880 C CA . CYS D 2 144 ? 19.596 70.759 43.870 1.00 71.17 126 CYS D CA 1
ATOM 6881 C C . CYS D 2 144 ? 19.492 69.640 42.856 1.00 72.71 126 CYS D C 1
ATOM 6882 O O . CYS D 2 144 ? 19.533 68.471 43.215 1.00 72.52 126 CYS D O 1
ATOM 6885 N N . GLY D 2 145 ? 19.255 70.013 41.620 1.00 68.51 127 GLY D N 1
ATOM 6886 C CA . GLY D 2 145 ? 19.127 69.104 40.493 1.00 67.07 127 GLY D CA 1
ATOM 6887 C C . GLY D 2 145 ? 18.903 69.907 39.235 1.00 70.72 127 GLY D C 1
ATOM 6888 O O . GLY D 2 145 ? 18.933 71.140 39.288 1.00 72.38 127 GLY D O 1
ATOM 6889 N N . PHE D 2 146 ? 18.703 69.220 38.095 1.00 65.28 128 PHE D N 1
ATOM 6890 C CA . PHE D 2 146 ? 18.403 69.818 36.787 1.00 66.20 128 PHE D CA 1
ATOM 6891 C C . PHE D 2 146 ? 19.605 70.492 36.079 1.00 67.39 128 PHE D C 1
ATOM 6892 O O . PHE D 2 146 ? 19.845 70.231 34.891 1.00 66.93 128 PHE D O 1
ATOM 6900 N N . ALA D 2 147 ? 20.302 71.395 36.795 1.00 60.39 129 ALA D N 1
ATOM 6901 C CA . ALA D 2 147 ? 21.445 72.152 36.308 1.00 58.42 129 ALA D CA 1
ATOM 6902 C C . ALA D 2 147 ? 22.224 72.706 37.508 1.00 58.64 129 ALA D C 1
ATOM 6903 O O . ALA D 2 147 ? 21.613 72.897 38.554 1.00 59.47 129 ALA D O 1
ATOM 6905 N N . PRO D 2 148 ? 23.546 73.007 37.403 1.00 51.22 130 PRO D N 1
ATOM 6906 C CA . PRO D 2 148 ? 24.249 73.637 38.536 1.00 49.58 130 PRO D CA 1
ATOM 6907 C C . PRO D 2 148 ? 23.590 74.956 38.940 1.00 52.71 130 PRO D C 1
ATOM 6908 O O . PRO D 2 148 ? 23.285 75.806 38.097 1.00 52.97 130 PRO D O 1
ATOM 6912 N N . GLY D 2 149 ? 23.316 75.071 40.234 1.00 48.89 131 GLY D N 1
ATOM 6913 C CA . GLY D 2 149 ? 22.685 76.242 40.821 1.00 50.15 131 GLY D CA 1
ATOM 6914 C C . GLY D 2 149 ? 21.180 76.207 40.801 1.00 55.41 131 GLY D C 1
ATOM 6915 O O . GLY D 2 149 ? 20.565 77.133 41.321 1.00 57.53 131 GLY D O 1
ATOM 6916 N N . PHE D 2 150 ? 20.564 75.160 40.205 1.00 53.16 132 PHE D N 1
ATOM 6917 C CA . PHE D 2 150 ? 19.108 75.041 40.207 1.00 55.78 132 PHE D CA 1
ATOM 6918 C C . PHE D 2 150 ? 18.678 74.400 41.526 1.00 62.58 132 PHE D C 1
ATOM 6919 O O . PHE D 2 150 ? 18.985 73.239 41.780 1.00 62.45 132 PHE D O 1
ATOM 6927 N N . ALA D 2 151 ? 17.983 75.165 42.361 1.00 60.87 133 ALA D N 1
ATOM 6928 C CA . ALA D 2 151 ? 17.517 74.689 43.649 1.00 60.91 133 ALA D CA 1
ATOM 6929 C C . ALA D 2 151 ? 16.002 74.511 43.642 1.00 65.68 133 ALA D C 1
ATOM 6930 O O . ALA D 2 151 ? 15.266 75.402 43.198 1.00 66.59 133 ALA D O 1
ATOM 6932 N N . TYR D 2 152 ? 15.547 73.334 44.101 1.00 61.74 134 TYR D N 1
ATOM 6933 C CA . TYR D 2 152 ? 14.124 72.998 44.237 1.00 63.24 134 TYR D CA 1
ATOM 6934 C C . TYR D 2 152 ? 13.714 73.534 45.593 1.00 65.28 134 TYR D C 1
ATOM 6935 O O . TYR D 2 152 ? 14.246 73.093 46.621 1.00 62.21 134 TYR D O 1
ATOM 6944 N N . LEU D 2 153 ? 12.842 74.555 45.586 1.00 63.65 135 LEU D N 1
ATOM 6945 C CA . LEU D 2 153 ? 12.386 75.200 46.812 1.00 65.27 135 LEU D CA 1
ATOM 6946 C C . LEU D 2 153 ? 11.086 74.604 47.306 1.00 70.99 135 LEU D C 1
ATOM 6947 O O . LEU D 2 153 ? 10.204 74.270 46.513 1.00 71.06 135 LEU D O 1
ATOM 6952 N N . VAL D 2 154 ? 11.016 74.395 48.623 1.00 68.75 136 VAL D N 1
ATOM 6953 C CA . VAL D 2 154 ? 9.870 73.798 49.314 1.00 70.91 136 VAL D CA 1
ATOM 6954 C C . VAL D 2 154 ? 9.411 74.657 50.514 1.00 79.42 136 VAL D C 1
ATOM 6955 O O . VAL D 2 154 ? 10.123 75.572 50.942 1.00 78.64 136 VAL D O 1
ATOM 6959 N N . ASP D 2 155 ? 8.238 74.299 51.078 1.00 80.11 137 ASP D N 1
ATOM 6960 C CA . ASP D 2 155 ? 7.630 74.892 52.273 1.00 84.24 137 ASP D CA 1
ATOM 6961 C C . ASP D 2 155 ? 7.165 76.351 52.147 1.00 92.45 137 ASP D C 1
ATOM 6962 O O . ASP D 2 155 ? 7.012 77.058 53.152 1.00 95.45 137 ASP D O 1
ATOM 6967 N N . GLY D 2 156 ? 6.880 76.755 50.908 1.00 89.30 138 GLY D N 1
ATOM 6968 C CA . GLY D 2 156 ? 6.326 78.064 50.590 1.00 92.60 138 GLY D CA 1
ATOM 6969 C C . GLY D 2 156 ? 4.813 78.000 50.673 1.00 100.65 138 GLY D C 1
ATOM 6970 O O . GLY D 2 156 ? 4.264 77.004 51.165 1.00 99.93 138 GLY D O 1
ATOM 6971 N N . ASP D 2 157 ? 4.119 79.047 50.188 1.00 100.66 139 ASP D N 1
ATOM 6972 C CA . ASP D 2 157 ? 2.656 79.084 50.204 1.00 104.21 139 ASP D CA 1
ATOM 6973 C C . ASP D 2 157 ? 2.045 77.957 49.360 1.00 108.33 139 ASP D C 1
ATOM 6974 O O . ASP D 2 157 ? 2.214 77.925 48.142 1.00 105.78 139 ASP D O 1
ATOM 6979 N N . ALA D 2 158 ? 1.338 77.031 50.034 1.00 108.24 140 ALA D N 1
ATOM 6980 C CA . ALA D 2 158 ? 0.695 75.852 49.441 1.00 108.37 140 ALA D CA 1
ATOM 6981 C C . ALA D 2 158 ? -0.385 76.179 48.405 1.00 118.04 140 ALA D C 1
ATOM 6982 O O . ALA D 2 158 ? -0.652 75.343 47.537 1.00 117.11 140 ALA D O 1
ATOM 6984 N N . ARG D 2 159 ? -0.994 77.393 48.492 1.00 119.36 141 ARG D N 1
ATOM 6985 C CA . ARG D 2 159 ? -2.015 77.900 47.565 1.00 122.66 141 ARG D CA 1
ATOM 6986 C C . ARG D 2 159 ? -1.468 78.010 46.132 1.00 125.65 141 ARG D C 1
ATOM 6987 O O . ARG D 2 159 ? -2.244 77.949 45.174 1.00 126.76 141 ARG D O 1
ATOM 6995 N N . LEU D 2 160 ? -0.133 78.186 46.003 1.00 119.43 142 LEU D N 1
ATOM 6996 C CA . LEU D 2 160 ? 0.578 78.353 44.737 1.00 117.54 142 LEU D CA 1
ATOM 6997 C C . LEU D 2 160 ? 0.740 77.065 43.915 1.00 120.30 142 LEU D C 1
ATOM 6998 O O . LEU D 2 160 ? 1.148 77.148 42.750 1.00 119.29 142 LEU D O 1
ATOM 7003 N N . GLN D 2 161 ? 0.423 75.883 44.506 1.00 116.60 143 GLN D N 1
ATOM 7004 C CA . GLN D 2 161 ? 0.547 74.579 43.835 1.00 114.26 143 GLN D CA 1
ATOM 7005 C C . GLN D 2 161 ? -0.182 74.545 42.503 1.00 122.40 143 GLN D C 1
ATOM 7006 O O . GLN D 2 161 ? -1.402 74.680 42.442 1.00 126.75 143 GLN D O 1
ATOM 7012 N N . VAL D 2 162 ? 0.603 74.462 41.435 1.00 118.14 144 VAL D N 1
ATOM 7013 C CA . VAL D 2 162 ? 0.166 74.518 40.046 1.00 120.42 144 VAL D CA 1
ATOM 7014 C C . VAL D 2 162 ? 0.853 73.388 39.228 1.00 122.16 144 VAL D C 1
ATOM 7015 O O . VAL D 2 162 ? 2.008 73.060 39.520 1.00 117.56 144 VAL D O 1
ATOM 7019 N N . PRO D 2 163 ? 0.185 72.757 38.229 1.00 120.83 145 PRO D N 1
ATOM 7020 C CA . PRO D 2 163 ? 0.865 71.692 37.475 1.00 117.80 145 PRO D CA 1
ATOM 7021 C C . PRO D 2 163 ? 1.880 72.253 36.490 1.00 119.52 145 PRO D C 1
ATOM 7022 O O . PRO D 2 163 ? 1.813 73.441 36.156 1.00 120.40 145 PRO D O 1
ATOM 7026 N N . ARG D 2 164 ? 2.799 71.381 36.002 1.00 113.08 146 ARG D N 1
ATOM 7027 C CA . ARG D 2 164 ? 3.810 71.701 34.989 1.00 111.05 146 ARG D CA 1
ATOM 7028 C C . ARG D 2 164 ? 3.094 72.053 33.684 1.00 119.78 146 ARG D C 1
ATOM 7029 O O . ARG D 2 164 ? 1.921 71.706 33.514 1.00 122.73 146 ARG D O 1
ATOM 7037 N N . ARG D 2 165 ? 3.801 72.718 32.755 1.00 116.93 147 ARG D N 1
ATOM 7038 C CA . ARG D 2 165 ? 3.239 73.058 31.447 1.00 120.81 147 ARG D CA 1
ATOM 7039 C C . ARG D 2 165 ? 3.069 71.781 30.625 1.00 126.60 147 ARG D C 1
ATOM 7040 O O . ARG D 2 165 ? 3.845 70.835 30.805 1.00 122.72 147 ARG D O 1
ATOM 7048 N N . ALA D 2 166 ? 2.030 71.741 29.757 1.00 129.10 148 ALA D N 1
ATOM 7049 C CA . ALA D 2 166 ? 1.704 70.595 28.895 1.00 131.09 148 ALA D CA 1
ATOM 7050 C C . ALA D 2 166 ? 2.942 70.153 28.109 1.00 133.38 148 ALA D C 1
ATOM 7051 O O . ALA D 2 166 ? 3.340 68.989 28.190 1.00 131.19 148 ALA D O 1
ATOM 7053 N N . GLU D 2 167 ? 3.593 71.109 27.430 1.00 130.63 149 GLU D N 1
ATOM 7054 C CA . GLU D 2 167 ? 4.827 70.879 26.693 1.00 128.55 149 GLU D CA 1
ATOM 7055 C C . GLU D 2 167 ? 5.905 71.864 27.165 1.00 130.36 149 GLU D C 1
ATOM 7056 O O . GLU D 2 167 ? 5.588 73.037 27.402 1.00 131.23 149 GLU D O 1
ATOM 7062 N N . PRO D 2 168 ? 7.173 71.407 27.339 1.00 123.72 150 PRO D N 1
ATOM 7063 C CA . PRO D 2 168 ? 8.227 72.329 27.808 1.00 120.98 150 PRO D CA 1
ATOM 7064 C C . PRO D 2 168 ? 8.580 73.404 26.789 1.00 126.26 150 PRO D C 1
ATOM 7065 O O . PRO D 2 168 ? 8.433 73.192 25.585 1.00 127.85 150 PRO D O 1
ATOM 7069 N N . ARG D 2 169 ? 9.043 74.560 27.283 1.00 122.07 151 ARG D N 1
ATOM 7070 C CA . ARG D 2 169 ? 9.491 75.671 26.450 1.00 123.66 151 ARG D CA 1
ATOM 7071 C C . ARG D 2 169 ? 10.882 75.332 25.929 1.00 125.64 151 ARG D C 1
ATOM 7072 O O . ARG D 2 169 ? 11.631 74.623 26.606 1.00 121.51 151 ARG D O 1
ATOM 7080 N N . THR D 2 170 ? 11.222 75.828 24.728 1.00 124.24 152 THR D N 1
ATOM 7081 C CA . THR D 2 170 ? 12.521 75.608 24.086 1.00 121.98 152 THR D CA 1
ATOM 7082 C C . THR D 2 170 ? 13.612 76.396 24.821 1.00 121.79 152 THR D C 1
ATOM 7083 O O . THR D 2 170 ? 14.730 75.901 25.008 1.00 118.08 152 THR D O 1
ATOM 7087 N N . SER D 2 171 ? 13.257 77.623 25.241 1.00 118.75 153 SER D N 1
ATOM 7088 C CA . SER D 2 171 ? 14.137 78.543 25.933 1.00 116.60 153 SER D CA 1
ATOM 7089 C C . SER D 2 171 ? 13.384 79.336 26.996 1.00 121.55 153 SER D C 1
ATOM 7090 O O . SER D 2 171 ? 12.390 80.007 26.694 1.00 124.60 153 SER D O 1
ATOM 7093 N N . VAL D 2 172 ? 13.858 79.235 28.247 1.00 114.89 154 VAL D N 1
ATOM 7094 C CA . VAL D 2 172 ? 13.363 80.016 29.377 1.00 114.82 154 VAL D CA 1
ATOM 7095 C C . VAL D 2 172 ? 14.559 80.913 29.768 1.00 116.76 154 VAL D C 1
ATOM 7096 O O . VAL D 2 172 ? 15.703 80.447 29.702 1.00 113.54 154 VAL D O 1
ATOM 7100 N N . PRO D 2 173 ? 14.361 82.214 30.059 1.00 115.33 155 PRO D N 1
ATOM 7101 C CA . PRO D 2 173 ? 15.524 83.072 30.344 1.00 114.48 155 PRO D CA 1
ATOM 7102 C C . PRO D 2 173 ? 16.260 82.757 31.638 1.00 113.11 155 PRO D C 1
ATOM 7103 O O . PRO D 2 173 ? 15.702 82.135 32.549 1.00 111.72 155 PRO D O 1
ATOM 7107 N N . ALA D 2 174 ? 17.519 83.221 31.707 1.00 107.01 156 ALA D N 1
ATOM 7108 C CA . ALA D 2 174 ? 18.404 83.082 32.858 1.00 103.67 156 ALA D CA 1
ATOM 7109 C C . ALA D 2 174 ? 17.928 84.037 33.953 1.00 106.88 156 ALA D C 1
ATOM 7110 O O . ALA D 2 174 ? 17.980 85.259 33.791 1.00 109.76 156 ALA D O 1
ATOM 7112 N N . GLY D 2 175 ? 17.428 83.457 35.036 1.00 99.52 157 GLY D N 1
ATOM 7113 C CA . GLY D 2 175 ? 16.898 84.188 36.178 1.00 99.65 157 GLY D CA 1
ATOM 7114 C C . GLY D 2 175 ? 15.396 84.075 36.290 1.00 101.07 157 GLY D C 1
ATOM 7115 O O . GLY D 2 175 ? 14.791 84.825 37.054 1.00 102.64 157 GLY D O 1
ATOM 7116 N N . ALA D 2 176 ? 14.788 83.129 35.529 1.00 94.06 158 ALA D N 1
ATOM 7117 C CA . ALA D 2 176 ? 13.348 82.885 35.511 1.00 94.34 158 ALA D CA 1
ATOM 7118 C C . ALA D 2 176 ? 12.892 82.271 36.818 1.00 96.49 158 ALA D C 1
ATOM 7119 O O . ALA D 2 176 ? 13.434 81.245 37.249 1.00 92.42 158 ALA D O 1
ATOM 7121 N N . VAL D 2 177 ? 11.916 82.936 37.467 1.00 95.45 159 VAL D N 1
ATOM 7122 C CA . VAL D 2 177 ? 11.321 82.535 38.743 1.00 94.22 159 VAL D CA 1
ATOM 7123 C C . VAL D 2 177 ? 10.076 81.753 38.389 1.00 98.55 159 VAL D C 1
ATOM 7124 O O . VAL D 2 177 ? 9.227 82.237 37.641 1.00 101.17 159 VAL D O 1
ATOM 7128 N N . ALA D 2 178 ? 10.030 80.494 38.830 1.00 92.43 160 ALA D N 1
ATOM 7129 C CA . ALA D 2 178 ? 8.989 79.576 38.410 1.00 92.08 160 ALA D CA 1
ATOM 7130 C C . ALA D 2 178 ? 8.355 78.710 39.486 1.00 94.06 160 ALA D C 1
ATOM 7131 O O . ALA D 2 178 ? 8.842 78.651 40.615 1.00 90.98 160 ALA D O 1
ATOM 7133 N N . LEU D 2 179 ? 7.249 78.034 39.107 1.00 92.88 161 LEU D N 1
ATOM 7134 C CA . LEU D 2 179 ? 6.464 77.132 39.947 1.00 92.62 161 LEU D CA 1
ATOM 7135 C C . LEU D 2 179 ? 6.124 75.847 39.202 1.00 96.74 161 LEU D C 1
ATOM 7136 O O . LEU D 2 179 ? 5.916 75.869 37.989 1.00 97.16 161 LEU D O 1
ATOM 7141 N N . ALA D 2 180 ? 6.058 74.730 39.940 1.00 92.68 162 ALA D N 1
ATOM 7142 C CA . ALA D 2 180 ? 5.646 73.406 39.459 1.00 92.63 162 ALA D CA 1
ATOM 7143 C C . ALA D 2 180 ? 5.396 72.536 40.670 1.00 96.95 162 ALA D C 1
ATOM 7144 O O . ALA D 2 180 ? 6.268 72.415 41.541 1.00 94.56 162 ALA D O 1
ATOM 7146 N N . GLY D 2 181 ? 4.191 71.976 40.734 1.00 96.48 163 GLY D N 1
ATOM 7147 C CA . GLY D 2 181 ? 3.765 71.140 41.848 1.00 96.43 163 GLY D CA 1
ATOM 7148 C C . GLY D 2 181 ? 3.909 71.879 43.158 1.00 100.34 163 GLY D C 1
ATOM 7149 O O . GLY D 2 181 ? 3.483 73.032 43.262 1.00 102.38 163 GLY D O 1
ATOM 7150 N N . GLU D 2 182 ? 4.594 71.254 44.127 1.00 94.80 164 GLU D N 1
ATOM 7151 C CA . GLU D 2 182 ? 4.848 71.815 45.463 1.00 95.21 164 GLU D CA 1
ATOM 7152 C C . GLU D 2 182 ? 6.119 72.702 45.495 1.00 96.38 164 GLU D C 1
ATOM 7153 O O . GLU D 2 182 ? 6.499 73.206 46.564 1.00 97.12 164 GLU D O 1
ATOM 7159 N N . PHE D 2 183 ? 6.780 72.865 44.336 1.00 88.99 165 PHE D N 1
ATOM 7160 C CA . PHE D 2 183 ? 8.036 73.604 44.255 1.00 86.39 165 PHE D CA 1
ATOM 7161 C C . PHE D 2 183 ? 7.976 74.955 43.578 1.00 89.83 165 PHE D C 1
ATOM 7162 O O . PHE D 2 183 ? 7.113 75.230 42.740 1.00 91.32 165 PHE D O 1
ATOM 7170 N N . SER D 2 184 ? 8.972 75.773 43.916 1.00 83.88 166 SER D N 1
ATOM 7171 C CA . SER D 2 184 ? 9.317 77.047 43.310 1.00 83.43 166 SER D CA 1
ATOM 7172 C C . SER D 2 184 ? 10.797 76.873 43.017 1.00 83.04 166 SER D C 1
ATOM 7173 O O . SER D 2 184 ? 11.446 76.047 43.662 1.00 79.25 166 SER D O 1
ATOM 7176 N N . GLY D 2 185 ? 11.308 77.595 42.031 1.00 79.73 167 GLY D N 1
ATOM 7177 C CA . GLY D 2 185 ? 12.714 77.512 41.672 1.00 77.06 167 GLY D CA 1
ATOM 7178 C C . GLY D 2 185 ? 13.128 78.621 40.745 1.00 82.90 167 GLY D C 1
ATOM 7179 O O . GLY D 2 185 ? 12.281 79.223 40.076 1.00 86.18 167 GLY D O 1
ATOM 7180 N N . VAL D 2 186 ? 14.430 78.910 40.721 1.00 77.40 168 VAL D N 1
ATOM 7181 C CA . VAL D 2 186 ? 14.987 79.930 39.843 1.00 78.87 168 VAL D CA 1
ATOM 7182 C C . VAL D 2 186 ? 15.941 79.242 38.861 1.00 82.89 168 VAL D C 1
ATOM 7183 O O . VAL D 2 186 ? 16.927 78.628 39.289 1.00 80.04 168 VAL D O 1
ATOM 7187 N N . TYR D 2 187 ? 15.650 79.361 37.548 1.00 82.33 169 TYR D N 1
ATOM 7188 C CA . TYR D 2 187 ? 16.477 78.814 36.467 1.00 81.10 169 TYR D CA 1
ATOM 7189 C C . TYR D 2 187 ? 17.812 79.559 36.439 1.00 87.32 169 TYR D C 1
ATOM 7190 O O . TYR D 2 187 ? 17.803 80.783 36.259 1.00 89.87 169 TYR D O 1
ATOM 7199 N N . PRO D 2 188 ? 18.958 78.861 36.658 1.00 82.68 170 PRO D N 1
ATOM 7200 C CA . PRO D 2 188 ? 20.247 79.566 36.682 1.00 83.96 170 PRO D CA 1
ATOM 7201 C C . PRO D 2 188 ? 20.730 80.169 35.365 1.00 93.63 170 PRO D C 1
ATOM 7202 O O . PRO D 2 188 ? 21.274 81.280 35.355 1.00 96.42 170 PRO D O 1
ATOM 7206 N N . ARG D 2 189 ? 20.508 79.454 34.259 1.00 90.89 171 ARG D N 1
ATOM 7207 C CA . ARG D 2 189 ? 20.920 79.895 32.929 1.00 92.62 171 ARG D CA 1
ATOM 7208 C C . ARG D 2 189 ? 19.755 79.802 31.948 1.00 100.67 171 ARG D C 1
ATOM 7209 O O . ARG D 2 189 ? 18.669 79.342 32.318 1.00 100.45 171 ARG D O 1
ATOM 7217 N N . GLN D 2 190 ? 19.989 80.226 30.690 1.00 100.40 172 GLN D N 1
ATOM 7218 C CA . GLN D 2 190 ? 18.999 80.082 29.628 1.00 102.41 172 GLN D CA 1
ATOM 7219 C C . GLN D 2 190 ? 18.988 78.595 29.267 1.00 102.24 172 GLN D C 1
ATOM 7220 O O . GLN D 2 190 ? 20.055 78.017 29.041 1.00 99.13 172 GLN D O 1
ATOM 7226 N N . SER D 2 191 ? 17.799 77.969 29.283 1.00 98.48 173 SER D N 1
ATOM 7227 C CA . SER D 2 191 ? 17.663 76.545 28.995 1.00 96.49 173 SER D CA 1
ATOM 7228 C C . SER D 2 191 ? 16.205 76.171 28.710 1.00 102.78 173 SER D C 1
ATOM 7229 O O . SER D 2 191 ? 15.308 76.954 29.044 1.00 103.83 173 SER D O 1
ATOM 7232 N N . PRO D 2 192 ? 15.920 74.953 28.181 1.00 100.00 174 PRO D N 1
ATOM 7233 C CA . PRO D 2 192 ? 14.515 74.542 28.059 1.00 102.12 174 PRO D CA 1
ATOM 7234 C C . PRO D 2 192 ? 13.938 74.294 29.461 1.00 106.10 174 PRO D C 1
ATOM 7235 O O . PRO D 2 192 ? 14.678 73.915 30.377 1.00 103.41 174 PRO D O 1
ATOM 7239 N N . GLY D 2 193 ? 12.644 74.541 29.627 1.00 105.47 175 GLY D N 1
ATOM 7240 C CA . GLY D 2 193 ? 11.978 74.360 30.913 1.00 104.61 175 GLY D CA 1
ATOM 7241 C C . GLY D 2 193 ? 10.476 74.226 30.802 1.00 111.58 175 GLY D C 1
ATOM 7242 O O . GLY D 2 193 ? 9.848 74.937 30.015 1.00 114.23 175 GLY D O 1
ATOM 7243 N N . GLY D 2 194 ? 9.915 73.312 31.596 1.00 107.69 176 GLY D N 1
ATOM 7244 C CA . GLY D 2 194 ? 8.483 73.022 31.625 1.00 110.14 176 GLY D CA 1
ATOM 7245 C C . GLY D 2 194 ? 7.728 73.605 32.809 1.00 113.50 176 GLY D C 1
ATOM 7246 O O . GLY D 2 194 ? 6.536 73.329 32.974 1.00 115.48 176 GLY D O 1
ATOM 7247 N N . TRP D 2 195 ? 8.412 74.402 33.650 1.00 106.66 177 TRP D N 1
ATOM 7248 C CA . TRP D 2 195 ? 7.807 75.027 34.825 1.00 106.23 177 TRP D CA 1
ATOM 7249 C C . TRP D 2 195 ? 7.024 76.275 34.453 1.00 112.79 177 TRP D C 1
ATOM 7250 O O . TRP D 2 195 ? 7.248 76.866 33.394 1.00 114.26 177 TRP D O 1
ATOM 7261 N N . GLN D 2 196 ? 6.098 76.665 35.329 1.00 109.91 178 GLN D N 1
ATOM 7262 C CA . GLN D 2 196 ? 5.232 77.825 35.173 1.00 113.25 178 GLN D CA 1
ATOM 7263 C C . GLN D 2 196 ? 6.010 79.080 35.586 1.00 116.21 178 GLN D C 1
ATOM 7264 O O . GLN D 2 196 ? 6.385 79.193 36.749 1.00 114.11 178 GLN D O 1
ATOM 7270 N N . LEU D 2 197 ? 6.290 79.995 34.627 1.00 114.42 179 LEU D N 1
ATOM 7271 C CA . LEU D 2 197 ? 7.090 81.221 34.838 1.00 114.38 179 LEU D CA 1
ATOM 7272 C C . LEU D 2 197 ? 6.285 82.412 35.382 1.00 121.12 179 LEU D C 1
ATOM 7273 O O . LEU D 2 197 ? 5.387 82.908 34.700 1.00 124.67 179 LEU D O 1
ATOM 7278 N N . ILE D 2 198 ? 6.628 82.882 36.600 1.00 115.76 180 ILE D N 1
ATOM 7279 C CA . ILE D 2 198 ? 5.920 83.986 37.265 1.00 118.90 180 ILE D CA 1
ATOM 7280 C C . ILE D 2 198 ? 6.675 85.319 37.306 1.00 123.84 180 ILE D C 1
ATOM 7281 O O . ILE D 2 198 ? 6.063 86.372 37.533 1.00 127.91 180 ILE D O 1
ATOM 7286 N N . GLY D 2 199 ? 7.974 85.262 37.039 1.00 116.10 181 GLY D N 1
ATOM 7287 C CA . GLY D 2 199 ? 8.819 86.445 37.017 1.00 117.07 181 GLY D CA 1
ATOM 7288 C C . GLY D 2 199 ? 10.273 86.170 36.722 1.00 117.12 181 GLY D C 1
ATOM 7289 O O . GLY D 2 199 ? 10.635 85.095 36.227 1.00 112.76 181 GLY D O 1
ATOM 7290 N N . HIS D 2 200 ? 11.117 87.163 36.997 1.00 115.33 182 HIS D N 1
ATOM 7291 C CA . HIS D 2 200 ? 12.547 87.018 36.760 1.00 112.55 182 HIS D CA 1
ATOM 7292 C C . HIS D 2 200 ? 13.374 87.776 37.782 1.00 115.94 182 HIS D C 1
ATOM 7293 O O . HIS D 2 200 ? 12.910 88.772 38.348 1.00 119.94 182 HIS D O 1
ATOM 7300 N N . THR D 2 201 ? 14.601 87.299 38.014 1.00 107.51 183 THR D N 1
ATOM 7301 C CA . THR D 2 201 ? 15.555 87.942 38.907 1.00 107.21 183 THR D CA 1
ATOM 7302 C C . THR D 2 201 ? 16.848 88.271 38.166 1.00 111.28 183 THR D C 1
ATOM 7303 O O . THR D 2 201 ? 17.177 87.629 37.157 1.00 108.55 183 THR D O 1
ATOM 7307 N N . ASP D 2 202 ? 17.576 89.275 38.679 1.00 110.51 184 ASP D N 1
ATOM 7308 C CA . ASP D 2 202 ? 18.876 89.693 38.155 1.00 110.49 184 ASP D CA 1
ATOM 7309 C C . ASP D 2 202 ? 20.003 89.101 39.015 1.00 110.04 184 ASP D C 1
ATOM 7310 O O . ASP D 2 202 ? 21.188 89.274 38.702 1.00 109.77 184 ASP D O 1
ATOM 7315 N N . ALA D 2 203 ? 19.618 88.365 40.081 1.00 102.61 185 ALA D N 1
ATOM 7316 C CA . ALA D 2 203 ? 20.528 87.673 40.994 1.00 98.58 185 ALA D CA 1
ATOM 7317 C C . ALA D 2 203 ? 21.218 86.550 40.226 1.00 94.41 185 ALA D C 1
ATOM 7318 O O . ALA D 2 203 ? 20.600 85.926 39.360 1.00 92.19 185 ALA D O 1
ATOM 7320 N N . VAL D 2 204 ? 22.508 86.342 40.479 1.00 86.95 186 VAL D N 1
ATOM 7321 C CA . VAL D 2 204 ? 23.265 85.294 39.800 1.00 81.85 186 VAL D CA 1
ATOM 7322 C C . VAL D 2 204 ? 23.112 84.012 40.611 1.00 79.33 186 VAL D C 1
ATOM 7323 O O . VAL D 2 204 ? 23.625 83.907 41.733 1.00 79.08 186 VAL D O 1
ATOM 7335 N N . PHE D 2 206 ? 24.159 80.895 39.782 1.00 60.98 188 PHE D N 1
ATOM 7336 C CA . PHE D 2 206 ? 25.370 80.102 39.704 1.00 57.08 188 PHE D CA 1
ATOM 7337 C C . PHE D 2 206 ? 26.482 80.850 38.989 1.00 64.61 188 PHE D C 1
ATOM 7338 O O . PHE D 2 206 ? 26.294 81.364 37.885 1.00 65.14 188 PHE D O 1
ATOM 7346 N N . ASP D 2 207 ? 27.646 80.912 39.629 1.00 62.54 189 ASP D N 1
ATOM 7347 C CA . ASP D 2 207 ? 28.828 81.555 39.071 1.00 63.79 189 ASP D CA 1
ATOM 7348 C C . ASP D 2 207 ? 30.027 80.775 39.543 1.00 64.68 189 ASP D C 1
ATOM 7349 O O . ASP D 2 207 ? 30.345 80.742 40.731 1.00 63.89 189 ASP D O 1
ATOM 7354 N N . VAL D 2 208 ? 30.698 80.157 38.590 1.00 59.90 190 VAL D N 1
ATOM 7355 C CA . VAL D 2 208 ? 31.847 79.308 38.811 1.00 58.44 190 VAL D CA 1
ATOM 7356 C C . VAL D 2 208 ? 33.066 80.010 39.457 1.00 66.81 190 VAL D C 1
ATOM 7357 O O . VAL D 2 208 ? 33.867 79.357 40.130 1.00 66.43 190 VAL D O 1
ATOM 7361 N N . ASN D 2 209 ? 33.166 81.337 39.293 1.00 67.85 191 ASN D N 1
ATOM 7362 C CA . ASN D 2 209 ? 34.268 82.158 39.805 1.00 71.12 191 ASN D CA 1
ATOM 7363 C C . ASN D 2 209 ? 34.018 82.802 41.173 1.00 79.21 191 ASN D C 1
ATOM 7364 O O . ASN D 2 209 ? 34.942 83.366 41.769 1.00 82.47 191 ASN D O 1
ATOM 7369 N N . ARG D 2 210 ? 32.772 82.702 41.662 1.00 74.69 192 ARG D N 1
ATOM 7370 C CA . ARG D 2 210 ? 32.308 83.218 42.949 1.00 76.75 192 ARG D CA 1
ATOM 7371 C C . ARG D 2 210 ? 32.775 82.243 44.027 1.00 81.57 192 ARG D C 1
ATOM 7372 O O . ARG D 2 210 ? 32.866 81.044 43.748 1.00 77.63 192 ARG D O 1
ATOM 7380 N N . ASP D 2 211 ? 33.079 82.761 45.247 1.00 82.84 193 ASP D N 1
ATOM 7381 C CA . ASP D 2 211 ? 33.544 81.990 46.415 1.00 83.35 193 ASP D CA 1
ATOM 7382 C C . ASP D 2 211 ? 32.581 80.846 46.762 1.00 83.37 193 ASP D C 1
ATOM 7383 O O . ASP D 2 211 ? 33.036 79.736 47.052 1.00 81.86 193 ASP D O 1
ATOM 7388 N N . LYS D 2 212 ? 31.257 81.115 46.700 1.00 77.29 194 LYS D N 1
ATOM 7389 C CA . LYS D 2 212 ? 30.200 80.117 46.847 1.00 72.68 194 LYS D CA 1
ATOM 7390 C C . LYS D 2 212 ? 29.513 80.079 45.481 1.00 71.60 194 LYS D C 1
ATOM 7391 O O . LYS D 2 212 ? 28.744 80.993 45.161 1.00 73.28 194 LYS D O 1
ATOM 7397 N N . PRO D 2 213 ? 29.916 79.114 44.612 1.00 61.28 195 PRO D N 1
ATOM 7398 C CA . PRO D 2 213 ? 29.388 79.075 43.236 1.00 58.21 195 PRO D CA 1
ATOM 7399 C C . PRO D 2 213 ? 27.872 79.127 43.115 1.00 58.96 195 PRO D C 1
ATOM 7400 O O . PRO D 2 213 ? 27.367 79.959 42.367 1.00 58.11 195 PRO D O 1
ATOM 7404 N N . ALA D 2 214 ? 27.153 78.257 43.856 1.00 54.85 196 ALA D N 1
ATOM 7405 C CA . ALA D 2 214 ? 25.692 78.246 43.857 1.00 54.94 196 ALA D CA 1
ATOM 7406 C C . ALA D 2 214 ? 25.202 79.171 44.966 1.00 66.98 196 ALA D C 1
ATOM 7407 O O . ALA D 2 214 ? 25.657 79.058 46.111 1.00 68.93 196 ALA D O 1
ATOM 7409 N N . LEU D 2 215 ? 24.288 80.100 44.622 1.00 66.69 197 LEU D N 1
ATOM 7410 C CA . LEU D 2 215 ? 23.705 81.036 45.582 1.00 69.51 197 LEU D CA 1
ATOM 7411 C C . LEU D 2 215 ? 22.854 80.275 46.624 1.00 74.33 197 LEU D C 1
ATOM 7412 O O . LEU D 2 215 ? 22.893 80.619 47.805 1.00 77.22 197 LEU D O 1
ATOM 7417 N N . LEU D 2 216 ? 22.119 79.235 46.184 1.00 67.73 198 LEU D N 1
ATOM 7418 C CA . LEU D 2 216 ? 21.231 78.430 47.017 1.00 66.58 198 LEU D CA 1
ATOM 7419 C C . LEU D 2 216 ? 21.772 77.017 47.309 1.00 73.96 198 LEU D C 1
ATOM 7420 O O . LEU D 2 216 ? 22.021 76.228 46.389 1.00 72.52 198 LEU D O 1
ATOM 7425 N N . THR D 2 217 ? 21.942 76.713 48.609 1.00 74.04 199 THR D N 1
ATOM 7426 C CA . THR D 2 217 ? 22.460 75.455 49.163 1.00 73.13 199 THR D CA 1
ATOM 7427 C C . THR D 2 217 ? 21.327 74.722 49.927 1.00 78.90 199 THR D C 1
ATOM 7428 O O . THR D 2 217 ? 20.603 75.397 50.664 1.00 80.71 199 THR D O 1
ATOM 7432 N N . PRO D 2 218 ? 21.167 73.359 49.821 1.00 73.51 200 PRO D N 1
ATOM 7433 C CA . PRO D 2 218 ? 20.095 72.679 50.589 1.00 72.93 200 PRO D CA 1
ATOM 7434 C C . PRO D 2 218 ? 20.092 73.035 52.072 1.00 78.10 200 PRO D C 1
ATOM 7435 O O . PRO D 2 218 ? 21.159 73.123 52.682 1.00 78.62 200 PRO D O 1
ATOM 7439 N N . GLY D 2 219 ? 18.900 73.314 52.602 1.00 75.58 201 GLY D N 1
ATOM 7440 C CA . GLY D 2 219 ? 18.694 73.681 54.001 1.00 77.99 201 GLY D CA 1
ATOM 7441 C C . GLY D 2 219 ? 18.513 75.166 54.232 1.00 83.51 201 GLY D C 1
ATOM 7442 O O . GLY D 2 219 ? 18.019 75.566 55.292 1.00 86.54 201 GLY D O 1
ATOM 7451 N N . TRP D 2 221 ? 17.016 79.055 53.814 1.00 83.46 203 TRP D N 1
ATOM 7452 C CA . TRP D 2 221 ? 15.708 79.699 53.757 1.00 85.14 203 TRP D CA 1
ATOM 7453 C C . TRP D 2 221 ? 15.802 80.941 52.860 1.00 91.42 203 TRP D C 1
ATOM 7454 O O . TRP D 2 221 ? 16.716 81.761 53.018 1.00 92.55 203 TRP D O 1
ATOM 7465 N N . VAL D 2 222 ? 14.881 81.040 51.887 1.00 87.78 204 VAL D N 1
ATOM 7466 C CA . VAL D 2 222 ? 14.835 82.108 50.888 1.00 89.32 204 VAL D CA 1
ATOM 7467 C C . VAL D 2 222 ? 13.562 82.902 51.014 1.00 98.42 204 VAL D C 1
ATOM 7468 O O . VAL D 2 222 ? 12.478 82.319 51.142 1.00 98.93 204 VAL D O 1
ATOM 7472 N N . GLN D 2 223 ? 13.688 84.235 50.905 1.00 98.46 205 GLN D N 1
ATOM 7473 C CA . GLN D 2 223 ? 12.557 85.153 50.872 1.00 102.22 205 GLN D CA 1
ATOM 7474 C C . GLN D 2 223 ? 12.565 85.813 49.491 1.00 106.46 205 GLN D C 1
ATOM 7475 O O . GLN D 2 223 ? 13.609 86.269 49.021 1.00 104.74 205 GLN D O 1
ATOM 7481 N N . PHE D 2 224 ? 11.409 85.828 48.831 1.00 104.95 206 PHE D N 1
ATOM 7482 C CA . PHE D 2 224 ? 11.269 86.497 47.547 1.00 105.71 206 PHE D CA 1
ATOM 7483 C C . PHE D 2 224 ? 10.689 87.859 47.836 1.00 114.80 206 PHE D C 1
ATOM 7484 O O . PHE D 2 224 ? 9.872 87.997 48.750 1.00 116.84 206 PHE D O 1
ATOM 7492 N N . ARG D 2 225 ? 11.170 88.872 47.109 1.00 113.55 207 ARG D N 1
ATOM 7493 C CA . ARG D 2 225 ? 10.758 90.262 47.266 1.00 118.97 207 ARG D CA 1
ATOM 7494 C C . ARG D 2 225 ? 10.409 90.851 45.901 1.00 124.07 207 ARG D C 1
ATOM 7495 O O . ARG D 2 225 ? 11.200 90.758 44.966 1.00 120.48 207 ARG D O 1
ATOM 7503 N N . ALA D 2 226 ? 9.208 91.435 45.785 1.00 125.43 208 ALA D N 1
ATOM 7504 C CA . ALA D 2 226 ? 8.743 92.039 44.536 1.00 127.41 208 ALA D CA 1
ATOM 7505 C C . ALA D 2 226 ? 9.398 93.402 44.322 1.00 135.14 208 ALA D C 1
ATOM 7506 O O . ALA D 2 226 ? 9.492 94.185 45.271 1.00 138.95 208 ALA D O 1
ATOM 7508 N N . VAL D 2 227 ? 9.845 93.693 43.084 1.00 130.54 209 VAL D N 1
ATOM 7509 C CA . VAL D 2 227 ? 10.469 94.970 42.708 1.00 151.85 209 VAL D CA 1
ATOM 7510 C C . VAL D 2 227 ? 9.924 95.387 41.340 1.00 177.62 209 VAL D C 1
ATOM 7511 O O . VAL D 2 227 ? 9.381 96.479 41.203 1.00 155.92 209 VAL D O 1
ATOM 7515 N N . GLY E 1 2 ? -0.030 -18.341 116.389 1.00 50.58 2 GLY E N 1
ATOM 7516 C CA . GLY E 1 2 ? 0.177 -16.915 116.158 1.00 48.21 2 GLY E CA 1
ATOM 7517 C C . GLY E 1 2 ? 0.877 -16.595 114.850 1.00 49.60 2 GLY E C 1
ATOM 7518 O O . GLY E 1 2 ? 1.779 -17.320 114.426 1.00 49.71 2 GLY E O 1
ATOM 7519 N N . THR E 1 3 ? 0.457 -15.503 114.211 1.00 43.33 3 THR E N 1
ATOM 7520 C CA . THR E 1 3 ? 1.024 -14.996 112.968 1.00 41.35 3 THR E CA 1
ATOM 7521 C C . THR E 1 3 ? 2.198 -14.049 113.253 1.00 42.53 3 THR E C 1
ATOM 7522 O O . THR E 1 3 ? 2.116 -13.191 114.142 1.00 41.96 3 THR E O 1
ATOM 7526 N N . THR E 1 4 ? 3.284 -14.205 112.489 1.00 36.04 4 THR E N 1
ATOM 7527 C CA . THR E 1 4 ? 4.469 -13.376 112.641 1.00 34.05 4 THR E CA 1
ATOM 7528 C C . THR E 1 4 ? 4.999 -12.875 111.295 1.00 38.62 4 THR E C 1
ATOM 7529 O O . THR E 1 4 ? 4.652 -13.410 110.238 1.00 38.48 4 THR E O 1
ATOM 7533 N N . LEU E 1 5 ? 5.857 -11.855 111.340 1.00 35.49 5 LEU E N 1
ATOM 7534 C CA . LEU E 1 5 ? 6.579 -11.381 110.175 1.00 34.33 5 LEU E CA 1
ATOM 7535 C C . LEU E 1 5 ? 8.059 -11.613 110.506 1.00 38.60 5 LEU E C 1
ATOM 7536 O O . LEU E 1 5 ? 8.554 -11.093 111.502 1.00 36.88 5 LEU E O 1
ATOM 7541 N N . GLU E 1 6 ? 8.745 -12.430 109.700 1.00 35.18 6 GLU E N 1
ATOM 7542 C CA . GLU E 1 6 ? 10.160 -12.672 109.908 1.00 34.53 6 GLU E CA 1
ATOM 7543 C C . GLU E 1 6 ? 10.916 -11.744 108.968 1.00 36.42 6 GLU E C 1
ATOM 7544 O O . GLU E 1 6 ? 10.734 -11.829 107.755 1.00 36.26 6 GLU E O 1
ATOM 7550 N N . VAL E 1 7 ? 11.737 -10.834 109.535 1.00 31.79 7 VAL E N 1
ATOM 7551 C CA . VAL E 1 7 ? 12.521 -9.847 108.787 1.00 29.59 7 VAL E CA 1
ATOM 7552 C C . VAL E 1 7 ? 13.629 -10.571 108.013 1.00 31.59 7 VAL E C 1
ATOM 7553 O O . VAL E 1 7 ? 14.451 -11.249 108.612 1.00 31.97 7 VAL E O 1
ATOM 7557 N N . LEU E 1 8 ? 13.644 -10.417 106.690 1.00 27.48 8 LEU E N 1
ATOM 7558 C CA . LEU E 1 8 ? 14.653 -11.037 105.831 1.00 27.46 8 LEU E CA 1
ATOM 7559 C C . LEU E 1 8 ? 15.755 -10.056 105.454 1.00 29.86 8 LEU E C 1
ATOM 7560 O O . LEU E 1 8 ? 16.923 -10.445 105.332 1.00 30.59 8 LEU E O 1
ATOM 7565 N N . ARG E 1 9 ? 15.399 -8.788 105.299 1.00 25.30 9 ARG E N 1
ATOM 7566 C CA . ARG E 1 9 ? 16.295 -7.707 104.867 1.00 25.45 9 ARG E CA 1
ATOM 7567 C C . ARG E 1 9 ? 15.644 -6.430 105.376 1.00 31.47 9 ARG E C 1
ATOM 7568 O O . ARG E 1 9 ? 14.424 -6.369 105.377 1.00 31.97 9 ARG E O 1
ATOM 7576 N N . THR E 1 10 ? 16.419 -5.403 105.754 1.00 30.06 10 THR E N 1
ATOM 7577 C CA . THR E 1 10 ? 15.834 -4.165 106.322 1.00 28.98 10 THR E CA 1
ATOM 7578 C C . THR E 1 10 ? 15.923 -2.890 105.483 1.00 31.31 10 THR E C 1
ATOM 7579 O O . THR E 1 10 ? 15.064 -2.009 105.616 1.00 29.69 10 THR E O 1
ATOM 7583 N N . GLY E 1 11 ? 17.009 -2.752 104.718 1.00 26.62 11 GLY E N 1
ATOM 7584 C CA . GLY E 1 11 ? 17.333 -1.503 104.051 1.00 25.01 11 GLY E CA 1
ATOM 7585 C C . GLY E 1 11 ? 18.063 -0.618 105.060 1.00 28.08 11 GLY E C 1
ATOM 7586 O O . GLY E 1 11 ? 18.341 -1.071 106.184 1.00 24.15 11 GLY E O 1
ATOM 7587 N N . PRO E 1 12 ? 18.416 0.649 104.710 1.00 27.13 12 PRO E N 1
ATOM 7588 C CA . PRO E 1 12 ? 19.186 1.491 105.663 1.00 27.39 12 PRO E CA 1
ATOM 7589 C C . PRO E 1 12 ? 18.702 1.585 107.126 1.00 32.80 12 PRO E C 1
ATOM 7590 O O . PRO E 1 12 ? 19.520 1.563 108.035 1.00 33.02 12 PRO E O 1
ATOM 7594 N N . LEU E 1 13 ? 17.389 1.696 107.363 1.00 30.01 13 LEU E N 1
ATOM 7595 C CA . LEU E 1 13 ? 16.857 1.807 108.717 1.00 28.17 13 LEU E CA 1
ATOM 7596 C C . LEU E 1 13 ? 15.374 1.462 108.772 1.00 29.51 13 LEU E C 1
ATOM 7597 O O . LEU E 1 13 ? 14.541 2.231 108.271 1.00 28.07 13 LEU E O 1
ATOM 7602 N N . ALA E 1 14 ? 15.048 0.320 109.423 1.00 24.46 14 ALA E N 1
ATOM 7603 C CA . ALA E 1 14 ? 13.664 -0.125 109.591 1.00 22.47 14 ALA E CA 1
ATOM 7604 C C . ALA E 1 14 ? 13.354 -0.126 111.085 1.00 27.64 14 ALA E C 1
ATOM 7605 O O . ALA E 1 14 ? 13.992 -0.831 111.890 1.00 26.60 14 ALA E O 1
ATOM 7607 N N . LEU E 1 15 ? 12.402 0.745 111.453 1.00 25.44 15 LEU E N 1
ATOM 7608 C CA . LEU E 1 15 ? 12.002 0.960 112.846 1.00 25.87 15 LEU E CA 1
ATOM 7609 C C . LEU E 1 15 ? 10.537 0.674 113.071 1.00 29.92 15 LEU E C 1
ATOM 7610 O O . LEU E 1 15 ? 9.698 0.958 112.206 1.00 28.54 15 LEU E O 1
ATOM 7615 N N . VAL E 1 16 ? 10.224 0.165 114.263 1.00 26.40 16 VAL E N 1
ATOM 7616 C CA . VAL E 1 16 ? 8.841 -0.016 114.677 1.00 25.43 16 VAL E CA 1
ATOM 7617 C C . VAL E 1 16 ? 8.444 1.380 115.185 1.00 28.47 16 VAL E C 1
ATOM 7618 O O . VAL E 1 16 ? 9.175 1.990 115.976 1.00 25.85 16 VAL E O 1
ATOM 7622 N N . GLU E 1 17 ? 7.363 1.920 114.646 1.00 26.79 17 GLU E N 1
ATOM 7623 C CA . GLU E 1 17 ? 6.902 3.256 115.012 1.00 25.90 17 GLU E CA 1
ATOM 7624 C C . GLU E 1 17 ? 5.410 3.289 115.173 1.00 30.81 17 GLU E C 1
ATOM 7625 O O . GLU E 1 17 ? 4.703 2.483 114.572 1.00 32.43 17 GLU E O 1
ATOM 7631 N N . ASP E 1 18 ? 4.934 4.205 116.020 1.00 26.22 18 ASP E N 1
ATOM 7632 C CA . ASP E 1 18 ? 3.522 4.469 116.230 1.00 26.06 18 ASP E CA 1
ATOM 7633 C C . ASP E 1 18 ? 3.322 5.980 116.471 1.00 30.62 18 ASP E C 1
ATOM 7634 O O . ASP E 1 18 ? 4.111 6.789 115.974 1.00 27.98 18 ASP E O 1
ATOM 7639 N N . LEU E 1 19 ? 2.311 6.367 117.254 1.00 29.27 19 LEU E N 1
ATOM 7640 C CA . LEU E 1 19 ? 2.083 7.787 117.499 1.00 28.48 19 LEU E CA 1
ATOM 7641 C C . LEU E 1 19 ? 2.946 8.381 118.597 1.00 36.17 19 LEU E C 1
ATOM 7642 O O . LEU E 1 19 ? 2.872 9.588 118.878 1.00 36.95 19 LEU E O 1
ATOM 7647 N N . GLY E 1 20 ? 3.780 7.528 119.191 1.00 33.46 20 GLY E N 1
ATOM 7648 C CA . GLY E 1 20 ? 4.750 7.910 120.208 1.00 32.60 20 GLY E CA 1
ATOM 7649 C C . GLY E 1 20 ? 4.291 7.801 121.637 1.00 38.78 20 GLY E C 1
ATOM 7650 O O . GLY E 1 20 ? 3.226 7.240 121.930 1.00 39.10 20 GLY E O 1
ATOM 7651 N N . ARG E 1 21 ? 5.133 8.346 122.530 1.00 36.22 21 ARG E N 1
ATOM 7652 C CA . ARG E 1 21 ? 4.943 8.392 123.976 1.00 36.89 21 ARG E CA 1
ATOM 7653 C C . ARG E 1 21 ? 4.803 9.864 124.473 1.00 41.30 21 ARG E C 1
ATOM 7654 O O . ARG E 1 21 ? 5.746 10.427 125.054 1.00 39.75 21 ARG E O 1
ATOM 7662 N N . PRO E 1 22 ? 3.624 10.515 124.225 1.00 38.69 22 PRO E N 1
ATOM 7663 C CA . PRO E 1 22 ? 3.431 11.903 124.698 1.00 38.39 22 PRO E CA 1
ATOM 7664 C C . PRO E 1 22 ? 3.338 12.009 126.222 1.00 41.38 22 PRO E C 1
ATOM 7665 O O . PRO E 1 22 ? 3.104 10.995 126.915 1.00 40.69 22 PRO E O 1
ATOM 7669 N N . GLY E 1 23 ? 3.469 13.250 126.711 1.00 36.39 23 GLY E N 1
ATOM 7670 C CA . GLY E 1 23 ? 3.328 13.621 128.114 1.00 36.09 23 GLY E CA 1
ATOM 7671 C C . GLY E 1 23 ? 4.408 13.163 129.073 1.00 41.22 23 GLY E C 1
ATOM 7672 O O . GLY E 1 23 ? 4.169 13.140 130.282 1.00 44.35 23 GLY E O 1
ATOM 7673 N N . LEU E 1 24 ? 5.610 12.844 128.571 1.00 35.40 24 LEU E N 1
ATOM 7674 C CA . LEU E 1 24 ? 6.700 12.317 129.389 1.00 34.44 24 LEU E CA 1
ATOM 7675 C C . LEU E 1 24 ? 7.874 13.256 129.642 1.00 37.82 24 LEU E C 1
ATOM 7676 O O . LEU E 1 24 ? 8.902 12.814 130.161 1.00 36.16 24 LEU E O 1
ATOM 7681 N N . ALA E 1 25 ? 7.699 14.569 129.384 1.00 35.58 25 ALA E N 1
ATOM 7682 C CA . ALA E 1 25 ? 8.737 15.577 129.670 1.00 35.91 25 ALA E CA 1
ATOM 7683 C C . ALA E 1 25 ? 9.164 15.542 131.141 1.00 41.93 25 ALA E C 1
ATOM 7684 O O . ALA E 1 25 ? 10.339 15.791 131.451 1.00 44.81 25 ALA E O 1
ATOM 7686 N N . HIS E 1 26 ? 8.227 15.218 132.049 1.00 36.28 26 HIS E N 1
ATOM 7687 C CA . HIS E 1 26 ? 8.526 15.131 133.488 1.00 37.20 26 HIS E CA 1
ATOM 7688 C C . HIS E 1 26 ? 9.600 14.068 133.815 1.00 41.78 26 HIS E C 1
ATOM 7689 O O . HIS E 1 26 ? 10.113 14.050 134.929 1.00 43.61 26 HIS E O 1
ATOM 7704 N N . GLY E 1 28 ? 12.054 13.437 131.165 1.00 34.05 28 GLY E N 1
ATOM 7705 C CA . GLY E 1 28 ? 13.026 13.761 130.130 1.00 33.49 28 GLY E CA 1
ATOM 7706 C C . GLY E 1 28 ? 12.909 12.925 128.874 1.00 39.73 28 GLY E C 1
ATOM 7707 O O . GLY E 1 28 ? 13.862 12.845 128.092 1.00 40.24 28 GLY E O 1
ATOM 7708 N N . VAL E 1 29 ? 11.738 12.310 128.655 1.00 36.23 29 VAL E N 1
ATOM 7709 C CA . VAL E 1 29 ? 11.498 11.426 127.517 1.00 34.51 29 VAL E CA 1
ATOM 7710 C C . VAL E 1 29 ? 10.684 12.145 126.428 1.00 40.90 29 VAL E C 1
ATOM 7711 O O . VAL E 1 29 ? 9.578 12.656 126.698 1.00 41.40 29 VAL E O 1
ATOM 7715 N N . THR E 1 30 ? 11.243 12.173 125.197 1.00 35.67 30 THR E N 1
ATOM 7716 C CA . THR E 1 30 ? 10.603 12.777 124.030 1.00 33.65 30 THR E CA 1
ATOM 7717 C C . THR E 1 30 ? 9.479 11.883 123.488 1.00 37.84 30 THR E C 1
ATOM 7718 O O . THR E 1 30 ? 9.498 10.665 123.719 1.00 37.46 30 THR E O 1
ATOM 7722 N N . ARG E 1 31 ? 8.510 12.498 122.760 1.00 33.14 31 ARG E N 1
ATOM 7723 C CA . ARG E 1 31 ? 7.369 11.792 122.191 1.00 32.09 31 ARG E CA 1
ATOM 7724 C C . ARG E 1 31 ? 7.745 10.719 121.175 1.00 34.24 31 ARG E C 1
ATOM 7725 O O . ARG E 1 31 ? 7.149 9.651 121.206 1.00 35.68 31 ARG E O 1
ATOM 7733 N N . SER E 1 32 ? 8.737 10.979 120.315 1.00 29.44 32 SER E N 1
ATOM 7734 C CA . SER E 1 32 ? 9.196 10.046 119.277 1.00 28.07 32 SER E CA 1
ATOM 7735 C C . SER E 1 32 ? 8.048 9.746 118.290 1.00 32.72 32 SER E C 1
ATOM 7736 O O . SER E 1 32 ? 7.229 10.636 118.047 1.00 32.59 32 SER E O 1
ATOM 7739 N N . GLY E 1 33 ? 7.952 8.514 117.776 1.00 30.31 33 GLY E N 1
ATOM 7740 C CA . GLY E 1 33 ? 6.863 8.130 116.886 1.00 29.81 33 GLY E CA 1
ATOM 7741 C C . GLY E 1 33 ? 7.181 8.325 115.418 1.00 34.29 33 GLY E C 1
ATOM 7742 O O . GLY E 1 33 ? 8.276 8.790 115.077 1.00 34.53 33 GLY E O 1
ATOM 7743 N N . ALA E 1 34 ? 6.224 7.975 114.539 1.00 29.70 34 ALA E N 1
ATOM 7744 C CA . ALA E 1 34 ? 6.395 8.102 113.089 1.00 29.05 34 ALA E CA 1
ATOM 7745 C C . ALA E 1 34 ? 6.847 9.533 112.652 1.00 31.29 34 ALA E C 1
ATOM 7746 O O . ALA E 1 34 ? 6.260 10.524 113.071 1.00 29.34 34 ALA E O 1
ATOM 7748 N N . ALA E 1 35 ? 7.885 9.612 111.821 1.00 28.23 35 ALA E N 1
ATOM 7749 C CA . ALA E 1 35 ? 8.382 10.884 111.289 1.00 28.11 35 ALA E CA 1
ATOM 7750 C C . ALA E 1 35 ? 7.324 11.540 110.358 1.00 33.64 35 ALA E C 1
ATOM 7751 O O . ALA E 1 35 ? 7.195 12.772 110.328 1.00 36.10 35 ALA E O 1
ATOM 7753 N N . ASP E 1 36 ? 6.541 10.716 109.649 1.00 27.74 36 ASP E N 1
ATOM 7754 C CA . ASP E 1 36 ? 5.456 11.179 108.789 1.00 26.18 36 ASP E CA 1
ATOM 7755 C C . ASP E 1 36 ? 4.177 10.573 109.331 1.00 28.13 36 ASP E C 1
ATOM 7756 O O . ASP E 1 36 ? 3.819 9.461 108.958 1.00 27.28 36 ASP E O 1
ATOM 7761 N N . ARG E 1 37 ? 3.522 11.297 110.262 1.00 25.46 37 ARG E N 1
ATOM 7762 C CA . ARG E 1 37 ? 2.311 10.847 110.961 1.00 25.41 37 ARG E CA 1
ATOM 7763 C C . ARG E 1 37 ? 1.134 10.552 110.073 1.00 30.51 37 ARG E C 1
ATOM 7764 O O . ARG E 1 37 ? 0.457 9.554 110.328 1.00 28.83 37 ARG E O 1
ATOM 7772 N N . ARG E 1 38 ? 0.868 11.417 109.049 1.00 29.43 38 ARG E N 1
ATOM 7773 C CA . ARG E 1 38 ? -0.261 11.244 108.126 1.00 29.28 38 ARG E CA 1
ATOM 7774 C C . ARG E 1 38 ? -0.164 9.938 107.348 1.00 32.57 38 ARG E C 1
ATOM 7775 O O . ARG E 1 38 ? -1.167 9.247 107.229 1.00 34.45 38 ARG E O 1
ATOM 7783 N N . SER E 1 39 ? 1.053 9.545 106.924 1.00 27.26 39 SER E N 1
ATOM 7784 C CA . SER E 1 39 ? 1.288 8.315 106.157 1.00 26.26 39 SER E CA 1
ATOM 7785 C C . SER E 1 39 ? 1.095 7.090 107.020 1.00 31.19 39 SER E C 1
ATOM 7786 O O . SER E 1 39 ? 0.415 6.142 106.605 1.00 31.57 39 SER E O 1
ATOM 7789 N N . HIS E 1 40 ? 1.661 7.137 108.240 1.00 26.67 40 HIS E N 1
ATOM 7790 C CA . HIS E 1 40 ? 1.563 6.088 109.251 1.00 25.07 40 HIS E CA 1
ATOM 7791 C C . HIS E 1 40 ? 0.078 5.795 109.575 1.00 30.29 40 HIS E C 1
ATOM 7792 O O . HIS E 1 40 ? -0.342 4.636 109.547 1.00 30.29 40 HIS E O 1
ATOM 7799 N N . THR E 1 41 ? -0.700 6.855 109.853 1.00 27.60 41 THR E N 1
ATOM 7800 C CA . THR E 1 41 ? -2.130 6.828 110.170 1.00 27.93 41 THR E CA 1
ATOM 7801 C C . THR E 1 41 ? -2.912 6.273 108.983 1.00 32.03 41 THR E C 1
ATOM 7802 O O . THR E 1 41 ? -3.812 5.442 109.176 1.00 33.32 41 THR E O 1
ATOM 7806 N N . LEU E 1 42 ? -2.559 6.718 107.755 1.00 26.53 42 LEU E N 1
ATOM 7807 C CA . LEU E 1 42 ? -3.184 6.211 106.521 1.00 24.93 42 LEU E CA 1
ATOM 7808 C C . LEU E 1 42 ? -2.968 4.706 106.383 1.00 29.17 42 LEU E C 1
ATOM 7809 O O . LEU E 1 42 ? -3.932 4.001 106.099 1.00 31.44 42 LEU E O 1
ATOM 7814 N N . ALA E 1 43 ? -1.721 4.216 106.613 1.00 24.84 43 ALA E N 1
ATOM 7815 C CA . ALA E 1 43 ? -1.382 2.788 106.497 1.00 24.83 43 ALA E CA 1
ATOM 7816 C C . ALA E 1 43 ? -2.294 1.941 107.381 1.00 30.76 43 ALA E C 1
ATOM 7817 O O . ALA E 1 43 ? -2.918 1.006 106.881 1.00 31.31 43 ALA E O 1
ATOM 7819 N N . ASN E 1 44 ? -2.445 2.334 108.656 1.00 27.36 44 ASN E N 1
ATOM 7820 C CA . ASN E 1 44 ? -3.333 1.666 109.599 1.00 28.48 44 ASN E CA 1
ATOM 7821 C C . ASN E 1 44 ? -4.786 1.765 109.188 1.00 35.94 44 ASN E C 1
ATOM 7822 O O . ASN E 1 44 ? -5.510 0.775 109.314 1.00 37.47 44 ASN E O 1
ATOM 7827 N N . ARG E 1 45 ? -5.226 2.938 108.675 1.00 34.82 45 ARG E N 1
ATOM 7828 C CA . ARG E 1 45 ? -6.633 3.096 108.273 1.00 36.31 45 ARG E CA 1
ATOM 7829 C C . ARG E 1 45 ? -6.972 2.108 107.175 1.00 39.52 45 ARG E C 1
ATOM 7830 O O . ARG E 1 45 ? -8.045 1.515 107.219 1.00 41.19 45 ARG E O 1
ATOM 7838 N N . LEU E 1 46 ? -6.032 1.878 106.232 1.00 33.32 46 LEU E N 1
ATOM 7839 C CA . LEU E 1 46 ? -6.247 0.948 105.123 1.00 31.86 46 LEU E CA 1
ATOM 7840 C C . LEU E 1 46 ? -6.435 -0.524 105.547 1.00 35.62 46 LEU E C 1
ATOM 7841 O O . LEU E 1 46 ? -7.135 -1.265 104.870 1.00 35.79 46 LEU E O 1
ATOM 7846 N N . VAL E 1 47 ? -5.832 -0.941 106.665 1.00 30.95 47 VAL E N 1
ATOM 7847 C CA . VAL E 1 47 ? -5.971 -2.321 107.148 1.00 30.28 47 VAL E CA 1
ATOM 7848 C C . VAL E 1 47 ? -6.973 -2.376 108.289 1.00 36.07 47 VAL E C 1
ATOM 7849 O O . VAL E 1 47 ? -7.119 -3.414 108.915 1.00 38.49 47 VAL E O 1
ATOM 7853 N N . ALA E 1 48 ? -7.682 -1.264 108.528 1.00 31.93 48 ALA E N 1
ATOM 7854 C CA . ALA E 1 48 ? -8.692 -1.083 109.578 1.00 33.41 48 ALA E CA 1
ATOM 7855 C C . ALA E 1 48 ? -8.173 -1.276 111.003 1.00 39.62 48 ALA E C 1
ATOM 7856 O O . ALA E 1 48 ? -8.878 -1.766 111.882 1.00 41.09 48 ALA E O 1
ATOM 7858 N N . ASN E 1 49 ? -6.938 -0.863 111.230 1.00 35.76 49 ASN E N 1
ATOM 7859 C CA . ASN E 1 49 ? -6.331 -0.898 112.554 1.00 35.86 49 ASN E CA 1
ATOM 7860 C C . ASN E 1 49 ? -6.717 0.371 113.302 1.00 42.90 49 ASN E C 1
ATOM 7861 O O . ASN E 1 49 ? -6.807 1.429 112.655 1.00 43.03 49 ASN E O 1
ATOM 7866 N N . PRO E 1 50 ? -6.777 0.354 114.660 1.00 41.54 50 PRO E N 1
ATOM 7867 C CA . PRO E 1 50 ? -6.908 1.629 115.393 1.00 41.94 50 PRO E CA 1
ATOM 7868 C C . PRO E 1 50 ? -5.638 2.465 115.131 1.00 47.79 50 PRO E C 1
ATOM 7869 O O . PRO E 1 50 ? -4.580 1.905 114.825 1.00 46.69 50 PRO E O 1
ATOM 7873 N N . GLY E 1 51 ? -5.760 3.785 115.215 1.00 46.44 51 GLY E N 1
ATOM 7874 C CA . GLY E 1 51 ? -4.665 4.728 114.986 1.00 45.17 51 GLY E CA 1
ATOM 7875 C C . GLY E 1 51 ? -3.412 4.536 115.825 1.00 48.77 51 GLY E C 1
ATOM 7876 O O . GLY E 1 51 ? -2.341 4.946 115.388 1.00 51.04 51 GLY E O 1
ATOM 7877 N N . GLU E 1 52 ? -3.520 3.898 117.009 1.00 42.61 52 GLU E N 1
ATOM 7878 C CA . GLU E 1 52 ? -2.407 3.594 117.938 1.00 41.91 52 GLU E CA 1
ATOM 7879 C C . GLU E 1 52 ? -1.506 2.400 117.489 1.00 44.64 52 GLU E C 1
ATOM 7880 O O . GLU E 1 52 ? -0.404 2.250 118.040 1.00 44.16 52 GLU E O 1
ATOM 7886 N N . SER E 1 53 ? -1.971 1.550 116.525 1.00 38.25 53 SER E N 1
ATOM 7887 C CA . SER E 1 53 ? -1.202 0.377 116.059 1.00 35.91 53 SER E CA 1
ATOM 7888 C C . SER E 1 53 ? 0.218 0.707 115.521 1.00 34.99 53 SER E C 1
ATOM 7889 O O . SER E 1 53 ? 0.434 1.745 114.906 1.00 32.30 53 SER E O 1
ATOM 7892 N N . ALA E 1 54 ? 1.172 -0.159 115.789 1.00 29.85 54 ALA E N 1
ATOM 7893 C CA . ALA E 1 54 ? 2.499 0.111 115.301 1.00 29.51 54 ALA E CA 1
ATOM 7894 C C . ALA E 1 54 ? 2.646 -0.432 113.890 1.00 33.22 54 ALA E C 1
ATOM 7895 O O . ALA E 1 54 ? 2.061 -1.467 113.548 1.00 32.82 54 ALA E O 1
ATOM 7897 N N . THR E 1 55 ? 3.372 0.338 113.050 1.00 28.13 55 THR E N 1
ATOM 7898 C CA . THR E 1 55 ? 3.708 0.026 111.667 1.00 25.56 55 THR E CA 1
ATOM 7899 C C . THR E 1 55 ? 5.233 -0.084 111.647 1.00 27.89 55 THR E C 1
ATOM 7900 O O . THR E 1 55 ? 5.891 0.183 112.655 1.00 26.32 55 THR E O 1
ATOM 7904 N N . ILE E 1 56 ? 5.794 -0.410 110.486 1.00 26.41 56 ILE E N 1
ATOM 7905 C CA . ILE E 1 56 ? 7.240 -0.414 110.273 1.00 25.99 56 ILE E CA 1
ATOM 7906 C C . ILE E 1 56 ? 7.557 0.780 109.391 1.00 27.79 56 ILE E C 1
ATOM 7907 O O . ILE E 1 56 ? 6.987 0.908 108.315 1.00 26.91 56 ILE E O 1
ATOM 7912 N N . GLU E 1 57 ? 8.377 1.699 109.913 1.00 26.44 57 GLU E N 1
ATOM 7913 C CA . GLU E 1 57 ? 8.879 2.896 109.221 1.00 26.19 57 GLU E CA 1
ATOM 7914 C C . GLU E 1 57 ? 10.165 2.436 108.510 1.00 29.41 57 GLU E C 1
ATOM 7915 O O . GLU E 1 57 ? 11.122 2.027 109.156 1.00 29.40 57 GLU E O 1
ATOM 7921 N N . VAL E 1 58 ? 10.149 2.447 107.181 1.00 26.79 58 VAL E N 1
ATOM 7922 C CA . VAL E 1 58 ? 11.269 2.004 106.332 1.00 25.97 58 VAL E CA 1
ATOM 7923 C C . VAL E 1 58 ? 11.907 3.247 105.697 1.00 29.74 58 VAL E C 1
ATOM 7924 O O . VAL E 1 58 ? 11.192 4.093 105.162 1.00 31.54 58 VAL E O 1
ATOM 7928 N N . THR E 1 59 ? 13.226 3.354 105.768 1.00 24.72 59 THR E N 1
ATOM 7929 C CA . THR E 1 59 ? 13.982 4.493 105.240 1.00 23.94 59 THR E CA 1
ATOM 7930 C C . THR E 1 59 ? 14.713 4.058 103.966 1.00 26.31 59 THR E C 1
ATOM 7931 O O . THR E 1 59 ? 15.439 3.061 103.992 1.00 26.97 59 THR E O 1
ATOM 7935 N N . PHE E 1 60 ? 14.497 4.783 102.843 1.00 23.67 60 PHE E N 1
ATOM 7936 C CA . PHE E 1 60 ? 15.088 4.485 101.523 1.00 22.95 60 PHE E CA 1
ATOM 7937 C C . PHE E 1 60 ? 14.641 3.111 100.969 1.00 28.11 60 PHE E C 1
ATOM 7938 O O . PHE E 1 60 ? 15.300 2.585 100.076 1.00 28.16 60 PHE E O 1
ATOM 7946 N N . GLY E 1 61 ? 13.547 2.543 101.507 1.00 26.14 61 GLY E N 1
ATOM 7947 C CA . GLY E 1 61 ? 13.006 1.240 101.104 1.00 26.26 61 GLY E CA 1
ATOM 7948 C C . GLY E 1 61 ? 13.911 0.075 101.456 1.00 31.74 61 GLY E C 1
ATOM 7949 O O . GLY E 1 61 ? 14.709 0.168 102.406 1.00 30.55 61 GLY E O 1
ATOM 7950 N N . GLY E 1 62 ? 13.799 -1.016 100.684 1.00 28.90 62 GLY E N 1
ATOM 7951 C CA . GLY E 1 62 ? 14.672 -2.188 100.829 1.00 28.67 62 GLY E CA 1
ATOM 7952 C C . GLY E 1 62 ? 14.347 -3.200 101.906 1.00 32.72 62 GLY E C 1
ATOM 7953 O O . GLY E 1 62 ? 15.129 -4.108 102.147 1.00 36.66 62 GLY E O 1
ATOM 7954 N N . PHE E 1 63 ? 13.216 -3.058 102.556 1.00 27.06 63 PHE E N 1
ATOM 7955 C CA . PHE E 1 63 ? 12.723 -3.940 103.602 1.00 25.80 63 PHE E CA 1
ATOM 7956 C C . PHE E 1 63 ? 11.952 -5.146 103.022 1.00 28.18 63 PHE E C 1
ATOM 7957 O O . PHE E 1 63 ? 11.043 -4.961 102.225 1.00 27.51 63 PHE E O 1
ATOM 7965 N N . SER E 1 64 ? 12.235 -6.349 103.522 1.00 24.77 64 SER E N 1
ATOM 7966 C CA . SER E 1 64 ? 11.530 -7.607 103.179 1.00 23.99 64 SER E CA 1
ATOM 7967 C C . SER E 1 64 ? 11.209 -8.390 104.448 1.00 28.46 64 SER E C 1
ATOM 7968 O O . SER E 1 64 ? 11.981 -8.382 105.410 1.00 27.76 64 SER E O 1
ATOM 7971 N N . ALA E 1 65 ? 10.060 -9.051 104.451 1.00 25.70 65 ALA E N 1
ATOM 7972 C CA . ALA E 1 65 ? 9.590 -9.891 105.554 1.00 25.79 65 ALA E CA 1
ATOM 7973 C C . ALA E 1 65 ? 8.754 -11.022 104.999 1.00 30.43 65 ALA E C 1
ATOM 7974 O O . ALA E 1 65 ? 8.030 -10.827 104.015 1.00 30.04 65 ALA E O 1
ATOM 7976 N N . ARG E 1 66 ? 8.913 -12.220 105.577 1.00 28.15 66 ARG E N 1
ATOM 7977 C CA . ARG E 1 66 ? 8.118 -13.401 105.240 1.00 28.44 66 ARG E CA 1
ATOM 7978 C C . ARG E 1 66 ? 7.018 -13.530 106.292 1.00 34.52 66 ARG E C 1
ATOM 7979 O O . ARG E 1 66 ? 7.240 -13.311 107.506 1.00 34.99 66 ARG E O 1
ATOM 7987 N N . VAL E 1 67 ? 5.826 -13.856 105.814 1.00 31.51 67 VAL E N 1
ATOM 7988 C CA . VAL E 1 67 ? 4.638 -14.083 106.638 1.00 31.35 67 VAL E CA 1
ATOM 7989 C C . VAL E 1 67 ? 4.667 -15.544 107.099 1.00 38.57 67 VAL E C 1
ATOM 7990 O O . VAL E 1 67 ? 4.920 -16.436 106.284 1.00 38.44 67 VAL E O 1
ATOM 7994 N N . CYS E 1 68 ? 4.418 -15.786 108.395 1.00 36.64 68 CYS E N 1
ATOM 7995 C CA . CYS E 1 68 ? 4.377 -17.144 108.941 1.00 39.05 68 CYS E CA 1
ATOM 7996 C C . CYS E 1 68 ? 3.211 -17.311 109.891 1.00 42.67 68 CYS E C 1
ATOM 7997 O O . CYS E 1 68 ? 2.929 -16.416 110.686 1.00 42.05 68 CYS E O 1
ATOM 8000 N N . GLY E 1 69 ? 2.586 -18.480 109.840 1.00 40.12 69 GLY E N 1
ATOM 8001 C CA . GLY E 1 69 ? 1.522 -18.873 110.756 1.00 40.92 69 GLY E CA 1
ATOM 8002 C C . GLY E 1 69 ? 0.088 -18.529 110.398 1.00 46.26 69 GLY E C 1
ATOM 8003 O O . GLY E 1 69 ? -0.831 -18.890 111.138 1.00 47.28 69 GLY E O 1
ATOM 8004 N N . GLY E 1 70 ? -0.107 -17.832 109.284 1.00 42.79 70 GLY E N 1
ATOM 8005 C CA . GLY E 1 70 ? -1.430 -17.454 108.812 1.00 41.75 70 GLY E CA 1
ATOM 8006 C C . GLY E 1 70 ? -1.359 -16.410 107.735 1.00 42.50 70 GLY E C 1
ATOM 8007 O O . GLY E 1 70 ? -0.271 -15.992 107.347 1.00 39.69 70 GLY E O 1
ATOM 8008 N N . ASP E 1 71 ? -2.527 -16.002 107.244 1.00 39.47 71 ASP E N 1
ATOM 8009 C CA . ASP E 1 71 ? -2.683 -14.970 106.229 1.00 37.70 71 ASP E CA 1
ATOM 8010 C C . ASP E 1 71 ? -2.805 -13.589 106.895 1.00 41.31 71 ASP E C 1
ATOM 8011 O O . ASP E 1 71 ? -3.327 -13.480 108.008 1.00 42.19 71 ASP E O 1
ATOM 8016 N N . VAL E 1 72 ? -2.317 -12.542 106.215 1.00 35.68 72 VAL E N 1
ATOM 8017 C CA . VAL E 1 72 ? -2.368 -11.171 106.736 1.00 35.17 72 VAL E CA 1
ATOM 8018 C C . VAL E 1 72 ? -2.876 -10.174 105.694 1.00 38.10 72 VAL E C 1
ATOM 8019 O O . VAL E 1 72 ? -2.675 -10.378 104.499 1.00 37.77 72 VAL E O 1
ATOM 8023 N N . ALA E 1 73 ? -3.501 -9.086 106.149 1.00 32.65 73 ALA E N 1
ATOM 8024 C CA . ALA E 1 73 ? -3.851 -7.951 105.312 1.00 31.16 73 ALA E CA 1
ATOM 8025 C C . ALA E 1 73 ? -2.749 -6.905 105.599 1.00 32.46 73 ALA E C 1
ATOM 8026 O O . ALA E 1 73 ? -2.369 -6.703 106.760 1.00 32.69 73 ALA E O 1
ATOM 8028 N N . ILE E 1 74 ? -2.216 -6.272 104.560 1.00 25.99 74 ILE E N 1
ATOM 8029 C CA . ILE E 1 74 ? -1.157 -5.256 104.711 1.00 23.79 74 ILE E CA 1
ATOM 8030 C C . ILE E 1 74 ? -1.449 -4.030 103.830 1.00 28.79 74 ILE E C 1
ATOM 8031 O O . ILE E 1 74 ? -2.298 -4.086 102.933 1.00 29.80 74 ILE E O 1
ATOM 8036 N N . ALA E 1 75 ? -0.705 -2.955 104.053 1.00 24.87 75 ALA E N 1
ATOM 8037 C CA . ALA E 1 75 ? -0.764 -1.717 103.243 1.00 24.22 75 ALA E CA 1
ATOM 8038 C C . ALA E 1 75 ? 0.575 -0.999 103.417 1.00 26.47 75 ALA E C 1
ATOM 8039 O O . ALA E 1 75 ? 1.162 -1.033 104.497 1.00 26.12 75 ALA E O 1
ATOM 8041 N N . VAL E 1 76 ? 1.066 -0.395 102.348 1.00 24.85 76 VAL E N 1
ATOM 8042 C CA . VAL E 1 76 ? 2.315 0.375 102.355 1.00 24.72 76 VAL E CA 1
ATOM 8043 C C . VAL E 1 76 ? 1.980 1.815 101.912 1.00 28.70 76 VAL E C 1
ATOM 8044 O O . VAL E 1 76 ? 1.395 2.003 100.863 1.00 28.18 76 VAL E O 1
ATOM 8048 N N . THR E 1 77 ? 2.328 2.808 102.723 1.00 25.46 77 THR E N 1
ATOM 8049 C CA . THR E 1 77 ? 2.089 4.230 102.432 1.00 24.12 77 THR E CA 1
ATOM 8050 C C . THR E 1 77 ? 3.424 5.006 102.527 1.00 28.35 77 THR E C 1
ATOM 8051 O O . THR E 1 77 ? 4.443 4.423 102.893 1.00 27.32 77 THR E O 1
ATOM 8055 N N . GLY E 1 78 ? 3.394 6.305 102.220 1.00 25.55 78 GLY E N 1
ATOM 8056 C CA . GLY E 1 78 ? 4.562 7.184 102.214 1.00 23.63 78 GLY E CA 1
ATOM 8057 C C . GLY E 1 78 ? 5.268 7.136 100.864 1.00 29.22 78 GLY E C 1
ATOM 8058 O O . GLY E 1 78 ? 4.620 7.105 99.807 1.00 28.87 78 GLY E O 1
ATOM 8059 N N . ALA E 1 79 ? 6.608 7.106 100.879 1.00 25.77 79 ALA E N 1
ATOM 8060 C CA . ALA E 1 79 ? 7.389 7.016 99.653 1.00 23.63 79 ALA E CA 1
ATOM 8061 C C . ALA E 1 79 ? 7.015 5.748 98.878 1.00 25.18 79 ALA E C 1
ATOM 8062 O O . ALA E 1 79 ? 6.850 4.673 99.462 1.00 22.15 79 ALA E O 1
ATOM 8064 N N . ASP E 1 80 ? 6.836 5.898 97.567 1.00 25.00 80 ASP E N 1
ATOM 8065 C CA . ASP E 1 80 ? 6.431 4.795 96.699 1.00 26.90 80 ASP E CA 1
ATOM 8066 C C . ASP E 1 80 ? 7.650 3.934 96.376 1.00 33.51 80 ASP E C 1
ATOM 8067 O O . ASP E 1 80 ? 8.528 4.360 95.634 1.00 35.25 80 ASP E O 1
ATOM 8072 N N . THR E 1 81 ? 7.686 2.728 96.938 1.00 29.21 81 THR E N 1
ATOM 8073 C CA . THR E 1 81 ? 8.778 1.757 96.796 1.00 28.38 81 THR E CA 1
ATOM 8074 C C . THR E 1 81 ? 8.389 0.601 95.872 1.00 33.90 81 THR E C 1
ATOM 8075 O O . THR E 1 81 ? 9.098 -0.407 95.847 1.00 32.85 81 THR E O 1
ATOM 8079 N N . ASP E 1 82 ? 7.250 0.715 95.137 1.00 32.89 82 ASP E N 1
ATOM 8080 C CA . ASP E 1 82 ? 6.747 -0.366 94.264 1.00 33.72 82 ASP E CA 1
ATOM 8081 C C . ASP E 1 82 ? 6.700 -1.700 95.052 1.00 35.06 82 ASP E C 1
ATOM 8082 O O . ASP E 1 82 ? 7.421 -2.654 94.712 1.00 34.44 82 ASP E O 1
ATOM 8087 N N . PRO E 1 83 ? 5.951 -1.759 96.177 1.00 29.42 83 PRO E N 1
ATOM 8088 C CA . PRO E 1 83 ? 5.971 -2.987 96.997 1.00 28.72 83 PRO E CA 1
ATOM 8089 C C . PRO E 1 83 ? 5.453 -4.199 96.269 1.00 30.99 83 PRO E C 1
ATOM 8090 O O . PRO E 1 83 ? 4.648 -4.066 95.355 1.00 29.40 83 PRO E O 1
ATOM 8094 N N . ALA E 1 84 ? 5.996 -5.368 96.622 1.00 27.19 84 ALA E N 1
ATOM 8095 C CA . ALA E 1 84 ? 5.704 -6.617 95.956 1.00 26.60 84 ALA E CA 1
ATOM 8096 C C . ALA E 1 84 ? 5.525 -7.770 96.930 1.00 31.74 84 ALA E C 1
ATOM 8097 O O . ALA E 1 84 ? 5.996 -7.708 98.071 1.00 29.71 84 ALA E O 1
ATOM 8099 N N . VAL E 1 85 ? 4.819 -8.816 96.460 1.00 30.94 85 VAL E N 1
ATOM 8100 C CA . VAL E 1 85 ? 4.648 -10.085 97.146 1.00 31.97 85 VAL E CA 1
ATOM 8101 C C . VAL E 1 85 ? 5.198 -11.132 96.178 1.00 38.67 85 VAL E C 1
ATOM 8102 O O . VAL E 1 85 ? 4.711 -11.248 95.045 1.00 38.09 85 VAL E O 1
ATOM 8106 N N . ASN E 1 86 ? 6.306 -11.810 96.589 1.00 36.28 86 ASN E N 1
ATOM 8107 C CA . ASN E 1 86 ? 7.005 -12.794 95.759 1.00 36.11 86 ASN E CA 1
ATOM 8108 C C . ASN E 1 86 ? 7.280 -12.210 94.380 1.00 42.05 86 ASN E C 1
ATOM 8109 O O . ASN E 1 86 ? 6.949 -12.828 93.359 1.00 43.09 86 ASN E O 1
ATOM 8114 N N . GLY E 1 87 ? 7.810 -10.975 94.378 1.00 39.01 87 GLY E N 1
ATOM 8115 C CA . GLY E 1 87 ? 8.169 -10.233 93.170 1.00 38.45 87 GLY E CA 1
ATOM 8116 C C . GLY E 1 87 ? 7.054 -9.580 92.386 1.00 40.34 87 GLY E C 1
ATOM 8117 O O . GLY E 1 87 ? 7.352 -8.786 91.506 1.00 40.75 87 GLY E O 1
ATOM 8118 N N . ILE E 1 88 ? 5.776 -9.879 92.688 1.00 35.55 88 ILE E N 1
ATOM 8119 C CA . ILE E 1 88 ? 4.655 -9.280 91.969 1.00 35.71 88 ILE E CA 1
ATOM 8120 C C . ILE E 1 88 ? 4.196 -7.994 92.676 1.00 44.84 88 ILE E C 1
ATOM 8121 O O . ILE E 1 88 ? 3.760 -8.056 93.834 1.00 43.96 88 ILE E O 1
ATOM 8126 N N . PRO E 1 89 ? 4.269 -6.823 91.987 1.00 44.39 89 PRO E N 1
ATOM 8127 C CA . PRO E 1 89 ? 3.858 -5.563 92.625 1.00 42.43 89 PRO E CA 1
ATOM 8128 C C . PRO E 1 89 ? 2.383 -5.485 92.942 1.00 42.66 89 PRO E C 1
ATOM 8129 O O . PRO E 1 89 ? 1.577 -6.023 92.195 1.00 43.27 89 PRO E O 1
ATOM 8133 N N . PHE E 1 90 ? 2.033 -4.782 94.028 1.00 34.79 90 PHE E N 1
ATOM 8134 C CA . PHE E 1 90 ? 0.647 -4.617 94.447 1.00 32.25 90 PHE E CA 1
ATOM 8135 C C . PHE E 1 90 ? 0.204 -3.163 94.651 1.00 36.64 90 PHE E C 1
ATOM 8136 O O . PHE E 1 90 ? -0.965 -2.940 94.921 1.00 38.49 90 PHE E O 1
ATOM 8144 N N . GLY E 1 91 ? 1.113 -2.199 94.568 1.00 32.30 91 GLY E N 1
ATOM 8145 C CA . GLY E 1 91 ? 0.745 -0.794 94.715 1.00 32.35 91 GLY E CA 1
ATOM 8146 C C . GLY E 1 91 ? 0.789 -0.201 96.111 1.00 37.89 91 GLY E C 1
ATOM 8147 O O . GLY E 1 91 ? 0.363 -0.818 97.088 1.00 38.21 91 GLY E O 1
ATOM 8148 N N . THR E 1 92 ? 1.309 1.028 96.202 1.00 34.93 92 THR E N 1
ATOM 8149 C CA . THR E 1 92 ? 1.366 1.819 97.428 1.00 34.40 92 THR E CA 1
ATOM 8150 C C . THR E 1 92 ? -0.072 2.333 97.683 1.00 38.29 92 THR E C 1
ATOM 8151 O O . THR E 1 92 ? -0.849 2.463 96.726 1.00 39.22 92 THR E O 1
ATOM 8155 N N . ASN E 1 93 ? -0.432 2.564 98.955 1.00 31.42 93 ASN E N 1
ATOM 8156 C CA . ASN E 1 93 ? -1.737 3.074 99.371 1.00 30.99 93 ASN E CA 1
ATOM 8157 C C . ASN E 1 93 ? -2.912 2.153 99.083 1.00 34.78 93 ASN E C 1
ATOM 8158 O O . ASN E 1 93 ? -4.031 2.631 98.924 1.00 34.32 93 ASN E O 1
ATOM 8163 N N . SER E 1 94 ? -2.689 0.844 99.065 1.00 31.70 94 SER E N 1
ATOM 8164 C CA . SER E 1 94 ? -3.797 -0.080 98.834 1.00 32.12 94 SER E CA 1
ATOM 8165 C C . SER E 1 94 ? -3.652 -1.296 99.707 1.00 35.36 94 SER E C 1
ATOM 8166 O O . SER E 1 94 ? -2.534 -1.720 99.979 1.00 36.60 94 SER E O 1
ATOM 8169 N N . ILE E 1 95 ? -4.774 -1.830 100.183 1.00 30.79 95 ILE E N 1
ATOM 8170 C CA . ILE E 1 95 ? -4.796 -3.034 100.994 1.00 30.74 95 ILE E CA 1
ATOM 8171 C C . ILE E 1 95 ? -4.453 -4.235 100.104 1.00 35.32 95 ILE E C 1
ATOM 8172 O O . ILE E 1 95 ? -4.889 -4.289 98.970 1.00 37.61 95 ILE E O 1
ATOM 8177 N N . HIS E 1 96 ? -3.679 -5.177 100.619 1.00 30.56 96 HIS E N 1
ATOM 8178 C CA . HIS E 1 96 ? -3.302 -6.394 99.944 1.00 29.73 96 HIS E CA 1
ATOM 8179 C C . HIS E 1 96 ? -3.256 -7.549 100.971 1.00 34.64 96 HIS E C 1
ATOM 8180 O O . HIS E 1 96 ? -2.814 -7.374 102.112 1.00 33.01 96 HIS E O 1
ATOM 8187 N N . HIS E 1 97 ? -3.766 -8.701 100.562 1.00 33.21 97 HIS E N 1
ATOM 8188 C CA . HIS E 1 97 ? -3.827 -9.939 101.332 1.00 34.82 97 HIS E CA 1
ATOM 8189 C C . HIS E 1 97 ? -2.664 -10.847 100.957 1.00 37.13 97 HIS E C 1
ATOM 8190 O O . HIS E 1 97 ? -2.386 -11.078 99.777 1.00 36.06 97 HIS E O 1
ATOM 8197 N N . VAL E 1 98 ? -1.925 -11.277 101.975 1.00 32.68 98 VAL E N 1
ATOM 8198 C CA . VAL E 1 98 ? -0.707 -12.068 101.829 1.00 30.84 98 VAL E CA 1
ATOM 8199 C C . VAL E 1 98 ? -0.940 -13.417 102.476 1.00 33.18 98 VAL E C 1
ATOM 8200 O O . VAL E 1 98 ? -1.496 -13.489 103.570 1.00 32.36 98 VAL E O 1
ATOM 8204 N N . HIS E 1 99 ? -0.510 -14.482 101.811 1.00 31.57 99 HIS E N 1
ATOM 8205 C CA . HIS E 1 99 ? -0.621 -15.824 102.385 1.00 32.50 99 HIS E CA 1
ATOM 8206 C C . HIS E 1 99 ? 0.611 -16.194 103.196 1.00 36.50 99 HIS E C 1
ATOM 8207 O O . HIS E 1 99 ? 1.713 -15.682 102.957 1.00 34.32 99 HIS E O 1
ATOM 8214 N N . ASP E 1 100 ? 0.418 -17.143 104.104 1.00 34.83 100 ASP E N 1
ATOM 8215 C CA . ASP E 1 100 ? 1.427 -17.786 104.943 1.00 34.48 100 ASP E CA 1
ATOM 8216 C C . ASP E 1 100 ? 2.549 -18.277 104.006 1.00 36.31 100 ASP E C 1
ATOM 8217 O O . ASP E 1 100 ? 2.276 -18.928 103.005 1.00 36.17 100 ASP E O 1
ATOM 8222 N N . GLY E 1 101 ? 3.774 -17.885 104.300 1.00 32.28 101 GLY E N 1
ATOM 8223 C CA . GLY E 1 101 ? 4.943 -18.272 103.520 1.00 31.85 101 GLY E CA 1
ATOM 8224 C C . GLY E 1 101 ? 5.389 -17.283 102.461 1.00 36.99 101 GLY E C 1
ATOM 8225 O O . GLY E 1 101 ? 6.484 -17.431 101.901 1.00 38.14 101 GLY E O 1
ATOM 8226 N N . GLN E 1 102 ? 4.553 -16.291 102.138 1.00 32.68 102 GLN E N 1
ATOM 8227 C CA . GLN E 1 102 ? 4.902 -15.327 101.093 1.00 32.34 102 GLN E CA 1
ATOM 8228 C C . GLN E 1 102 ? 5.814 -14.213 101.600 1.00 35.73 102 GLN E C 1
ATOM 8229 O O . GLN E 1 102 ? 5.867 -13.928 102.801 1.00 34.85 102 GLN E O 1
ATOM 8235 N N . VAL E 1 103 ? 6.560 -13.605 100.677 1.00 31.60 103 VAL E N 1
ATOM 8236 C CA . VAL E 1 103 ? 7.510 -12.557 101.036 1.00 30.68 103 VAL E CA 1
ATOM 8237 C C . VAL E 1 103 ? 7.018 -11.179 100.587 1.00 34.08 103 VAL E C 1
ATOM 8238 O O . VAL E 1 103 ? 6.788 -10.964 99.384 1.00 34.46 103 VAL E O 1
ATOM 8242 N N . ILE E 1 104 ? 6.850 -10.261 101.561 1.00 28.45 104 ILE E N 1
ATOM 8243 C CA . ILE E 1 104 ? 6.509 -8.854 101.312 1.00 26.74 104 ILE E CA 1
ATOM 8244 C C . ILE E 1 104 ? 7.871 -8.181 101.119 1.00 29.21 104 ILE E C 1
ATOM 8245 O O . ILE E 1 104 ? 8.734 -8.306 101.982 1.00 25.72 104 ILE E O 1
ATOM 8250 N N . SER E 1 105 ? 8.038 -7.446 100.029 1.00 27.16 105 SER E N 1
ATOM 8251 C CA . SER E 1 105 ? 9.298 -6.793 99.689 1.00 26.43 105 SER E CA 1
ATOM 8252 C C . SER E 1 105 ? 9.089 -5.357 99.204 1.00 31.99 105 SER E C 1
ATOM 8253 O O . SER E 1 105 ? 8.385 -5.120 98.208 1.00 33.24 105 SER E O 1
ATOM 8256 N N . LEU E 1 106 ? 9.707 -4.392 99.869 1.00 29.44 106 LEU E N 1
ATOM 8257 C CA . LEU E 1 106 ? 9.606 -3.012 99.365 1.00 29.09 106 LEU E CA 1
ATOM 8258 C C . LEU E 1 106 ? 10.875 -2.689 98.589 1.00 30.85 106 LEU E C 1
ATOM 8259 O O . LEU E 1 106 ? 11.980 -3.093 98.987 1.00 30.82 106 LEU E O 1
ATOM 8264 N N . GLY E 1 107 ? 10.699 -1.988 97.481 1.00 25.46 107 GLY E N 1
ATOM 8265 C CA . GLY E 1 107 ? 11.795 -1.555 96.628 1.00 24.87 107 GLY E CA 1
ATOM 8266 C C . GLY E 1 107 ? 12.392 -0.250 97.109 1.00 29.68 107 GLY E C 1
ATOM 8267 O O . GLY E 1 107 ? 12.397 0.048 98.312 1.00 29.99 107 GLY E O 1
ATOM 8268 N N . ALA E 1 108 ? 12.923 0.537 96.176 1.00 26.41 108 ALA E N 1
ATOM 8269 C CA . ALA E 1 108 ? 13.578 1.790 96.526 1.00 25.21 108 ALA E CA 1
ATOM 8270 C C . ALA E 1 108 ? 12.834 2.969 95.940 1.00 29.81 108 ALA E C 1
ATOM 8271 O O . ALA E 1 108 ? 12.501 2.952 94.776 1.00 31.15 108 ALA E O 1
ATOM 8273 N N . PRO E 1 109 ? 12.508 3.994 96.725 1.00 27.36 109 PRO E N 1
ATOM 8274 C CA . PRO E 1 109 ? 11.777 5.143 96.150 1.00 27.16 109 PRO E CA 1
ATOM 8275 C C . PRO E 1 109 ? 12.670 6.133 95.421 1.00 32.26 109 PRO E C 1
ATOM 8276 O O . PRO E 1 109 ? 13.864 6.208 95.713 1.00 31.97 109 PRO E O 1
ATOM 8280 N N . HIS E 1 110 ? 12.117 6.922 94.509 1.00 32.83 110 HIS E N 1
ATOM 8281 C CA . HIS E 1 110 ? 12.954 7.961 93.878 1.00 35.70 110 HIS E CA 1
ATOM 8282 C C . HIS E 1 110 ? 12.564 9.313 94.481 1.00 37.36 110 HIS E C 1
ATOM 8283 O O . HIS E 1 110 ? 13.349 10.249 94.508 1.00 37.11 110 HIS E O 1
ATOM 8290 N N . SER E 1 111 ? 11.335 9.388 94.969 1.00 32.59 111 SER E N 1
ATOM 8291 C CA . SER E 1 111 ? 10.727 10.577 95.548 1.00 31.60 111 SER E CA 1
ATOM 8292 C C . SER E 1 111 ? 10.269 10.200 96.951 1.00 30.92 111 SER E C 1
ATOM 8293 O O . SER E 1 111 ? 9.704 9.127 97.138 1.00 30.12 111 SER E O 1
ATOM 8296 N N . GLY E 1 112 ? 10.567 11.041 97.932 1.00 25.78 112 GLY E N 1
ATOM 8297 C CA . GLY E 1 112 ? 10.245 10.722 99.312 1.00 25.92 112 GLY E CA 1
ATOM 8298 C C . GLY E 1 112 ? 11.302 9.836 99.934 1.00 30.42 112 GLY E C 1
ATOM 8299 O O . GLY E 1 112 ? 12.192 9.327 99.229 1.00 29.89 112 GLY E O 1
ATOM 8300 N N . LEU E 1 113 ? 11.191 9.603 101.251 1.00 26.45 113 LEU E N 1
ATOM 8301 C CA . LEU E 1 113 ? 12.210 8.850 101.990 1.00 26.54 113 LEU E CA 1
ATOM 8302 C C . LEU E 1 113 ? 11.693 7.693 102.857 1.00 30.51 113 LEU E C 1
ATOM 8303 O O . LEU E 1 113 ? 12.385 6.672 103.017 1.00 29.55 113 LEU E O 1
ATOM 8308 N N . ARG E 1 114 ? 10.534 7.914 103.501 1.00 25.62 114 ARG E N 1
ATOM 8309 C CA . ARG E 1 114 ? 9.955 6.985 104.461 1.00 24.53 114 ARG E CA 1
ATOM 8310 C C . ARG E 1 114 ? 8.661 6.366 104.022 1.00 28.10 114 ARG E C 1
ATOM 8311 O O . ARG E 1 114 ? 7.775 7.040 103.484 1.00 25.91 114 ARG E O 1
ATOM 8319 N N . SER E 1 115 ? 8.585 5.043 104.212 1.00 24.86 115 SER E N 1
ATOM 8320 C CA . SER E 1 115 ? 7.421 4.233 103.857 1.00 23.46 115 SER E CA 1
ATOM 8321 C C . SER E 1 115 ? 6.949 3.549 105.114 1.00 26.83 115 SER E C 1
ATOM 8322 O O . SER E 1 115 ? 7.750 3.297 106.021 1.00 24.95 115 SER E O 1
ATOM 8325 N N . TYR E 1 116 ? 5.649 3.281 105.179 1.00 25.02 116 TYR E N 1
ATOM 8326 C CA . TYR E 1 116 ? 5.008 2.689 106.353 1.00 25.16 116 TYR E CA 1
ATOM 8327 C C . TYR E 1 116 ? 4.314 1.421 105.998 1.00 30.41 116 TYR E C 1
ATOM 8328 O O . TYR E 1 116 ? 3.438 1.421 105.124 1.00 29.12 116 TYR E O 1
ATOM 8337 N N . LEU E 1 117 ? 4.770 0.322 106.614 1.00 25.67 117 LEU E N 1
ATOM 8338 C CA . LEU E 1 117 ? 4.161 -0.962 106.376 1.00 25.08 117 LEU E CA 1
ATOM 8339 C C . LEU E 1 117 ? 3.221 -1.245 107.554 1.00 30.00 117 LEU E C 1
ATOM 8340 O O . LEU E 1 117 ? 3.670 -1.389 108.704 1.00 28.49 117 LEU E O 1
ATOM 8345 N N . ALA E 1 118 ? 1.917 -1.301 107.262 1.00 24.53 118 ALA E N 1
ATOM 8346 C CA . ALA E 1 118 ? 0.935 -1.655 108.276 1.00 23.32 118 ALA E CA 1
ATOM 8347 C C . ALA E 1 118 ? 0.471 -3.085 108.041 1.00 27.39 118 ALA E C 1
ATOM 8348 O O . ALA E 1 118 ? 0.447 -3.551 106.913 1.00 25.25 118 ALA E O 1
ATOM 8350 N N . VAL E 1 119 ? 0.088 -3.765 109.105 1.00 27.76 119 VAL E N 1
ATOM 8351 C CA . VAL E 1 119 ? -0.471 -5.110 109.066 1.00 29.70 119 VAL E CA 1
ATOM 8352 C C . VAL E 1 119 ? -1.706 -5.107 109.968 1.00 33.26 119 VAL E C 1
ATOM 8353 O O . VAL E 1 119 ? -1.679 -4.484 111.039 1.00 33.56 119 VAL E O 1
ATOM 8357 N N . ARG E 1 120 ? -2.794 -5.755 109.541 1.00 29.09 120 ARG E N 1
ATOM 8358 C CA . ARG E 1 120 ? -4.004 -5.828 110.364 1.00 29.03 120 ARG E CA 1
ATOM 8359 C C . ARG E 1 120 ? -3.696 -6.605 111.632 1.00 33.89 120 ARG E C 1
ATOM 8360 O O . ARG E 1 120 ? -3.197 -7.736 111.566 1.00 33.46 120 ARG E O 1
ATOM 8368 N N . GLY E 1 121 ? -3.937 -5.943 112.767 1.00 31.20 121 GLY E N 1
ATOM 8369 C CA . GLY E 1 121 ? -3.634 -6.418 114.112 1.00 30.24 121 GLY E CA 1
ATOM 8370 C C . GLY E 1 121 ? -2.470 -5.638 114.692 1.00 34.50 121 GLY E C 1
ATOM 8371 O O . GLY E 1 121 ? -2.281 -5.602 115.911 1.00 36.73 121 GLY E O 1
ATOM 8372 N N . GLY E 1 122 ? -1.702 -4.999 113.814 1.00 30.48 122 GLY E N 1
ATOM 8373 C CA . GLY E 1 122 ? -0.518 -4.202 114.152 1.00 29.10 122 GLY E CA 1
ATOM 8374 C C . GLY E 1 122 ? 0.705 -5.032 114.491 1.00 30.82 122 GLY E C 1
ATOM 8375 O O . GLY E 1 122 ? 0.601 -6.245 114.689 1.00 31.52 122 GLY E O 1
ATOM 8376 N N . ILE E 1 123 ? 1.874 -4.382 114.535 1.00 26.01 123 ILE E N 1
ATOM 8377 C CA . ILE E 1 123 ? 3.149 -4.984 114.917 1.00 26.78 123 ILE E CA 1
ATOM 8378 C C . ILE E 1 123 ? 3.088 -5.049 116.437 1.00 34.44 123 ILE E C 1
ATOM 8379 O O . ILE E 1 123 ? 3.198 -4.027 117.122 1.00 32.14 123 ILE E O 1
ATOM 8384 N N . ASP E 1 124 ? 2.816 -6.247 116.946 1.00 35.10 124 ASP E N 1
ATOM 8385 C CA . ASP E 1 124 ? 2.602 -6.489 118.357 1.00 36.89 124 ASP E CA 1
ATOM 8386 C C . ASP E 1 124 ? 3.852 -6.764 119.186 1.00 41.68 124 ASP E C 1
ATOM 8387 O O . ASP E 1 124 ? 3.866 -7.707 119.983 1.00 45.87 124 ASP E O 1
ATOM 8392 N N . VAL E 1 125 ? 4.890 -5.921 119.045 1.00 34.19 125 VAL E N 1
ATOM 8393 C CA . VAL E 1 125 ? 6.100 -6.016 119.886 1.00 32.92 125 VAL E CA 1
ATOM 8394 C C . VAL E 1 125 ? 5.757 -5.438 121.275 1.00 39.16 125 VAL E C 1
ATOM 8395 O O . VAL E 1 125 ? 4.735 -4.763 121.429 1.00 41.15 125 VAL E O 1
ATOM 8399 N N . THR E 1 126 ? 6.575 -5.704 122.277 1.00 35.89 126 THR E N 1
ATOM 8400 C CA . THR E 1 126 ? 6.335 -5.187 123.626 1.00 36.09 126 THR E CA 1
ATOM 8401 C C . THR E 1 126 ? 6.450 -3.652 123.684 1.00 37.48 126 THR E C 1
ATOM 8402 O O . THR E 1 126 ? 7.489 -3.123 123.282 1.00 35.57 126 THR E O 1
ATOM 8406 N N . PRO E 1 127 ? 5.425 -2.932 124.216 1.00 34.47 127 PRO E N 1
ATOM 8407 C CA . PRO E 1 127 ? 5.557 -1.462 124.370 1.00 34.22 127 PRO E CA 1
ATOM 8408 C C . PRO E 1 127 ? 6.599 -1.091 125.432 1.00 39.26 127 PRO E C 1
ATOM 8409 O O . PRO E 1 127 ? 6.868 -1.865 126.353 1.00 39.85 127 PRO E O 1
ATOM 8413 N N . VAL E 1 128 ? 7.225 0.073 125.264 1.00 36.08 128 VAL E N 1
ATOM 8414 C CA . VAL E 1 128 ? 8.237 0.613 126.185 1.00 35.84 128 VAL E CA 1
ATOM 8415 C C . VAL E 1 128 ? 7.763 2.016 126.500 1.00 38.90 128 VAL E C 1
ATOM 8416 O O . VAL E 1 128 ? 7.630 2.838 125.593 1.00 38.41 128 VAL E O 1
ATOM 8420 N N . LEU E 1 129 ? 7.478 2.277 127.771 1.00 37.75 129 LEU E N 1
ATOM 8421 C CA . LEU E 1 129 ? 6.906 3.536 128.278 1.00 38.03 129 LEU E CA 1
ATOM 8422 C C . LEU E 1 129 ? 5.597 3.883 127.521 1.00 40.57 129 LEU E C 1
ATOM 8423 O O . LEU E 1 129 ? 5.394 5.022 127.094 1.00 39.80 129 LEU E O 1
ATOM 8428 N N . GLY E 1 130 ? 4.750 2.858 127.342 1.00 36.15 130 GLY E N 1
ATOM 8429 C CA . GLY E 1 130 ? 3.456 2.963 126.680 1.00 35.49 130 GLY E CA 1
ATOM 8430 C C . GLY E 1 130 ? 3.455 3.136 125.176 1.00 39.92 130 GLY E C 1
ATOM 8431 O O . GLY E 1 130 ? 2.396 3.393 124.603 1.00 42.13 130 GLY E O 1
ATOM 8432 N N . SER E 1 131 ? 4.613 2.957 124.511 1.00 33.84 131 SER E N 1
ATOM 8433 C CA . SER E 1 131 ? 4.730 3.113 123.064 1.00 31.24 131 SER E CA 1
ATOM 8434 C C . SER E 1 131 ? 5.637 2.058 122.445 1.00 35.16 131 SER E C 1
ATOM 8435 O O . SER E 1 131 ? 6.615 1.629 123.063 1.00 33.58 131 SER E O 1
ATOM 8438 N N . ARG E 1 132 ? 5.323 1.674 121.192 1.00 31.49 132 ARG E N 1
ATOM 8439 C CA . ARG E 1 132 ? 6.127 0.720 120.419 1.00 29.36 132 ARG E CA 1
ATOM 8440 C C . ARG E 1 132 ? 7.088 1.482 119.469 1.00 31.48 132 ARG E C 1
ATOM 8441 O O . ARG E 1 132 ? 7.732 0.847 118.647 1.00 31.54 132 ARG E O 1
ATOM 8449 N N . SER E 1 133 ? 7.229 2.821 119.614 1.00 26.22 133 SER E N 1
ATOM 8450 C CA . SER E 1 133 ? 8.154 3.621 118.788 1.00 25.32 133 SER E CA 1
ATOM 8451 C C . SER E 1 133 ? 9.609 3.520 119.250 1.00 32.21 133 SER E C 1
ATOM 8452 O O . SER E 1 133 ? 9.887 3.591 120.461 1.00 32.85 133 SER E O 1
ATOM 8455 N N . TYR E 1 134 ? 10.546 3.454 118.282 1.00 28.67 134 TYR E N 1
ATOM 8456 C CA . TYR E 1 134 ? 11.959 3.526 118.628 1.00 28.01 134 TYR E CA 1
ATOM 8457 C C . TYR E 1 134 ? 12.393 4.997 118.544 1.00 29.56 134 TYR E C 1
ATOM 8458 O O . TYR E 1 134 ? 12.075 5.678 117.577 1.00 25.70 134 TYR E O 1
ATOM 8467 N N . ASP E 1 135 ? 13.049 5.482 119.604 1.00 28.88 135 ASP E N 1
ATOM 8468 C CA . ASP E 1 135 ? 13.659 6.797 119.713 1.00 28.72 135 ASP E CA 1
ATOM 8469 C C . ASP E 1 135 ? 15.165 6.560 119.424 1.00 34.39 135 ASP E C 1
ATOM 8470 O O . ASP E 1 135 ? 15.855 5.852 120.159 1.00 34.85 135 ASP E O 1
ATOM 8475 N N . VAL E 1 136 ? 15.645 7.148 118.339 1.00 30.92 136 VAL E N 1
ATOM 8476 C CA . VAL E 1 136 ? 17.004 7.041 117.801 1.00 31.27 136 VAL E CA 1
ATOM 8477 C C . VAL E 1 136 ? 18.107 7.669 118.698 1.00 38.10 136 VAL E C 1
ATOM 8478 O O . VAL E 1 136 ? 19.281 7.271 118.649 1.00 36.57 136 VAL E O 1
ATOM 8490 N N . SER E 1 138 ? 17.705 8.464 122.423 1.00 33.97 138 SER E N 1
ATOM 8491 C CA . SER E 1 138 ? 17.744 7.829 123.729 1.00 33.37 138 SER E CA 1
ATOM 8492 C C . SER E 1 138 ? 17.842 6.278 123.630 1.00 38.06 138 SER E C 1
ATOM 8493 O O . SER E 1 138 ? 18.161 5.630 124.628 1.00 39.55 138 SER E O 1
ATOM 8496 N N . ALA E 1 139 ? 17.546 5.683 122.450 1.00 32.53 139 ALA E N 1
ATOM 8497 C CA . ALA E 1 139 ? 17.511 4.222 122.266 1.00 32.07 139 ALA E CA 1
ATOM 8498 C C . ALA E 1 139 ? 16.335 3.568 123.023 1.00 35.97 139 ALA E C 1
ATOM 8499 O O . ALA E 1 139 ? 16.314 2.348 123.215 1.00 37.20 139 ALA E O 1
ATOM 8501 N N . ILE E 1 140 ? 15.322 4.380 123.407 1.00 31.40 140 ILE E N 1
ATOM 8502 C CA . ILE E 1 140 ? 14.106 3.847 124.043 1.00 30.72 140 ILE E CA 1
ATOM 8503 C C . ILE E 1 140 ? 13.175 3.283 122.919 1.00 32.99 140 ILE E C 1
ATOM 8504 O O . ILE E 1 140 ? 13.052 3.888 121.854 1.00 28.38 140 ILE E O 1
ATOM 8509 N N . GLY E 1 141 ? 12.575 2.124 123.186 1.00 32.88 141 GLY E N 1
ATOM 8510 C CA . GLY E 1 141 ? 11.650 1.435 122.296 1.00 32.80 141 GLY E CA 1
ATOM 8511 C C . GLY E 1 141 ? 12.200 0.151 121.707 1.00 38.51 141 GLY E C 1
ATOM 8512 O O . GLY E 1 141 ? 13.342 -0.212 121.991 1.00 38.00 141 GLY E O 1
ATOM 8513 N N . PRO E 1 142 ? 11.394 -0.565 120.874 1.00 36.63 142 PRO E N 1
ATOM 8514 C CA . PRO E 1 142 ? 11.891 -1.778 120.184 1.00 35.38 142 PRO E CA 1
ATOM 8515 C C . PRO E 1 142 ? 13.120 -1.443 119.329 1.00 37.60 142 PRO E C 1
ATOM 8516 O O . PRO E 1 142 ? 13.103 -0.431 118.622 1.00 36.54 142 PRO E O 1
ATOM 8520 N N . SER E 1 143 ? 14.190 -2.256 119.421 1.00 33.68 143 SER E N 1
ATOM 8521 C CA . SER E 1 143 ? 15.460 -2.013 118.716 1.00 33.03 143 SER E CA 1
ATOM 8522 C C . SER E 1 143 ? 15.306 -1.915 117.211 1.00 33.43 143 SER E C 1
ATOM 8523 O O . SER E 1 143 ? 14.412 -2.568 116.670 1.00 33.35 143 SER E O 1
ATOM 8526 N N . PRO E 1 144 ? 16.171 -1.144 116.510 1.00 27.61 144 PRO E N 1
ATOM 8527 C CA . PRO E 1 144 ? 16.099 -1.116 115.036 1.00 27.57 144 PRO E CA 1
ATOM 8528 C C . PRO E 1 144 ? 16.119 -2.558 114.489 1.00 31.85 144 PRO E C 1
ATOM 8529 O O . PRO E 1 144 ? 16.849 -3.396 114.987 1.00 31.81 144 PRO E O 1
ATOM 8533 N N . LEU E 1 145 ? 15.234 -2.855 113.556 1.00 29.59 145 LEU E N 1
ATOM 8534 C CA . LEU E 1 145 ? 15.067 -4.197 112.997 1.00 29.84 145 LEU E CA 1
ATOM 8535 C C . LEU E 1 145 ? 16.321 -4.727 112.307 1.00 35.55 145 LEU E C 1
ATOM 8536 O O . LEU E 1 145 ? 17.094 -3.960 111.725 1.00 34.86 145 LEU E O 1
ATOM 8541 N N . ARG E 1 146 ? 16.526 -6.047 112.414 1.00 33.15 146 ARG E N 1
ATOM 8542 C CA . ARG E 1 146 ? 17.658 -6.771 111.863 1.00 33.10 146 ARG E CA 1
ATOM 8543 C C . ARG E 1 146 ? 17.129 -8.002 111.157 1.00 36.64 146 ARG E C 1
ATOM 8544 O O . ARG E 1 146 ? 16.119 -8.562 111.606 1.00 36.00 146 ARG E O 1
ATOM 8552 N N . PRO E 1 147 ? 17.863 -8.527 110.138 1.00 34.30 147 PRO E N 1
ATOM 8553 C CA . PRO E 1 147 ? 17.463 -9.818 109.540 1.00 34.38 147 PRO E CA 1
ATOM 8554 C C . PRO E 1 147 ? 17.412 -10.894 110.636 1.00 37.80 147 PRO E C 1
ATOM 8555 O O . PRO E 1 147 ? 18.293 -10.948 111.496 1.00 38.29 147 PRO E O 1
ATOM 8559 N N . GLY E 1 148 ? 16.366 -11.707 110.619 1.00 33.32 148 GLY E N 1
ATOM 8560 C CA . GLY E 1 148 ? 16.176 -12.758 111.608 1.00 34.05 148 GLY E CA 1
ATOM 8561 C C . GLY E 1 148 ? 15.132 -12.423 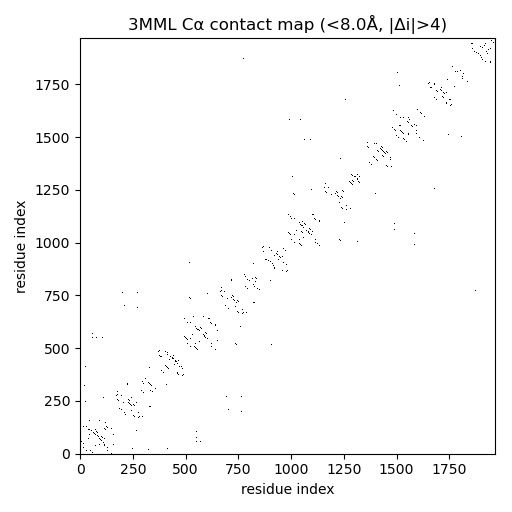112.659 1.00 39.25 148 GLY E C 1
ATOM 8562 O O . GLY E 1 148 ? 14.607 -13.343 113.302 1.00 40.06 148 GLY E O 1
ATOM 8563 N N . ASP E 1 149 ? 14.832 -11.109 112.858 1.00 33.71 149 ASP E N 1
ATOM 8564 C CA . ASP E 1 149 ? 13.822 -10.658 113.821 1.00 32.65 149 ASP E CA 1
ATOM 8565 C C . ASP E 1 149 ? 12.451 -11.157 113.443 1.00 38.60 149 ASP E C 1
ATOM 8566 O O . ASP E 1 149 ? 12.066 -11.119 112.274 1.00 40.61 149 ASP E O 1
ATOM 8571 N N . VAL E 1 150 ? 11.730 -11.656 114.436 1.00 35.58 150 VAL E N 1
ATOM 8572 C CA . VAL E 1 150 ? 10.395 -12.211 114.313 1.00 34.82 150 VAL E CA 1
ATOM 8573 C C . VAL E 1 150 ? 9.453 -11.268 115.016 1.00 41.14 150 VAL E C 1
ATOM 8574 O O . VAL E 1 150 ? 9.556 -11.082 116.226 1.00 43.34 150 VAL E O 1
ATOM 8578 N N . LEU E 1 151 ? 8.577 -10.631 114.253 1.00 36.39 151 LEU E N 1
ATOM 8579 C CA . LEU E 1 151 ? 7.631 -9.652 114.757 1.00 35.31 151 LEU E CA 1
ATOM 8580 C C . LEU E 1 151 ? 6.236 -10.246 114.874 1.00 40.33 151 LEU E C 1
ATOM 8581 O O . LEU E 1 151 ? 5.679 -10.691 113.868 1.00 40.42 151 LEU E O 1
ATOM 8586 N N . PRO E 1 152 ? 5.624 -10.250 116.063 1.00 36.54 152 PRO E N 1
ATOM 8587 C CA . PRO E 1 152 ? 4.256 -10.798 116.164 1.00 35.93 152 PRO E CA 1
ATOM 8588 C C . PRO E 1 152 ? 3.219 -9.855 115.558 1.00 39.04 152 PRO E C 1
ATOM 8589 O O . PRO E 1 152 ? 3.391 -8.634 115.599 1.00 37.09 152 PRO E O 1
ATOM 8593 N N . VAL E 1 153 ? 2.150 -10.434 114.977 1.00 34.67 153 VAL E N 1
ATOM 8594 C CA . VAL E 1 153 ? 1.023 -9.694 114.440 1.00 33.11 153 VAL E CA 1
ATOM 8595 C C . VAL E 1 153 ? -0.058 -9.791 115.529 1.00 37.55 153 VAL E C 1
ATOM 8596 O O . VAL E 1 153 ? -0.351 -10.888 116.022 1.00 38.09 153 VAL E O 1
ATOM 8600 N N . GLY E 1 154 ? -0.605 -8.649 115.934 1.00 34.50 154 GLY E N 1
ATOM 8601 C CA . GLY E 1 154 ? -1.646 -8.606 116.957 1.00 35.50 154 GLY E CA 1
ATOM 8602 C C . GLY E 1 154 ? -2.955 -9.279 116.579 1.00 43.39 154 GLY E C 1
ATOM 8603 O O . GLY E 1 154 ? -3.232 -9.538 115.398 1.00 44.02 154 GLY E O 1
ATOM 8604 N N . GLU E 1 155 ? -3.780 -9.561 117.587 1.00 43.31 155 GLU E N 1
ATOM 8605 C CA . GLU E 1 155 ? -5.090 -10.159 117.371 1.00 45.75 155 GLU E CA 1
ATOM 8606 C C . GLU E 1 155 ? -6.000 -9.177 116.633 1.00 51.20 155 GLU E C 1
ATOM 8607 O O . GLU E 1 155 ? -5.868 -7.960 116.797 1.00 49.24 155 GLU E O 1
ATOM 8613 N N . HIS E 1 156 ? -6.875 -9.714 115.771 1.00 50.08 156 HIS E N 1
ATOM 8614 C CA . HIS E 1 156 ? -7.807 -8.913 114.991 1.00 50.46 156 HIS E CA 1
ATOM 8615 C C . HIS E 1 156 ? -8.977 -9.758 114.523 1.00 58.03 156 HIS E C 1
ATOM 8616 O O . HIS E 1 156 ? -8.876 -10.988 114.439 1.00 55.93 156 HIS E O 1
ATOM 8623 N N . THR E 1 157 ? -10.072 -9.071 114.175 1.00 60.95 157 THR E N 1
ATOM 8624 C CA . THR E 1 157 ? -11.258 -9.661 113.572 1.00 64.24 157 THR E CA 1
ATOM 8625 C C . THR E 1 157 ? -10.906 -9.801 112.083 1.00 74.00 157 THR E C 1
ATOM 8626 O O . THR E 1 157 ? -10.231 -8.925 111.521 1.00 71.44 157 THR E O 1
ATOM 8630 N N . ASP E 1 158 ? -11.208 -10.979 111.506 1.00 77.20 158 ASP E N 1
ATOM 8631 C CA . ASP E 1 158 ? -10.894 -11.278 110.106 1.00 78.68 158 ASP E CA 1
ATOM 8632 C C . ASP E 1 158 ? -11.745 -10.423 109.178 1.00 85.35 158 ASP E C 1
ATOM 8633 O O . ASP E 1 158 ? -11.209 -9.767 108.281 1.00 84.79 158 ASP E O 1
ATOM 8638 N N . GLU E 1 159 ? -13.063 -10.399 109.428 1.00 84.13 159 GLU E N 1
ATOM 8639 C CA . GLU E 1 159 ? -14.006 -9.623 108.644 1.00 84.55 159 GLU E CA 1
ATOM 8640 C C . GLU E 1 159 ? -13.917 -8.162 109.054 1.00 88.34 159 GLU E C 1
ATOM 8641 O O . GLU E 1 159 ? -14.047 -7.829 110.236 1.00 87.45 159 GLU E O 1
ATOM 8647 N N . PHE E 1 160 ? -13.657 -7.299 108.069 1.00 86.05 160 PHE E N 1
ATOM 8648 C CA . PHE E 1 160 ? -13.561 -5.857 108.259 1.00 86.54 160 PHE E CA 1
ATOM 8649 C C . PHE E 1 160 ? -13.879 -5.073 106.960 1.00 91.37 160 PHE E C 1
ATOM 8650 O O . PHE E 1 160 ? -13.626 -5.572 105.852 1.00 88.50 160 PHE E O 1
ATOM 8658 N N . PRO E 1 161 ? -14.382 -3.820 107.081 1.00 91.26 161 PRO E N 1
ATOM 8659 C CA . PRO E 1 161 ? -14.674 -3.053 105.871 1.00 92.03 161 PRO E CA 1
ATOM 8660 C C . PRO E 1 161 ? -13.467 -2.327 105.280 1.00 96.72 161 PRO E C 1
ATOM 8661 O O . PRO E 1 161 ? -12.853 -1.445 105.902 1.00 94.70 161 PRO E O 1
ATOM 8665 N N . GLU E 1 162 ? -13.142 -2.723 104.050 1.00 95.48 162 GLU E N 1
ATOM 8666 C CA . GLU E 1 162 ? -12.106 -2.115 103.232 1.00 95.05 162 GLU E CA 1
ATOM 8667 C C . GLU E 1 162 ? -12.852 -1.004 102.470 1.00 102.70 162 GLU E C 1
ATOM 8668 O O . GLU E 1 162 ? -13.570 -1.292 101.504 1.00 102.85 162 GLU E O 1
ATOM 8674 N N . LEU E 1 163 ? -12.766 0.242 102.974 1.00 101.54 163 LEU E N 1
ATOM 8675 C CA . LEU E 1 163 ? -13.449 1.387 102.367 1.00 103.14 163 LEU E CA 1
ATOM 8676 C C . LEU E 1 163 ? -12.519 2.321 101.566 1.00 109.31 163 LEU E C 1
ATOM 8677 O O . LEU E 1 163 ? -11.319 2.407 101.854 1.00 108.73 163 LEU E O 1
ATOM 8682 N N . ASP E 1 164 ? -13.085 2.992 100.542 1.00 107.39 164 ASP E N 1
ATOM 8683 C CA . ASP E 1 164 ? -12.397 3.918 99.638 1.00 106.61 164 ASP E CA 1
ATOM 8684 C C . ASP E 1 164 ? -11.867 5.123 100.419 1.00 108.59 164 ASP E C 1
ATOM 8685 O O . ASP E 1 164 ? -12.627 5.772 101.144 1.00 109.29 164 ASP E O 1
ATOM 8690 N N . GLN E 1 165 ? -10.564 5.403 100.286 1.00 102.09 165 GLN E N 1
ATOM 8691 C CA . GLN E 1 165 ? -9.943 6.535 100.967 1.00 100.49 165 GLN E CA 1
ATOM 8692 C C . GLN E 1 165 ? -9.668 7.706 100.004 1.00 103.30 165 GLN E C 1
ATOM 8693 O O . GLN E 1 165 ? -9.563 7.498 98.786 1.00 102.76 165 GLN E O 1
ATOM 8699 N N . ALA E 1 166 ? -9.574 8.940 100.560 1.00 98.63 166 ALA E N 1
ATOM 8700 C CA . ALA E 1 166 ? -9.280 10.179 99.820 1.00 97.38 166 ALA E CA 1
ATOM 8701 C C . ALA E 1 166 ? -7.915 10.070 99.115 1.00 98.54 166 ALA E C 1
ATOM 8702 O O . ALA E 1 166 ? -6.979 9.538 99.731 1.00 98.41 166 ALA E O 1
ATOM 8704 N N . PRO E 1 167 ? -7.772 10.546 97.839 1.00 91.94 167 PRO E N 1
ATOM 8705 C CA . PRO E 1 167 ? -6.459 10.456 97.160 1.00 88.79 167 PRO E CA 1
ATOM 8706 C C . PRO E 1 167 ? -5.315 11.099 97.948 1.00 84.84 167 PRO E C 1
ATOM 8707 O O . PRO E 1 167 ? -5.531 11.960 98.820 1.00 83.08 167 PRO E O 1
ATOM 8711 N N . VAL E 1 168 ? -4.099 10.624 97.676 1.00 76.54 168 VAL E N 1
ATOM 8712 C CA . VAL E 1 168 ? -2.896 11.042 98.392 1.00 73.64 168 VAL E CA 1
ATOM 8713 C C . VAL E 1 168 ? -2.099 12.088 97.617 1.00 74.30 168 VAL E C 1
ATOM 8714 O O . VAL E 1 168 ? -1.773 11.880 96.436 1.00 73.03 168 VAL E O 1
ATOM 8718 N N . ALA E 1 169 ? -1.758 13.198 98.301 1.00 69.02 169 ALA E N 1
ATOM 8719 C CA . ALA E 1 169 ? -0.932 14.263 97.714 1.00 68.34 169 ALA E CA 1
ATOM 8720 C C . ALA E 1 169 ? 0.487 13.725 97.478 1.00 66.98 169 ALA E C 1
ATOM 8721 O O . ALA E 1 169 ? 1.064 13.088 98.385 1.00 64.80 169 ALA E O 1
ATOM 8723 N N . ALA E 1 170 ? 1.018 13.946 96.239 1.00 59.46 170 ALA E N 1
ATOM 8724 C CA . ALA E 1 170 ? 2.354 13.501 95.834 1.00 55.61 170 ALA E CA 1
ATOM 8725 C C . ALA E 1 170 ? 3.411 14.203 96.684 1.00 52.11 170 ALA E C 1
ATOM 8726 O O . ALA E 1 170 ? 3.167 15.284 97.240 1.00 53.93 170 ALA E O 1
ATOM 8728 N N . ILE E 1 171 ? 4.532 13.516 96.886 1.00 39.38 171 ILE E N 1
ATOM 8729 C CA . ILE E 1 171 ? 5.647 13.996 97.663 1.00 34.12 171 ILE E CA 1
ATOM 8730 C C . ILE E 1 171 ? 6.480 14.890 96.737 1.00 34.70 171 ILE E C 1
ATOM 8731 O O . ILE E 1 171 ? 6.734 14.514 95.584 1.00 32.20 171 ILE E O 1
ATOM 8736 N N . ALA E 1 172 ? 6.932 16.055 97.254 1.00 30.85 172 ALA E N 1
ATOM 8737 C CA . ALA E 1 172 ? 7.809 16.967 96.518 1.00 30.30 172 ALA E CA 1
ATOM 8738 C C . ALA E 1 172 ? 9.103 16.236 96.061 1.00 37.79 172 ALA E C 1
ATOM 8739 O O . ALA E 1 172 ? 9.785 15.628 96.890 1.00 37.57 172 ALA E O 1
ATOM 8741 N N . GLU E 1 173 ? 9.397 16.250 94.750 1.00 37.50 173 GLU E N 1
ATOM 8742 C CA . GLU E 1 173 ? 10.597 15.612 94.192 1.00 39.13 173 GLU E CA 1
ATOM 8743 C C . GLU E 1 173 ? 11.823 16.535 94.262 1.00 44.05 173 GLU E C 1
ATOM 8744 O O . GLU E 1 173 ? 12.945 16.075 94.520 1.00 42.00 173 GLU E O 1
ATOM 8750 N N . ASP E 1 174 ? 11.600 17.830 93.977 1.00 42.63 174 ASP E N 1
ATOM 8751 C CA . ASP E 1 174 ? 12.630 18.862 93.854 1.00 43.75 174 ASP E CA 1
ATOM 8752 C C . ASP E 1 174 ? 12.667 19.724 95.118 1.00 43.12 174 ASP E C 1
ATOM 8753 O O . ASP E 1 174 ? 12.907 19.201 96.203 1.00 42.49 174 ASP E O 1
ATOM 8758 N N . VAL E 1 175 ? 12.425 21.038 94.970 1.00 36.07 175 VAL E N 1
ATOM 8759 C CA . VAL E 1 175 ? 12.394 22.015 96.049 1.00 33.98 175 VAL E CA 1
ATOM 8760 C C . VAL E 1 175 ? 11.187 21.748 96.954 1.00 37.66 175 VAL E C 1
ATOM 8761 O O . VAL E 1 175 ? 10.073 21.516 96.475 1.00 38.83 175 VAL E O 1
ATOM 8765 N N . VAL E 1 176 ? 11.436 21.736 98.261 1.00 31.98 176 VAL E N 1
ATOM 8766 C CA . VAL E 1 176 ? 10.415 21.593 99.290 1.00 30.94 176 VAL E CA 1
ATOM 8767 C C . VAL E 1 176 ? 10.254 22.994 99.888 1.00 33.87 176 VAL E C 1
ATOM 8768 O O . VAL E 1 176 ? 11.242 23.641 100.258 1.00 32.78 176 VAL E O 1
ATOM 8772 N N . GLU E 1 177 ? 9.009 23.482 99.887 1.00 32.10 177 GLU E N 1
ATOM 8773 C CA . GLU E 1 177 ? 8.627 24.815 100.355 1.00 32.27 177 GLU E CA 1
ATOM 8774 C C . GLU E 1 177 ? 7.863 24.641 101.636 1.00 36.16 177 GLU E C 1
ATOM 8775 O O . GLU E 1 177 ? 6.906 23.883 101.676 1.00 36.77 177 GLU E O 1
ATOM 8781 N N . LEU E 1 178 ? 8.336 25.275 102.709 1.00 31.73 178 LEU E N 1
ATOM 8782 C CA . LEU E 1 178 ? 7.742 25.120 104.036 1.00 29.34 178 LEU E CA 1
ATOM 8783 C C . LEU E 1 178 ? 7.373 26.444 104.645 1.00 30.16 178 LEU E C 1
ATOM 8784 O O . LEU E 1 178 ? 8.131 27.408 104.536 1.00 30.29 178 LEU E O 1
ATOM 8789 N N . GLN E 1 179 ? 6.207 26.482 105.288 1.00 26.13 179 GLN E N 1
ATOM 8790 C CA . GLN E 1 179 ? 5.710 27.649 106.017 1.00 26.54 179 GLN E CA 1
ATOM 8791 C C . GLN E 1 179 ? 6.225 27.567 107.461 1.00 29.53 179 GLN E C 1
ATOM 8792 O O . GLN E 1 179 ? 6.245 26.497 108.077 1.00 26.51 179 GLN E O 1
ATOM 8798 N N . VAL E 1 180 ? 6.736 28.699 107.943 1.00 27.65 180 VAL E N 1
ATOM 8799 C CA . VAL E 1 180 ? 7.381 28.811 109.233 1.00 27.49 180 VAL E CA 1
ATOM 8800 C C . VAL E 1 180 ? 6.769 29.927 110.054 1.00 33.78 180 VAL E C 1
ATOM 8801 O O . VAL E 1 180 ? 6.680 31.066 109.595 1.00 36.79 180 VAL E O 1
ATOM 8805 N N . VAL E 1 181 ? 6.385 29.608 111.282 1.00 28.95 181 VAL E N 1
ATOM 8806 C CA . VAL E 1 181 ? 5.880 30.598 112.237 1.00 29.46 181 VAL E CA 1
ATOM 8807 C C . VAL E 1 181 ? 7.154 31.266 112.836 1.00 33.68 181 VAL E C 1
ATOM 8808 O O . VAL E 1 181 ? 7.992 30.564 113.416 1.00 31.92 181 VAL E O 1
ATOM 8812 N N . PRO E 1 182 ? 7.330 32.590 112.670 1.00 30.45 182 PRO E N 1
ATOM 8813 C CA . PRO E 1 182 ? 8.546 33.237 113.196 1.00 30.77 182 PRO E CA 1
ATOM 8814 C C . PRO E 1 182 ? 8.660 33.183 114.715 1.00 36.15 182 PRO E C 1
ATOM 8815 O O . PRO E 1 182 ? 7.649 33.249 115.398 1.00 37.36 182 PRO E O 1
ATOM 8819 N N . GLY E 1 183 ? 9.882 33.044 115.222 1.00 33.30 183 GLY E N 1
ATOM 8820 C CA . GLY E 1 183 ? 10.141 33.016 116.649 1.00 33.96 183 GLY E CA 1
ATOM 8821 C C . GLY E 1 183 ? 10.155 31.650 117.301 1.00 40.01 183 GLY E C 1
ATOM 8822 O O . GLY E 1 183 ? 9.998 30.627 116.630 1.00 39.21 183 GLY E O 1
ATOM 8823 N N . PRO E 1 184 ? 10.351 31.596 118.640 1.00 37.71 184 PRO E N 1
ATOM 8824 C CA . PRO E 1 184 ? 10.429 32.726 119.597 1.00 37.75 184 PRO E CA 1
ATOM 8825 C C . PRO E 1 184 ? 11.720 33.538 119.683 1.00 40.53 184 PRO E C 1
ATOM 8826 O O . PRO E 1 184 ? 11.663 34.647 120.210 1.00 39.01 184 PRO E O 1
ATOM 8830 N N . ARG E 1 185 ? 12.864 33.010 119.170 1.00 37.38 185 ARG E N 1
ATOM 8831 C CA . ARG E 1 185 ? 14.184 33.660 119.275 1.00 37.39 185 ARG E CA 1
ATOM 8832 C C . ARG E 1 185 ? 14.727 34.282 118.001 1.00 41.55 185 ARG E C 1
ATOM 8833 O O . ARG E 1 185 ? 15.948 34.367 117.851 1.00 38.84 185 ARG E O 1
ATOM 8841 N N . ASP E 1 186 ? 13.853 34.750 117.104 1.00 40.30 186 ASP E N 1
ATOM 8842 C CA . ASP E 1 186 ? 14.299 35.406 115.873 1.00 41.37 186 ASP E CA 1
ATOM 8843 C C . ASP E 1 186 ? 15.114 36.704 116.156 1.00 47.03 186 ASP E C 1
ATOM 8844 O O . ASP E 1 186 ? 15.965 37.075 115.354 1.00 47.55 186 ASP E O 1
ATOM 8849 N N . ASP E 1 187 ? 14.894 37.323 117.332 1.00 44.91 187 ASP E N 1
ATOM 8850 C CA . ASP E 1 187 ? 15.569 38.526 117.838 1.00 47.30 187 ASP E CA 1
ATOM 8851 C C . ASP E 1 187 ? 17.064 38.290 118.149 1.00 50.86 187 ASP E C 1
ATOM 8852 O O . ASP E 1 187 ? 17.800 39.261 118.339 1.00 52.60 187 ASP E O 1
ATOM 8857 N N . TRP E 1 188 ? 17.497 37.019 118.225 1.00 44.55 188 TRP E N 1
ATOM 8858 C CA . TRP E 1 188 ? 18.882 36.615 118.474 1.00 44.79 188 TRP E CA 1
ATOM 8859 C C . TRP E 1 188 ? 19.796 36.767 117.256 1.00 45.09 188 TRP E C 1
ATOM 8860 O O . TRP E 1 188 ? 21.022 36.753 117.401 1.00 44.68 188 TRP E O 1
ATOM 8871 N N . PHE E 1 189 ? 19.200 36.841 116.056 1.00 37.97 189 PHE E N 1
ATOM 8872 C CA . PHE E 1 189 ? 19.942 36.887 114.798 1.00 36.43 189 PHE E CA 1
ATOM 8873 C C . PHE E 1 189 ? 20.045 38.248 114.181 1.00 42.15 189 PHE E C 1
ATOM 8874 O O . PHE E 1 189 ? 19.104 39.049 114.261 1.00 42.32 189 PHE E O 1
ATOM 8882 N N . VAL E 1 190 ? 21.205 38.510 113.577 1.00 39.96 190 VAL E N 1
ATOM 8883 C CA . VAL E 1 190 ? 21.515 39.771 112.905 1.00 42.20 190 VAL E CA 1
ATOM 8884 C C . VAL E 1 190 ? 20.502 40.031 111.766 1.00 47.75 190 VAL E C 1
ATOM 8885 O O . VAL E 1 190 ? 19.932 41.127 111.666 1.00 49.13 190 VAL E O 1
ATOM 8889 N N . ASP E 1 191 ? 20.288 39.007 110.919 1.00 42.28 191 ASP E N 1
ATOM 8890 C CA . ASP E 1 191 ? 19.366 39.081 109.809 1.00 40.61 191 ASP E CA 1
ATOM 8891 C C . ASP E 1 191 ? 18.539 37.801 109.726 1.00 43.12 191 ASP E C 1
ATOM 8892 O O . ASP E 1 191 ? 18.893 36.895 108.958 1.00 44.29 191 ASP E O 1
ATOM 8897 N N . PRO E 1 192 ? 17.423 37.699 110.491 1.00 36.74 192 PRO E N 1
ATOM 8898 C CA . PRO E 1 192 ? 16.606 36.477 110.425 1.00 35.15 192 PRO E CA 1
ATOM 8899 C C . PRO E 1 192 ? 15.955 36.191 109.065 1.00 37.09 192 PRO E C 1
ATOM 8900 O O . PRO E 1 192 ? 15.676 35.030 108.773 1.00 34.92 192 PRO E O 1
ATOM 8904 N N . ASP E 1 193 ? 15.784 37.216 108.202 1.00 34.80 193 ASP E N 1
ATOM 8905 C CA . ASP E 1 193 ? 15.198 36.998 106.863 1.00 33.22 193 ASP E CA 1
ATOM 8906 C C . ASP E 1 193 ? 16.048 36.132 105.929 1.00 34.91 193 ASP E C 1
ATOM 8907 O O . ASP E 1 193 ? 15.511 35.589 104.975 1.00 33.15 193 ASP E O 1
ATOM 8912 N N . ILE E 1 194 ? 17.353 35.930 106.253 1.00 31.90 194 ILE E N 1
ATOM 8913 C CA . ILE E 1 194 ? 18.240 35.001 105.538 1.00 30.79 194 ILE E CA 1
ATOM 8914 C C . ILE E 1 194 ? 17.563 33.614 105.522 1.00 31.66 194 ILE E C 1
ATOM 8915 O O . ILE E 1 194 ? 17.649 32.916 104.517 1.00 32.48 194 ILE E O 1
ATOM 8920 N N . LEU E 1 195 ? 16.890 33.226 106.616 1.00 25.38 195 LEU E N 1
ATOM 8921 C CA . LEU E 1 195 ? 16.184 31.954 106.717 1.00 24.27 195 LEU E CA 1
ATOM 8922 C C . LEU E 1 195 ? 15.209 31.737 105.550 1.00 29.60 195 LEU E C 1
ATOM 8923 O O . LEU E 1 195 ? 15.099 30.629 105.025 1.00 29.48 195 LEU E O 1
ATOM 8928 N N . VAL E 1 196 ? 14.492 32.793 105.168 1.00 27.22 196 VAL E N 1
ATOM 8929 C CA . VAL E 1 196 ? 13.459 32.756 104.133 1.00 26.95 196 VAL E CA 1
ATOM 8930 C C . VAL E 1 196 ? 13.898 33.248 102.763 1.00 34.28 196 VAL E C 1
ATOM 8931 O O . VAL E 1 196 ? 13.054 33.429 101.883 1.00 34.82 196 VAL E O 1
ATOM 8935 N N . ARG E 1 197 ? 15.215 33.453 102.583 1.00 32.36 197 ARG E N 1
ATOM 8936 C CA . ARG E 1 197 ? 15.812 33.975 101.355 1.00 34.34 197 ARG E CA 1
ATOM 8937 C C . ARG E 1 197 ? 17.009 33.111 100.904 1.00 40.47 197 ARG E C 1
ATOM 8938 O O . ARG E 1 197 ? 17.805 33.532 100.057 1.00 41.93 197 ARG E O 1
ATOM 8946 N N . THR E 1 198 ? 17.082 31.877 101.410 1.00 35.87 198 THR E N 1
ATOM 8947 C CA . THR E 1 198 ? 18.170 30.941 101.107 1.00 35.69 198 THR E CA 1
ATOM 8948 C C . THR E 1 198 ? 17.651 29.620 100.550 1.00 39.12 198 THR E C 1
ATOM 8949 O O . THR E 1 198 ? 16.582 29.136 100.957 1.00 36.81 198 THR E O 1
ATOM 8953 N N . ASN E 1 199 ? 18.432 29.033 99.635 1.00 36.61 199 ASN E N 1
ATOM 8954 C CA . ASN E 1 199 ? 18.154 27.693 99.124 1.00 36.52 199 ASN E CA 1
ATOM 8955 C C . ASN E 1 199 ? 18.964 26.759 100.017 1.00 40.07 199 ASN E C 1
ATOM 8956 O O . ASN E 1 199 ? 20.174 26.618 99.841 1.00 42.38 199 ASN E O 1
ATOM 8961 N N . TRP E 1 200 ? 18.313 26.203 101.024 1.00 33.36 200 TRP E N 1
ATOM 8962 C CA . TRP E 1 200 ? 18.959 25.344 102.002 1.00 31.29 200 TRP E CA 1
ATOM 8963 C C . TRP E 1 200 ? 19.143 23.936 101.460 1.00 34.87 200 TRP E C 1
ATOM 8964 O O . TRP E 1 200 ? 18.185 23.344 100.979 1.00 35.18 200 TRP E O 1
ATOM 8975 N N . LEU E 1 201 ? 20.353 23.381 101.579 1.00 31.08 201 LEU E N 1
ATOM 8976 C CA . LEU E 1 201 ? 20.622 22.015 101.147 1.00 30.91 201 LEU E CA 1
ATOM 8977 C C . LEU E 1 201 ? 20.524 21.053 102.345 1.00 32.76 201 LEU E C 1
ATOM 8978 O O . LEU E 1 201 ? 21.060 21.339 103.425 1.00 32.05 201 LEU E O 1
ATOM 8983 N N . VAL E 1 202 ? 19.842 19.917 102.145 1.00 26.58 202 VAL E N 1
ATOM 8984 C CA . VAL E 1 202 ? 19.658 18.905 103.175 1.00 25.37 202 VAL E CA 1
ATOM 8985 C C . VAL E 1 202 ? 20.854 17.957 103.139 1.00 29.21 202 VAL E C 1
ATOM 8986 O O . VAL E 1 202 ? 21.140 17.431 102.074 1.00 28.07 202 VAL E O 1
ATOM 8990 N N . THR E 1 203 ? 21.582 17.792 104.286 1.00 25.59 203 THR E N 1
ATOM 8991 C CA . THR E 1 203 ? 22.745 16.912 104.372 1.00 26.61 203 THR E CA 1
ATOM 8992 C C . THR E 1 203 ? 22.365 15.468 104.726 1.00 32.75 203 THR E C 1
ATOM 8993 O O . THR E 1 203 ? 21.292 15.210 105.281 1.00 31.12 203 THR E O 1
ATOM 8997 N N . ASN E 1 204 ? 23.297 14.545 104.442 1.00 31.23 204 ASN E N 1
ATOM 8998 C CA . ASN E 1 204 ? 23.228 13.119 104.763 1.00 32.24 204 ASN E CA 1
ATOM 8999 C C . ASN E 1 204 ? 23.308 12.866 106.304 1.00 36.12 204 ASN E C 1
ATOM 9000 O O . ASN E 1 204 ? 23.154 11.719 106.741 1.00 35.29 204 ASN E O 1
ATOM 9005 N N . ARG E 1 205 ? 23.581 13.915 107.115 1.00 32.89 205 ARG E N 1
ATOM 9006 C CA . ARG E 1 205 ? 23.637 13.780 108.578 1.00 32.69 205 ARG E CA 1
ATOM 9007 C C . ARG E 1 205 ? 22.242 13.917 109.205 1.00 34.57 205 ARG E C 1
ATOM 9008 O O . ARG E 1 205 ? 22.084 13.704 110.402 1.00 34.21 205 ARG E O 1
ATOM 9016 N N . SER E 1 206 ? 21.229 14.243 108.382 1.00 30.90 206 SER E N 1
ATOM 9017 C CA . SER E 1 206 ? 19.821 14.335 108.781 1.00 30.03 206 SER E CA 1
ATOM 9018 C C . SER E 1 206 ? 19.330 12.987 109.285 1.00 35.13 206 SER E C 1
ATOM 9019 O O . SER E 1 206 ? 19.694 11.949 108.742 1.00 36.49 206 SER E O 1
ATOM 9022 N N . ASP E 1 207 ? 18.585 13.010 110.369 1.00 30.17 207 ASP E N 1
ATOM 9023 C CA . ASP E 1 207 ? 18.034 11.814 110.983 1.00 29.67 207 ASP E CA 1
ATOM 9024 C C . ASP E 1 207 ? 16.756 12.230 111.688 1.00 34.59 207 ASP E C 1
ATOM 9025 O O . ASP E 1 207 ? 16.397 13.417 111.629 1.00 35.22 207 ASP E O 1
ATOM 9030 N N . ARG E 1 208 ? 16.117 11.282 112.412 1.00 29.08 208 ARG E N 1
ATOM 9031 C CA . ARG E 1 208 ? 14.889 11.511 113.176 1.00 27.82 208 ARG E CA 1
ATOM 9032 C C . ARG E 1 208 ? 15.091 12.518 114.320 1.00 29.73 208 ARG E C 1
ATOM 9033 O O . ARG E 1 208 ? 14.126 13.030 114.865 1.00 27.75 208 ARG E O 1
ATOM 9041 N N . VAL E 1 209 ? 16.345 12.806 114.672 1.00 27.63 209 VAL E N 1
ATOM 9042 C CA . VAL E 1 209 ? 16.654 13.796 115.707 1.00 28.16 209 VAL E CA 1
ATOM 9043 C C . VAL E 1 209 ? 16.493 15.184 115.056 1.00 30.44 209 VAL E C 1
ATOM 9044 O O . VAL E 1 209 ? 15.834 16.048 115.618 1.00 29.10 209 VAL E O 1
ATOM 9048 N N . GLY E 1 210 ? 16.961 15.320 113.826 1.00 26.51 210 GLY E N 1
ATOM 9049 C CA . GLY E 1 210 ? 16.785 16.568 113.102 1.00 26.56 210 GLY E CA 1
ATOM 9050 C C . GLY E 1 210 ? 17.348 16.582 111.699 1.00 30.42 210 GLY E C 1
ATOM 9051 O O . GLY E 1 210 ? 18.253 15.811 111.365 1.00 30.96 210 GLY E O 1
ATOM 9060 N N . ARG E 1 212 ? 19.463 18.425 108.928 1.00 28.48 212 ARG E N 1
ATOM 9061 C CA . ARG E 1 212 ? 20.539 19.416 108.887 1.00 29.43 212 ARG E CA 1
ATOM 9062 C C . ARG E 1 212 ? 20.543 20.140 107.576 1.00 34.84 212 ARG E C 1
ATOM 9063 O O . ARG E 1 212 ? 20.629 19.504 106.522 1.00 35.96 212 ARG E O 1
ATOM 9071 N N . LEU E 1 213 ? 20.445 21.475 107.632 1.00 30.72 213 LEU E N 1
ATOM 9072 C CA . LEU E 1 213 ? 20.473 22.309 106.443 1.00 30.51 213 LEU E CA 1
ATOM 9073 C C . LEU E 1 213 ? 21.781 23.077 106.365 1.00 36.46 213 LEU E C 1
ATOM 9074 O O . LEU E 1 213 ? 22.358 23.420 107.399 1.00 36.94 213 LEU E O 1
ATOM 9079 N N . VAL E 1 214 ? 22.277 23.308 105.148 1.00 33.55 214 VAL E N 1
ATOM 9080 C CA . VAL E 1 214 ? 23.494 24.081 104.919 1.00 33.77 214 VAL E CA 1
ATOM 9081 C C . VAL E 1 214 ? 23.209 25.135 103.879 1.00 37.07 214 VAL E C 1
ATOM 9082 O O . VAL E 1 214 ? 22.421 24.909 102.951 1.00 36.74 214 VAL E O 1
ATOM 9086 N N . GLY E 1 215 ? 23.832 26.280 104.081 1.00 34.36 215 GLY E N 1
ATOM 9087 C CA . GLY E 1 215 ? 23.732 27.463 103.242 1.00 35.77 215 GLY E CA 1
ATOM 9088 C C . GLY E 1 215 ? 24.370 28.618 103.975 1.00 46.10 215 GLY E C 1
ATOM 9089 O O . GLY E 1 215 ? 25.161 28.395 104.889 1.00 46.34 215 GLY E O 1
ATOM 9098 N N . PRO E 1 217 ? 25.287 30.994 106.556 1.00 46.63 217 PRO E N 1
ATOM 9099 C CA . PRO E 1 217 ? 25.040 30.908 108.010 1.00 45.37 217 PRO E CA 1
ATOM 9100 C C . PRO E 1 217 ? 24.290 32.101 108.597 1.00 50.68 217 PRO E C 1
ATOM 9101 O O . PRO E 1 217 ? 24.485 33.248 108.176 1.00 51.42 217 PRO E O 1
ATOM 9105 N N . LEU E 1 218 ? 23.405 31.810 109.564 1.00 46.14 218 LEU E N 1
ATOM 9106 C CA . LEU E 1 218 ? 22.660 32.810 110.319 1.00 45.63 218 LEU E CA 1
ATOM 9107 C C . LEU E 1 218 ? 23.592 33.293 111.444 1.00 50.39 218 LEU E C 1
ATOM 9108 O O . LEU E 1 218 ? 23.974 32.500 112.310 1.00 49.62 218 LEU E O 1
ATOM 9113 N N . GLU E 1 219 ? 23.974 34.563 111.440 1.00 48.56 219 GLU E N 1
ATOM 9114 C CA . GLU E 1 219 ? 24.841 35.001 112.526 1.00 49.17 219 GLU E CA 1
ATOM 9115 C C . GLU E 1 219 ? 24.072 35.510 113.743 1.00 49.59 219 GLU E C 1
ATOM 9116 O O . GLU E 1 219 ? 23.013 36.125 113.602 1.00 48.50 219 GLU E O 1
ATOM 9122 N N . TYR E 1 220 ? 24.602 35.219 114.942 1.00 44.32 220 TYR E N 1
ATOM 9123 C CA . TYR E 1 220 ? 24.048 35.690 116.218 1.00 43.65 220 TYR E CA 1
ATOM 9124 C C . TYR E 1 220 ? 24.424 37.171 116.417 1.00 46.98 220 TYR E C 1
ATOM 9125 O O . TYR E 1 220 ? 25.523 37.581 116.035 1.00 46.45 220 TYR E O 1
ATOM 9134 N N . ARG E 1 221 ? 23.543 37.951 117.074 1.00 44.43 221 ARG E N 1
ATOM 9135 C CA . ARG E 1 221 ? 23.793 39.357 117.421 1.00 45.07 221 ARG E CA 1
ATOM 9136 C C . ARG E 1 221 ? 24.857 39.362 118.527 1.00 50.21 221 ARG E C 1
ATOM 9137 O O . ARG E 1 221 ? 25.785 40.165 118.480 1.00 50.52 221 ARG E O 1
ATOM 9145 N N . ASN E 1 222 ? 24.719 38.439 119.505 1.00 47.32 222 ASN E N 1
ATOM 9146 C CA . ASN E 1 222 ? 25.635 38.261 120.634 1.00 49.22 222 ASN E CA 1
ATOM 9147 C C . ASN E 1 222 ? 26.133 36.810 120.611 1.00 54.12 222 ASN E C 1
ATOM 9148 O O . ASN E 1 222 ? 25.491 35.933 121.184 1.00 53.28 222 ASN E O 1
ATOM 9153 N N . PRO E 1 223 ? 27.246 36.528 119.889 1.00 52.17 223 PRO E N 1
ATOM 9154 C CA . PRO E 1 223 ? 27.692 35.124 119.721 1.00 51.83 223 PRO E CA 1
ATOM 9155 C C . PRO E 1 223 ? 28.043 34.323 120.976 1.00 58.31 223 PRO E C 1
ATOM 9156 O O . PRO E 1 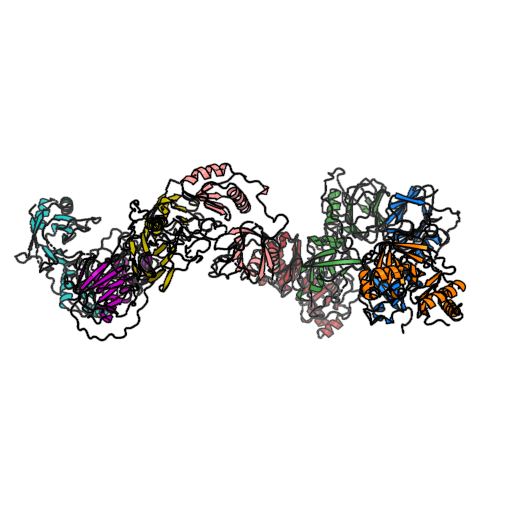223 ? 27.985 33.087 120.965 1.00 56.92 223 PRO E O 1
ATOM 9160 N N . ASP E 1 224 ? 28.391 35.020 122.046 1.00 58.61 224 ASP E N 1
ATOM 9161 C CA . ASP E 1 224 ? 28.758 34.398 123.315 1.00 61.10 224 ASP E CA 1
ATOM 9162 C C . ASP E 1 224 ? 27.565 34.238 124.265 1.00 67.08 224 ASP E C 1
ATOM 9163 O O . ASP E 1 224 ? 27.723 33.663 125.348 1.00 68.84 224 ASP E O 1
ATOM 9168 N N . ARG E 1 225 ? 26.370 34.718 123.854 1.00 61.83 225 ARG E N 1
ATOM 9169 C CA . ARG E 1 225 ? 25.140 34.618 124.649 1.00 60.17 225 ARG E CA 1
ATOM 9170 C C . ARG E 1 225 ? 24.660 33.170 124.732 1.00 62.18 225 ARG E C 1
ATOM 9171 O O . ARG E 1 225 ? 24.590 32.457 123.723 1.00 59.83 225 ARG E O 1
ATOM 9179 N N . GLN E 1 226 ? 24.381 32.732 125.954 1.00 60.23 226 GLN E N 1
ATOM 9180 C CA . GLN E 1 226 ? 23.927 31.373 126.206 1.00 59.03 226 GLN E CA 1
ATOM 9181 C C . GLN E 1 226 ? 22.446 31.388 126.517 1.00 59.02 226 GLN E C 1
ATOM 9182 O O . GLN E 1 226 ? 21.968 32.211 127.312 1.00 59.24 226 GLN E O 1
ATOM 9188 N N . LEU E 1 227 ? 21.718 30.513 125.837 1.00 50.99 227 LEU E N 1
ATOM 9189 C CA . LEU E 1 227 ? 20.288 30.385 126.036 1.00 48.54 227 LEU E CA 1
ATOM 9190 C C . LEU E 1 227 ? 20.086 29.305 127.094 1.00 46.85 227 LEU E C 1
ATOM 9191 O O . LEU E 1 227 ? 20.556 28.175 126.881 1.00 44.39 227 LEU E O 1
ATOM 9196 N N . PRO E 1 228 ? 19.348 29.585 128.204 1.00 41.09 228 PRO E N 1
ATOM 9197 C CA . PRO E 1 228 ? 19.023 28.492 129.144 1.00 40.30 228 PRO E CA 1
ATOM 9198 C C . PRO E 1 228 ? 18.148 27.485 128.389 1.00 43.57 228 PRO E C 1
ATOM 9199 O O . PRO E 1 228 ? 17.361 27.868 127.505 1.00 41.31 228 PRO E O 1
ATOM 9203 N N . SER E 1 229 ? 18.334 26.197 128.680 1.00 40.99 229 SER E N 1
ATOM 9204 C CA . SER E 1 229 ? 17.591 25.134 128.005 1.00 39.34 229 SER E CA 1
ATOM 9205 C C . SER E 1 229 ? 16.093 25.358 128.065 1.00 41.27 229 SER E C 1
ATOM 9206 O O . SER E 1 229 ? 15.575 25.823 129.084 1.00 40.80 229 SER E O 1
ATOM 9209 N N . GLU E 1 230 ? 15.413 25.095 126.939 1.00 37.04 230 GLU E N 1
ATOM 9210 C CA . GLU E 1 230 ? 13.966 25.238 126.820 1.00 35.82 230 GLU E CA 1
ATOM 9211 C C . GLU E 1 230 ? 13.324 24.136 126.010 1.00 38.68 230 GLU E C 1
ATOM 9212 O O . GLU E 1 230 ? 13.964 23.560 125.124 1.00 38.47 230 GLU E O 1
ATOM 9218 N N . GLY E 1 231 ? 12.066 23.848 126.336 1.00 33.82 231 GLY E N 1
ATOM 9219 C CA . GLY E 1 231 ? 11.250 22.861 125.644 1.00 31.94 231 GLY E CA 1
ATOM 9220 C C . GLY E 1 231 ? 11.225 23.114 124.151 1.00 34.91 231 GLY E C 1
ATOM 9221 O O . GLY E 1 231 ? 11.272 24.264 123.691 1.00 33.76 231 GLY E O 1
ATOM 9222 N N . ALA E 1 232 ? 11.255 22.029 123.387 1.00 30.66 232 ALA E N 1
ATOM 9223 C CA . ALA E 1 232 ? 11.264 22.106 121.938 1.00 30.02 232 ALA E CA 1
ATOM 9224 C C . ALA E 1 232 ? 10.143 21.219 121.388 1.00 37.22 232 ALA E C 1
ATOM 9225 O O . ALA E 1 232 ? 9.536 20.448 122.136 1.00 38.40 232 ALA E O 1
ATOM 9227 N N . THR E 1 233 ? 9.853 21.338 120.095 1.00 32.77 233 THR E N 1
ATOM 9228 C CA . THR E 1 233 ? 8.866 20.479 119.417 1.00 32.81 233 THR E CA 1
ATOM 9229 C C . THR E 1 233 ? 9.456 20.080 118.078 1.00 34.94 233 THR E C 1
ATOM 9230 O O . THR E 1 233 ? 10.379 20.741 117.580 1.00 34.18 233 THR E O 1
ATOM 9234 N N . ARG E 1 234 ? 8.877 19.062 117.448 1.00 31.34 234 ARG E N 1
ATOM 9235 C CA . ARG E 1 234 ? 9.329 18.744 116.118 1.00 31.29 234 ARG E CA 1
ATOM 9236 C C . ARG E 1 234 ? 8.884 19.898 115.188 1.00 33.00 234 ARG E C 1
ATOM 9237 O O . ARG E 1 234 ? 7.906 20.607 115.486 1.00 32.42 234 ARG E O 1
ATOM 9245 N N . GLY E 1 235 ? 9.695 20.159 114.168 1.00 26.89 235 GLY E N 1
ATOM 9246 C CA . GLY E 1 235 ? 9.453 21.268 113.267 1.00 26.13 235 GLY E CA 1
ATOM 9247 C C . GLY E 1 235 ? 10.104 22.553 113.743 1.00 29.75 235 GLY E C 1
ATOM 9248 O O . GLY E 1 235 ? 10.124 23.528 112.996 1.00 29.90 235 GLY E O 1
ATOM 9249 N N . ALA E 1 236 ? 10.629 22.584 114.976 1.00 27.30 236 ALA E N 1
ATOM 9250 C CA . ALA E 1 236 ? 11.314 23.773 115.458 1.00 28.52 236 ALA E CA 1
ATOM 9251 C C . ALA E 1 236 ? 12.652 23.895 114.741 1.00 32.25 236 ALA E C 1
ATOM 9252 O O . ALA E 1 236 ? 13.368 22.888 114.563 1.00 31.35 236 ALA E O 1
ATOM 9254 N N . ILE E 1 237 ? 12.968 25.132 114.308 1.00 27.34 237 ILE E N 1
ATOM 9255 C CA . ILE E 1 237 ? 14.219 25.419 113.621 1.00 26.77 237 ILE E CA 1
ATOM 9256 C C . ILE E 1 237 ? 15.244 26.013 114.590 1.00 30.83 237 ILE E C 1
ATOM 9257 O O . ILE E 1 237 ? 15.191 27.210 114.882 1.00 30.53 237 ILE E O 1
ATOM 9262 N N . GLN E 1 238 ? 16.168 25.160 115.082 1.00 26.76 238 GLN E N 1
ATOM 9263 C CA . GLN E 1 238 ? 17.249 25.554 115.988 1.00 27.82 238 GLN E CA 1
ATOM 9264 C C . GLN E 1 238 ? 18.372 26.119 115.162 1.00 34.22 238 GLN E C 1
ATOM 9265 O O . GLN E 1 238 ? 18.640 25.620 114.063 1.00 32.47 238 GLN E O 1
ATOM 9271 N N . VAL E 1 239 ? 19.095 27.103 115.723 1.00 33.27 239 VAL E N 1
ATOM 9272 C CA . VAL E 1 239 ? 20.257 27.644 115.044 1.00 32.89 239 VAL E CA 1
ATOM 9273 C C . VAL E 1 239 ? 21.476 27.510 115.944 1.00 38.70 239 VAL E C 1
ATOM 9274 O O . VAL E 1 239 ? 21.722 28.401 116.754 1.00 40.90 239 VAL E O 1
ATOM 9278 N N . PRO E 1 240 ? 22.261 26.409 115.793 1.00 34.89 240 PRO E N 1
ATOM 9279 C CA . PRO E 1 240 ? 23.495 26.246 116.589 1.00 34.98 240 PRO E CA 1
ATOM 9280 C C . PRO E 1 240 ? 24.522 27.350 116.288 1.00 41.13 240 PRO E C 1
ATOM 9281 O O . PRO E 1 240 ? 24.328 28.103 115.328 1.00 41.13 240 PRO E O 1
ATOM 9285 N N . PRO E 1 241 ? 25.613 27.481 117.079 1.00 38.77 241 PRO E N 1
ATOM 9286 C CA . PRO E 1 241 ? 26.584 28.562 116.828 1.00 39.36 241 PRO E CA 1
ATOM 9287 C C . PRO E 1 241 ? 27.175 28.672 115.422 1.00 43.70 241 PRO E C 1
ATOM 9288 O O . PRO E 1 241 ? 27.532 29.783 115.017 1.00 44.57 241 PRO E O 1
ATOM 9292 N N . ASN E 1 242 ? 27.255 27.549 114.663 1.00 39.46 242 ASN E N 1
ATOM 9293 C CA . ASN E 1 242 ? 27.776 27.558 113.283 1.00 39.26 242 ASN E CA 1
ATOM 9294 C C . ASN E 1 242 ? 26.830 28.271 112.270 1.00 42.45 242 ASN E C 1
ATOM 9295 O O . ASN E 1 242 ? 27.235 28.558 111.136 1.00 43.85 242 ASN E O 1
ATOM 9300 N N . GLY E 1 243 ? 25.589 28.522 112.690 1.00 36.51 243 GLY E N 1
ATOM 9301 C CA . GLY E 1 243 ? 24.586 29.222 111.896 1.00 35.88 243 GLY E CA 1
ATOM 9302 C C . GLY E 1 243 ? 23.838 28.368 110.894 1.00 38.49 243 GLY E C 1
ATOM 9303 O O . GLY E 1 243 ? 23.089 28.906 110.075 1.00 37.55 243 GLY E O 1
ATOM 9304 N N . PHE E 1 244 ? 24.036 27.039 110.936 1.00 34.65 244 PHE E N 1
ATOM 9305 C CA . PHE E 1 244 ? 23.356 26.127 110.005 1.00 33.54 244 PHE E CA 1
ATOM 9306 C C . PHE E 1 244 ? 22.110 25.593 110.693 1.00 36.16 244 PHE E C 1
ATOM 9307 O O . PHE E 1 244 ? 22.226 24.975 111.754 1.00 34.85 244 PHE E O 1
ATOM 9315 N N . PRO E 1 245 ? 20.911 25.921 110.164 1.00 30.95 245 PRO E N 1
ATOM 9316 C CA . PRO E 1 245 ? 19.673 25.490 110.827 1.00 30.25 245 PRO E CA 1
ATOM 9317 C C . PRO E 1 245 ? 19.465 23.996 110.834 1.00 34.18 245 PRO E C 1
ATOM 9318 O O . PRO E 1 245 ? 19.857 23.285 109.888 1.00 32.72 245 PRO E O 1
ATOM 9322 N N . VAL E 1 246 ? 18.810 23.537 111.912 1.00 30.10 246 VAL E N 1
ATOM 9323 C CA . VAL E 1 246 ? 18.433 22.148 112.128 1.00 29.97 246 VAL E CA 1
ATOM 9324 C C . VAL E 1 246 ? 16.946 22.148 112.415 1.00 33.74 246 VAL E C 1
ATOM 9325 O O . VAL E 1 246 ? 16.475 22.843 113.343 1.00 33.27 246 VAL E O 1
ATOM 9329 N N . ILE E 1 247 ? 16.197 21.419 111.590 1.00 28.08 247 ILE E N 1
ATOM 9330 C CA . ILE E 1 247 ? 14.759 21.325 111.801 1.00 26.97 247 ILE E CA 1
ATOM 9331 C C . ILE E 1 247 ? 14.532 20.061 112.610 1.00 31.43 247 ILE E C 1
ATOM 9332 O O . ILE E 1 247 ? 14.852 18.971 112.135 1.00 30.48 247 ILE E O 1
ATOM 9337 N N . LEU E 1 248 ? 14.015 20.215 113.847 1.00 28.41 248 LEU E N 1
ATOM 9338 C CA . LEU E 1 248 ? 13.789 19.090 114.755 1.00 27.85 248 LEU E CA 1
ATOM 9339 C C . LEU E 1 248 ? 12.793 18.056 114.268 1.00 30.33 248 LEU E C 1
ATOM 9340 O O . LEU E 1 248 ? 11.691 18.405 113.828 1.00 28.05 248 LEU E O 1
ATOM 9345 N N . GLY E 1 249 ? 13.208 16.793 114.372 1.00 25.96 249 GLY E N 1
ATOM 9346 C CA . GLY E 1 249 ? 12.400 15.634 114.020 1.00 23.72 249 GLY E CA 1
ATOM 9347 C C . GLY E 1 249 ? 11.700 15.047 115.227 1.00 31.83 249 GLY E C 1
ATOM 9348 O O . GLY E 1 249 ? 11.739 15.634 116.324 1.00 32.25 249 GLY E O 1
ATOM 9349 N N . PRO E 1 250 ? 11.070 13.850 115.083 1.00 29.69 250 PRO E N 1
ATOM 9350 C CA . PRO E 1 250 ? 10.321 13.266 116.230 1.00 29.01 250 PRO E CA 1
ATOM 9351 C C . PRO E 1 250 ? 11.173 12.847 117.424 1.00 31.47 250 PRO E C 1
ATOM 9352 O O . PRO E 1 250 ? 10.635 12.737 118.541 1.00 32.15 250 PRO E O 1
ATOM 9356 N N . ASP E 1 251 ? 12.482 12.603 117.199 1.00 25.53 251 ASP E N 1
ATOM 9357 C CA . ASP E 1 251 ? 13.419 12.138 118.231 1.00 25.35 251 ASP E CA 1
ATOM 9358 C C . ASP E 1 251 ? 14.303 13.223 118.847 1.00 31.28 251 ASP E C 1
ATOM 9359 O O . ASP E 1 251 ? 15.294 12.917 119.533 1.00 30.81 251 ASP E O 1
ATOM 9364 N N . HIS E 1 252 ? 13.905 14.494 118.656 1.00 29.98 252 HIS E N 1
ATOM 9365 C CA . HIS E 1 252 ? 14.580 15.657 119.241 1.00 31.08 252 HIS E CA 1
ATOM 9366 C C . HIS E 1 252 ? 14.544 15.489 120.775 1.00 35.97 252 HIS E C 1
ATOM 9367 O O . HIS E 1 252 ? 13.535 15.009 121.280 1.00 35.57 252 HIS E O 1
ATOM 9374 N N . PRO E 1 253 ? 15.566 15.866 121.565 1.00 33.91 253 PRO E N 1
ATOM 9375 C CA . PRO E 1 253 ? 15.408 15.791 123.034 1.00 34.04 253 PRO E CA 1
ATOM 9376 C C . PRO E 1 253 ? 14.309 16.763 123.529 1.00 38.69 253 PRO E C 1
ATOM 9377 O O . PRO E 1 253 ? 13.982 17.723 122.806 1.00 39.98 253 PRO E O 1
ATOM 9381 N N . VAL E 1 254 ? 13.690 16.500 124.713 1.00 34.05 254 VAL E N 1
ATOM 9382 C CA . VAL E 1 254 ? 12.595 17.341 125.235 1.00 34.67 254 VAL E CA 1
ATOM 9383 C C . VAL E 1 254 ? 12.947 18.798 125.324 1.00 38.89 254 VAL E C 1
ATOM 9384 O O . VAL E 1 254 ? 12.081 19.629 125.068 1.00 40.47 254 VAL E O 1
ATOM 9388 N N . THR E 1 255 ? 14.199 19.109 125.722 1.00 32.80 255 THR E N 1
ATOM 9389 C CA . THR E 1 255 ? 14.689 20.467 125.803 1.00 33.06 255 THR E CA 1
ATOM 9390 C C . THR E 1 255 ? 15.925 20.614 124.952 1.00 39.20 255 THR E C 1
ATOM 9391 O O . THR E 1 255 ? 16.677 19.647 124.776 1.00 40.70 255 THR E O 1
ATOM 9395 N N . GLY E 1 256 ? 16.148 21.830 124.474 1.00 35.92 256 GLY E N 1
ATOM 9396 C CA . GLY E 1 256 ? 17.314 22.188 123.682 1.00 35.04 256 GLY E CA 1
ATOM 9397 C C . GLY E 1 256 ? 17.940 23.470 124.173 1.00 38.13 256 GLY E C 1
ATOM 9398 O O . GLY E 1 256 ? 17.256 24.301 124.793 1.00 36.32 256 GLY E O 1
ATOM 9399 N N . GLY E 1 257 ? 19.226 23.643 123.871 1.00 36.39 257 GLY E N 1
ATOM 9400 C CA . GLY E 1 257 ? 19.984 24.832 124.272 1.00 37.19 257 GLY E CA 1
ATOM 9401 C C . GLY E 1 257 ? 20.250 25.855 123.183 1.00 41.63 257 GLY E C 1
ATOM 9402 O O . GLY E 1 257 ? 20.938 26.849 123.429 1.00 42.44 257 GLY E O 1
ATOM 9403 N N . TYR E 1 258 ? 19.730 25.611 121.969 1.00 37.69 258 TYR E N 1
ATOM 9404 C CA . TYR E 1 258 ? 19.922 26.505 120.835 1.00 37.67 258 TYR E CA 1
ATOM 9405 C C . TYR E 1 258 ? 18.732 27.419 120.582 1.00 38.40 258 TYR E C 1
ATOM 9406 O O . TYR E 1 258 ? 17.590 26.960 120.644 1.00 35.31 258 TYR E O 1
ATOM 9415 N N . PRO E 1 259 ? 18.968 28.708 120.257 1.00 35.93 259 PRO E N 1
ATOM 9416 C CA . PRO E 1 259 ? 17.828 29.592 119.935 1.00 35.01 259 PRO E CA 1
ATOM 9417 C C . PRO E 1 259 ? 17.019 29.061 118.730 1.00 37.08 259 PRO E C 1
ATOM 9418 O O . PRO E 1 259 ? 17.593 28.611 117.740 1.00 35.97 259 PRO E O 1
ATOM 9422 N N . VAL E 1 260 ? 15.687 29.063 118.854 1.00 32.51 260 VAL E N 1
ATOM 9423 C CA . VAL E 1 260 ? 14.761 28.650 117.802 1.00 29.36 260 VAL E CA 1
ATOM 9424 C C . VAL E 1 260 ? 14.322 29.910 117.019 1.00 33.10 260 VAL E C 1
ATOM 9425 O O . VAL E 1 260 ? 13.732 30.811 117.599 1.00 33.95 260 VAL E O 1
ATOM 9429 N N . ILE E 1 261 ? 14.684 29.991 115.733 1.00 29.06 261 ILE E N 1
ATOM 9430 C CA . ILE E 1 261 ? 14.383 31.126 114.842 1.00 28.24 261 ILE E CA 1
ATOM 9431 C C . ILE E 1 261 ? 12.917 31.135 114.364 1.00 32.01 261 ILE E C 1
ATOM 9432 O O . ILE E 1 261 ? 12.327 32.211 114.166 1.00 30.88 261 ILE E O 1
ATOM 9437 N N . GLY E 1 262 ? 12.369 29.935 114.189 1.00 27.18 262 GLY E N 1
ATOM 9438 C CA . GLY E 1 262 ? 11.008 29.711 113.731 1.00 25.80 262 GLY E CA 1
ATOM 9439 C C . GLY E 1 262 ? 10.601 28.269 113.882 1.00 29.66 262 GLY E C 1
ATOM 9440 O O . GLY E 1 262 ? 11.441 27.399 114.146 1.00 28.57 262 GLY E O 1
ATOM 9441 N N . VAL E 1 263 ? 9.301 28.000 113.744 1.00 27.21 263 VAL E N 1
ATOM 9442 C CA . VAL E 1 263 ? 8.770 26.638 113.886 1.00 26.24 263 VAL E CA 1
ATOM 9443 C C . VAL E 1 263 ? 7.875 26.353 112.682 1.00 28.41 263 VAL E C 1
ATOM 9444 O O . VAL E 1 263 ? 6.957 27.121 112.385 1.00 26.09 263 VAL E O 1
ATOM 9448 N N . VAL E 1 264 ? 8.124 25.242 112.000 1.00 26.35 264 VAL E N 1
ATOM 9449 C CA . VAL E 1 264 ? 7.327 24.815 110.837 1.00 25.10 264 VAL E CA 1
ATOM 9450 C C . VAL E 1 264 ? 5.864 24.630 111.284 1.00 30.30 264 VAL E C 1
ATOM 9451 O O . VAL E 1 264 ? 5.627 24.101 112.379 1.00 28.81 264 VAL E O 1
ATOM 9455 N N . THR E 1 265 ? 4.894 25.136 110.468 1.00 28.53 265 THR E N 1
ATOM 9456 C CA . THR E 1 265 ? 3.455 25.039 110.724 1.00 28.94 265 THR E CA 1
ATOM 9457 C C . THR E 1 265 ? 3.067 23.561 110.747 1.00 36.10 265 THR E C 1
ATOM 9458 O O . THR E 1 265 ? 3.685 22.755 110.031 1.00 35.52 265 THR E O 1
ATOM 9462 N N . GLU E 1 266 ? 2.056 23.212 111.574 1.00 34.06 266 GLU E N 1
ATOM 9463 C CA . GLU E 1 266 ? 1.541 21.858 111.756 1.00 33.21 266 GLU E CA 1
ATOM 9464 C C . GLU E 1 266 ? 1.276 21.140 110.437 1.00 36.08 266 GLU E C 1
ATOM 9465 O O . GLU E 1 266 ? 1.677 19.987 110.272 1.00 35.34 266 GLU E O 1
ATOM 9471 N N . GLU E 1 267 ? 0.602 21.829 109.513 1.00 33.49 267 GLU E N 1
ATOM 9472 C CA . GLU E 1 267 ? 0.231 21.344 108.188 1.00 32.93 267 GLU E CA 1
ATOM 9473 C C . GLU E 1 267 ? 1.459 20.925 107.380 1.00 34.13 267 GLU E C 1
ATOM 9474 O O . GLU E 1 267 ? 1.369 19.960 106.626 1.00 34.58 267 GLU E O 1
ATOM 9480 N N . ASP E 1 268 ? 2.591 21.642 107.532 1.00 29.33 268 ASP E N 1
ATOM 9481 C CA . ASP E 1 268 ? 3.823 21.357 106.799 1.00 29.46 268 ASP E CA 1
ATOM 9482 C C . ASP E 1 268 ? 4.790 20.411 107.517 1.00 34.15 268 ASP E C 1
ATOM 9483 O O . ASP E 1 268 ? 5.791 20.035 106.931 1.00 32.66 268 ASP E O 1
ATOM 9488 N N . ILE E 1 269 ? 4.484 20.006 108.749 1.00 33.60 269 ILE E N 1
ATOM 9489 C CA . ILE E 1 269 ? 5.356 19.145 109.551 1.00 33.77 269 ILE E CA 1
ATOM 9490 C C . ILE E 1 269 ? 5.636 17.745 108.988 1.00 36.74 269 ILE E C 1
ATOM 9491 O O . ILE E 1 269 ? 6.791 17.372 108.935 1.00 36.76 269 ILE E O 1
ATOM 9496 N N . ASP E 1 270 ? 4.621 16.988 108.560 1.00 33.38 270 ASP E N 1
ATOM 9497 C CA . ASP E 1 270 ? 4.823 15.651 107.966 1.00 32.22 270 ASP E CA 1
ATOM 9498 C C . ASP E 1 270 ? 5.652 15.649 106.671 1.00 36.30 270 ASP E C 1
ATOM 9499 O O . ASP E 1 270 ? 6.351 14.663 106.393 1.00 35.62 270 ASP E O 1
ATOM 9504 N N . LYS E 1 271 ? 5.639 16.778 105.928 1.00 33.04 271 LYS E N 1
ATOM 9505 C CA . LYS E 1 271 ? 6.470 16.962 104.724 1.00 31.85 271 LYS E CA 1
ATOM 9506 C C . LYS E 1 271 ? 7.959 16.788 105.063 1.00 31.62 271 LYS E C 1
ATOM 9507 O O . LYS E 1 271 ? 8.740 16.418 104.196 1.00 32.09 271 LYS E O 1
ATOM 9513 N N . LEU E 1 272 ? 8.343 17.073 106.296 1.00 25.51 272 LEU E N 1
ATOM 9514 C CA . LEU E 1 272 ? 9.738 16.961 106.780 1.00 25.26 272 LEU E CA 1
ATOM 9515 C C . LEU E 1 272 ? 10.236 15.509 106.763 1.00 30.07 272 LEU E C 1
ATOM 9516 O O . LEU E 1 272 ? 11.416 15.272 106.499 1.00 31.02 272 LEU E O 1
ATOM 9521 N N . GLY E 1 273 ? 9.335 14.557 107.029 1.00 24.43 273 GLY E N 1
ATOM 9522 C CA . GLY E 1 273 ? 9.665 13.139 107.056 1.00 24.13 273 GLY E CA 1
ATOM 9523 C C . GLY E 1 273 ? 9.919 12.535 105.688 1.00 28.88 273 GLY E C 1
ATOM 9524 O O . GLY E 1 273 ? 10.368 11.387 105.592 1.00 30.21 273 GLY E O 1
ATOM 9525 N N . GLN E 1 274 ? 9.685 13.324 104.625 1.00 22.75 274 GLN E N 1
ATOM 9526 C CA . GLN E 1 274 ? 9.819 12.889 103.234 1.00 22.24 274 GLN E CA 1
ATOM 9527 C C . GLN E 1 274 ? 10.919 13.608 102.434 1.00 25.67 274 GLN E C 1
ATOM 9528 O O . GLN E 1 274 ? 10.994 13.439 101.220 1.00 24.61 274 GLN E O 1
ATOM 9534 N N . VAL E 1 275 ? 11.713 14.442 103.095 1.00 21.87 275 VAL E N 1
ATOM 9535 C CA . VAL E 1 275 ? 12.787 15.189 102.429 1.00 22.84 275 VAL E CA 1
ATOM 9536 C C . VAL E 1 275 ? 14.019 14.308 102.425 1.00 28.61 275 VAL E C 1
ATOM 9537 O O . VAL E 1 275 ? 14.431 13.781 103.472 1.00 27.25 275 VAL E O 1
ATOM 9541 N N . ARG E 1 276 ? 14.577 14.109 101.227 1.00 26.22 276 ARG E N 1
ATOM 9542 C CA . ARG E 1 276 ? 15.742 13.272 101.008 1.00 24.98 276 ARG E CA 1
ATOM 9543 C C . ARG E 1 276 ? 17.029 14.098 101.096 1.00 31.32 276 ARG E C 1
ATOM 9544 O O . ARG E 1 276 ? 17.031 15.242 100.620 1.00 32.70 276 ARG E O 1
ATOM 9552 N N . PRO E 1 277 ? 18.169 13.525 101.582 1.00 27.87 277 PRO E N 1
ATOM 9553 C CA . PRO E 1 277 ? 19.441 14.276 101.520 1.00 27.22 277 PRO E CA 1
ATOM 9554 C C . PRO E 1 277 ? 19.756 14.702 100.080 1.00 30.33 277 PRO E C 1
ATOM 9555 O O . PRO E 1 277 ? 19.458 13.957 99.121 1.00 29.90 277 PRO E O 1
ATOM 9559 N N . GLY E 1 278 ? 20.303 15.912 99.936 1.00 24.95 278 GLY E N 1
ATOM 9560 C CA . GLY E 1 278 ? 20.639 16.478 98.640 1.00 24.58 278 GLY E CA 1
ATOM 9561 C C . GLY E 1 278 ? 19.555 17.377 98.072 1.00 29.87 278 GLY E C 1
ATOM 9562 O O . GLY E 1 278 ? 19.835 18.159 97.169 1.00 29.92 278 GLY E O 1
ATOM 9563 N N . GLN E 1 279 ? 18.316 17.297 98.588 1.00 26.55 279 GLN E N 1
ATOM 9564 C CA . GLN E 1 279 ? 17.231 18.165 98.158 1.00 26.68 279 GLN E CA 1
ATOM 9565 C C . GLN E 1 279 ? 17.420 19.564 98.728 1.00 31.24 279 GLN E C 1
ATOM 9566 O O . GLN E 1 279 ? 18.112 19.732 99.752 1.00 28.76 279 GLN E O 1
ATOM 9572 N N . THR E 1 280 ? 16.707 20.551 98.103 1.00 29.09 280 THR E N 1
ATOM 9573 C CA . THR E 1 280 ? 16.657 21.964 98.494 1.00 28.72 280 THR E CA 1
ATOM 9574 C C . THR E 1 280 ? 15.375 22.226 99.286 1.00 31.05 280 THR E C 1
ATOM 9575 O O . THR E 1 280 ? 14.299 21.779 98.902 1.00 29.41 280 THR E O 1
ATOM 9579 N N . VAL E 1 281 ? 15.511 22.969 100.390 1.00 28.54 281 VAL E N 1
ATOM 9580 C CA . VAL E 1 281 ? 14.411 23.389 101.238 1.00 27.52 281 VAL E CA 1
ATOM 9581 C C . VAL E 1 281 ? 14.344 24.915 101.169 1.00 31.30 281 VAL E C 1
ATOM 9582 O O . VAL E 1 281 ? 15.364 25.582 101.325 1.00 29.89 281 VAL E O 1
ATOM 9586 N N . ARG E 1 282 ? 13.152 25.448 100.874 1.00 28.92 282 ARG E N 1
ATOM 9587 C CA . ARG E 1 282 ? 12.876 26.878 100.890 1.00 29.16 282 ARG E CA 1
ATOM 9588 C C . ARG E 1 282 ? 11.881 27.149 102.012 1.00 33.47 282 ARG E C 1
ATOM 9589 O O . ARG E 1 282 ? 10.862 26.454 102.115 1.00 33.63 282 ARG E O 1
ATOM 9597 N N . LEU E 1 283 ? 12.203 28.123 102.874 1.00 29.04 283 LEU E N 1
ATOM 9598 C CA . LEU E 1 283 ? 11.352 28.476 104.015 1.00 28.60 283 LEU E CA 1
ATOM 9599 C C . LEU E 1 283 ? 10.653 29.789 103.778 1.00 31.97 283 LEU E C 1
ATOM 9600 O O . LEU E 1 283 ? 11.203 30.632 103.080 1.00 32.96 283 LEU E O 1
ATOM 9605 N N . HIS E 1 284 ? 9.432 29.944 104.303 1.00 27.70 284 HIS E N 1
ATOM 9606 C CA . HIS E 1 284 ? 8.634 31.181 104.149 1.00 29.23 284 HIS E CA 1
ATOM 9607 C C . HIS E 1 284 ? 7.888 31.494 105.431 1.00 33.10 284 HIS E C 1
ATOM 9608 O O . HIS E 1 284 ? 7.321 30.572 106.036 1.00 32.20 284 HIS E O 1
ATOM 9615 N N . TRP E 1 285 ? 7.873 32.775 105.856 1.00 30.20 285 TRP E N 1
ATOM 9616 C CA . TRP E 1 285 ? 7.146 33.171 107.088 1.00 29.84 285 TRP E CA 1
ATOM 9617 C C . TRP E 1 285 ? 5.628 32.927 106.910 1.00 34.56 285 TRP E C 1
ATOM 9618 O O . TRP E 1 285 ? 5.078 33.298 105.881 1.00 33.09 285 TRP E O 1
ATOM 9629 N N . ALA E 1 286 ? 4.974 32.262 107.890 1.00 31.46 286 ALA E N 1
ATOM 9630 C CA . ALA E 1 286 ? 3.534 31.965 107.851 1.00 30.62 286 ALA E CA 1
ATOM 9631 C C . ALA E 1 286 ? 2.759 33.290 107.965 1.00 35.64 286 ALA E C 1
ATOM 9632 O O . ALA E 1 286 ? 1.689 33.450 107.394 1.00 35.31 286 ALA E O 1
ATOM 9634 N N . TYR E 1 287 ? 3.325 34.242 108.703 1.00 33.54 287 TYR E N 1
ATOM 9635 C CA . TYR E 1 287 ? 2.808 35.594 108.878 1.00 34.56 287 TYR E CA 1
ATOM 9636 C C . TYR E 1 287 ? 3.995 36.521 109.143 1.00 41.10 287 TYR E C 1
ATOM 9637 O O . TYR E 1 287 ? 5.043 36.024 109.571 1.00 37.79 287 TYR E O 1
ATOM 9646 N N . PRO E 1 288 ? 3.881 37.858 108.914 1.00 43.40 288 PRO E N 1
ATOM 9647 C CA . PRO E 1 288 ? 5.028 38.744 109.146 1.00 44.12 288 PRO E CA 1
ATOM 9648 C C . PRO E 1 288 ? 5.626 38.663 110.536 1.00 51.37 288 PRO E C 1
ATOM 9649 O O . PRO E 1 288 ? 4.931 38.444 111.543 1.00 51.74 288 PRO E O 1
ATOM 9653 N N . ARG E 1 289 ? 6.938 38.765 110.550 1.00 48.58 289 ARG E N 1
ATOM 9654 C CA . ARG E 1 289 ? 7.799 38.769 111.712 1.00 48.90 289 ARG E CA 1
ATOM 9655 C C . ARG E 1 289 ? 7.633 40.120 112.388 1.00 59.94 289 ARG E C 1
ATOM 9656 O O . ARG E 1 289 ? 7.358 41.114 111.713 1.00 60.15 289 ARG E O 1
ATOM 9664 N N . ARG E 1 290 ? 7.823 40.171 113.713 1.00 62.58 290 ARG E N 1
ATOM 9665 C CA . ARG E 1 290 ? 7.836 41.438 114.448 1.00 65.14 290 ARG E CA 1
ATOM 9666 C C . ARG E 1 290 ? 9.278 42.005 114.375 1.00 71.86 290 ARG E C 1
ATOM 9667 O O . ARG E 1 290 ? 10.228 41.269 114.664 1.00 69.65 290 ARG E O 1
ATOM 9675 N N . PRO E 1 291 ? 9.476 43.257 113.888 1.00 73.52 291 PRO E N 1
ATOM 9676 C CA . PRO E 1 291 ? 10.850 43.793 113.778 1.00 74.89 291 PRO E CA 1
ATOM 9677 C C . PRO E 1 291 ? 11.554 44.005 115.120 1.00 82.21 291 PRO E C 1
ATOM 9678 O O . PRO E 1 291 ? 10.895 44.201 116.149 1.00 83.19 291 PRO E O 1
ATOM 9682 N N . PHE E 1 292 ? 12.902 43.966 115.100 1.00 79.76 292 PHE E N 1
ATOM 9683 C CA . PHE E 1 292 ? 13.745 44.176 116.278 1.00 80.74 292 PHE E CA 1
ATOM 9684 C C . PHE E 1 292 ? 13.669 45.639 116.754 1.00 86.62 292 PHE E C 1
ATOM 9685 O O . PHE E 1 292 ? 13.619 46.559 115.927 1.00 86.83 292 PHE E O 1
ATOM 9693 N N . GLU E 1 293 ? 13.660 45.842 118.089 1.00 83.74 293 GLU E N 1
ATOM 9694 C CA . GLU E 1 293 ? 13.601 47.162 118.722 1.00 109.08 293 GLU E CA 1
ATOM 9695 C C . GLU E 1 293 ? 14.772 47.381 119.683 1.00 126.01 293 GLU E C 1
ATOM 9696 O O . GLU E 1 293 ? 15.134 46.483 120.444 1.00 83.40 293 GLU E O 1
ATOM 9702 N N . SER F 2 19 ? 0.470 37.161 141.130 1.00 97.47 1 SER F N 1
ATOM 9703 C CA . SER F 2 19 ? 1.092 37.754 139.943 1.00 95.83 1 SER F CA 1
ATOM 9704 C C . SER F 2 19 ? 0.539 37.181 138.607 1.00 95.38 1 SER F C 1
ATOM 9705 O O . SER F 2 19 ? -0.103 36.116 138.582 1.00 93.49 1 SER F O 1
ATOM 9708 N N . THR F 2 20 ? 0.765 37.926 137.507 1.00 89.38 2 THR F N 1
ATOM 9709 C CA . THR F 2 20 ? 0.335 37.529 136.168 1.00 86.00 2 THR F CA 1
ATOM 9710 C C . THR F 2 20 ? 1.497 37.007 135.314 1.00 83.96 2 THR F C 1
ATOM 9711 O O . THR F 2 20 ? 2.653 36.913 135.765 1.00 83.14 2 THR F O 1
ATOM 9715 N N . LEU F 2 21 ? 1.156 36.614 134.085 1.00 75.92 3 LEU F N 1
ATOM 9716 C CA . LEU F 2 21 ? 2.106 36.104 133.108 1.00 71.97 3 LEU F CA 1
ATOM 9717 C C . LEU F 2 21 ? 2.863 37.253 132.447 1.00 72.28 3 LEU F C 1
ATOM 9718 O O . LEU F 2 21 ? 2.360 38.383 132.376 1.00 73.63 3 LEU F O 1
ATOM 9723 N N . GLY F 2 22 ? 4.057 36.943 131.968 1.00 63.21 4 GLY F N 1
ATOM 9724 C CA . GLY F 2 22 ? 4.866 37.874 131.198 1.00 61.56 4 GLY F CA 1
ATOM 9725 C C . GLY F 2 22 ? 4.634 37.605 129.720 1.00 59.16 4 GLY F C 1
ATOM 9726 O O . GLY F 2 22 ? 3.477 37.531 129.264 1.00 57.12 4 GLY F O 1
ATOM 9727 N N . THR F 2 23 ? 5.738 37.397 128.980 1.00 50.38 5 THR F N 1
ATOM 9728 C CA . THR F 2 23 ? 5.696 37.122 127.556 1.00 46.88 5 THR F CA 1
ATOM 9729 C C . THR F 2 23 ? 5.175 35.706 127.315 1.00 45.13 5 THR F C 1
ATOM 9730 O O . THR F 2 23 ? 5.578 34.773 127.991 1.00 41.85 5 THR F O 1
ATOM 9734 N N . VAL F 2 24 ? 4.250 35.569 126.356 1.00 40.85 6 VAL F N 1
ATOM 9735 C CA . VAL F 2 24 ? 3.665 34.303 125.916 1.00 38.04 6 VAL F CA 1
ATOM 9736 C C . VAL F 2 24 ? 3.850 34.265 124.400 1.00 39.77 6 VAL F C 1
ATOM 9737 O O . VAL F 2 24 ? 3.116 34.913 123.645 1.00 38.26 6 VAL F O 1
ATOM 9741 N N . HIS F 2 25 ? 4.880 33.543 123.967 1.00 35.85 7 HIS F N 1
ATOM 9742 C CA . HIS F 2 25 ? 5.180 33.407 122.558 1.00 35.46 7 HIS F CA 1
ATOM 9743 C C . HIS F 2 25 ? 4.350 32.321 121.959 1.00 38.13 7 HIS F C 1
ATOM 9744 O O . HIS F 2 25 ? 4.135 31.292 122.599 1.00 37.66 7 HIS F O 1
ATOM 9751 N N . ASN F 2 26 ? 3.988 32.494 120.683 1.00 35.18 8 ASN F N 1
ATOM 9752 C CA . ASN F 2 26 ? 3.436 31.426 119.882 1.00 34.21 8 ASN F CA 1
ATOM 9753 C C . ASN F 2 26 ? 4.697 30.605 119.555 1.00 39.24 8 ASN F C 1
ATOM 9754 O O . ASN F 2 26 ? 5.732 31.176 119.173 1.00 39.62 8 ASN F O 1
ATOM 9759 N N . TYR F 2 27 ? 4.646 29.301 119.802 1.00 34.64 9 TYR F N 1
ATOM 9760 C CA . TYR F 2 27 ? 5.755 28.407 119.488 1.00 33.24 9 TYR F CA 1
ATOM 9761 C C . TYR F 2 27 ? 5.199 27.529 118.373 1.00 37.03 9 TYR F C 1
ATOM 9762 O O . TYR F 2 27 ? 4.576 26.493 118.619 1.00 36.98 9 TYR F O 1
ATOM 9771 N N . GLY F 2 28 ? 5.322 28.023 117.154 1.00 33.26 10 GLY F N 1
ATOM 9772 C CA . GLY F 2 28 ? 4.695 27.386 116.008 1.00 32.68 10 GLY F CA 1
ATOM 9773 C C . GLY F 2 28 ? 3.210 27.661 116.088 1.00 37.15 10 GLY F C 1
ATOM 9774 O O . GLY F 2 28 ? 2.796 28.656 116.694 1.00 37.18 10 GLY F O 1
ATOM 9775 N N . ASP F 2 29 ? 2.390 26.785 115.531 1.00 34.35 11 ASP F N 1
ATOM 9776 C CA . ASP F 2 29 ? 0.951 27.037 115.605 1.00 34.31 11 ASP F CA 1
ATOM 9777 C C . ASP F 2 29 ? 0.213 26.119 116.580 1.00 41.21 11 ASP F C 1
ATOM 9778 O O . ASP F 2 29 ? -0.995 26.230 116.711 1.00 42.50 11 ASP F O 1
ATOM 9783 N N . GLN F 2 30 ? 0.936 25.231 117.286 1.00 38.66 12 GLN F N 1
ATOM 9784 C CA . GLN F 2 30 ? 0.318 24.360 118.282 1.00 38.07 12 GLN F CA 1
ATOM 9785 C C . GLN F 2 30 ? 1.033 24.267 119.648 1.00 39.70 12 GLN F C 1
ATOM 9786 O O . GLN F 2 30 ? 0.871 23.303 120.407 1.00 38.25 12 GLN F O 1
ATOM 9792 N N . ALA F 2 31 ? 1.793 25.304 119.979 1.00 34.93 13 ALA F N 1
ATOM 9793 C CA . ALA F 2 31 ? 2.475 25.369 121.266 1.00 33.66 13 ALA F CA 1
ATOM 9794 C C . ALA F 2 31 ? 2.641 26.824 121.693 1.00 34.77 13 ALA F C 1
ATOM 9795 O O . ALA F 2 31 ? 2.544 27.733 120.860 1.00 32.29 13 ALA F O 1
ATOM 9797 N N . LEU F 2 32 ? 2.796 27.037 123.006 1.00 32.06 14 LEU F N 1
ATOM 9798 C CA . LEU F 2 32 ? 3.002 28.361 123.594 1.00 31.53 14 LEU F CA 1
ATOM 9799 C C . LEU F 2 32 ? 4.188 28.286 124.519 1.00 33.86 14 LEU F C 1
ATOM 9800 O O . LEU F 2 32 ? 4.296 27.333 125.295 1.00 33.00 14 LEU F O 1
ATOM 9805 N N . LEU F 2 33 ? 5.085 29.277 124.425 1.00 30.15 15 LEU F N 1
ATOM 9806 C CA . LEU F 2 33 ? 6.271 29.341 125.266 1.00 29.69 15 LEU F CA 1
ATOM 9807 C C . LEU F 2 33 ? 6.115 30.526 126.204 1.00 36.10 15 LEU F C 1
ATOM 9808 O O . LEU F 2 33 ? 6.024 31.664 125.751 1.00 37.99 15 LEU F O 1
ATOM 9813 N N . LEU F 2 34 ? 6.018 30.241 127.501 1.00 33.68 16 LEU F N 1
ATOM 9814 C CA . LEU F 2 34 ? 5.841 31.214 128.577 1.00 33.72 16 LEU F CA 1
ATOM 9815 C C . LEU F 2 34 ? 7.203 31.550 129.163 1.00 36.88 16 LEU F C 1
ATOM 9816 O O . LEU F 2 34 ? 7.935 30.641 129.538 1.00 34.99 16 LEU F O 1
ATOM 9821 N N . GLU F 2 35 ? 7.538 32.847 129.262 1.00 35.38 17 GLU F N 1
ATOM 9822 C CA . GLU F 2 35 ? 8.805 33.326 129.847 1.00 35.31 17 GLU F CA 1
ATOM 9823 C C . GLU F 2 35 ? 8.652 33.748 131.288 1.00 41.92 17 GLU F C 1
ATOM 9824 O O . GLU F 2 35 ? 7.645 34.373 131.655 1.00 43.26 17 GLU F O 1
ATOM 9830 N N . PHE F 2 36 ? 9.657 33.413 132.114 1.00 38.00 18 PHE F N 1
ATOM 9831 C CA . PHE F 2 36 ? 9.690 33.763 133.541 1.00 39.10 18 PHE F CA 1
ATOM 9832 C C . PHE F 2 36 ? 11.054 34.268 133.957 1.00 47.62 18 PHE F C 1
ATOM 9833 O O . PHE F 2 36 ? 12.050 33.961 133.300 1.00 47.79 18 PHE F O 1
ATOM 9841 N N . ASP F 2 37 ? 11.101 35.047 135.048 1.00 48.56 19 ASP F N 1
ATOM 9842 C CA . ASP F 2 37 ? 12.343 35.633 135.564 1.00 50.75 19 ASP F CA 1
ATOM 9843 C C . ASP F 2 37 ? 13.093 34.727 136.519 1.00 55.66 19 ASP F C 1
ATOM 9844 O O . ASP F 2 37 ? 14.250 35.013 136.840 1.00 57.14 19 ASP F O 1
ATOM 9849 N N . SER F 2 38 ? 12.444 33.633 136.971 1.00 50.05 20 SER F N 1
ATOM 9850 C CA . SER F 2 38 ? 13.018 32.714 137.948 1.00 48.07 20 SER F CA 1
ATOM 9851 C C . SER F 2 38 ? 12.449 31.322 137.815 1.00 49.43 20 SER F C 1
ATOM 9852 O O . SER F 2 38 ? 11.356 31.156 137.289 1.00 49.45 20 SER F O 1
ATOM 9855 N N . THR F 2 39 ? 13.175 30.334 138.351 1.00 46.22 21 THR F N 1
ATOM 9856 C CA . THR F 2 39 ? 12.789 28.931 138.369 1.00 45.31 21 THR F CA 1
ATOM 9857 C C . THR F 2 39 ? 11.611 28.727 139.315 1.00 49.55 21 THR F C 1
ATOM 9858 O O . THR F 2 39 ? 10.730 27.926 139.015 1.00 50.09 21 THR F O 1
ATOM 9862 N N . ALA F 2 40 ? 11.546 29.503 140.398 1.00 46.49 22 ALA F N 1
ATOM 9863 C CA . ALA F 2 40 ? 10.447 29.444 141.377 1.00 46.87 22 ALA F CA 1
ATOM 9864 C C . ALA F 2 40 ? 9.114 29.748 140.696 1.00 51.14 22 ALA F C 1
ATOM 9865 O O . ALA F 2 40 ? 8.118 29.058 140.959 1.00 51.28 22 ALA F O 1
ATOM 9867 N N . GLU F 2 41 ? 9.111 30.748 139.775 1.00 46.62 23 GLU F N 1
ATOM 9868 C CA . GLU F 2 41 ? 7.925 31.138 138.998 1.00 45.41 23 GLU F CA 1
ATOM 9869 C C . GLU F 2 41 ? 7.587 30.050 137.998 1.00 45.98 23 GLU F C 1
ATOM 9870 O O . GLU F 2 41 ? 6.407 29.789 137.778 1.00 45.29 23 GLU F O 1
ATOM 9876 N N . VAL F 2 42 ? 8.617 29.420 137.386 1.00 40.36 24 VAL F N 1
ATOM 9877 C CA . VAL F 2 42 ? 8.414 28.318 136.440 1.00 39.60 24 VAL F CA 1
ATOM 9878 C C . VAL F 2 42 ? 7.655 27.186 137.126 1.00 43.82 24 VAL F C 1
ATOM 9879 O O . VAL F 2 42 ? 6.633 26.727 136.624 1.00 43.10 24 VAL F O 1
ATOM 9883 N N . LEU F 2 43 ? 8.126 26.793 138.299 1.00 43.31 25 LEU F N 1
ATOM 9884 C CA . LEU F 2 43 ? 7.549 25.711 139.093 1.00 44.96 25 LEU F CA 1
ATOM 9885 C C . LEU F 2 43 ? 6.144 25.974 139.606 1.00 49.80 25 LEU F C 1
ATOM 9886 O O . LEU F 2 43 ? 5.311 25.059 139.546 1.00 50.51 25 LEU F O 1
ATOM 9891 N N . ALA F 2 44 ? 5.868 27.209 140.088 1.00 45.45 26 ALA F N 1
ATOM 9892 C CA . ALA F 2 44 ? 4.529 27.573 140.554 1.00 46.55 26 ALA F CA 1
ATOM 9893 C C . ALA F 2 44 ? 3.550 27.605 139.379 1.00 52.02 26 ALA F C 1
ATOM 9894 O O . ALA F 2 44 ? 2.449 27.063 139.503 1.00 53.04 26 ALA F O 1
ATOM 9896 N N . TRP F 2 45 ? 3.962 28.185 138.231 1.00 47.83 27 TRP F N 1
ATOM 9897 C CA . TRP F 2 45 ? 3.114 28.224 137.040 1.00 48.57 27 TRP F CA 1
ATOM 9898 C C . TRP F 2 45 ? 2.840 26.853 136.459 1.00 50.68 27 TRP F C 1
ATOM 9899 O O . TRP F 2 45 ? 1.717 26.627 136.013 1.00 49.70 27 TRP F O 1
ATOM 9910 N N . THR F 2 46 ? 3.830 25.920 136.526 1.00 46.10 28 THR F N 1
ATOM 9911 C CA . THR F 2 46 ? 3.689 24.532 136.057 1.00 45.19 28 THR F CA 1
ATOM 9912 C C . THR F 2 46 ? 2.545 23.835 136.799 1.00 52.12 28 THR F C 1
ATOM 9913 O O . THR F 2 46 ? 1.680 23.232 136.153 1.00 52.30 28 THR F O 1
ATOM 9917 N N . GLU F 2 47 ? 2.516 23.969 138.143 1.00 50.06 29 GLU F N 1
ATOM 9918 C CA . GLU F 2 47 ? 1.465 23.398 138.963 1.00 52.72 29 GLU F CA 1
ATOM 9919 C C . GLU F 2 47 ? 0.103 23.989 138.646 1.00 58.34 29 GLU F C 1
ATOM 9920 O O . GLU F 2 47 ? -0.861 23.231 138.509 1.00 58.92 29 GLU F O 1
ATOM 9926 N N . THR F 2 48 ? 0.045 25.339 138.455 1.00 54.44 30 THR F N 1
ATOM 9927 C CA . THR F 2 48 ? -1.162 26.093 138.098 1.00 53.87 30 THR F CA 1
ATOM 9928 C C . THR F 2 48 ? -1.713 25.502 136.808 1.00 56.14 30 THR F C 1
ATOM 9929 O O . THR F 2 48 ? -2.876 25.096 136.778 1.00 56.40 30 THR F O 1
ATOM 9933 N N . LEU F 2 49 ? -0.849 25.399 135.769 1.00 51.47 31 LEU F N 1
ATOM 9934 C CA . LEU F 2 49 ? -1.191 24.881 134.438 1.00 50.39 31 LEU F CA 1
ATOM 9935 C C . LEU F 2 49 ? -1.666 23.425 134.473 1.00 56.53 31 LEU F C 1
ATOM 9936 O O . LEU F 2 49 ? -2.674 23.111 133.837 1.00 56.40 31 LEU F O 1
ATOM 9941 N N . ARG F 2 50 ? -0.961 22.551 135.245 1.00 54.34 32 ARG F N 1
ATOM 9942 C CA . ARG F 2 50 ? -1.305 21.135 135.432 1.00 55.13 32 ARG F CA 1
ATOM 9943 C C . ARG F 2 50 ? -2.696 21.014 136.069 1.00 62.13 32 ARG F C 1
ATOM 9944 O O . ARG F 2 50 ? -3.522 20.221 135.603 1.00 63.46 32 ARG F O 1
ATOM 9952 N N . GLU F 2 51 ? -2.965 21.839 137.103 1.00 59.22 33 GLU F N 1
ATOM 9953 C CA . GLU F 2 51 ? -4.236 21.855 137.829 1.00 60.37 33 GLU F CA 1
ATOM 9954 C C . GLU F 2 51 ? -5.376 22.447 137.029 1.00 61.77 33 GLU F C 1
ATOM 9955 O O . GLU F 2 51 ? -6.527 22.072 137.253 1.00 63.95 33 GLU F O 1
ATOM 9961 N N . ALA F 2 52 ? -5.067 23.359 136.087 1.00 53.94 34 ALA F N 1
ATOM 9962 C CA . ALA F 2 52 ? -6.074 23.993 135.240 1.00 52.29 34 ALA F CA 1
ATOM 9963 C C . ALA F 2 52 ? -6.711 23.006 134.251 1.00 54.65 34 ALA F C 1
ATOM 9964 O O . ALA F 2 52 ? -7.836 23.247 133.805 1.00 53.61 34 ALA F O 1
ATOM 9966 N N . GLU F 2 53 ? -6.002 21.895 133.925 1.00 52.22 35 GLU F N 1
ATOM 9967 C CA . GLU F 2 53 ? -6.464 20.839 133.003 1.00 53.21 35 GLU F CA 1
ATOM 9968 C C . GLU F 2 53 ? -7.063 21.411 131.706 1.00 56.22 35 GLU F C 1
ATOM 9969 O O . GLU F 2 53 ? -8.207 21.121 131.348 1.00 58.04 35 GLU F O 1
ATOM 9975 N N . LEU F 2 54 ? -6.283 22.280 131.055 1.00 48.17 36 LEU F N 1
ATOM 9976 C CA . LEU F 2 54 ? -6.645 22.989 129.855 1.00 46.42 36 LEU F CA 1
ATOM 9977 C C . LEU F 2 54 ? -6.930 22.047 128.699 1.00 49.35 36 LEU F C 1
ATOM 9978 O O . LEU F 2 54 ? -6.234 21.039 128.521 1.00 48.51 36 LEU F O 1
ATOM 9983 N N . LEU F 2 55 ? -7.975 22.390 127.922 1.00 44.23 37 LEU F N 1
ATOM 9984 C CA . LEU F 2 55 ? -8.408 21.595 126.791 1.00 43.02 37 LEU F CA 1
ATOM 9985 C C . LEU F 2 55 ? -7.349 21.588 125.702 1.00 44.42 37 LEU F C 1
ATOM 9986 O O . LEU F 2 55 ? -6.820 22.641 125.362 1.00 42.44 37 LEU F O 1
ATOM 9991 N N . GLY F 2 56 ? -7.027 20.401 125.197 1.00 41.18 38 GLY F N 1
ATOM 9992 C CA . GLY F 2 56 ? -6.067 20.220 124.112 1.00 39.57 38 GLY F CA 1
ATOM 9993 C C . GLY F 2 56 ? -4.600 20.183 124.501 1.00 41.85 38 GLY F C 1
ATOM 9994 O O . GLY F 2 56 ? -3.745 20.127 123.613 1.00 40.75 38 GLY F O 1
ATOM 9995 N N . VAL F 2 57 ? -4.285 20.230 125.808 1.00 38.34 39 VAL F N 1
ATOM 9996 C CA . VAL F 2 57 ? -2.890 20.198 126.289 1.00 38.75 39 VAL F CA 1
ATOM 9997 C C . VAL F 2 57 ? -2.350 18.763 126.202 1.00 42.84 39 VAL F C 1
ATOM 9998 O O . VAL F 2 57 ? -2.960 17.852 126.746 1.00 45.40 39 VAL F O 1
ATOM 10002 N N . VAL F 2 58 ? -1.237 18.574 125.481 1.00 35.62 40 VAL F N 1
ATOM 10003 C CA . VAL F 2 58 ? -0.590 17.274 125.288 1.00 35.36 40 VAL F CA 1
ATOM 10004 C C . VAL F 2 58 ? 0.555 17.091 126.305 1.00 40.47 40 VAL F C 1
ATOM 10005 O O . VAL F 2 58 ? 0.757 15.987 126.803 1.00 42.08 40 VAL F O 1
ATOM 10009 N N . ASP F 2 59 ? 1.291 18.176 126.610 1.00 35.16 41 ASP F N 1
ATOM 10010 C CA . ASP F 2 59 ? 2.355 18.195 127.601 1.00 34.54 41 ASP F CA 1
ATOM 10011 C C . ASP F 2 59 ? 2.658 19.618 128.074 1.00 38.96 41 ASP F C 1
ATOM 10012 O O . ASP F 2 59 ? 2.357 20.585 127.370 1.00 39.96 41 ASP F O 1
ATOM 10017 N N . ILE F 2 60 ? 3.214 19.723 129.294 1.00 35.29 42 ILE F N 1
ATOM 10018 C CA . ILE F 2 60 ? 3.670 20.941 129.970 1.00 34.60 42 ILE F CA 1
ATOM 10019 C C . ILE F 2 60 ? 5.153 20.709 130.258 1.00 37.74 42 ILE F C 1
ATOM 10020 O O . ILE F 2 60 ? 5.501 19.809 131.017 1.00 37.44 42 ILE F O 1
ATOM 10025 N N . VAL F 2 61 ? 6.016 21.483 129.592 1.00 33.14 43 VAL F N 1
ATOM 10026 C CA . VAL F 2 61 ? 7.456 21.366 129.692 1.00 31.55 43 VAL F CA 1
ATOM 10027 C C . VAL F 2 61 ? 8.121 22.521 130.469 1.00 35.08 43 VAL F C 1
ATOM 10028 O O . VAL F 2 61 ? 8.589 23.496 129.853 1.00 33.50 43 VAL F O 1
ATOM 10032 N N . PRO F 2 62 ? 8.227 22.400 131.822 1.00 32.35 44 PRO F N 1
ATOM 10033 C CA . PRO F 2 62 ? 8.968 23.419 132.578 1.00 32.25 44 PRO F CA 1
ATOM 10034 C C . PRO F 2 62 ? 10.468 23.308 132.276 1.00 36.40 44 PRO F C 1
ATOM 10035 O O . PRO F 2 62 ? 10.984 22.209 131.965 1.00 34.87 44 PRO F O 1
ATOM 10039 N N . ALA F 2 63 ? 11.159 24.455 132.358 1.00 32.66 45 ALA F N 1
ATOM 10040 C CA . ALA F 2 63 ? 12.594 24.545 132.162 1.00 32.13 45 ALA F CA 1
ATOM 10041 C C . ALA F 2 63 ? 13.157 25.687 133.026 1.00 37.77 45 ALA F C 1
ATOM 10042 O O . ALA F 2 63 ? 12.445 26.180 133.901 1.00 39.74 45 ALA F O 1
ATOM 10044 N N . ALA F 2 64 ? 14.435 26.054 132.871 1.00 34.94 46 ALA F N 1
ATOM 10045 C CA . ALA F 2 64 ? 15.050 27.059 133.747 1.00 35.85 46 ALA F CA 1
ATOM 10046 C C . ALA F 2 64 ? 14.317 28.393 133.835 1.00 40.40 46 ALA F C 1
ATOM 10047 O O . ALA F 2 64 ? 14.139 28.901 134.929 1.00 41.22 46 ALA F O 1
ATOM 10049 N N . ARG F 2 65 ? 13.889 28.958 132.687 1.00 37.38 47 ARG F N 1
ATOM 10050 C CA . ARG F 2 65 ? 13.234 30.264 132.642 1.00 37.06 47 ARG F CA 1
ATOM 10051 C C . ARG F 2 65 ? 11.988 30.295 131.756 1.00 38.36 47 ARG F C 1
ATOM 10052 O O . ARG F 2 65 ? 11.497 31.372 131.420 1.00 38.09 47 ARG F O 1
ATOM 10060 N N . THR F 2 66 ? 11.460 29.124 131.402 1.00 33.81 48 THR F N 1
ATOM 10061 C CA . THR F 2 66 ? 10.287 29.039 130.527 1.00 34.43 48 THR F CA 1
ATOM 10062 C C . THR F 2 66 ? 9.412 27.847 130.868 1.00 39.11 48 THR F C 1
ATOM 10063 O O . THR F 2 66 ? 9.840 26.924 131.575 1.00 38.28 48 THR F O 1
ATOM 10067 N N . VAL F 2 67 ? 8.200 27.852 130.307 1.00 35.90 49 VAL F N 1
ATOM 10068 C CA . VAL F 2 67 ? 7.253 26.736 130.330 1.00 35.29 49 VAL F CA 1
ATOM 10069 C C . VAL F 2 67 ? 6.730 26.609 128.893 1.00 39.34 49 VAL F C 1
ATOM 10070 O O . VAL F 2 67 ? 6.207 27.580 128.341 1.00 38.16 49 VAL F O 1
ATOM 10074 N N . LEU F 2 68 ? 6.903 25.433 128.289 1.00 36.31 50 LEU F N 1
ATOM 10075 C CA . LEU F 2 68 ? 6.390 25.135 126.946 1.00 35.28 50 LEU F CA 1
ATOM 10076 C C . LEU F 2 68 ? 5.096 24.339 127.145 1.00 37.81 50 LEU F C 1
ATOM 10077 O O . LEU F 2 68 ? 5.122 23.282 127.782 1.00 36.33 50 LEU F O 1
ATOM 10082 N N . VAL F 2 69 ? 3.965 24.874 126.650 1.00 33.00 51 VAL F N 1
ATOM 10083 C CA . VAL F 2 69 ? 2.666 24.206 126.709 1.00 31.61 51 VAL F CA 1
ATOM 10084 C C . VAL F 2 69 ? 2.431 23.642 125.295 1.00 35.75 51 VAL F C 1
ATOM 10085 O O . VAL F 2 69 ? 2.271 24.405 124.340 1.00 34.50 51 VAL F O 1
ATOM 10089 N N . LYS F 2 70 ? 2.502 22.308 125.152 1.00 32.71 52 LYS F N 1
ATOM 10090 C CA . LYS F 2 70 ? 2.295 21.637 123.866 1.00 30.50 52 LYS F CA 1
ATOM 10091 C C . LYS F 2 70 ? 0.828 21.291 123.723 1.00 34.68 52 LYS F C 1
ATOM 10092 O O . LYS F 2 70 ? 0.211 20.754 124.652 1.00 35.26 52 LYS F O 1
ATOM 10098 N N . LEU F 2 71 ? 0.258 21.613 122.556 1.00 32.91 53 LEU F N 1
ATOM 10099 C CA . LEU F 2 71 ? -1.161 21.437 122.257 1.00 32.27 53 LEU F CA 1
ATOM 10100 C C . LEU F 2 71 ? -1.398 20.422 121.160 1.00 37.54 53 LEU F C 1
ATOM 10101 O O . LEU F 2 71 ? -0.517 20.196 120.328 1.00 37.56 53 LEU F O 1
ATOM 10106 N N . ALA F 2 72 ? -2.609 19.811 121.168 1.00 33.64 54 ALA F N 1
ATOM 10107 C CA . ALA F 2 72 ? -3.068 18.764 120.262 1.00 32.10 54 ALA F CA 1
ATOM 10108 C C . ALA F 2 72 ? -3.269 19.221 118.829 1.00 38.57 54 ALA F C 1
ATOM 10109 O O . ALA F 2 72 ? -3.313 18.390 117.933 1.00 42.28 54 ALA F O 1
ATOM 10111 N N . GLY F 2 73 ? -3.448 20.511 118.614 1.00 32.70 55 GLY F N 1
ATOM 10112 C CA . GLY F 2 73 ? -3.636 21.048 117.270 1.00 29.97 55 GLY F CA 1
ATOM 10113 C C . GLY F 2 73 ? -3.688 22.562 117.252 1.00 30.84 55 GLY F C 1
ATOM 10114 O O . GLY F 2 73 ? -3.858 23.197 118.301 1.00 29.68 55 GLY F O 1
ATOM 10115 N N . PRO F 2 74 ? -3.542 23.167 116.059 1.00 26.83 56 PRO F N 1
ATOM 10116 C CA . PRO F 2 74 ? -3.577 24.641 115.971 1.00 26.04 56 PRO F CA 1
ATOM 10117 C C . PRO F 2 74 ? -4.822 25.320 116.556 1.00 33.13 56 PRO F C 1
ATOM 10118 O O . PRO F 2 74 ? -4.710 26.437 117.083 1.00 34.48 56 PRO F O 1
ATOM 10122 N N . ARG F 2 75 ? -5.993 24.642 116.492 1.00 26.33 57 ARG F N 1
ATOM 10123 C CA . ARG F 2 75 ? -7.250 25.188 116.980 1.00 25.14 57 ARG F CA 1
ATOM 10124 C C . ARG F 2 75 ? -7.233 25.603 118.459 1.00 32.07 57 ARG F C 1
ATOM 10125 O O . ARG F 2 75 ? -7.971 26.511 118.861 1.00 33.14 57 ARG F O 1
ATOM 10133 N N . TYR F 2 76 ? -6.391 24.936 119.260 1.00 27.30 58 TYR F N 1
ATOM 10134 C CA . TYR F 2 76 ? -6.265 25.141 120.702 1.00 26.79 58 TYR F CA 1
ATOM 10135 C C . TYR F 2 76 ? -5.396 26.307 121.111 1.00 33.35 58 TYR F C 1
ATOM 10136 O O . TYR F 2 76 ? -5.437 26.710 122.282 1.00 32.63 58 TYR F O 1
ATOM 10145 N N . GLN F 2 77 ? -4.599 26.850 120.168 1.00 30.68 59 GLN F N 1
ATOM 10146 C CA . GLN F 2 77 ? -3.668 27.935 120.473 1.00 29.58 59 GLN F CA 1
ATOM 10147 C C . GLN F 2 77 ? -4.284 29.216 121.089 1.00 33.82 59 GLN F C 1
ATOM 10148 O O . GLN F 2 77 ? -3.911 29.564 122.206 1.00 33.45 59 GLN F O 1
ATOM 10154 N N . ALA F 2 78 ? -5.218 29.901 120.378 1.00 30.24 60 ALA F N 1
ATOM 10155 C CA . ALA F 2 78 ? -5.869 31.114 120.888 1.00 29.76 60 ALA F CA 1
ATOM 10156 C C . ALA F 2 78 ? -6.721 30.822 122.160 1.00 33.77 60 ALA F C 1
ATOM 10157 O O . ALA F 2 78 ? -6.548 31.550 123.150 1.00 31.60 60 ALA F O 1
ATOM 10159 N N . PRO F 2 79 ? -7.573 29.753 122.202 1.00 29.60 61 PRO F N 1
ATOM 10160 C CA . PRO F 2 79 ? -8.322 29.451 123.449 1.00 29.79 61 PRO F CA 1
ATOM 10161 C C . PRO F 2 79 ? -7.441 29.262 124.682 1.00 35.22 61 PRO F C 1
ATOM 10162 O O . PRO F 2 79 ? -7.797 29.771 125.739 1.00 38.64 61 PRO F O 1
ATOM 10166 N N . THR F 2 80 ? -6.281 28.583 124.552 1.00 33.15 62 THR F N 1
ATOM 10167 C CA . THR F 2 80 ? -5.295 28.382 125.641 1.00 34.47 62 THR F CA 1
ATOM 10168 C C . THR F 2 80 ? -4.673 29.726 126.047 1.00 40.32 62 THR F C 1
ATOM 10169 O O . THR F 2 80 ? -4.555 29.996 127.247 1.00 39.61 62 THR F O 1
ATOM 10173 N N . ARG F 2 81 ? -4.303 30.580 125.042 1.00 37.42 63 ARG F N 1
ATOM 10174 C CA . ARG F 2 81 ? -3.742 31.912 125.323 1.00 36.98 63 ARG F CA 1
ATOM 10175 C C . ARG F 2 81 ? -4.700 32.730 126.175 1.00 42.57 63 ARG F C 1
ATOM 10176 O O . ARG F 2 81 ? -4.275 33.305 127.181 1.00 43.33 63 ARG F O 1
ATOM 10184 N N . GLN F 2 82 ? -5.999 32.729 125.803 1.00 40.06 64 GLN F N 1
ATOM 10185 C CA . GLN F 2 82 ? -7.050 33.435 126.541 1.00 41.56 64 GLN F CA 1
ATOM 10186 C C . GLN F 2 82 ? -7.201 32.926 127.954 1.00 47.59 64 GLN F C 1
ATOM 10187 O O . GLN F 2 82 ? -7.183 33.752 128.866 1.00 50.29 64 GLN F O 1
ATOM 10193 N N . ARG F 2 83 ? -7.333 31.579 128.148 1.00 44.36 65 ARG F N 1
ATOM 10194 C CA . ARG F 2 83 ? -7.418 30.952 129.485 1.00 45.71 65 ARG F CA 1
ATOM 10195 C C . ARG F 2 83 ? -6.214 31.297 130.355 1.00 49.62 65 ARG F C 1
ATOM 10196 O O . ARG F 2 83 ? -6.390 31.634 131.528 1.00 50.66 65 ARG F O 1
ATOM 10204 N N . LEU F 2 84 ? -5.005 31.282 129.756 1.00 44.67 66 LEU F N 1
ATOM 10205 C CA . LEU F 2 84 ? -3.745 31.618 130.439 1.00 44.74 66 LEU F CA 1
ATOM 10206 C C . LEU F 2 84 ? -3.798 32.987 131.109 1.00 51.38 66 LEU F C 1
ATOM 10207 O O . LEU F 2 84 ? -3.322 33.133 132.235 1.00 52.53 66 LEU F O 1
ATOM 10212 N N . GLY F 2 85 ? -4.434 33.948 130.435 1.00 49.14 67 GLY F N 1
ATOM 10213 C CA . GLY F 2 85 ? -4.609 35.303 130.939 1.00 51.45 67 GLY F CA 1
ATOM 10214 C C . GLY F 2 85 ? -5.488 35.419 132.176 1.00 59.20 67 GLY F C 1
ATOM 10215 O O . GLY F 2 85 ? -5.393 36.403 132.913 1.00 61.19 67 GLY F O 1
ATOM 10216 N N . LYS F 2 86 ? -6.368 34.425 132.398 1.00 56.08 68 LYS F N 1
ATOM 10217 C CA . LYS F 2 86 ? -7.296 34.375 133.522 1.00 57.21 68 LYS F CA 1
ATOM 10218 C C . LYS F 2 86 ? -6.747 33.557 134.697 1.00 62.75 68 LYS F C 1
ATOM 10219 O O . LYS F 2 86 ? -7.314 33.585 135.794 1.00 65.52 68 LYS F O 1
ATOM 10225 N N . LEU F 2 87 ? -5.618 32.879 134.492 1.00 57.28 69 LEU F N 1
ATOM 10226 C CA . LEU F 2 87 ? -4.979 32.083 135.529 1.00 57.95 69 LEU F CA 1
ATOM 10227 C C . LEU F 2 87 ? -4.258 32.965 136.560 1.00 65.98 69 LEU F C 1
ATOM 10228 O O . LEU F 2 87 ? -3.682 34.002 136.205 1.00 65.87 69 LEU F O 1
ATOM 10233 N N . ARG F 2 88 ? -4.378 32.577 137.851 1.00 65.07 70 ARG F N 1
ATOM 10234 C CA . ARG F 2 88 ? -3.746 33.217 139.010 1.00 66.63 70 ARG F CA 1
ATOM 10235 C C . ARG F 2 88 ? -2.705 32.232 139.541 1.00 69.86 70 ARG F C 1
ATOM 10236 O O . ARG F 2 88 ? -3.046 31.083 139.851 1.00 68.09 70 ARG F O 1
ATOM 10244 N N . VAL F 2 89 ? -1.450 32.678 139.642 1.00 68.10 71 VAL F N 1
ATOM 10245 C CA . VAL F 2 89 ? -0.383 31.800 140.101 1.00 69.91 71 VAL F CA 1
ATOM 10246 C C . VAL F 2 89 ? -0.586 31.242 141.537 1.00 84.02 71 VAL F C 1
ATOM 10247 O O . VAL F 2 89 ? -0.693 32.004 142.514 1.00 86.10 71 VAL F O 1
ATOM 10251 N N . ARG F 2 90 ? -0.719 29.900 141.617 1.00 84.62 72 ARG F N 1
ATOM 10252 C CA . ARG F 2 90 ? -0.947 29.164 142.855 1.00 88.26 72 ARG F CA 1
ATOM 10253 C C . ARG F 2 90 ? 0.274 29.230 143.803 1.00 96.56 72 ARG F C 1
ATOM 10254 O O . ARG F 2 90 ? 1.398 29.331 143.297 1.00 94.18 72 ARG F O 1
ATOM 10262 N N . PRO F 2 91 ? 0.083 29.219 145.160 1.00 98.23 73 PRO F N 1
ATOM 10263 C CA . PRO F 2 91 ? 1.242 29.329 146.070 1.00 99.51 73 PRO F CA 1
ATOM 10264 C C . PRO F 2 91 ? 2.446 28.458 145.697 1.00 104.08 73 PRO F C 1
ATOM 10265 O O . PRO F 2 91 ? 2.300 27.249 145.470 1.00 103.64 73 PRO F O 1
ATOM 10269 N N . GLU F 2 92 ? 3.623 29.095 145.566 1.00 100.50 74 GLU F N 1
ATOM 10270 C CA . GLU F 2 92 ? 4.849 28.380 145.224 1.00 98.78 74 GLU F CA 1
ATOM 10271 C C . GLU F 2 92 ? 5.420 27.556 146.390 1.00 107.52 74 GLU F C 1
ATOM 10272 O O . GLU F 2 92 ? 5.564 28.060 147.513 1.00 109.60 74 GLU F O 1
ATOM 10278 N N . ALA F 2 93 ? 5.699 26.262 146.113 1.00 104.74 75 ALA F N 1
ATOM 10279 C CA . ALA F 2 93 ? 6.272 25.289 147.049 1.00 105.88 75 ALA F CA 1
ATOM 10280 C C . ALA F 2 93 ? 7.802 25.439 147.061 1.00 110.18 75 ALA F C 1
ATOM 10281 O O . ALA F 2 93 ? 8.520 24.590 147.597 1.00 109.65 75 ALA F O 1
ATOM 10283 N N . ILE F 2 94 ? 8.279 26.543 146.452 1.00 107.27 76 ILE F N 1
ATOM 10284 C CA . ILE F 2 94 ? 9.676 26.967 146.305 1.00 106.18 76 ILE F CA 1
ATOM 10285 C C . ILE F 2 94 ? 9.991 27.974 147.433 1.00 113.89 76 ILE F C 1
ATOM 10286 O O . ILE F 2 94 ? 11.162 28.163 147.776 1.00 113.75 76 ILE F O 1
ATOM 10291 N N . THR F 2 95 ? 8.925 28.548 148.070 1.00 113.41 77 THR F N 1
ATOM 10292 C CA . THR F 2 95 ? 9.024 29.401 149.273 1.00 116.28 77 THR F CA 1
ATOM 10293 C C . THR F 2 95 ? 9.337 28.394 150.415 1.00 121.55 77 THR F C 1
ATOM 10294 O O . THR F 2 95 ? 9.829 28.763 151.490 1.00 122.53 77 THR F O 1
ATOM 10298 N N . HIS F 2 96 ? 9.053 27.101 150.118 1.00 116.99 78 HIS F N 1
ATOM 10299 C CA . HIS F 2 96 ? 9.317 25.921 150.920 1.00 116.95 78 HIS F CA 1
ATOM 10300 C C . HIS F 2 96 ? 10.633 25.298 150.381 1.00 115.70 78 HIS F C 1
ATOM 10301 O O . HIS F 2 96 ? 10.632 24.373 149.557 1.00 113.14 78 HIS F O 1
ATOM 10308 N N . GLN F 2 97 ? 11.757 25.888 150.820 1.00 110.13 79 GLN F N 1
ATOM 10309 C CA . GLN F 2 97 ? 13.125 25.482 150.501 1.00 106.81 79 GLN F CA 1
ATOM 10310 C C . GLN F 2 97 ? 13.673 24.321 151.385 1.00 107.45 79 GLN F C 1
ATOM 10311 O O . GLN F 2 97 ? 14.572 23.644 150.890 1.00 105.38 79 GLN F O 1
ATOM 10317 N N . PRO F 2 98 ? 13.198 24.033 152.644 1.00 103.31 80 PRO F N 1
ATOM 10318 C CA . PRO F 2 98 ? 13.736 22.861 153.373 1.00 102.02 80 PRO F CA 1
ATOM 10319 C C . PRO F 2 98 ? 12.924 21.568 153.095 1.00 101.46 80 PRO F C 1
ATOM 10320 O O . PRO F 2 98 ? 11.746 21.694 152.751 1.00 100.84 80 PRO F O 1
ATOM 10324 N N . PRO F 2 99 ? 13.462 20.320 153.253 1.00 95.15 81 PRO F N 1
ATOM 10325 C CA . PRO F 2 99 ? 12.622 19.127 152.991 1.00 94.46 81 PRO F CA 1
ATOM 10326 C C . PRO F 2 99 ? 11.528 18.887 154.036 1.00 102.48 81 PRO F C 1
ATOM 10327 O O . PRO F 2 99 ? 10.614 18.087 153.810 1.00 102.82 81 PRO F O 1
ATOM 10331 N N . GLY F 2 100 ? 11.631 19.590 155.163 1.00 101.26 82 GLY F N 1
ATOM 10332 C CA . GLY F 2 100 ? 10.742 19.426 156.303 1.00 104.03 82 GLY F CA 1
ATOM 10333 C C . GLY F 2 100 ? 11.462 18.586 157.342 1.00 107.95 82 GLY F C 1
ATOM 10334 O O . GLY F 2 100 ? 11.563 18.994 158.502 1.00 110.39 82 GLY F O 1
ATOM 10335 N N . ASP F 2 101 ? 12.012 17.413 156.904 1.00 101.03 83 ASP F N 1
ATOM 10336 C CA . ASP F 2 101 ? 12.809 16.459 157.693 1.00 99.65 83 ASP F CA 1
ATOM 10337 C C . ASP F 2 101 ? 13.553 15.403 156.847 1.00 96.98 83 ASP F C 1
ATOM 10338 O O . ASP F 2 101 ? 14.746 15.571 156.579 1.00 94.30 83 ASP F O 1
ATOM 10343 N N . ARG F 2 102 ? 12.849 14.328 156.433 1.00 90.71 84 ARG F N 1
ATOM 10344 C CA . ARG F 2 102 ? 13.414 13.217 155.661 1.00 87.45 84 ARG F CA 1
ATOM 10345 C C . ARG F 2 102 ? 13.534 13.429 154.148 1.00 83.72 84 ARG F C 1
ATOM 10346 O O . ARG F 2 102 ? 12.732 14.144 153.526 1.00 83.61 84 ARG F O 1
ATOM 10354 N N . VAL F 2 103 ? 14.567 12.785 153.577 1.00 72.88 85 VAL F N 1
ATOM 10355 C CA . VAL F 2 103 ? 14.993 12.824 152.180 1.00 67.49 85 VAL F CA 1
ATOM 10356 C C . VAL F 2 103 ? 14.472 11.573 151.450 1.00 67.11 85 VAL F C 1
ATOM 10357 O O . VAL F 2 103 ? 14.457 10.496 152.031 1.00 67.90 85 VAL F O 1
ATOM 10361 N N . ASP F 2 104 ? 14.010 11.724 150.203 1.00 60.62 86 ASP F N 1
ATOM 10362 C CA . ASP F 2 104 ? 13.436 10.623 149.418 1.00 58.76 86 ASP F CA 1
ATOM 10363 C C . ASP F 2 104 ? 14.450 9.602 148.927 1.00 61.04 86 ASP F C 1
ATOM 10364 O O . ASP F 2 104 ? 14.127 8.409 148.850 1.00 61.59 86 ASP F O 1
ATOM 10369 N N . VAL F 2 105 ? 15.666 10.071 148.568 1.00 54.18 87 VAL F N 1
ATOM 10370 C CA . VAL F 2 105 ? 16.744 9.235 148.041 1.00 51.62 87 VAL F CA 1
ATOM 10371 C C . VAL F 2 105 ? 18.108 9.816 148.416 1.00 50.61 87 VAL F C 1
ATOM 10372 O O . VAL F 2 105 ? 18.265 11.041 148.509 1.00 48.67 87 VAL F O 1
ATOM 10376 N N . THR F 2 106 ? 19.090 8.927 148.606 1.00 45.72 88 THR F N 1
ATOM 10377 C CA . THR F 2 106 ? 20.473 9.295 148.878 1.00 45.21 88 THR F CA 1
ATOM 10378 C C . THR F 2 106 ? 21.346 8.791 147.722 1.00 49.02 88 THR F C 1
ATOM 10379 O O . THR F 2 106 ? 21.295 7.612 147.377 1.00 49.60 88 THR F O 1
ATOM 10383 N N . ILE F 2 107 ? 22.101 9.696 147.095 1.00 44.43 89 ILE F N 1
ATOM 10384 C CA . ILE F 2 107 ? 22.977 9.352 145.977 1.00 42.47 89 ILE F CA 1
ATOM 10385 C C . ILE F 2 107 ? 24.425 9.405 146.466 1.00 44.79 89 ILE F C 1
ATOM 10386 O O . ILE F 2 107 ? 24.853 10.428 147.017 1.00 42.91 89 ILE F O 1
ATOM 10391 N N . ASP F 2 108 ? 25.150 8.276 146.318 1.00 41.59 90 ASP F N 1
ATOM 10392 C CA . ASP F 2 108 ? 26.557 8.185 146.723 1.00 41.30 90 ASP F CA 1
ATOM 10393 C C . ASP F 2 108 ? 27.430 8.647 145.579 1.00 43.64 90 ASP F C 1
ATOM 10394 O O . ASP F 2 108 ? 27.290 8.156 144.448 1.00 43.75 90 ASP F O 1
ATOM 10399 N N . VAL F 2 109 ? 28.300 9.633 145.870 1.00 38.06 91 VAL F N 1
ATOM 10400 C CA . VAL F 2 109 ? 29.168 10.288 144.898 1.00 36.93 91 VAL F CA 1
ATOM 10401 C C . VAL F 2 109 ? 30.646 10.170 145.256 1.00 40.54 91 VAL F C 1
ATOM 10402 O O . VAL F 2 109 ? 31.032 10.386 146.411 1.00 40.71 91 VAL F O 1
ATOM 10406 N N . VAL F 2 110 ? 31.473 9.873 144.238 1.00 37.11 92 VAL F N 1
ATOM 10407 C CA . VAL F 2 110 ? 32.935 9.895 144.345 1.00 37.13 92 VAL F CA 1
ATOM 10408 C C . VAL F 2 110 ? 33.264 11.291 143.781 1.00 39.81 92 VAL F C 1
ATOM 10409 O O . VAL F 2 110 ? 32.994 11.549 142.605 1.00 40.01 92 VAL F O 1
ATOM 10413 N N . TYR F 2 111 ? 33.789 12.187 144.619 1.00 34.33 93 TYR F N 1
ATOM 10414 C CA . TYR F 2 111 ? 34.095 13.547 144.202 1.00 34.12 93 TYR F CA 1
ATOM 10415 C C . TYR F 2 111 ? 35.438 13.693 143.479 1.00 42.13 93 TYR F C 1
ATOM 10416 O O . TYR F 2 111 ? 36.381 14.303 143.997 1.00 43.80 93 TYR F O 1
ATOM 10425 N N . ASP F 2 112 ? 35.500 13.131 142.254 1.00 39.51 94 ASP F N 1
ATOM 10426 C CA . ASP F 2 112 ? 36.691 13.100 141.397 1.00 40.24 94 ASP F CA 1
ATOM 10427 C C . ASP F 2 112 ? 36.469 13.824 140.065 1.00 44.88 94 ASP F C 1
ATOM 10428 O O . ASP F 2 112 ? 37.136 13.534 139.070 1.00 44.93 94 ASP F O 1
ATOM 10433 N N . GLY F 2 113 ? 35.521 14.746 140.058 1.00 41.28 95 GLY F N 1
ATOM 10434 C CA . GLY F 2 113 ? 35.173 15.512 138.870 1.00 40.38 95 GLY F CA 1
ATOM 10435 C C . GLY F 2 113 ? 36.292 16.388 138.355 1.00 46.33 95 GLY F C 1
ATOM 10436 O O . GLY F 2 113 ? 37.110 16.893 139.133 1.00 48.42 95 GLY F O 1
ATOM 10437 N N . ALA F 2 114 ? 36.310 16.571 137.028 1.00 42.04 96 ALA F N 1
ATOM 10438 C CA . ALA F 2 114 ? 37.274 17.344 136.263 1.00 42.67 96 ALA F CA 1
ATOM 10439 C C . ALA F 2 114 ? 37.333 18.819 136.634 1.00 48.49 96 ALA F C 1
ATOM 10440 O O . ALA F 2 114 ? 38.402 19.428 136.543 1.00 51.81 96 ALA F O 1
ATOM 10442 N N . ASP F 2 115 ? 36.194 19.390 137.043 1.00 42.47 97 ASP F N 1
ATOM 10443 C CA . ASP F 2 115 ? 36.049 20.801 137.389 1.00 41.52 97 ASP F CA 1
ATOM 10444 C C . ASP F 2 115 ? 35.983 21.089 138.892 1.00 47.59 97 ASP F C 1
ATOM 10445 O O . ASP F 2 115 ? 35.758 22.246 139.270 1.00 49.38 97 ASP F O 1
ATOM 10450 N N . LEU F 2 116 ? 36.218 20.069 139.753 1.00 43.23 98 LEU F N 1
ATOM 10451 C CA . LEU F 2 116 ? 36.191 20.248 141.210 1.00 42.63 98 LEU F CA 1
ATOM 10452 C C . LEU F 2 116 ? 37.045 21.434 141.688 1.00 47.63 98 LEU F C 1
ATOM 10453 O O . LEU F 2 116 ? 36.527 22.313 142.387 1.00 45.79 98 LEU F O 1
ATOM 10458 N N . HIS F 2 117 ? 38.311 21.495 141.243 1.00 47.10 99 HIS F N 1
ATOM 10459 C CA . HIS F 2 117 ? 39.236 22.584 141.578 1.00 49.51 99 HIS F CA 1
ATOM 10460 C C . HIS F 2 117 ? 38.805 23.926 140.990 1.00 52.86 99 HIS F C 1
ATOM 10461 O O . HIS F 2 117 ? 38.994 24.955 141.634 1.00 52.89 99 HIS F O 1
ATOM 10468 N N . GLU F 2 118 ? 38.182 23.913 139.797 1.00 49.37 100 GLU F N 1
ATOM 10469 C CA . GLU F 2 118 ? 37.677 25.123 139.142 1.00 49.88 100 GLU F CA 1
ATOM 10470 C C . GLU F 2 118 ? 36.474 25.703 139.914 1.00 52.54 100 GLU F C 1
ATOM 10471 O O . GLU F 2 118 ? 36.414 26.920 140.121 1.00 54.18 100 GLU F O 1
ATOM 10477 N N . VAL F 2 119 ? 35.544 24.823 140.355 1.00 45.58 101 VAL F N 1
ATOM 10478 C CA . VAL F 2 119 ? 34.366 25.171 141.166 1.00 45.25 101 VAL F CA 1
ATOM 10479 C C . VAL F 2 119 ? 34.836 25.801 142.476 1.00 50.76 101 VAL F C 1
ATOM 10480 O O . VAL F 2 119 ? 34.311 26.836 142.886 1.00 50.74 101 VAL F O 1
ATOM 10484 N N . ALA F 2 120 ? 35.869 25.202 143.091 1.00 49.07 102 ALA F N 1
ATOM 10485 C CA . ALA F 2 120 ? 36.481 25.708 144.327 1.00 50.77 102 ALA F CA 1
ATOM 10486 C C . ALA F 2 120 ? 36.946 27.157 144.132 1.00 55.24 102 ALA F C 1
ATOM 10487 O O . ALA F 2 120 ? 36.497 28.026 144.874 1.00 55.25 102 ALA F O 1
ATOM 10489 N N . SER F 2 121 ? 37.734 27.423 143.065 1.00 52.61 103 SER F N 1
ATOM 10490 C CA . SER F 2 121 ? 38.251 28.754 142.709 1.00 54.79 103 SER F CA 1
ATOM 10491 C C . SER F 2 121 ? 37.129 29.757 142.470 1.00 58.07 103 SER F C 1
ATOM 10492 O O . SER F 2 121 ? 37.175 30.866 142.994 1.00 59.37 103 SER F O 1
ATOM 10495 N N . LEU F 2 122 ? 36.117 29.355 141.698 1.00 52.86 104 LEU F N 1
ATOM 10496 C CA . LEU F 2 122 ? 34.974 30.195 141.357 1.00 53.03 104 LEU F CA 1
ATOM 10497 C C . LEU F 2 122 ? 34.054 30.513 142.556 1.00 58.07 104 LEU F C 1
ATOM 10498 O O . LEU F 2 122 ? 33.540 31.630 142.641 1.00 60.40 104 LEU F O 1
ATOM 10503 N N . THR F 2 123 ? 33.861 29.552 143.477 1.00 52.06 105 THR F N 1
ATOM 10504 C CA . THR F 2 123 ? 32.999 29.740 144.653 1.00 51.14 105 THR F CA 1
ATOM 10505 C C . THR F 2 123 ? 33.718 30.346 145.853 1.00 57.08 105 THR F C 1
ATOM 10506 O O . THR F 2 123 ? 33.070 30.648 146.853 1.00 58.99 105 THR F O 1
ATOM 10510 N N . GLY F 2 124 ? 35.042 30.486 145.763 1.00 53.87 106 GLY F N 1
ATOM 10511 C CA . GLY F 2 124 ? 35.887 31.022 146.834 1.00 54.03 106 GLY F CA 1
ATOM 10512 C C . GLY F 2 124 ? 36.066 30.064 147.996 1.00 57.93 106 GLY F C 1
ATOM 10513 O O . GLY F 2 124 ? 36.283 30.486 149.137 1.00 60.48 106 GLY F O 1
ATOM 10522 N N . THR F 2 126 ? 37.534 25.790 149.180 1.00 49.16 108 THR F N 1
ATOM 10523 C CA . THR F 2 126 ? 38.528 24.735 148.946 1.00 46.51 108 THR F CA 1
ATOM 10524 C C . THR F 2 126 ? 37.747 23.533 148.397 1.00 47.56 108 THR F C 1
ATOM 10525 O O . THR F 2 126 ? 36.533 23.468 148.635 1.00 47.25 108 THR F O 1
ATOM 10529 N N . PRO F 2 127 ? 38.381 22.535 147.731 1.00 42.38 109 PRO F N 1
ATOM 10530 C CA . PRO F 2 127 ? 37.609 21.358 147.273 1.00 40.06 109 PRO F CA 1
ATOM 10531 C C . PRO F 2 127 ? 36.867 20.641 148.415 1.00 45.32 109 PRO F C 1
ATOM 10532 O O . PRO F 2 127 ? 35.745 20.193 148.202 1.00 45.99 109 PRO F O 1
ATOM 10536 N N . ALA F 2 128 ? 37.452 20.612 149.639 1.00 42.25 110 ALA F N 1
ATOM 10537 C CA . ALA F 2 128 ? 36.821 20.027 150.829 1.00 41.53 110 ALA F CA 1
ATOM 10538 C C . ALA F 2 128 ? 35.484 20.744 151.168 1.00 42.92 110 ALA F C 1
ATOM 10539 O O . ALA F 2 128 ? 34.479 20.080 151.443 1.00 41.02 110 ALA F O 1
ATOM 10541 N N . GLN F 2 129 ? 35.479 22.092 151.125 1.00 38.78 111 GLN F N 1
ATOM 10542 C CA . GLN F 2 129 ? 34.288 22.909 151.394 1.00 39.16 111 GLN F CA 1
ATOM 10543 C C . GLN F 2 129 ? 33.209 22.736 150.303 1.00 43.94 111 GLN F C 1
ATOM 10544 O O . GLN F 2 129 ? 32.015 22.767 150.617 1.00 44.48 111 GLN F O 1
ATOM 10550 N N . VAL F 2 130 ? 33.628 22.533 149.042 1.00 38.80 112 VAL F N 1
ATOM 10551 C CA . VAL F 2 130 ? 32.716 22.295 147.922 1.00 38.51 112 VAL F CA 1
ATOM 10552 C C . VAL F 2 130 ? 31.928 21.001 148.147 1.00 44.11 112 VAL F C 1
ATOM 10553 O O . VAL F 2 130 ? 30.696 21.028 148.071 1.00 44.44 112 VAL F O 1
ATOM 10557 N N . ILE F 2 131 ? 32.646 19.884 148.440 1.00 40.50 113 ILE F N 1
ATOM 10558 C CA . ILE F 2 131 ? 32.082 18.554 148.723 1.00 39.27 113 ILE F CA 1
ATOM 10559 C C . ILE F 2 131 ? 31.145 18.622 149.945 1.00 41.80 113 ILE F C 1
ATOM 10560 O O . ILE F 2 131 ? 30.026 18.108 149.887 1.00 43.06 113 ILE F O 1
ATOM 10565 N N . ALA F 2 132 ? 31.584 19.291 151.011 1.00 35.59 114 ALA F N 1
ATOM 10566 C CA . ALA F 2 132 ? 30.798 19.466 152.233 1.00 35.67 114 ALA F CA 1
ATOM 10567 C C . ALA F 2 132 ? 29.508 20.261 151.978 1.00 41.12 114 ALA F C 1
ATOM 10568 O O . ALA F 2 132 ? 28.469 19.879 152.501 1.00 41.73 114 ALA F O 1
ATOM 10570 N N . ALA F 2 133 ? 29.558 21.321 151.146 1.00 38.24 115 ALA F N 1
ATOM 10571 C CA . ALA F 2 133 ? 28.369 22.105 150.816 1.00 38.87 115 ALA F CA 1
ATOM 10572 C C . ALA F 2 133 ? 27.396 21.278 149.944 1.00 45.35 115 ALA F C 1
ATOM 10573 O O . ALA F 2 133 ? 26.189 21.272 150.206 1.00 48.24 115 ALA F O 1
ATOM 10575 N N . HIS F 2 134 ? 27.923 20.541 148.951 1.00 38.52 116 HIS F N 1
ATOM 10576 C CA . HIS F 2 134 ? 27.101 19.709 148.067 1.00 36.68 116 HIS F CA 1
ATOM 10577 C C . HIS F 2 134 ? 26.366 18.586 148.816 1.00 42.63 116 HIS F C 1
ATOM 10578 O O . HIS F 2 134 ? 25.198 18.307 148.520 1.00 41.04 116 HIS F O 1
ATOM 10585 N N . THR F 2 135 ? 27.055 17.975 149.798 1.00 40.97 117 THR F N 1
ATOM 10586 C CA . THR F 2 135 ? 26.529 16.884 150.629 1.00 41.89 117 THR F CA 1
ATOM 10587 C C . THR F 2 135 ? 25.763 17.370 151.891 1.00 45.43 117 THR F C 1
ATOM 10588 O O . THR F 2 135 ? 24.997 16.601 152.467 1.00 44.80 117 THR F O 1
ATOM 10592 N N . GLY F 2 136 ? 25.973 18.620 152.293 1.00 41.93 118 GLY F N 1
ATOM 10593 C CA . GLY F 2 136 ? 25.380 19.187 153.501 1.00 43.14 118 GLY F CA 1
ATOM 10594 C C . GLY F 2 136 ? 23.943 19.648 153.437 1.00 50.43 118 GLY F C 1
ATOM 10595 O O . GLY F 2 136 ? 23.240 19.630 154.444 1.00 54.43 118 GLY F O 1
ATOM 10596 N N . THR F 2 137 ? 23.506 20.106 152.292 1.00 47.18 119 THR F N 1
ATOM 10597 C CA . THR F 2 137 ? 22.137 20.588 152.099 1.00 46.55 119 THR F CA 1
ATOM 10598 C C . THR F 2 137 ? 21.451 19.726 151.026 1.00 47.98 119 THR F C 1
ATOM 10599 O O . THR F 2 137 ? 21.979 19.572 149.910 1.00 41.37 119 THR F O 1
ATOM 10603 N N . PRO F 2 138 ? 20.266 19.165 151.372 1.00 47.71 120 PRO F N 1
ATOM 10604 C CA . PRO F 2 138 ? 19.511 18.367 150.388 1.00 46.18 120 PRO F CA 1
ATOM 10605 C C . PRO F 2 138 ? 19.013 19.220 149.237 1.00 48.78 120 PRO F C 1
ATOM 10606 O O . PRO F 2 138 ? 18.846 20.433 149.391 1.00 48.88 120 PRO F O 1
ATOM 10610 N N . TRP F 2 139 ? 18.822 18.592 148.067 1.00 44.32 121 TRP F N 1
ATOM 10611 C CA . TRP F 2 139 ? 18.347 19.257 146.841 1.00 42.12 121 TRP F CA 1
ATOM 10612 C C . TRP F 2 139 ? 16.970 18.737 146.483 1.00 45.27 121 TRP F C 1
ATOM 10613 O O . TRP F 2 139 ? 16.653 17.578 146.755 1.00 44.64 121 TRP F O 1
ATOM 10624 N N . ARG F 2 140 ? 16.175 19.582 145.829 1.00 40.46 122 ARG F N 1
ATOM 10625 C CA . ARG F 2 140 ? 14.849 19.231 145.365 1.00 40.21 122 ARG F CA 1
ATOM 10626 C C . ARG F 2 140 ? 14.846 19.130 143.850 1.00 41.77 122 ARG F C 1
ATOM 10627 O O . ARG F 2 140 ? 15.401 19.995 143.154 1.00 38.95 122 ARG F O 1
ATOM 10635 N N . VAL F 2 141 ? 14.210 18.071 143.333 1.00 38.37 123 VAL F N 1
ATOM 10636 C CA . VAL F 2 141 ? 14.109 17.972 141.893 1.00 36.69 123 VAL F CA 1
ATOM 10637 C C . VAL F 2 141 ? 13.019 18.922 141.415 1.00 40.79 123 VAL F C 1
ATOM 10638 O O . VAL F 2 141 ? 11.849 18.775 141.778 1.00 40.81 123 VAL F O 1
ATOM 10642 N N . GLY F 2 142 ? 13.456 19.970 140.724 1.00 38.05 124 GLY F N 1
ATOM 10643 C CA . GLY F 2 142 ? 12.582 20.997 140.181 1.00 38.71 124 GLY F CA 1
ATOM 10644 C C . GLY F 2 142 ? 11.841 20.485 138.966 1.00 44.30 124 GLY F C 1
ATOM 10645 O O . GLY F 2 142 ? 10.609 20.429 138.971 1.00 45.73 124 GLY F O 1
ATOM 10646 N N . PHE F 2 143 ? 12.592 20.063 137.933 1.00 39.06 125 PHE F N 1
ATOM 10647 C CA . PHE F 2 143 ? 12.027 19.570 136.682 1.00 37.71 125 PHE F CA 1
ATOM 10648 C C . PHE F 2 143 ? 13.023 18.645 135.995 1.00 41.38 125 PHE F C 1
ATOM 10649 O O . PHE F 2 143 ? 14.209 18.655 136.314 1.00 39.16 125 PHE F O 1
ATOM 10657 N N . CYS F 2 144 ? 12.534 17.889 135.006 1.00 38.99 126 CYS F N 1
ATOM 10658 C CA . CYS F 2 144 ? 13.353 17.043 134.166 1.00 38.52 126 CYS F CA 1
ATOM 10659 C C . CYS F 2 144 ? 13.454 17.659 132.803 1.00 40.23 126 CYS F C 1
ATOM 10660 O O . CYS F 2 144 ? 12.623 18.476 132.414 1.00 39.13 126 CYS F O 1
ATOM 10663 N N . GLY F 2 145 ? 14.492 17.266 132.091 1.00 36.97 127 GLY F N 1
ATOM 10664 C CA . GLY F 2 145 ? 14.754 17.696 130.729 1.00 36.50 127 GLY F CA 1
ATOM 10665 C C . GLY F 2 145 ? 16.058 17.126 130.230 1.00 40.66 127 GLY F C 1
ATOM 10666 O O . GLY F 2 145 ? 16.598 16.178 130.822 1.00 40.56 127 GLY F O 1
ATOM 10667 N N . PHE F 2 146 ? 16.561 17.699 129.121 1.00 35.07 128 PHE F N 1
ATOM 10668 C CA . PHE F 2 146 ? 17.848 17.375 128.522 1.00 33.27 128 PHE F CA 1
ATOM 10669 C C . PHE F 2 146 ? 17.970 15.957 127.968 1.00 38.97 128 PHE F C 1
ATOM 10670 O O . PHE F 2 146 ? 18.430 15.795 126.831 1.00 40.63 128 PHE F O 1
ATOM 10678 N N . ALA F 2 147 ? 17.641 14.933 128.796 1.00 33.38 129 ALA F N 1
ATOM 10679 C CA . ALA F 2 147 ? 17.757 13.511 128.470 1.00 32.36 129 ALA F CA 1
ATOM 10680 C C . ALA F 2 147 ? 16.878 12.721 129.419 1.00 37.00 129 ALA F C 1
ATOM 10681 O O . ALA F 2 147 ? 16.593 13.231 130.514 1.00 37.44 129 ALA F O 1
ATOM 10683 N N . PRO F 2 148 ? 16.472 11.462 129.071 1.00 34.05 130 PRO F N 1
ATOM 10684 C CA . PRO F 2 148 ? 15.666 10.666 130.012 1.00 33.92 130 PRO F CA 1
ATOM 10685 C C . PRO F 2 148 ? 16.376 10.447 131.346 1.00 38.19 130 PRO F C 1
ATOM 10686 O O . PRO F 2 148 ? 17.500 9.983 131.365 1.00 36.81 130 PRO F O 1
ATOM 10690 N N . GLY F 2 149 ? 15.738 10.834 132.441 1.00 36.86 131 GLY F N 1
ATOM 10691 C CA . GLY F 2 149 ? 16.323 10.669 133.764 1.00 38.21 131 GLY F CA 1
ATOM 10692 C C . GLY F 2 149 ? 17.190 11.822 134.240 1.00 41.12 131 GLY F C 1
ATOM 10693 O O . GLY F 2 149 ? 17.712 11.773 135.362 1.00 41.42 131 GLY F O 1
ATOM 10694 N N . PHE F 2 150 ? 17.371 12.860 133.394 1.00 35.85 132 PHE F N 1
ATOM 10695 C CA . PHE F 2 150 ? 18.146 14.032 133.801 1.00 33.93 132 PHE F CA 1
ATOM 10696 C C . PHE F 2 150 ? 17.247 14.966 134.614 1.00 38.58 132 PHE F C 1
ATOM 10697 O O . PHE F 2 150 ? 16.289 15.522 134.080 1.00 39.27 132 PHE F O 1
ATOM 10705 N N . ALA F 2 151 ? 17.555 15.130 135.905 1.00 34.12 133 ALA F N 1
ATOM 10706 C CA . ALA F 2 151 ? 16.780 15.992 136.788 1.00 33.33 133 ALA F CA 1
ATOM 10707 C C . ALA F 2 151 ? 17.552 17.244 137.171 1.00 38.29 133 ALA F C 1
ATOM 10708 O O . ALA F 2 151 ? 18.716 17.155 137.558 1.00 38.07 133 ALA F O 1
ATOM 10710 N N . TYR F 2 152 ? 16.904 18.410 137.027 1.00 35.09 134 TYR F N 1
ATOM 10711 C CA . TYR F 2 152 ? 17.455 19.703 137.405 1.00 35.83 134 TYR F CA 1
ATOM 10712 C C . TYR F 2 152 ? 17.131 19.877 138.884 1.00 39.57 134 TYR F C 1
ATOM 10713 O O . TYR F 2 152 ? 15.954 19.957 139.273 1.00 38.89 134 TYR F O 1
ATOM 10722 N N . LEU F 2 153 ? 18.179 19.860 139.714 1.00 35.72 135 LEU F N 1
ATOM 10723 C CA . LEU F 2 153 ? 18.027 19.968 141.161 1.00 36.23 135 LEU F CA 1
ATOM 10724 C C . LEU F 2 153 ? 18.165 21.409 141.644 1.00 39.52 135 LEU F C 1
ATOM 10725 O O . LEU F 2 153 ? 19.000 22.163 141.137 1.00 37.15 135 LEU F O 1
ATOM 10730 N N . VAL F 2 154 ? 17.281 21.798 142.571 1.00 36.70 136 VAL F N 1
ATOM 10731 C CA . VAL F 2 154 ? 17.231 23.137 143.167 1.00 36.95 136 VAL F CA 1
ATOM 10732 C C . VAL F 2 154 ? 17.247 23.072 144.709 1.00 43.27 136 VAL F C 1
ATOM 10733 O O . VAL F 2 154 ? 17.066 22.001 145.301 1.00 40.81 136 VAL F O 1
ATOM 10737 N N . ASP F 2 155 ? 17.400 24.255 145.344 1.00 44.24 137 ASP F N 1
ATOM 10738 C CA . ASP F 2 155 ? 17.332 24.480 146.792 1.00 45.71 137 ASP F CA 1
ATOM 10739 C C . ASP F 2 155 ? 18.459 23.854 147.624 1.00 51.91 137 ASP F C 1
ATOM 10740 O O . ASP F 2 155 ? 18.317 23.645 148.843 1.00 54.43 137 ASP F O 1
ATOM 10745 N N . GLY F 2 156 ? 19.594 23.619 146.967 1.00 47.56 138 GLY F N 1
ATOM 10746 C CA . GLY F 2 156 ? 20.804 23.122 147.616 1.00 47.52 138 GLY F CA 1
ATOM 10747 C C . GLY F 2 156 ? 21.601 24.294 148.138 1.00 51.78 138 GLY F C 1
ATOM 10748 O O . GLY F 2 156 ? 21.087 25.419 148.157 1.00 52.82 138 GLY F O 1
ATOM 10749 N N . ASP F 2 157 ? 22.854 24.064 148.539 1.00 48.36 139 ASP F N 1
ATOM 10750 C CA . ASP F 2 157 ? 23.701 25.144 149.063 1.00 49.58 139 ASP F CA 1
ATOM 10751 C C . ASP F 2 157 ? 23.967 26.218 147.982 1.00 54.24 139 ASP F C 1
ATOM 10752 O O . ASP F 2 157 ? 24.592 25.940 146.947 1.00 51.66 139 ASP F O 1
ATOM 10757 N N . ALA F 2 158 ? 23.463 27.442 148.234 1.00 52.46 140 ALA F N 1
ATOM 10758 C CA . ALA F 2 158 ? 23.562 28.601 147.333 1.00 51.67 140 ALA F CA 1
ATOM 10759 C C . ALA F 2 158 ? 24.997 29.068 147.064 1.00 53.15 140 ALA F C 1
ATOM 10760 O O . ALA F 2 158 ? 25.239 29.720 146.044 1.00 52.74 140 ALA F O 1
ATOM 10762 N N . ARG F 2 159 ? 25.949 28.711 147.966 1.00 48.69 141 ARG F N 1
ATOM 10763 C CA . ARG F 2 159 ? 27.382 29.027 147.857 1.00 47.96 141 ARG F CA 1
ATOM 10764 C C . ARG F 2 159 ? 27.999 28.372 146.635 1.00 47.03 141 ARG F C 1
ATOM 10765 O O . ARG F 2 159 ? 28.980 28.883 146.100 1.00 45.75 141 ARG F O 1
ATOM 10773 N N . LEU F 2 160 ? 27.412 27.244 146.198 1.00 42.29 142 LEU F N 1
ATOM 10774 C CA . LEU F 2 160 ? 27.852 26.428 145.062 1.00 39.90 142 LEU F CA 1
ATOM 10775 C C . LEU F 2 160 ? 27.572 27.030 143.682 1.00 44.95 142 LEU F C 1
ATOM 10776 O O . LEU F 2 160 ? 28.085 26.510 142.685 1.00 42.29 142 LEU F O 1
ATOM 10781 N N . GLN F 2 161 ? 26.773 28.117 143.616 1.00 45.25 143 GLN F N 1
ATOM 10782 C CA . GLN F 2 161 ? 26.408 28.768 142.349 1.00 46.08 143 GLN F CA 1
ATOM 10783 C C . GLN F 2 161 ? 27.629 29.149 141.532 1.00 53.06 143 GLN F C 1
ATOM 10784 O O . GLN F 2 161 ? 28.442 29.969 141.949 1.00 55.43 143 GLN F O 1
ATOM 10790 N N . VAL F 2 162 ? 27.776 28.476 140.401 1.00 49.52 144 VAL F N 1
ATOM 10791 C CA . VAL F 2 162 ? 28.903 28.580 139.494 1.00 50.41 144 VAL F CA 1
ATOM 10792 C C . VAL F 2 162 ? 28.390 28.681 138.038 1.00 55.41 144 VAL F C 1
ATOM 10793 O O . VAL F 2 162 ? 27.359 28.076 137.713 1.00 54.70 144 VAL F O 1
ATOM 10797 N N . PRO F 2 163 ? 29.037 29.458 137.140 1.00 53.17 145 PRO F N 1
ATOM 10798 C CA . PRO F 2 163 ? 28.523 29.533 135.760 1.00 51.97 145 PRO F CA 1
ATOM 10799 C C . PRO F 2 163 ? 28.809 28.262 134.973 1.00 55.00 145 PRO F C 1
ATOM 10800 O O . PRO F 2 163 ? 29.690 27.492 135.365 1.00 54.48 145 PRO F O 1
ATOM 10804 N N . ARG F 2 164 ? 28.090 28.067 133.841 1.00 51.58 146 ARG F N 1
ATOM 10805 C CA . ARG F 2 164 ? 28.286 26.962 132.899 1.00 50.70 146 ARG F CA 1
ATOM 10806 C C . ARG F 2 164 ? 29.690 27.093 132.309 1.00 56.16 146 ARG F C 1
ATOM 10807 O O . ARG F 2 164 ? 30.282 28.177 132.367 1.00 56.91 146 ARG F O 1
ATOM 10815 N N . ARG F 2 165 ? 30.213 26.017 131.711 1.00 53.22 147 ARG F N 1
ATOM 10816 C CA . ARG F 2 165 ? 31.527 26.062 131.063 1.00 54.29 147 ARG F CA 1
ATOM 10817 C C . ARG F 2 165 ? 31.435 26.926 129.804 1.00 59.66 147 ARG F C 1
ATOM 10818 O O . ARG F 2 165 ? 30.365 26.991 129.192 1.00 57.41 147 ARG F O 1
ATOM 10826 N N . ALA F 2 166 ? 32.534 27.629 129.456 1.00 60.39 148 ALA F N 1
ATOM 10827 C CA . ALA F 2 166 ? 32.615 28.521 128.285 1.00 62.48 148 ALA F CA 1
ATOM 10828 C C . ALA F 2 166 ? 32.111 27.783 127.024 1.00 67.38 148 ALA F C 1
ATOM 10829 O O . ALA F 2 166 ? 31.173 28.240 126.359 1.00 65.90 148 ALA F O 1
ATOM 10831 N N . GLU F 2 167 ? 32.682 26.588 126.779 1.00 65.72 149 GLU F N 1
ATOM 10832 C CA . GLU F 2 167 ? 32.310 25.706 125.684 1.00 66.02 149 GLU F CA 1
ATOM 10833 C C . GLU F 2 167 ? 31.940 24.324 126.225 1.00 67.54 149 GLU F C 1
ATOM 10834 O O . GLU F 2 167 ? 32.616 23.834 127.137 1.00 68.18 149 GLU F O 1
ATOM 10840 N N . PRO F 2 168 ? 30.870 23.680 125.703 1.00 60.66 150 PRO F N 1
ATOM 10841 C CA . PRO F 2 168 ? 30.498 22.345 126.215 1.00 58.81 150 PRO F CA 1
ATOM 10842 C C . PRO F 2 168 ? 31.515 21.258 125.896 1.00 62.00 150 PRO F C 1
ATOM 10843 O O . PRO F 2 168 ? 32.238 21.350 124.902 1.00 63.86 150 PRO F O 1
ATOM 10847 N N . ARG F 2 169 ? 31.558 20.224 126.735 1.00 56.00 151 ARG F N 1
ATOM 10848 C CA . ARG F 2 169 ? 32.417 19.061 126.525 1.00 55.81 151 ARG F CA 1
ATOM 10849 C C . ARG F 2 169 ? 31.758 18.157 125.499 1.00 59.99 151 ARG F C 1
ATOM 10850 O O . ARG F 2 169 ? 30.536 18.127 125.416 1.00 58.43 151 ARG F O 1
ATOM 10858 N N . THR F 2 170 ? 32.558 17.425 124.726 1.00 59.62 152 THR F N 1
ATOM 10859 C CA . THR F 2 170 ? 32.075 16.500 123.691 1.00 60.01 152 THR F CA 1
ATOM 10860 C C . THR F 2 170 ? 31.449 15.267 124.348 1.00 64.03 152 THR F C 1
ATOM 10861 O O . THR F 2 170 ? 30.431 14.760 123.876 1.00 63.59 152 THR F O 1
ATOM 10865 N N . SER F 2 171 ? 32.077 14.800 125.441 1.00 60.10 153 SER F N 1
ATOM 10866 C CA . SER F 2 171 ? 31.653 13.632 126.187 1.00 58.98 153 SER F CA 1
ATOM 10867 C C . SER F 2 171 ? 31.871 13.833 127.673 1.00 60.22 153 SER F C 1
ATOM 10868 O O . SER F 2 171 ? 32.992 14.108 128.107 1.00 61.25 153 SER F O 1
ATOM 10871 N N . VAL F 2 172 ? 30.784 13.711 128.450 1.00 52.82 154 VAL F N 1
ATOM 10872 C CA . VAL F 2 172 ? 30.812 13.729 129.908 1.00 49.58 154 VAL F CA 1
ATOM 10873 C C . VAL F 2 172 ? 30.398 12.301 130.314 1.00 51.28 154 VAL F C 1
ATOM 10874 O O . VAL F 2 172 ? 29.527 11.728 129.651 1.00 51.50 154 VAL F O 1
ATOM 10878 N N . PRO F 2 173 ? 31.047 11.657 131.297 1.00 46.87 155 PRO F N 1
ATOM 10879 C CA . PRO F 2 173 ? 30.665 10.266 131.619 1.00 46.91 155 PRO F CA 1
ATOM 10880 C C . PRO F 2 173 ? 29.273 10.104 132.230 1.00 51.64 155 PRO F C 1
ATOM 10881 O O . PRO F 2 173 ? 28.720 11.042 132.821 1.00 49.84 155 PRO F O 1
ATOM 10885 N N . ALA F 2 174 ? 28.713 8.893 132.083 1.00 49.76 156 ALA F N 1
ATOM 10886 C CA . ALA F 2 174 ? 27.438 8.509 132.673 1.00 48.74 156 ALA F CA 1
ATOM 10887 C C . ALA F 2 174 ? 27.615 8.558 134.183 1.00 51.28 156 ALA F C 1
ATOM 10888 O O . ALA F 2 174 ? 28.646 8.095 134.699 1.00 52.94 156 ALA F O 1
ATOM 10890 N N . GLY F 2 175 ? 26.666 9.191 134.865 1.00 43.69 157 GLY F N 1
ATOM 10891 C CA . GLY F 2 175 ? 26.712 9.319 136.316 1.00 41.55 157 GLY F CA 1
ATOM 10892 C C . GLY F 2 175 ? 27.447 10.546 136.816 1.00 40.61 157 GLY F C 1
ATOM 10893 O O . GLY F 2 175 ? 27.633 10.687 138.024 1.00 40.13 157 GLY F O 1
ATOM 10894 N N . ALA F 2 176 ? 27.873 11.437 135.898 1.00 35.21 158 ALA F N 1
ATOM 10895 C CA . ALA F 2 176 ? 28.570 12.674 136.230 1.00 34.31 158 ALA F CA 1
ATOM 10896 C C . ALA F 2 176 ? 27.683 13.587 137.071 1.00 40.28 158 ALA F C 1
ATOM 10897 O O . ALA F 2 176 ? 26.542 13.888 136.690 1.00 40.43 158 ALA F O 1
ATOM 10899 N N . VAL F 2 177 ? 28.207 13.972 138.247 1.00 36.29 159 VAL F N 1
ATOM 10900 C CA . VAL F 2 177 ? 27.546 14.840 139.217 1.00 35.04 159 VAL F CA 1
ATOM 10901 C C . VAL F 2 177 ? 28.062 16.236 138.919 1.00 40.72 159 VAL F C 1
ATOM 10902 O O . VAL F 2 177 ? 29.275 16.450 138.845 1.00 42.08 159 VAL F O 1
ATOM 10906 N N . ALA F 2 178 ? 27.142 17.149 138.622 1.00 35.68 160 ALA F N 1
ATOM 10907 C CA . ALA F 2 178 ? 27.513 18.457 138.121 1.00 35.31 160 ALA F CA 1
ATOM 10908 C C . ALA F 2 178 ? 26.756 19.642 138.693 1.00 40.35 160 ALA F C 1
ATOM 10909 O O . ALA F 2 178 ? 25.750 19.479 139.401 1.00 39.67 160 ALA F O 1
ATOM 10911 N N . LEU F 2 179 ? 27.267 20.855 138.374 1.00 37.15 161 LEU F N 1
ATOM 10912 C CA . LEU F 2 179 ? 26.716 22.143 138.796 1.00 36.14 161 LEU F CA 1
ATOM 10913 C C . LEU F 2 179 ? 26.665 23.124 137.640 1.00 40.00 161 LEU F C 1
ATOM 10914 O O . LEU F 2 179 ? 27.531 23.096 136.767 1.00 41.91 161 LEU F O 1
ATOM 10919 N N . ALA F 2 180 ? 25.653 23.989 137.635 1.00 34.78 162 ALA F N 1
ATOM 10920 C CA . ALA F 2 180 ? 25.475 25.085 136.660 1.00 35.47 162 ALA F CA 1
ATOM 10921 C C . ALA F 2 180 ? 24.418 26.014 137.206 1.00 40.70 162 ALA F C 1
ATOM 10922 O O . ALA F 2 180 ? 23.315 25.559 137.533 1.00 39.63 162 ALA F O 1
ATOM 10924 N N . GLY F 2 181 ? 24.782 27.285 137.346 1.00 38.67 163 GLY F N 1
ATOM 10925 C CA . GLY F 2 181 ? 23.911 28.299 137.902 1.00 39.82 163 GLY F CA 1
ATOM 10926 C C . GLY F 2 181 ? 23.437 27.891 139.277 1.00 46.56 163 GLY F C 1
ATOM 10927 O O . GLY F 2 181 ? 24.241 27.485 140.123 1.00 47.24 163 GLY F O 1
ATOM 10928 N N . GLU F 2 182 ? 22.119 27.914 139.464 1.00 43.70 164 GLU F N 1
ATOM 10929 C CA . GLU F 2 182 ? 21.443 27.571 140.716 1.00 43.65 164 GLU F CA 1
ATOM 10930 C C . GLU F 2 182 ? 21.152 26.059 140.815 1.00 45.28 164 GLU F C 1
ATOM 10931 O O . GLU F 2 182 ? 20.544 25.612 141.792 1.00 45.05 164 GLU F O 1
ATOM 10937 N N . PHE F 2 183 ? 21.560 25.292 139.805 1.00 39.71 165 PHE F N 1
ATOM 10938 C CA . PHE F 2 183 ? 21.271 23.861 139.737 1.00 38.39 165 PHE F CA 1
ATOM 10939 C C . PHE F 2 183 ? 22.447 22.926 139.970 1.00 40.97 165 PHE F C 1
ATOM 10940 O O . PHE F 2 183 ? 23.604 23.257 139.744 1.00 40.01 165 PHE F O 1
ATOM 10948 N N . SER F 2 184 ? 22.091 21.708 140.328 1.00 37.33 166 SER F N 1
ATOM 10949 C CA . SER F 2 184 ? 22.955 20.561 140.407 1.00 37.90 166 SER F CA 1
ATOM 10950 C C . SER F 2 184 ? 22.180 19.512 139.607 1.00 42.83 166 SER F C 1
ATOM 10951 O O . SER F 2 184 ? 20.964 19.649 139.434 1.00 42.19 166 SER F O 1
ATOM 10954 N N . GLY F 2 185 ? 22.881 18.506 139.103 1.00 38.68 167 GLY F N 1
ATOM 10955 C CA . GLY F 2 185 ? 22.237 17.445 138.353 1.00 37.38 167 GLY F CA 1
ATOM 10956 C C . GLY F 2 185 ? 23.171 16.291 138.116 1.00 40.83 167 GLY F C 1
ATOM 10957 O O . GLY F 2 185 ? 24.396 16.447 138.207 1.00 40.12 167 GLY F O 1
ATOM 10958 N N . VAL F 2 186 ? 22.586 15.119 137.836 1.00 35.92 168 VAL F N 1
ATOM 10959 C CA . VAL F 2 186 ? 23.352 13.921 137.505 1.00 34.88 168 VAL F CA 1
ATOM 10960 C C . VAL F 2 186 ? 23.039 13.521 136.043 1.00 39.93 168 VAL F C 1
ATOM 10961 O O . VAL F 2 186 ? 21.882 13.234 135.733 1.00 39.28 168 VAL F O 1
ATOM 10965 N N . TYR F 2 187 ? 24.079 13.479 135.168 1.00 35.61 169 TYR F N 1
ATOM 10966 C CA . TYR F 2 187 ? 23.978 13.039 133.774 1.00 34.36 169 TYR F CA 1
ATOM 10967 C C . TYR F 2 187 ? 23.650 11.529 133.755 1.00 39.84 169 TYR F C 1
ATOM 10968 O O . TYR F 2 187 ? 24.444 10.735 134.268 1.00 40.39 169 TYR F O 1
ATOM 10977 N N . PRO F 2 188 ? 22.469 11.123 133.232 1.00 37.82 170 PRO F N 1
ATOM 10978 C CA . PRO F 2 188 ? 22.114 9.684 133.239 1.00 39.36 170 PRO F CA 1
ATOM 10979 C C . PRO F 2 188 ? 22.943 8.781 132.294 1.00 47.69 170 PRO F C 1
ATOM 10980 O O . PRO F 2 188 ? 23.174 7.622 132.619 1.00 49.65 170 PRO F O 1
ATOM 10984 N N . ARG F 2 189 ? 23.360 9.285 131.120 1.00 45.21 171 ARG F N 1
ATOM 10985 C CA . ARG F 2 189 ? 24.160 8.535 130.147 1.00 45.49 171 ARG F CA 1
ATOM 10986 C C . ARG F 2 189 ? 25.320 9.408 129.655 1.00 48.50 171 ARG F C 1
ATOM 10987 O O . ARG F 2 189 ? 25.285 10.638 129.810 1.00 45.87 171 ARG F O 1
ATOM 10995 N N . GLN F 2 190 ? 26.319 8.773 128.995 1.00 46.76 172 GLN F N 1
ATOM 10996 C CA . GLN F 2 190 ? 27.442 9.476 128.380 1.00 46.54 172 GLN F CA 1
ATOM 10997 C C . GLN F 2 190 ? 26.861 10.378 127.312 1.00 49.53 172 GLN F C 1
ATOM 10998 O O . GLN F 2 190 ? 26.066 9.910 126.499 1.00 49.13 172 GLN F O 1
ATOM 11004 N N . SER F 2 191 ? 27.193 11.678 127.356 1.00 46.05 173 SER F N 1
ATOM 11005 C CA . SER F 2 191 ? 26.684 12.645 126.394 1.00 46.28 173 SER F CA 1
ATOM 11006 C C . SER F 2 191 ? 27.486 13.951 126.413 1.00 51.71 173 SER F C 1
ATOM 11007 O O . SER F 2 191 ? 28.222 14.173 127.370 1.00 51.98 173 SER F O 1
ATOM 11010 N N . PRO F 2 192 ? 27.299 14.879 125.438 1.00 49.06 174 PRO F N 1
ATOM 11011 C CA . PRO F 2 192 ? 27.954 16.189 125.564 1.00 48.97 174 PRO F CA 1
ATOM 11012 C C . PRO F 2 192 ? 27.292 16.968 126.702 1.00 52.96 174 PRO F C 1
ATOM 11013 O O . PRO F 2 192 ? 26.108 16.756 126.982 1.00 52.93 174 PRO F O 1
ATOM 11017 N N . GLY F 2 193 ? 28.055 17.823 127.373 1.00 49.50 175 GLY F N 1
ATOM 11018 C CA . GLY F 2 193 ? 27.546 18.601 128.499 1.00 47.53 175 GLY F CA 1
ATOM 11019 C C . GLY F 2 193 ? 28.399 19.805 128.821 1.00 49.75 175 GLY F C 1
ATOM 11020 O O . GLY F 2 193 ? 29.629 19.719 128.781 1.00 51.72 175 GLY F O 1
ATOM 11021 N N . GLY F 2 194 ? 27.741 20.921 129.140 1.00 41.98 176 GLY F N 1
ATOM 11022 C CA . GLY F 2 194 ? 28.400 22.177 129.461 1.00 40.66 176 GLY F CA 1
ATOM 11023 C C . GLY F 2 194 ? 28.414 22.522 130.929 1.00 43.08 176 GLY F C 1
ATOM 11024 O O . GLY F 2 194 ? 28.845 23.617 131.298 1.00 43.54 176 GLY F O 1
ATOM 11025 N N . TRP F 2 195 ? 27.940 21.599 131.785 1.00 38.88 177 TRP F N 1
ATOM 11026 C CA . TRP F 2 195 ? 27.918 21.794 133.237 1.00 37.77 177 TRP F CA 1
ATOM 11027 C C . TRP F 2 195 ? 29.276 21.524 133.868 1.00 42.11 177 TRP F C 1
ATOM 11028 O O . TRP F 2 195 ? 30.115 20.833 133.290 1.00 41.33 177 TRP F O 1
ATOM 11039 N N . GLN F 2 196 ? 29.486 22.085 135.057 1.00 39.89 178 GLN F N 1
ATOM 11040 C CA . GLN F 2 196 ? 30.713 21.964 135.836 1.00 39.27 178 GLN F CA 1
ATOM 11041 C C . GLN F 2 196 ? 30.686 20.615 136.582 1.00 39.48 178 GLN F C 1
ATOM 11042 O O . GLN F 2 196 ? 29.819 20.407 137.432 1.00 38.75 178 GLN F O 1
ATOM 11048 N N . LEU F 2 197 ? 31.600 19.689 136.228 1.00 35.36 179 LEU F N 1
ATOM 11049 C CA . LEU F 2 197 ? 31.678 18.314 136.790 1.00 33.62 179 LEU F CA 1
ATOM 11050 C C . LEU F 2 197 ? 32.456 18.214 138.118 1.00 37.97 179 LEU F C 1
ATOM 11051 O O . LEU F 2 197 ? 33.652 18.486 138.152 1.00 38.32 179 LEU F O 1
ATOM 11056 N N . ILE F 2 198 ? 31.776 17.805 139.200 1.00 34.81 180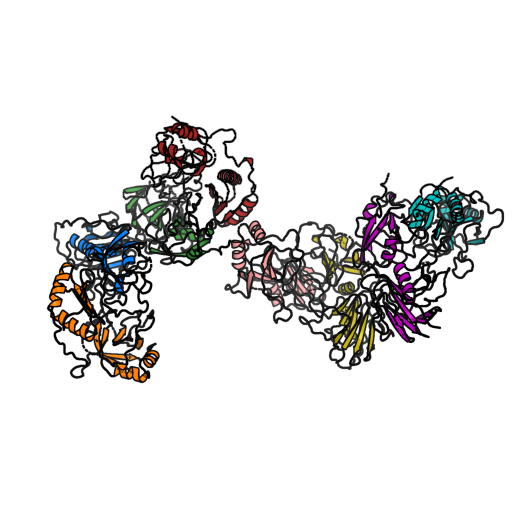 ILE F N 1
ATOM 11057 C CA . ILE F 2 198 ? 32.371 17.704 140.536 1.00 34.98 180 ILE F CA 1
ATOM 11058 C C . ILE F 2 198 ? 32.608 16.274 141.025 1.00 39.29 180 ILE F C 1
ATOM 11059 O O . ILE F 2 198 ? 33.366 16.066 141.965 1.00 39.61 180 ILE F O 1
ATOM 11064 N N . GLY F 2 199 ? 32.031 15.297 140.344 1.00 36.10 181 GLY F N 1
ATOM 11065 C CA . GLY F 2 199 ? 32.205 13.897 140.716 1.00 36.42 181 GLY F CA 1
ATOM 11066 C C . GLY F 2 199 ? 31.392 12.937 139.873 1.00 42.09 181 GLY F C 1
ATOM 11067 O O . GLY F 2 199 ? 30.972 13.281 138.759 1.00 40.67 181 GLY F O 1
ATOM 11068 N N . HIS F 2 200 ? 31.182 11.704 140.389 1.00 40.11 182 HIS F N 1
ATOM 11069 C CA . HIS F 2 200 ? 30.398 10.707 139.668 1.00 40.91 182 HIS F CA 1
ATOM 11070 C C . HIS F 2 200 ? 29.687 9.738 140.598 1.00 42.72 182 HIS F C 1
ATOM 11071 O O . HIS F 2 200 ? 30.151 9.487 141.709 1.00 41.15 182 HIS F O 1
ATOM 11078 N N . THR F 2 201 ? 28.554 9.190 140.120 1.00 39.32 183 THR F N 1
ATOM 11079 C CA . THR F 2 201 ? 27.783 8.177 140.838 1.00 39.42 183 THR F CA 1
ATOM 11080 C C . THR F 2 201 ? 27.613 6.925 139.989 1.00 44.46 183 THR F C 1
ATOM 11081 O O . THR F 2 201 ? 27.658 7.002 138.763 1.00 44.56 183 THR F O 1
ATOM 11085 N N . ASP F 2 202 ? 27.411 5.780 140.642 1.00 42.94 184 ASP F N 1
ATOM 11086 C CA . ASP F 2 202 ? 27.151 4.500 139.982 1.00 44.12 184 ASP F CA 1
ATOM 11087 C C . ASP F 2 202 ? 25.647 4.187 140.049 1.00 49.30 184 ASP F C 1
ATOM 11088 O O . ASP F 2 202 ? 25.198 3.151 139.542 1.00 50.15 184 ASP F O 1
ATOM 11093 N N . ALA F 2 203 ? 24.866 5.121 140.637 1.00 45.41 185 ALA F N 1
ATOM 11094 C CA . ALA F 2 203 ? 23.418 5.011 140.757 1.00 46.35 185 ALA F CA 1
ATOM 11095 C C . ALA F 2 203 ? 22.795 5.054 139.386 1.00 50.62 185 ALA F C 1
ATOM 11096 O O . ALA F 2 203 ? 23.289 5.774 138.515 1.00 50.25 185 ALA F O 1
ATOM 11098 N N . VAL F 2 204 ? 21.759 4.214 139.175 1.00 48.26 186 VAL F N 1
ATOM 11099 C CA . VAL F 2 204 ? 21.044 4.103 137.900 1.00 47.29 186 VAL F CA 1
ATOM 11100 C C . VAL F 2 204 ? 19.972 5.154 137.894 1.00 47.22 186 VAL F C 1
ATOM 11101 O O . VAL F 2 204 ? 18.941 4.996 138.554 1.00 45.65 186 VAL F O 1
ATOM 11113 N N . PHE F 2 206 ? 18.355 6.277 135.199 1.00 39.60 188 PHE F N 1
ATOM 11114 C CA . PHE F 2 206 ? 17.275 5.911 134.308 1.00 39.54 188 PHE F CA 1
ATOM 11115 C C . PHE F 2 206 ? 17.343 4.439 133.868 1.00 46.54 188 PHE F C 1
ATOM 11116 O O . PHE F 2 206 ? 18.384 3.976 133.413 1.00 47.98 188 PHE F O 1
ATOM 11124 N N . ASP F 2 207 ? 16.236 3.710 134.017 1.00 43.87 189 ASP F N 1
ATOM 11125 C CA . ASP F 2 207 ? 16.130 2.314 133.599 1.00 44.98 189 ASP F CA 1
ATOM 11126 C C . ASP F 2 207 ? 14.715 2.089 133.157 1.00 50.06 189 ASP F C 1
ATOM 11127 O O . ASP F 2 207 ? 13.775 2.150 133.947 1.00 50.29 189 ASP F O 1
ATOM 11132 N N . VAL F 2 208 ? 14.567 1.817 131.877 1.00 47.14 190 VAL F N 1
ATOM 11133 C CA . VAL F 2 208 ? 13.290 1.597 131.214 1.00 46.81 190 VAL F CA 1
ATOM 11134 C C . VAL F 2 208 ? 12.454 0.409 131.750 1.00 54.36 190 VAL F C 1
ATOM 11135 O O . VAL F 2 208 ? 11.227 0.438 131.667 1.00 53.96 190 VAL F O 1
ATOM 11139 N N . ASN F 2 209 ? 13.118 -0.582 132.360 1.00 55.30 191 ASN F N 1
ATOM 11140 C CA . ASN F 2 209 ? 12.497 -1.795 132.904 1.00 58.99 191 ASN F CA 1
ATOM 11141 C C . ASN F 2 209 ? 12.126 -1.734 134.378 1.00 66.09 191 ASN F C 1
ATOM 11142 O O . ASN F 2 209 ? 11.432 -2.624 134.882 1.00 68.58 191 ASN F O 1
ATOM 11147 N N . ARG F 2 210 ? 12.568 -0.675 135.054 1.00 62.12 192 ARG F N 1
ATOM 11148 C CA . ARG F 2 210 ? 12.299 -0.392 136.459 1.00 62.47 192 ARG F CA 1
ATOM 11149 C C . ARG F 2 210 ? 10.880 0.184 136.540 1.00 68.90 192 ARG F C 1
ATOM 11150 O O . ARG F 2 210 ? 10.463 0.871 135.607 1.00 67.78 192 ARG F O 1
ATOM 11158 N N . ASP F 2 211 ? 10.129 -0.123 137.628 1.00 68.59 193 ASP F N 1
ATOM 11159 C CA . ASP F 2 211 ? 8.744 0.344 137.837 1.00 68.75 193 ASP F CA 1
ATOM 11160 C C . ASP F 2 211 ? 8.640 1.866 137.795 1.00 68.21 193 ASP F C 1
ATOM 11161 O O . ASP F 2 211 ? 7.669 2.395 137.258 1.00 67.06 193 ASP F O 1
ATOM 11166 N N . LYS F 2 212 ? 9.665 2.569 138.324 1.00 62.52 194 LYS F N 1
ATOM 11167 C CA . LYS F 2 212 ? 9.803 4.027 138.234 1.00 59.15 194 LYS F CA 1
ATOM 11168 C C . LYS F 2 212 ? 11.065 4.230 137.380 1.00 56.79 194 LYS F C 1
ATOM 11169 O O . LYS F 2 212 ? 12.180 4.065 137.877 1.00 56.75 194 LYS F O 1
ATOM 11175 N N . PRO F 2 213 ? 10.890 4.414 136.049 1.00 49.91 195 PRO F N 1
ATOM 11176 C CA . PRO F 2 213 ? 12.055 4.501 135.144 1.00 47.04 195 PRO F CA 1
ATOM 11177 C C . PRO F 2 213 ? 13.120 5.502 135.542 1.00 45.10 195 PRO F C 1
ATOM 11178 O O . PRO F 2 213 ? 14.287 5.137 135.599 1.00 42.81 195 PRO F O 1
ATOM 11182 N N . ALA F 2 214 ? 12.714 6.748 135.820 1.00 40.76 196 ALA F N 1
ATOM 11183 C CA . ALA F 2 214 ? 13.628 7.797 136.258 1.00 39.03 196 ALA F CA 1
ATOM 11184 C C . ALA F 2 214 ? 13.720 7.723 137.807 1.00 44.85 196 ALA F C 1
ATOM 11185 O O . ALA F 2 214 ? 12.687 7.663 138.495 1.00 44.94 196 ALA F O 1
ATOM 11187 N N . LEU F 2 215 ? 14.949 7.702 138.339 1.00 40.60 197 LEU F N 1
ATOM 11188 C CA . LEU F 2 215 ? 15.183 7.656 139.778 1.00 41.15 197 LEU F CA 1
ATOM 11189 C C . LEU F 2 215 ? 14.665 8.923 140.449 1.00 47.52 197 LEU F C 1
ATOM 11190 O O . LEU F 2 215 ? 14.104 8.836 141.547 1.00 48.98 197 LEU F O 1
ATOM 11195 N N . LEU F 2 216 ? 14.837 10.083 139.771 1.00 43.25 198 LEU F N 1
ATOM 11196 C CA . LEU F 2 216 ? 14.445 11.398 140.275 1.00 43.80 198 LEU F CA 1
ATOM 11197 C C . LEU F 2 216 ? 13.205 11.967 139.561 1.00 49.22 198 LEU F C 1
ATOM 11198 O O . LEU F 2 216 ? 13.223 12.164 138.351 1.00 50.02 198 LEU F O 1
ATOM 11203 N N . THR F 2 217 ? 12.142 12.223 140.325 1.00 46.22 199 THR F N 1
ATOM 11204 C CA . THR F 2 217 ? 10.828 12.717 139.887 1.00 45.67 199 THR F CA 1
ATOM 11205 C C . THR F 2 217 ? 10.625 14.148 140.424 1.00 47.45 199 THR F C 1
ATOM 11206 O O . THR F 2 217 ? 10.955 14.368 141.586 1.00 47.28 199 THR F O 1
ATOM 11210 N N . PRO F 2 218 ? 10.049 15.123 139.660 1.00 43.46 200 PRO F N 1
ATOM 11211 C CA . PRO F 2 218 ? 9.817 16.473 140.237 1.00 43.87 200 PRO F CA 1
ATOM 11212 C C . PRO F 2 218 ? 9.124 16.450 141.612 1.00 49.08 200 PRO F C 1
ATOM 11213 O O . PRO F 2 218 ? 8.193 15.669 141.819 1.00 51.16 200 PRO F O 1
ATOM 11217 N N . GLY F 2 219 ? 9.654 17.220 142.560 1.00 43.85 201 GLY F N 1
ATOM 11218 C CA . GLY F 2 219 ? 9.142 17.267 143.924 1.00 44.30 201 GLY F CA 1
ATOM 11219 C C . GLY F 2 219 ? 9.927 16.455 144.944 1.00 50.55 201 GLY F C 1
ATOM 11220 O O . GLY F 2 219 ? 9.834 16.728 146.147 1.00 53.34 201 GLY F O 1
ATOM 11229 N N . TRP F 2 221 ? 13.144 14.962 147.181 1.00 48.40 203 TRP F N 1
ATOM 11230 C CA . TRP F 2 221 ? 14.283 15.516 147.885 1.00 47.79 203 TRP F CA 1
ATOM 11231 C C . TRP F 2 221 ? 15.424 14.511 147.824 1.00 49.22 203 TRP F C 1
ATOM 11232 O O . TRP F 2 221 ? 15.226 13.321 148.085 1.00 49.05 203 TRP F O 1
ATOM 11243 N N . VAL F 2 222 ? 16.613 14.994 147.432 1.00 45.13 204 VAL F N 1
ATOM 11244 C CA . VAL F 2 222 ? 17.831 14.200 147.261 1.00 44.31 204 VAL F CA 1
ATOM 11245 C C . VAL F 2 222 ? 18.917 14.656 148.206 1.00 49.54 204 VAL F C 1
ATOM 11246 O O . VAL F 2 222 ? 19.166 15.857 148.338 1.00 49.65 204 VAL F O 1
ATOM 11250 N N . GLN F 2 223 ? 19.617 13.687 148.808 1.00 46.78 205 GLN F N 1
ATOM 11251 C CA . GLN F 2 223 ? 20.801 13.931 149.627 1.00 46.05 205 GLN F CA 1
ATOM 11252 C C . GLN F 2 223 ? 21.988 13.299 148.891 1.00 50.17 205 GLN F C 1
ATOM 11253 O O . GLN F 2 223 ? 21.907 12.156 148.433 1.00 49.90 205 GLN F O 1
ATOM 11259 N N . PHE F 2 224 ? 23.074 14.056 148.747 1.00 45.71 206 PHE F N 1
ATOM 11260 C CA . PHE F 2 224 ? 24.292 13.539 148.149 1.00 43.32 206 PHE F CA 1
ATOM 11261 C C . PHE F 2 224 ? 25.183 13.130 149.295 1.00 48.67 206 PHE F C 1
ATOM 11262 O O . PHE F 2 224 ? 25.188 13.791 150.335 1.00 48.97 206 PHE F O 1
ATOM 11270 N N . ARG F 2 225 ? 25.883 11.994 149.129 1.00 45.86 207 ARG F N 1
ATOM 11271 C CA . ARG F 2 225 ? 26.762 11.413 150.144 1.00 46.11 207 ARG F CA 1
ATOM 11272 C C . ARG F 2 225 ? 28.118 11.115 149.513 1.00 49.72 207 ARG F C 1
ATOM 11273 O O . ARG F 2 225 ? 28.187 10.443 148.481 1.00 47.53 207 ARG F O 1
ATOM 11281 N N . ALA F 2 226 ? 29.195 11.624 150.132 1.00 47.24 208 ALA F N 1
ATOM 11282 C CA . ALA F 2 226 ? 30.553 11.383 149.643 1.00 46.38 208 ALA F CA 1
ATOM 11283 C C . ALA F 2 226 ? 30.999 9.964 150.028 1.00 49.99 208 ALA F C 1
ATOM 11284 O O . ALA F 2 226 ? 30.804 9.562 151.169 1.00 49.80 208 ALA F O 1
ATOM 11286 N N . VAL F 2 227 ? 31.550 9.199 149.074 1.00 46.80 209 VAL F N 1
ATOM 11287 C CA . VAL F 2 227 ? 32.069 7.830 149.255 1.00 46.76 209 VAL F CA 1
ATOM 11288 C C . VAL F 2 227 ? 33.487 7.659 148.643 1.00 54.82 209 VAL F C 1
ATOM 11289 O O . VAL F 2 227 ? 34.080 6.582 148.735 1.00 57.34 209 VAL F O 1
ATOM 11293 N N . GLY F 2 228 ? 33.998 8.722 148.026 1.00 51.56 210 GLY F N 1
ATOM 11294 C CA . GLY F 2 228 ? 35.324 8.764 147.410 1.00 55.52 210 GLY F CA 1
ATOM 11295 C C . GLY F 2 228 ? 35.765 10.159 146.976 1.00 64.38 210 GLY F C 1
ATOM 11296 O O . GLY F 2 228 ? 35.070 11.159 147.332 1.00 57.53 210 GLY F O 1
ATOM 11298 N N . GLY G 1 2 ? 16.088 -19.586 74.383 1.00 50.25 2 GLY G N 1
ATOM 11299 C CA . GLY G 1 2 ? 16.765 -18.411 74.917 1.00 48.14 2 GLY G CA 1
ATOM 11300 C C . GLY G 1 2 ? 16.334 -18.005 76.320 1.00 51.50 2 GLY G C 1
ATOM 11301 O O . GLY G 1 2 ? 15.135 -17.978 76.645 1.00 51.07 2 GLY G O 1
ATOM 11302 N N . THR G 1 3 ? 17.332 -17.671 77.163 1.00 44.60 3 THR G N 1
ATOM 11303 C CA . THR G 1 3 ? 17.151 -17.219 78.536 1.00 40.75 3 THR G CA 1
ATOM 11304 C C . THR G 1 3 ? 16.961 -15.707 78.573 1.00 41.41 3 THR G C 1
ATOM 11305 O O . THR G 1 3 ? 17.654 -14.967 77.880 1.00 41.39 3 THR G O 1
ATOM 11309 N N . THR G 1 4 ? 16.022 -15.246 79.393 1.00 36.61 4 THR G N 1
ATOM 11310 C CA . THR G 1 4 ? 15.746 -13.818 79.541 1.00 35.11 4 THR G CA 1
ATOM 11311 C C . THR G 1 4 ? 15.604 -13.400 81.001 1.00 37.53 4 THR G C 1
ATOM 11312 O O . THR G 1 4 ? 15.344 -14.231 81.861 1.00 35.81 4 THR G O 1
ATOM 11316 N N . LEU G 1 5 ? 15.727 -12.096 81.260 1.00 35.96 5 LEU G N 1
ATOM 11317 C CA . LEU G 1 5 ? 15.461 -11.497 82.568 1.00 35.22 5 LEU G CA 1
ATOM 11318 C C . LEU G 1 5 ? 14.282 -10.550 82.400 1.00 35.53 5 LEU G C 1
ATOM 11319 O O . LEU G 1 5 ? 14.342 -9.644 81.576 1.00 35.88 5 LEU G O 1
ATOM 11324 N N . GLU G 1 6 ? 13.207 -10.774 83.135 1.00 29.68 6 GLU G N 1
ATOM 11325 C CA . GLU G 1 6 ? 12.030 -9.916 83.060 1.00 28.25 6 GLU G CA 1
ATOM 11326 C C . GLU G 1 6 ? 12.109 -8.912 84.196 1.00 31.59 6 GLU G C 1
ATOM 11327 O O . GLU G 1 6 ? 12.151 -9.311 85.358 1.00 33.52 6 GLU G O 1
ATOM 11333 N N . VAL G 1 7 ? 12.144 -7.620 83.866 1.00 24.52 7 VAL G N 1
ATOM 11334 C CA . VAL G 1 7 ? 12.218 -6.539 84.847 1.00 21.86 7 VAL G CA 1
ATOM 11335 C C . VAL G 1 7 ? 10.878 -6.411 85.560 1.00 26.78 7 VAL G C 1
ATOM 11336 O O . VAL G 1 7 ? 9.869 -6.139 84.912 1.00 26.63 7 VAL G O 1
ATOM 11340 N N . LEU G 1 8 ? 10.863 -6.655 86.885 1.00 24.37 8 LEU G N 1
ATOM 11341 C CA . LEU G 1 8 ? 9.641 -6.560 87.682 1.00 24.69 8 LEU G CA 1
ATOM 11342 C C . LEU G 1 8 ? 9.460 -5.151 88.305 1.00 28.37 8 LEU G C 1
ATOM 11343 O O . LEU G 1 8 ? 8.349 -4.632 88.428 1.00 26.86 8 LEU G O 1
ATOM 11348 N N . ARG G 1 9 ? 10.580 -4.547 88.667 1.00 25.90 9 ARG G N 1
ATOM 11349 C CA . ARG G 1 9 ? 10.685 -3.310 89.425 1.00 25.79 9 ARG G CA 1
ATOM 11350 C C . ARG G 1 9 ? 12.090 -2.823 89.118 1.00 28.12 9 ARG G C 1
ATOM 11351 O O . ARG G 1 9 ? 13.003 -3.648 89.024 1.00 27.95 9 ARG G O 1
ATOM 11359 N N . THR G 1 10 ? 12.284 -1.512 89.011 1.00 24.85 10 THR G N 1
ATOM 11360 C CA . THR G 1 10 ? 13.607 -0.953 88.664 1.00 24.75 10 THR G CA 1
ATOM 11361 C C . THR G 1 10 ? 14.360 -0.238 89.770 1.00 28.65 10 THR G C 1
ATOM 11362 O O . THR G 1 10 ? 15.585 -0.214 89.741 1.00 27.99 10 THR G O 1
ATOM 11366 N N . GLY G 1 11 ? 13.621 0.441 90.653 1.00 26.97 11 GLY G N 1
ATOM 11367 C CA . GLY G 1 11 ? 14.190 1.381 91.605 1.00 27.00 11 GLY G CA 1
ATOM 11368 C C . GLY G 1 11 ? 14.332 2.722 90.880 1.00 30.42 11 GLY G C 1
ATOM 11369 O O . GLY G 1 11 ? 13.863 2.863 89.739 1.00 29.25 11 GLY G O 1
ATOM 11370 N N . PRO G 1 12 ? 14.961 3.749 91.487 1.00 27.33 12 PRO G N 1
ATOM 11371 C CA . PRO G 1 12 ? 15.066 5.068 90.805 1.00 25.83 12 PRO G CA 1
ATOM 11372 C C . PRO G 1 12 ? 15.601 5.107 89.360 1.00 28.97 12 PRO G C 1
ATOM 11373 O O . PRO G 1 12 ? 15.080 5.866 88.555 1.00 30.49 12 PRO G O 1
ATOM 11377 N N . LEU G 1 13 ? 16.617 4.326 89.024 1.00 25.23 13 LEU G N 1
ATOM 11378 C CA . LEU G 1 13 ? 17.178 4.341 87.667 1.00 25.72 13 LEU G CA 1
ATOM 11379 C C . LEU G 1 13 ? 17.991 3.096 87.359 1.00 28.75 13 LEU G C 1
ATOM 11380 O O . LEU G 1 13 ? 19.070 2.929 87.920 1.00 28.93 13 LEU G O 1
ATOM 11385 N N . ALA G 1 14 ? 17.494 2.246 86.443 1.00 25.38 14 ALA G N 1
ATOM 11386 C CA . ALA G 1 14 ? 18.186 1.020 86.046 1.00 23.63 14 ALA G CA 1
ATOM 11387 C C . ALA G 1 14 ? 18.519 1.126 84.556 1.00 29.34 14 ALA G C 1
ATOM 11388 O O . ALA G 1 14 ? 17.633 1.244 83.683 1.00 26.90 14 ALA G O 1
ATOM 11390 N N . LEU G 1 15 ? 19.836 1.153 84.285 1.00 28.57 15 LEU G N 1
ATOM 11391 C CA . LEU G 1 15 ? 20.397 1.328 82.949 1.00 29.72 15 LEU G CA 1
ATOM 11392 C C . LEU G 1 15 ? 21.274 0.176 82.512 1.00 36.49 15 LEU G C 1
ATOM 11393 O O . LEU G 1 15 ? 22.037 -0.389 83.326 1.00 36.66 15 LEU G O 1
ATOM 11398 N N . VAL G 1 16 ? 21.225 -0.126 81.207 1.00 30.94 16 VAL G N 1
ATOM 11399 C CA . VAL G 1 16 ? 22.136 -1.107 80.636 1.00 30.15 16 VAL G CA 1
ATOM 11400 C C . VAL G 1 16 ? 23.434 -0.306 80.397 1.00 32.05 16 VAL G C 1
ATOM 11401 O O . VAL G 1 16 ? 23.393 0.779 79.798 1.00 29.60 16 VAL G O 1
ATOM 11405 N N . GLU G 1 17 ? 24.558 -0.833 80.899 1.00 29.35 17 GLU G N 1
ATOM 11406 C CA . GLU G 1 17 ? 25.887 -0.218 80.809 1.00 29.70 17 GLU G CA 1
ATOM 11407 C C . GLU G 1 17 ? 26.984 -1.221 80.534 1.00 34.47 17 GLU G C 1
ATOM 11408 O O . GLU G 1 17 ? 26.940 -2.364 80.989 1.00 35.48 17 GLU G O 1
ATOM 11414 N N . ASP G 1 18 ? 27.973 -0.779 79.792 1.00 29.74 18 ASP G N 1
ATOM 11415 C CA . ASP G 1 18 ? 29.139 -1.576 79.498 1.00 30.44 18 ASP G CA 1
ATOM 11416 C C . ASP G 1 18 ? 30.356 -0.666 79.624 1.00 36.02 18 ASP G C 1
ATOM 11417 O O . ASP G 1 18 ? 30.308 0.236 80.459 1.00 34.60 18 ASP G O 1
ATOM 11422 N N . LEU G 1 19 ? 31.441 -0.873 78.853 1.00 36.41 19 LEU G N 1
ATOM 11423 C CA . LEU G 1 19 ? 32.633 -0.014 78.951 1.00 36.26 19 LEU G CA 1
ATOM 11424 C C . LEU G 1 19 ? 32.550 1.246 78.078 1.00 40.16 19 LEU G C 1
ATOM 11425 O O . LEU G 1 19 ? 33.456 2.082 78.088 1.00 41.70 19 LEU G O 1
ATOM 11430 N N . GLY G 1 20 ? 31.420 1.394 77.400 1.00 35.07 20 GLY G N 1
ATOM 11431 C CA . GLY G 1 20 ? 31.107 2.554 76.583 1.00 35.55 20 GLY G CA 1
ATOM 11432 C C . GLY G 1 20 ? 31.477 2.476 75.117 1.00 41.22 20 GLY G C 1
ATOM 11433 O O . GLY G 1 20 ? 31.863 1.415 74.597 1.00 42.31 20 GLY G O 1
ATOM 11434 N N . ARG G 1 21 ? 31.351 3.637 74.449 1.00 36.62 21 ARG G N 1
ATOM 11435 C CA . ARG G 1 21 ? 31.673 3.837 73.033 1.00 36.74 21 ARG G CA 1
ATOM 11436 C C . ARG G 1 21 ? 32.833 4.855 72.870 1.00 42.47 21 ARG G C 1
ATOM 11437 O O . ARG G 1 21 ? 32.612 6.012 72.507 1.00 40.69 21 ARG G O 1
ATOM 11445 N N . PRO G 1 22 ? 34.096 4.432 73.146 1.00 43.96 22 PRO G N 1
ATOM 11446 C CA . PRO G 1 22 ? 35.241 5.366 73.013 1.00 45.36 22 PRO G CA 1
ATOM 11447 C C . PRO G 1 22 ? 35.540 5.755 71.575 1.00 51.12 22 PRO G C 1
ATOM 11448 O O . PRO G 1 22 ? 35.072 5.072 70.651 1.00 51.37 22 PRO G O 1
ATOM 11452 N N . GLY G 1 23 ? 36.362 6.798 71.404 1.00 48.67 23 GLY G N 1
ATOM 11453 C CA . GLY G 1 23 ? 36.859 7.264 70.102 1.00 49.54 23 GLY G CA 1
ATOM 11454 C C . GLY G 1 23 ? 35.863 7.850 69.118 1.00 51.38 23 GLY G C 1
ATOM 11455 O O . GLY G 1 23 ? 36.152 7.910 67.915 1.00 53.30 23 GLY G O 1
ATOM 11456 N N . LEU G 1 24 ? 34.723 8.363 69.633 1.00 44.05 24 LEU G N 1
ATOM 11457 C CA . LEU G 1 24 ? 33.662 8.929 68.809 1.00 42.88 24 LEU G CA 1
ATOM 11458 C C . LEU G 1 24 ? 33.473 10.442 68.878 1.00 46.28 24 LEU G C 1
ATOM 11459 O O . LEU G 1 24 ? 32.474 10.939 68.362 1.00 45.60 24 LEU G O 1
ATOM 11464 N N . ALA G 1 25 ? 34.459 11.184 69.427 1.00 43.74 25 ALA G N 1
ATOM 11465 C CA . ALA G 1 25 ? 34.419 12.650 69.486 1.00 44.25 25 ALA G CA 1
ATOM 11466 C C . ALA G 1 25 ? 34.233 13.268 68.086 1.00 52.03 25 ALA G C 1
ATOM 11467 O O . ALA G 1 25 ? 33.569 14.298 67.952 1.00 53.69 25 ALA G O 1
ATOM 11469 N N . HIS G 1 26 ? 34.774 12.616 67.040 1.00 49.17 26 HIS G N 1
ATOM 11470 C CA . HIS G 1 26 ? 34.641 13.097 65.660 1.00 50.04 26 HIS G CA 1
ATOM 11471 C C . HIS G 1 26 ? 33.165 13.152 65.188 1.00 53.97 26 HIS G C 1
ATOM 11472 O O . HIS G 1 26 ? 32.871 13.727 64.147 1.00 54.16 26 HIS G O 1
ATOM 11487 N N . GLY G 1 28 ? 30.685 13.777 67.782 1.00 46.57 28 GLY G N 1
ATOM 11488 C CA . GLY G 1 28 ? 30.092 14.433 68.941 1.00 43.98 28 GLY G CA 1
ATOM 11489 C C . GLY G 1 28 ? 29.497 13.481 69.958 1.00 47.49 28 GLY G C 1
ATOM 11490 O O . GLY G 1 28 ? 28.669 13.878 70.786 1.00 47.18 28 GLY G O 1
ATOM 11491 N N . VAL G 1 29 ? 29.936 12.221 69.933 1.00 43.25 29 VAL G N 1
ATOM 11492 C CA . VAL G 1 29 ? 29.431 11.189 70.824 1.00 41.03 29 VAL G CA 1
ATOM 11493 C C . VAL G 1 29 ? 30.403 10.913 71.985 1.00 43.61 29 VAL G C 1
ATOM 11494 O O . VAL G 1 29 ? 31.560 10.569 71.757 1.00 43.33 29 VAL G O 1
ATOM 11498 N N . THR G 1 30 ? 29.915 11.070 73.224 1.00 39.66 30 THR G N 1
ATOM 11499 C CA . THR G 1 30 ? 30.680 10.813 74.444 1.00 39.25 30 THR G CA 1
ATOM 11500 C C . THR G 1 30 ? 30.809 9.292 74.701 1.00 44.81 30 THR G C 1
ATOM 11501 O O . THR G 1 30 ? 29.981 8.507 74.214 1.00 44.61 30 THR G O 1
ATOM 11505 N N . ARG G 1 31 ? 31.859 8.883 75.449 1.00 41.63 31 ARG G N 1
ATOM 11506 C CA . ARG G 1 31 ? 32.122 7.465 75.747 1.00 39.93 31 ARG G CA 1
ATOM 11507 C C . ARG G 1 31 ? 31.009 6.775 76.524 1.00 41.21 31 ARG G C 1
ATOM 11508 O O . ARG G 1 31 ? 30.706 5.620 76.229 1.00 41.84 31 ARG G O 1
ATOM 11516 N N . SER G 1 32 ? 30.397 7.479 77.497 1.00 34.82 32 SER G N 1
ATOM 11517 C CA . SER G 1 32 ? 29.328 6.962 78.358 1.00 32.68 32 SER G CA 1
ATOM 11518 C C . SER G 1 32 ? 29.876 5.721 79.146 1.00 37.76 32 SER G C 1
ATOM 11519 O O . SER G 1 32 ? 31.062 5.724 79.528 1.00 38.92 32 SER G O 1
ATOM 11522 N N . GLY G 1 33 ? 29.060 4.682 79.334 1.00 31.82 33 GLY G N 1
ATOM 11523 C CA . GLY G 1 33 ? 29.496 3.483 80.035 1.00 31.55 33 GLY G CA 1
ATOM 11524 C C . GLY G 1 33 ? 29.190 3.513 81.515 1.00 36.21 33 GLY G C 1
ATOM 11525 O O . GLY G 1 33 ? 28.562 4.456 82.016 1.00 35.63 33 GLY G O 1
ATOM 11526 N N . ALA G 1 34 ? 29.639 2.473 82.229 1.00 33.41 34 ALA G N 1
ATOM 11527 C CA . ALA G 1 34 ? 29.441 2.355 83.667 1.00 32.34 34 ALA G CA 1
ATOM 11528 C C . ALA G 1 34 ? 30.065 3.530 84.423 1.00 39.07 34 ALA G C 1
ATOM 11529 O O . ALA G 1 34 ? 31.200 3.909 84.138 1.00 40.58 34 ALA G O 1
ATOM 11531 N N . ALA G 1 35 ? 29.306 4.142 85.353 1.00 37.00 35 ALA G N 1
ATOM 11532 C CA . ALA G 1 35 ? 29.784 5.259 86.183 1.00 36.33 35 ALA G CA 1
ATOM 11533 C C . ALA G 1 35 ? 30.920 4.780 87.127 1.00 41.40 35 ALA G C 1
ATOM 11534 O O . ALA G 1 35 ? 31.866 5.523 87.391 1.00 44.91 35 ALA G O 1
ATOM 11536 N N . ASP G 1 36 ? 30.847 3.527 87.577 1.00 35.36 36 ASP G N 1
ATOM 11537 C CA . ASP G 1 36 ? 31.870 2.910 88.403 1.00 34.82 36 ASP G CA 1
ATOM 11538 C C . ASP G 1 36 ? 32.405 1.704 87.616 1.00 38.26 36 ASP G C 1
ATOM 11539 O O . ASP G 1 36 ? 31.871 0.599 87.728 1.00 35.73 36 ASP G O 1
ATOM 11544 N N . ARG G 1 37 ? 33.455 1.947 86.794 1.00 35.09 37 ARG G N 1
ATOM 11545 C CA . ARG G 1 37 ? 34.067 0.954 85.922 1.00 34.73 37 ARG G CA 1
ATOM 11546 C C . ARG G 1 37 ? 34.625 -0.253 86.643 1.00 38.61 37 ARG G C 1
ATOM 11547 O O . ARG G 1 37 ? 34.436 -1.366 86.154 1.00 39.73 37 ARG G O 1
ATOM 11555 N N . ARG G 1 38 ? 35.293 -0.055 87.797 1.00 34.87 38 ARG G N 1
ATOM 11556 C CA . ARG G 1 38 ? 35.872 -1.145 88.599 1.00 35.14 38 ARG G CA 1
ATOM 11557 C C . ARG G 1 38 ? 34.805 -2.128 89.037 1.00 36.78 38 ARG G C 1
ATOM 11558 O O . ARG G 1 38 ? 34.979 -3.320 88.816 1.00 37.30 38 ARG G O 1
ATOM 11566 N N . SER G 1 39 ? 33.664 -1.631 89.555 1.00 31.96 39 SER G N 1
ATOM 11567 C CA . SER G 1 39 ? 32.568 -2.483 90.012 1.00 30.78 39 SER G CA 1
ATOM 11568 C C . SER G 1 39 ? 31.897 -3.245 88.893 1.00 35.70 39 SER G C 1
ATOM 11569 O O . SER G 1 39 ? 31.608 -4.425 89.061 1.00 35.99 39 SER G O 1
ATOM 11572 N N . HIS G 1 40 ? 31.724 -2.600 87.731 1.00 32.24 40 HIS G N 1
ATOM 11573 C CA . HIS G 1 40 ? 31.139 -3.192 86.529 1.00 30.51 40 HIS G CA 1
ATOM 11574 C C . HIS G 1 40 ? 32.020 -4.356 86.020 1.00 36.52 40 HIS G C 1
ATOM 11575 O O . HIS G 1 40 ? 31.511 -5.440 85.747 1.00 37.70 40 HIS G O 1
ATOM 11582 N N . THR G 1 41 ? 33.340 -4.114 85.911 1.00 32.71 41 THR G N 1
ATOM 11583 C CA . THR G 1 41 ? 34.361 -5.060 85.502 1.00 33.12 41 THR G CA 1
ATOM 11584 C C . THR G 1 41 ? 34.410 -6.253 86.470 1.00 40.05 41 THR G C 1
ATOM 11585 O O . THR G 1 41 ? 34.542 -7.390 86.021 1.00 44.12 41 THR G O 1
ATOM 11589 N N . LEU G 1 42 ? 34.279 -6.007 87.784 1.00 34.29 42 LEU G N 1
ATOM 11590 C CA . LEU G 1 42 ? 34.300 -7.081 88.779 1.00 34.90 42 LEU G CA 1
ATOM 11591 C C . LEU G 1 42 ? 33.113 -8.045 88.591 1.00 39.75 42 LEU G C 1
ATOM 11592 O O . LEU G 1 42 ? 33.285 -9.271 88.661 1.00 39.09 42 LEU G O 1
ATOM 11597 N N . ALA G 1 43 ? 31.920 -7.469 88.336 1.00 36.49 43 ALA G N 1
ATOM 11598 C CA . ALA G 1 43 ? 30.680 -8.193 88.083 1.00 35.93 43 ALA G CA 1
ATOM 11599 C C . ALA G 1 43 ? 30.867 -9.139 86.911 1.00 41.67 43 ALA G C 1
ATOM 11600 O O . ALA G 1 43 ? 30.497 -10.303 87.020 1.00 43.06 43 ALA G O 1
ATOM 11602 N N . ASN G 1 44 ? 31.517 -8.679 85.839 1.00 39.22 44 ASN G N 1
ATOM 11603 C CA . ASN G 1 44 ? 31.770 -9.516 84.663 1.00 40.28 44 ASN G CA 1
ATOM 11604 C C . ASN G 1 44 ? 32.803 -10.573 84.924 1.00 45.78 44 ASN G C 1
ATOM 11605 O O . ASN G 1 44 ? 32.616 -11.704 84.477 1.00 47.45 44 ASN G O 1
ATOM 11610 N N . ARG G 1 45 ? 33.868 -10.233 85.684 1.00 41.04 45 ARG G N 1
ATOM 11611 C CA . ARG G 1 45 ? 34.932 -11.181 86.000 1.00 41.55 45 ARG G CA 1
ATOM 11612 C C . ARG G 1 45 ? 34.377 -12.339 86.824 1.00 45.46 45 ARG G C 1
ATOM 11613 O O . ARG G 1 45 ? 34.716 -13.487 86.555 1.00 47.67 45 ARG G O 1
ATOM 11621 N N . LEU G 1 46 ? 33.509 -12.047 87.808 1.00 39.73 46 LEU G N 1
ATOM 11622 C CA . LEU G 1 46 ? 32.906 -13.051 88.677 1.00 39.12 46 LEU G CA 1
ATOM 11623 C C . LEU G 1 46 ? 32.062 -14.071 87.928 1.00 47.35 46 LEU G C 1
ATOM 11624 O O . LEU G 1 46 ? 31.997 -15.230 88.350 1.00 50.59 46 LEU G O 1
ATOM 11629 N N . VAL G 1 47 ? 31.407 -13.655 86.831 1.00 42.16 47 VAL G N 1
ATOM 11630 C CA . VAL G 1 47 ? 30.583 -14.569 86.041 1.00 41.51 47 VAL G CA 1
ATOM 11631 C C . VAL G 1 47 ? 31.348 -15.178 84.876 1.00 49.19 47 VAL G C 1
ATOM 11632 O O . VAL G 1 47 ? 30.794 -15.996 84.140 1.00 51.09 47 VAL G O 1
ATOM 11636 N N . ALA G 1 48 ? 32.644 -14.825 84.747 1.00 46.61 48 ALA G N 1
ATOM 11637 C CA . ALA G 1 48 ? 33.577 -15.245 83.688 1.00 48.03 48 ALA G CA 1
ATOM 11638 C C . ALA G 1 48 ? 33.168 -14.713 82.308 1.00 52.85 48 ALA G C 1
ATOM 11639 O O . ALA G 1 48 ? 33.363 -15.367 81.279 1.00 55.04 48 ALA G O 1
ATOM 11641 N N . ASN G 1 49 ? 32.637 -13.498 82.295 1.00 47.60 49 ASN G N 1
ATOM 11642 C CA . ASN G 1 49 ? 32.281 -12.809 81.059 1.00 47.79 49 ASN G CA 1
ATOM 11643 C C . ASN G 1 49 ? 33.493 -12.013 80.526 1.00 53.69 49 ASN G C 1
ATOM 11644 O O . ASN G 1 49 ? 34.230 -11.437 81.340 1.00 54.22 49 ASN G O 1
ATOM 11649 N N . PRO G 1 50 ? 33.626 -11.826 79.187 1.00 51.16 50 PRO G N 1
ATOM 11650 C CA . PRO G 1 50 ? 34.650 -10.894 78.672 1.00 52.11 50 PRO G CA 1
ATOM 11651 C C . PRO G 1 50 ? 34.333 -9.481 79.168 1.00 58.38 50 PRO G C 1
ATOM 11652 O O . PRO G 1 50 ? 33.170 -9.196 79.504 1.00 57.41 50 PRO G O 1
ATOM 11656 N N . GLY G 1 51 ? 35.357 -8.626 79.235 1.00 56.29 51 GLY G N 1
ATOM 11657 C CA . GLY G 1 51 ? 35.243 -7.254 79.733 1.00 54.43 51 GLY G CA 1
ATOM 11658 C C . GLY G 1 51 ? 34.185 -6.368 79.098 1.00 54.97 51 GLY G C 1
ATOM 11659 O O . GLY G 1 51 ? 33.642 -5.489 79.772 1.00 54.20 51 GLY G O 1
ATOM 11660 N N . GLU G 1 52 ? 33.880 -6.614 77.807 1.00 50.22 52 GLU G N 1
ATOM 11661 C CA . GLU G 1 52 ? 32.914 -5.882 76.980 1.00 48.80 52 GLU G CA 1
ATOM 11662 C C . GLU G 1 52 ? 31.421 -6.129 77.321 1.00 50.09 52 GLU G C 1
ATOM 11663 O O . GLU G 1 52 ? 30.574 -5.345 76.869 1.00 49.28 52 GLU G O 1
ATOM 11669 N N . SER G 1 53 ? 31.081 -7.206 78.060 1.00 43.20 53 SER G N 1
ATOM 11670 C CA . SER G 1 53 ? 29.682 -7.517 78.370 1.00 39.98 53 SER G CA 1
ATOM 11671 C C . SER G 1 53 ? 28.947 -6.441 79.164 1.00 41.53 53 SER G C 1
ATOM 11672 O O . SER G 1 53 ? 29.503 -5.835 80.079 1.00 41.69 53 SER G O 1
ATOM 11675 N N . ALA G 1 54 ? 27.680 -6.235 78.824 1.00 35.28 54 ALA G N 1
ATOM 11676 C CA . ALA G 1 54 ? 26.816 -5.278 79.488 1.00 32.68 54 ALA G CA 1
ATOM 11677 C C . ALA G 1 54 ? 26.260 -5.864 80.768 1.00 36.73 54 ALA G C 1
ATOM 11678 O O . ALA G 1 54 ? 25.952 -7.059 80.830 1.00 39.04 54 ALA G O 1
ATOM 11680 N N . THR G 1 55 ? 26.139 -5.013 81.788 1.00 29.69 55 THR G N 1
ATOM 11681 C CA . THR G 1 55 ? 25.561 -5.295 83.087 1.00 28.00 55 THR G CA 1
ATOM 11682 C C . THR G 1 55 ? 24.393 -4.316 83.227 1.00 33.29 55 THR G C 1
ATOM 11683 O O . THR G 1 55 ? 24.189 -3.474 82.339 1.00 31.55 55 THR G O 1
ATOM 11687 N N . ILE G 1 56 ? 23.654 -4.400 84.348 1.00 30.10 56 ILE G N 1
ATOM 11688 C CA . ILE G 1 56 ? 22.608 -3.448 84.686 1.00 28.13 56 ILE G CA 1
ATOM 11689 C C . ILE G 1 56 ? 23.152 -2.603 85.841 1.00 30.71 56 ILE G C 1
ATOM 11690 O O . ILE G 1 56 ? 23.542 -3.134 86.882 1.00 28.99 56 ILE G O 1
ATOM 11695 N N . GLU G 1 57 ? 23.259 -1.297 85.604 1.00 28.19 57 GLU G N 1
ATOM 11696 C CA . GLU G 1 57 ? 23.675 -0.302 86.597 1.00 27.08 57 GLU G CA 1
ATOM 11697 C C . GLU G 1 57 ? 22.388 0.117 87.302 1.00 30.35 57 GLU G C 1
ATOM 11698 O O . GLU G 1 57 ? 21.465 0.624 86.672 1.00 29.25 57 GLU G O 1
ATOM 11704 N N . VAL G 1 58 ? 22.304 -0.159 88.604 1.00 28.31 58 VAL G N 1
ATOM 11705 C CA . VAL G 1 58 ? 21.125 0.121 89.426 1.00 26.68 58 VAL G CA 1
ATOM 11706 C C . VAL G 1 58 ? 21.477 1.280 90.362 1.00 30.62 58 VAL G C 1
ATOM 11707 O O . VAL G 1 58 ? 22.540 1.259 90.980 1.00 29.72 58 VAL G O 1
ATOM 11711 N N . THR G 1 59 ? 20.593 2.276 90.461 1.00 27.35 59 THR G N 1
ATOM 11712 C CA . THR G 1 59 ? 20.807 3.461 91.288 1.00 27.52 59 THR G CA 1
ATOM 11713 C C . THR G 1 59 ? 19.892 3.380 92.531 1.00 30.75 59 THR G C 1
ATOM 11714 O O . THR G 1 59 ? 18.687 3.205 92.374 1.00 29.28 59 THR G O 1
ATOM 11718 N N . PHE G 1 60 ? 20.465 3.490 93.755 1.00 26.19 60 PHE G N 1
ATOM 11719 C CA . PHE G 1 60 ? 19.730 3.400 95.026 1.00 26.11 60 PHE G CA 1
ATOM 11720 C C . PHE G 1 60 ? 19.058 2.006 95.267 1.00 32.12 60 PHE G C 1
ATOM 11721 O O . PHE G 1 60 ? 18.149 1.916 96.097 1.00 34.33 60 PHE G O 1
ATOM 11729 N N . GLY G 1 61 ? 19.494 0.959 94.562 1.00 25.96 61 GLY G N 1
ATOM 11730 C CA . GLY G 1 61 ? 18.948 -0.390 94.664 1.00 24.49 61 GLY G CA 1
ATOM 11731 C C . GLY G 1 61 ? 17.522 -0.491 94.156 1.00 28.11 61 GLY G C 1
ATOM 11732 O O . GLY G 1 61 ? 17.100 0.310 93.321 1.00 25.29 61 GLY G O 1
ATOM 11733 N N . GLY G 1 62 ? 16.803 -1.509 94.624 1.00 26.76 62 GLY G N 1
ATOM 11734 C CA . GLY G 1 62 ? 15.382 -1.696 94.334 1.00 27.10 62 GLY G CA 1
ATOM 11735 C C . GLY G 1 62 ? 14.994 -2.365 93.040 1.00 30.73 62 GLY G C 1
ATOM 11736 O O . GLY G 1 62 ? 13.817 -2.380 92.694 1.00 33.08 62 GLY G O 1
ATOM 11737 N N . PHE G 1 63 ? 15.960 -2.906 92.327 1.00 25.51 63 PHE G N 1
ATOM 11738 C CA . PHE G 1 63 ? 15.784 -3.614 91.065 1.00 23.96 63 PHE G CA 1
ATOM 11739 C C . PHE G 1 63 ? 15.451 -5.096 91.318 1.00 27.93 63 PHE G C 1
ATOM 11740 O O . PHE G 1 63 ? 16.160 -5.764 92.070 1.00 28.55 63 PHE G O 1
ATOM 11748 N N . SER G 1 64 ? 14.407 -5.610 90.651 1.00 23.89 64 SER G N 1
ATOM 11749 C CA . SER G 1 64 ? 14.023 -7.022 90.688 1.00 23.40 64 SER G CA 1
ATOM 11750 C C . SER G 1 64 ? 13.818 -7.517 89.256 1.00 27.94 64 SER G C 1
ATOM 11751 O O . SER G 1 64 ? 13.311 -6.788 88.389 1.00 27.80 64 SER G O 1
ATOM 11754 N N . ALA G 1 65 ? 14.222 -8.747 89.010 1.00 24.43 65 ALA G N 1
ATOM 11755 C CA . ALA G 1 65 ? 14.066 -9.399 87.707 1.00 25.15 65 ALA G CA 1
ATOM 11756 C C . ALA G 1 65 ? 13.827 -10.905 87.885 1.00 30.91 65 ALA G C 1
ATOM 11757 O O . ALA G 1 65 ? 14.374 -11.522 88.807 1.00 31.26 65 ALA G O 1
ATOM 11759 N N . ARG G 1 66 ? 12.986 -11.473 87.016 1.00 27.56 66 ARG G N 1
ATOM 11760 C CA . ARG G 1 66 ? 12.662 -12.900 87.001 1.00 28.21 66 ARG G CA 1
ATOM 11761 C C . ARG G 1 66 ? 13.361 -13.580 85.830 1.00 33.30 66 ARG G C 1
ATOM 11762 O O . ARG G 1 66 ? 13.317 -13.094 84.689 1.00 30.94 66 ARG G O 1
ATOM 11770 N N . VAL G 1 67 ? 13.974 -14.724 86.125 1.00 31.95 67 VAL G N 1
ATOM 11771 C CA . VAL G 1 67 ? 14.707 -15.545 85.165 1.00 31.93 67 VAL G CA 1
ATOM 11772 C C . VAL G 1 67 ? 13.718 -16.453 84.441 1.00 35.62 67 VAL G C 1
ATOM 11773 O O . VAL G 1 67 ? 12.867 -17.078 85.074 1.00 33.67 67 VAL G O 1
ATOM 11777 N N . CYS G 1 68 ? 13.823 -16.523 83.111 1.00 33.62 68 CYS G N 1
ATOM 11778 C CA . CYS G 1 68 ? 12.978 -17.407 82.309 1.00 33.54 68 CYS G CA 1
ATOM 11779 C C . CYS G 1 68 ? 13.771 -18.083 81.213 1.00 38.22 68 CYS G C 1
ATOM 11780 O O . CYS G 1 68 ? 14.608 -17.448 80.592 1.00 36.13 68 CYS G O 1
ATOM 11783 N N . GLY G 1 69 ? 13.440 -19.340 80.942 1.00 38.33 69 GLY G N 1
ATOM 11784 C CA . GLY G 1 69 ? 14.010 -20.117 79.847 1.00 40.00 69 GLY G CA 1
ATOM 11785 C C . GLY G 1 69 ? 15.256 -20.932 80.127 1.00 48.17 69 GLY G C 1
ATOM 11786 O O . GLY G 1 69 ? 15.741 -21.634 79.237 1.00 51.51 69 GLY G O 1
ATOM 11787 N N . GLY G 1 70 ? 15.778 -20.841 81.337 1.00 44.44 70 GLY G N 1
ATOM 11788 C CA . GLY G 1 70 ? 16.960 -21.582 81.741 1.00 45.00 70 GLY G CA 1
ATOM 11789 C C . GLY G 1 70 ? 17.551 -21.052 83.023 1.00 47.31 70 GLY G C 1
ATOM 11790 O O . GLY G 1 70 ? 17.011 -20.125 83.622 1.00 45.02 70 GLY G O 1
ATOM 11791 N N . ASP G 1 71 ? 18.658 -21.651 83.445 1.00 44.72 71 ASP G N 1
ATOM 11792 C CA . ASP G 1 71 ? 19.414 -21.254 84.622 1.00 43.91 71 ASP G CA 1
ATOM 11793 C C . ASP G 1 71 ? 20.476 -20.217 84.242 1.00 47.29 71 ASP G C 1
ATOM 11794 O O . ASP G 1 71 ? 20.967 -20.237 83.121 1.00 49.11 71 ASP G O 1
ATOM 11799 N N . VAL G 1 72 ? 20.816 -19.307 85.161 1.00 41.87 72 VAL G N 1
ATOM 11800 C CA . VAL G 1 72 ? 21.820 -18.256 84.943 1.00 40.32 72 VAL G CA 1
ATOM 11801 C C . VAL G 1 72 ? 22.799 -18.143 86.112 1.00 42.25 72 VAL G C 1
ATOM 11802 O O . VAL G 1 72 ? 22.445 -18.451 87.234 1.00 42.22 72 VAL G O 1
ATOM 11806 N N . ALA G 1 73 ? 24.003 -17.646 85.859 1.00 38.72 73 ALA G N 1
ATOM 11807 C CA . ALA G 1 73 ? 24.979 -17.338 86.897 1.00 37.67 73 ALA G CA 1
ATOM 11808 C C . ALA G 1 73 ? 25.030 -15.808 86.936 1.00 39.79 73 ALA G C 1
ATOM 11809 O O . ALA G 1 73 ? 25.110 -15.148 85.890 1.00 37.26 73 ALA G O 1
ATOM 11811 N N . ILE G 1 74 ? 24.888 -15.242 88.134 1.00 36.10 74 ILE G N 1
ATOM 11812 C CA . ILE G 1 74 ? 24.853 -13.789 88.316 1.00 34.47 74 ILE G CA 1
ATOM 11813 C C . ILE G 1 74 ? 25.833 -13.347 89.393 1.00 39.73 74 ILE G C 1
ATOM 11814 O O . ILE G 1 74 ? 26.348 -14.171 90.151 1.00 40.23 74 ILE G O 1
ATOM 11819 N N . ALA G 1 75 ? 26.099 -12.038 89.440 1.00 36.63 75 ALA G N 1
ATOM 11820 C CA . ALA G 1 75 ? 26.938 -11.402 90.455 1.00 36.84 75 ALA G CA 1
ATOM 11821 C C . ALA G 1 75 ? 26.486 -9.955 90.573 1.00 38.80 75 ALA G C 1
ATOM 11822 O O . ALA G 1 75 ? 26.079 -9.351 89.579 1.00 36.67 75 ALA G O 1
ATOM 11824 N N . VAL G 1 76 ? 26.506 -9.423 91.800 1.00 35.34 76 VAL G N 1
ATOM 11825 C CA . VAL G 1 76 ? 26.122 -8.036 92.098 1.00 33.48 76 VAL G CA 1
ATOM 11826 C C . VAL G 1 76 ? 27.306 -7.394 92.797 1.00 36.46 76 VAL G C 1
ATOM 11827 O O . VAL G 1 76 ? 27.810 -7.915 93.802 1.00 36.45 76 VAL G O 1
ATOM 11831 N N . THR G 1 77 ? 27.787 -6.284 92.235 1.00 32.78 77 THR G N 1
ATOM 11832 C CA . THR G 1 77 ? 28.939 -5.542 92.785 1.00 33.55 77 THR G CA 1
ATOM 11833 C C . THR G 1 77 ? 28.526 -4.072 93.003 1.00 36.99 77 THR G C 1
ATOM 11834 O O . THR G 1 77 ? 27.419 -3.693 92.609 1.00 35.85 77 THR G O 1
ATOM 11838 N N . GLY G 1 78 ? 29.408 -3.287 93.622 1.00 32.19 78 GLY G N 1
ATOM 11839 C CA . GLY G 1 78 ? 29.172 -1.877 93.912 1.00 31.06 78 GLY G CA 1
ATOM 11840 C C . GLY G 1 78 ? 28.515 -1.708 95.260 1.00 33.90 78 GLY G C 1
ATOM 11841 O O . GLY G 1 78 ? 28.889 -2.391 96.217 1.00 34.89 78 GLY G O 1
ATOM 11842 N N . ALA G 1 79 ? 27.537 -0.801 95.356 1.00 29.34 79 ALA G N 1
ATOM 11843 C CA . ALA G 1 79 ? 26.818 -0.574 96.611 1.00 28.54 79 ALA G CA 1
ATOM 11844 C C . ALA G 1 79 ? 26.164 -1.885 97.080 1.00 32.35 79 ALA G C 1
ATOM 11845 O O . ALA G 1 79 ? 25.563 -2.617 96.274 1.00 30.38 79 ALA G O 1
ATOM 11847 N N . ASP G 1 80 ? 26.328 -2.196 98.379 1.00 29.77 80 ASP G N 1
ATOM 11848 C CA . ASP G 1 80 ? 25.780 -3.415 98.959 1.00 30.57 80 ASP G CA 1
ATOM 11849 C C . ASP G 1 80 ? 24.283 -3.237 99.215 1.00 35.01 80 ASP G C 1
ATOM 11850 O O . ASP G 1 80 ? 23.888 -2.467 100.091 1.00 36.26 80 ASP G O 1
ATOM 11855 N N . THR G 1 81 ? 23.469 -3.937 98.430 1.00 30.62 81 THR G N 1
ATOM 11856 C CA . THR G 1 81 ? 22.001 -3.892 98.483 1.00 30.01 81 THR G CA 1
ATOM 11857 C C . THR G 1 81 ? 21.406 -5.158 99.133 1.00 35.31 81 THR G C 1
ATOM 11858 O O . THR G 1 81 ? 20.205 -5.373 99.023 1.00 34.22 81 THR G O 1
ATOM 11862 N N . ASP G 1 82 ? 22.244 -6.029 99.745 1.00 34.33 82 ASP G N 1
ATOM 11863 C CA . ASP G 1 82 ? 21.804 -7.308 100.321 1.00 35.64 82 ASP G CA 1
ATOM 11864 C C . ASP G 1 82 ? 21.007 -8.115 99.272 1.00 36.39 82 ASP G C 1
ATOM 11865 O O . ASP G 1 82 ? 19.817 -8.377 99.478 1.00 35.84 82 ASP G O 1
ATOM 11870 N N . PRO G 1 83 ? 21.587 -8.419 98.094 1.00 31.61 83 PRO G N 1
ATOM 11871 C CA . PRO G 1 83 ? 20.787 -9.083 97.055 1.00 30.08 83 PRO G CA 1
ATOM 11872 C C . PRO G 1 83 ? 20.261 -10.456 97.474 1.00 32.82 83 PRO G C 1
ATOM 11873 O O . PRO G 1 83 ? 20.864 -11.129 98.299 1.00 32.06 83 PRO G O 1
ATOM 11877 N N . ALA G 1 84 ? 19.087 -10.817 96.958 1.00 28.92 84 ALA G N 1
ATOM 11878 C CA . ALA G 1 84 ? 18.401 -12.054 97.314 1.00 29.34 84 ALA G CA 1
ATOM 11879 C C . ALA G 1 84 ? 17.778 -12.737 96.087 1.00 35.76 84 ALA G C 1
ATOM 11880 O O . ALA G 1 84 ? 17.516 -12.100 95.066 1.00 33.13 84 ALA G O 1
ATOM 11882 N N . VAL G 1 85 ? 17.579 -14.054 96.201 1.00 35.68 85 VAL G N 1
ATOM 11883 C CA . VAL G 1 85 ? 16.886 -14.900 95.236 1.00 36.89 85 VAL G CA 1
ATOM 11884 C C . VAL G 1 85 ? 15.722 -15.508 96.005 1.00 41.41 85 VAL G C 1
ATOM 11885 O O . VAL G 1 85 ? 15.946 -16.196 96.996 1.00 41.04 85 VAL G O 1
ATOM 11889 N N . ASN G 1 86 ? 14.482 -15.149 95.615 1.00 39.92 86 ASN G N 1
ATOM 11890 C CA . ASN G 1 86 ? 13.255 -15.552 96.304 1.00 40.21 86 ASN G CA 1
ATOM 11891 C C . ASN G 1 86 ? 13.386 -15.313 97.823 1.00 42.95 86 ASN G C 1
ATOM 11892 O O . ASN G 1 86 ? 13.158 -16.228 98.620 1.00 44.39 86 ASN G O 1
ATOM 11897 N N . GLY G 1 87 ? 13.847 -14.113 98.184 1.00 37.34 87 GLY G N 1
ATOM 11898 C CA . GLY G 1 87 ? 14.035 -13.696 99.573 1.00 37.14 87 GLY G CA 1
ATOM 11899 C C . GLY G 1 87 ? 15.266 -14.200 100.307 1.00 41.05 87 GLY G C 1
ATOM 11900 O O . GLY G 1 87 ? 15.521 -13.746 101.421 1.00 40.43 87 GLY G O 1
ATOM 11901 N N . ILE G 1 88 ? 16.031 -15.161 99.725 1.00 38.59 88 ILE G N 1
ATOM 11902 C CA . ILE G 1 88 ? 17.221 -15.711 100.379 1.00 39.03 88 ILE G CA 1
ATOM 11903 C C . ILE G 1 88 ? 18.447 -14.907 99.945 1.00 41.11 88 ILE G C 1
ATOM 11904 O O . ILE G 1 88 ? 18.768 -14.914 98.753 1.00 39.99 88 ILE G O 1
ATOM 11909 N N . PRO G 1 89 ? 19.146 -14.223 100.888 1.00 37.12 89 PRO G N 1
ATOM 11910 C CA . PRO G 1 89 ? 20.322 -13.415 100.501 1.00 36.83 89 PRO G CA 1
ATOM 11911 C C . PRO G 1 89 ? 21.481 -14.256 99.996 1.00 39.28 89 PRO G C 1
ATOM 11912 O O . PRO G 1 89 ? 21.664 -15.402 100.435 1.00 38.87 89 PRO G O 1
ATOM 11916 N N . PHE G 1 90 ? 22.264 -13.676 99.081 1.00 34.88 90 PHE G N 1
ATOM 11917 C CA . PHE G 1 90 ? 23.407 -14.368 98.523 1.00 35.87 90 PHE G CA 1
ATOM 11918 C C . PHE G 1 90 ? 24.744 -13.620 98.603 1.00 43.30 90 PHE G C 1
ATOM 11919 O O . PHE G 1 90 ? 25.793 -14.220 98.324 1.00 47.93 90 PHE G O 1
ATOM 11927 N N . GLY G 1 91 ? 24.727 -12.352 98.968 1.00 36.70 91 GLY G N 1
ATOM 11928 C CA . GLY G 1 91 ? 25.990 -11.640 99.127 1.00 37.28 91 GLY G CA 1
ATOM 11929 C C . GLY G 1 91 ? 26.493 -10.891 97.926 1.00 42.89 91 GLY G C 1
ATOM 11930 O O . GLY G 1 91 ? 26.469 -11.413 96.814 1.00 44.81 91 GLY G O 1
ATOM 11931 N N . THR G 1 92 ? 26.936 -9.643 98.148 1.00 39.70 92 THR G N 1
ATOM 11932 C CA . THR G 1 92 ? 27.512 -8.774 97.118 1.00 38.91 92 THR G CA 1
ATOM 11933 C C . THR G 1 92 ? 28.930 -9.343 96.794 1.00 39.41 92 THR G C 1
ATOM 11934 O O . THR G 1 92 ? 29.524 -9.996 97.646 1.00 37.72 92 THR G O 1
ATOM 11938 N N . ASN G 1 93 ? 29.413 -9.154 95.548 1.00 35.41 93 ASN G N 1
ATOM 11939 C CA . ASN G 1 93 ? 30.734 -9.603 95.081 1.00 36.54 93 ASN G CA 1
ATOM 11940 C C . ASN G 1 93 ? 30.916 -11.113 95.046 1.00 42.03 93 ASN G C 1
ATOM 11941 O O . ASN G 1 93 ? 32.033 -11.594 95.216 1.00 43.07 93 ASN G O 1
ATOM 11946 N N . SER G 1 94 ? 29.836 -11.870 94.814 1.00 39.33 94 SER G N 1
ATOM 11947 C CA . SER G 1 94 ? 29.970 -13.330 94.737 1.00 41.15 94 SER G CA 1
ATOM 11948 C C . SER G 1 94 ? 29.083 -13.895 93.665 1.00 46.54 94 SER G C 1
ATOM 11949 O O . SER G 1 94 ? 28.007 -13.367 93.429 1.00 46.85 94 SER G O 1
ATOM 11952 N N . ILE G 1 95 ? 29.525 -14.958 93.014 1.00 45.00 95 ILE G N 1
ATOM 11953 C CA . ILE G 1 95 ? 28.747 -15.617 91.970 1.00 44.98 95 ILE G CA 1
ATOM 11954 C C . ILE G 1 95 ? 27.606 -16.397 92.598 1.00 46.93 95 ILE G C 1
ATOM 11955 O O . ILE G 1 95 ? 27.790 -17.013 93.644 1.00 47.88 95 ILE G O 1
ATOM 11960 N N . HIS G 1 96 ? 26.428 -16.347 91.965 1.00 41.65 96 HIS G N 1
ATOM 11961 C CA . HIS G 1 96 ? 25.226 -17.055 92.399 1.00 40.01 96 HIS G CA 1
ATOM 11962 C C . HIS G 1 96 ? 24.497 -17.668 91.204 1.00 42.44 96 HIS G C 1
ATOM 11963 O O . HIS G 1 96 ? 24.328 -17.011 90.182 1.00 40.86 96 HIS G O 1
ATOM 11970 N N . HIS G 1 97 ? 24.061 -18.925 91.346 1.00 39.22 97 HIS G N 1
ATOM 11971 C CA . HIS G 1 97 ? 23.317 -19.661 90.321 1.00 39.02 97 HIS G CA 1
ATOM 11972 C C . HIS G 1 97 ? 21.819 -19.560 90.586 1.00 41.44 97 HIS G C 1
ATOM 11973 O O . HIS G 1 97 ? 21.332 -19.882 91.678 1.00 40.63 97 HIS G O 1
ATOM 11980 N N . VAL G 1 98 ? 21.108 -19.039 89.601 1.00 36.42 98 VAL G N 1
ATOM 11981 C CA . VAL G 1 98 ? 19.670 -18.793 89.671 1.00 35.23 98 VAL G CA 1
ATOM 11982 C C . VAL G 1 98 ? 18.945 -19.740 88.737 1.00 41.42 98 VAL G C 1
ATOM 11983 O O . VAL G 1 98 ? 19.378 -19.938 87.599 1.00 41.00 98 VAL G O 1
ATOM 11987 N N . HIS G 1 99 ? 17.862 -20.346 89.219 1.00 40.18 99 HIS G N 1
ATOM 11988 C CA . HIS G 1 99 ? 17.085 -21.270 88.410 1.00 42.23 99 HIS G CA 1
ATOM 11989 C C . HIS G 1 99 ? 15.978 -20.557 87.668 1.00 40.67 99 HIS G C 1
ATOM 11990 O O . HIS G 1 99 ? 15.498 -19.507 88.103 1.00 38.48 99 HIS G O 1
ATOM 11997 N N . ASP G 1 100 ? 15.532 -21.180 86.577 1.00 36.71 100 ASP G N 1
ATOM 11998 C CA . ASP G 1 100 ? 14.407 -20.756 85.742 1.00 36.36 100 ASP G CA 1
ATOM 11999 C C . ASP G 1 100 ? 13.187 -20.509 86.663 1.00 40.47 100 ASP G C 1
ATOM 12000 O O . ASP G 1 100 ? 12.872 -21.356 87.498 1.00 42.22 100 ASP G O 1
ATOM 12005 N N . GLY G 1 101 ? 12.596 -19.322 86.567 1.00 35.36 101 GLY G N 1
ATOM 12006 C CA . GLY G 1 101 ? 11.428 -18.942 87.353 1.00 34.52 101 GLY G CA 1
ATOM 12007 C C . GLY G 1 101 ? 11.714 -18.162 88.617 1.00 39.29 101 GLY G C 1
ATOM 12008 O O . GLY G 1 101 ? 10.790 -17.570 89.184 1.00 38.82 101 GLY G O 1
ATOM 12009 N N . GLN G 1 102 ? 12.984 -18.150 89.079 1.00 36.58 102 GLN G N 1
ATOM 12010 C CA . GLN G 1 102 ? 13.337 -17.456 90.326 1.00 35.55 102 GLN G CA 1
ATOM 12011 C C . GLN G 1 102 ? 13.485 -15.952 90.164 1.00 37.20 102 GLN G C 1
ATOM 12012 O O . GLN G 1 102 ? 13.715 -15.457 89.063 1.00 36.29 102 GLN G O 1
ATOM 12018 N N . VAL G 1 103 ? 13.321 -15.224 91.263 1.00 33.62 103 VAL G N 1
ATOM 12019 C CA . VAL G 1 103 ? 13.377 -13.766 91.264 1.00 32.19 103 VAL G CA 1
ATOM 12020 C C . VAL G 1 103 ? 14.646 -13.252 91.942 1.00 36.75 103 VAL G C 1
ATOM 12021 O O . VAL G 1 103 ? 14.888 -13.566 93.114 1.00 37.45 103 VAL G O 1
ATOM 12025 N N . ILE G 1 104 ? 15.461 -12.485 91.187 1.00 31.26 104 ILE G N 1
ATOM 12026 C CA . ILE G 1 104 ? 16.652 -11.811 91.686 1.00 30.00 104 ILE G CA 1
ATOM 12027 C C . ILE G 1 104 ? 16.119 -10.464 92.193 1.00 34.00 104 ILE G C 1
ATOM 12028 O O . ILE G 1 104 ? 15.453 -9.737 91.448 1.00 35.84 104 ILE G O 1
ATOM 12033 N N . SER G 1 105 ? 16.479 -10.090 93.407 1.00 28.99 105 SER G N 1
ATOM 12034 C CA . SER G 1 105 ? 15.994 -8.856 94.002 1.00 27.90 105 SER G CA 1
ATOM 12035 C C . SER G 1 105 ? 17.103 -8.097 94.716 1.00 34.56 105 SER G C 1
ATOM 12036 O O . SER G 1 105 ? 17.695 -8.626 95.670 1.00 36.53 105 SER G O 1
ATOM 12039 N N . LEU G 1 106 ? 17.360 -6.838 94.306 1.00 29.97 106 LEU G N 1
ATOM 12040 C CA . LEU G 1 106 ? 18.332 -6.055 95.072 1.00 30.08 106 LEU G CA 1
ATOM 12041 C C . LEU G 1 106 ? 17.575 -5.144 96.029 1.00 32.78 106 LEU G C 1
ATOM 12042 O O . LEU G 1 106 ? 16.512 -4.603 95.679 1.00 32.71 106 LEU G O 1
ATOM 12047 N N . GLY G 1 107 ? 18.108 -5.017 97.237 1.00 27.84 107 GLY G N 1
ATOM 12048 C CA . GLY G 1 107 ? 17.534 -4.166 98.274 1.00 26.55 107 GLY G CA 1
ATOM 12049 C C . GLY G 1 107 ? 17.997 -2.736 98.145 1.00 29.17 107 GLY G C 1
ATOM 12050 O O . GLY G 1 107 ? 18.242 -2.262 97.040 1.00 29.76 107 GLY G O 1
ATOM 12051 N N . ALA G 1 108 ? 18.110 -2.029 99.257 1.00 24.80 108 ALA G N 1
ATOM 12052 C CA . ALA G 1 108 ? 18.513 -0.619 99.201 1.00 24.82 108 ALA G CA 1
ATOM 12053 C C . ALA G 1 108 ? 19.831 -0.419 99.950 1.00 31.04 108 ALA G C 1
ATOM 12054 O O . ALA G 1 108 ? 19.962 -0.889 101.071 1.00 31.89 108 ALA G O 1
ATOM 12056 N N . PRO G 1 109 ? 20.847 0.209 99.340 1.00 28.42 109 PRO G N 1
ATOM 12057 C CA . PRO G 1 109 ? 22.113 0.400 100.066 1.00 29.20 109 PRO G CA 1
ATOM 12058 C C . PRO G 1 109 ? 22.070 1.573 101.066 1.00 35.52 109 PRO G C 1
ATOM 12059 O O . PRO G 1 109 ? 21.311 2.521 100.874 1.00 34.74 109 PRO G O 1
ATOM 12063 N N . HIS G 1 110 ? 22.921 1.547 102.095 1.00 35.97 110 HIS G N 1
ATOM 12064 C CA . HIS G 1 110 ? 23.017 2.703 102.993 1.00 38.46 110 HIS G CA 1
ATOM 12065 C C . HIS G 1 110 ? 24.276 3.494 102.641 1.00 39.78 110 HIS G C 1
ATOM 12066 O O . HIS G 1 110 ? 24.358 4.692 102.878 1.00 40.77 110 HIS G O 1
ATOM 12073 N N . SER G 1 111 ? 25.237 2.813 102.050 1.00 34.08 111 SER G N 1
ATOM 12074 C CA . SER G 1 111 ? 26.538 3.332 101.664 1.00 33.82 111 SER G CA 1
ATOM 12075 C C . SER G 1 111 ? 26.716 3.056 100.166 1.00 37.28 111 SER G C 1
ATOM 12076 O O . SER G 1 111 ? 26.407 1.957 99.695 1.00 37.26 111 SER G O 1
ATOM 12079 N N . GLY G 1 112 ? 27.145 4.061 99.414 1.00 32.44 112 GLY G N 1
ATOM 12080 C CA . GLY G 1 112 ? 27.285 3.904 97.977 1.00 31.31 112 GLY G CA 1
ATOM 12081 C C . GLY G 1 112 ? 25.966 4.142 97.290 1.00 34.29 112 GLY G C 1
ATOM 12082 O O . GLY G 1 112 ? 24.924 4.253 97.953 1.00 33.49 112 GLY G O 1
ATOM 12083 N N . LEU G 1 113 ? 25.996 4.180 95.952 1.00 30.00 113 LEU G N 1
ATOM 12084 C CA . LEU G 1 113 ? 24.816 4.538 95.157 1.00 29.29 113 LEU G CA 1
ATOM 12085 C C . LEU G 1 113 ? 24.467 3.559 94.010 1.00 34.43 113 LEU G C 1
ATOM 12086 O O . LEU G 1 113 ? 23.284 3.348 93.710 1.00 33.43 113 LEU G O 1
ATOM 12091 N N . ARG G 1 114 ? 25.489 3.045 93.333 1.00 29.65 114 ARG G N 1
ATOM 12092 C CA . ARG G 1 114 ? 25.341 2.210 92.157 1.00 28.21 114 ARG G CA 1
ATOM 12093 C C . ARG G 1 114 ? 25.820 0.791 92.339 1.00 33.45 114 ARG G C 1
ATOM 12094 O O . ARG G 1 114 ? 26.900 0.525 92.886 1.00 33.53 114 ARG G O 1
ATOM 12102 N N . SER G 1 115 ? 24.978 -0.125 91.891 1.00 30.23 115 SER G N 1
ATOM 12103 C CA . SER G 1 115 ? 25.221 -1.559 91.943 1.00 29.57 115 SER G CA 1
ATOM 12104 C C . SER G 1 115 ? 25.197 -2.075 90.528 1.00 34.64 115 SER G C 1
ATOM 12105 O O . SER G 1 115 ? 24.502 -1.509 89.667 1.00 35.17 115 SER G O 1
ATOM 12108 N N . TYR G 1 116 ? 25.959 -3.136 90.278 1.00 31.06 116 TYR G N 1
ATOM 12109 C CA . TYR G 1 116 ? 26.071 -3.732 88.951 1.00 30.68 116 TYR G CA 1
ATOM 12110 C C . TYR G 1 116 ? 25.640 -5.151 88.959 1.00 34.73 116 TYR G C 1
ATOM 12111 O O . TYR G 1 116 ? 26.207 -5.958 89.696 1.00 36.96 116 TYR G O 1
ATOM 12120 N N . LEU G 1 117 ? 24.595 -5.448 88.185 1.00 28.25 117 LEU G N 1
ATOM 12121 C CA . LEU G 1 117 ? 24.123 -6.805 88.072 1.00 28.06 117 LEU G CA 1
ATOM 12122 C C . LEU G 1 117 ? 24.682 -7.389 86.777 1.00 32.88 117 LEU G C 1
ATOM 12123 O O . LEU G 1 117 ? 24.365 -6.908 85.688 1.00 32.12 117 LEU G O 1
ATOM 12128 N N . ALA G 1 118 ? 25.543 -8.395 86.904 1.00 29.81 118 ALA G N 1
ATOM 12129 C CA . ALA G 1 118 ? 26.082 -9.095 85.755 1.00 30.52 118 ALA G CA 1
ATOM 12130 C C . ALA G 1 118 ? 25.410 -10.452 85.648 1.00 34.43 118 ALA G C 1
ATOM 12131 O O . ALA G 1 118 ? 24.995 -11.032 86.650 1.00 33.41 118 ALA G O 1
ATOM 12133 N N . VAL G 1 119 ? 25.330 -10.963 84.429 1.00 31.79 119 VAL G N 1
ATOM 12134 C CA . VAL G 1 119 ? 24.784 -12.279 84.142 1.00 31.77 119 VAL G CA 1
ATOM 12135 C C . VAL G 1 119 ? 25.734 -12.939 83.153 1.00 35.98 119 VAL G C 1
ATOM 12136 O O . VAL G 1 119 ? 26.216 -12.259 82.239 1.00 36.36 119 VAL G O 1
ATOM 12140 N N . ARG G 1 120 ? 26.043 -14.237 83.339 1.00 32.71 120 ARG G N 1
ATOM 12141 C CA . ARG G 1 120 ? 26.905 -14.950 82.396 1.00 34.21 120 ARG G CA 1
ATOM 12142 C C . ARG G 1 120 ? 26.221 -14.986 81.025 1.00 39.60 120 ARG G C 1
ATOM 12143 O O . ARG G 1 120 ? 25.071 -15.439 80.908 1.00 37.81 120 ARG G O 1
ATOM 12151 N N . GLY G 1 121 ? 26.942 -14.456 80.029 1.00 36.90 121 GLY G N 1
ATOM 12152 C CA . GLY G 1 121 ? 26.504 -14.295 78.647 1.00 35.91 121 GLY G CA 1
ATOM 12153 C C . GLY G 1 121 ? 26.257 -12.828 78.361 1.00 39.60 121 GLY G C 1
ATOM 12154 O O . GLY G 1 121 ? 26.215 -12.418 77.200 1.00 39.70 121 GLY G O 1
ATOM 12155 N N . GLY G 1 122 ? 26.081 -12.043 79.431 1.00 35.98 122 GLY G N 1
ATOM 12156 C CA . GLY G 1 122 ? 25.813 -10.606 79.372 1.00 35.09 122 GLY G CA 1
ATOM 12157 C C . GLY G 1 122 ? 24.388 -10.256 78.996 1.00 38.12 122 GLY G C 1
ATOM 12158 O O . GLY G 1 122 ? 23.633 -11.120 78.547 1.00 36.25 122 GLY G O 1
ATOM 12159 N N . ILE G 1 123 ? 24.006 -8.982 79.204 1.00 37.11 123 ILE G N 1
ATOM 12160 C CA . ILE G 1 123 ? 22.688 -8.432 78.839 1.00 37.05 123 ILE G CA 1
ATOM 12161 C C . ILE G 1 123 ? 22.806 -8.204 77.331 1.00 42.84 123 ILE G C 1
ATOM 12162 O O . ILE G 1 123 ? 23.507 -7.298 76.890 1.00 42.33 123 ILE G O 1
ATOM 12167 N N . ASP G 1 124 ? 22.207 -9.099 76.559 1.00 40.81 124 ASP G N 1
ATOM 12168 C CA . ASP G 1 124 ? 22.316 -9.120 75.114 1.00 42.45 124 ASP G CA 1
ATOM 12169 C C . ASP G 1 124 ? 21.319 -8.238 74.340 1.00 45.99 124 ASP G C 1
ATOM 12170 O O . ASP G 1 124 ? 20.719 -8.681 73.346 1.00 47.10 124 ASP G O 1
ATOM 12175 N N . VAL G 1 125 ? 21.192 -6.961 74.759 1.00 38.80 125 VAL G N 1
ATOM 12176 C CA . VAL G 1 125 ? 20.355 -5.986 74.047 1.00 37.64 125 VAL G CA 1
ATOM 12177 C C . VAL G 1 125 ? 21.124 -5.523 72.794 1.00 43.36 125 VAL G C 1
ATOM 12178 O O . VAL G 1 125 ? 22.333 -5.756 72.690 1.00 43.17 125 VAL G O 1
ATOM 12182 N N . THR G 1 126 ? 20.435 -4.898 71.838 1.00 40.68 126 THR G N 1
ATOM 12183 C CA . THR G 1 126 ? 21.092 -4.446 70.611 1.00 41.98 126 THR G CA 1
ATOM 12184 C C . THR G 1 126 ? 22.123 -3.331 70.870 1.00 44.32 126 THR G C 1
ATOM 12185 O O . THR G 1 126 ? 21.752 -2.318 71.473 1.00 43.38 126 THR G O 1
ATOM 12189 N N . PRO G 1 127 ? 23.396 -3.473 70.412 1.00 39.83 127 PRO G N 1
ATOM 12190 C CA . PRO G 1 127 ? 24.364 -2.367 70.592 1.00 39.40 127 PRO G CA 1
ATOM 12191 C C . PRO G 1 127 ? 24.000 -1.162 69.716 1.00 45.10 127 PRO G C 1
ATOM 12192 O O . PRO G 1 127 ? 23.383 -1.319 68.649 1.00 45.82 127 PRO G O 1
ATOM 12196 N N . VAL G 1 128 ? 24.349 0.046 70.195 1.00 40.04 128 VAL G N 1
ATOM 12197 C CA . VAL G 1 128 ? 24.115 1.320 69.499 1.00 38.70 128 VAL G CA 1
ATOM 12198 C C . VAL G 1 128 ? 25.476 2.002 69.441 1.00 44.63 128 VAL G C 1
ATOM 12199 O O . VAL G 1 128 ? 26.059 2.274 70.489 1.00 45.79 128 VAL G O 1
ATOM 12203 N N . LEU G 1 129 ? 25.999 2.233 68.223 1.00 41.93 129 LEU G N 1
ATOM 12204 C CA . LEU G 1 129 ? 27.333 2.782 67.949 1.00 41.94 129 LEU G CA 1
ATOM 12205 C C . LEU G 1 129 ? 28.413 1.931 68.665 1.00 47.49 129 LEU G C 1
ATOM 12206 O O . LEU G 1 129 ? 29.318 2.462 69.320 1.00 48.22 129 LEU G O 1
ATOM 12211 N N . GLY G 1 130 ? 28.262 0.607 68.533 1.00 43.37 130 GLY G N 1
ATOM 12212 C CA . GLY G 1 130 ? 29.151 -0.403 69.089 1.00 42.99 130 GLY G CA 1
ATOM 12213 C C . GLY G 1 130 ? 29.157 -0.568 70.601 1.00 44.64 130 GLY G C 1
ATOM 12214 O O . GLY G 1 130 ? 30.063 -1.213 71.135 1.00 45.37 130 GLY G O 1
ATOM 12215 N N . SER G 1 131 ? 28.159 -0.013 71.303 1.00 38.28 131 SER G N 1
ATOM 12216 C CA . SER G 1 131 ? 28.056 -0.116 72.763 1.00 35.45 131 SER G CA 1
ATOM 12217 C C . SER G 1 131 ? 26.616 -0.334 73.219 1.00 39.28 131 SER G C 1
ATOM 12218 O O . SER G 1 131 ? 25.698 0.196 72.602 1.00 39.65 131 SER G O 1
ATOM 12221 N N . ARG G 1 132 ? 26.428 -1.068 74.329 1.00 34.83 132 ARG G N 1
ATOM 12222 C CA . ARG G 1 132 ? 25.108 -1.304 74.931 1.00 33.24 132 ARG G CA 1
ATOM 12223 C C . ARG G 1 132 ? 24.829 -0.310 76.077 1.00 38.99 132 ARG G C 1
ATOM 12224 O O . ARG G 1 132 ? 23.836 -0.457 76.793 1.00 38.92 132 ARG G O 1
ATOM 12232 N N . SER G 1 133 ? 25.700 0.712 76.236 1.00 35.58 133 SER G N 1
ATOM 12233 C CA . SER G 1 133 ? 25.582 1.758 77.258 1.00 33.02 133 SER G CA 1
ATOM 12234 C C . SER G 1 133 ? 24.519 2.780 76.933 1.00 34.93 133 SER G C 1
ATOM 12235 O O . SER G 1 133 ? 24.458 3.264 75.801 1.00 36.18 133 SER G O 1
ATOM 12238 N N . TYR G 1 134 ? 23.737 3.167 77.938 1.00 29.61 134 TYR G N 1
ATOM 12239 C CA . TYR G 1 134 ? 22.780 4.256 77.774 1.00 28.96 134 TYR G CA 1
ATOM 12240 C C . TYR G 1 134 ? 23.464 5.549 78.229 1.00 32.98 134 TYR G C 1
ATOM 12241 O O . TYR G 1 134 ? 24.073 5.603 79.297 1.00 31.75 134 TYR G O 1
ATOM 12250 N N . ASP G 1 135 ? 23.394 6.552 77.379 1.00 29.73 135 ASP G N 1
ATOM 12251 C CA . ASP G 1 135 ? 23.894 7.894 77.578 1.00 29.65 135 ASP G CA 1
ATOM 12252 C C . ASP G 1 135 ? 22.638 8.736 77.865 1.00 34.51 135 ASP G C 1
ATOM 12253 O O . ASP G 1 135 ? 21.809 8.972 77.000 1.00 35.39 135 ASP G O 1
ATOM 12258 N N . VAL G 1 136 ? 22.504 9.113 79.110 1.00 32.50 136 VAL G N 1
ATOM 12259 C CA . VAL G 1 136 ? 21.454 9.880 79.775 1.00 33.65 136 VAL G CA 1
ATOM 12260 C C . VAL G 1 136 ? 21.250 11.268 79.158 1.00 41.72 136 VAL G C 1
ATOM 12261 O O . VAL G 1 136 ? 20.139 11.803 79.170 1.00 42.13 136 VAL G O 1
ATOM 12273 N N . SER G 1 138 ? 22.415 12.300 75.736 1.00 42.23 138 SER G N 1
ATOM 12274 C CA . SER G 1 138 ? 22.064 12.236 74.324 1.00 42.25 138 SER G CA 1
ATOM 12275 C C . SER G 1 138 ? 20.921 11.251 74.059 1.00 44.25 138 SER G C 1
ATOM 12276 O O . SER G 1 138 ? 20.367 11.243 72.954 1.00 44.47 138 SER G O 1
ATOM 12279 N N . ALA G 1 139 ? 20.594 10.396 75.059 1.00 38.36 139 ALA G N 1
ATOM 12280 C CA . ALA G 1 139 ? 19.604 9.312 74.967 1.00 37.21 139 ALA G CA 1
ATOM 12281 C C . ALA G 1 139 ? 20.015 8.220 73.948 1.00 40.19 139 ALA G C 1
ATOM 12282 O O . ALA G 1 139 ? 19.158 7.477 73.467 1.00 41.49 139 ALA G O 1
ATOM 12284 N N . ILE G 1 140 ? 21.328 8.112 73.653 1.00 33.70 140 ILE G N 1
ATOM 12285 C CA . ILE G 1 140 ? 21.875 7.102 72.746 1.00 33.20 140 ILE G CA 1
ATOM 12286 C C . ILE G 1 140 ? 22.073 5.828 73.558 1.00 36.76 140 ILE G C 1
ATOM 12287 O O . ILE G 1 140 ? 22.715 5.852 74.605 1.00 37.11 140 ILE G O 1
ATOM 12292 N N . GLY G 1 141 ? 21.562 4.729 73.051 1.00 33.67 141 GLY G N 1
ATOM 12293 C CA . GLY G 1 141 ? 21.693 3.438 73.711 1.00 33.79 141 GLY G CA 1
ATOM 12294 C C . GLY G 1 141 ? 20.357 2.821 74.090 1.00 38.23 141 GLY G C 1
ATOM 12295 O O . GLY G 1 141 ? 19.303 3.437 73.875 1.00 35.93 141 GLY G O 1
ATOM 12296 N N . PRO G 1 142 ? 20.386 1.580 74.655 1.00 36.06 142 PRO G N 1
ATOM 12297 C CA . PRO G 1 142 ? 19.131 0.931 75.094 1.00 34.31 142 PRO G CA 1
ATOM 12298 C C . PRO G 1 142 ? 18.499 1.795 76.164 1.00 36.95 142 PRO G C 1
ATOM 12299 O O . PRO G 1 142 ? 19.192 2.275 77.077 1.00 34.49 142 PRO G O 1
ATOM 12303 N N . SER G 1 143 ? 17.196 2.037 76.004 1.00 34.69 143 SER G N 1
ATOM 12304 C CA . SER G 1 143 ? 16.381 2.899 76.872 1.00 34.43 143 SER G CA 1
ATOM 12305 C C . SER G 1 143 ? 16.452 2.525 78.354 1.00 37.22 143 SER G C 1
ATOM 12306 O O . SER G 1 143 ? 16.579 1.330 78.679 1.00 35.51 143 SER G O 1
ATOM 12309 N N . PRO G 1 144 ? 16.308 3.521 79.266 1.00 32.07 144 PRO G N 1
ATOM 12310 C CA . PRO G 1 144 ? 16.250 3.179 80.696 1.00 30.90 144 PRO G CA 1
ATOM 12311 C C . PRO G 1 144 ? 15.183 2.092 80.914 1.00 36.12 144 PRO G C 1
ATOM 12312 O O . PRO G 1 144 ? 14.115 2.118 80.274 1.00 34.85 144 PRO G O 1
ATOM 12316 N N . LEU G 1 145 ? 15.530 1.078 81.729 1.00 32.21 145 LEU G N 1
ATOM 12317 C CA . LEU G 1 145 ? 14.648 -0.062 82.002 1.00 30.64 145 LEU G CA 1
ATOM 12318 C C . LEU G 1 145 ? 13.323 0.334 82.678 1.00 32.16 145 LEU G C 1
ATOM 12319 O O . LEU G 1 145 ? 13.274 1.293 83.448 1.00 30.51 145 LEU G O 1
ATOM 12324 N N . ARG G 1 146 ? 12.257 -0.397 82.335 1.00 28.23 146 ARG G N 1
ATOM 12325 C CA . ARG G 1 146 ? 10.899 -0.213 82.826 1.00 28.15 146 ARG G CA 1
ATOM 12326 C C . ARG G 1 146 ? 10.352 -1.575 83.238 1.00 32.03 146 ARG G C 1
ATOM 12327 O O . ARG G 1 146 ? 10.699 -2.584 82.600 1.00 29.95 146 ARG G O 1
ATOM 12335 N N . PRO G 1 147 ? 9.414 -1.628 84.225 1.00 29.95 147 PRO G N 1
ATOM 12336 C CA . PRO G 1 147 ? 8.751 -2.909 84.536 1.00 30.14 147 PRO G CA 1
ATOM 12337 C C . PRO G 1 147 ? 8.110 -3.471 83.264 1.00 33.94 147 PRO G C 1
ATOM 12338 O O . PRO G 1 147 ? 7.516 -2.722 82.486 1.00 34.66 147 PRO G O 1
ATOM 12342 N N . GLY G 1 148 ? 8.264 -4.773 83.049 1.00 30.55 148 GLY G N 1
ATOM 12343 C CA . GLY G 1 148 ? 7.727 -5.444 81.868 1.00 30.19 148 GLY G CA 1
ATOM 12344 C C . GLY G 1 148 ? 8.764 -5.701 80.790 1.00 33.43 148 GLY G C 1
ATOM 12345 O O . GLY G 1 148 ? 8.532 -6.537 79.930 1.00 34.27 148 GLY G O 1
ATOM 12346 N N . ASP G 1 149 ? 9.915 -5.001 80.820 1.00 29.31 149 ASP G N 1
ATOM 12347 C CA . ASP G 1 149 ? 11.004 -5.221 79.864 1.00 29.62 149 ASP G CA 1
ATOM 12348 C C . ASP G 1 149 ? 11.605 -6.593 80.065 1.00 32.09 149 ASP G C 1
ATOM 12349 O O . ASP G 1 149 ? 11.860 -7.017 81.196 1.00 29.41 149 ASP G O 1
ATOM 12354 N N . VAL G 1 150 ? 11.803 -7.285 78.951 1.00 31.19 150 VAL G N 1
ATOM 12355 C CA . VAL G 1 150 ? 12.361 -8.636 78.904 1.00 30.89 150 VAL G CA 1
ATOM 12356 C C . VAL G 1 150 ? 13.712 -8.514 78.209 1.00 36.46 150 VAL G C 1
ATOM 12357 O O . VAL G 1 150 ? 13.773 -8.176 77.030 1.00 37.19 150 VAL G O 1
ATOM 12361 N N . LEU G 1 151 ? 14.779 -8.749 78.967 1.00 32.75 151 LEU G N 1
ATOM 12362 C CA . LEU G 1 151 ? 16.156 -8.615 78.526 1.00 32.51 151 LEU G CA 1
ATOM 12363 C C . LEU G 1 151 ? 16.746 -9.955 78.140 1.00 38.30 151 LEU G C 1
ATOM 12364 O O . LEU G 1 151 ? 16.740 -10.868 78.971 1.00 39.02 151 LEU G O 1
ATOM 12369 N N . PRO G 1 152 ? 17.304 -10.103 76.912 1.00 34.55 152 PRO G N 1
ATOM 12370 C CA . PRO G 1 152 ? 17.930 -11.391 76.559 1.00 34.94 152 PRO G CA 1
ATOM 12371 C C . PRO G 1 152 ? 19.280 -11.592 77.234 1.00 39.84 152 PRO G C 1
ATOM 12372 O O . PRO G 1 152 ? 20.023 -10.629 77.439 1.00 40.58 152 PRO G O 1
ATOM 12376 N N . VAL G 1 153 ? 19.589 -12.838 77.587 1.00 36.62 153 VAL G N 1
ATOM 12377 C CA . VAL G 1 153 ? 20.884 -13.228 78.147 1.00 37.13 153 VAL G CA 1
ATOM 12378 C C . VAL G 1 153 ? 21.674 -13.827 76.957 1.00 45.62 153 VAL G C 1
ATOM 12379 O O . VAL G 1 153 ? 21.144 -14.670 76.212 1.00 47.02 153 VAL G O 1
ATOM 12383 N N . GLY G 1 154 ? 22.897 -13.347 76.752 1.00 42.52 154 GLY G N 1
ATOM 12384 C CA . GLY G 1 154 ? 23.733 -13.799 75.652 1.00 43.79 154 GLY G CA 1
ATOM 12385 C C . GLY G 1 154 ? 24.159 -15.246 75.747 1.00 51.32 154 GLY G C 1
ATOM 12386 O O . GLY G 1 154 ? 24.078 -15.864 76.814 1.00 49.39 154 GLY G O 1
ATOM 12387 N N . GLU G 1 155 ? 24.621 -15.795 74.618 1.00 53.24 155 GLU G N 1
ATOM 12388 C CA . GLU G 1 155 ? 25.102 -17.175 74.559 1.00 56.00 155 GLU G CA 1
ATOM 12389 C C . GLU G 1 155 ? 26.370 -17.304 75.380 1.00 63.06 155 GLU G C 1
ATOM 12390 O O . GLU G 1 155 ? 27.159 -16.355 75.461 1.00 61.64 155 GLU G O 1
ATOM 12396 N N . HIS G 1 156 ? 26.537 -18.460 76.026 1.00 64.04 156 HIS G N 1
ATOM 12397 C CA . HIS G 1 156 ? 27.707 -18.733 76.855 1.00 66.45 156 HIS G CA 1
ATOM 12398 C C . HIS G 1 156 ? 27.911 -20.223 77.033 1.00 78.18 156 HIS G C 1
ATOM 12399 O O . HIS G 1 156 ? 26.963 -21.006 76.920 1.00 77.30 156 HIS G O 1
ATOM 12406 N N . THR G 1 157 ? 29.148 -20.593 77.368 1.00 81.59 157 THR G N 1
ATOM 12407 C CA . THR G 1 157 ? 29.524 -21.949 77.731 1.00 86.16 157 THR G CA 1
ATOM 12408 C C . THR G 1 157 ? 29.200 -22.087 79.235 1.00 96.11 157 THR G C 1
ATOM 12409 O O . THR G 1 157 ? 29.179 -21.084 79.952 1.00 94.62 157 THR G O 1
ATOM 12413 N N . ASP G 1 158 ? 29.000 -23.306 79.740 1.00 98.55 158 ASP G N 1
ATOM 12414 C CA . ASP G 1 158 ? 28.772 -23.443 81.184 1.00 99.44 158 ASP G CA 1
ATOM 12415 C C . ASP G 1 158 ? 30.095 -23.726 81.931 1.00 108.36 158 ASP G C 1
ATOM 12416 O O . ASP G 1 158 ? 30.106 -23.850 83.159 1.00 107.31 158 ASP G O 1
ATOM 12421 N N . GLU G 1 159 ? 31.220 -23.745 81.163 1.00 109.53 159 GLU G N 1
ATOM 12422 C CA . GLU G 1 159 ? 32.600 -23.932 81.615 1.00 112.34 159 GLU G CA 1
ATOM 12423 C C . GLU G 1 159 ? 32.986 -22.758 82.503 1.00 117.55 159 GLU G C 1
ATOM 12424 O O . GLU G 1 159 ? 32.950 -21.600 82.069 1.00 115.77 159 GLU G O 1
ATOM 12430 N N . PHE G 1 160 ? 33.320 -23.060 83.760 1.00 116.47 160 PHE G N 1
ATOM 12431 C CA . PHE G 1 160 ? 33.655 -22.038 84.734 1.00 115.77 160 PHE G CA 1
ATOM 12432 C C . PHE G 1 160 ? 35.083 -22.010 85.239 1.00 122.90 160 PHE G C 1
ATOM 12433 O O . PHE G 1 160 ? 35.412 -22.757 86.166 1.00 123.39 160 PHE G O 1
ATOM 12441 N N . PRO G 1 161 ? 35.937 -21.102 84.709 1.00 121.41 161 PRO G N 1
ATOM 12442 C CA . PRO G 1 161 ? 37.278 -20.953 85.290 1.00 123.15 161 PRO G CA 1
ATOM 12443 C C . PRO G 1 161 ? 37.037 -20.191 86.597 1.00 126.52 161 PRO G C 1
ATOM 12444 O O . PRO G 1 161 ? 36.886 -18.962 86.599 1.00 124.56 161 PRO G O 1
ATOM 12448 N N . GLU G 1 162 ? 36.845 -20.969 87.686 1.00 123.98 162 GLU G N 1
ATOM 12449 C CA . GLU G 1 162 ? 36.505 -20.487 89.024 1.00 122.45 162 GLU G CA 1
ATOM 12450 C C . GLU G 1 162 ? 37.456 -19.473 89.634 1.00 124.89 162 GLU G C 1
ATOM 12451 O O . GLU G 1 162 ? 38.633 -19.753 89.885 1.00 126.59 162 GLU G O 1
ATOM 12457 N N . LEU G 1 163 ? 36.909 -18.278 89.844 1.00 117.64 163 LEU G N 1
ATOM 12458 C CA . LEU G 1 163 ? 37.556 -17.094 90.384 1.00 116.24 163 LEU G CA 1
ATOM 12459 C C . LEU G 1 163 ? 38.141 -17.248 91.784 1.00 119.13 163 LEU G C 1
ATOM 12460 O O . LEU G 1 163 ? 37.713 -18.095 92.572 1.00 118.69 163 LEU G O 1
ATOM 12465 N N . ASP G 1 164 ? 39.137 -16.411 92.065 1.00 115.23 164 ASP G N 1
ATOM 12466 C CA . ASP G 1 164 ? 39.831 -16.245 93.337 1.00 115.37 164 ASP G CA 1
ATOM 12467 C C . ASP G 1 164 ? 40.246 -14.778 93.313 1.00 116.04 164 ASP G C 1
ATOM 12468 O O . ASP G 1 164 ? 41.425 -14.430 93.178 1.00 116.92 164 ASP G O 1
ATOM 12473 N N . GLN G 1 165 ? 39.219 -13.918 93.354 1.00 108.62 165 GLN G N 1
ATOM 12474 C CA . GLN G 1 165 ? 39.334 -12.470 93.258 1.00 106.50 165 GLN G CA 1
ATOM 12475 C C . GLN G 1 165 ? 39.833 -11.744 94.511 1.00 107.66 165 GLN G C 1
ATOM 12476 O O . GLN G 1 165 ? 39.652 -12.210 95.644 1.00 107.11 165 GLN G O 1
ATOM 12482 N N . ALA G 1 166 ? 40.484 -10.589 94.269 1.00 102.17 166 ALA G N 1
ATOM 12483 C CA . ALA G 1 166 ? 41.044 -9.691 95.276 1.00 101.02 166 ALA G CA 1
ATOM 12484 C C . ALA G 1 166 ? 39.916 -9.026 96.088 1.00 99.55 166 ALA G C 1
ATOM 12485 O O . ALA G 1 166 ? 38.892 -8.641 95.500 1.00 97.32 166 ALA G O 1
ATOM 12487 N N . PRO G 1 167 ? 40.078 -8.879 97.431 1.00 93.07 167 PRO G N 1
ATOM 12488 C CA . PRO G 1 167 ? 39.026 -8.215 98.229 1.00 89.55 167 PRO G CA 1
ATOM 12489 C C . PRO G 1 167 ? 38.703 -6.797 97.744 1.00 87.11 167 PRO G C 1
ATOM 12490 O O . PRO G 1 167 ? 39.525 -6.137 97.089 1.00 87.46 167 PRO G O 1
ATOM 12494 N N . VAL G 1 168 ? 37.484 -6.344 98.044 1.00 77.88 168 VAL G N 1
ATOM 12495 C CA . VAL G 1 168 ? 36.971 -5.047 97.599 1.00 73.54 168 VAL G CA 1
ATOM 12496 C C . VAL G 1 168 ? 37.033 -3.999 98.712 1.00 72.87 168 VAL G C 1
ATOM 12497 O O . VAL G 1 168 ? 36.558 -4.243 99.828 1.00 69.81 168 VAL G O 1
ATOM 12501 N N . ALA G 1 169 ? 37.593 -2.822 98.393 1.00 69.30 169 ALA G N 1
ATOM 12502 C CA . ALA G 1 169 ? 37.664 -1.708 99.349 1.00 69.24 169 ALA G CA 1
ATOM 12503 C C . ALA G 1 169 ? 36.244 -1.173 99.601 1.00 70.35 169 ALA G C 1
ATOM 12504 O O . ALA G 1 169 ? 35.473 -0.991 98.636 1.00 68.62 169 ALA G O 1
ATOM 12506 N N . ALA G 1 170 ? 35.888 -0.954 100.894 1.00 64.64 170 ALA G N 1
ATOM 12507 C CA . ALA G 1 170 ? 34.558 -0.438 101.268 1.00 61.55 170 ALA G CA 1
ATOM 12508 C C . ALA G 1 170 ? 34.339 0.965 100.698 1.00 61.76 170 ALA G C 1
ATOM 12509 O O . ALA G 1 170 ? 35.303 1.696 100.423 1.00 63.96 170 ALA G O 1
ATOM 12511 N N . ILE G 1 171 ? 33.078 1.299 100.444 1.00 51.63 171 ILE G N 1
ATOM 12512 C CA . ILE G 1 171 ? 32.694 2.587 99.900 1.00 47.61 171 ILE G CA 1
ATOM 12513 C C . ILE G 1 171 ? 32.640 3.587 101.055 1.00 50.23 171 ILE G C 1
ATOM 12514 O O . ILE G 1 171 ? 32.082 3.252 102.109 1.00 49.67 171 ILE G O 1
ATOM 12519 N N . ALA G 1 172 ? 33.194 4.810 100.852 1.00 44.78 172 ALA G N 1
ATOM 12520 C CA . ALA G 1 172 ? 33.133 5.899 101.837 1.00 44.43 172 ALA G CA 1
ATOM 12521 C C . ALA G 1 172 ? 31.659 6.187 102.235 1.00 46.76 172 ALA G C 1
ATOM 12522 O O . ALA G 1 172 ? 30.815 6.406 101.353 1.00 44.69 172 ALA G O 1
ATOM 12524 N N . GLU G 1 173 ? 31.356 6.141 103.544 1.00 43.93 173 GLU G N 1
ATOM 12525 C CA . GLU G 1 173 ? 30.009 6.384 104.079 1.00 43.97 173 GLU G CA 1
ATOM 12526 C C . GLU G 1 173 ? 29.749 7.867 104.297 1.00 48.60 173 GLU G C 1
ATOM 12527 O O . GLU G 1 173 ? 28.627 8.328 104.100 1.00 46.91 173 GLU G O 1
ATOM 12533 N N . ASP G 1 174 ? 30.769 8.609 104.713 1.00 48.90 174 ASP G N 1
ATOM 12534 C CA . ASP G 1 174 ? 30.611 10.030 105.015 1.00 50.43 174 ASP G CA 1
ATOM 12535 C C . ASP G 1 174 ? 31.370 10.949 104.038 1.00 51.14 174 ASP G C 1
ATOM 12536 O O . ASP G 1 174 ? 30.911 11.147 102.917 1.00 49.92 174 ASP G O 1
ATOM 12541 N N . VAL G 1 175 ? 32.519 11.494 104.463 1.00 45.74 175 VAL G N 1
ATOM 12542 C CA . VAL G 1 175 ? 33.347 12.392 103.668 1.00 43.99 175 VAL G CA 1
ATOM 12543 C C . VAL G 1 175 ? 34.081 11.574 102.620 1.00 47.64 175 VAL G C 1
ATOM 12544 O O . VAL G 1 175 ? 34.667 10.539 102.936 1.00 49.55 175 VAL G O 1
ATOM 12548 N N . VAL G 1 176 ? 34.019 12.027 101.368 1.00 41.68 176 VAL G N 1
ATOM 12549 C CA . VAL G 1 176 ? 34.717 11.419 100.250 1.00 39.34 176 VAL G CA 1
ATOM 12550 C C . VAL G 1 176 ? 35.868 12.350 99.948 1.00 43.12 176 VAL G C 1
ATOM 12551 O O . VAL G 1 176 ? 35.656 13.535 99.685 1.00 43.20 176 VAL G O 1
ATOM 12555 N N . GLU G 1 177 ? 37.088 11.825 100.045 1.00 40.26 177 GLU G N 1
ATOM 12556 C CA . GLU G 1 177 ? 38.320 12.561 99.789 1.00 41.11 177 GLU G CA 1
ATOM 12557 C C . GLU G 1 177 ? 38.732 12.236 98.372 1.00 45.70 177 GLU G C 1
ATOM 12558 O O . GLU G 1 177 ? 38.763 11.058 98.007 1.00 45.98 177 GLU G O 1
ATOM 12564 N N . LEU G 1 178 ? 38.977 13.264 97.548 1.00 42.51 178 LEU G N 1
ATOM 12565 C CA . LEU G 1 178 ? 39.378 13.075 96.150 1.00 41.79 178 LEU G CA 1
ATOM 12566 C C . LEU G 1 178 ? 40.632 13.846 95.837 1.00 45.62 178 LEU G C 1
ATOM 12567 O O . LEU G 1 178 ? 40.780 14.990 96.264 1.00 45.92 178 LEU G O 1
ATOM 12572 N N . GLN G 1 179 ? 41.533 13.204 95.087 1.00 41.66 179 GLN G N 1
ATOM 12573 C CA . GLN G 1 179 ? 42.793 13.758 94.613 1.00 42.47 179 GLN G CA 1
ATOM 12574 C C . GLN G 1 179 ? 42.521 14.442 93.262 1.00 46.63 179 GLN G C 1
ATOM 12575 O O . GLN G 1 179 ? 41.860 13.865 92.388 1.00 44.97 179 GLN G O 1
ATOM 12581 N N . VAL G 1 180 ? 42.992 15.692 93.120 1.00 42.53 180 VAL G N 1
ATOM 12582 C CA . VAL G 1 180 ? 42.721 16.510 91.956 1.00 42.29 180 VAL G CA 1
ATOM 12583 C C . VAL G 1 180 ? 44.009 17.050 91.369 1.00 50.76 180 VAL G C 1
ATOM 12584 O O . VAL G 1 180 ? 44.809 17.668 92.076 1.00 52.47 180 VAL G O 1
ATOM 12588 N N . VAL G 1 181 ? 44.203 16.834 90.061 1.00 48.11 181 VAL G N 1
ATOM 12589 C CA . VAL G 1 181 ? 45.345 17.388 89.340 1.00 48.99 181 VAL G CA 1
ATOM 12590 C C . VAL G 1 181 ? 44.961 18.852 89.036 1.00 53.21 181 VAL G C 1
ATOM 12591 O O . VAL G 1 181 ? 43.938 19.071 88.382 1.00 52.21 181 VAL G O 1
ATOM 12595 N N . PRO G 1 182 ? 45.719 19.853 89.549 1.00 51.12 182 PRO G N 1
ATOM 12596 C CA . PRO G 1 182 ? 45.344 21.254 89.310 1.00 50.95 182 PRO G CA 1
ATOM 12597 C C . PRO G 1 182 ? 45.372 21.653 87.848 1.00 56.90 182 PRO G C 1
ATOM 12598 O O . PRO G 1 182 ? 46.230 21.202 87.094 1.00 57.20 182 PRO G O 1
ATOM 12602 N N . GLY G 1 183 ? 44.428 22.498 87.461 1.00 54.64 183 GLY G N 1
ATOM 12603 C CA . GLY G 1 183 ? 44.368 23.001 86.096 1.00 54.73 183 GLY G CA 1
ATOM 12604 C C . GLY G 1 183 ? 43.498 22.210 85.134 1.00 54.92 183 GLY G C 1
ATOM 12605 O O . GLY G 1 183 ? 42.849 21.237 85.522 1.00 51.80 183 GLY G O 1
ATOM 12606 N N . PRO G 1 184 ? 43.447 22.616 83.860 1.00 51.67 184 PRO G N 1
ATOM 12607 C CA . PRO G 1 184 ? 44.263 23.656 83.206 1.00 53.84 184 PRO G CA 1
ATOM 12608 C C . PRO G 1 184 ? 43.912 25.134 83.428 1.00 57.55 184 PRO G C 1
ATOM 12609 O O . PRO G 1 184 ? 44.756 25.988 83.148 1.00 57.55 184 PRO G O 1
ATOM 12613 N N . ARG G 1 185 ? 42.688 25.437 83.917 1.00 53.49 185 ARG G N 1
ATOM 12614 C CA . ARG G 1 185 ? 42.203 26.819 84.082 1.00 53.28 185 ARG G CA 1
ATOM 12615 C C . ARG G 1 185 ? 42.125 27.328 85.502 1.00 54.79 185 ARG G C 1
ATOM 12616 O O . ARG G 1 185 ? 41.308 28.194 85.770 1.00 53.27 185 ARG G O 1
ATOM 12624 N N . ASP G 1 186 ? 42.982 26.849 86.401 1.00 53.95 186 ASP G N 1
ATOM 12625 C CA . ASP G 1 186 ? 42.979 27.321 87.795 1.00 55.14 186 ASP G CA 1
ATOM 12626 C C . ASP G 1 186 ? 43.330 28.833 87.906 1.00 60.97 186 ASP G C 1
ATOM 12627 O O . ASP G 1 186 ? 42.903 29.495 88.852 1.00 59.51 186 ASP G O 1
ATOM 12632 N N . ASP G 1 187 ? 44.035 29.376 86.890 1.00 60.74 187 ASP G N 1
ATOM 12633 C CA . ASP G 1 187 ? 44.431 30.786 86.761 1.00 63.21 187 ASP G CA 1
ATOM 12634 C C . ASP G 1 187 ? 43.227 31.724 86.560 1.00 67.46 187 ASP G C 1
ATOM 12635 O O . ASP G 1 187 ? 43.388 32.939 86.678 1.00 69.22 187 ASP G O 1
ATOM 12640 N N . TRP G 1 188 ? 42.045 31.168 86.229 1.00 62.54 188 TRP G N 1
ATOM 12641 C CA . TRP G 1 188 ? 40.798 31.907 86.003 1.00 62.54 188 TRP G CA 1
ATOM 12642 C C . TRP G 1 188 ? 40.121 32.391 87.304 1.00 65.22 188 TRP G C 1
ATOM 12643 O O . TRP G 1 188 ? 39.224 33.250 87.248 1.00 64.52 188 TRP G O 1
ATOM 12654 N N . PHE G 1 189 ? 40.537 31.830 88.464 1.00 59.08 189 PHE G N 1
ATOM 12655 C CA . PHE G 1 189 ? 39.885 32.071 89.743 1.00 57.18 189 PHE G CA 1
ATOM 12656 C C . PHE G 1 189 ? 40.638 32.946 90.714 1.00 63.95 189 PHE G C 1
ATOM 12657 O O . PHE G 1 189 ? 41.849 32.794 90.859 1.00 66.91 189 PHE G O 1
ATOM 12665 N N . VAL G 1 190 ? 39.911 33.853 91.400 1.00 59.12 190 VAL G N 1
ATOM 12666 C CA . VAL G 1 190 ? 40.460 34.799 92.383 1.00 59.83 190 VAL G CA 1
ATOM 12667 C C . VAL G 1 190 ? 41.249 34.061 93.477 1.00 65.91 190 VAL G C 1
ATOM 12668 O O . VAL G 1 190 ? 42.326 34.529 93.853 1.00 67.91 190 VAL G O 1
ATOM 12672 N N . ASP G 1 191 ? 40.725 32.898 93.954 1.00 61.37 191 ASP G N 1
ATOM 12673 C CA . ASP G 1 191 ? 41.334 32.042 94.969 1.00 60.94 191 ASP G CA 1
ATOM 12674 C C . ASP G 1 191 ? 41.010 30.560 94.681 1.00 62.17 191 ASP G C 1
ATOM 12675 O O . ASP G 1 191 ? 40.044 30.019 95.233 1.00 59.13 191 ASP G O 1
ATOM 12680 N N . PRO G 1 192 ? 41.822 29.883 93.828 1.00 58.51 192 PRO G N 1
ATOM 12681 C CA . PRO G 1 192 ? 41.536 28.465 93.520 1.00 56.10 192 PRO G CA 1
ATOM 12682 C C . PRO G 1 192 ? 41.692 27.502 94.696 1.00 60.32 192 PRO G C 1
ATOM 12683 O O . PRO G 1 192 ? 41.086 26.434 94.666 1.00 61.09 192 PRO G O 1
ATOM 12687 N N . ASP G 1 193 ? 42.430 27.879 95.748 1.00 56.76 193 ASP G N 1
ATOM 12688 C CA . ASP G 1 193 ? 42.570 27.007 96.921 1.00 56.14 193 ASP G CA 1
ATOM 12689 C C . ASP G 1 193 ? 41.274 26.793 97.713 1.00 53.98 193 ASP G C 1
ATOM 12690 O O . ASP G 1 193 ? 41.197 25.832 98.474 1.00 50.88 193 ASP G O 1
ATOM 12695 N N . ILE G 1 194 ? 40.227 27.629 97.458 1.00 49.56 194 ILE G N 1
ATOM 12696 C CA . ILE G 1 194 ? 38.885 27.462 98.028 1.00 47.95 194 ILE G CA 1
ATOM 12697 C C . ILE G 1 194 ? 38.406 26.048 97.678 1.00 49.15 194 ILE G C 1
ATOM 12698 O O . ILE G 1 194 ? 37.779 25.405 98.513 1.00 48.44 194 ILE G O 1
ATOM 12703 N N . LEU G 1 195 ? 38.726 25.549 96.470 1.00 43.61 195 LEU G N 1
ATOM 12704 C CA . LEU G 1 195 ? 38.344 24.203 96.038 1.00 41.09 195 LEU G CA 1
ATOM 12705 C C . LEU G 1 195 ? 38.790 23.102 97.028 1.00 45.77 195 LEU G C 1
ATOM 12706 O O . LEU G 1 195 ? 38.049 22.131 97.256 1.00 43.70 195 LEU G O 1
ATOM 12711 N N . VAL G 1 196 ? 40.010 23.256 97.594 1.00 43.90 196 VAL G N 1
ATOM 12712 C CA . VAL G 1 196 ? 40.642 22.275 98.478 1.00 44.00 196 VAL G CA 1
ATOM 12713 C C . VAL G 1 196 ? 40.511 22.593 99.973 1.00 52.28 196 VAL G C 1
ATOM 12714 O O . VAL G 1 196 ? 41.032 21.852 100.804 1.00 53.68 196 VAL G O 1
ATOM 12718 N N . ARG G 1 197 ? 39.778 23.665 100.307 1.00 50.29 197 ARG G N 1
ATOM 12719 C CA . ARG G 1 197 ? 39.556 24.138 101.679 1.00 51.04 197 ARG G CA 1
ATOM 12720 C C . ARG G 1 197 ? 38.043 24.304 101.969 1.00 54.38 197 ARG G C 1
ATOM 12721 O O . ARG G 1 197 ? 37.669 25.165 102.766 1.00 56.19 197 ARG G O 1
ATOM 12729 N N . THR G 1 198 ? 37.178 23.513 101.310 1.00 48.43 198 THR G N 1
ATOM 12730 C CA . THR G 1 198 ? 35.717 23.617 101.450 1.00 46.87 198 THR G CA 1
ATOM 12731 C C . THR G 1 198 ? 35.113 22.247 101.623 1.00 48.74 198 THR G C 1
ATOM 12732 O O . THR G 1 198 ? 35.550 21.300 100.968 1.00 48.77 198 THR G O 1
ATOM 12736 N N . ASN G 1 199 ? 34.077 22.150 102.462 1.00 44.20 199 ASN G N 1
ATOM 12737 C CA . ASN G 1 199 ? 33.267 20.936 102.609 1.00 42.63 199 ASN G CA 1
ATOM 12738 C C . ASN G 1 199 ? 32.140 21.076 101.558 1.00 46.05 199 ASN G C 1
ATOM 12739 O O . ASN G 1 199 ? 31.155 21.784 101.786 1.00 45.96 199 ASN G O 1
ATOM 12744 N N . TRP G 1 200 ? 32.341 20.476 100.387 1.00 40.31 200 TRP G N 1
ATOM 12745 C CA . TRP G 1 200 ? 31.393 20.547 99.300 1.00 38.25 200 TRP G CA 1
ATOM 12746 C C . TRP G 1 200 ? 30.252 19.570 99.520 1.00 41.91 200 TRP G C 1
ATOM 12747 O O . TRP G 1 200 ? 30.494 18.392 99.784 1.00 40.61 200 TRP G O 1
ATOM 12758 N N . LEU G 1 201 ? 28.999 20.047 99.381 1.00 38.62 201 LEU G N 1
ATOM 12759 C CA . LEU G 1 201 ? 27.818 19.186 99.519 1.00 36.89 201 LEU G CA 1
ATOM 12760 C C . LEU G 1 201 ? 27.349 18.723 98.159 1.00 36.95 201 LEU G C 1
ATOM 12761 O O . LEU G 1 201 ? 27.263 19.542 97.249 1.00 36.33 201 LEU G O 1
ATOM 12766 N N . VAL G 1 202 ? 27.009 17.425 98.018 1.00 30.83 202 VAL G N 1
ATOM 12767 C CA . VAL G 1 202 ? 26.520 16.867 96.746 1.00 28.55 202 VAL G CA 1
ATOM 12768 C C . VAL G 1 202 ? 25.002 17.071 96.665 1.00 34.18 202 VAL G C 1
ATOM 12769 O O . VAL G 1 202 ? 24.279 16.544 97.517 1.00 32.96 202 VAL G O 1
ATOM 12773 N N . THR G 1 203 ? 24.510 17.765 95.608 1.00 30.89 203 THR G N 1
ATOM 12774 C CA . THR G 1 203 ? 23.064 17.962 95.425 1.00 29.62 203 THR G CA 1
ATOM 12775 C C . THR G 1 203 ? 22.386 16.800 94.696 1.00 33.53 203 THR G C 1
ATOM 12776 O O . THR G 1 203 ? 23.038 16.048 93.981 1.00 31.52 203 THR G O 1
ATOM 12780 N N . ASN G 1 204 ? 21.056 16.691 94.874 1.00 32.29 204 ASN G N 1
ATOM 12781 C CA . ASN G 1 204 ? 20.148 15.740 94.244 1.00 31.60 204 ASN G CA 1
ATOM 12782 C C . ASN G 1 204 ? 20.047 15.988 92.714 1.00 35.87 204 ASN G C 1
ATOM 12783 O O . ASN G 1 204 ? 19.406 15.196 92.012 1.00 34.50 204 ASN G O 1
ATOM 12788 N N . ARG G 1 205 ? 20.669 17.065 92.195 1.00 33.36 205 ARG G N 1
ATOM 12789 C CA . ARG G 1 205 ? 20.650 17.325 90.745 1.00 33.99 205 ARG G CA 1
ATOM 12790 C C . ARG G 1 205 ? 21.788 16.570 90.019 1.00 36.39 205 ARG G C 1
ATOM 12791 O O . ARG G 1 205 ? 21.849 16.574 88.791 1.00 38.44 205 ARG G O 1
ATOM 12799 N N . SER G 1 206 ? 22.669 15.904 90.785 1.00 29.98 206 SER G N 1
ATOM 12800 C CA . SER G 1 206 ? 23.763 15.083 90.280 1.00 28.29 206 SER G CA 1
ATOM 12801 C C . SER G 1 206 ? 23.201 13.922 89.457 1.00 33.29 206 SER G C 1
ATOM 12802 O O . SER G 1 206 ? 22.135 13.390 89.752 1.00 34.80 206 SER G O 1
ATOM 12805 N N . ASP G 1 207 ? 23.901 13.557 88.408 1.00 28.65 207 ASP G N 1
ATOM 12806 C CA . ASP G 1 207 ? 23.504 12.483 87.509 1.00 27.61 207 ASP G CA 1
ATOM 12807 C C . ASP G 1 207 ? 24.773 12.068 86.794 1.00 32.71 207 ASP G C 1
ATOM 12808 O O . ASP G 1 207 ? 25.838 12.601 87.100 1.00 33.99 207 ASP G O 1
ATOM 12813 N N . ARG G 1 208 ? 24.651 11.176 85.814 1.00 29.23 208 ARG G N 1
ATOM 12814 C CA . ARG G 1 208 ? 25.750 10.681 85.011 1.00 28.57 208 ARG G CA 1
ATOM 12815 C C . ARG G 1 208 ? 26.380 11.742 84.101 1.00 33.32 208 ARG G C 1
ATOM 12816 O O . ARG G 1 208 ? 27.458 11.498 83.585 1.00 34.62 208 ARG G O 1
ATOM 12824 N N . VAL G 1 209 ? 25.765 12.926 83.952 1.00 31.10 209 VAL G N 1
ATOM 12825 C CA . VAL G 1 209 ? 26.382 14.022 83.172 1.00 32.58 209 VAL G CA 1
ATOM 12826 C C . VAL G 1 209 ? 27.449 14.708 84.056 1.00 35.43 209 VAL G C 1
ATOM 12827 O O . VAL G 1 209 ? 28.546 15.004 83.586 1.00 33.72 209 VAL G O 1
ATOM 12831 N N . GLY G 1 210 ? 27.103 14.916 85.329 1.00 32.44 210 GLY G N 1
ATOM 12832 C CA . GLY G 1 210 ? 27.976 15.544 86.306 1.00 32.19 210 GLY G CA 1
ATOM 12833 C C . GLY G 1 210 ? 27.428 15.611 87.710 1.00 34.50 210 GLY G C 1
ATOM 12834 O O . GLY G 1 210 ? 26.217 15.674 87.911 1.00 34.17 210 GLY G O 1
ATOM 12843 N N . ARG G 1 212 ? 26.898 17.662 91.038 1.00 32.96 212 ARG G N 1
ATOM 12844 C CA . ARG G 1 212 ? 26.809 19.076 91.396 1.00 32.91 212 ARG G CA 1
ATOM 12845 C C . ARG G 1 212 ? 27.171 19.260 92.833 1.00 36.50 212 ARG G C 1
ATOM 12846 O O . ARG G 1 212 ? 26.553 18.653 93.708 1.00 35.95 212 ARG G O 1
ATOM 12854 N N . LEU G 1 213 ? 28.159 20.135 93.085 1.00 34.25 213 LEU G N 1
ATOM 12855 C CA . LEU G 1 213 ? 28.615 20.461 94.445 1.00 33.35 213 LEU G CA 1
ATOM 12856 C C . LEU G 1 213 ? 28.192 21.873 94.814 1.00 40.41 213 LEU G C 1
ATOM 12857 O O . LEU G 1 213 ? 28.115 22.738 93.945 1.00 42.79 213 LEU G O 1
ATOM 12862 N N . VAL G 1 214 ? 27.882 22.104 96.082 1.00 37.80 214 VAL G N 1
ATOM 12863 C CA . VAL G 1 214 ? 27.523 23.420 96.592 1.00 39.33 214 VAL G CA 1
ATOM 12864 C C . VAL G 1 214 ? 28.368 23.721 97.818 1.00 45.89 214 VAL G C 1
ATOM 12865 O O . VAL G 1 214 ? 28.716 22.819 98.576 1.00 44.53 214 VAL G O 1
ATOM 12869 N N . GLY G 1 215 ? 28.729 24.989 97.944 1.00 46.43 215 GLY G N 1
ATOM 12870 C CA . GLY G 1 215 ? 29.525 25.539 99.027 1.00 49.24 215 GLY G CA 1
ATOM 12871 C C . GLY G 1 215 ? 29.922 26.946 98.666 1.00 59.63 215 GLY G C 1
ATOM 12872 O O . GLY G 1 215 ? 29.270 27.551 97.821 1.00 60.37 215 GLY G O 1
ATOM 12881 N N . PRO G 1 217 ? 31.144 29.810 96.822 1.00 57.05 217 PRO G N 1
ATOM 12882 C CA . PRO G 1 217 ? 31.404 29.908 95.372 1.00 55.67 217 PRO G CA 1
ATOM 12883 C C . PRO G 1 217 ? 32.821 30.340 95.009 1.00 57.97 217 PRO G C 1
ATOM 12884 O O . PRO G 1 217 ? 33.416 31.164 95.703 1.00 58.47 217 PRO G O 1
ATOM 12888 N N . LEU G 1 218 ? 33.364 29.753 93.933 1.00 52.73 218 LEU G N 1
ATOM 12889 C CA . LEU G 1 218 ? 34.668 30.099 93.378 1.00 53.06 218 LEU G CA 1
ATOM 12890 C C . LEU G 1 218 ? 34.440 31.332 92.495 1.00 60.54 218 LEU G C 1
ATOM 12891 O O . LEU G 1 218 ? 33.715 31.245 91.502 1.00 59.13 218 LEU G O 1
ATOM 12896 N N . GLU G 1 219 ? 35.023 32.481 92.837 1.00 61.14 219 GLU G N 1
ATOM 12897 C CA . GLU G 1 219 ? 34.792 33.609 91.947 1.00 61.92 219 GLU G CA 1
ATOM 12898 C C . GLU G 1 219 ? 35.838 33.726 90.851 1.00 64.76 219 GLU G C 1
ATOM 12899 O O . GLU G 1 219 ? 37.011 33.418 91.066 1.00 64.55 219 GLU G O 1
ATOM 12905 N N . TYR G 1 220 ? 35.385 34.118 89.653 1.00 60.71 220 TYR G N 1
ATOM 12906 C CA . TYR G 1 220 ? 36.226 34.351 88.479 1.00 60.68 220 TYR G CA 1
ATOM 12907 C C . TYR G 1 220 ? 36.988 35.685 88.658 1.00 64.70 220 TYR G C 1
ATOM 12908 O O . TYR G 1 220 ? 36.441 36.648 89.218 1.00 62.84 220 TYR G O 1
ATOM 12917 N N . ARG G 1 221 ? 38.216 35.753 88.112 1.00 63.19 221 ARG G N 1
ATOM 12918 C CA . ARG G 1 221 ? 39.027 36.970 88.080 1.00 65.87 221 ARG G CA 1
ATOM 12919 C C . ARG G 1 221 ? 38.351 37.953 87.111 1.00 72.10 221 ARG G C 1
ATOM 12920 O O . ARG G 1 221 ? 38.229 39.137 87.424 1.00 73.69 221 ARG G O 1
ATOM 12928 N N . ASN G 1 222 ? 37.901 37.440 85.943 1.00 68.09 222 ASN G N 1
ATOM 12929 C CA . ASN G 1 222 ? 37.205 38.186 84.893 1.00 69.02 222 ASN G CA 1
ATOM 12930 C C . ASN G 1 222 ? 35.852 37.502 84.650 1.00 71.61 222 ASN G C 1
ATOM 12931 O O . ASN G 1 222 ? 35.771 36.577 83.838 1.00 70.54 222 ASN G O 1
ATOM 12936 N N . PRO G 1 223 ? 34.794 37.912 85.394 1.00 67.52 223 PRO G N 1
ATOM 12937 C CA . PRO G 1 223 ? 33.492 37.222 85.295 1.00 66.10 223 PRO G CA 1
ATOM 12938 C C . PRO G 1 223 ? 32.790 37.156 83.939 1.00 72.93 223 PRO G C 1
ATOM 12939 O O . PRO G 1 223 ? 31.981 36.257 83.699 1.00 71.13 223 PRO G O 1
ATOM 12943 N N . ASP G 1 224 ? 33.098 38.083 83.059 1.00 74.30 224 ASP G N 1
ATOM 12944 C CA . ASP G 1 224 ? 32.491 38.132 81.734 1.00 75.81 224 ASP G CA 1
ATOM 12945 C C . ASP G 1 224 ? 33.301 37.355 80.692 1.00 78.46 224 ASP G C 1
ATOM 12946 O O . ASP G 1 224 ? 32.852 37.241 79.552 1.00 77.76 224 ASP G O 1
ATOM 12951 N N . ARG G 1 225 ? 34.491 36.837 81.075 1.00 74.28 225 ARG G N 1
ATOM 12952 C CA . ARG G 1 225 ? 35.391 36.104 80.183 1.00 73.75 225 ARG G CA 1
ATOM 12953 C C . ARG G 1 225 ? 34.787 34.798 79.713 1.00 76.26 225 ARG G C 1
ATOM 12954 O O . ARG G 1 225 ? 34.275 34.011 80.520 1.00 74.12 225 ARG G O 1
ATOM 12962 N N . GLN G 1 226 ? 34.824 34.587 78.387 1.00 72.71 226 GLN G N 1
ATOM 12963 C CA . GLN G 1 226 ? 34.272 33.384 77.771 1.00 70.21 226 GLN G CA 1
ATOM 12964 C C . GLN G 1 226 ? 35.403 32.494 77.334 1.00 70.18 226 GLN G C 1
ATOM 12965 O O . GLN G 1 226 ? 36.383 32.949 76.714 1.00 71.29 226 GLN G O 1
ATOM 12971 N N . LEU G 1 227 ? 35.282 31.225 77.714 1.00 61.28 227 LEU G N 1
ATOM 12972 C CA . LEU G 1 227 ? 36.250 30.212 77.372 1.00 59.41 227 LEU G CA 1
ATOM 12973 C C . LEU G 1 227 ? 35.822 29.582 76.053 1.00 61.29 227 LEU G C 1
ATOM 12974 O O . LEU G 1 227 ? 34.676 29.112 75.970 1.00 60.32 227 LEU G O 1
ATOM 12979 N N . PRO G 1 228 ? 36.720 29.517 75.028 1.00 57.03 228 PRO G N 1
ATOM 12980 C CA . PRO G 1 228 ? 36.368 28.786 73.795 1.00 56.32 228 PRO G CA 1
ATOM 12981 C C . PRO G 1 228 ? 36.109 27.317 74.174 1.00 58.02 228 PRO G C 1
ATOM 12982 O O . PRO G 1 228 ? 36.798 26.793 75.053 1.00 55.19 228 PRO G O 1
ATOM 12986 N N . SER G 1 229 ? 35.091 26.677 73.568 1.00 54.82 229 SER G N 1
ATOM 12987 C CA . SER G 1 229 ? 34.748 25.293 73.875 1.00 53.71 229 SER G CA 1
ATOM 12988 C C . SER G 1 229 ? 35.940 24.376 73.763 1.00 55.82 229 SER G C 1
ATOM 12989 O O . SER G 1 229 ? 36.752 24.544 72.854 1.00 55.95 229 SER G O 1
ATOM 12992 N N . GLU G 1 230 ? 36.083 23.455 74.734 1.00 50.45 230 GLU G N 1
ATOM 12993 C CA . GLU G 1 230 ? 37.180 22.500 74.752 1.00 49.43 230 GLU G CA 1
ATOM 12994 C C . GLU G 1 230 ? 36.761 21.132 75.166 1.00 50.97 230 GLU G C 1
ATOM 12995 O O . GLU G 1 230 ? 35.808 20.983 75.926 1.00 50.30 230 GLU G O 1
ATOM 13001 N N . GLY G 1 231 ? 37.489 20.140 74.666 1.00 47.11 231 GLY G N 1
ATOM 13002 C CA . GLY G 1 231 ? 37.289 18.737 74.986 1.00 45.17 231 GLY G CA 1
ATOM 13003 C C . GLY G 1 231 ? 37.361 18.522 76.479 1.00 46.63 231 GLY G C 1
ATOM 13004 O O . GLY G 1 231 ? 38.142 19.191 77.168 1.00 46.07 231 GLY G O 1
ATOM 13005 N N . ALA G 1 232 ? 36.501 17.641 76.990 1.00 41.01 232 ALA G N 1
ATOM 13006 C CA . ALA G 1 232 ? 36.426 17.366 78.411 1.00 40.20 232 ALA G CA 1
ATOM 13007 C C . ALA G 1 232 ? 36.565 15.879 78.640 1.00 45.73 232 ALA G C 1
ATOM 13008 O O . ALA G 1 232 ? 36.553 15.117 77.674 1.00 47.16 232 ALA G O 1
ATOM 13010 N N . THR G 1 233 ? 36.734 15.464 79.903 1.00 41.17 233 THR G N 1
ATOM 13011 C CA . THR G 1 233 ? 36.777 14.051 80.307 1.00 40.74 233 THR G CA 1
ATOM 13012 C C . THR G 1 233 ? 35.973 13.910 81.580 1.00 41.55 233 THR G C 1
ATOM 13013 O O . THR G 1 233 ? 35.752 14.902 82.289 1.00 37.86 233 THR G O 1
ATOM 13017 N N . ARG G 1 234 ? 35.616 12.663 81.927 1.00 39.67 234 ARG G N 1
ATOM 13018 C CA . ARG G 1 234 ? 34.974 12.445 83.216 1.00 38.42 234 ARG G CA 1
ATOM 13019 C C . ARG G 1 234 ? 36.015 12.731 84.307 1.00 38.66 234 ARG G C 1
ATOM 13020 O O . ARG G 1 234 ? 37.223 12.607 84.062 1.00 38.73 234 ARG G O 1
ATOM 13028 N N . GLY G 1 235 ? 35.543 13.266 85.420 1.00 32.44 235 GLY G N 1
ATOM 13029 C CA . GLY G 1 235 ? 36.413 13.650 86.510 1.00 33.23 235 GLY G CA 1
ATOM 13030 C C . GLY G 1 235 ? 36.898 15.080 86.390 1.00 39.03 235 GLY G C 1
ATOM 13031 O O . GLY G 1 235 ? 37.490 15.591 87.339 1.00 40.93 235 GLY G O 1
ATOM 13032 N N . ALA G 1 236 ? 36.646 15.757 85.247 1.00 34.49 236 ALA G N 1
ATOM 13033 C CA . ALA G 1 236 ? 37.044 17.161 85.111 1.00 34.51 236 ALA G CA 1
ATOM 13034 C C . ALA G 1 236 ? 36.113 18.014 85.962 1.00 38.82 236 ALA G C 1
ATOM 13035 O O . ALA G 1 236 ? 34.897 17.773 86.004 1.00 39.33 236 ALA G O 1
ATOM 13037 N N . ILE G 1 237 ? 36.690 18.967 86.687 1.00 36.18 237 ILE G N 1
ATOM 13038 C CA . ILE G 1 237 ? 35.935 19.866 87.558 1.00 35.97 237 ILE G CA 1
ATOM 13039 C C . ILE G 1 237 ? 35.697 21.205 86.878 1.00 39.26 237 ILE G C 1
ATOM 13040 O O . ILE G 1 237 ? 36.581 22.049 86.863 1.00 39.98 237 ILE G O 1
ATOM 13045 N N . GLN G 1 238 ? 34.502 21.377 86.302 1.00 36.66 238 GLN G N 1
ATOM 13046 C CA . GLN G 1 238 ? 34.079 22.622 85.645 1.00 37.66 238 GLN G CA 1
ATOM 13047 C C . GLN G 1 238 ? 33.588 23.600 86.699 1.00 42.77 238 GLN G C 1
ATOM 13048 O O . GLN G 1 238 ? 32.946 23.192 87.681 1.00 40.61 238 GLN G O 1
ATOM 13054 N N . VAL G 1 239 ? 33.813 24.893 86.464 1.00 41.43 239 VAL G N 1
ATOM 13055 C CA . VAL G 1 239 ? 33.293 25.911 87.367 1.00 42.12 239 VAL G CA 1
ATOM 13056 C C . VAL G 1 239 ? 32.417 26.882 86.590 1.00 45.67 239 VAL G C 1
ATOM 13057 O O . VAL G 1 239 ? 32.943 27.855 86.038 1.00 47.81 239 VAL G O 1
ATOM 13061 N N . PRO G 1 240 ? 31.079 26.637 86.545 1.00 38.99 240 PRO G N 1
ATOM 13062 C CA . PRO G 1 240 ? 30.164 27.565 85.847 1.00 38.29 240 PRO G CA 1
ATOM 13063 C C . PRO G 1 240 ? 30.156 28.956 86.499 1.00 42.36 240 PRO G C 1
ATOM 13064 O O . PRO G 1 240 ? 30.730 29.124 87.586 1.00 40.07 240 PRO G O 1
ATOM 13068 N N . PRO G 1 241 ? 29.540 29.980 85.859 1.00 40.82 241 PRO G N 1
ATOM 13069 C CA . PRO G 1 241 ? 29.588 31.341 86.433 1.00 42.55 241 PRO G CA 1
ATOM 13070 C C . PRO G 1 241 ? 29.129 31.519 87.882 1.00 48.78 241 PRO G C 1
ATOM 13071 O O . PRO G 1 241 ? 29.623 32.424 88.558 1.00 50.54 241 PRO G O 1
ATOM 13075 N N . ASN G 1 242 ? 28.224 30.648 88.371 1.00 44.36 242 ASN G N 1
ATOM 13076 C CA . ASN G 1 242 ? 27.708 30.706 89.753 1.00 43.52 242 ASN G CA 1
ATOM 13077 C C . ASN G 1 242 ? 28.762 30.293 90.807 1.00 49.80 242 ASN G C 1
ATOM 13078 O O . ASN G 1 242 ? 28.548 30.492 92.011 1.00 50.65 242 ASN G O 1
ATOM 13083 N N . GLY G 1 243 ? 29.870 29.708 90.341 1.00 45.64 243 GLY G N 1
ATOM 13084 C CA . GLY G 1 243 ? 30.986 29.298 91.183 1.00 44.52 243 GLY G CA 1
ATOM 13085 C C . GLY G 1 243 ? 30.820 27.970 91.877 1.00 47.41 243 GLY G C 1
ATOM 13086 O O . GLY G 1 243 ? 31.643 27.631 92.739 1.00 48.25 243 GLY G O 1
ATOM 13087 N N . PHE G 1 244 ? 29.756 27.201 91.509 1.00 40.56 244 PHE G N 1
ATOM 13088 C CA . PHE G 1 244 ? 29.512 25.894 92.124 1.00 39.23 244 PHE G CA 1
ATOM 13089 C C . PHE G 1 244 ? 30.115 24.825 91.246 1.00 43.06 244 PHE G C 1
ATOM 13090 O O . PHE G 1 244 ? 29.715 24.717 90.092 1.00 43.87 244 PHE G O 1
ATOM 13098 N N . PRO G 1 245 ? 31.143 24.091 91.728 1.00 38.48 245 PRO G N 1
ATOM 13099 C CA . PRO G 1 245 ? 31.793 23.089 90.870 1.00 37.54 245 PRO G CA 1
ATOM 13100 C C . PRO G 1 245 ? 30.882 21.929 90.462 1.00 40.04 245 PRO G C 1
ATOM 13101 O O . PRO G 1 245 ? 29.972 21.527 91.200 1.00 37.95 245 PRO G O 1
ATOM 13105 N N . VAL G 1 246 ? 31.163 21.394 89.264 1.00 35.92 246 VAL G N 1
ATOM 13106 C CA . VAL G 1 246 ? 30.498 20.260 88.650 1.00 33.95 246 VAL G CA 1
ATOM 13107 C C . VAL G 1 246 ? 31.602 19.291 88.239 1.00 37.62 246 VAL G C 1
ATOM 13108 O O . VAL G 1 246 ? 32.483 19.654 87.442 1.00 39.18 246 VAL G O 1
ATOM 13112 N N . ILE G 1 247 ? 31.562 18.075 88.787 1.00 32.11 247 ILE G N 1
ATOM 13113 C CA . ILE G 1 247 ? 32.535 17.037 88.438 1.00 31.56 247 ILE G CA 1
ATOM 13114 C C . ILE G 1 247 ? 31.886 16.208 87.368 1.00 34.46 247 ILE G C 1
ATOM 13115 O O . ILE G 1 247 ? 30.878 15.567 87.630 1.00 34.76 247 ILE G O 1
ATOM 13120 N N . LEU G 1 248 ? 32.413 16.268 86.159 1.00 31.25 248 LEU G N 1
ATOM 13121 C CA . LEU G 1 248 ? 31.881 15.562 84.991 1.00 30.57 248 LEU G CA 1
ATOM 13122 C C . LEU G 1 248 ? 31.841 14.035 85.123 1.00 35.50 248 LEU G C 1
ATOM 13123 O O . LEU G 1 248 ? 32.812 13.417 85.567 1.00 35.66 248 LEU G O 1
ATOM 13128 N N . GLY G 1 249 ? 30.699 13.461 84.751 1.00 31.42 249 GLY G N 1
ATOM 13129 C CA . GLY G 1 249 ? 30.457 12.026 84.812 1.00 31.36 249 GLY G CA 1
ATOM 13130 C C . GLY G 1 249 ? 30.666 11.334 83.486 1.00 37.33 249 GLY G C 1
ATOM 13131 O O . GLY G 1 249 ? 31.136 11.972 82.536 1.00 38.45 249 GLY G O 1
ATOM 13132 N N . PRO G 1 250 ? 30.299 10.034 83.354 1.00 33.13 250 PRO G N 1
ATOM 13133 C CA . PRO G 1 250 ? 30.519 9.343 82.059 1.00 33.25 250 PRO G CA 1
ATOM 13134 C C . PRO G 1 250 ? 29.718 9.910 80.880 1.00 37.52 250 PRO G C 1
ATOM 13135 O O . PRO G 1 250 ? 30.089 9.682 79.736 1.00 38.93 250 PRO G O 1
ATOM 13139 N N . ASP G 1 251 ? 28.608 10.609 81.166 1.00 31.73 251 ASP G N 1
ATOM 13140 C CA . ASP G 1 251 ? 27.705 11.159 80.163 1.00 31.57 251 ASP G CA 1
ATOM 13141 C C . ASP G 1 251 ? 27.885 12.641 79.882 1.00 37.92 251 ASP G C 1
ATOM 13142 O O . ASP G 1 251 ? 27.002 13.272 79.305 1.00 37.09 251 ASP G O 1
ATOM 13147 N N . HIS G 1 252 ? 29.048 13.182 80.230 1.00 39.22 252 HIS G N 1
ATOM 13148 C CA . HIS G 1 252 ? 29.414 14.577 79.970 1.00 42.08 252 HIS G CA 1
ATOM 13149 C C . HIS G 1 252 ? 29.437 14.792 78.446 1.00 46.74 252 HIS G C 1
ATOM 13150 O O . HIS G 1 252 ? 29.835 13.873 77.741 1.00 45.09 252 HIS G O 1
ATOM 13157 N N . PRO G 1 253 ? 29.059 15.955 77.892 1.00 46.16 253 PRO G N 1
ATOM 13158 C CA . PRO G 1 253 ? 29.211 16.133 76.429 1.00 47.53 253 PRO G CA 1
ATOM 13159 C C . PRO G 1 253 ? 30.709 16.168 76.043 1.00 51.36 253 PRO G C 1
ATOM 13160 O O . PRO G 1 253 ? 31.566 16.437 76.917 1.00 50.32 253 PRO G O 1
ATOM 13164 N N . VAL G 1 254 ? 31.031 15.853 74.768 1.00 46.81 254 VAL G N 1
ATOM 13165 C CA . VAL G 1 254 ? 32.430 15.808 74.313 1.00 47.44 254 VAL G CA 1
ATOM 13166 C C . VAL G 1 254 ? 33.224 17.079 74.552 1.00 47.54 254 VAL G C 1
ATOM 13167 O O . VAL G 1 254 ? 34.410 16.989 74.854 1.00 47.71 254 VAL G O 1
ATOM 13171 N N . THR G 1 255 ? 32.578 18.247 74.398 1.00 41.69 255 THR G N 1
ATOM 13172 C CA . THR G 1 255 ? 33.190 19.550 74.660 1.00 42.22 255 THR G CA 1
ATOM 13173 C C . THR G 1 255 ? 32.334 20.337 75.649 1.00 47.90 255 THR G C 1
ATOM 13174 O O . THR G 1 255 ? 31.118 20.114 75.735 1.00 48.50 255 THR G O 1
ATOM 13178 N N . GLY G 1 256 ? 32.985 21.230 76.386 1.00 43.76 256 GLY G N 1
ATOM 13179 C CA . GLY G 1 256 ? 32.354 22.107 77.363 1.00 42.27 256 GLY G CA 1
ATOM 13180 C C . GLY G 1 256 ? 32.869 23.529 77.252 1.00 46.68 256 GLY G C 1
ATOM 13181 O O . GLY G 1 256 ? 33.977 23.759 76.746 1.00 46.61 256 GLY G O 1
ATOM 13182 N N . GLY G 1 257 ? 32.067 24.480 77.731 1.00 42.16 257 GLY G N 1
ATOM 13183 C CA . GLY G 1 257 ? 32.412 25.902 77.697 1.00 42.56 257 GLY G CA 1
ATOM 13184 C C . GLY G 1 257 ? 32.793 26.518 79.035 1.00 44.76 257 GLY G C 1
ATOM 13185 O O . GLY G 1 257 ? 33.006 27.731 79.101 1.00 44.16 257 GLY G O 1
ATOM 13186 N N . TYR G 1 258 ? 32.900 25.699 80.112 1.00 39.98 258 TYR G N 1
ATOM 13187 C CA . TYR G 1 258 ? 33.277 26.204 81.438 1.00 40.64 258 TYR G CA 1
ATOM 13188 C C . TYR G 1 258 ? 34.735 25.950 81.782 1.00 47.21 258 TYR G C 1
ATOM 13189 O O . TYR G 1 258 ? 35.243 24.859 81.493 1.00 46.23 258 TYR G O 1
ATOM 13198 N N . PRO G 1 259 ? 35.420 26.915 82.441 1.00 45.98 259 PRO G N 1
ATOM 13199 C CA . PRO G 1 259 ? 36.819 26.674 82.840 1.00 46.79 259 PRO G CA 1
ATOM 13200 C C . PRO G 1 259 ? 36.934 25.496 83.808 1.00 50.17 259 PRO G C 1
ATOM 13201 O O . PRO G 1 259 ? 36.112 25.344 84.715 1.00 50.38 259 PRO G O 1
ATOM 13205 N N . VAL G 1 260 ? 37.917 24.631 83.570 1.00 45.47 260 VAL G N 1
ATOM 13206 C CA . VAL G 1 260 ? 38.178 23.456 84.391 1.00 43.25 260 VAL G CA 1
ATOM 13207 C C . VAL G 1 260 ? 39.279 23.837 85.399 1.00 48.49 260 VAL G C 1
ATOM 13208 O O . VAL G 1 260 ? 40.396 24.181 85.000 1.00 49.70 260 VAL G O 1
ATOM 13212 N N . ILE G 1 261 ? 38.937 23.835 86.702 1.00 43.62 261 ILE G N 1
ATOM 13213 C CA . ILE G 1 261 ? 39.859 24.197 87.795 1.00 43.86 261 ILE G CA 1
ATOM 13214 C C . ILE G 1 261 ? 40.871 23.084 88.104 1.00 47.72 261 ILE G C 1
ATOM 13215 O O . ILE G 1 261 ? 42.010 23.367 88.489 1.00 46.20 261 ILE G O 1
ATOM 13220 N N . GLY G 1 262 ? 40.419 21.840 87.932 1.00 44.29 262 GLY G N 1
ATOM 13221 C CA . GLY G 1 262 ? 41.200 20.637 88.167 1.00 44.36 262 GLY G CA 1
ATOM 13222 C C . GLY G 1 262 ? 40.514 19.402 87.616 1.00 47.66 262 GLY G C 1
ATOM 13223 O O . GLY G 1 262 ? 39.342 19.455 87.211 1.00 45.90 262 GLY G O 1
ATOM 13224 N N . VAL G 1 263 ? 41.249 18.282 87.563 1.00 43.03 263 VAL G N 1
ATOM 13225 C CA . VAL G 1 263 ? 40.688 17.016 87.067 1.00 40.25 263 VAL G CA 1
ATOM 13226 C C . VAL G 1 263 ? 41.012 15.936 88.101 1.00 42.67 263 VAL G C 1
ATOM 13227 O O . VAL G 1 263 ? 42.161 15.795 88.505 1.00 44.38 263 VAL G O 1
ATOM 13231 N N . VAL G 1 264 ? 40.001 15.191 88.537 1.00 38.35 264 VAL G N 1
ATOM 13232 C CA . VAL G 1 264 ? 40.146 14.087 89.498 1.00 37.75 264 VAL G CA 1
ATOM 13233 C C . VAL G 1 264 ? 41.113 13.055 88.915 1.00 43.34 264 VAL G C 1
ATOM 13234 O O . VAL G 1 264 ? 41.077 12.796 87.707 1.00 43.15 264 VAL G O 1
ATOM 13238 N N . THR G 1 265 ? 41.985 12.493 89.763 1.00 41.68 265 THR G N 1
ATOM 13239 C CA . THR G 1 265 ? 42.958 11.476 89.338 1.00 43.43 265 THR G CA 1
ATOM 13240 C C . THR G 1 265 ? 42.224 10.211 88.870 1.00 46.14 265 THR G C 1
ATOM 13241 O O . THR G 1 265 ? 41.094 9.940 89.322 1.00 43.23 265 THR G O 1
ATOM 13245 N N . GLU G 1 266 ? 42.857 9.461 87.949 1.00 42.92 266 GLU G N 1
ATOM 13246 C CA . GLU G 1 266 ? 42.261 8.246 87.428 1.00 43.21 266 GLU G CA 1
ATOM 13247 C C . GLU G 1 266 ? 41.864 7.286 88.525 1.00 48.30 266 GLU G C 1
ATOM 13248 O O . GLU G 1 266 ? 40.762 6.751 88.468 1.00 47.68 266 GLU G O 1
ATOM 13254 N N . GLU G 1 267 ? 42.734 7.104 89.542 1.00 46.25 267 GLU G N 1
ATOM 13255 C CA . GLU G 1 267 ? 42.488 6.213 90.671 1.00 46.45 267 GLU G CA 1
ATOM 13256 C C . GLU G 1 267 ? 41.221 6.592 91.454 1.00 48.54 267 GLU G C 1
ATOM 13257 O O . GLU G 1 267 ? 40.534 5.707 91.937 1.00 47.18 267 GLU G O 1
ATOM 13263 N N . ASP G 1 268 ? 40.911 7.890 91.559 1.00 45.01 268 ASP G N 1
ATOM 13264 C CA . ASP G 1 268 ? 39.771 8.399 92.324 1.00 43.49 268 ASP G CA 1
ATOM 13265 C C . ASP G 1 268 ? 38.473 8.619 91.519 1.00 46.54 268 ASP G C 1
ATOM 13266 O O . ASP G 1 268 ? 37.482 9.062 92.088 1.00 43.64 268 ASP G O 1
ATOM 13271 N N . ILE G 1 269 ? 38.467 8.293 90.209 1.00 45.41 269 ILE G N 1
ATOM 13272 C CA . ILE G 1 269 ? 37.306 8.519 89.345 1.00 43.71 269 ILE G CA 1
ATOM 13273 C C . ILE G 1 269 ? 36.114 7.576 89.604 1.00 46.76 269 ILE G C 1
ATOM 13274 O O . ILE G 1 269 ? 34.980 8.049 89.704 1.00 44.96 269 ILE G O 1
ATOM 13279 N N . ASP G 1 270 ? 36.367 6.268 89.776 1.00 43.47 270 ASP G N 1
ATOM 13280 C CA . ASP G 1 270 ? 35.280 5.325 90.045 1.00 41.88 270 ASP G CA 1
ATOM 13281 C C . ASP G 1 270 ? 34.551 5.572 91.382 1.00 44.58 270 ASP G C 1
ATOM 13282 O O . ASP G 1 270 ? 33.370 5.209 91.501 1.00 44.32 270 ASP G O 1
ATOM 13287 N N . LYS G 1 271 ? 35.240 6.249 92.351 1.00 38.68 271 LYS G N 1
ATOM 13288 C CA . LYS G 1 271 ? 34.710 6.663 93.660 1.00 36.40 271 LYS G CA 1
ATOM 13289 C C . LYS G 1 271 ? 33.527 7.636 93.435 1.00 38.17 271 LYS G C 1
ATOM 13290 O O . LYS G 1 271 ? 32.568 7.646 94.226 1.00 34.30 271 LYS G O 1
ATOM 13296 N N . LEU G 1 272 ? 33.629 8.463 92.351 1.00 36.48 272 LEU G N 1
ATOM 13297 C CA . LEU G 1 272 ? 32.613 9.439 91.952 1.00 36.56 272 LEU G CA 1
ATOM 13298 C C . LEU G 1 272 ? 31.264 8.764 91.711 1.00 39.53 272 LEU G C 1
ATOM 13299 O O . LEU G 1 272 ? 30.233 9.342 92.046 1.00 40.10 272 LEU G O 1
ATOM 13304 N N . GLY G 1 273 ? 31.289 7.534 91.192 1.00 34.92 273 GLY G N 1
ATOM 13305 C CA . GLY G 1 273 ? 30.082 6.762 90.900 1.00 33.52 273 GLY G CA 1
ATOM 13306 C C . GLY G 1 273 ? 29.335 6.254 92.121 1.00 33.98 273 GLY G C 1
ATOM 13307 O O . GLY G 1 273 ? 28.211 5.753 91.998 1.00 33.33 273 GLY G O 1
ATOM 13308 N N . GLN G 1 274 ? 29.950 6.389 93.305 1.00 27.89 274 GLN G N 1
ATOM 13309 C CA . GLN G 1 274 ? 29.414 5.912 94.575 1.00 26.41 274 GLN G CA 1
ATOM 13310 C C . GLN G 1 274 ? 29.067 7.006 95.601 1.00 29.30 274 GLN G C 1
ATOM 13311 O O . GLN G 1 274 ? 28.790 6.699 96.757 1.00 29.93 274 GLN G O 1
ATOM 13317 N N . VAL G 1 275 ? 29.124 8.269 95.204 1.00 26.48 275 VAL G N 1
ATOM 13318 C CA . VAL G 1 275 ? 28.835 9.389 96.103 1.00 26.84 275 VAL G CA 1
ATOM 13319 C C . VAL G 1 275 ? 27.334 9.649 96.048 1.00 31.09 275 VAL G C 1
ATOM 13320 O O . VAL G 1 275 ? 26.766 9.792 94.958 1.00 30.61 275 VAL G O 1
ATOM 13324 N N . ARG G 1 276 ? 26.703 9.644 97.221 1.00 27.49 276 ARG G N 1
ATOM 13325 C CA . ARG G 1 276 ? 25.266 9.834 97.370 1.00 27.74 276 ARG G CA 1
ATOM 13326 C C . ARG G 1 276 ? 24.931 11.313 97.559 1.00 33.27 276 ARG G C 1
ATOM 13327 O O . ARG G 1 276 ? 25.689 12.001 98.251 1.00 32.91 276 ARG G O 1
ATOM 13335 N N . PRO G 1 277 ? 23.752 11.802 97.075 1.00 29.99 277 PRO G N 1
ATOM 13336 C CA . PRO G 1 277 ? 23.358 13.201 97.389 1.00 28.58 277 PRO G CA 1
ATOM 13337 C C . PRO G 1 277 ? 23.313 13.407 98.907 1.00 30.27 277 PRO G C 1
ATOM 13338 O O . PRO G 1 277 ? 22.919 12.496 99.672 1.00 28.87 277 PRO G O 1
ATOM 13342 N N . GLY G 1 278 ? 23.783 14.576 99.334 1.00 25.02 278 GLY G N 1
ATOM 13343 C CA . GLY G 1 278 ? 23.838 14.947 100.731 1.00 24.74 278 GLY G CA 1
ATOM 13344 C C . GLY G 1 278 ? 25.164 14.642 101.396 1.00 31.05 278 GLY G C 1
ATOM 13345 O O . GLY G 1 278 ? 25.379 15.070 102.534 1.00 32.92 278 GLY G O 1
ATOM 13346 N N . GLN G 1 279 ? 26.051 13.856 100.726 1.00 28.50 279 GLN G N 1
ATOM 13347 C CA . GLN G 1 279 ? 27.391 13.538 101.243 1.00 28.87 279 GLN G CA 1
ATOM 13348 C C . GLN G 1 279 ? 28.296 14.737 101.010 1.00 35.06 279 GLN G C 1
ATOM 13349 O O . GLN G 1 279 ? 28.001 15.618 100.175 1.00 34.04 279 GLN G O 1
ATOM 13355 N N . THR G 1 280 ? 29.393 14.767 101.769 1.00 33.19 280 THR G N 1
ATOM 13356 C CA . THR G 1 280 ? 30.409 15.801 101.705 1.00 33.72 280 THR G CA 1
ATOM 13357 C C . THR G 1 280 ? 31.593 15.295 100.889 1.00 38.40 280 THR G C 1
ATOM 13358 O O . THR G 1 280 ? 32.054 14.168 101.076 1.00 37.44 280 THR G O 1
ATOM 13362 N N . VAL G 1 281 ? 32.087 16.147 100.005 1.00 36.06 281 VAL G N 1
ATOM 13363 C CA . VAL G 1 281 ? 33.251 15.883 99.180 1.00 36.48 281 VAL G CA 1
ATOM 13364 C C . VAL G 1 281 ? 34.337 16.879 99.591 1.00 42.14 281 VAL G C 1
ATOM 13365 O O . VAL G 1 281 ? 34.068 18.074 99.743 1.00 42.16 281 VAL G O 1
ATOM 13369 N N . ARG G 1 282 ? 35.547 16.373 99.846 1.00 40.21 282 ARG G N 1
ATOM 13370 C CA . ARG G 1 282 ? 36.703 17.206 100.182 1.00 40.40 282 ARG G CA 1
ATOM 13371 C C . ARG G 1 282 ? 37.745 16.909 99.134 1.00 43.61 282 ARG G C 1
ATOM 13372 O O . ARG G 1 282 ? 37.983 15.742 98.830 1.00 43.74 282 ARG G O 1
ATOM 13380 N N . LEU G 1 283 ? 38.258 17.952 98.482 1.00 39.97 283 LEU G N 1
ATOM 13381 C CA . LEU G 1 283 ? 39.206 17.838 97.373 1.00 40.14 283 LEU G CA 1
ATOM 13382 C C . LEU G 1 283 ? 40.601 18.185 97.826 1.00 48.39 283 LEU G C 1
ATOM 13383 O O . LEU G 1 283 ? 40.767 18.978 98.750 1.00 49.82 283 LEU G O 1
ATOM 13388 N N . HIS G 1 284 ? 41.607 17.548 97.224 1.00 45.98 284 HIS G N 1
ATOM 13389 C CA . HIS G 1 284 ? 43.014 17.797 97.553 1.00 48.24 284 HIS G CA 1
ATOM 13390 C C . HIS G 1 284 ? 43.845 17.822 96.284 1.00 51.73 284 HIS G C 1
ATOM 13391 O O . HIS G 1 284 ? 43.641 16.975 95.412 1.00 50.41 284 HIS G O 1
ATOM 13398 N N . TRP G 1 285 ? 44.788 18.771 96.176 1.00 49.76 285 TRP G N 1
ATOM 13399 C CA . TRP G 1 285 ? 45.697 18.825 95.027 1.00 50.67 285 TRP G CA 1
ATOM 13400 C C . TRP G 1 285 ? 46.593 17.570 95.003 1.00 56.50 285 TRP G C 1
ATOM 13401 O O . TRP G 1 285 ? 47.155 17.214 96.041 1.00 55.81 285 TRP G O 1
ATOM 13412 N N . ALA G 1 286 ? 46.677 16.875 93.846 1.00 55.24 286 ALA G N 1
ATOM 13413 C CA . ALA G 1 286 ? 47.498 15.670 93.677 1.00 57.26 286 ALA G CA 1
ATOM 13414 C C . ALA G 1 286 ? 48.981 16.039 93.831 1.00 67.39 286 ALA G C 1
ATOM 13415 O O . ALA G 1 286 ? 49.779 15.253 94.349 1.00 69.38 286 ALA G O 1
ATOM 13417 N N . TYR G 1 287 ? 49.329 17.256 93.398 1.00 65.77 287 TYR G N 1
ATOM 13418 C CA . TYR G 1 287 ? 50.650 17.857 93.521 1.00 68.46 287 TYR G CA 1
ATOM 13419 C C . TYR G 1 287 ? 50.473 19.387 93.618 1.00 76.90 287 TYR G C 1
ATOM 13420 O O . TYR G 1 287 ? 49.442 19.894 93.159 1.00 75.01 287 TYR G O 1
ATOM 13429 N N . PRO G 1 288 ? 51.431 20.152 94.201 1.00 78.40 288 PRO G N 1
ATOM 13430 C CA . PRO G 1 288 ? 51.234 21.615 94.315 1.00 79.28 288 PRO G CA 1
ATOM 13431 C C . PRO G 1 288 ? 51.015 22.364 93.005 1.00 86.27 288 PRO G C 1
ATOM 13432 O O . PRO G 1 288 ? 51.381 21.878 91.934 1.00 87.26 288 PRO G O 1
ATOM 13436 N N . ARG G 1 289 ? 50.549 23.631 93.106 1.00 83.26 289 ARG G N 1
ATOM 13437 C CA . ARG G 1 289 ? 50.377 24.491 91.930 1.00 92.98 289 ARG G CA 1
ATOM 13438 C C . ARG G 1 289 ? 50.692 25.983 92.166 1.00 111.92 289 ARG G C 1
ATOM 13439 O O . ARG G 1 289 ? 51.060 26.704 91.234 1.00 69.70 289 ARG G O 1
ATOM 13447 N N . SER H 2 19 ? 54.256 25.285 63.577 1.00 111.65 1 SER H N 1
ATOM 13448 C CA . SER H 2 19 ? 55.625 25.512 64.047 1.00 116.11 1 SER H CA 1
ATOM 13449 C C . SER H 2 19 ? 56.020 24.428 65.086 1.00 117.66 1 SER H C 1
ATOM 13450 O O . SER H 2 19 ? 56.078 23.239 64.748 1.00 116.51 1 SER H O 1
ATOM 13453 N N . THR H 2 20 ? 56.291 24.850 66.330 1.00 112.99 2 THR H N 1
ATOM 13454 C CA . THR H 2 20 ? 56.591 24.006 67.484 1.00 111.59 2 THR H CA 1
ATOM 13455 C C . THR H 2 20 ? 55.383 24.158 68.413 1.00 107.19 2 THR H C 1
ATOM 13456 O O . THR H 2 20 ? 54.740 25.211 68.364 1.00 104.34 2 THR H O 1
ATOM 13460 N N . LEU H 2 21 ? 55.044 23.126 69.223 1.00 100.24 3 LEU H N 1
ATOM 13461 C CA . LEU H 2 21 ? 53.895 23.205 70.141 1.00 94.66 3 LEU H CA 1
ATOM 13462 C C . LEU H 2 21 ? 54.046 24.355 71.132 1.00 99.48 3 LEU H C 1
ATOM 13463 O O . LEU H 2 21 ? 55.175 24.770 71.439 1.00 103.93 3 LEU H O 1
ATOM 13468 N N . GLY H 2 22 ? 52.906 24.858 71.605 1.00 91.75 4 GLY H N 1
ATOM 13469 C CA . GLY H 2 22 ? 52.846 25.892 72.627 1.00 91.35 4 GLY H CA 1
ATOM 13470 C C . GLY H 2 22 ? 52.725 25.234 73.986 1.00 92.60 4 GLY H C 1
ATOM 13471 O O . GLY H 2 22 ? 53.481 24.307 74.305 1.00 94.65 4 GLY H O 1
ATOM 13472 N N . THR H 2 23 ? 51.747 25.681 74.778 1.00 84.45 5 THR H N 1
ATOM 13473 C CA . THR H 2 23 ? 51.480 25.137 76.107 1.00 81.81 5 THR H CA 1
ATOM 13474 C C . THR H 2 23 ? 50.874 23.734 75.984 1.00 80.62 5 THR H C 1
ATOM 13475 O O . THR H 2 23 ? 50.027 23.496 75.120 1.00 78.26 5 THR H O 1
ATOM 13479 N N . VAL H 2 24 ? 51.349 22.806 76.824 1.00 75.94 6 VAL H N 1
ATOM 13480 C CA . VAL H 2 24 ? 50.846 21.436 76.916 1.00 72.47 6 VAL H CA 1
ATOM 13481 C C . VAL H 2 24 ? 50.519 21.197 78.400 1.00 73.00 6 VAL H C 1
ATOM 13482 O O . VAL H 2 24 ? 51.411 20.975 79.213 1.00 74.66 6 VAL H O 1
ATOM 13486 N N . HIS H 2 25 ? 49.235 21.306 78.749 1.00 64.73 7 HIS H N 1
ATOM 13487 C CA . HIS H 2 25 ? 48.767 21.108 80.117 1.00 61.16 7 HIS H CA 1
ATOM 13488 C C . HIS H 2 25 ? 48.543 19.664 80.390 1.00 62.03 7 HIS H C 1
ATOM 13489 O O . HIS H 2 25 ? 48.059 18.935 79.524 1.00 58.14 7 HIS H O 1
ATOM 13496 N N . ASN H 2 26 ? 48.776 19.269 81.642 1.00 61.30 8 ASN H N 1
ATOM 13497 C CA . ASN H 2 26 ? 48.365 17.961 82.126 1.00 60.01 8 ASN H CA 1
ATOM 13498 C C . ASN H 2 26 ? 46.852 18.160 82.342 1.00 62.54 8 ASN H C 1
ATOM 13499 O O . ASN H 2 26 ? 46.436 19.182 82.914 1.00 62.59 8 ASN H O 1
ATOM 13504 N N . TYR H 2 27 ? 46.040 17.254 81.800 1.00 55.95 9 TYR H N 1
ATOM 13505 C CA . TYR H 2 27 ? 44.593 17.294 81.970 1.00 51.52 9 TYR H CA 1
ATOM 13506 C C . TYR H 2 27 ? 44.295 16.043 82.792 1.00 53.08 9 TYR H C 1
ATOM 13507 O O . TYR H 2 27 ? 44.072 14.953 82.253 1.00 51.58 9 TYR H O 1
ATOM 13516 N N . GLY H 2 28 ? 44.419 16.189 84.098 1.00 49.85 10 GLY H N 1
ATOM 13517 C CA . GLY H 2 28 ? 44.330 15.047 84.994 1.00 50.33 10 GLY H CA 1
ATOM 13518 C C . GLY H 2 28 ? 45.620 14.255 84.871 1.00 56.79 10 GLY H C 1
ATOM 13519 O O . GLY H 2 28 ? 46.653 14.815 84.489 1.00 58.27 10 GLY H O 1
ATOM 13520 N N . ASP H 2 29 ? 45.580 12.958 85.151 1.00 53.05 11 ASP H N 1
ATOM 13521 C CA . ASP H 2 29 ? 46.795 12.160 85.045 1.00 55.10 11 ASP H CA 1
ATOM 13522 C C . ASP H 2 29 ? 46.878 11.247 83.823 1.00 58.41 11 ASP H C 1
ATOM 13523 O O . ASP H 2 29 ? 47.854 10.519 83.676 1.00 58.80 11 ASP H O 1
ATOM 13528 N N . GLN H 2 30 ? 45.890 11.310 82.929 1.00 54.40 12 GLN H N 1
ATOM 13529 C CA . GLN H 2 30 ? 45.911 10.472 81.735 1.00 54.46 12 GLN H CA 1
ATOM 13530 C C . GLN H 2 30 ? 45.425 11.176 80.481 1.00 55.27 12 GLN H C 1
ATOM 13531 O O . GLN H 2 30 ? 44.874 10.539 79.579 1.00 55.20 12 GLN H O 1
ATOM 13537 N N . ALA H 2 31 ? 45.628 12.492 80.419 1.00 49.27 13 ALA H N 1
ATOM 13538 C CA . ALA H 2 31 ? 45.284 13.281 79.235 1.00 48.88 13 ALA H CA 1
ATOM 13539 C C . ALA H 2 31 ? 46.149 14.508 79.185 1.00 52.91 13 ALA H C 1
ATOM 13540 O O . ALA H 2 31 ? 46.739 14.883 80.204 1.00 53.42 13 ALA H O 1
ATOM 13542 N N . LEU H 2 32 ? 46.240 15.122 78.002 1.00 48.29 14 LEU H N 1
ATOM 13543 C CA . LEU H 2 32 ? 47.022 16.325 77.780 1.00 50.56 14 LEU H CA 1
ATOM 13544 C C . LEU H 2 32 ? 46.205 17.290 76.963 1.00 55.10 14 LEU H C 1
ATOM 13545 O O . LEU H 2 32 ? 45.569 16.884 75.983 1.00 54.53 14 LEU H O 1
ATOM 13550 N N . LEU H 2 33 ? 46.222 18.565 77.359 1.00 53.23 15 LEU H N 1
ATOM 13551 C CA . LEU H 2 33 ? 45.505 19.609 76.642 1.00 53.28 15 LEU H CA 1
ATOM 13552 C C . LEU H 2 33 ? 46.524 20.539 75.980 1.00 60.42 15 LEU H C 1
ATOM 13553 O O . LEU H 2 33 ? 47.330 21.171 76.666 1.00 62.47 15 LEU H O 1
ATOM 13558 N N . LEU H 2 34 ? 46.519 20.552 74.646 1.00 57.18 16 LEU H N 1
ATOM 13559 C CA . LEU H 2 34 ? 47.417 21.346 73.799 1.00 60.36 16 LEU H CA 1
ATOM 13560 C C . LEU H 2 34 ? 46.727 22.639 73.414 1.00 63.25 16 LEU H C 1
ATOM 13561 O O . LEU H 2 34 ? 45.588 22.593 72.952 1.00 58.82 16 LEU H O 1
ATOM 13566 N N . GLU H 2 35 ? 47.408 23.790 73.601 1.00 63.35 17 GLU H N 1
ATOM 13567 C CA . GLU H 2 35 ? 46.851 25.109 73.278 1.00 62.94 17 GLU H CA 1
ATOM 13568 C C . GLU H 2 35 ? 47.329 25.640 71.951 1.00 70.07 17 GLU H C 1
ATOM 13569 O O . GLU H 2 35 ? 48.508 25.501 71.620 1.00 74.33 17 GLU H O 1
ATOM 13575 N N . PHE H 2 36 ? 46.418 26.281 71.202 1.00 64.52 18 PHE H N 1
ATOM 13576 C CA . PHE H 2 36 ? 46.705 26.900 69.898 1.00 65.44 18 PHE H CA 1
ATOM 13577 C C . PHE H 2 36 ? 46.053 28.273 69.788 1.00 72.20 18 PHE H C 1
ATOM 13578 O O . PHE H 2 36 ? 45.085 28.558 70.507 1.00 70.57 18 PHE H O 1
ATOM 13586 N N . ASP H 2 37 ? 46.591 29.128 68.905 1.00 72.45 19 ASP H N 1
ATOM 13587 C CA . ASP H 2 37 ? 46.106 30.493 68.709 1.00 72.87 19 ASP H CA 1
ATOM 13588 C C . ASP H 2 37 ? 44.974 30.600 67.691 1.00 76.57 19 ASP H C 1
ATOM 13589 O O . ASP H 2 37 ? 44.356 31.664 67.574 1.00 76.82 19 ASP H O 1
ATOM 13594 N N . SER H 2 38 ? 44.704 29.512 66.951 1.00 71.67 20 SER H N 1
ATOM 13595 C CA . SER H 2 38 ? 43.687 29.498 65.903 1.00 69.79 20 SER H CA 1
ATOM 13596 C C . SER H 2 38 ? 43.145 28.108 65.669 1.00 74.22 20 SER H C 1
ATOM 13597 O O . SER H 2 38 ? 43.815 27.121 65.992 1.00 73.93 20 SER H O 1
ATOM 13600 N N . THR H 2 39 ? 41.944 28.037 65.057 1.00 70.93 21 THR H N 1
ATOM 13601 C CA . THR H 2 39 ? 41.284 26.779 64.715 1.00 70.04 21 THR H CA 1
ATOM 13602 C C . THR H 2 39 ? 42.057 26.071 63.592 1.00 76.47 21 THR H C 1
ATOM 13603 O O . THR H 2 39 ? 42.163 24.847 63.601 1.00 76.85 21 THR H O 1
ATOM 13607 N N . ALA H 2 40 ? 42.652 26.850 62.674 1.00 74.84 22 ALA H N 1
ATOM 13608 C CA . ALA H 2 40 ? 43.461 26.327 61.570 1.00 76.98 22 ALA H CA 1
ATOM 13609 C C . ALA H 2 40 ? 44.651 25.500 62.093 1.00 82.26 22 ALA H C 1
ATOM 13610 O O . ALA H 2 40 ? 44.938 24.433 61.542 1.00 83.54 22 ALA H O 1
ATOM 13612 N N . GLU H 2 41 ? 45.290 25.963 63.191 1.00 77.43 23 GLU H N 1
ATOM 13613 C CA . GLU H 2 41 ? 46.396 25.264 63.847 1.00 78.01 23 GLU H CA 1
ATOM 13614 C C . GLU H 2 41 ? 45.894 24.024 64.548 1.00 75.68 23 GLU H C 1
ATOM 13615 O O . GLU H 2 41 ? 46.588 23.011 64.560 1.00 76.21 23 GLU H O 1
ATOM 13621 N N . VAL H 2 42 ? 44.685 24.100 65.122 1.00 67.54 24 VAL H N 1
ATOM 13622 C CA . VAL H 2 42 ? 44.054 22.983 65.825 1.00 64.96 24 VAL H CA 1
ATOM 13623 C C . VAL H 2 42 ? 43.910 21.828 64.829 1.00 70.24 24 VAL H C 1
ATOM 13624 O O . VAL H 2 42 ? 44.355 20.715 65.098 1.00 71.09 24 VAL H O 1
ATOM 13628 N N . LEU H 2 43 ? 43.339 22.128 63.667 1.00 67.38 25 LEU H N 1
ATOM 13629 C CA . LEU H 2 43 ? 43.090 21.169 62.592 1.00 68.23 25 LEU H CA 1
ATOM 13630 C C . LEU H 2 43 ? 44.361 20.572 62.017 1.00 76.40 25 LEU H C 1
ATOM 13631 O O . LEU H 2 43 ? 44.415 19.361 61.796 1.00 77.35 25 LEU H O 1
ATOM 13636 N N . ALA H 2 44 ? 45.402 21.413 61.858 1.00 74.90 26 ALA H N 1
ATOM 13637 C CA . ALA H 2 44 ? 46.723 21.035 61.362 1.00 78.34 26 ALA H CA 1
ATOM 13638 C C . ALA H 2 44 ? 47.396 20.041 62.315 1.00 83.42 26 ALA H C 1
ATOM 13639 O O . ALA H 2 44 ? 47.860 18.990 61.864 1.00 86.05 26 ALA H O 1
ATOM 13641 N N . TRP H 2 45 ? 47.417 20.351 63.630 1.00 76.49 27 TRP H N 1
ATOM 13642 C CA . TRP H 2 45 ? 48.024 19.477 64.624 1.00 76.09 27 TRP H CA 1
ATOM 13643 C C . TRP H 2 45 ? 47.240 18.193 64.852 1.00 78.88 27 TRP H C 1
ATOM 13644 O O . TRP H 2 45 ? 47.863 17.159 65.109 1.00 80.46 27 TRP H O 1
ATOM 13655 N N . THR H 2 46 ? 45.884 18.242 64.713 1.00 72.53 28 THR H N 1
ATOM 13656 C CA . THR H 2 46 ? 45.012 17.063 64.842 1.00 70.58 28 THR H CA 1
ATOM 13657 C C . THR H 2 46 ? 45.461 15.984 63.845 1.00 79.22 28 THR H C 1
ATOM 13658 O O . THR H 2 46 ? 45.640 14.830 64.240 1.00 80.47 28 THR H O 1
ATOM 13662 N N . GLU H 2 47 ? 45.699 16.383 62.583 1.00 77.77 29 GLU H N 1
ATOM 13663 C CA . GLU H 2 47 ? 46.157 15.505 61.515 1.00 80.90 29 GLU H CA 1
ATOM 13664 C C . GLU H 2 47 ? 47.520 14.913 61.847 1.00 87.78 29 GLU H C 1
ATOM 13665 O O . GLU H 2 47 ? 47.705 13.712 61.679 1.00 88.96 29 GLU H O 1
ATOM 13671 N N . THR H 2 48 ? 48.470 15.761 62.306 1.00 85.46 30 THR H N 1
ATOM 13672 C CA . THR H 2 48 ? 49.836 15.408 62.716 1.00 88.45 30 THR H CA 1
ATOM 13673 C C . THR H 2 48 ? 49.801 14.367 63.858 1.00 91.84 30 THR H C 1
ATOM 13674 O O . THR H 2 48 ? 50.540 13.386 63.803 1.00 94.51 30 THR H O 1
ATOM 13678 N N . LEU H 2 49 ? 48.922 14.573 64.861 1.00 84.52 31 LEU H N 1
ATOM 13679 C CA . LEU H 2 49 ? 48.743 13.663 65.993 1.00 83.22 31 LEU H CA 1
ATOM 13680 C C . LEU H 2 49 ? 48.123 12.331 65.563 1.00 88.68 31 LEU H C 1
ATOM 13681 O O . LEU H 2 49 ? 48.588 11.280 65.997 1.00 91.09 31 LEU H O 1
ATOM 13686 N N . ARG H 2 50 ? 47.091 12.374 64.708 1.00 83.66 32 ARG H N 1
ATOM 13687 C CA . ARG H 2 50 ? 46.429 11.195 64.160 1.00 83.65 32 ARG H CA 1
ATOM 13688 C C . ARG H 2 50 ? 47.461 10.347 63.391 1.00 94.02 32 ARG H C 1
ATOM 13689 O O . ARG H 2 50 ? 47.590 9.151 63.674 1.00 95.17 32 ARG H O 1
ATOM 13697 N N . GLU H 2 51 ? 48.242 10.994 62.476 1.00 93.67 33 GLU H N 1
ATOM 13698 C CA . GLU H 2 51 ? 49.281 10.359 61.654 1.00 98.52 33 GLU H CA 1
ATOM 13699 C C . GLU H 2 51 ? 50.442 9.800 62.469 1.00 105.78 33 GLU H C 1
ATOM 13700 O O . GLU H 2 51 ? 51.081 8.840 62.034 1.00 109.07 33 GLU H O 1
ATOM 13706 N N . ALA H 2 52 ? 50.718 10.386 63.646 1.00 100.93 34 ALA H N 1
ATOM 13707 C CA . ALA H 2 52 ? 51.797 9.924 64.521 1.00 103.02 34 ALA H CA 1
ATOM 13708 C C . ALA H 2 52 ? 51.479 8.566 65.170 1.00 106.01 34 ALA H C 1
ATOM 13709 O O . ALA H 2 52 ? 52.408 7.845 65.530 1.00 108.25 34 ALA H O 1
ATOM 13711 N N . GLU H 2 53 ? 50.165 8.214 65.291 1.00 99.41 35 GLU H N 1
ATOM 13712 C CA . GLU H 2 53 ? 49.640 6.957 65.864 1.00 98.17 35 GLU H CA 1
ATOM 13713 C C . GLU H 2 53 ? 50.339 6.610 67.186 1.00 102.11 35 GLU H C 1
ATOM 13714 O O . GLU H 2 53 ? 50.892 5.518 67.355 1.00 103.57 35 GLU H O 1
ATOM 13720 N N . LEU H 2 54 ? 50.335 7.583 68.107 1.00 96.99 36 LEU H N 1
ATOM 13721 C CA . LEU H 2 54 ? 50.992 7.508 69.404 1.00 97.12 36 LEU H CA 1
ATOM 13722 C C . LEU H 2 54 ? 50.454 6.399 70.280 1.00 101.19 36 LEU H C 1
ATOM 13723 O O . LEU H 2 54 ? 49.243 6.141 70.299 1.00 97.41 36 LEU H O 1
ATOM 13728 N N . LEU H 2 55 ? 51.374 5.732 70.996 1.00 101.30 37 LEU H N 1
ATOM 13729 C CA . LEU H 2 55 ? 51.060 4.639 71.898 1.00 100.37 37 LEU H CA 1
ATOM 13730 C C . LEU H 2 55 ? 50.231 5.127 73.080 1.00 98.68 37 LEU H C 1
ATOM 13731 O O . LEU H 2 55 ? 50.565 6.137 73.706 1.00 96.84 37 LEU H O 1
ATOM 13736 N N . GLY H 2 56 ? 49.139 4.410 73.332 1.00 92.66 38 GLY H N 1
ATOM 13737 C CA . GLY H 2 56 ? 48.226 4.669 74.434 1.00 88.83 38 GLY H CA 1
ATOM 13738 C C . GLY H 2 56 ? 47.160 5.718 74.192 1.00 89.30 38 GLY H C 1
ATOM 13739 O O . GLY H 2 56 ? 46.400 6.011 75.114 1.00 86.39 38 GLY H O 1
ATOM 13740 N N . VAL H 2 57 ? 47.089 6.299 72.973 1.00 85.41 39 VAL H N 1
ATOM 13741 C CA . VAL H 2 57 ? 46.091 7.324 72.648 1.00 82.13 39 VAL H CA 1
ATOM 13742 C C . VAL H 2 57 ? 44.726 6.661 72.419 1.00 84.55 39 VAL H C 1
ATOM 13743 O O . VAL H 2 57 ? 44.611 5.771 71.581 1.00 86.46 39 VAL H O 1
ATOM 13747 N N . VAL H 2 58 ? 43.714 7.081 73.182 1.00 77.82 40 VAL H N 1
ATOM 13748 C CA . VAL H 2 58 ? 42.345 6.556 73.125 1.00 75.99 40 VAL H CA 1
ATOM 13749 C C . VAL H 2 58 ? 41.466 7.435 72.222 1.00 78.04 40 VAL H C 1
ATOM 13750 O O . VAL H 2 58 ? 40.599 6.923 71.515 1.00 77.56 40 VAL H O 1
ATOM 13754 N N . ASP H 2 59 ? 41.688 8.756 72.261 1.00 72.96 41 ASP H N 1
ATOM 13755 C CA . ASP H 2 59 ? 40.993 9.729 71.425 1.00 70.87 41 ASP H CA 1
ATOM 13756 C C . ASP H 2 59 ? 41.778 11.039 71.331 1.00 71.35 41 ASP H C 1
ATOM 13757 O O . ASP H 2 59 ? 42.588 11.348 72.210 1.00 72.40 41 ASP H O 1
ATOM 13762 N N . ILE H 2 60 ? 41.545 11.776 70.234 1.00 64.11 42 ILE H N 1
ATOM 13763 C CA . ILE H 2 60 ? 42.102 13.084 69.912 1.00 63.02 42 ILE H CA 1
ATOM 13764 C C . ILE H 2 60 ? 40.882 13.979 69.712 1.00 63.31 42 ILE H C 1
ATOM 13765 O O . ILE H 2 60 ? 40.074 13.761 68.797 1.00 62.45 42 ILE H O 1
ATOM 13770 N N . VAL H 2 61 ? 40.727 14.944 70.617 1.00 57.22 43 VAL H N 1
ATOM 13771 C CA . VAL H 2 61 ? 39.588 15.847 70.648 1.00 53.89 43 VAL H CA 1
ATOM 13772 C C . VAL H 2 61 ? 39.950 17.286 70.241 1.00 57.83 43 VAL H C 1
ATOM 13773 O O . VAL H 2 61 ? 40.253 18.125 71.101 1.00 58.62 43 VAL H O 1
ATOM 13777 N N . PRO H 2 62 ? 39.853 17.618 68.945 1.00 53.29 44 PRO H N 1
ATOM 13778 C CA . PRO H 2 62 ? 40.055 19.025 68.549 1.00 53.74 44 PRO H CA 1
ATOM 13779 C C . PRO H 2 62 ? 38.881 19.894 69.028 1.00 55.48 44 PRO H C 1
ATOM 13780 O O . PRO H 2 62 ? 37.763 19.397 69.179 1.00 54.51 44 PRO H O 1
ATOM 13784 N N . ALA H 2 63 ? 39.147 21.171 69.317 1.00 51.05 45 ALA H N 1
ATOM 13785 C CA . ALA H 2 63 ? 38.140 22.137 69.768 1.00 48.76 45 ALA H CA 1
ATOM 13786 C C . ALA H 2 63 ? 38.523 23.538 69.284 1.00 55.11 45 ALA H C 1
ATOM 13787 O O . ALA H 2 63 ? 39.404 23.639 68.417 1.00 58.66 45 ALA H O 1
ATOM 13789 N N . ALA H 2 64 ? 37.854 24.613 69.754 1.00 48.77 46 ALA H N 1
ATOM 13790 C CA . ALA H 2 64 ? 38.128 25.956 69.209 1.00 48.74 46 ALA H CA 1
ATOM 13791 C C . ALA H 2 64 ? 39.591 26.402 69.214 1.00 52.76 46 ALA H C 1
ATOM 13792 O O . ALA H 2 64 ? 40.078 26.910 68.201 1.00 53.23 46 ALA H O 1
ATOM 13794 N N . ARG H 2 65 ? 40.277 26.223 70.351 1.00 48.76 47 ARG H N 1
ATOM 13795 C CA . ARG H 2 65 ? 41.655 26.669 70.513 1.00 51.78 47 ARG H CA 1
ATOM 13796 C C . ARG H 2 65 ? 42.563 25.630 71.179 1.00 57.70 47 ARG H C 1
ATOM 13797 O O . ARG H 2 65 ? 43.654 25.960 71.641 1.00 60.04 47 ARG H O 1
ATOM 13805 N N . THR H 2 66 ? 42.120 24.378 71.224 1.00 52.25 48 THR H N 1
ATOM 13806 C CA . THR H 2 66 ? 42.864 23.322 71.889 1.00 52.46 48 THR H CA 1
ATOM 13807 C C . THR H 2 66 ? 42.696 21.977 71.203 1.00 53.91 48 THR H C 1
ATOM 13808 O O . THR H 2 66 ? 41.781 21.781 70.404 1.00 51.68 48 THR H O 1
ATOM 13812 N N . VAL H 2 67 ? 43.540 21.024 71.603 1.00 51.92 49 VAL H N 1
ATOM 13813 C CA . VAL H 2 67 ? 43.452 19.616 71.236 1.00 51.71 49 VAL H CA 1
ATOM 13814 C C . VAL H 2 67 ? 43.631 18.836 72.537 1.00 56.68 49 VAL H C 1
ATOM 13815 O O . VAL H 2 67 ? 44.625 19.031 73.244 1.00 60.24 49 VAL H O 1
ATOM 13819 N N . LEU H 2 68 ? 42.648 17.996 72.869 1.00 50.66 50 LEU H N 1
ATOM 13820 C CA . LEU H 2 68 ? 42.691 17.134 74.045 1.00 50.57 50 LEU H CA 1
ATOM 13821 C C . LEU H 2 68 ? 43.124 15.747 73.560 1.00 55.38 50 LEU H C 1
ATOM 13822 O O . LEU H 2 68 ? 42.457 15.168 72.700 1.00 53.83 50 LEU H O 1
ATOM 13827 N N . VAL H 2 69 ? 44.257 15.241 74.079 1.00 53.77 51 VAL H N 1
ATOM 13828 C CA . VAL H 2 69 ? 44.774 13.919 73.738 1.00 54.90 51 VAL H CA 1
ATOM 13829 C C . VAL H 2 69 ? 44.441 13.028 74.929 1.00 57.72 51 VAL H C 1
ATOM 13830 O O . VAL H 2 69 ? 44.999 13.230 76.006 1.00 58.54 51 VAL H O 1
ATOM 13834 N N . LYS H 2 70 ? 43.467 12.115 74.764 1.00 52.66 52 LYS H N 1
ATOM 13835 C CA . LYS H 2 70 ? 43.035 11.203 75.829 1.00 51.47 52 LYS H CA 1
ATOM 13836 C C . LYS H 2 70 ? 43.871 9.933 75.762 1.00 60.84 52 LYS H C 1
ATOM 13837 O O . LYS H 2 70 ? 44.049 9.365 74.681 1.00 62.63 52 LYS H O 1
ATOM 13843 N N . LEU H 2 71 ? 44.401 9.508 76.916 1.00 59.18 53 LEU H N 1
ATOM 13844 C CA . LEU H 2 71 ? 45.287 8.348 77.021 1.00 62.00 53 LEU H CA 1
ATOM 13845 C C . LEU H 2 71 ? 44.660 7.188 77.797 1.00 67.53 53 LEU H C 1
ATOM 13846 O O . LEU H 2 71 ? 43.775 7.400 78.632 1.00 65.35 53 LEU H O 1
ATOM 13851 N N . ALA H 2 72 ? 45.135 5.966 77.511 1.00 67.21 54 ALA H N 1
ATOM 13852 C CA . ALA H 2 72 ? 44.689 4.691 78.089 1.00 67.72 54 ALA H CA 1
ATOM 13853 C C . ALA H 2 72 ? 44.994 4.503 79.566 1.00 72.31 54 ALA H C 1
ATOM 13854 O O . ALA H 2 72 ? 44.392 3.635 80.196 1.00 71.42 54 ALA H O 1
ATOM 13856 N N . GLY H 2 73 ? 45.943 5.268 80.091 1.00 70.13 55 GLY H N 1
ATOM 13857 C CA . GLY H 2 73 ? 46.313 5.197 81.497 1.00 69.71 55 GLY H CA 1
ATOM 13858 C C . GLY H 2 73 ? 47.337 6.235 81.897 1.00 73.67 55 GLY H C 1
ATOM 13859 O O . GLY H 2 73 ? 48.002 6.805 81.028 1.00 74.50 55 GLY H O 1
ATOM 13860 N N . PRO H 2 74 ? 47.504 6.484 83.218 1.00 69.73 56 PRO H N 1
ATOM 13861 C CA . PRO H 2 74 ? 48.507 7.469 83.673 1.00 70.87 56 PRO H CA 1
ATOM 13862 C C . PRO H 2 74 ? 49.933 7.222 83.197 1.00 77.09 56 PRO H C 1
ATOM 13863 O O . PRO H 2 74 ? 50.660 8.196 83.000 1.00 78.30 56 PRO H O 1
ATOM 13867 N N . ARG H 2 75 ? 50.318 5.941 82.985 1.00 74.89 57 ARG H N 1
ATOM 13868 C CA . ARG H 2 75 ? 51.662 5.564 82.528 1.00 78.96 57 ARG H CA 1
ATOM 13869 C C . ARG H 2 75 ? 52.090 6.227 81.210 1.00 83.68 57 ARG H C 1
ATOM 13870 O O . ARG H 2 75 ? 53.280 6.476 81.024 1.00 87.23 57 ARG H O 1
ATOM 13878 N N . TYR H 2 76 ? 51.120 6.526 80.327 1.00 76.20 58 TYR H N 1
ATOM 13879 C CA . TYR H 2 76 ? 51.331 7.136 79.015 1.00 77.00 58 TYR H CA 1
ATOM 13880 C C . TYR H 2 76 ? 51.527 8.647 79.032 1.00 79.53 58 TYR H C 1
ATOM 13881 O O . TYR H 2 76 ? 51.965 9.191 78.022 1.00 80.93 58 TYR H O 1
ATOM 13890 N N . GLN H 2 77 ? 51.218 9.326 80.154 1.00 73.03 59 GLN H N 1
ATOM 13891 C CA . GLN H 2 77 ? 51.311 10.783 80.238 1.00 71.53 59 GLN H CA 1
ATOM 13892 C C . GLN H 2 77 ? 52.684 11.404 79.934 1.00 77.74 59 GLN H C 1
ATOM 13893 O O . GLN H 2 77 ? 52.770 12.178 78.973 1.00 77.92 59 GLN H O 1
ATOM 13899 N N . ALA H 2 78 ? 53.736 11.077 80.728 1.00 74.97 60 ALA H N 1
ATOM 13900 C CA . ALA H 2 78 ? 55.095 11.590 80.497 1.00 79.11 60 ALA H CA 1
ATOM 13901 C C . ALA H 2 78 ? 55.681 11.139 79.122 1.00 85.69 60 ALA H C 1
ATOM 13902 O O . ALA H 2 78 ? 56.163 12.009 78.375 1.00 85.85 60 ALA H O 1
ATOM 13904 N N . PRO H 2 79 ? 55.579 9.830 78.727 1.00 83.37 61 PRO H N 1
ATOM 13905 C CA . PRO H 2 79 ? 56.075 9.428 77.395 1.00 86.52 61 PRO H CA 1
ATOM 13906 C C . PRO H 2 79 ? 55.408 10.172 76.229 1.00 88.86 61 PRO H C 1
ATOM 13907 O O . PRO H 2 79 ? 56.098 10.501 75.272 1.00 92.05 61 PRO H O 1
ATOM 13911 N N . THR H 2 80 ? 54.095 10.460 76.316 1.00 80.40 62 THR H N 1
ATOM 13912 C CA . THR H 2 80 ? 53.370 11.190 75.272 1.00 78.72 62 THR H CA 1
ATOM 13913 C C . THR H 2 80 ? 53.821 12.652 75.227 1.00 84.21 62 THR H C 1
ATOM 13914 O O . THR H 2 80 ? 54.004 13.187 74.136 1.00 86.05 62 THR H O 1
ATOM 13918 N N . ARG H 2 81 ? 54.046 13.278 76.398 1.00 79.93 63 ARG H N 1
ATOM 13919 C CA . ARG H 2 81 ? 54.513 14.663 76.486 1.00 81.22 63 ARG H CA 1
ATOM 13920 C C . ARG H 2 81 ? 55.885 14.803 75.808 1.00 91.27 63 ARG H C 1
ATOM 13921 O O . ARG H 2 81 ? 56.114 15.811 75.129 1.00 91.22 63 ARG H O 1
ATOM 13929 N N . GLN H 2 82 ? 56.775 13.770 75.966 1.00 92.44 64 GLN H N 1
ATOM 13930 C CA . GLN H 2 82 ? 58.100 13.706 75.328 1.00 98.05 64 GLN H CA 1
ATOM 13931 C C . GLN H 2 82 ? 57.972 13.549 73.796 1.00 102.55 64 GLN H C 1
ATOM 13932 O O . GLN H 2 82 ? 58.611 14.305 73.057 1.00 105.32 64 GLN H O 1
ATOM 13938 N N . ARG H 2 83 ? 57.159 12.567 73.331 1.00 96.30 65 ARG H N 1
ATOM 13939 C CA . ARG H 2 83 ? 56.893 12.294 71.907 1.00 96.50 65 ARG H CA 1
ATOM 13940 C C . ARG H 2 83 ? 56.346 13.543 71.197 1.00 97.47 65 ARG H C 1
ATOM 13941 O O . ARG H 2 83 ? 56.789 13.867 70.094 1.00 99.70 65 ARG H O 1
ATOM 13949 N N . LEU H 2 84 ? 55.416 14.256 71.867 1.00 89.53 66 LEU H N 1
ATOM 13950 C CA . LEU H 2 84 ? 54.787 15.500 71.415 1.00 87.10 66 LEU H CA 1
ATOM 13951 C C . LEU H 2 84 ? 55.812 16.585 71.101 1.00 95.36 66 LEU H C 1
ATOM 13952 O O . LEU H 2 84 ? 55.651 17.290 70.111 1.00 95.09 66 LEU H O 1
ATOM 13957 N N . GLY H 2 85 ? 56.882 16.656 71.895 1.00 96.25 67 GLY H N 1
ATOM 13958 C CA . GLY H 2 85 ? 57.976 17.608 71.718 1.00 101.20 67 GLY H CA 1
ATOM 13959 C C . GLY H 2 85 ? 58.777 17.414 70.443 1.00 111.00 67 GLY H C 1
ATOM 13960 O O . GLY H 2 85 ? 59.424 18.355 69.973 1.00 113.94 67 GLY H O 1
ATOM 13961 N N . LYS H 2 86 ? 58.735 16.194 69.871 1.00 109.15 68 LYS H N 1
ATOM 13962 C CA . LYS H 2 86 ? 59.450 15.830 68.644 1.00 114.27 68 LYS H CA 1
ATOM 13963 C C . LYS H 2 86 ? 58.583 16.009 67.381 1.00 115.21 68 LYS H C 1
ATOM 13964 O O . LYS H 2 86 ? 59.094 15.963 66.265 1.00 117.65 68 LYS H O 1
ATOM 13970 N N . LEU H 2 87 ? 57.282 16.243 67.566 1.00 106.95 69 LEU H N 1
ATOM 13971 C CA . LEU H 2 87 ? 56.329 16.436 66.472 1.00 104.48 69 LEU H CA 1
ATOM 13972 C C . LEU H 2 87 ? 56.408 17.837 65.865 1.00 109.92 69 LEU H C 1
ATOM 13973 O O . LEU H 2 87 ? 56.642 18.805 66.585 1.00 110.08 69 LEU H O 1
ATOM 13978 N N . ARG H 2 88 ? 56.202 17.951 64.548 1.00 107.41 70 ARG H N 1
ATOM 13979 C CA . ARG H 2 88 ? 56.240 19.240 63.862 1.00 109.02 70 ARG H CA 1
ATOM 13980 C C . ARG H 2 88 ? 55.188 19.304 62.763 1.00 113.45 70 ARG H C 1
ATOM 13981 O O . ARG H 2 88 ? 54.830 18.272 62.187 1.00 112.44 70 ARG H O 1
ATOM 13989 N N . VAL H 2 89 ? 54.670 20.513 62.498 1.00 111.57 71 VAL H N 1
ATOM 13990 C CA . VAL H 2 89 ? 53.647 20.754 61.478 1.00 110.76 71 VAL H CA 1
ATOM 13991 C C . VAL H 2 89 ? 54.200 21.699 60.415 1.00 122.19 71 VAL H C 1
ATOM 13992 O O . VAL H 2 89 ? 55.028 22.554 60.743 1.00 124.67 71 VAL H O 1
ATOM 13996 N N . ARG H 2 90 ? 53.784 21.525 59.143 1.00 122.38 72 ARG H N 1
ATOM 13997 C CA . ARG H 2 90 ? 54.263 22.382 58.039 1.00 127.39 72 ARG H CA 1
ATOM 13998 C C . ARG H 2 90 ? 53.430 23.678 57.975 1.00 129.67 72 ARG H C 1
ATOM 13999 O O . ARG H 2 90 ? 52.286 23.661 58.434 1.00 124.21 72 ARG H O 1
ATOM 14007 N N . PRO H 2 91 ? 53.961 24.807 57.432 1.00 129.95 73 PRO H N 1
ATOM 14008 C CA . PRO H 2 91 ? 53.152 26.039 57.378 1.00 127.52 73 PRO H CA 1
ATOM 14009 C C . PRO H 2 91 ? 51.912 25.905 56.492 1.00 129.95 73 PRO H C 1
ATOM 14010 O O . PRO H 2 91 ? 50.869 26.472 56.820 1.00 124.59 73 PRO H O 1
ATOM 14014 N N . GLU H 2 92 ? 52.026 25.126 55.388 1.00 131.04 74 GLU H N 1
ATOM 14015 C CA . GLU H 2 92 ? 50.959 24.877 54.411 1.00 129.34 74 GLU H CA 1
ATOM 14016 C C . GLU H 2 92 ? 49.853 23.953 54.929 1.00 129.35 74 GLU H C 1
ATOM 14017 O O . GLU H 2 92 ? 48.752 23.955 54.371 1.00 125.73 74 GLU H O 1
ATOM 14023 N N . ALA H 2 93 ? 50.145 23.180 56.001 1.00 126.49 75 ALA H N 1
ATOM 14024 C CA . ALA H 2 93 ? 49.193 22.282 56.668 1.00 122.90 75 ALA H CA 1
ATOM 14025 C C . ALA H 2 93 ? 48.054 23.094 57.319 1.00 123.46 75 ALA H C 1
ATOM 14026 O O . ALA H 2 93 ? 46.992 22.546 57.619 1.00 119.31 75 ALA H O 1
ATOM 14028 N N . ILE H 2 94 ? 48.294 24.407 57.513 1.00 121.82 76 ILE H N 1
ATOM 14029 C CA . ILE H 2 94 ? 47.357 25.409 58.021 1.00 118.60 76 ILE H CA 1
ATOM 14030 C C . ILE H 2 94 ? 46.763 26.079 56.751 1.00 125.39 76 ILE H C 1
ATOM 14031 O O . ILE H 2 94 ? 47.490 26.763 56.017 1.00 128.69 76 ILE H O 1
ATOM 14036 N N . THR H 2 95 ? 45.469 25.807 56.460 1.00 120.00 77 THR H N 1
ATOM 14037 C CA . THR H 2 95 ? 44.759 26.323 55.279 1.00 120.18 77 THR H CA 1
ATOM 14038 C C . THR H 2 95 ? 43.475 27.093 55.643 1.00 120.84 77 THR H C 1
ATOM 14039 O O . THR H 2 95 ? 43.067 27.069 56.807 1.00 118.36 77 THR H O 1
ATOM 14043 N N . HIS H 2 96 ? 42.853 27.780 54.660 1.00 117.42 78 HIS H N 1
ATOM 14044 C CA . HIS H 2 96 ? 41.635 28.574 54.882 1.00 114.64 78 HIS H CA 1
ATOM 14045 C C . HIS H 2 96 ? 40.610 28.536 53.718 1.00 118.40 78 HIS H C 1
ATOM 14046 O O . HIS H 2 96 ? 39.557 29.182 53.801 1.00 115.97 78 HIS H O 1
ATOM 14053 N N . GLN H 2 97 ? 40.903 27.757 52.664 1.00 117.18 79 GLN H N 1
ATOM 14054 C CA . GLN H 2 97 ? 40.046 27.615 51.483 1.00 117.24 79 GLN H CA 1
ATOM 14055 C C . GLN H 2 97 ? 39.990 26.140 51.029 1.00 123.12 79 GLN H C 1
ATOM 14056 O O . GLN H 2 97 ? 40.932 25.398 51.338 1.00 124.41 79 GLN H O 1
ATOM 14058 N N . PRO H 2 98 ? 38.933 25.672 50.300 1.00 119.18 80 PRO H N 1
ATOM 14059 C CA . PRO H 2 98 ? 38.939 24.270 49.847 1.00 120.00 80 PRO H CA 1
ATOM 14060 C C . PRO H 2 98 ? 39.908 24.047 48.680 1.00 127.57 80 PRO H C 1
ATOM 14061 O O . PRO H 2 98 ? 39.904 24.825 47.718 1.00 128.35 80 PRO H O 1
ATOM 14065 N N . PRO H 2 99 ? 40.786 23.022 48.770 1.00 126.29 81 PRO H N 1
ATOM 14066 C CA . PRO H 2 99 ? 41.728 22.767 47.669 1.00 130.87 81 PRO H CA 1
ATOM 14067 C C . PRO H 2 99 ? 40.974 22.253 46.444 1.00 135.92 81 PRO H C 1
ATOM 14068 O O . PRO H 2 99 ? 40.154 21.335 46.565 1.00 134.36 81 PRO H O 1
ATOM 14072 N N . GLY H 2 100 ? 41.185 22.916 45.306 1.00 134.09 82 GLY H N 1
ATOM 14073 C CA . GLY H 2 100 ? 40.501 22.601 44.055 1.00 135.10 82 GLY H CA 1
ATOM 14074 C C . GLY H 2 100 ? 39.035 23.001 44.057 1.00 134.62 82 GLY H C 1
ATOM 14075 O O . GLY H 2 100 ? 38.300 22.661 43.124 1.00 135.16 82 GLY H O 1
ATOM 14076 N N . ASP H 2 101 ? 38.600 23.715 45.132 1.00 126.64 83 ASP H N 1
ATOM 14077 C CA . ASP H 2 101 ? 37.245 24.231 45.396 1.00 122.21 83 ASP H CA 1
ATOM 14078 C C . ASP H 2 101 ? 36.130 23.182 45.606 1.00 122.37 83 ASP H C 1
ATOM 14079 O O . ASP H 2 101 ? 34.958 23.553 45.742 1.00 119.48 83 ASP H O 1
ATOM 14084 N N . ARG H 2 102 ? 36.508 21.886 45.689 1.00 118.53 84 ARG H N 1
ATOM 14085 C CA . ARG H 2 102 ? 35.598 20.749 45.889 1.00 116.28 84 ARG H CA 1
ATOM 14086 C C . ARG H 2 102 ? 34.826 20.829 47.227 1.00 112.40 84 ARG H C 1
ATOM 14087 O O . ARG H 2 102 ? 35.382 21.262 48.247 1.00 109.51 84 ARG H O 1
ATOM 14095 N N . VAL H 2 103 ? 33.533 20.410 47.191 1.00 104.75 85 VAL H N 1
ATOM 14096 C CA . VAL H 2 103 ? 32.588 20.389 48.319 1.00 99.00 85 VAL H CA 1
ATOM 14097 C C . VAL H 2 103 ? 32.065 18.954 48.576 1.00 99.27 85 VAL H C 1
ATOM 14098 O O . VAL H 2 103 ? 31.593 18.275 47.653 1.00 100.50 85 VAL H O 1
ATOM 14102 N N . ASP H 2 104 ? 32.195 18.497 49.833 1.00 91.60 86 ASP H N 1
ATOM 14103 C CA . ASP H 2 104 ? 31.796 17.152 50.247 1.00 90.22 86 ASP H CA 1
ATOM 14104 C C . ASP H 2 104 ? 30.293 16.947 50.338 1.00 90.54 86 ASP H C 1
ATOM 14105 O O . ASP H 2 104 ? 29.808 15.870 49.986 1.00 92.13 86 ASP H O 1
ATOM 14110 N N . VAL H 2 105 ? 29.556 17.973 50.807 1.00 82.03 87 VAL H N 1
ATOM 14111 C CA . VAL H 2 105 ? 28.102 17.930 50.976 1.00 79.33 87 VAL H CA 1
ATOM 14112 C C . VAL H 2 105 ? 27.479 19.320 50.754 1.00 78.25 87 VAL H C 1
ATOM 14113 O O . VAL H 2 105 ? 28.108 20.343 51.047 1.00 76.57 87 VAL H O 1
ATOM 14117 N N . THR H 2 106 ? 26.242 19.340 50.241 1.00 72.82 88 THR H N 1
ATOM 14118 C CA . THR H 2 106 ? 25.467 20.558 50.035 1.00 71.17 88 THR H CA 1
ATOM 14119 C C . THR H 2 106 ? 24.227 20.470 50.924 1.00 74.06 88 THR H C 1
ATOM 14120 O O . THR H 2 106 ? 23.487 19.482 50.863 1.00 74.50 88 THR H O 1
ATOM 14124 N N . ILE H 2 107 ? 24.031 21.481 51.781 1.00 68.21 89 ILE H N 1
ATOM 14125 C CA . ILE H 2 107 ? 22.891 21.523 52.692 1.00 66.55 89 ILE H CA 1
ATOM 14126 C C . ILE H 2 107 ? 21.915 22.589 52.193 1.00 69.63 89 ILE H C 1
ATOM 14127 O O . ILE H 2 107 ? 22.307 23.737 51.990 1.00 66.98 89 ILE H O 1
ATOM 14132 N N . ASP H 2 108 ? 20.659 22.185 51.958 1.00 68.73 90 ASP H N 1
ATOM 14133 C CA . ASP H 2 108 ? 19.608 23.092 51.504 1.00 69.92 90 ASP H CA 1
ATOM 14134 C C . ASP H 2 108 ? 18.934 23.721 52.702 1.00 71.31 90 ASP H C 1
ATOM 14135 O O . ASP H 2 108 ? 18.492 23.009 53.616 1.00 70.97 90 ASP H O 1
ATOM 14140 N N . VAL H 2 109 ? 18.914 25.066 52.721 1.00 65.60 91 VAL H N 1
ATOM 14141 C CA . VAL H 2 109 ? 18.410 25.872 53.835 1.00 63.80 91 VAL H CA 1
ATOM 14142 C C . VAL H 2 109 ? 17.285 26.816 53.411 1.00 69.77 91 VAL H C 1
ATOM 14143 O O . VAL H 2 109 ? 17.387 27.491 52.380 1.00 68.10 91 VAL H O 1
ATOM 14147 N N . VAL H 2 110 ? 16.235 26.890 54.258 1.00 68.95 92 VAL H N 1
ATOM 14148 C CA . VAL H 2 110 ? 15.139 27.848 54.125 1.00 70.87 92 VAL H CA 1
ATOM 14149 C C . VAL H 2 110 ? 15.580 28.960 55.082 1.00 72.96 92 VAL H C 1
ATOM 14150 O O . VAL H 2 110 ? 15.673 28.720 56.293 1.00 71.39 92 VAL H O 1
ATOM 14154 N N . TYR H 2 111 ? 15.892 30.148 54.542 1.00 69.12 93 TYR H N 1
ATOM 14155 C CA . TYR H 2 111 ? 16.361 31.266 55.357 1.00 67.98 93 TYR H CA 1
ATOM 14156 C C . TYR H 2 111 ? 15.246 32.069 56.037 1.00 74.41 93 TYR H C 1
ATOM 14157 O O . TYR H 2 111 ? 15.005 33.231 55.706 1.00 75.76 93 TYR H O 1
ATOM 14166 N N . ASP H 2 112 ? 14.581 31.428 57.009 1.00 71.79 94 ASP H N 1
ATOM 14167 C CA . ASP H 2 112 ? 13.454 31.969 57.765 1.00 73.32 94 ASP H CA 1
ATOM 14168 C C . ASP H 2 112 ? 13.747 32.067 59.271 1.00 76.11 94 ASP H C 1
ATOM 14169 O O . ASP H 2 112 ? 12.814 32.119 60.074 1.00 77.87 94 ASP H O 1
ATOM 14174 N N . GLY H 2 113 ? 15.029 32.080 59.630 1.00 69.44 95 GLY H N 1
ATOM 14175 C CA . GLY H 2 113 ? 15.486 32.167 61.009 1.00 67.55 95 GLY H CA 1
ATOM 14176 C C . GLY H 2 113 ? 15.012 33.395 61.757 1.00 73.02 95 GLY H C 1
ATOM 14177 O O . GLY H 2 113 ? 14.840 34.465 61.175 1.00 73.21 95 GLY H O 1
ATOM 14178 N N 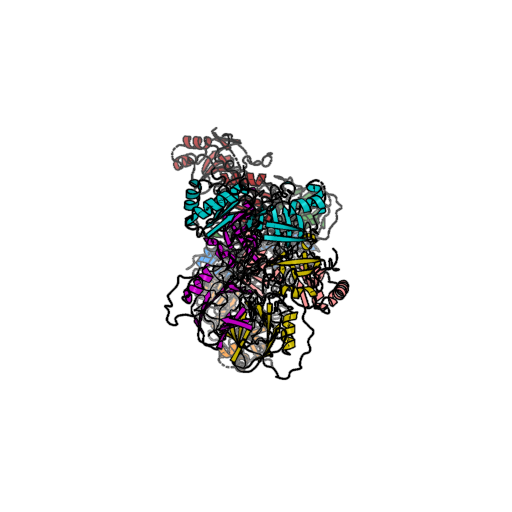. ALA H 2 114 ? 14.808 33.223 63.067 1.00 72.77 96 ALA H N 1
ATOM 14179 C CA . ALA H 2 114 ? 14.334 34.218 64.031 1.00 74.40 96 ALA H CA 1
ATOM 14180 C C . ALA H 2 114 ? 15.244 35.435 64.162 1.00 78.15 96 ALA H C 1
ATOM 14181 O O . ALA H 2 114 ? 14.756 36.538 64.423 1.00 80.53 96 ALA H O 1
ATOM 14183 N N . ASP H 2 115 ? 16.558 35.230 63.995 1.00 70.97 97 ASP H N 1
ATOM 14184 C CA . ASP H 2 115 ? 17.576 36.266 64.127 1.00 69.75 97 ASP H CA 1
ATOM 14185 C C . ASP H 2 115 ? 18.135 36.787 62.789 1.00 71.09 97 ASP H C 1
ATOM 14186 O O . ASP H 2 115 ? 19.072 37.589 62.815 1.00 70.86 97 ASP H O 1
ATOM 14191 N N . LEU H 2 116 ? 17.554 36.376 61.635 1.00 65.17 98 LEU H N 1
ATOM 14192 C CA . LEU H 2 116 ? 18.030 36.818 60.323 1.00 64.48 98 LEU H CA 1
ATOM 14193 C C . LEU H 2 116 ? 18.163 38.346 60.218 1.00 70.48 98 LEU H C 1
ATOM 14194 O O . LEU H 2 116 ? 19.235 38.838 59.846 1.00 69.71 98 LEU H O 1
ATOM 14199 N N . HIS H 2 117 ? 17.104 39.082 60.599 1.00 68.79 99 HIS H N 1
ATOM 14200 C CA . HIS H 2 117 ? 17.087 40.543 60.593 1.00 70.13 99 HIS H CA 1
ATOM 14201 C C . HIS H 2 117 ? 18.063 41.145 61.614 1.00 73.41 99 HIS H C 1
ATOM 14202 O O . HIS H 2 117 ? 18.659 42.185 61.337 1.00 74.56 99 HIS H O 1
ATOM 14209 N N . GLU H 2 118 ? 18.269 40.467 62.750 1.00 68.72 100 GLU H N 1
ATOM 14210 C CA . GLU H 2 118 ? 19.206 40.908 63.789 1.00 68.86 100 GLU H CA 1
ATOM 14211 C C . GLU H 2 118 ? 20.653 40.769 63.301 1.00 69.82 100 GLU H C 1
ATOM 14212 O O . GLU H 2 118 ? 21.453 41.686 63.508 1.00 69.15 100 GLU H O 1
ATOM 14218 N N . VAL H 2 119 ? 20.975 39.624 62.641 1.00 64.17 101 VAL H N 1
ATOM 14219 C CA . VAL H 2 119 ? 22.289 39.323 62.047 1.00 62.58 101 VAL H CA 1
ATOM 14220 C C . VAL H 2 119 ? 22.599 40.396 60.985 1.00 63.40 101 VAL H C 1
ATOM 14221 O O . VAL H 2 119 ? 23.710 40.930 60.956 1.00 62.12 101 VAL H O 1
ATOM 14225 N N . ALA H 2 120 ? 21.591 40.741 60.160 1.00 58.42 102 ALA H N 1
ATOM 14226 C CA . ALA H 2 120 ? 21.708 41.772 59.143 1.00 59.15 102 ALA H CA 1
ATOM 14227 C C . ALA H 2 120 ? 22.152 43.104 59.791 1.00 67.42 102 ALA H C 1
ATOM 14228 O O . ALA H 2 120 ? 23.189 43.642 59.401 1.00 68.53 102 ALA H O 1
ATOM 14230 N N . SER H 2 121 ? 21.433 43.565 60.843 1.00 65.70 103 SER H N 1
ATOM 14231 C CA . SER H 2 121 ? 21.724 44.785 61.603 1.00 67.34 103 SER H CA 1
ATOM 14232 C C . SER H 2 121 ? 23.118 44.757 62.226 1.00 71.08 103 SER H C 1
ATOM 14233 O O . SER H 2 121 ? 23.852 45.727 62.109 1.00 73.18 103 SER H O 1
ATOM 14236 N N . LEU H 2 122 ? 23.487 43.645 62.859 1.00 66.28 104 LEU H N 1
ATOM 14237 C CA . LEU H 2 122 ? 24.784 43.474 63.510 1.00 66.69 104 LEU H CA 1
ATOM 14238 C C . LEU H 2 122 ? 25.968 43.407 62.528 1.00 69.59 104 LEU H C 1
ATOM 14239 O O . LEU H 2 122 ? 27.043 43.931 62.841 1.00 70.84 104 LEU H O 1
ATOM 14244 N N . THR H 2 123 ? 25.781 42.764 61.356 1.00 63.37 105 THR H N 1
ATOM 14245 C CA . THR H 2 123 ? 26.849 42.629 60.354 1.00 62.49 105 THR H CA 1
ATOM 14246 C C . THR H 2 123 ? 26.949 43.821 59.403 1.00 64.24 105 THR H C 1
ATOM 14247 O O . THR H 2 123 ? 27.904 43.881 58.632 1.00 64.27 105 THR H O 1
ATOM 14251 N N . GLY H 2 124 ? 25.968 44.727 59.458 1.00 59.84 106 GLY H N 1
ATOM 14252 C CA . GLY H 2 124 ? 25.893 45.897 58.596 1.00 61.85 106 GLY H CA 1
ATOM 14253 C C . GLY H 2 124 ? 25.461 45.564 57.185 1.00 66.28 106 GLY H C 1
ATOM 14254 O O . GLY H 2 124 ? 25.684 46.344 56.262 1.00 66.12 106 GLY H O 1
ATOM 14263 N N . THR H 2 126 ? 22.212 43.588 54.550 1.00 59.42 108 THR H N 1
ATOM 14264 C CA . THR H 2 126 ? 20.771 43.419 54.373 1.00 57.97 108 THR H CA 1
ATOM 14265 C C . THR H 2 126 ? 20.509 41.911 54.513 1.00 58.84 108 THR H C 1
ATOM 14266 O O . THR H 2 126 ? 21.459 41.137 54.310 1.00 54.48 108 THR H O 1
ATOM 14270 N N . PRO H 2 127 ? 19.258 41.439 54.771 1.00 57.67 109 PRO H N 1
ATOM 14271 C CA . PRO H 2 127 ? 19.037 39.982 54.839 1.00 56.48 109 PRO H CA 1
ATOM 14272 C C . PRO H 2 127 ? 19.431 39.247 53.559 1.00 57.38 109 PRO H C 1
ATOM 14273 O O . PRO H 2 127 ? 19.956 38.139 53.650 1.00 56.48 109 PRO H O 1
ATOM 14277 N N . ALA H 2 128 ? 19.284 39.900 52.387 1.00 54.21 110 ALA H N 1
ATOM 14278 C CA . ALA H 2 128 ? 19.663 39.349 51.071 1.00 53.78 110 ALA H CA 1
ATOM 14279 C C . ALA H 2 128 ? 21.170 39.055 50.993 1.00 56.09 110 ALA H C 1
ATOM 14280 O O . ALA H 2 128 ? 21.562 37.981 50.530 1.00 54.04 110 ALA H O 1
ATOM 14282 N N . GLN H 2 129 ? 22.003 40.009 51.452 1.00 53.49 111 GLN H N 1
ATOM 14283 C CA . GLN H 2 129 ? 23.461 39.901 51.534 1.00 53.07 111 GLN H CA 1
ATOM 14284 C C . GLN H 2 129 ? 23.863 38.789 52.529 1.00 59.91 111 GLN H C 1
ATOM 14285 O O . GLN H 2 129 ? 24.788 38.031 52.233 1.00 61.29 111 GLN H O 1
ATOM 14291 N N . VAL H 2 130 ? 23.176 38.695 53.697 1.00 55.24 112 VAL H N 1
ATOM 14292 C CA . VAL H 2 130 ? 23.465 37.682 54.722 1.00 54.18 112 VAL H CA 1
ATOM 14293 C C . VAL H 2 130 ? 23.325 36.269 54.120 1.00 60.41 112 VAL H C 1
ATOM 14294 O O . VAL H 2 130 ? 24.243 35.462 54.271 1.00 59.68 112 VAL H O 1
ATOM 14298 N N . ILE H 2 131 ? 22.188 35.994 53.423 1.00 57.94 113 ILE H N 1
ATOM 14299 C CA . ILE H 2 131 ? 21.895 34.713 52.760 1.00 57.21 113 ILE H CA 1
ATOM 14300 C C . ILE H 2 131 ? 22.942 34.431 51.678 1.00 59.76 113 ILE H C 1
ATOM 14301 O O . ILE H 2 131 ? 23.482 33.326 51.624 1.00 59.25 113 ILE H O 1
ATOM 14306 N N . ALA H 2 132 ? 23.258 35.444 50.862 1.00 55.99 114 ALA H N 1
ATOM 14307 C CA . ALA H 2 132 ? 24.265 35.346 49.811 1.00 57.18 114 ALA H CA 1
ATOM 14308 C C . ALA H 2 132 ? 25.656 35.056 50.398 1.00 61.09 114 ALA H C 1
ATOM 14309 O O . ALA H 2 132 ? 26.375 34.247 49.825 1.00 63.43 114 ALA H O 1
ATOM 14311 N N . ALA H 2 133 ? 26.024 35.671 51.541 1.00 54.85 115 ALA H N 1
ATOM 14312 C CA . ALA H 2 133 ? 27.328 35.432 52.168 1.00 54.03 115 ALA H CA 1
ATOM 14313 C C . ALA H 2 133 ? 27.397 34.012 52.751 1.00 57.36 115 ALA H C 1
ATOM 14314 O O . ALA H 2 133 ? 28.384 33.309 52.558 1.00 59.02 115 ALA H O 1
ATOM 14316 N N . HIS H 2 134 ? 26.331 33.566 53.389 1.00 52.21 116 HIS H N 1
ATOM 14317 C CA . HIS H 2 134 ? 26.271 32.228 53.976 1.00 51.42 116 HIS H CA 1
ATOM 14318 C C . HIS H 2 134 ? 26.352 31.114 52.928 1.00 58.22 116 HIS H C 1
ATOM 14319 O O . HIS H 2 134 ? 27.025 30.103 53.152 1.00 58.57 116 HIS H O 1
ATOM 14326 N N . THR H 2 135 ? 25.696 31.327 51.775 1.00 56.26 117 THR H N 1
ATOM 14327 C CA . THR H 2 135 ? 25.660 30.378 50.653 1.00 57.45 117 THR H CA 1
ATOM 14328 C C . THR H 2 135 ? 26.830 30.549 49.666 1.00 65.24 117 THR H C 1
ATOM 14329 O O . THR H 2 135 ? 27.109 29.626 48.901 1.00 67.11 117 THR H O 1
ATOM 14333 N N . GLY H 2 136 ? 27.483 31.711 49.681 1.00 63.41 118 GLY H N 1
ATOM 14334 C CA . GLY H 2 136 ? 28.559 32.055 48.751 1.00 66.64 118 GLY H CA 1
ATOM 14335 C C . GLY H 2 136 ? 29.930 31.475 49.025 1.00 73.69 118 GLY H C 1
ATOM 14336 O O . GLY H 2 136 ? 30.708 31.272 48.085 1.00 76.78 118 GLY H O 1
ATOM 14337 N N . THR H 2 137 ? 30.255 31.249 50.302 1.00 67.83 119 THR H N 1
ATOM 14338 C CA . THR H 2 137 ? 31.552 30.716 50.685 1.00 68.97 119 THR H CA 1
ATOM 14339 C C . THR H 2 137 ? 31.353 29.384 51.396 1.00 74.60 119 THR H C 1
ATOM 14340 O O . THR H 2 137 ? 30.608 29.323 52.385 1.00 72.43 119 THR H O 1
ATOM 14344 N N . PRO H 2 138 ? 32.024 28.310 50.910 1.00 73.10 120 PRO H N 1
ATOM 14345 C CA . PRO H 2 138 ? 31.915 27.008 51.593 1.00 71.04 120 PRO H CA 1
ATOM 14346 C C . PRO H 2 138 ? 32.545 27.048 52.979 1.00 71.00 120 PRO H C 1
ATOM 14347 O O . PRO H 2 138 ? 33.433 27.871 53.232 1.00 70.87 120 PRO H O 1
ATOM 14351 N N . TRP H 2 139 ? 32.048 26.187 53.884 1.00 64.51 121 TRP H N 1
ATOM 14352 C CA . TRP H 2 139 ? 32.524 26.092 55.262 1.00 62.46 121 TRP H CA 1
ATOM 14353 C C . TRP H 2 139 ? 33.209 24.757 55.451 1.00 66.83 121 TRP H C 1
ATOM 14354 O O . TRP H 2 139 ? 32.851 23.767 54.805 1.00 65.72 121 TRP H O 1
ATOM 14365 N N . ARG H 2 140 ? 34.186 24.729 56.345 1.00 64.99 122 ARG H N 1
ATOM 14366 C CA . ARG H 2 140 ? 34.885 23.509 56.716 1.00 66.28 122 ARG H CA 1
ATOM 14367 C C . ARG H 2 140 ? 34.424 23.105 58.116 1.00 65.10 122 ARG H C 1
ATOM 14368 O O . ARG H 2 140 ? 34.295 23.960 59.010 1.00 60.86 122 ARG H O 1
ATOM 14376 N N . VAL H 2 141 ? 34.172 21.799 58.307 1.00 61.90 123 VAL H N 1
ATOM 14377 C CA . VAL H 2 141 ? 33.831 21.328 59.640 1.00 59.57 123 VAL H CA 1
ATOM 14378 C C . VAL H 2 141 ? 35.119 21.209 60.426 1.00 65.18 123 VAL H C 1
ATOM 14379 O O . VAL H 2 141 ? 36.026 20.449 60.053 1.00 65.00 123 VAL H O 1
ATOM 14383 N N . GLY H 2 142 ? 35.235 22.090 61.406 1.00 63.18 124 GLY H N 1
ATOM 14384 C CA . GLY H 2 142 ? 36.392 22.157 62.279 1.00 65.38 124 GLY H CA 1
ATOM 14385 C C . GLY H 2 142 ? 36.406 21.016 63.275 1.00 72.38 124 GLY H C 1
ATOM 14386 O O . GLY H 2 142 ? 37.317 20.181 63.279 1.00 75.54 124 GLY H O 1
ATOM 14387 N N . PHE H 2 143 ? 35.371 20.945 64.092 1.00 65.96 125 PHE H N 1
ATOM 14388 C CA . PHE H 2 143 ? 35.231 19.911 65.105 1.00 64.75 125 PHE H CA 1
ATOM 14389 C C . PHE H 2 143 ? 33.768 19.699 65.466 1.00 67.67 125 PHE H C 1
ATOM 14390 O O . PHE H 2 143 ? 32.92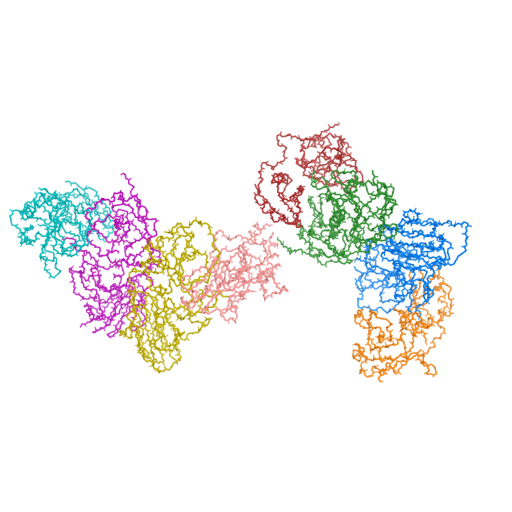1 20.544 65.164 1.00 66.30 125 PHE H O 1
ATOM 14398 N N . CYS H 2 144 ? 33.492 18.595 66.166 1.00 64.29 126 CYS H N 1
ATOM 14399 C CA . CYS H 2 144 ? 32.176 18.277 66.674 1.00 62.34 126 CYS H CA 1
ATOM 14400 C C . CYS H 2 144 ? 32.194 18.471 68.166 1.00 63.18 126 CYS H C 1
ATOM 14401 O O . CYS H 2 144 ? 33.243 18.354 68.792 1.00 63.44 126 CYS H O 1
ATOM 14404 N N . GLY H 2 145 ? 31.050 18.840 68.704 1.00 57.70 127 GLY H N 1
ATOM 14405 C CA . GLY H 2 145 ? 30.850 19.080 70.123 1.00 57.10 127 GLY H CA 1
ATOM 14406 C C . GLY H 2 145 ? 29.405 19.435 70.366 1.00 59.21 127 GLY H C 1
ATOM 14407 O O . GLY H 2 145 ? 28.605 19.399 69.426 1.00 60.74 127 GLY H O 1
ATOM 14408 N N . PHE H 2 146 ? 29.061 19.769 71.614 1.00 51.55 128 PHE H N 1
ATOM 14409 C CA . PHE H 2 146 ? 27.724 20.201 72.030 1.00 50.45 128 PHE H CA 1
ATOM 14410 C C . PHE H 2 146 ? 26.661 19.098 72.126 1.00 55.01 128 PHE H C 1
ATOM 14411 O O . PHE H 2 146 ? 25.954 19.014 73.142 1.00 56.88 128 PHE H O 1
ATOM 14419 N N . ALA H 2 147 ? 26.493 18.321 71.040 1.00 48.98 129 ALA H N 1
ATOM 14420 C CA . ALA H 2 147 ? 25.501 17.252 70.895 1.00 47.33 129 ALA H CA 1
ATOM 14421 C C . ALA H 2 147 ? 25.940 16.336 69.759 1.00 49.66 129 ALA H C 1
ATOM 14422 O O . ALA H 2 147 ? 26.655 16.802 68.871 1.00 49.90 129 ALA H O 1
ATOM 14424 N N . PRO H 2 148 ? 25.509 15.058 69.707 1.00 44.79 130 PRO H N 1
ATOM 14425 C CA . PRO H 2 148 ? 25.903 14.215 68.560 1.00 45.29 130 PRO H CA 1
ATOM 14426 C C . PRO H 2 148 ? 25.421 14.794 67.231 1.00 48.82 130 PRO H C 1
ATOM 14427 O O . PRO H 2 148 ? 24.249 15.146 67.089 1.00 49.21 130 PRO H O 1
ATOM 14431 N N . GLY H 2 149 ? 26.353 14.945 66.298 1.00 45.09 131 GLY H N 1
ATOM 14432 C CA . GLY H 2 149 ? 26.048 15.478 64.979 1.00 45.65 131 GLY H CA 1
ATOM 14433 C C . GLY H 2 149 ? 26.151 16.982 64.868 1.00 48.70 131 GLY H C 1
ATOM 14434 O O . GLY H 2 149 ? 25.990 17.526 63.761 1.00 49.18 131 GLY H O 1
ATOM 14435 N N . PHE H 2 150 ? 26.430 17.673 66.002 1.00 43.62 132 PHE H N 1
ATOM 14436 C CA . PHE H 2 150 ? 26.624 19.122 65.968 1.00 42.65 132 PHE H CA 1
ATOM 14437 C C . PHE H 2 150 ? 28.052 19.422 65.520 1.00 51.73 132 PHE H C 1
ATOM 14438 O O . PHE H 2 150 ? 29.002 19.109 66.235 1.00 51.99 132 PHE H O 1
ATOM 14446 N N . ALA H 2 151 ? 28.200 20.008 64.325 1.00 51.70 133 ALA H N 1
ATOM 14447 C CA . ALA H 2 151 ? 29.501 20.350 63.780 1.00 53.28 133 ALA H CA 1
ATOM 14448 C C . ALA H 2 151 ? 29.729 21.854 63.809 1.00 60.50 133 ALA H C 1
ATOM 14449 O O . ALA H 2 151 ? 28.858 22.624 63.386 1.00 60.59 133 ALA H O 1
ATOM 14451 N N . TYR H 2 152 ? 30.892 22.268 64.352 1.00 58.74 134 TYR H N 1
ATOM 14452 C CA . TYR H 2 152 ? 31.325 23.664 64.405 1.00 58.67 134 TYR H CA 1
ATOM 14453 C C . TYR H 2 152 ? 31.990 23.941 63.063 1.00 63.26 134 TYR H C 1
ATOM 14454 O O . TYR H 2 152 ? 33.023 23.338 62.746 1.00 64.56 134 TYR H O 1
ATOM 14463 N N . LEU H 2 153 ? 31.352 24.786 62.246 1.00 59.44 135 LEU H N 1
ATOM 14464 C CA . LEU H 2 153 ? 31.852 25.113 60.909 1.00 60.40 135 LEU H CA 1
ATOM 14465 C C . LEU H 2 153 ? 32.676 26.384 60.920 1.00 64.35 135 LEU H C 1
ATOM 14466 O O . LEU H 2 153 ? 32.350 27.339 61.629 1.00 62.17 135 LEU H O 1
ATOM 14471 N N . VAL H 2 154 ? 33.780 26.364 60.185 1.00 63.60 136 VAL H N 1
ATOM 14472 C CA . VAL H 2 154 ? 34.704 27.499 60.083 1.00 65.37 136 VAL H CA 1
ATOM 14473 C C . VAL H 2 154 ? 35.087 27.737 58.639 1.00 70.54 136 VAL H C 1
ATOM 14474 O O . VAL H 2 154 ? 34.687 26.959 57.778 1.00 69.04 136 VAL H O 1
ATOM 14478 N N . ASP H 2 155 ? 35.855 28.818 58.378 1.00 71.75 137 ASP H N 1
ATOM 14479 C CA . ASP H 2 155 ? 36.366 29.266 57.062 1.00 74.66 137 ASP H CA 1
ATOM 14480 C C . ASP H 2 155 ? 35.309 29.731 56.041 1.00 79.62 137 ASP H C 1
ATOM 14481 O O . ASP H 2 155 ? 35.573 29.786 54.826 1.00 81.41 137 ASP H O 1
ATOM 14486 N N . GLY H 2 156 ? 34.146 30.123 56.564 1.00 74.44 138 GLY H N 1
ATOM 14487 C CA . GLY H 2 156 ? 33.057 30.687 55.780 1.00 73.46 138 GLY H CA 1
ATOM 14488 C C . GLY H 2 156 ? 33.249 32.185 55.673 1.00 77.40 138 GLY H C 1
ATOM 14489 O O . GLY H 2 156 ? 34.300 32.700 56.075 1.00 78.13 138 GLY H O 1
ATOM 14490 N N . ASP H 2 157 ? 32.232 32.903 55.161 1.00 72.28 139 ASP H N 1
ATOM 14491 C CA . ASP H 2 157 ? 32.308 34.355 55.000 1.00 71.67 139 ASP H CA 1
ATOM 14492 C C . ASP H 2 157 ? 32.500 35.072 56.337 1.00 71.49 139 ASP H C 1
ATOM 14493 O O . ASP H 2 157 ? 31.627 35.024 57.196 1.00 68.01 139 ASP H O 1
ATOM 14498 N N . ALA H 2 158 ? 33.661 35.733 56.493 1.00 69.18 140 ALA H N 1
ATOM 14499 C CA . ALA H 2 158 ? 34.089 36.484 57.676 1.00 68.33 140 ALA H CA 1
ATOM 14500 C C . ALA H 2 158 ? 33.169 37.644 58.046 1.00 70.63 140 ALA H C 1
ATOM 14501 O O . ALA H 2 158 ? 33.138 38.039 59.208 1.00 69.18 140 ALA H O 1
ATOM 14503 N N . ARG H 2 159 ? 32.420 38.183 57.064 1.00 69.03 141 ARG H N 1
ATOM 14504 C CA . ARG H 2 159 ? 31.460 39.288 57.226 1.00 69.01 141 ARG H CA 1
ATOM 14505 C C . ARG H 2 159 ? 30.318 38.891 58.145 1.00 70.17 141 ARG H C 1
ATOM 14506 O O . ARG H 2 159 ? 29.718 39.756 58.778 1.00 70.61 141 ARG H O 1
ATOM 14514 N N . LEU H 2 160 ? 30.018 37.586 58.207 1.00 64.06 142 LEU H N 1
ATOM 14515 C CA . LEU H 2 160 ? 28.936 37.008 58.998 1.00 61.90 142 LEU H CA 1
ATOM 14516 C C . LEU H 2 160 ? 29.218 36.942 60.508 1.00 68.86 142 LEU H C 1
ATOM 14517 O O . LEU H 2 160 ? 28.291 36.656 61.268 1.00 67.08 142 LEU H O 1
ATOM 14522 N N . GLN H 2 161 ? 30.476 37.213 60.945 1.00 69.16 143 GLN H N 1
ATOM 14523 C CA . GLN H 2 161 ? 30.876 37.182 62.359 1.00 69.86 143 GLN H CA 1
ATOM 14524 C C . GLN H 2 161 ? 29.982 38.053 63.211 1.00 76.19 143 GLN H C 1
ATOM 14525 O O . GLN H 2 161 ? 29.930 39.273 63.051 1.00 77.42 143 GLN H O 1
ATOM 14531 N N . VAL H 2 162 ? 29.204 37.387 64.054 1.00 73.72 144 VAL H N 1
ATOM 14532 C CA . VAL H 2 162 ? 28.183 37.978 64.903 1.00 74.84 144 VAL H CA 1
ATOM 14533 C C . VAL H 2 162 ? 28.321 37.402 66.332 1.00 82.38 144 VAL H C 1
ATOM 14534 O O . VAL H 2 162 ? 28.686 36.223 66.481 1.00 80.61 144 VAL H O 1
ATOM 14538 N N . PRO H 2 163 ? 28.079 38.195 67.406 1.00 82.58 145 PRO H N 1
ATOM 14539 C CA . PRO H 2 163 ? 28.213 37.621 68.752 1.00 82.58 145 PRO H CA 1
ATOM 14540 C C . PRO H 2 163 ? 27.047 36.698 69.083 1.00 87.40 145 PRO H C 1
ATOM 14541 O O . PRO H 2 163 ? 25.992 36.778 68.436 1.00 86.84 145 PRO H O 1
ATOM 14545 N N . ARG H 2 164 ? 27.231 35.848 70.118 1.00 84.83 146 ARG H N 1
ATOM 14546 C CA . ARG H 2 164 ? 26.213 34.940 70.654 1.00 84.13 146 ARG H CA 1
ATOM 14547 C C . ARG H 2 164 ? 25.073 35.776 71.218 1.00 89.74 146 ARG H C 1
ATOM 14548 O O . ARG H 2 164 ? 25.270 36.964 71.504 1.00 91.01 146 ARG H O 1
ATOM 14556 N N . ARG H 2 165 ? 23.891 35.171 71.391 1.00 86.57 147 ARG H N 1
ATOM 14557 C CA . ARG H 2 165 ? 22.750 35.876 71.977 1.00 89.10 147 ARG H CA 1
ATOM 14558 C C . ARG H 2 165 ? 23.043 36.167 73.465 1.00 98.54 147 ARG H C 1
ATOM 14559 O O . ARG H 2 165 ? 23.773 35.397 74.104 1.00 96.92 147 ARG H O 1
ATOM 14567 N N . ALA H 2 166 ? 22.511 37.299 73.994 1.00 100.08 148 ALA H N 1
ATOM 14568 C CA . ALA H 2 166 ? 22.691 37.729 75.392 1.00 102.24 148 ALA H CA 1
ATOM 14569 C C . ALA H 2 166 ? 22.338 36.593 76.346 1.00 106.12 148 ALA H C 1
ATOM 14570 O O . ALA H 2 166 ? 23.167 36.208 77.172 1.00 105.08 148 ALA H O 1
ATOM 14572 N N . GLU H 2 167 ? 21.145 36.004 76.164 1.00 103.86 149 GLU H N 1
ATOM 14573 C CA . GLU H 2 167 ? 20.692 34.852 76.929 1.00 103.96 149 GLU H CA 1
ATOM 14574 C C . GLU H 2 167 ? 20.303 33.709 75.978 1.00 106.10 149 GLU H C 1
ATOM 14575 O O . GLU H 2 167 ? 19.683 33.979 74.943 1.00 105.95 149 GLU H O 1
ATOM 14581 N N . PRO H 2 168 ? 20.677 32.438 76.289 1.00 100.57 150 PRO H N 1
ATOM 14582 C CA . PRO H 2 168 ? 20.306 31.324 75.397 1.00 98.09 150 PRO H CA 1
ATOM 14583 C C . PRO H 2 168 ? 18.806 31.065 75.346 1.00 100.62 150 PRO H C 1
ATOM 14584 O O . PRO H 2 168 ? 18.090 31.346 76.307 1.00 101.53 150 PRO H O 1
ATOM 14588 N N . ARG H 2 169 ? 18.338 30.541 74.207 1.00 95.36 151 ARG H N 1
ATOM 14589 C CA . ARG H 2 169 ? 16.943 30.172 73.997 1.00 95.99 151 ARG H CA 1
ATOM 14590 C C . ARG H 2 169 ? 16.714 28.849 74.707 1.00 98.58 151 ARG H C 1
ATOM 14591 O O . ARG H 2 169 ? 17.644 28.043 74.825 1.00 95.52 151 ARG H O 1
ATOM 14599 N N . THR H 2 170 ? 15.486 28.628 75.191 1.00 96.86 152 THR H N 1
ATOM 14600 C CA . THR H 2 170 ? 15.118 27.397 75.900 1.00 96.29 152 THR H CA 1
ATOM 14601 C C . THR H 2 170 ? 15.019 26.233 74.912 1.00 97.41 152 THR H C 1
ATOM 14602 O O . THR H 2 170 ? 15.422 25.107 75.225 1.00 95.50 152 THR H O 1
ATOM 14606 N N . SER H 2 171 ? 14.492 26.534 73.716 1.00 93.24 153 SER H N 1
ATOM 14607 C CA . SER H 2 171 ? 14.296 25.572 72.655 1.00 92.49 153 SER H CA 1
ATOM 14608 C C . SER H 2 171 ? 14.567 26.196 71.288 1.00 97.02 153 SER H C 1
ATOM 14609 O O . SER H 2 171 ? 13.950 27.203 70.927 1.00 98.97 153 SER H O 1
ATOM 14612 N N . VAL H 2 172 ? 15.506 25.596 70.541 1.00 90.34 154 VAL H N 1
ATOM 14613 C CA . VAL H 2 172 ? 15.805 25.966 69.158 1.00 88.68 154 VAL H CA 1
ATOM 14614 C C . VAL H 2 172 ? 15.380 24.733 68.332 1.00 90.11 154 VAL H C 1
ATOM 14615 O O . VAL H 2 172 ? 15.558 23.609 68.814 1.00 89.77 154 VAL H O 1
ATOM 14619 N N . PRO H 2 173 ? 14.713 24.883 67.174 1.00 85.33 155 PRO H N 1
ATOM 14620 C CA . PRO H 2 173 ? 14.251 23.684 66.451 1.00 85.23 155 PRO H CA 1
ATOM 14621 C C . PRO H 2 173 ? 15.364 22.825 65.855 1.00 85.08 155 PRO H C 1
ATOM 14622 O O . PRO H 2 173 ? 16.477 23.310 65.622 1.00 83.52 155 PRO H O 1
ATOM 14626 N N . ALA H 2 174 ? 15.054 21.535 65.618 1.00 78.99 156 ALA H N 1
ATOM 14627 C CA . ALA H 2 174 ? 15.965 20.589 64.977 1.00 75.80 156 ALA H CA 1
ATOM 14628 C C . ALA H 2 174 ? 16.180 21.078 63.538 1.00 73.96 156 ALA H C 1
ATOM 14629 O O . ALA H 2 174 ? 15.217 21.480 62.876 1.00 75.27 156 ALA H O 1
ATOM 14631 N N . GLY H 2 175 ? 17.434 21.127 63.105 1.00 65.22 157 GLY H N 1
ATOM 14632 C CA . GLY H 2 175 ? 17.786 21.598 61.761 1.00 63.39 157 GLY H CA 1
ATOM 14633 C C . GLY H 2 175 ? 18.039 23.088 61.651 1.00 61.81 157 GLY H C 1
ATOM 14634 O O . GLY H 2 175 ? 18.242 23.596 60.549 1.00 60.79 157 GLY H O 1
ATOM 14635 N N . ALA H 2 176 ? 18.037 23.802 62.792 1.00 55.57 158 ALA H N 1
ATOM 14636 C CA . ALA H 2 176 ? 18.297 25.243 62.852 1.00 53.71 158 ALA H CA 1
ATOM 14637 C C . ALA H 2 176 ? 19.719 25.560 62.374 1.00 54.48 158 ALA H C 1
ATOM 14638 O O . ALA H 2 176 ? 20.693 24.983 62.857 1.00 53.20 158 ALA H O 1
ATOM 14640 N N . VAL H 2 177 ? 19.813 26.442 61.381 1.00 50.36 159 VAL H N 1
ATOM 14641 C CA . VAL H 2 177 ? 21.053 26.894 60.768 1.00 48.50 159 VAL H CA 1
ATOM 14642 C C . VAL H 2 177 ? 21.405 28.186 61.482 1.00 53.60 159 VAL H C 1
ATOM 14643 O O . VAL H 2 177 ? 20.589 29.106 61.549 1.00 55.53 159 VAL H O 1
ATOM 14647 N N . ALA H 2 178 ? 22.586 28.213 62.104 1.00 48.36 160 ALA H N 1
ATOM 14648 C CA . ALA H 2 178 ? 22.964 29.304 62.982 1.00 47.59 160 ALA H CA 1
ATOM 14649 C C . ALA H 2 178 ? 24.377 29.825 62.850 1.00 50.92 160 ALA H C 1
ATOM 14650 O O . ALA H 2 178 ? 25.212 29.217 62.181 1.00 50.02 160 ALA H O 1
ATOM 14652 N N . LEU H 2 179 ? 24.639 30.967 63.525 1.00 48.60 161 LEU H N 1
ATOM 14653 C CA . LEU H 2 179 ? 25.925 31.666 63.564 1.00 48.97 161 LEU H CA 1
ATOM 14654 C C . LEU H 2 179 ? 26.273 32.103 64.992 1.00 56.22 161 LEU H C 1
ATOM 14655 O O . LEU H 2 179 ? 25.387 32.439 65.776 1.00 54.36 161 LEU H O 1
ATOM 14660 N N . ALA H 2 180 ? 27.574 32.112 65.309 1.00 56.77 162 ALA H N 1
ATOM 14661 C CA . ALA H 2 180 ? 28.150 32.597 66.568 1.00 58.16 162 ALA H CA 1
ATOM 14662 C C . ALA H 2 180 ? 29.641 32.727 66.377 1.00 66.20 162 ALA H C 1
ATOM 14663 O O . ALA H 2 180 ? 30.309 31.763 65.971 1.00 65.32 162 ALA H O 1
ATOM 14665 N N . GLY H 2 181 ? 30.143 33.935 66.625 1.00 66.29 163 GLY H N 1
ATOM 14666 C CA . GLY H 2 181 ? 31.555 34.252 66.475 1.00 67.61 163 GLY H CA 1
ATOM 14667 C C . GLY H 2 181 ? 32.004 33.950 65.071 1.00 73.51 163 GLY H C 1
ATOM 14668 O O . GLY H 2 181 ? 31.328 34.349 64.115 1.00 75.11 163 GLY H O 1
ATOM 14669 N N . GLU H 2 182 ? 33.090 33.171 64.945 1.00 70.38 164 GLU H N 1
ATOM 14670 C CA . GLU H 2 182 ? 33.668 32.780 63.648 1.00 71.82 164 GLU H CA 1
ATOM 14671 C C . GLU H 2 182 ? 32.999 31.518 63.061 1.00 72.07 164 GLU H C 1
ATOM 14672 O O . GLU H 2 182 ? 33.407 31.043 61.991 1.00 72.34 164 GLU H O 1
ATOM 14678 N N . PHE H 2 183 ? 31.989 30.978 63.772 1.00 65.00 165 PHE H N 1
ATOM 14679 C CA . PHE H 2 183 ? 31.318 29.731 63.418 1.00 62.02 165 PHE H CA 1
ATOM 14680 C C . PHE H 2 183 ? 29.899 29.837 62.897 1.00 60.64 165 PHE H C 1
ATOM 14681 O O . PHE H 2 183 ? 29.131 30.739 63.248 1.00 59.25 165 PHE H O 1
ATOM 14689 N N . SER H 2 184 ? 29.543 28.817 62.118 1.00 55.02 166 SER H N 1
ATOM 14690 C CA . SER H 2 184 ? 28.201 28.488 61.658 1.00 53.29 166 SER H CA 1
ATOM 14691 C C . SER H 2 184 ? 28.005 27.040 62.118 1.00 55.88 166 SER H C 1
ATOM 14692 O O . SER H 2 184 ? 28.971 26.325 62.402 1.00 56.71 166 SER H O 1
ATOM 14695 N N . GLY H 2 185 ? 26.770 26.625 62.229 1.00 49.82 167 GLY H N 1
ATOM 14696 C CA . GLY H 2 185 ? 26.480 25.267 62.645 1.00 48.63 167 GLY H CA 1
ATOM 14697 C C . GLY H 2 185 ? 25.027 24.943 62.463 1.00 50.66 167 GLY H C 1
ATOM 14698 O O . GLY H 2 185 ? 24.197 25.846 62.386 1.00 49.55 167 GLY H O 1
ATOM 14699 N N . VAL H 2 186 ? 24.725 23.658 62.368 1.00 48.20 168 VAL H N 1
ATOM 14700 C CA . VAL H 2 186 ? 23.357 23.171 62.239 1.00 49.20 168 VAL H CA 1
ATOM 14701 C C . VAL H 2 186 ? 23.026 22.328 63.482 1.00 53.42 168 VAL H C 1
ATOM 14702 O O . VAL H 2 186 ? 23.680 21.303 63.710 1.00 51.62 168 VAL H O 1
ATOM 14706 N N . TYR H 2 187 ? 22.006 22.757 64.259 1.00 52.62 169 TYR H N 1
ATOM 14707 C CA . TYR H 2 187 ? 21.516 22.060 65.451 1.00 53.77 169 TYR H CA 1
ATOM 14708 C C . TYR H 2 187 ? 20.892 20.724 65.014 1.00 60.07 169 TYR H C 1
ATOM 14709 O O . TYR H 2 187 ? 19.932 20.739 64.240 1.00 60.89 169 TYR H O 1
ATOM 14718 N N . PRO H 2 188 ? 21.456 19.567 65.447 1.00 57.45 170 PRO H N 1
ATOM 14719 C CA . PRO H 2 188 ? 20.900 18.267 65.015 1.00 59.39 170 PRO H CA 1
ATOM 14720 C C . PRO H 2 188 ? 19.529 17.888 65.595 1.00 67.90 170 PRO H C 1
ATOM 14721 O O . PRO H 2 188 ? 18.754 17.219 64.915 1.00 69.94 170 PRO H O 1
ATOM 14725 N N . ARG H 2 189 ? 19.238 18.282 66.841 1.00 66.02 171 ARG H N 1
ATOM 14726 C CA . ARG H 2 189 ? 17.962 17.992 67.519 1.00 68.48 171 ARG H CA 1
ATOM 14727 C C . ARG H 2 189 ? 17.454 19.257 68.204 1.00 75.44 171 ARG H C 1
ATOM 14728 O O . ARG H 2 189 ? 18.235 20.189 68.437 1.00 73.80 171 ARG H O 1
ATOM 14736 N N . GLN H 2 190 ? 16.161 19.259 68.598 1.00 75.84 172 GLN H N 1
ATOM 14737 C CA . GLN H 2 190 ? 15.566 20.352 69.369 1.00 76.69 172 GLN H CA 1
ATOM 14738 C C . GLN H 2 190 ? 16.325 20.412 70.694 1.00 79.70 172 GLN H C 1
ATOM 14739 O O . GLN H 2 190 ? 16.486 19.379 71.357 1.00 78.94 172 GLN H O 1
ATOM 14745 N N . SER H 2 191 ? 16.849 21.595 71.040 1.00 76.14 173 SER H N 1
ATOM 14746 C CA . SER H 2 191 ? 17.620 21.767 72.267 1.00 75.71 173 SER H CA 1
ATOM 14747 C C . SER H 2 191 ? 17.786 23.248 72.626 1.00 82.16 173 SER H C 1
ATOM 14748 O O . SER H 2 191 ? 17.536 24.102 71.772 1.00 81.13 173 SER H O 1
ATOM 14751 N N . PRO H 2 192 ? 18.259 23.592 73.856 1.00 81.15 174 PRO H N 1
ATOM 14752 C CA . PRO H 2 192 ? 18.546 25.007 74.136 1.00 81.44 174 PRO H CA 1
ATOM 14753 C C . PRO H 2 192 ? 19.768 25.436 73.322 1.00 82.62 174 PRO H C 1
ATOM 14754 O O . PRO H 2 192 ? 20.633 24.607 73.036 1.00 80.38 174 PRO H O 1
ATOM 14758 N N . GLY H 2 193 ? 19.812 26.702 72.924 1.00 79.35 175 GLY H N 1
ATOM 14759 C CA . GLY H 2 193 ? 20.913 27.227 72.124 1.00 76.85 175 GLY H CA 1
ATOM 14760 C C . GLY H 2 193 ? 21.031 28.729 72.190 1.00 78.13 175 GLY H C 1
ATOM 14761 O O . GLY H 2 193 ? 20.018 29.432 72.147 1.00 77.80 175 GLY H O 1
ATOM 14762 N N . GLY H 2 194 ? 22.271 29.206 72.288 1.00 73.78 176 GLY H N 1
ATOM 14763 C CA . GLY H 2 194 ? 22.577 30.634 72.352 1.00 74.72 176 GLY H CA 1
ATOM 14764 C C . GLY H 2 194 ? 23.082 31.249 71.053 1.00 77.59 176 GLY H C 1
ATOM 14765 O O . GLY H 2 194 ? 23.481 32.420 71.035 1.00 78.91 176 GLY H O 1
ATOM 14766 N N . TRP H 2 195 ? 23.081 30.463 69.959 1.00 70.35 177 TRP H N 1
ATOM 14767 C CA . TRP H 2 195 ? 23.535 30.918 68.650 1.00 68.24 177 TRP H CA 1
ATOM 14768 C C . TRP H 2 195 ? 22.466 31.718 67.920 1.00 71.78 177 TRP H C 1
ATOM 14769 O O . TRP H 2 195 ? 21.280 31.604 68.221 1.00 73.74 177 TRP H O 1
ATOM 14780 N N . GLN H 2 196 ? 22.901 32.540 66.968 1.00 65.91 178 GLN H N 1
ATOM 14781 C CA . GLN H 2 196 ? 22.058 33.403 66.153 1.00 64.84 178 GLN H CA 1
ATOM 14782 C C . GLN H 2 196 ? 21.452 32.568 65.007 1.00 63.79 178 GLN H C 1
ATOM 14783 O O . GLN H 2 196 ? 22.199 32.049 64.186 1.00 60.96 178 GLN H O 1
ATOM 14789 N N . LEU H 2 197 ? 20.113 32.395 64.989 1.00 60.21 179 LEU H N 1
ATOM 14790 C CA . LEU H 2 197 ? 19.383 31.549 64.022 1.00 59.81 179 LEU H CA 1
ATOM 14791 C C . LEU H 2 197 ? 19.021 32.258 62.720 1.00 65.58 179 LEU H C 1
ATOM 14792 O O . LEU H 2 197 ? 18.249 33.214 62.739 1.00 67.87 179 LEU H O 1
ATOM 14797 N N . ILE H 2 198 ? 19.558 31.772 61.582 1.00 60.47 180 ILE H N 1
ATOM 14798 C CA . ILE H 2 198 ? 19.342 32.384 60.254 1.00 59.77 180 ILE H CA 1
ATOM 14799 C C . ILE H 2 198 ? 18.429 31.604 59.291 1.00 64.10 180 ILE H C 1
ATOM 14800 O O . ILE H 2 198 ? 17.915 32.174 58.322 1.00 64.09 180 ILE H O 1
ATOM 14805 N N . GLY H 2 199 ? 18.250 30.318 59.555 1.00 60.36 181 GLY H N 1
ATOM 14806 C CA . GLY H 2 199 ? 17.412 29.468 58.721 1.00 61.19 181 GLY H CA 1
ATOM 14807 C C . GLY H 2 199 ? 17.276 28.070 59.274 1.00 63.86 181 GLY H C 1
ATOM 14808 O O . GLY H 2 199 ? 17.670 27.815 60.412 1.00 61.48 181 GLY H O 1
ATOM 14809 N N . HIS H 2 200 ? 16.685 27.168 58.488 1.00 61.96 182 HIS H N 1
ATOM 14810 C CA . HIS H 2 200 ? 16.525 25.776 58.891 1.00 62.57 182 HIS H CA 1
ATOM 14811 C C . HIS H 2 200 ? 16.704 24.820 57.719 1.00 66.13 182 HIS H C 1
ATOM 14812 O O . HIS H 2 200 ? 16.458 25.190 56.565 1.00 66.17 182 HIS H O 1
ATOM 14819 N N . THR H 2 201 ? 17.142 23.596 58.027 1.00 62.49 183 THR H N 1
ATOM 14820 C CA . THR H 2 201 ? 17.311 22.527 57.055 1.00 64.26 183 THR H CA 1
ATOM 14821 C C . THR H 2 201 ? 16.491 21.297 57.461 1.00 71.67 183 THR H C 1
ATOM 14822 O O . THR H 2 201 ? 16.199 21.086 58.642 1.00 69.39 183 THR H O 1
ATOM 14826 N N . ASP H 2 202 ? 16.129 20.489 56.463 1.00 72.99 184 ASP H N 1
ATOM 14827 C CA . ASP H 2 202 ? 15.382 19.252 56.648 1.00 75.06 184 ASP H CA 1
ATOM 14828 C C . ASP H 2 202 ? 16.345 18.064 56.568 1.00 77.16 184 ASP H C 1
ATOM 14829 O O . ASP H 2 202 ? 15.927 16.918 56.787 1.00 78.60 184 ASP H O 1
ATOM 14834 N N . ALA H 2 203 ? 17.645 18.356 56.280 1.00 70.02 185 ALA H N 1
ATOM 14835 C CA . ALA H 2 203 ? 18.723 17.371 56.181 1.00 68.99 185 ALA H CA 1
ATOM 14836 C C . ALA H 2 203 ? 18.922 16.717 57.540 1.00 71.31 185 ALA H C 1
ATOM 14837 O O . ALA H 2 203 ? 18.766 17.385 58.574 1.00 69.91 185 ALA H O 1
ATOM 14839 N N . VAL H 2 204 ? 19.182 15.394 57.540 1.00 67.73 186 VAL H N 1
ATOM 14840 C CA . VAL H 2 204 ? 19.390 14.619 58.768 1.00 65.65 186 VAL H CA 1
ATOM 14841 C C . VAL H 2 204 ? 20.850 14.734 59.167 1.00 63.85 186 VAL H C 1
ATOM 14842 O O . VAL H 2 204 ? 21.716 14.118 58.546 1.00 63.05 186 VAL H O 1
ATOM 14854 N N . PHE H 2 206 ? 22.177 13.907 62.174 1.00 53.25 188 PHE H N 1
ATOM 14855 C CA . PHE H 2 206 ? 22.611 12.747 62.937 1.00 52.64 188 PHE H CA 1
ATOM 14856 C C . PHE H 2 206 ? 21.573 11.636 62.895 1.00 60.06 188 PHE H C 1
ATOM 14857 O O . PHE H 2 206 ? 20.393 11.880 63.141 1.00 61.65 188 PHE H O 1
ATOM 14865 N N . ASP H 2 207 ? 22.011 10.418 62.567 1.00 56.67 189 ASP H N 1
ATOM 14866 C CA . ASP H 2 207 ? 21.159 9.240 62.536 1.00 58.35 189 ASP H CA 1
ATOM 14867 C C . ASP H 2 207 ? 22.012 8.065 62.943 1.00 61.67 189 ASP H C 1
ATOM 14868 O O . ASP H 2 207 ? 22.944 7.672 62.240 1.00 63.10 189 ASP H O 1
ATOM 14873 N N . VAL H 2 208 ? 21.667 7.499 64.086 1.00 55.64 190 VAL H N 1
ATOM 14874 C CA . VAL H 2 208 ? 22.369 6.391 64.694 1.00 55.11 190 VAL H CA 1
ATOM 14875 C C . VAL H 2 208 ? 22.421 5.102 63.851 1.00 62.76 190 VAL H C 1
ATOM 14876 O O . VAL H 2 208 ? 23.367 4.323 63.979 1.00 63.01 190 VAL H O 1
ATOM 14880 N N . ASN H 2 209 ? 21.445 4.923 62.950 1.00 62.34 191 ASN H N 1
ATOM 14881 C CA . ASN H 2 209 ? 21.322 3.735 62.108 1.00 66.72 191 ASN H CA 1
ATOM 14882 C C . ASN H 2 209 ? 21.959 3.848 60.725 1.00 75.26 191 ASN H C 1
ATOM 14883 O O . ASN H 2 209 ? 22.076 2.846 60.009 1.00 79.13 191 ASN H O 1
ATOM 14888 N N . ARG H 2 210 ? 22.395 5.061 60.371 1.00 70.43 192 ARG H N 1
ATOM 14889 C CA . ARG H 2 210 ? 23.060 5.398 59.117 1.00 71.07 192 ARG H CA 1
ATOM 14890 C C . ARG H 2 210 ? 24.514 4.920 59.239 1.00 77.17 192 ARG H C 1
ATOM 14891 O O . ARG H 2 210 ? 25.064 4.951 60.346 1.00 74.27 192 ARG H O 1
ATOM 14899 N N . ASP H 2 211 ? 25.126 4.475 58.112 1.00 78.00 193 ASP H N 1
ATOM 14900 C CA . ASP H 2 211 ? 26.515 3.981 58.054 1.00 79.26 193 ASP H CA 1
ATOM 14901 C C . ASP H 2 211 ? 27.510 5.014 58.571 1.00 80.20 193 ASP H C 1
ATOM 14902 O O . ASP H 2 211 ? 28.447 4.646 59.284 1.00 79.40 193 ASP H O 1
ATOM 14907 N N . LYS H 2 212 ? 27.279 6.309 58.246 1.00 74.42 194 LYS H N 1
ATOM 14908 C CA . LYS H 2 212 ? 28.036 7.446 58.782 1.00 70.54 194 LYS H CA 1
ATOM 14909 C C . LYS H 2 212 ? 27.016 8.223 59.638 1.00 68.72 194 LYS H C 1
ATOM 14910 O O . LYS H 2 212 ? 26.174 8.941 59.089 1.00 67.69 194 LYS H O 1
ATOM 14916 N N . PRO H 2 213 ? 26.983 7.952 60.968 1.00 61.31 195 PRO H N 1
ATOM 14917 C CA . PRO H 2 213 ? 25.950 8.561 61.830 1.00 58.38 195 PRO H CA 1
ATOM 14918 C C . PRO H 2 213 ? 25.818 10.072 61.731 1.00 58.44 195 PRO H C 1
ATOM 14919 O O . PRO H 2 213 ? 24.712 10.574 61.536 1.00 57.23 195 PRO H O 1
ATOM 14923 N N . ALA H 2 214 ? 26.937 10.785 61.846 1.00 53.67 196 ALA H N 1
ATOM 14924 C CA . ALA H 2 214 ? 26.961 12.234 61.736 1.00 52.23 196 ALA H CA 1
ATOM 14925 C C . ALA H 2 214 ? 27.193 12.592 60.262 1.00 61.36 196 ALA H C 1
ATOM 14926 O O . ALA H 2 214 ? 28.110 12.041 59.629 1.00 64.34 196 ALA H O 1
ATOM 14928 N N . LEU H 2 215 ? 26.352 13.489 59.707 1.00 57.31 197 LEU H N 1
ATOM 14929 C CA . LEU H 2 215 ? 26.462 13.920 58.312 1.00 58.09 197 LEU H CA 1
ATOM 14930 C C . LEU H 2 215 ? 27.760 14.678 58.089 1.00 65.74 197 LEU H C 1
ATOM 14931 O O . LEU H 2 215 ? 28.383 14.510 57.049 1.00 68.18 197 LEU H O 1
ATOM 14936 N N . LEU H 2 216 ? 28.176 15.479 59.079 1.00 63.25 198 LEU H N 1
ATOM 14937 C CA . LEU H 2 216 ? 29.377 16.308 59.029 1.00 64.28 198 LEU H CA 1
ATOM 14938 C C . LEU H 2 216 ? 30.509 15.767 59.930 1.00 74.37 198 LEU H C 1
ATOM 14939 O O . LEU H 2 216 ? 30.349 15.638 61.141 1.00 72.10 198 LEU H O 1
ATOM 14944 N N . THR H 2 217 ? 31.645 15.438 59.309 1.00 78.57 199 THR H N 1
ATOM 14945 C CA . THR H 2 217 ? 32.855 14.867 59.920 1.00 80.63 199 THR H CA 1
ATOM 14946 C C . THR H 2 217 ? 33.978 15.927 59.871 1.00 85.54 199 THR H C 1
ATOM 14947 O O . THR H 2 217 ? 34.121 16.563 58.823 1.00 86.81 199 THR H O 1
ATOM 14951 N N . PRO H 2 218 ? 34.817 16.108 60.927 1.00 81.02 200 PRO H N 1
ATOM 14952 C CA . PRO H 2 218 ? 35.913 17.096 60.830 1.00 81.32 200 PRO H CA 1
ATOM 14953 C C . PRO H 2 218 ? 36.757 16.955 59.566 1.00 87.60 200 PRO H C 1
ATOM 14954 O O . PRO H 2 218 ? 37.080 15.830 59.161 1.00 88.94 200 PRO H O 1
ATOM 14958 N N . GLY H 2 219 ? 37.022 18.095 58.917 1.00 84.05 201 GLY H N 1
ATOM 14959 C CA . GLY H 2 219 ? 37.791 18.169 57.682 1.00 86.07 201 GLY H CA 1
ATOM 14960 C C . GLY H 2 219 ? 36.933 18.270 56.438 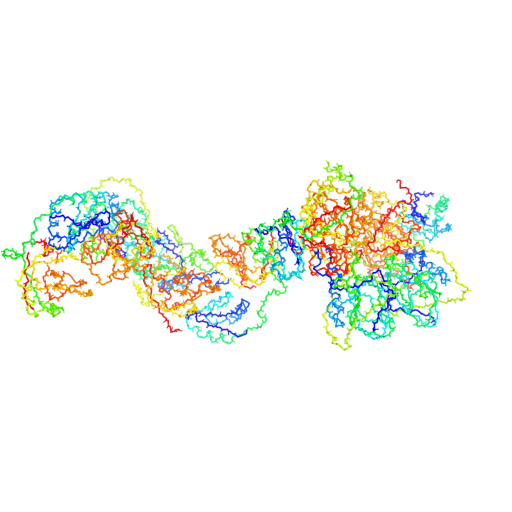1.00 89.96 201 GLY H C 1
ATOM 14961 O O . GLY H 2 219 ? 37.445 18.609 55.362 1.00 93.39 201 GLY H O 1
ATOM 14970 N N . TRP H 2 221 ? 34.084 19.681 53.742 1.00 84.56 203 TRP H N 1
ATOM 14971 C CA . TRP H 2 221 ? 33.706 20.978 53.178 1.00 83.97 203 TRP H CA 1
ATOM 14972 C C . TRP H 2 221 ? 32.213 20.953 52.873 1.00 80.91 203 TRP H C 1
ATOM 14973 O O . TRP H 2 221 ? 31.713 20.004 52.252 1.00 80.38 203 TRP H O 1
ATOM 14984 N N . VAL H 2 222 ? 31.501 21.981 53.362 1.00 71.91 204 VAL H N 1
ATOM 14985 C CA . VAL H 2 222 ? 30.047 22.121 53.236 1.00 68.88 204 VAL H CA 1
ATOM 14986 C C . VAL H 2 222 ? 29.690 23.363 52.448 1.00 67.75 204 VAL H C 1
ATOM 14987 O O . VAL H 2 222 ? 30.238 24.435 52.703 1.00 66.97 204 VAL H O 1
ATOM 14991 N N . GLN H 2 223 ? 28.701 23.232 51.570 1.00 62.04 205 GLN H N 1
ATOM 14992 C CA . GLN H 2 223 ? 28.126 24.343 50.829 1.00 61.46 205 GLN H CA 1
ATOM 14993 C C . GLN H 2 223 ? 26.665 24.463 51.271 1.00 61.91 205 GLN H C 1
ATOM 14994 O O . GLN H 2 223 ? 25.944 23.461 51.330 1.00 61.12 205 GLN H O 1
ATOM 15000 N N . PHE H 2 224 ? 26.237 25.674 51.608 1.00 55.79 206 PHE H N 1
ATOM 15001 C CA . PHE H 2 224 ? 24.851 25.929 51.951 1.00 54.17 206 PHE H CA 1
ATOM 15002 C C . PHE H 2 224 ? 24.186 26.453 50.689 1.00 62.91 206 PHE H C 1
ATOM 15003 O O . PHE H 2 224 ? 24.818 27.172 49.898 1.00 61.45 206 PHE H O 1
ATOM 15011 N N . ARG H 2 225 ? 22.935 26.028 50.465 1.00 63.62 207 ARG H N 1
ATOM 15012 C CA . ARG H 2 225 ? 22.142 26.400 49.291 1.00 66.12 207 ARG H CA 1
ATOM 15013 C C . ARG H 2 225 ? 20.761 26.881 49.742 1.00 71.50 207 ARG H C 1
ATOM 15014 O O . ARG H 2 225 ? 20.080 26.192 50.508 1.00 70.18 207 ARG H O 1
ATOM 15022 N N . ALA H 2 226 ? 20.372 28.084 49.291 1.00 69.80 208 ALA H N 1
ATOM 15023 C CA . ALA H 2 226 ? 19.081 28.677 49.640 1.00 69.80 208 ALA H CA 1
ATOM 15024 C C . ALA H 2 226 ? 17.963 28.013 48.851 1.00 75.34 208 ALA H C 1
ATOM 15025 O O . ALA H 2 226 ? 18.102 27.754 47.652 1.00 76.33 208 ALA H O 1
ATOM 15027 N N . VAL H 2 227 ? 16.852 27.740 49.534 1.00 72.09 209 VAL H N 1
ATOM 15028 C CA . VAL H 2 227 ? 15.713 27.050 48.943 1.00 76.11 209 VAL H CA 1
ATOM 15029 C C . VAL H 2 227 ? 14.356 27.683 49.359 1.00 84.37 209 VAL H C 1
ATOM 15030 O O . VAL H 2 227 ? 14.325 28.456 50.346 1.00 81.85 209 VAL H O 1
#

Secondary structure (DSSP, 8-state):
--EEEEEE--SEEEEE-S--TT----------SSHHHHHHHHHHTT--TT--EEEEESS--EEEEESS-EEEEEEES----EETTEE--TTS-EEE-TT-EEE----SS-SEEEEEETT-B-PPPBTTB---B---BSSPPP-TT-EEEBPP-----SPPPPPP-PPPPSSEEEEEEEE-SSGGGBS-GGGGGTS-EEEPTT--S---EE--PPBSSTT--PPPEE--TTEEE--TT---EE--TT--SEE-S-EEEEE-HHHHGGGGGPPTT-EEEEEESS---/-----EEE-TTSEEEEE-SSHHHHHHHHHHHHHHT-TTEEEEEE-SSEEEEEESSGGGHHHHHHHHTT---S-SS---S-GGG--SEEEEEE---TTHHHHHHHH--HHHHHHHHHHS-BEEEEE-SSTT-EEEESS-GGG-BPPPSS-EEEE-TTEEEEEBTEEEE-SSSEEE-SEEEEEE-----TTSSSSSS-----EEEEE--/--EEEEEE--SEEEEE-S--TT----------SSHHHHHHHHHHTT--TT--EEEEESS--EEEEESS-EEEEEEES----EETTEE--TTS-EEE-TT-EEE----SS-SEEEEEETT-B-PPPBTTB--------SSPPP-TT-EEEBPP--S----PPPPPPPPPPSS-EEEEEEE-SSGGGBS-GGGGGTS-EEEPTT--S---EE--PPBSSTT--PPPEE--TTEEE--TT---EE--TT--SEE-S-EEEEE-GGGTGGGGGPPTT-EEEEEESS----/-----EEE-TTSEEEEE-SSHHHHHHHHHHHHHHT-TTEEEEEE-SSEEEEEESSGGGHHHHHHHHHT----GGGS-SS-TTS--SEEEEEE---TTHHHHHHHH--HHHHHHHHHHS-BEEEEE-SSTT-EEEESS-GGG-BPPPSS-EEEE-TTEEEEEBTEEEE--SSEEE-SEEEEEE-----TTSSSSSS-----EEEEE-/--EEEEEE--SEEEEE-S--TT----------SSHHHHHHHHHHTT--TT--EEEEESS--EEEEESS-EEEEEEES----EETTEE--TTS-EEE-TT-EEE----SS-SEEEEEETT-B-PPPBTTB--------SSPPP-TT-EEEBPP--S-------PPPPPPPSS-EEEEEEE-SSGGGBS-GGGGGSS-EEEPTT--S---EE--PPBSSTT--PPPEE--TTEEE--TT---EE--TT--SEESS-EEEEE-HHHHGGGGGPPTT-EEEEEESSPPPPP-/-----EEE-TTSEEEEE-SSHHHHHHHHHHHHHHT-TTEEEEEE-SSEEEEEESSGGGHHHHHHHHTT------TTS--S-SS--SEEEEEB---TTHHHHHHHH--HHHHHHHHHHS-BEEEEE-SSTT-EEEESS-GGG-BPPPSS-EEEE-TTEEEEEBTEEEE-SSSEEE-SEEEEE------TTSSSSSS-----EEEEE--/--EEEEEE--SEEEEE-S--TT----------SSHHHHHHHHHHTT--TT--EEEEESS--EEEEESS-EEEEEEES----EETTEE--TTS-EEE-TT-EEE----SS-SEEEEEETT-B-PPPBTTB--------SSPPP-TT-EEEBPP---------PPPPPPPPSS-EEEEEEE-SSGGGBS-GGGGGSS-EEEPTT--TT--EE----BSSTT--PPPEE--TTEEE--TT---EE--TT--SEE-S-EEEEE-HHHHHHHTTPPTT-EEEEEESS--/-----EEE-TTSEEEEE-SSHHHHHHHHHHHHHHT-TTEEEEEE-SSEEEEEESSGGGHHHHHHHHTT----GGGS-SS-GGG--SEEEEEE---TTHHHHHHHH--HHHHHHHHHHS-BEEEEE-SSTT-EEEESS-GGG-BPPPSS-EEEE-TTEEEEEBTEEEE-SSSEEE-SEEEEEE-----TTSSSSSS-----EEEEE-

Sequence (1969 aa):
GTTLEVLRTGPLALVEDLGRPGLAHGVTRSGAADRRSHTLANRLVANPGESATIEVTFGGFSARVCGGDVAIAVTGADTDPAVNGIPFGTNSIHHVHDGQVISLGAPHSGLRSYLAVRGGIDVTPVLGSRSYDVSAIGPSPLRPGDVLPVGEHTDEFPELDQAPVAAIAEDVVELQVVPGPRDDWFVDPDILVRTNWLVTNRSDRVGRLVGPLEYRNPDRQLPSEGATRGAIQVPPNGFPVILGPDHPVTGGYPVIGVVTEEDIDKLGQVRPGQTVRLHWAYPRRSTLGTVHNYGDQALLLEFDSTAEVLAWTETLREAELLGVVDIVPAARTVLVKLAGPRYQAPTRQRLGKLRVRPEAITHQPPGDRVDVTIDVVYDGADLHEVASLTGTPAQVIAAHTGTPWRVGFCGFAPGFAYLVDGDARLQVPRRAEPRTSVPAGAVALAGEFSGVYPRQSPGGWQLIGHTDAVFDVNRDKPALLTPGWVQFRAVGGTTLEVLRTGPLALVEDLGRPGLAHGVTRSGAADRRSHTLANRLVANPGESATIEVTFGGFSARVCGGDVAIAVTGADTDPAVNGIPFGTNSIHHVHDGQVISLGAPHSGLRSYLAVRGGIDVTPVLGSRSYDVSAIGPSPLRPGDVLPVGEHTDEFPELDQAPVAAIAEDVVELQVVPGPRDDWFVDPDILVRTNWLVTNRSDRVGRLVGPLEYRNPDRQLPSEGATRGAIQVPPNGFPVILGPDHPVTGGYPVIGVVTEEDIDKLGQVRPGQTVRLHWAYPRRPSTLGTVHNYGDQALLLEFDSTAEVLAWTETLREAELLGVVDIVPAARTVLVKLAGPRYQAPTRQRLGKLRVRPEAITHQPPGDRVDVTIDVVYDGADLHEVASLTGTPAQVIAAHTGTPWRVGFCGFAPGFAYLVDGDARLQVPRRAEPRTSVPAGAVALAGEFSGVYPRQSPGGWQLIGHTDAVFDVNRDKPALLTPGWVQFRAVGTTLEVLRTGPLALVEDLGRPGLAHGVTRSGAADRRSHTLANRLVANPGESATIEVTFGGFSARVCGGDVAIAVTGADTDPAVNGIPFGTNSIHHVHDGQVISLGAPHSGLRSYLAVRGGIDVTPVLGSRSYDVSAIGPSPLRPGDVLPVGEHTDEFPELDQAPVAAIAEDVVELQVVPGPRDDWFVDPDILVRTNWLVTNRSDRVGRLVGPLEYRNPDRQLPSEGATRGAIQVPPNGFPVILGPDHPVTGGYPVIGVVTEEDIDKLGQVRPGQTVRLHWAYPRRPFESTLGTVHNYGDQALLLEFDSTAEVLAWTETLREAELLGVVDIVPAARTVLVKLAGPRYQAPTRQRLGKLRVRPEAITHQPPGDRVDVTIDVVYDGADLHEVASLTGTPAQVIAAHTGTPWRVGFCGFAPGFAYLVDGDARLQVPRRAEPRTSVPAGAVALAGEFSGVYPRQSPGGWQLIGHTDAVFDVNRDKPALLTPGWVQFRAVGGTTLEVLRTGPLALVEDLGRPGLAHGVTRSGAADRRSHTLANRLVANPGESATIEVTFGGFSARVCGGDVAIAVTGADTDPAVNGIPFGTNSIHHVHDGQVISLGAPHSGLRSYLAVRGGIDVTPVLGSRSYDVSAIGPSPLRPGDVLPVGEHTDEFPELDQAPVAAIAEDVVELQVVPGPRDDWFVDPDILVRTNWLVTNRSDRVGRLVGPLEYRNPDRQLPSEGATRGAIQVPPNGFPVILGPDHPVTGGYPVIGVVTEEDIDKLGQVRPGQTVRLHWAYPRSTLGTVHNYGDQALLLEFDSTAEVLAWTETLREAELLGVVDIVPAARTVLVKLAGPRYQAPTRQRLGKLRVRPEAITHQPPGDRVDVTIDVVYDGADLHEVASLTGTPAQVIAAHTGTPWRVGFCGFAPGFAYLVDGDARLQVPRRAEPRTSVPAGAVALAGEFSGVYPRQSPGGWQLIGHTDAVFDVNRDKPALLTPGWVQFRAV

InterPro domains:
  IPR003778 Carboxyltransferase domain, subdomain A and B [PF02626] (27-284)
  IPR003778 Carboxyltransferase domain, subdomain A and B [SM00797] (26-294)
  IPR003778 Carboxyltransferase domain, subdomain A and B [TIGR00724] (4-288)
  IPR029000 Cyclophilin-like domain superfamily [G3DSA:2.40.100.10] (174-293)
  IPR029000 Cyclophilin-like domain superfamily [SSF50891] (176-283)
  IPR052708 5-oxoprolinase subunit C [PTHR43309] (4-286)

Foldseek 3Di:
DKKKAWAWAAPFKWWFAQAQPDPVCWAFRAGDLQLVFQQLFCLQLPHPRGFIWIKGFQFWTKIAMADFKWKKAKGWFQQQKDKQPHGDDHSHIDIGGHGIMIGGHGGQFFTIMTMAINQHQPDDAFSNHQGQQVVRTHDHIDDRGDITDRHDHDDDDDGDDDDDDDGADNFEAEFEWAFDDQLVQFPCLCVLQVDFWFAAPVADQQWWTDDATATPDLVDWAPKDADDAQFWFQPSRRTTIGGHSNHIRIDTGGTRTGTDPVCSSSRNTDDGGGTYHYDYNDDDD/DAFDDWDCPDLFKIKTFAPALVVLLLVQVQVVVVPDPQFPDWAGDGTIIITGGNDNVCRVVVVVVSRVTDRPPPDDDLADPVNDFPEEFEWAQPWPQLCVLCVQLVHSVVLQCQQQVFKWFFSGDDDDVQKTWTASGRQSSADAWAPDKAQWDAAFFWFDHGRTIIGHQHIGIGRTRTGTGTPDHQDPPDPPNHPHDGTIYGYHYDD/DKKKAWAWAAPFKWWFAQAQPDDVCWAFRFGDQQLVFQQLFCVQQPHPRRFIWIKGWQFFTKIAMADFKKKKAKGWFQQQKDKQPHGDDHSHIDIHGHGIMIGGHGGQFFTIMIMAINQHQPDDAFNSHQGQQVVRTHDHTDDRGDMTDRHDDDPDDDSDDDDDDDGADNAEAEFEWAFDDVLVQFPDLCCQQPFFWAAAPVADQQWWTDDATAGPDLVDKAPKDADDAQFWFQPSRRTTIGGHSNHIRIDTGGTGTGTDPVCSSSRNTDDGGHTYHYDYNDDDDD/DAFDDWDCPDLFKIKTFAPALLVLLQVLVQVVVVVQPQFPDWFFDGGIIMTGGNDNVRRVVVVVVRRVTDTDPVSSDLAPVVNDFDEEFEWAQPWPQLCVLCVQLVHSVVLQCQQQVGKWFFRGDDDDVQKTWTASGRQSSADAWAPDKAQWDAAFFWFDHGRTIIGHQHIGIGRTRTRTGTPDHQDPPDPPNHPHDGTIYGYHYD/DKKWAWAKAAPFKWWFAQAQPDPVCWAFRFGDLQLVFQQLFCVQLVHPRRFIWIKGWQFFTKIAMADFKWKKAKGWFQQQKDKQPHGDDHSHIDIHGHGIMIGGHGGLFFTIMTMAINQHQPDDAFNNHQGQQVVRTHDHTDDRRDMTDRHDDDPDDDRDDDDDDDGADNAEAEFEWAFDDQLLQFPDLCCQQVFFWAAAPVADQQWWTDDATAGPDLVDWAPKDADDAQFWFQPSRRTTIGGHRNHIRIDTGGTGTGTDPVCSSSRNTDDGGHTYHYDYNDDDDDHD/DAFDDWDCPDLFKIKTFAPALLQLLQVQVQVVVVPQPQFPDWAGDGTIIMTGGNDNVRRVVVVVVSRVTDRDDGCVVVLAPPDDFPEEFEWAQPWPQLCVLCVQLVHSVVLQCQQQVGKWFFSGDDDDVQKTWTASGRQSSADAWAPDKAQWDAAFFWFDHGRTIIGHHHIGIGRTRTGTGTPDHQDPPDPPNHPHDGTIYGYHYPD/DKKKAWAWAAPFKWWFAQAQPPPVCWDFRFGDLQLVFQQLFCVQQPHPRGFIWIKGWQFWIKIAMADFKKKKAKGWFQQQKDKQPHGDDHSHIDIHGHGIMIGGHGGLFFTIMTMAINQHQPDDAFNNHQGQQVVRTHDHTDDRGDMTDRHDDDPDDPHDDDDDDDDADNAEAEFEWAFDDQLVQFPDLCCQQVFFWFAAPVADQQWWTDDATAGPDLVDKADKDADDAQFWFQPSRRTTIGGHSNHIRIDTGGTRTGTDPVCSSSRNTDDGGHTYHYDYNDDD/DFFDDWDCPDLFKIKTFAPALLVLLQVLVQVVVVVDPQFPDWAGDGTIIMTGGNDSVCRVVVVVVSRVTDGDPPSRDQADVVNDAPEEFEWAQPWPCLCVLCVQLVHSVVLQCQQQVGKWFFSGDDDDVQKTWTASGRPSSADAWAPDKAQWDAAFFWFDHGRTIIGHQHIGIGRTRTGTGTPDHQDPPDPPNHPHDGTIYGYHYD

Nearest PDB structures (foldseek):
  3mml-assembly2_E  TM=1.001E+00  e=7.493E-59  Mycolicibacterium smegmatis MC2 155
  5dud-assembly1_A  TM=9.049E-01  e=7.039E-27  Escherichia coli K-12
  5dud-assembly2_C  TM=9.054E-01  e=6.086E-26  Escherichia coli K-12
  3opf-assembly1_A  TM=9.045E-01  e=1.356E-21  Thermus thermophilus HB8
  3ore-assembly2_B  TM=8.758E-01  e=6.744E-21  Thermus thermophilus HB8

B-factor: mean 50.54, std 29.1, range [8.83, 194.14]

CATH classification: 2.40.100.10

Radius of gyration: 56.65 Å; Cα contacts (8 Å, |Δi|>4): 5434; chains: 8; bounding box: 79×119×185 Å

Organism: Mycolicibacterium smegmatis (strain ATCC 700084 / mc(2)155) (NCBI:txid246196)